Protein AF-A0A077Z8L5-F1 (afdb_monomer_lite)

Foldseek 3Di:
DDDDDDDYDDDDDDPPPPPDDDDDDDPDAQDLPNCPDPVFFFDPPFWWWWKWFWFFPVDPDTDDIDGDDTDGDDDFPCCVVDDDDCDLCNCADPVWDFDPPDDWWKKKWFDFPDLVAFIWIDTDPDPDIDTDHDGDDDDPDPVVVVVVVSVCLVVVQDADPNARKGWDFWPDWDADPGGIMTMTTIGGIPPDPDDDDDDDDDQPPVSLVVVLVLLLQLVVQDADPQARKDWQFWQDWDDDPFAIWTKTWIAGWPHGSLDNDDSVCCPDPVTWGDDDQWIWIWTFGRGSDSPDDTPIDTDDTFGDDPPRDGRPDDDDDDDDDDDDDDDDQDPCPDPVNVQVVVLVCQVVVQPADPNARKDWDDWPDWDDDPFKIKTKTKIAGWDAPDPDADSCRCVDPNTHGDLVDWIWIKIWIGTPDPPDDTDMDTDDTDHPPDPDDDDDDDDDDDDDDDDDDDCPDDPPVVVVVVVVQVCQVVVQDDDVQFRKGFPFWPDWDQDPVRDIDTDTDIDGDQDRPPDVPDDDDDDHVVVVVVVVQVVLVVVLVLVVQLVVQDADWQARKDWDFWDDWDDDPFKIKTKTWIAGWPHGSVDRDPSCCCPDPVTHGDDDQWIWIKTWIGGPDPVADTFMDTDDTDGDDDDDDPDDDDDDDDDDDDDDDDDDDDDDPPVLVVLVVVLVLLCQVVDPDDQPQFRKDWDAWDDDPDSFKTKTKIAGWPHGPVDDDDSCCCPDPVTHGDPVGWIKIKIWTQDPVDNRDTDIDIDTDHDDDDDDDDDDDDDDDDDDDDPPPPDQDPVSVLVLVLVLQVVVQDADSQFRKGWDFWDDWDQDPQWIWTKGWIAGWQHGSVDPADSCRCPDPVGHGPPDQKTWIKTWTRHPDPPDDTDIDTDDIDGDPPDDDDDDDDDDDDDDDDDDPDDDIPVNVVLVVVSVVLSVVQDDDPQARKGWRAWSDWDDDDSIITTMTIIGGIPHGDPPPDPDPCVQVVDDDDCDDPVVLVLVQVLVLVCQVVVQDADPQAGKDWDDWPTWDDDPFWIWTKTKIAGWPHGPVDDADSVRCVDPVTHGDDDQWIWIKTWIRTSFFDDPTPIDTDDTDGPDPPDDDDDDDDDDDDDQDDPVDPVVVLVLVLVLLVVVLDADPQARKDWDDWPDWDCDPHWIKTKGWIAGWQHGSPDDDDSCCCPDPVTHGDDDQKIWIKIFTDDSDPVDDTDIDTDDIDGPVRPLQPDDPPDDDDDDDDDPPCVSVVVVVLVLVLCLQVLVQDADPQARKDWDFWDDWDDDPFFIWTKTWIAGWPHGSPDDDDSCCCPALVIAGDDDQWIWIKGFTRGPDNPDDTDIDTDDIDGDDPVPPDPRDDGDDDDDDFDDPPDPDDPVLVVVLVLVCQVVVQDDDPQARWDWDDWDDWDQDRAAIKTKTKTAGWPHGSVDDDDSVCCVDPVGPGDDDQWIKIKIDGGGSVSPDDTDMDIDIGGNDDDDDDDDDDDDDDDDDDDDDDDDPPDADDQPPVVVVVVVVLVVQVVVLDADPQFRKDWDFWDDWDDDPSWIKTKGKIAGWRRGSVDDDDSVCCPDPSGPHDPPQWMKMWIWTPPDDVPTDIDIDTPCPDDDDDDDDDDDDDDDVVVVQVVVQVVVVVCLVVVVDDDVQARKDWDAWDDWGDPRVDIDTRTDIDGPPHGDDDPDFDADPDKDWDWDQDPVVRWIKIKIFHQWGQDPVRDTQPFQPDRQKIWIWTDADVFAIKIKMKGQQLRGPPDVVVVVCVVDDPPDDDDDNGWIKIKIWGHGPDDDDGPDIDIDTDDDDDD

Structure (mmCIF, N/CA/C/O backbone):
data_AF-A0A077Z8L5-F1
#
_entry.id   AF-A0A077Z8L5-F1
#
loop_
_atom_site.group_PDB
_atom_site.id
_atom_site.type_symbol
_atom_site.label_atom_id
_atom_site.label_alt_id
_atom_site.label_comp_id
_atom_site.label_asym_id
_atom_site.label_entity_id
_atom_site.label_seq_id
_atom_site.pdbx_PDB_ins_code
_atom_site.Cartn_x
_atom_site.Cartn_y
_atom_site.Cartn_z
_atom_site.occupancy
_atom_site.B_iso_or_equiv
_atom_site.auth_seq_id
_atom_site.auth_comp_id
_atom_site.auth_asym_id
_atom_site.auth_atom_id
_atom_site.pdbx_PDB_model_num
ATOM 1 N N . MET A 1 1 ? -53.785 -23.925 39.030 1.00 36.09 1 MET A N 1
ATOM 2 C CA . MET A 1 1 ? -53.206 -25.218 39.455 1.00 36.09 1 MET A CA 1
ATOM 3 C C . MET A 1 1 ? -51.836 -25.347 38.800 1.00 36.09 1 MET A C 1
ATOM 5 O O . MET A 1 1 ? -51.774 -25.018 37.628 1.00 36.09 1 MET A O 1
ATOM 9 N N . SER A 1 2 ? -50.741 -25.802 39.409 1.00 31.23 2 SER A N 1
ATOM 10 C CA . SER A 1 2 ? -50.329 -25.878 40.823 1.00 31.23 2 SER A CA 1
ATOM 11 C C . SER A 1 2 ? -48.831 -26.246 40.832 1.00 31.23 2 SER A C 1
ATOM 13 O O . SER A 1 2 ? -48.542 -27.339 40.372 1.00 31.23 2 SER A O 1
ATOM 15 N N . TYR A 1 3 ? -47.944 -25.395 41.379 1.00 31.72 3 TYR A N 1
ATOM 16 C CA . TYR A 1 3 ? -46.546 -25.689 41.806 1.00 31.72 3 TYR A CA 1
ATOM 17 C C . TYR A 1 3 ? -45.562 -26.273 40.740 1.00 31.72 3 TYR A C 1
ATOM 19 O O . TYR A 1 3 ? -45.799 -27.327 40.174 1.00 31.72 3 TYR A O 1
ATOM 27 N N . SER A 1 4 ? -44.497 -25.564 40.315 1.00 30.45 4 SER A N 1
ATOM 28 C CA . SER A 1 4 ? -43.170 -25.365 40.973 1.00 30.45 4 SER A CA 1
ATOM 29 C C . SER A 1 4 ? -42.267 -26.620 40.994 1.00 30.45 4 SER A C 1
ATOM 31 O O . SER A 1 4 ? -42.808 -27.714 41.014 1.00 30.45 4 SER A O 1
ATOM 33 N N . LEU A 1 5 ? -40.927 -26.609 41.074 1.00 33.72 5 LEU A N 1
ATOM 34 C CA . LEU A 1 5 ? -39.883 -25.666 41.552 1.00 33.72 5 LEU A CA 1
ATOM 35 C C . LEU A 1 5 ? -38.545 -26.195 40.904 1.00 33.72 5 LEU A C 1
ATOM 37 O O . LEU A 1 5 ? -38.436 -27.408 40.757 1.00 33.72 5 LEU A O 1
ATOM 41 N N . SER A 1 6 ? -37.630 -25.431 40.277 1.00 35.78 6 SER A N 1
ATOM 42 C CA . SER A 1 6 ? -36.488 -24.648 40.837 1.00 35.78 6 SER A CA 1
ATOM 43 C C . SER A 1 6 ? -35.387 -25.499 41.561 1.00 35.78 6 SER A C 1
ATOM 45 O O . SER A 1 6 ? -35.708 -26.590 42.014 1.00 35.78 6 SER A O 1
ATOM 47 N N . ARG A 1 7 ? -34.078 -25.156 41.690 1.00 36.53 7 ARG A N 1
ATOM 48 C CA . ARG A 1 7 ? -33.382 -23.842 41.783 1.00 36.53 7 ARG A CA 1
ATOM 49 C C . ARG A 1 7 ? -31.816 -23.933 41.807 1.00 36.53 7 ARG A C 1
ATOM 51 O O . ARG A 1 7 ? -31.328 -24.927 42.325 1.00 36.53 7 ARG A O 1
ATOM 58 N N . HIS A 1 8 ? -31.120 -22.842 41.413 1.00 36.62 8 HIS A N 1
ATOM 59 C CA . HIS A 1 8 ? -29.922 -22.162 42.023 1.00 36.62 8 HIS A CA 1
ATOM 60 C C . HIS A 1 8 ? -28.588 -22.896 42.368 1.00 36.62 8 HIS A C 1
ATOM 62 O O . HIS A 1 8 ? -28.593 -24.099 42.588 1.00 36.62 8 HIS A O 1
ATOM 68 N N . ASP A 1 9 ? -27.415 -22.245 42.567 1.00 36.50 9 ASP A N 1
ATOM 69 C CA . ASP A 1 9 ? -26.832 -20.906 42.220 1.00 36.50 9 ASP A CA 1
ATOM 70 C C . ASP A 1 9 ? -25.323 -20.854 42.641 1.00 36.50 9 ASP A C 1
ATOM 72 O O . ASP A 1 9 ? -24.858 -21.759 43.330 1.00 36.50 9 ASP A O 1
ATOM 76 N N . MET A 1 10 ? -24.645 -19.716 42.363 1.00 35.28 10 MET A N 1
ATOM 77 C CA . MET A 1 10 ? -23.537 -19.082 43.137 1.00 35.28 10 MET A CA 1
ATOM 78 C C . MET A 1 10 ? -22.073 -19.477 42.845 1.00 35.28 10 MET A C 1
ATOM 80 O O . MET A 1 10 ? -21.796 -20.603 42.459 1.00 35.28 10 MET A O 1
ATOM 84 N N . HIS A 1 11 ? -21.055 -18.638 43.127 1.00 35.22 11 HIS A N 1
ATOM 85 C CA . HIS A 1 11 ? -20.845 -17.170 42.973 1.00 35.22 11 HIS A CA 1
ATOM 86 C C . HIS A 1 11 ? -19.391 -16.848 43.421 1.00 35.22 11 HIS A C 1
ATOM 88 O O . HIS A 1 11 ? -19.041 -17.162 44.552 1.00 35.22 11 HIS A O 1
ATOM 94 N N . GLY A 1 12 ? -18.592 -16.130 42.616 1.00 32.78 12 GLY A N 1
ATOM 95 C CA . GLY A 1 12 ? -17.432 -15.329 43.076 1.00 32.78 12 GLY A CA 1
ATOM 96 C C . GLY A 1 12 ? -16.132 -16.018 43.568 1.00 32.78 12 GLY A C 1
ATOM 97 O O . GLY A 1 12 ? -16.125 -17.158 44.007 1.00 32.78 12 GLY A O 1
ATOM 98 N N . VAL A 1 13 ? -15.047 -15.217 43.564 1.00 33.03 13 VAL A N 1
ATOM 99 C CA . VAL A 1 13 ? -13.649 -15.446 44.036 1.00 33.03 13 VAL A CA 1
ATOM 100 C C . VAL A 1 13 ? -12.637 -15.933 42.982 1.00 33.03 13 VAL A C 1
ATOM 102 O O . VAL A 1 13 ? -12.485 -17.131 42.783 1.00 33.03 13 VAL A O 1
ATOM 105 N N . TRP A 1 14 ? -11.848 -15.001 42.406 1.00 33.25 14 TRP A N 1
ATOM 106 C CA . TRP A 1 14 ? -10.445 -15.244 41.977 1.00 33.25 14 TRP A CA 1
ATOM 107 C C . TRP A 1 14 ? -9.602 -13.965 41.709 1.00 33.25 14 TRP A C 1
ATOM 109 O O . TRP A 1 14 ? -8.808 -13.904 40.775 1.00 33.25 14 TRP A O 1
ATOM 119 N N . LEU A 1 15 ? -9.734 -12.918 42.536 1.00 34.53 15 LEU A N 1
ATOM 120 C CA . LEU A 1 15 ? -9.087 -11.607 42.299 1.00 34.53 15 LEU A CA 1
ATOM 121 C C . LEU A 1 15 ? -7.585 -11.519 42.691 1.00 34.53 15 LEU A C 1
ATOM 123 O O . LEU A 1 15 ? -7.054 -10.419 42.774 1.00 34.53 15 LEU A O 1
ATOM 127 N N . VAL A 1 16 ? -6.896 -12.632 43.000 1.00 33.69 16 VAL A N 1
ATOM 128 C CA . VAL A 1 16 ? -5.551 -12.581 43.639 1.00 33.69 16 VAL A CA 1
ATOM 129 C C . VAL A 1 16 ? -4.490 -13.538 43.049 1.00 33.69 16 VAL A C 1
ATOM 131 O O . VAL A 1 16 ? -3.308 -13.330 43.303 1.00 33.69 16 VAL A O 1
ATOM 134 N N . LEU A 1 17 ? -4.832 -14.554 42.237 1.00 32.88 17 LEU A N 1
ATOM 135 C CA . LEU A 1 17 ? -3.891 -15.664 41.950 1.00 32.88 17 LEU A CA 1
ATOM 136 C C . LEU A 1 17 ? -3.488 -15.908 40.476 1.00 32.88 17 LEU A C 1
ATOM 138 O O . LEU A 1 17 ? -2.980 -16.980 40.162 1.00 32.88 17 LEU A O 1
ATOM 142 N N . CYS A 1 18 ? -3.624 -14.921 39.580 1.00 35.06 18 CYS A N 1
ATOM 143 C CA . CYS A 1 18 ? -3.025 -14.990 38.228 1.00 35.06 18 CYS A CA 1
ATOM 144 C C . CYS A 1 18 ? -1.907 -13.963 37.966 1.00 35.06 18 CYS A C 1
ATOM 146 O O . CYS A 1 18 ? -1.423 -13.850 36.843 1.00 35.06 18 CYS A O 1
ATOM 148 N N . LEU A 1 19 ? -1.432 -13.268 39.008 1.00 38.47 19 LEU A N 1
ATOM 149 C CA . LEU A 1 19 ? -0.271 -12.360 38.961 1.00 38.47 19 LEU A CA 1
ATOM 150 C C . LEU A 1 19 ? 1.087 -13.085 38.798 1.00 38.47 19 LEU A C 1
ATOM 152 O O . LEU A 1 19 ? 2.142 -12.470 38.934 1.00 38.47 19 LEU A O 1
ATOM 156 N N . LEU A 1 20 ? 1.080 -14.394 38.521 1.00 32.38 20 LEU A N 1
ATOM 157 C CA . LEU A 1 20 ? 2.266 -15.235 38.373 1.00 32.38 20 LEU A CA 1
ATOM 158 C C . LEU A 1 20 ? 2.078 -16.249 37.223 1.00 32.38 20 LEU A C 1
ATOM 160 O O . LEU A 1 20 ? 1.164 -17.064 37.257 1.00 32.38 20 LEU A O 1
ATOM 164 N N . LEU A 1 21 ? 3.028 -16.238 36.274 1.00 32.47 21 LEU A N 1
ATOM 165 C CA . LEU A 1 21 ? 3.336 -17.297 35.285 1.00 32.47 21 LEU A CA 1
ATOM 166 C C . LEU A 1 21 ? 2.473 -17.418 33.999 1.00 32.47 21 LEU A C 1
ATOM 168 O O . LEU A 1 21 ? 1.848 -18.433 33.718 1.00 32.47 21 LEU A O 1
ATOM 172 N N . ALA A 1 22 ? 2.585 -16.391 33.152 1.00 29.25 22 ALA A N 1
ATOM 173 C CA . ALA A 1 22 ? 3.118 -16.472 31.776 1.00 29.25 22 ALA A CA 1
ATOM 174 C C . ALA A 1 22 ? 2.751 -17.655 30.834 1.00 29.25 22 ALA A C 1
ATOM 176 O O . ALA A 1 22 ? 3.347 -18.728 30.925 1.00 29.25 22 ALA A O 1
ATOM 177 N N . LYS A 1 23 ? 1.964 -17.368 29.778 1.00 31.20 23 LYS A N 1
ATOM 178 C CA . LYS A 1 23 ? 2.406 -17.294 28.352 1.00 31.20 23 LYS A CA 1
ATOM 179 C C . LYS A 1 23 ? 1.210 -17.169 27.378 1.00 31.20 23 LYS A C 1
ATOM 181 O O . LYS A 1 23 ? 0.343 -18.028 27.399 1.00 31.20 23 LYS A O 1
ATOM 186 N N . CYS A 1 24 ? 1.254 -16.121 26.540 1.00 29.27 24 CYS A N 1
ATOM 187 C CA . CYS A 1 24 ? 0.647 -15.908 25.203 1.00 29.27 24 CYS A CA 1
ATOM 188 C C . CYS A 1 24 ? -0.815 -16.343 24.912 1.00 29.27 24 CYS A C 1
ATOM 190 O O . CYS A 1 24 ? -1.207 -17.473 25.165 1.00 29.27 24 CYS A O 1
ATOM 192 N N . SER A 1 25 ? -1.642 -15.535 24.246 1.00 32.62 25 SER A N 1
ATOM 193 C CA . SER A 1 25 ? -1.629 -14.076 24.053 1.00 32.62 25 SER A CA 1
ATOM 194 C C . SER A 1 25 ? -3.080 -13.597 23.928 1.00 32.62 25 SER A C 1
ATOM 196 O O . SER A 1 25 ? -3.942 -14.309 23.413 1.00 32.62 25 SER A O 1
ATOM 198 N N . LEU A 1 26 ? -3.367 -12.388 24.415 1.00 30.72 26 LEU A N 1
ATOM 199 C CA . LEU A 1 26 ? -4.578 -11.675 24.011 1.00 30.72 26 LEU A CA 1
ATOM 200 C C . LEU A 1 26 ? -4.434 -11.365 22.511 1.00 30.72 26 LEU A C 1
ATOM 202 O O . LEU A 1 26 ? -3.340 -10.997 22.087 1.00 30.72 26 LEU A O 1
ATOM 206 N N . HIS A 1 27 ? -5.493 -11.518 21.709 1.00 37.47 27 HIS A N 1
ATOM 207 C CA . HIS A 1 27 ? -5.464 -11.124 20.292 1.00 37.47 27 HIS A CA 1
ATOM 208 C C . HIS A 1 27 ? -5.500 -9.597 20.166 1.00 37.47 27 HIS A C 1
ATOM 210 O O . HIS A 1 27 ? -6.536 -8.993 19.895 1.00 37.47 27 HIS A O 1
ATOM 216 N N . GLU A 1 28 ? -4.342 -9.001 20.415 1.00 49.56 28 GLU A N 1
ATOM 217 C CA . GLU A 1 28 ? -4.007 -7.617 20.126 1.00 49.56 28 GLU A CA 1
ATOM 218 C C . GLU A 1 28 ? -4.118 -7.381 18.612 1.00 49.56 28 GLU A C 1
ATOM 220 O O . GLU A 1 28 ? -3.827 -8.273 17.808 1.00 49.56 28 GLU A O 1
ATOM 225 N N . ALA A 1 29 ? -4.604 -6.205 18.208 1.00 64.62 29 ALA A N 1
ATOM 226 C CA . ALA A 1 29 ? -4.652 -5.860 16.793 1.00 64.62 29 ALA A CA 1
ATOM 227 C C . ALA A 1 29 ? -3.215 -5.790 16.267 1.00 64.62 29 ALA A C 1
ATOM 229 O O . ALA A 1 29 ? -2.403 -5.058 16.829 1.00 64.62 29 ALA A O 1
ATOM 230 N N . ILE A 1 30 ? -2.920 -6.544 15.204 1.00 79.75 30 ILE A N 1
ATOM 231 C CA . ILE A 1 30 ? -1.598 -6.581 14.567 1.00 79.75 30 ILE A CA 1
ATOM 232 C C . ILE A 1 30 ? -1.170 -5.138 14.270 1.00 79.75 30 ILE A C 1
ATOM 234 O O . ILE A 1 30 ? -1.860 -4.478 13.493 1.00 79.75 30 ILE A O 1
ATOM 238 N N . PRO A 1 31 ? -0.098 -4.606 14.884 1.00 88.81 31 PRO A N 1
ATOM 239 C CA . PRO A 1 31 ? 0.326 -3.237 14.631 1.00 88.81 31 PRO A CA 1
ATOM 240 C C . PRO A 1 31 ? 0.767 -3.079 13.172 1.00 88.81 31 PRO A C 1
ATOM 242 O O . PRO A 1 31 ? 1.137 -4.053 12.510 1.00 88.81 31 PRO A O 1
ATOM 245 N N . LEU A 1 32 ? 0.741 -1.846 12.661 1.00 90.12 32 LEU A N 1
ATOM 246 C CA . LEU A 1 32 ? 1.085 -1.544 11.267 1.00 90.12 32 LEU A CA 1
ATOM 247 C C . LEU A 1 32 ? 2.469 -2.106 10.902 1.00 90.12 32 LEU A C 1
ATOM 249 O O . LEU A 1 32 ? 2.672 -2.656 9.825 1.00 90.12 32 LEU A O 1
ATOM 253 N N . GLU A 1 33 ? 3.402 -2.028 11.839 1.00 89.12 33 GLU A N 1
ATOM 254 C CA . GLU A 1 33 ? 4.769 -2.506 11.717 1.00 89.12 33 GLU A CA 1
ATOM 255 C C . GLU A 1 33 ? 4.817 -4.034 11.573 1.00 89.12 33 GLU A C 1
ATOM 257 O O . GLU A 1 33 ? 5.553 -4.531 10.727 1.00 89.12 33 GLU A O 1
ATOM 262 N N . GLN A 1 34 ? 3.987 -4.778 12.317 1.00 88.25 34 GLN A N 1
ATOM 263 C CA . GLN A 1 34 ? 3.878 -6.237 12.195 1.00 88.25 34 GLN A CA 1
ATOM 264 C C . GLN A 1 34 ? 3.148 -6.639 10.906 1.00 88.25 34 GLN A C 1
ATOM 266 O O . GLN A 1 34 ? 3.606 -7.544 10.216 1.00 88.25 34 GLN A O 1
ATOM 271 N N . LEU A 1 35 ? 2.083 -5.927 10.512 1.00 92.25 35 LEU A N 1
ATOM 272 C CA . LEU A 1 35 ? 1.415 -6.148 9.223 1.00 92.25 35 LEU A CA 1
ATOM 273 C C . LEU A 1 35 ? 2.395 -5.989 8.050 1.00 92.25 35 LEU A C 1
ATOM 275 O O . LEU A 1 35 ? 2.289 -6.713 7.065 1.00 92.25 35 LEU A O 1
ATOM 279 N N . TYR A 1 36 ? 3.368 -5.079 8.154 1.00 91.31 36 TYR A N 1
ATOM 280 C CA . TYR A 1 36 ? 4.391 -4.865 7.130 1.00 91.31 36 TYR A CA 1
ATOM 281 C C . TYR A 1 36 ? 5.748 -5.560 7.402 1.00 91.31 36 TYR A C 1
ATOM 283 O O . TYR A 1 36 ? 6.656 -5.408 6.581 1.00 91.31 36 TYR A O 1
ATOM 291 N N . SER A 1 37 ? 5.891 -6.388 8.446 1.00 89.00 37 SER A N 1
ATOM 292 C CA . SER A 1 37 ? 7.124 -7.147 8.744 1.00 89.00 37 SER A CA 1
ATOM 293 C C . SER A 1 37 ? 7.160 -8.536 8.084 1.00 89.00 37 SER A C 1
ATOM 295 O O . SER A 1 37 ? 6.244 -8.924 7.354 1.00 89.00 37 SER A O 1
ATOM 297 N N . GLU A 1 38 ? 8.224 -9.305 8.333 1.00 86.56 38 GLU A N 1
ATOM 298 C CA . GLU A 1 38 ? 8.323 -10.718 7.935 1.00 86.56 38 GLU A CA 1
ATOM 299 C C . GLU A 1 38 ? 7.410 -11.649 8.756 1.00 86.56 38 GLU A C 1
ATOM 301 O O . GLU A 1 38 ? 7.129 -12.760 8.316 1.00 86.56 38 GLU A O 1
ATOM 306 N N . GLU A 1 39 ? 6.898 -11.201 9.910 1.00 86.56 39 GLU A N 1
ATOM 307 C CA . GLU A 1 39 ? 5.978 -11.979 10.760 1.00 86.56 39 GLU A CA 1
ATOM 308 C C . GLU A 1 39 ? 4.585 -12.129 10.133 1.00 86.56 39 GLU A C 1
ATOM 310 O O . GLU A 1 39 ? 3.841 -13.051 10.466 1.00 86.56 39 GLU A O 1
ATOM 315 N N . CYS A 1 40 ? 4.246 -11.241 9.195 1.00 90.88 40 CYS A N 1
ATOM 316 C CA . CYS A 1 40 ? 2.980 -11.222 8.475 1.00 90.88 40 CYS A CA 1
ATOM 317 C C . CYS A 1 40 ? 3.182 -11.476 6.967 1.00 90.88 40 CYS A C 1
ATOM 319 O O . CYS A 1 40 ? 2.805 -10.630 6.145 1.00 90.88 40 CYS A O 1
ATOM 321 N N . PRO A 1 41 ? 3.835 -12.587 6.568 1.00 91.44 41 PRO A N 1
ATOM 322 C CA . PRO A 1 41 ? 4.299 -12.790 5.199 1.00 91.44 41 PRO A CA 1
ATOM 323 C C . PRO A 1 41 ? 3.133 -12.777 4.210 1.00 91.44 41 PRO A C 1
ATOM 325 O O . PRO A 1 41 ? 1.986 -13.033 4.566 1.00 91.44 41 PRO A O 1
ATOM 328 N N . LEU A 1 42 ? 3.406 -12.487 2.945 1.00 92.06 42 LEU A N 1
ATOM 329 C CA . LEU A 1 42 ? 2.372 -12.519 1.912 1.00 92.06 42 LEU A CA 1
ATOM 330 C C . LEU A 1 42 ? 1.950 -13.961 1.626 1.00 92.06 42 LEU A C 1
ATOM 332 O O . LEU A 1 42 ? 2.789 -14.864 1.582 1.00 92.06 42 LEU A O 1
ATOM 336 N N . GLN A 1 43 ? 0.655 -14.172 1.392 1.00 87.44 43 GLN A N 1
ATOM 337 C CA . GLN A 1 43 ? 0.166 -15.442 0.864 1.00 87.44 43 GLN A CA 1
ATOM 338 C C . GLN A 1 43 ? 0.775 -15.652 -0.530 1.00 87.44 43 GLN A C 1
ATOM 340 O O . GLN A 1 43 ? 0.540 -14.867 -1.453 1.00 87.44 43 GLN A O 1
ATOM 345 N N . LYS A 1 44 ? 1.599 -16.695 -0.676 1.00 82.69 44 LYS A N 1
ATOM 346 C CA . LYS A 1 44 ? 2.208 -17.054 -1.963 1.00 82.69 44 LYS A CA 1
ATOM 347 C C . LYS A 1 44 ? 1.109 -17.395 -2.975 1.00 82.69 44 LYS A C 1
ATOM 349 O O . LYS A 1 44 ? 0.064 -17.916 -2.603 1.00 82.69 44 LYS A O 1
ATOM 354 N N . ASN A 1 45 ? 1.359 -17.084 -4.243 1.00 78.19 45 ASN A N 1
ATOM 355 C CA . ASN A 1 45 ? 0.485 -17.359 -5.393 1.00 78.19 45 ASN A CA 1
ATOM 356 C C . ASN A 1 45 ? -0.891 -16.646 -5.373 1.00 78.19 45 ASN A C 1
ATOM 358 O O . ASN A 1 45 ? -1.692 -16.851 -6.281 1.00 78.19 45 ASN A O 1
ATOM 362 N N . MET A 1 46 ? -1.166 -15.753 -4.412 1.00 78.19 46 MET A N 1
ATOM 363 C CA . MET A 1 46 ? -2.375 -14.918 -4.422 1.00 78.19 46 MET A CA 1
ATOM 364 C C . MET A 1 46 ? -2.254 -13.755 -5.411 1.00 78.19 46 MET A C 1
ATOM 366 O O . MET A 1 46 ? -1.338 -12.938 -5.302 1.00 78.19 46 MET A O 1
ATOM 370 N N . LEU A 1 47 ? -3.228 -13.630 -6.319 1.00 83.31 47 LEU A N 1
ATOM 371 C CA . LEU A 1 47 ? -3.391 -12.454 -7.179 1.00 83.31 47 LEU A CA 1
ATOM 372 C C . LEU A 1 47 ? -3.503 -11.176 -6.337 1.00 83.31 47 LEU A C 1
ATOM 374 O O . LEU A 1 47 ? -4.231 -11.124 -5.342 1.00 83.31 47 LEU A O 1
ATOM 378 N N . TRP A 1 48 ? -2.816 -10.120 -6.763 1.00 94.38 48 TRP A N 1
ATOM 379 C CA . TRP A 1 48 ? -2.947 -8.800 -6.153 1.00 94.38 48 TRP A CA 1
ATOM 380 C C . TRP A 1 48 ? -4.196 -8.108 -6.723 1.00 94.38 48 TRP A C 1
ATOM 382 O O . TRP A 1 48 ? -4.632 -8.423 -7.829 1.00 94.38 48 TRP A O 1
ATOM 392 N N . ARG A 1 49 ? -4.777 -7.140 -6.011 1.00 93.25 49 ARG A N 1
ATOM 393 C CA . ARG A 1 49 ? -5.857 -6.275 -6.521 1.00 93.25 49 ARG A CA 1
ATOM 394 C C . ARG A 1 49 ? -5.349 -4.853 -6.705 1.00 93.25 49 ARG A C 1
ATOM 396 O O . ARG A 1 49 ? -4.789 -4.287 -5.772 1.00 93.25 49 ARG A O 1
ATOM 403 N N . LYS A 1 50 ? -5.564 -4.276 -7.885 1.00 94.25 50 LYS A N 1
ATOM 404 C CA . LYS A 1 50 ? -5.311 -2.871 -8.209 1.00 94.25 50 LYS A CA 1
ATOM 405 C C . LYS A 1 50 ? -6.483 -2.017 -7.722 1.00 94.25 50 LYS A C 1
ATOM 407 O O . LYS A 1 50 ? -7.635 -2.322 -8.021 1.00 94.25 50 LYS A O 1
ATOM 412 N N . CYS A 1 51 ? -6.161 -0.966 -6.985 1.00 95.38 51 CYS A N 1
ATOM 413 C CA . CYS A 1 51 ? -7.053 -0.018 -6.336 1.00 95.38 51 CYS A CA 1
ATOM 414 C C . CYS A 1 51 ? -6.778 1.399 -6.841 1.00 95.38 51 CYS A C 1
ATOM 416 O O . CYS A 1 51 ? -5.616 1.769 -6.995 1.00 95.38 51 CYS A O 1
ATOM 418 N N . SER A 1 52 ? -7.825 2.200 -7.028 1.00 92.50 52 SER A N 1
ATOM 419 C CA . SER A 1 52 ? -7.753 3.615 -7.414 1.00 92.50 52 SER A CA 1
ATOM 420 C C . SER A 1 52 ? -8.724 4.466 -6.588 1.00 92.50 52 SER A C 1
ATOM 422 O O . SER A 1 52 ? -9.863 4.045 -6.380 1.00 92.50 52 SER A O 1
ATOM 424 N N . GLY A 1 53 ? -8.318 5.657 -6.142 1.00 87.44 53 GLY A N 1
ATOM 425 C CA . GLY A 1 53 ? -9.183 6.570 -5.376 1.00 87.44 53 GLY A CA 1
ATOM 426 C C . GLY A 1 53 ? -8.509 7.900 -5.019 1.00 87.44 53 GLY A C 1
ATOM 427 O O . GLY A 1 53 ? -7.344 8.098 -5.350 1.00 87.44 53 GLY A O 1
ATOM 428 N N . LEU A 1 54 ? -9.232 8.803 -4.343 1.00 82.88 54 LEU A N 1
ATOM 429 C CA . LEU A 1 54 ? -8.740 10.140 -3.968 1.00 82.88 54 LEU A CA 1
ATOM 430 C C . LEU A 1 54 ? -8.617 10.296 -2.435 1.00 82.88 54 LEU A C 1
ATOM 432 O O . LEU A 1 54 ? -9.586 10.112 -1.694 1.00 82.88 54 LEU A O 1
ATOM 436 N N . PHE A 1 55 ? -7.424 10.671 -1.972 1.00 74.81 55 PHE A N 1
ATOM 437 C CA . PHE A 1 55 ? -7.014 10.816 -0.571 1.00 74.81 55 PHE A CA 1
ATOM 438 C C . PHE A 1 55 ? -6.678 12.259 -0.211 1.00 74.81 55 PHE A C 1
ATOM 440 O O . PHE A 1 55 ? -5.718 12.794 -0.746 1.00 74.81 55 PHE A O 1
ATOM 447 N N . SER A 1 56 ? -7.325 12.885 0.770 1.00 72.50 56 SER A N 1
ATOM 448 C CA . SER A 1 56 ? -6.766 14.138 1.297 1.00 72.50 56 SER A CA 1
ATOM 449 C C . SER A 1 56 ? -5.677 13.873 2.340 1.00 72.50 56 SER A C 1
ATOM 451 O O . SER A 1 56 ? -5.909 13.170 3.317 1.00 72.50 56 SER A O 1
ATOM 453 N N . ILE A 1 57 ? -4.498 14.491 2.183 1.00 64.94 57 ILE A N 1
ATOM 454 C CA . ILE A 1 57 ? -3.485 14.552 3.260 1.00 64.94 57 ILE A CA 1
ATOM 455 C C . ILE A 1 57 ? -3.990 15.438 4.413 1.00 64.94 57 ILE A C 1
ATOM 457 O O . ILE A 1 57 ? -3.649 15.218 5.572 1.00 64.94 57 ILE A O 1
ATOM 461 N N . LYS A 1 58 ? -4.796 16.462 4.093 1.00 56.50 58 LYS A N 1
ATOM 462 C CA . LYS A 1 58 ? -5.277 17.476 5.047 1.00 56.50 58 LYS A CA 1
ATOM 463 C C . LYS A 1 58 ? -6.573 17.087 5.757 1.00 56.50 58 LYS A C 1
ATOM 465 O O . LYS A 1 58 ? -6.841 17.614 6.832 1.00 56.50 58 LYS A O 1
ATOM 470 N N . PHE A 1 59 ? -7.374 16.198 5.173 1.00 51.38 59 PHE A N 1
ATOM 471 C CA . PHE A 1 59 ? -8.673 15.799 5.707 1.00 51.38 59 PHE A CA 1
ATOM 472 C C . PHE A 1 59 ? -8.758 14.277 5.839 1.00 51.38 59 PHE A C 1
ATOM 474 O O . PHE A 1 59 ? -8.531 13.549 4.882 1.00 51.38 59 PHE A O 1
ATOM 481 N N . THR A 1 60 ? -9.167 13.783 7.006 1.00 45.31 60 THR A N 1
ATOM 482 C CA . THR A 1 60 ? -9.316 12.344 7.309 1.00 45.31 60 THR A CA 1
ATOM 483 C C . THR A 1 60 ? -10.458 11.645 6.552 1.00 45.31 60 THR A C 1
ATOM 485 O O . THR A 1 60 ? -10.710 10.460 6.767 1.00 45.31 60 THR A O 1
ATOM 488 N N . PHE A 1 61 ? -11.143 12.356 5.656 1.00 42.44 61 PHE A N 1
ATOM 489 C CA . PHE A 1 61 ? -12.227 11.845 4.823 1.00 42.44 61 PHE A CA 1
ATOM 490 C C . PHE A 1 61 ? -11.683 11.364 3.474 1.00 42.44 61 PHE A C 1
ATOM 492 O O . PHE A 1 61 ? -10.895 12.050 2.824 1.00 42.44 61 PHE A O 1
ATOM 499 N N . THR A 1 62 ? -12.128 10.188 3.038 1.00 47.31 62 THR A N 1
ATOM 500 C CA . THR A 1 62 ? -11.712 9.567 1.773 1.00 47.31 62 THR A CA 1
ATOM 501 C C . THR A 1 62 ? -12.865 9.523 0.782 1.00 47.31 62 THR A C 1
ATOM 503 O O . THR A 1 62 ? -14.013 9.263 1.142 1.00 47.31 62 THR A O 1
ATOM 506 N N . VAL A 1 63 ? -12.548 9.775 -0.487 1.00 56.53 63 VAL A N 1
ATOM 507 C CA . VAL A 1 63 ? -13.428 9.438 -1.612 1.00 56.53 63 VAL A CA 1
ATOM 508 C C . VAL A 1 63 ? -13.362 7.911 -1.785 1.00 56.53 63 VAL A C 1
ATOM 510 O O . VAL A 1 63 ? -12.285 7.346 -1.575 1.00 56.53 63 VAL A O 1
ATOM 513 N N . PRO A 1 64 ? -14.464 7.210 -2.123 1.00 67.44 64 PRO A N 1
ATOM 514 C CA . PRO A 1 64 ? -14.471 5.751 -2.235 1.00 67.44 64 PRO A CA 1
ATOM 515 C C . PRO A 1 64 ? -13.332 5.221 -3.113 1.00 67.44 64 PRO A C 1
ATOM 517 O O . PRO A 1 64 ? -13.220 5.573 -4.287 1.00 67.44 64 PRO A O 1
ATOM 520 N N . ILE A 1 65 ? -12.508 4.345 -2.535 1.00 82.44 65 ILE A N 1
ATOM 521 C CA . ILE A 1 65 ? -11.459 3.628 -3.262 1.00 82.44 65 ILE A CA 1
ATOM 522 C C . ILE A 1 65 ? -12.077 2.411 -3.931 1.00 82.44 65 ILE A C 1
ATOM 524 O O . ILE A 1 65 ? -12.736 1.595 -3.287 1.00 82.44 65 ILE A O 1
ATOM 528 N N . TYR A 1 66 ? -11.839 2.284 -5.229 1.00 85.00 66 TYR A N 1
ATOM 529 C CA . TYR A 1 66 ? -12.370 1.215 -6.054 1.00 85.00 66 TYR A CA 1
ATOM 530 C C . TYR A 1 66 ? -11.245 0.244 -6.421 1.00 85.00 66 TYR A C 1
ATOM 532 O O . TYR A 1 66 ? -10.229 0.668 -6.966 1.00 85.00 66 TYR A O 1
ATOM 540 N N . CYS A 1 67 ? -11.413 -1.051 -6.124 1.00 91.81 67 CYS A N 1
ATOM 541 C CA . CYS A 1 67 ? -10.400 -2.092 -6.359 1.00 91.81 67 CYS A CA 1
ATOM 542 C C . CYS A 1 67 ? -10.883 -3.194 -7.332 1.00 91.81 67 CYS A C 1
ATOM 544 O O . CYS A 1 67 ? -11.051 -4.342 -6.905 1.00 91.81 67 CYS A O 1
ATOM 546 N N . PRO A 1 68 ? -11.169 -2.872 -8.612 1.00 81.69 68 PRO A N 1
ATOM 547 C CA . PRO A 1 68 ? -11.853 -3.787 -9.531 1.00 81.69 68 PRO A CA 1
ATOM 548 C C . PRO A 1 68 ? -10.952 -4.859 -10.153 1.00 81.69 68 PRO A C 1
ATOM 550 O O . PRO A 1 68 ? -11.433 -5.939 -10.486 1.00 81.69 68 PRO A O 1
ATOM 553 N N . THR A 1 69 ? -9.668 -4.563 -10.358 1.00 84.38 69 THR A N 1
ATOM 554 C CA . THR A 1 69 ? -8.821 -5.325 -11.287 1.00 84.38 69 THR A CA 1
ATOM 555 C C . THR A 1 69 ? -7.833 -6.197 -10.529 1.00 84.38 69 THR A C 1
ATOM 557 O O . THR A 1 69 ? -7.089 -5.698 -9.688 1.00 84.38 69 THR A O 1
ATOM 560 N N . PHE A 1 70 ? -7.764 -7.488 -10.847 1.00 88.50 70 PHE A N 1
ATOM 561 C CA . PHE A 1 70 ? -6.672 -8.340 -10.376 1.00 88.50 70 PHE A CA 1
ATOM 562 C C . PHE A 1 70 ? -5.419 -8.128 -11.231 1.00 88.50 70 PHE A C 1
ATOM 564 O O . PHE A 1 70 ? -5.507 -7.948 -12.442 1.00 88.50 70 PHE A O 1
ATOM 571 N N . VAL A 1 71 ? -4.247 -8.158 -10.604 1.00 87.19 71 VAL A N 1
ATOM 572 C CA . VAL A 1 71 ? -2.940 -8.037 -11.260 1.00 87.19 71 VAL A CA 1
ATOM 573 C C . VAL A 1 71 ? -2.017 -9.147 -10.766 1.00 87.19 71 VAL A C 1
ATOM 575 O O . VAL A 1 71 ? -2.087 -9.563 -9.607 1.00 87.19 71 VAL A O 1
ATOM 578 N N . ALA A 1 72 ? -1.176 -9.661 -11.664 1.00 80.75 72 ALA A N 1
ATOM 579 C CA . ALA A 1 72 ? -0.266 -10.756 -11.347 1.00 80.75 72 ALA A CA 1
ATOM 580 C C . ALA A 1 72 ? 0.710 -10.361 -10.218 1.00 80.75 72 ALA A C 1
ATOM 582 O O . ALA A 1 72 ? 1.124 -9.196 -10.162 1.00 80.75 72 ALA A O 1
ATOM 583 N N . PRO A 1 73 ? 1.116 -11.305 -9.345 1.00 77.44 73 PRO A N 1
ATOM 584 C CA . PRO A 1 73 ? 2.138 -11.042 -8.343 1.00 77.44 73 PRO A CA 1
ATOM 585 C C . PRO A 1 73 ? 3.442 -10.655 -9.039 1.00 77.44 73 PRO A C 1
ATOM 587 O O . PRO A 1 73 ? 4.033 -11.461 -9.755 1.00 77.44 73 PRO A O 1
ATOM 590 N N . GLN A 1 74 ? 3.903 -9.424 -8.837 1.00 68.69 74 GLN A N 1
ATOM 591 C CA . GLN A 1 74 ? 5.246 -9.036 -9.259 1.00 68.69 74 GLN A CA 1
ATOM 592 C C . GLN A 1 74 ? 6.227 -9.430 -8.149 1.00 68.69 74 GLN A C 1
ATOM 594 O O . GLN A 1 74 ? 5.879 -9.403 -6.967 1.00 68.69 74 GLN A O 1
ATOM 599 N N . THR A 1 75 ? 7.459 -9.801 -8.498 1.00 55.41 75 THR A N 1
ATOM 600 C CA . THR A 1 75 ? 8.524 -9.941 -7.495 1.00 55.41 75 THR A CA 1
ATOM 601 C C . THR A 1 75 ? 8.602 -8.650 -6.685 1.00 55.41 75 THR A C 1
ATOM 603 O O . THR A 1 75 ? 8.623 -7.571 -7.280 1.00 55.41 75 THR A O 1
ATOM 606 N N . GLN A 1 76 ? 8.598 -8.746 -5.349 1.00 48.31 76 GLN A N 1
ATOM 607 C CA . GLN A 1 76 ? 8.714 -7.568 -4.487 1.00 48.31 76 GLN A CA 1
ATOM 608 C C . GLN A 1 76 ? 9.960 -6.787 -4.886 1.00 48.31 76 GLN A C 1
ATOM 610 O O . GLN A 1 76 ? 11.077 -7.286 -4.759 1.00 48.31 76 GLN A O 1
ATOM 615 N N . ASP A 1 77 ? 9.753 -5.563 -5.362 1.00 41.25 77 ASP A N 1
ATOM 616 C CA . ASP A 1 77 ? 10.839 -4.691 -5.775 1.00 41.25 77 ASP A CA 1
ATOM 617 C C . ASP A 1 77 ? 11.454 -4.036 -4.530 1.00 41.25 77 ASP A C 1
ATOM 619 O O . ASP A 1 77 ? 11.248 -2.862 -4.220 1.00 41.25 77 ASP A O 1
ATOM 623 N N . PHE A 1 78 ? 12.167 -4.859 -3.755 1.00 42.03 78 PHE A N 1
ATOM 624 C CA . PHE A 1 78 ? 12.886 -4.460 -2.544 1.00 42.03 78 PHE A CA 1
ATOM 625 C C . PHE A 1 78 ? 13.990 -3.422 -2.824 1.00 42.03 78 PHE A C 1
ATOM 627 O O . PHE A 1 78 ? 14.534 -2.860 -1.876 1.00 42.03 78 PHE A O 1
ATOM 634 N N . SER A 1 79 ? 14.295 -3.120 -4.093 1.00 34.97 79 SER A N 1
ATOM 635 C CA . SER A 1 79 ? 15.229 -2.059 -4.493 1.00 34.97 79 SER A CA 1
ATOM 636 C C . SER A 1 79 ? 14.782 -0.665 -4.025 1.00 34.97 79 SER A C 1
ATOM 638 O O . SER A 1 79 ? 15.613 0.147 -3.629 1.00 34.97 79 SER A O 1
ATOM 640 N N . LEU A 1 80 ? 13.469 -0.416 -3.928 1.00 40.16 80 LEU A N 1
ATOM 641 C CA . LEU A 1 80 ? 12.911 0.805 -3.325 1.00 40.16 80 LEU A CA 1
ATOM 642 C C . LEU A 1 80 ? 13.030 0.841 -1.786 1.00 40.16 80 LEU A C 1
ATOM 644 O O . LEU A 1 80 ? 12.599 1.807 -1.156 1.00 40.16 80 LEU A O 1
ATOM 648 N N . PHE A 1 81 ? 13.603 -0.201 -1.175 1.00 43.44 81 PHE A N 1
ATOM 649 C CA . PHE A 1 81 ? 13.718 -0.378 0.273 1.00 43.44 81 PHE A CA 1
ATOM 650 C C . PHE A 1 81 ? 15.157 -0.660 0.762 1.00 43.44 81 PHE A C 1
ATOM 652 O O . PHE A 1 81 ? 15.344 -0.818 1.966 1.00 43.44 81 PHE A O 1
ATOM 659 N N . ASN A 1 82 ? 16.176 -0.692 -0.115 1.00 35.78 82 ASN A N 1
ATOM 660 C CA . ASN A 1 82 ? 17.597 -0.753 0.274 1.00 35.78 82 ASN A CA 1
ATOM 661 C C . ASN A 1 82 ? 18.540 -0.237 -0.836 1.00 35.78 82 ASN A C 1
ATOM 663 O O . ASN A 1 82 ? 18.426 -0.636 -1.990 1.00 35.78 82 ASN A O 1
ATOM 667 N N . SER A 1 83 ? 19.511 0.610 -0.473 1.00 29.30 83 SER A N 1
ATOM 668 C CA . SER A 1 83 ? 20.505 1.205 -1.390 1.00 29.30 83 SER A CA 1
ATOM 669 C C . SER A 1 83 ? 21.583 0.199 -1.829 1.00 29.30 83 SER A C 1
ATOM 671 O O . SER A 1 83 ? 22.104 -0.545 -0.997 1.00 29.30 83 SER A O 1
ATOM 673 N N . THR A 1 84 ? 21.980 0.208 -3.110 1.00 38.09 84 THR A N 1
ATOM 674 C CA . THR A 1 84 ? 23.020 -0.691 -3.653 1.00 38.09 84 THR A CA 1
ATOM 675 C C . THR A 1 84 ? 24.209 0.053 -4.268 1.00 38.09 84 THR A C 1
ATOM 677 O O . THR A 1 84 ? 24.243 0.343 -5.463 1.00 38.09 84 THR A O 1
ATOM 680 N N . GLN A 1 85 ? 25.250 0.277 -3.463 1.00 52.06 85 GLN A N 1
ATOM 681 C CA . GLN A 1 85 ? 26.611 0.486 -3.971 1.00 52.06 85 GLN A CA 1
ATOM 682 C C . GLN A 1 85 ? 27.191 -0.849 -4.479 1.00 52.06 85 GLN A C 1
ATOM 684 O O . GLN A 1 85 ? 27.030 -1.878 -3.823 1.00 52.06 85 GLN A O 1
ATOM 689 N N . ILE A 1 86 ? 27.937 -0.843 -5.594 1.00 59.66 86 ILE A N 1
ATOM 690 C CA . ILE A 1 86 ? 28.748 -2.007 -6.010 1.00 59.66 86 ILE A CA 1
ATOM 691 C C . ILE A 1 86 ? 29.784 -2.291 -4.915 1.00 59.66 86 ILE A C 1
ATOM 693 O O . ILE A 1 86 ? 30.667 -1.462 -4.682 1.00 59.66 86 ILE A O 1
ATOM 697 N N . SER A 1 87 ? 29.703 -3.455 -4.266 1.00 77.50 87 SER A N 1
ATOM 698 C CA . SER A 1 87 ? 30.654 -3.841 -3.219 1.00 77.50 87 SER A CA 1
ATOM 699 C C . SER A 1 87 ? 32.039 -4.178 -3.788 1.00 77.50 87 SER A C 1
ATOM 701 O O . SER A 1 87 ? 32.178 -4.574 -4.950 1.00 77.50 87 SER A O 1
ATOM 703 N N . LEU A 1 88 ? 33.072 -4.078 -2.942 1.00 82.62 88 LEU A N 1
ATOM 704 C CA . LEU A 1 88 ? 34.435 -4.502 -3.280 1.00 82.62 88 LEU A CA 1
ATOM 705 C C . LEU A 1 88 ? 34.462 -5.968 -3.751 1.00 82.62 88 LEU A C 1
ATOM 707 O O . LEU A 1 88 ? 35.127 -6.292 -4.734 1.00 82.62 88 LEU A O 1
ATOM 711 N N . ASP A 1 89 ? 33.694 -6.838 -3.091 1.00 81.12 89 ASP A N 1
ATOM 712 C CA . ASP A 1 89 ? 33.581 -8.249 -3.462 1.00 81.12 89 ASP A CA 1
ATOM 713 C C . ASP A 1 89 ? 32.927 -8.425 -4.837 1.00 81.12 89 ASP A C 1
ATOM 715 O O . ASP A 1 89 ? 33.412 -9.224 -5.633 1.00 81.12 89 ASP A O 1
ATOM 719 N N . THR A 1 90 ? 31.908 -7.622 -5.172 1.00 78.06 90 THR A N 1
ATOM 720 C CA . THR A 1 90 ? 31.258 -7.656 -6.495 1.00 78.06 90 THR A CA 1
ATOM 721 C C . THR A 1 90 ? 32.251 -7.297 -7.601 1.00 78.06 90 THR A C 1
ATOM 723 O O . THR A 1 90 ? 32.409 -8.077 -8.540 1.00 78.06 90 THR A O 1
ATOM 726 N N . LEU A 1 91 ? 32.993 -6.186 -7.466 1.00 82.75 91 LEU A N 1
ATOM 727 C CA . LEU A 1 91 ? 33.994 -5.758 -8.460 1.00 82.75 91 LEU A CA 1
ATOM 728 C C . LEU A 1 91 ? 35.100 -6.809 -8.670 1.00 82.75 91 LEU A C 1
ATOM 730 O O . LEU A 1 91 ? 35.641 -6.944 -9.767 1.00 82.75 91 LEU A O 1
ATOM 734 N N . TYR A 1 92 ? 35.449 -7.561 -7.622 1.00 86.12 92 TYR A N 1
ATOM 735 C CA . TYR A 1 92 ? 36.496 -8.581 -7.676 1.00 86.12 92 TYR A CA 1
ATOM 736 C C . TYR A 1 92 ? 36.001 -10.017 -7.897 1.00 86.12 92 TYR A C 1
ATOM 738 O O . TYR A 1 92 ? 36.856 -10.899 -8.034 1.00 86.12 92 TYR A O 1
ATOM 746 N N . SER A 1 93 ? 34.689 -10.237 -8.000 1.00 83.12 93 SER A N 1
ATOM 747 C CA . SER A 1 93 ? 34.051 -11.523 -8.312 1.00 83.12 93 SER A CA 1
ATOM 748 C C . SER A 1 93 ? 34.090 -11.873 -9.806 1.00 83.12 93 SER A C 1
ATOM 750 O O . SER A 1 93 ? 34.431 -11.048 -10.661 1.00 83.12 93 SER A O 1
ATOM 752 N N . ASP A 1 94 ? 33.713 -13.106 -10.139 1.00 81.44 94 ASP A N 1
ATOM 753 C CA . ASP A 1 94 ? 33.581 -13.555 -11.531 1.00 81.44 94 ASP A CA 1
ATOM 754 C C . ASP A 1 94 ? 32.333 -12.979 -12.223 1.00 81.44 94 ASP A C 1
ATOM 756 O O . ASP A 1 94 ? 32.310 -12.869 -13.447 1.00 81.44 94 ASP A O 1
ATOM 760 N N . SER A 1 95 ? 31.369 -12.461 -11.450 1.00 75.56 95 SER A N 1
ATOM 761 C CA . SER A 1 95 ? 30.221 -11.678 -11.933 1.00 75.56 95 SER A CA 1
ATOM 762 C C . SER A 1 95 ? 30.618 -10.341 -12.580 1.00 75.56 95 SER A C 1
ATOM 764 O O . SER A 1 95 ? 29.767 -9.655 -13.139 1.00 75.56 95 SER A O 1
ATOM 766 N N . CYS A 1 96 ? 31.900 -9.957 -12.513 1.00 81.12 96 CYS A N 1
ATOM 767 C CA . CYS A 1 96 ? 32.428 -8.698 -13.029 1.00 81.12 96 CYS A CA 1
ATOM 768 C C . CYS A 1 96 ? 33.466 -8.898 -14.156 1.00 81.12 96 CYS A C 1
ATOM 770 O O . CYS A 1 96 ? 34.673 -8.746 -13.922 1.00 81.12 96 CYS A O 1
ATOM 772 N N . PRO A 1 97 ? 33.057 -9.272 -15.383 1.00 83.38 97 PRO A N 1
ATOM 773 C CA . PRO A 1 97 ? 33.991 -9.656 -16.440 1.00 83.38 97 PRO A CA 1
ATOM 774 C C . PRO A 1 97 ? 34.950 -8.521 -16.838 1.00 83.38 97 PRO A C 1
ATOM 776 O O . PRO A 1 97 ? 34.565 -7.358 -16.954 1.00 83.38 97 PRO A O 1
ATOM 779 N N . LEU A 1 98 ? 36.219 -8.866 -17.071 1.00 87.06 98 LEU A N 1
ATOM 780 C CA . LEU A 1 98 ? 37.227 -7.948 -17.619 1.00 87.06 98 LEU A CA 1
ATOM 781 C C . LEU A 1 98 ? 36.929 -7.638 -19.093 1.00 87.06 98 LEU A C 1
ATOM 783 O O . LEU A 1 98 ? 36.476 -8.521 -19.826 1.00 87.06 98 LEU A O 1
ATOM 787 N N . ASN A 1 99 ? 37.231 -6.422 -19.559 1.00 80.75 99 ASN A N 1
ATOM 788 C CA . ASN A 1 99 ? 37.099 -6.113 -20.980 1.00 80.75 99 ASN A CA 1
ATOM 789 C C . ASN A 1 99 ? 38.242 -6.756 -21.785 1.00 80.75 99 ASN A C 1
ATOM 791 O O . ASN A 1 99 ? 39.371 -6.274 -21.785 1.00 80.75 99 ASN A O 1
ATOM 795 N N . SER A 1 100 ? 37.957 -7.862 -22.477 1.00 71.88 100 SER A N 1
ATOM 796 C CA . SER A 1 100 ? 38.969 -8.691 -23.152 1.00 71.88 100 SER A CA 1
ATOM 797 C C . SER A 1 100 ? 39.640 -8.048 -24.376 1.00 71.88 100 SER A C 1
ATOM 799 O O . SER A 1 100 ? 40.538 -8.656 -24.955 1.00 71.88 100 SER A O 1
ATOM 801 N N . SER A 1 101 ? 39.185 -6.870 -24.810 1.00 65.44 101 SER A N 1
ATOM 802 C CA . SER A 1 101 ? 39.709 -6.134 -25.970 1.00 65.44 101 SER A CA 1
ATOM 803 C C . SER A 1 101 ? 40.826 -5.143 -25.635 1.00 65.44 101 SER A C 1
ATOM 805 O O . SER A 1 101 ? 41.530 -4.709 -26.544 1.00 65.44 101 SER A O 1
ATOM 807 N N . GLU A 1 102 ? 40.999 -4.773 -24.366 1.00 65.44 102 GLU A N 1
ATOM 808 C CA . GLU A 1 102 ? 41.950 -3.736 -23.952 1.00 65.44 102 GLU A CA 1
ATOM 809 C C . GLU A 1 102 ? 43.232 -4.324 -23.354 1.00 65.44 102 GLU A C 1
ATOM 811 O O . GLU A 1 102 ? 43.244 -5.400 -22.749 1.00 65.44 102 GLU A O 1
ATOM 816 N N . LYS A 1 103 ? 44.351 -3.619 -23.555 1.00 78.69 103 LYS A N 1
ATOM 817 C CA . LYS A 1 103 ? 45.645 -4.023 -23.001 1.00 78.69 103 LYS A CA 1
ATOM 818 C C . LYS A 1 103 ? 45.675 -3.758 -21.499 1.00 78.69 103 LYS A C 1
ATOM 820 O O . LYS A 1 103 ? 45.166 -2.753 -21.022 1.00 78.69 103 LYS A O 1
ATOM 825 N N . TYR A 1 104 ? 46.352 -4.637 -20.768 1.00 89.06 104 TYR A N 1
ATOM 826 C CA . TYR A 1 104 ? 46.669 -4.404 -19.363 1.00 89.06 104 TYR A CA 1
ATOM 827 C C . TYR A 1 104 ? 47.578 -3.184 -19.210 1.00 89.06 104 TYR A C 1
ATOM 829 O O . TYR A 1 104 ? 48.642 -3.136 -19.833 1.00 89.06 104 TYR A O 1
ATOM 837 N N . ILE A 1 105 ? 47.201 -2.258 -18.334 1.00 89.69 105 ILE A N 1
ATOM 838 C CA . ILE A 1 105 ? 47.998 -1.069 -18.033 1.00 89.69 105 ILE A CA 1
ATOM 839 C C . ILE A 1 105 ? 48.908 -1.394 -16.839 1.00 89.69 105 ILE A C 1
ATOM 841 O O . ILE A 1 105 ? 48.410 -1.810 -15.783 1.00 89.69 105 ILE A O 1
ATOM 845 N N . PRO A 1 106 ? 50.242 -1.276 -16.983 1.00 93.19 106 PRO A N 1
ATOM 846 C CA . PRO A 1 106 ? 51.166 -1.446 -15.875 1.00 93.19 106 PRO A CA 1
ATOM 847 C C . PRO A 1 106 ? 51.121 -0.231 -14.943 1.00 93.19 106 PRO A C 1
ATOM 849 O O . PRO A 1 106 ? 51.223 0.923 -15.364 1.00 93.19 106 PRO A O 1
ATOM 852 N N . CYS A 1 107 ? 51.024 -0.524 -13.653 1.00 95.00 107 CYS A N 1
ATOM 853 C CA . CYS A 1 107 ? 51.089 0.425 -12.556 1.00 95.00 107 CYS A CA 1
ATOM 854 C C . CYS A 1 107 ? 52.168 -0.003 -11.561 1.00 95.00 107 CYS A C 1
ATOM 856 O O . CYS A 1 107 ? 52.446 -1.190 -11.387 1.00 95.00 107 CYS A O 1
ATOM 858 N N . SER A 1 108 ? 52.748 0.965 -10.863 1.00 94.81 108 SER A N 1
ATOM 859 C CA . SER A 1 108 ? 53.635 0.738 -9.727 1.00 94.81 108 SER A CA 1
ATOM 860 C C . SER A 1 108 ? 53.123 1.474 -8.495 1.00 94.81 108 SER A C 1
ATOM 862 O O . SER A 1 108 ? 52.454 2.501 -8.613 1.00 94.81 108 SER A O 1
ATOM 864 N N . ALA A 1 109 ? 53.414 0.938 -7.312 1.00 92.50 109 ALA A N 1
ATOM 865 C CA . ALA A 1 109 ? 53.120 1.595 -6.046 1.00 92.50 109 ALA A CA 1
ATOM 866 C C . ALA A 1 109 ? 54.218 1.345 -5.013 1.00 92.50 109 ALA A C 1
ATOM 868 O O . ALA A 1 109 ? 54.875 0.303 -5.019 1.00 92.50 109 ALA A O 1
ATOM 869 N N . THR A 1 110 ? 54.397 2.300 -4.101 1.00 91.88 110 THR A N 1
ATOM 870 C CA . THR A 1 110 ? 55.283 2.150 -2.937 1.00 91.88 110 THR A CA 1
ATOM 871 C C . THR A 1 110 ? 54.459 2.245 -1.660 1.00 91.88 110 THR A C 1
ATOM 873 O O . THR A 1 110 ? 53.853 3.281 -1.397 1.00 91.88 110 THR A O 1
ATOM 876 N N . PHE A 1 111 ? 54.454 1.174 -0.865 1.00 88.94 111 PHE A N 1
ATOM 877 C CA . PHE A 1 111 ? 53.815 1.125 0.451 1.00 88.94 111 PHE A CA 1
ATOM 878 C C . PHE A 1 111 ? 54.868 1.391 1.537 1.00 88.94 111 PHE A C 1
ATOM 880 O O . PHE A 1 111 ? 55.729 0.532 1.750 1.00 88.94 111 PHE A O 1
ATOM 887 N N . PRO A 1 112 ? 54.864 2.559 2.199 1.00 85.75 112 PRO A N 1
ATOM 888 C CA . PRO A 1 112 ? 55.914 2.926 3.143 1.00 85.75 112 PRO A CA 1
ATOM 889 C C . PRO A 1 112 ? 55.871 2.094 4.431 1.00 85.75 112 PRO A C 1
ATOM 891 O O . PRO A 1 112 ? 54.810 1.717 4.920 1.00 85.75 112 PRO A O 1
ATOM 894 N N . ASN A 1 113 ? 57.038 1.866 5.041 1.00 79.56 113 ASN A N 1
ATOM 895 C CA . ASN A 1 113 ? 57.159 1.114 6.304 1.00 79.56 113 ASN A CA 1
ATOM 896 C C . ASN A 1 113 ? 56.639 1.877 7.546 1.00 79.56 113 ASN A C 1
ATOM 898 O O . ASN A 1 113 ? 56.727 1.365 8.661 1.00 79.56 113 ASN A O 1
ATOM 902 N N . LYS A 1 114 ? 56.142 3.111 7.391 1.00 78.75 114 LYS A N 1
ATOM 903 C CA . LYS A 1 114 ? 55.613 3.949 8.477 1.00 78.75 114 LYS A CA 1
ATOM 904 C C . LYS A 1 114 ? 54.171 4.335 8.181 1.00 78.75 114 LYS A C 1
ATOM 906 O O . LYS A 1 114 ? 53.895 4.887 7.121 1.00 78.75 114 LYS A O 1
ATOM 911 N N . SER A 1 115 ? 53.289 4.178 9.165 1.00 63.31 115 SER A N 1
ATOM 912 C CA . SER A 1 115 ? 51.856 4.493 9.048 1.00 63.31 115 SER A CA 1
ATOM 913 C C . SER A 1 115 ? 51.528 5.979 8.811 1.00 63.31 115 SER A C 1
ATOM 915 O O . SER A 1 115 ? 50.373 6.324 8.589 1.00 63.31 115 SER A O 1
ATOM 917 N N . THR A 1 116 ? 52.521 6.870 8.879 1.00 70.19 116 THR A N 1
ATOM 918 C CA . THR A 1 116 ? 52.380 8.317 8.649 1.00 70.19 116 THR A CA 1
ATOM 919 C C . THR A 1 116 ? 52.629 8.750 7.204 1.00 70.19 116 THR A C 1
ATOM 921 O O . THR A 1 116 ? 52.388 9.908 6.875 1.00 70.19 116 THR A O 1
ATOM 924 N N . GLU A 1 117 ? 53.178 7.878 6.357 1.00 71.56 117 GLU A N 1
ATOM 925 C CA . GLU A 1 117 ? 53.509 8.190 4.963 1.00 71.56 117 GLU A CA 1
ATOM 926 C C . GLU A 1 117 ? 52.424 7.611 4.031 1.00 71.56 117 GLU A C 1
ATOM 928 O O . GLU A 1 117 ? 51.905 6.520 4.262 1.00 71.56 117 GLU A O 1
ATOM 933 N N . LYS A 1 118 ? 52.038 8.369 2.997 1.00 68.75 118 LYS A N 1
ATOM 934 C CA . LYS A 1 118 ? 50.998 7.979 2.030 1.00 68.75 118 LYS A CA 1
ATOM 935 C C . LYS A 1 118 ? 51.522 6.941 1.034 1.00 68.75 118 LYS A C 1
ATOM 937 O O . LYS A 1 118 ? 52.683 7.012 0.633 1.00 68.75 118 LYS A O 1
ATOM 942 N N . ALA A 1 119 ? 50.660 6.027 0.590 1.00 79.25 119 ALA A N 1
ATOM 943 C CA . ALA A 1 119 ? 50.955 5.195 -0.572 1.00 79.25 119 ALA A CA 1
ATOM 944 C C . ALA A 1 119 ? 50.707 6.011 -1.852 1.00 79.25 119 ALA A C 1
ATOM 946 O O . ALA A 1 119 ? 49.698 6.705 -1.959 1.00 79.25 119 ALA A O 1
ATOM 947 N N . ALA A 1 120 ? 51.626 5.926 -2.813 1.00 80.62 120 ALA A N 1
ATOM 948 C CA . ALA A 1 120 ? 51.503 6.581 -4.114 1.00 80.62 120 ALA A CA 1
ATOM 949 C C . ALA A 1 120 ? 51.424 5.525 -5.221 1.00 80.62 120 ALA A C 1
ATOM 951 O O . ALA A 1 120 ? 52.236 4.595 -5.233 1.00 80.62 120 ALA A O 1
ATOM 952 N N . ILE A 1 121 ? 50.463 5.681 -6.136 1.00 89.50 121 ILE A N 1
ATOM 953 C CA . ILE A 1 121 ? 50.250 4.818 -7.309 1.00 89.50 121 ILE A CA 1
ATOM 954 C C . ILE A 1 121 ? 50.584 5.614 -8.577 1.00 89.50 121 ILE A C 1
ATOM 956 O O . ILE A 1 121 ? 50.169 6.763 -8.713 1.00 89.50 121 ILE A O 1
ATOM 960 N N . GLN A 1 122 ? 51.317 4.999 -9.509 1.00 90.19 122 GLN A N 1
ATOM 961 C CA . GLN A 1 122 ? 51.697 5.585 -10.797 1.00 90.19 122 GLN A CA 1
ATOM 962 C C . GLN A 1 122 ? 51.487 4.566 -11.926 1.00 90.19 122 GLN A C 1
ATOM 964 O O . GLN A 1 122 ? 52.062 3.479 -11.877 1.00 90.19 122 GLN A O 1
ATOM 969 N N . CYS A 1 123 ? 50.693 4.912 -12.943 1.00 91.69 123 CYS A N 1
ATOM 970 C CA . CYS A 1 123 ? 50.368 4.058 -14.095 1.00 91.69 123 CYS A CA 1
ATOM 971 C C . CYS A 1 123 ? 50.873 4.678 -15.407 1.00 91.69 123 CYS A C 1
ATOM 973 O O . CYS A 1 123 ? 51.065 5.888 -15.484 1.00 91.69 123 CYS A O 1
ATOM 975 N N . SER A 1 124 ? 51.112 3.867 -16.443 1.00 79.75 124 SER A N 1
ATOM 976 C CA . SER A 1 124 ? 51.833 4.324 -17.646 1.00 79.75 124 SER A CA 1
ATOM 977 C C . SER A 1 124 ? 51.066 5.237 -18.612 1.00 79.75 124 SER A C 1
ATOM 979 O O . SER A 1 124 ? 51.683 5.736 -19.549 1.00 79.75 124 SER A O 1
ATOM 981 N N . GLU A 1 125 ? 49.756 5.424 -18.436 1.00 68.12 125 GLU A N 1
ATOM 982 C CA . GLU A 1 125 ? 48.895 6.139 -19.400 1.00 68.12 125 GLU A CA 1
ATOM 983 C C . GLU A 1 125 ? 48.179 7.371 -18.811 1.00 68.12 125 GLU A C 1
ATOM 985 O O . GLU A 1 125 ? 47.420 8.021 -19.521 1.00 68.12 125 GLU A O 1
ATOM 990 N N . ASP A 1 126 ? 48.453 7.747 -17.552 1.00 54.28 126 ASP A N 1
ATOM 991 C CA . ASP A 1 126 ? 47.849 8.931 -16.921 1.00 54.28 126 ASP A CA 1
ATOM 992 C C . ASP A 1 126 ? 48.853 9.638 -15.983 1.00 54.28 126 ASP A C 1
ATOM 994 O O . ASP A 1 126 ? 49.359 9.045 -15.029 1.00 54.28 126 ASP A O 1
ATOM 998 N N . GLU A 1 127 ? 49.156 10.920 -16.230 1.00 46.16 127 GLU A N 1
ATOM 999 C CA . GLU A 1 127 ? 50.161 11.713 -15.481 1.00 46.16 127 GLU A CA 1
ATOM 1000 C C . GLU A 1 127 ? 49.675 12.185 -14.087 1.00 46.16 127 GLU A C 1
ATOM 1002 O O . GLU A 1 127 ? 50.245 13.094 -13.478 1.00 46.16 127 GLU A O 1
ATOM 1007 N N . ARG A 1 128 ? 48.616 11.571 -13.544 1.00 51.38 128 ARG A N 1
ATOM 1008 C CA . ARG A 1 128 ? 47.990 11.961 -12.272 1.00 51.38 128 ARG A CA 1
ATOM 1009 C C . ARG A 1 128 ? 48.435 11.069 -11.112 1.00 51.38 128 ARG A C 1
ATOM 1011 O O . ARG A 1 128 ? 47.888 9.994 -10.887 1.00 51.38 128 ARG A O 1
ATOM 1018 N N . THR A 1 129 ? 49.374 11.559 -10.305 1.00 50.25 129 THR A N 1
ATOM 1019 C CA . THR A 1 129 ? 49.645 11.013 -8.962 1.00 50.25 129 THR A CA 1
ATOM 1020 C C . THR A 1 129 ? 48.446 11.213 -8.033 1.00 50.25 129 THR A C 1
ATOM 1022 O O . THR A 1 129 ? 48.018 12.348 -7.815 1.00 50.25 129 THR A O 1
ATOM 1025 N N . ALA A 1 130 ? 47.944 10.125 -7.445 1.00 47.72 130 ALA A N 1
ATOM 1026 C CA . ALA A 1 130 ? 46.909 10.146 -6.411 1.00 47.72 130 ALA A CA 1
ATOM 1027 C C . ALA A 1 130 ? 47.527 9.982 -5.006 1.00 47.72 130 ALA A C 1
ATOM 1029 O O . ALA A 1 130 ? 48.137 8.955 -4.713 1.00 47.72 130 ALA A O 1
ATOM 1030 N N . ASP A 1 131 ? 47.348 10.983 -4.137 1.00 46.72 131 ASP A N 1
ATOM 1031 C CA . ASP A 1 131 ? 47.905 11.022 -2.775 1.00 46.72 131 ASP A CA 1
ATOM 1032 C C . ASP A 1 131 ? 46.872 10.587 -1.714 1.00 46.72 131 ASP A C 1
ATOM 1034 O O . ASP A 1 131 ? 46.144 11.427 -1.170 1.00 46.72 131 ASP A O 1
ATOM 1038 N N . ILE A 1 132 ? 46.851 9.308 -1.322 1.00 46.38 132 ILE A N 1
ATOM 1039 C CA . ILE A 1 132 ? 45.862 8.753 -0.370 1.00 46.38 132 ILE A CA 1
ATOM 1040 C C . ILE A 1 132 ? 46.532 8.305 0.947 1.00 46.38 132 ILE A C 1
ATOM 1042 O O . ILE A 1 132 ? 47.642 7.779 0.959 1.00 46.38 132 ILE A O 1
ATOM 1046 N N . SER A 1 133 ? 45.892 8.583 2.091 1.00 42.12 133 SER A N 1
ATOM 1047 C CA . SER A 1 133 ? 46.403 8.268 3.441 1.00 42.12 133 SER A CA 1
ATOM 1048 C C . SER A 1 133 ? 45.575 7.198 4.142 1.00 42.12 133 SER A C 1
ATOM 1050 O O . SER A 1 133 ? 44.403 7.445 4.423 1.00 42.12 133 SER A O 1
ATOM 1052 N N . HIS A 1 134 ? 46.206 6.093 4.552 1.00 49.69 134 HIS A N 1
ATOM 1053 C CA . HIS A 1 134 ? 45.582 5.119 5.447 1.00 49.69 134 HIS A CA 1
ATOM 1054 C C . HIS A 1 134 ? 46.590 4.435 6.387 1.00 49.69 134 HIS A C 1
ATOM 1056 O O . HIS A 1 134 ? 47.706 4.106 5.997 1.00 49.69 134 HIS A O 1
ATOM 1062 N N . ASN A 1 135 ? 46.177 4.178 7.634 1.00 44.59 135 ASN A N 1
ATOM 1063 C CA . ASN A 1 135 ? 46.952 3.382 8.592 1.00 44.59 135 ASN A CA 1
ATOM 1064 C C . ASN A 1 135 ? 46.875 1.885 8.232 1.00 44.59 135 ASN A C 1
ATOM 1066 O O . ASN A 1 135 ? 45.780 1.317 8.237 1.00 44.59 135 ASN A O 1
ATOM 1070 N N . THR A 1 136 ? 48.018 1.232 8.006 1.00 50.31 136 THR A N 1
ATOM 1071 C CA . THR A 1 136 ? 48.152 -0.238 7.915 1.00 50.31 136 THR A CA 1
ATOM 1072 C C . THR A 1 136 ? 48.901 -0.797 9.126 1.00 50.31 136 THR A C 1
ATOM 1074 O O . THR A 1 136 ? 49.968 -0.290 9.468 1.00 50.31 136 THR A O 1
ATOM 1077 N N . SER A 1 137 ? 48.368 -1.850 9.761 1.00 47.72 137 SER A N 1
ATOM 1078 C CA . SER A 1 137 ? 49.042 -2.560 10.861 1.00 47.72 137 SER A CA 1
ATOM 1079 C C . SER A 1 137 ? 49.954 -3.691 10.365 1.00 47.72 137 SER A C 1
ATOM 1081 O O . SER A 1 137 ? 49.851 -4.145 9.227 1.00 47.72 137 SER A O 1
ATOM 1083 N N . GLU A 1 138 ? 50.843 -4.152 11.244 1.00 54.34 138 GLU A N 1
ATOM 1084 C CA . GLU A 1 138 ? 51.959 -5.061 10.952 1.00 54.34 138 GLU A CA 1
ATOM 1085 C C . GLU A 1 138 ? 51.536 -6.498 10.568 1.00 54.34 138 GLU A C 1
ATOM 1087 O O . GLU A 1 138 ? 51.474 -7.372 11.427 1.00 54.34 138 GLU A O 1
ATOM 1092 N N . ASP A 1 139 ? 51.315 -6.783 9.278 1.00 55.38 139 ASP A N 1
ATOM 1093 C CA . ASP A 1 139 ? 51.428 -8.156 8.745 1.00 55.38 139 ASP A CA 1
ATOM 1094 C C . ASP A 1 139 ? 51.720 -8.182 7.225 1.00 55.38 139 ASP A C 1
ATOM 1096 O O . ASP A 1 139 ? 50.877 -7.837 6.392 1.00 55.38 139 ASP A O 1
ATOM 1100 N N . THR A 1 140 ? 52.930 -8.602 6.842 1.00 64.62 140 THR A N 1
ATOM 1101 C CA . THR A 1 140 ? 53.548 -8.369 5.515 1.00 64.62 140 THR A CA 1
ATOM 1102 C C . THR A 1 140 ? 53.238 -9.429 4.446 1.00 64.62 140 THR A C 1
ATOM 1104 O O . THR A 1 140 ? 53.955 -9.546 3.443 1.00 64.62 140 THR A O 1
ATOM 1107 N N . THR A 1 141 ? 52.171 -10.216 4.619 1.00 82.25 141 THR A N 1
ATOM 1108 C CA . THR A 1 141 ? 51.824 -11.280 3.661 1.00 82.25 141 THR A CA 1
ATOM 1109 C C . THR A 1 141 ? 51.437 -10.735 2.279 1.00 82.25 141 THR A C 1
ATOM 1111 O O . THR A 1 141 ? 50.776 -9.704 2.141 1.00 82.25 141 THR A O 1
ATOM 1114 N N . THR A 1 142 ? 51.769 -11.479 1.218 1.00 85.12 142 THR A N 1
ATOM 1115 C CA . THR A 1 142 ? 51.368 -11.148 -0.165 1.00 85.12 142 THR A CA 1
ATOM 1116 C C . THR A 1 142 ? 49.847 -11.024 -0.324 1.00 85.12 142 THR A C 1
ATOM 1118 O O . THR A 1 142 ? 49.379 -10.232 -1.138 1.00 85.12 142 THR A O 1
ATOM 1121 N N . LYS A 1 143 ? 49.064 -11.760 0.478 1.00 85.56 143 LYS A N 1
ATOM 1122 C CA . LYS A 1 143 ? 47.597 -11.659 0.503 1.00 85.56 143 LYS A CA 1
ATOM 1123 C C . LYS A 1 143 ? 47.135 -10.297 1.032 1.00 85.56 143 LYS A C 1
ATOM 1125 O O . LYS A 1 143 ? 46.234 -9.706 0.444 1.00 85.56 143 LYS A O 1
ATOM 1130 N N . ASN A 1 144 ? 47.779 -9.782 2.081 1.00 84.25 144 ASN A N 1
ATOM 1131 C CA . ASN A 1 144 ? 47.483 -8.457 2.627 1.00 84.25 144 ASN A CA 1
ATOM 1132 C C . ASN A 1 144 ? 47.844 -7.362 1.613 1.00 84.25 144 ASN A C 1
ATOM 1134 O O . ASN A 1 144 ? 47.011 -6.505 1.345 1.00 84.25 144 ASN A O 1
ATOM 1138 N N . ILE A 1 145 ? 49.008 -7.457 0.957 1.00 87.50 145 ILE A N 1
ATOM 1139 C CA . ILE A 1 145 ? 49.412 -6.532 -0.121 1.00 87.50 145 ILE A CA 1
ATOM 1140 C C . ILE A 1 145 ? 48.384 -6.526 -1.266 1.00 87.50 145 ILE A C 1
ATOM 1142 O O . ILE A 1 145 ? 47.936 -5.460 -1.678 1.00 87.50 145 ILE A O 1
ATOM 1146 N N . ILE A 1 146 ? 47.955 -7.698 -1.753 1.00 90.69 146 ILE A N 1
ATOM 1147 C CA . ILE A 1 146 ? 46.928 -7.793 -2.807 1.00 90.69 146 ILE A CA 1
ATOM 1148 C C . ILE A 1 146 ? 45.602 -7.175 -2.346 1.00 90.69 146 ILE A C 1
ATOM 1150 O O . ILE A 1 146 ? 44.982 -6.447 -3.114 1.00 90.69 146 ILE A O 1
ATOM 1154 N N . ASN A 1 147 ? 45.172 -7.424 -1.108 1.00 89.19 147 ASN A N 1
ATOM 1155 C CA . ASN A 1 147 ? 43.936 -6.851 -0.573 1.00 89.19 147 ASN A CA 1
ATOM 1156 C C . ASN A 1 147 ? 44.014 -5.322 -0.415 1.00 89.19 147 ASN A C 1
ATOM 1158 O O . ASN A 1 147 ? 43.028 -4.648 -0.705 1.00 89.19 147 ASN A O 1
ATOM 1162 N N . SER A 1 148 ? 45.170 -4.775 -0.024 1.00 87.81 148 SER A N 1
ATOM 1163 C CA . SER A 1 148 ? 45.404 -3.326 0.001 1.00 87.81 148 SER A CA 1
ATOM 1164 C C . SER A 1 148 ? 45.365 -2.727 -1.405 1.00 87.81 148 SER A C 1
ATOM 1166 O O . SER A 1 148 ? 44.654 -1.754 -1.611 1.00 87.81 148 SER A O 1
ATOM 1168 N N . ILE A 1 149 ? 46.022 -3.338 -2.402 1.00 93.06 149 ILE A N 1
ATOM 1169 C CA . ILE A 1 149 ? 45.952 -2.865 -3.800 1.00 93.06 149 ILE A CA 1
ATOM 1170 C C . ILE A 1 149 ? 44.509 -2.936 -4.327 1.00 93.06 149 ILE A C 1
ATOM 1172 O O . ILE A 1 149 ? 44.038 -1.986 -4.942 1.00 93.06 149 ILE A O 1
ATOM 1176 N N . LYS A 1 150 ? 43.777 -4.031 -4.064 1.00 94.00 150 LYS A N 1
ATOM 1177 C CA . LYS A 1 150 ? 42.363 -4.164 -4.460 1.00 94.00 150 LYS A CA 1
ATOM 1178 C C . LYS A 1 150 ? 41.501 -3.037 -3.894 1.00 94.00 150 LYS A C 1
ATOM 1180 O O . LYS A 1 150 ? 40.675 -2.490 -4.622 1.00 94.00 150 LYS A O 1
ATOM 1185 N N . ARG A 1 151 ? 41.694 -2.731 -2.607 1.00 89.56 151 ARG A N 1
ATOM 1186 C CA . ARG A 1 151 ? 40.987 -1.673 -1.887 1.00 89.56 151 ARG A CA 1
ATOM 1187 C C . ARG A 1 151 ? 41.343 -0.297 -2.435 1.00 89.56 151 ARG A C 1
ATOM 1189 O O . ARG A 1 151 ? 40.435 0.429 -2.802 1.00 89.56 151 ARG A O 1
ATOM 1196 N N . GLU A 1 152 ? 42.625 0.019 -2.588 1.00 88.94 152 GLU A N 1
ATOM 1197 C CA . GLU A 1 152 ? 43.071 1.315 -3.115 1.00 88.94 152 GLU A CA 1
ATOM 1198 C C . GLU A 1 152 ? 42.599 1.553 -4.556 1.00 88.94 152 GLU A C 1
ATOM 1200 O O . GLU A 1 152 ? 42.124 2.637 -4.869 1.00 88.94 152 GLU A O 1
ATOM 1205 N N . VAL A 1 153 ? 42.618 0.542 -5.435 1.00 89.44 153 VAL A N 1
ATOM 1206 C CA . VAL A 1 153 ? 42.059 0.659 -6.802 1.00 89.44 153 VAL A CA 1
ATOM 1207 C C . VAL A 1 153 ? 40.546 0.953 -6.781 1.00 89.44 153 VAL A C 1
ATOM 1209 O O . VAL A 1 153 ? 40.049 1.669 -7.649 1.00 89.44 153 VAL A O 1
ATOM 1212 N N . PHE A 1 154 ? 39.813 0.456 -5.779 1.00 87.31 154 PHE A N 1
ATOM 1213 C CA . PHE A 1 154 ? 38.383 0.735 -5.586 1.00 87.31 154 PHE A CA 1
ATOM 1214 C C . PHE A 1 154 ? 38.130 2.115 -4.945 1.00 87.31 154 PHE A C 1
ATOM 1216 O O . PHE A 1 154 ? 37.314 2.886 -5.448 1.00 87.31 154 PHE A O 1
ATOM 1223 N N . GLU A 1 155 ? 38.838 2.448 -3.862 1.00 85.25 155 GLU A N 1
ATOM 1224 C CA . GLU A 1 155 ? 38.665 3.681 -3.077 1.00 85.25 155 GLU A CA 1
ATOM 1225 C C . GLU A 1 155 ? 39.175 4.927 -3.820 1.00 85.25 155 GLU A C 1
ATOM 1227 O O . GLU A 1 155 ? 38.541 5.979 -3.755 1.00 85.25 155 GLU A O 1
ATOM 1232 N N . SER A 1 156 ? 40.241 4.798 -4.620 1.00 80.56 156 SER A N 1
ATOM 1233 C CA . SER A 1 156 ? 40.715 5.853 -5.535 1.00 80.56 156 SER A CA 1
ATOM 1234 C C . SER A 1 156 ? 39.773 6.133 -6.712 1.00 80.56 156 SER A C 1
ATOM 1236 O O . SER A 1 156 ? 40.002 7.090 -7.450 1.00 80.56 156 SER A O 1
ATOM 1238 N N . LYS A 1 157 ? 38.721 5.317 -6.901 1.00 85.44 157 LYS A N 1
ATOM 1239 C CA . LYS A 1 157 ? 37.811 5.354 -8.059 1.00 85.44 157 LYS A CA 1
ATOM 1240 C C . LYS A 1 157 ? 38.554 5.306 -9.403 1.00 85.44 157 LYS A C 1
ATOM 1242 O O . LYS A 1 157 ? 38.141 5.960 -10.357 1.00 85.44 157 LYS A O 1
ATOM 1247 N N . MET A 1 158 ? 39.646 4.542 -9.488 1.00 84.81 158 MET A N 1
ATOM 1248 C CA . MET A 1 158 ? 40.442 4.434 -10.712 1.00 84.81 158 MET A CA 1
ATOM 1249 C C . MET A 1 158 ? 39.577 3.920 -11.878 1.00 84.81 158 MET A C 1
ATOM 1251 O O . MET A 1 158 ? 38.933 2.872 -11.781 1.00 84.81 158 MET A O 1
ATOM 1255 N N . GLN A 1 159 ? 39.569 4.663 -12.984 1.00 84.62 159 GLN A N 1
ATOM 1256 C CA . GLN A 1 159 ? 38.841 4.348 -14.213 1.00 84.62 159 GLN A CA 1
ATOM 1257 C C . GLN A 1 159 ? 39.798 4.377 -15.408 1.00 84.62 159 GLN A C 1
ATOM 1259 O O . GLN A 1 159 ? 40.711 5.197 -15.447 1.00 84.62 159 GLN A O 1
ATOM 1264 N N . PHE A 1 160 ? 39.544 3.527 -16.400 1.00 76.12 160 PHE A N 1
ATOM 1265 C CA . PHE A 1 160 ? 40.181 3.569 -17.716 1.00 76.12 160 PHE A CA 1
ATOM 1266 C C . PHE A 1 160 ? 39.079 3.647 -18.769 1.00 76.12 160 PHE A C 1
ATOM 1268 O O . PHE A 1 160 ? 38.172 2.818 -18.761 1.00 76.12 160 PHE A O 1
ATOM 1275 N N . HIS A 1 161 ? 39.109 4.680 -19.617 1.00 76.50 161 HIS A N 1
ATOM 1276 C CA . HIS A 1 161 ? 38.058 4.961 -20.608 1.00 76.50 161 HIS A CA 1
ATOM 1277 C C . HIS A 1 161 ? 36.619 4.926 -20.029 1.00 76.50 161 HIS A C 1
ATOM 1279 O O . HIS A 1 161 ? 35.700 4.405 -20.651 1.00 76.50 161 HIS A O 1
ATOM 1285 N N . GLY A 1 162 ? 36.428 5.452 -18.809 1.00 74.50 162 GLY A N 1
ATOM 1286 C CA . GLY A 1 162 ? 35.145 5.461 -18.081 1.00 74.50 162 GLY A CA 1
ATOM 1287 C C . GLY A 1 162 ? 34.781 4.146 -17.372 1.00 74.50 162 GLY A C 1
ATOM 1288 O O . GLY A 1 162 ? 33.939 4.130 -16.477 1.00 74.50 162 GLY A O 1
ATOM 1289 N N . LEU A 1 163 ? 35.454 3.037 -17.686 1.00 80.88 163 LEU A N 1
ATOM 1290 C CA . LEU A 1 163 ? 35.237 1.742 -17.040 1.00 80.88 163 LEU A CA 1
ATOM 1291 C C . LEU A 1 163 ? 36.054 1.632 -15.743 1.00 80.88 163 LEU A C 1
ATOM 1293 O O . LEU A 1 163 ? 37.246 1.945 -15.716 1.00 80.88 163 LEU A O 1
ATOM 1297 N N . ARG A 1 164 ? 35.446 1.138 -14.654 1.00 84.69 164 ARG A N 1
ATOM 1298 C CA . ARG A 1 164 ? 36.149 0.933 -13.370 1.00 84.69 164 ARG A CA 1
ATOM 1299 C C . ARG A 1 164 ? 37.312 -0.047 -13.527 1.00 84.69 164 ARG A C 1
ATOM 1301 O O . ARG A 1 164 ? 37.133 -1.147 -14.056 1.00 84.69 164 ARG A O 1
ATOM 1308 N N . ALA A 1 165 ? 38.480 0.314 -13.007 1.00 90.56 165 ALA A N 1
ATOM 1309 C CA . ALA A 1 165 ? 39.661 -0.537 -13.013 1.00 90.56 165 ALA A CA 1
ATOM 1310 C C . ALA A 1 165 ? 39.512 -1.741 -12.066 1.00 90.56 165 ALA A C 1
ATOM 1312 O O . ALA A 1 165 ? 39.069 -1.611 -10.925 1.00 90.56 165 ALA A O 1
ATOM 1313 N N . ARG A 1 166 ? 39.950 -2.920 -12.518 1.00 92.25 166 ARG A N 1
ATOM 1314 C CA . ARG A 1 166 ? 40.081 -4.144 -11.713 1.00 92.25 166 ARG A CA 1
ATOM 1315 C C . ARG A 1 166 ? 41.540 -4.600 -11.740 1.00 92.25 166 ARG A C 1
ATOM 1317 O O . ARG A 1 166 ? 42.139 -4.739 -12.807 1.00 92.25 166 ARG A O 1
ATOM 1324 N N . LEU A 1 167 ? 42.120 -4.854 -10.564 1.00 95.06 167 LEU A N 1
ATOM 1325 C CA . LEU A 1 167 ? 43.432 -5.501 -10.432 1.00 95.06 167 LEU A CA 1
ATOM 1326 C C . LEU A 1 167 ? 43.410 -6.888 -11.097 1.00 95.06 167 LEU A C 1
ATOM 1328 O O . LEU A 1 167 ? 42.657 -7.764 -10.672 1.00 95.06 167 LEU A O 1
ATOM 1332 N N . VAL A 1 168 ? 44.273 -7.095 -12.095 1.00 91.88 168 VAL A N 1
ATOM 1333 C CA . VAL A 1 168 ? 44.397 -8.362 -12.834 1.00 91.88 168 VAL A CA 1
ATOM 1334 C C . VAL A 1 168 ? 45.496 -9.240 -12.249 1.00 91.88 168 VAL A C 1
ATOM 1336 O O . VAL A 1 168 ? 45.285 -10.428 -12.011 1.00 91.88 168 VAL A O 1
ATOM 1339 N N . LYS A 1 169 ? 46.695 -8.681 -12.040 1.00 93.56 169 LYS A N 1
ATOM 1340 C CA . LYS A 1 169 ? 47.870 -9.459 -11.625 1.00 93.56 169 LYS A CA 1
ATOM 1341 C C . LYS A 1 169 ? 48.928 -8.595 -10.941 1.00 93.56 169 LYS A C 1
ATOM 1343 O O . LYS A 1 169 ? 49.209 -7.491 -11.387 1.00 93.56 169 LYS A O 1
ATOM 1348 N N . LEU A 1 170 ? 49.582 -9.140 -9.916 1.00 94.81 170 LEU A N 1
ATOM 1349 C CA . LEU A 1 170 ? 50.829 -8.603 -9.359 1.00 94.81 170 LEU A CA 1
ATOM 1350 C C . LEU A 1 170 ? 52.012 -9.016 -10.262 1.00 94.81 170 LEU A C 1
ATOM 1352 O O . LEU A 1 170 ? 52.213 -10.208 -10.503 1.00 94.81 170 LEU A O 1
ATOM 1356 N N . ILE A 1 171 ? 52.757 -8.044 -10.792 1.00 94.25 171 ILE A N 1
ATOM 1357 C CA . ILE A 1 171 ? 53.893 -8.241 -11.709 1.00 94.25 171 ILE A CA 1
ATOM 1358 C C . ILE A 1 171 ? 55.170 -8.524 -10.911 1.00 94.25 171 ILE A C 1
ATOM 1360 O O . ILE A 1 171 ? 55.829 -9.535 -11.159 1.00 94.25 171 ILE A O 1
ATOM 1364 N N . SER A 1 172 ? 55.500 -7.666 -9.942 1.00 94.88 172 SER A N 1
ATOM 1365 C CA . SER A 1 172 ? 56.697 -7.797 -9.103 1.00 94.88 172 SER A CA 1
ATOM 1366 C C . SER A 1 172 ? 56.476 -7.234 -7.689 1.00 94.88 172 SER A C 1
ATOM 1368 O O . SER A 1 172 ? 55.546 -6.462 -7.442 1.00 94.88 172 SER A O 1
ATOM 1370 N N . LYS A 1 173 ? 57.325 -7.657 -6.745 1.00 94.31 173 LYS A N 1
ATOM 1371 C CA . LYS A 1 173 ? 57.424 -7.130 -5.375 1.00 94.31 173 LYS A CA 1
ATOM 1372 C C . LYS A 1 173 ? 58.906 -7.065 -5.002 1.00 94.31 173 LYS A C 1
ATOM 1374 O O . LYS A 1 173 ? 59.557 -8.106 -5.001 1.00 94.31 173 LYS A O 1
ATOM 1379 N N . ASN A 1 174 ? 59.396 -5.889 -4.621 1.00 93.25 174 ASN A N 1
ATOM 1380 C CA . ASN A 1 174 ? 60.724 -5.683 -4.042 1.00 93.25 174 ASN A CA 1
ATOM 1381 C C . ASN A 1 174 ? 60.594 -4.915 -2.722 1.00 93.25 174 ASN A C 1
ATOM 1383 O O . ASN A 1 174 ? 60.024 -3.826 -2.687 1.00 93.25 174 ASN A O 1
ATOM 1387 N N . ASP A 1 175 ? 61.161 -5.446 -1.642 1.00 90.94 175 ASP A N 1
ATOM 1388 C CA . ASP A 1 175 ? 61.293 -4.690 -0.396 1.00 90.94 175 ASP A CA 1
ATOM 1389 C C . ASP A 1 175 ? 62.453 -3.683 -0.548 1.00 90.94 175 ASP A C 1
ATOM 1391 O O . ASP A 1 175 ? 63.534 -4.030 -1.027 1.00 90.94 175 ASP A O 1
ATOM 1395 N N . THR A 1 176 ? 62.225 -2.423 -0.173 1.00 90.81 176 THR A N 1
ATOM 1396 C CA . THR A 1 176 ? 63.206 -1.326 -0.248 1.00 90.81 176 THR A CA 1
ATOM 1397 C C . THR A 1 176 ? 63.341 -0.637 1.111 1.00 90.81 176 THR A C 1
ATOM 1399 O O . THR A 1 176 ? 62.431 -0.700 1.938 1.00 90.81 176 THR A O 1
ATOM 1402 N N . ASP A 1 177 ? 64.427 0.110 1.325 1.00 88.38 177 ASP A N 1
ATOM 1403 C CA . ASP A 1 177 ? 64.658 0.878 2.564 1.00 88.38 177 ASP A CA 1
ATOM 1404 C C . ASP A 1 177 ? 63.536 1.891 2.884 1.00 88.38 177 ASP A C 1
ATOM 1406 O O . ASP A 1 177 ? 63.404 2.340 4.023 1.00 88.38 177 ASP A O 1
ATOM 1410 N N . LYS A 1 178 ? 62.725 2.262 1.882 1.00 86.56 178 LYS A N 1
ATOM 1411 C CA . LYS A 1 178 ? 61.589 3.187 2.015 1.00 86.56 178 LYS A CA 1
ATOM 1412 C C . LYS A 1 178 ? 60.242 2.487 2.223 1.00 86.56 178 LYS A C 1
ATOM 1414 O O . LYS A 1 178 ? 59.282 3.154 2.589 1.00 86.56 178 LYS A O 1
ATOM 1419 N N . GLY A 1 179 ? 60.150 1.177 2.002 1.00 90.06 179 GLY A N 1
ATOM 1420 C CA . GLY A 1 179 ? 58.881 0.451 1.974 1.00 90.06 179 GLY A CA 1
ATOM 1421 C C . GLY A 1 179 ? 58.838 -0.656 0.925 1.00 90.06 179 GLY A C 1
ATOM 1422 O O . GLY A 1 179 ? 59.831 -0.945 0.255 1.00 90.06 179 GLY A O 1
ATOM 1423 N N . ILE A 1 180 ? 57.670 -1.264 0.755 1.00 92.38 180 ILE A N 1
ATOM 1424 C CA . ILE A 1 180 ? 57.441 -2.325 -0.227 1.00 92.38 180 ILE A CA 1
ATOM 1425 C C . ILE A 1 180 ? 57.102 -1.683 -1.576 1.00 92.38 180 ILE A C 1
ATOM 1427 O O . ILE A 1 180 ? 56.042 -1.075 -1.727 1.00 92.38 180 ILE A O 1
ATOM 1431 N N . TYR A 1 181 ? 57.988 -1.833 -2.559 1.00 93.94 181 TYR A N 1
ATOM 1432 C CA . TYR A 1 181 ? 57.718 -1.483 -3.952 1.00 93.94 181 TYR A CA 1
ATOM 1433 C C . TYR A 1 181 ? 57.006 -2.649 -4.646 1.00 93.94 181 TYR A C 1
ATOM 1435 O O . TYR A 1 181 ? 57.435 -3.802 -4.538 1.00 93.94 181 TYR A O 1
ATOM 1443 N N . VAL A 1 182 ? 55.929 -2.358 -5.370 1.00 95.12 182 VAL A N 1
ATOM 1444 C CA . VAL A 1 182 ? 55.197 -3.337 -6.180 1.00 95.12 182 VAL A CA 1
ATOM 1445 C C . VAL A 1 182 ? 54.930 -2.810 -7.580 1.00 95.12 182 VAL A C 1
ATOM 1447 O O . VAL A 1 182 ? 54.653 -1.628 -7.770 1.00 95.12 182 VAL A O 1
ATOM 1450 N N . GLU A 1 183 ? 54.922 -3.720 -8.545 1.00 95.56 183 GLU A N 1
ATOM 1451 C CA . GLU A 1 183 ? 54.380 -3.493 -9.885 1.00 95.56 183 GLU A CA 1
ATOM 1452 C C . GLU A 1 183 ? 53.170 -4.406 -10.071 1.00 95.56 183 GLU A C 1
ATOM 1454 O O . GLU A 1 183 ? 53.191 -5.573 -9.668 1.00 95.56 183 GLU A O 1
ATOM 1459 N N . PHE A 1 184 ? 52.107 -3.906 -10.687 1.00 96.56 184 PHE A N 1
ATOM 1460 C CA . PHE A 1 184 ? 50.875 -4.644 -10.934 1.00 96.56 184 PHE A CA 1
ATOM 1461 C C . PHE A 1 184 ? 50.209 -4.206 -12.239 1.00 96.56 184 PHE A C 1
ATOM 1463 O O . PHE A 1 184 ? 50.506 -3.156 -12.795 1.00 96.56 184 PHE A O 1
ATOM 1470 N N . ALA A 1 185 ? 49.320 -5.051 -12.743 1.00 94.00 185 ALA A N 1
ATOM 1471 C CA . ALA A 1 185 ? 48.544 -4.835 -13.950 1.00 94.00 185 ALA A CA 1
ATOM 1472 C C . ALA A 1 185 ? 47.071 -4.631 -13.588 1.00 94.00 185 ALA A C 1
ATOM 1474 O O . ALA A 1 185 ? 46.484 -5.456 -12.876 1.00 94.00 185 ALA A O 1
ATOM 1475 N N . VAL A 1 186 ? 46.476 -3.570 -14.121 1.00 94.62 186 VAL A N 1
ATOM 1476 C CA . VAL A 1 186 ? 45.035 -3.290 -14.070 1.00 94.62 186 VAL A CA 1
ATOM 1477 C C . VAL A 1 186 ? 44.432 -3.412 -15.469 1.00 94.62 186 VAL A C 1
ATOM 1479 O O . VAL A 1 186 ? 45.129 -3.274 -16.474 1.00 94.62 186 VAL A O 1
ATOM 1482 N N . ALA A 1 187 ? 43.138 -3.708 -15.532 1.00 91.81 187 ALA A N 1
ATOM 1483 C CA . ALA A 1 187 ? 42.344 -3.661 -16.756 1.00 91.81 187 ALA A CA 1
ATOM 1484 C C . ALA A 1 187 ? 40.954 -3.090 -16.451 1.00 91.81 187 ALA A C 1
ATOM 1486 O O . ALA A 1 187 ? 40.508 -3.166 -15.299 1.00 91.81 187 ALA A O 1
ATOM 1487 N N . PRO A 1 188 ? 40.251 -2.554 -17.458 1.00 89.44 188 PRO A N 1
ATOM 1488 C CA . PRO A 1 188 ? 38.885 -2.106 -17.275 1.00 89.44 188 PRO A CA 1
ATOM 1489 C C . PRO A 1 188 ? 37.948 -3.297 -17.046 1.00 89.44 188 PRO A C 1
ATOM 1491 O O . PRO A 1 188 ? 38.048 -4.347 -17.692 1.00 89.44 188 PRO A O 1
ATOM 1494 N N . SER A 1 189 ? 37.029 -3.135 -16.100 1.00 86.69 189 SER A N 1
ATOM 1495 C CA . SER A 1 189 ? 35.953 -4.085 -15.830 1.00 86.69 189 SER A CA 1
ATOM 1496 C C . SER A 1 189 ? 34.666 -3.648 -16.520 1.00 86.69 189 SER A C 1
ATOM 1498 O O . SER A 1 189 ? 34.356 -2.462 -16.588 1.00 86.69 189 SER A O 1
ATOM 1500 N N . ARG A 1 190 ? 33.873 -4.615 -16.984 1.00 80.50 190 ARG A N 1
ATOM 1501 C CA . ARG A 1 190 ? 32.535 -4.377 -17.546 1.00 80.50 190 ARG A CA 1
ATOM 1502 C C . ARG A 1 190 ? 31.459 -4.164 -16.472 1.00 80.50 190 ARG A C 1
ATOM 1504 O O . ARG A 1 190 ? 30.279 -4.151 -16.795 1.00 80.50 190 ARG A O 1
ATOM 1511 N N . CYS A 1 191 ? 31.849 -3.959 -15.210 1.00 70.38 191 CYS A N 1
ATOM 1512 C CA . CYS A 1 191 ? 30.960 -3.442 -14.169 1.00 70.38 191 CYS A CA 1
ATOM 1513 C C . CYS A 1 191 ? 30.757 -1.930 -14.335 1.00 70.38 191 CYS A C 1
ATOM 1515 O O . CYS A 1 191 ? 31.193 -1.132 -13.502 1.00 70.38 191 CYS A O 1
ATOM 1517 N N . SER A 1 192 ? 30.099 -1.566 -15.432 1.00 53.38 192 SER A N 1
ATOM 1518 C CA . SER A 1 192 ? 29.456 -0.271 -15.632 1.00 53.38 192 SER A CA 1
ATOM 1519 C C . SER A 1 192 ? 27.949 -0.447 -15.452 1.00 53.38 192 SER A C 1
ATOM 1521 O O . SER A 1 192 ? 27.413 -1.512 -15.759 1.00 53.38 192 SER A O 1
ATOM 1523 N N . SER A 1 193 ? 27.264 0.579 -14.952 1.00 41.22 193 SER A N 1
ATOM 1524 C CA . SER A 1 193 ? 25.802 0.591 -14.806 1.00 41.22 193 SER A CA 1
ATOM 1525 C C . SER A 1 193 ? 25.057 0.745 -16.136 1.00 41.22 193 SER A C 1
ATOM 1527 O O . SER A 1 193 ? 23.846 0.550 -16.170 1.00 41.22 193 SER A O 1
ATOM 1529 N N . GLU A 1 194 ? 25.763 1.060 -17.224 1.00 37.66 194 GLU A N 1
ATOM 1530 C CA . GLU A 1 194 ? 25.190 1.269 -18.553 1.00 37.66 194 GLU A CA 1
ATOM 1531 C C . GLU A 1 194 ? 26.026 0.531 -19.608 1.00 37.66 194 GLU A C 1
ATOM 1533 O O . GLU A 1 194 ? 27.248 0.684 -19.681 1.00 37.66 194 GLU A O 1
ATOM 1538 N N . MET A 1 195 ? 25.361 -0.309 -20.408 1.00 34.28 195 MET A N 1
ATOM 1539 C CA . MET A 1 195 ? 25.961 -1.069 -21.507 1.00 34.28 195 MET A CA 1
ATOM 1540 C C . MET A 1 195 ? 24.960 -1.168 -22.666 1.00 34.28 195 MET A C 1
ATOM 1542 O O . MET A 1 195 ? 24.313 -2.196 -22.869 1.00 34.28 195 MET A O 1
ATOM 1546 N N . GLU A 1 196 ? 24.822 -0.083 -23.430 1.00 34.16 196 GLU A N 1
ATOM 1547 C CA . GLU A 1 196 ? 24.113 -0.117 -24.711 1.00 34.16 196 GLU A CA 1
ATOM 1548 C C . GLU A 1 196 ? 24.938 -0.847 -25.781 1.00 34.16 196 GLU A C 1
ATOM 1550 O O . GLU A 1 196 ? 26.148 -0.656 -25.916 1.00 34.16 196 GLU A O 1
ATOM 1555 N N . VAL A 1 197 ? 24.257 -1.668 -26.582 1.00 38.94 197 VAL A N 1
ATOM 1556 C CA . VAL A 1 197 ? 24.793 -2.284 -27.802 1.00 38.94 197 VAL A CA 1
ATOM 1557 C C . VAL A 1 197 ? 23.818 -1.973 -28.934 1.00 38.94 197 VAL A C 1
ATOM 1559 O O . VAL A 1 197 ? 22.811 -2.655 -29.106 1.00 38.94 197 VAL A O 1
ATOM 1562 N N . SER A 1 198 ? 24.095 -0.911 -29.690 1.00 34.25 198 SER A N 1
ATOM 1563 C CA . SER A 1 198 ? 23.219 -0.444 -30.769 1.00 34.25 198 SER A CA 1
ATOM 1564 C C . SER A 1 198 ? 23.427 -1.249 -32.057 1.00 34.25 198 SER A C 1
ATOM 1566 O O . SER A 1 198 ? 24.535 -1.318 -32.592 1.00 34.25 198 SER A O 1
ATOM 1568 N N . GLY A 1 199 ? 22.341 -1.793 -32.608 1.00 34.28 199 GLY A N 1
ATOM 1569 C CA . GLY A 1 199 ? 22.341 -2.471 -33.904 1.00 34.28 199 GLY A CA 1
ATOM 1570 C C . GLY A 1 199 ? 20.967 -2.444 -34.565 1.00 34.28 199 GLY A C 1
ATOM 1571 O O . GLY A 1 199 ? 20.226 -3.409 -34.437 1.00 34.28 199 GLY A O 1
ATOM 1572 N N . LEU A 1 200 ? 20.650 -1.339 -35.256 1.00 36.22 200 LEU A N 1
ATOM 1573 C CA . LEU A 1 200 ? 19.537 -1.189 -36.216 1.00 36.22 200 LEU A CA 1
ATOM 1574 C C . LEU A 1 200 ? 18.219 -1.903 -35.843 1.00 36.22 200 LEU A C 1
ATOM 1576 O O . LEU A 1 200 ? 17.618 -2.614 -36.646 1.00 36.22 200 LEU A O 1
ATOM 1580 N N . VAL A 1 201 ? 17.741 -1.644 -34.628 1.00 40.16 201 VAL A N 1
ATOM 1581 C CA . VAL A 1 201 ? 16.338 -1.850 -34.253 1.00 40.16 201 VAL A CA 1
ATOM 1582 C C . VAL A 1 201 ? 15.592 -0.554 -34.599 1.00 40.16 201 VAL A C 1
ATOM 1584 O O . VAL A 1 201 ? 16.174 0.527 -34.484 1.00 40.16 201 VAL A O 1
ATOM 1587 N N . GLU A 1 202 ? 14.331 -0.626 -35.045 1.00 47.66 202 GLU A N 1
ATOM 1588 C CA . GLU A 1 202 ? 13.478 0.576 -35.045 1.00 47.66 202 GLU A CA 1
ATOM 1589 C C . GLU A 1 202 ? 13.531 1.199 -33.645 1.00 47.66 202 GLU A C 1
ATOM 1591 O O . GLU A 1 202 ? 13.389 0.438 -32.683 1.00 47.66 202 GLU A O 1
ATOM 1596 N N . PRO A 1 203 ? 13.684 2.532 -33.501 1.00 56.75 203 PRO A N 1
ATOM 1597 C CA . PRO A 1 203 ? 13.735 3.129 -32.179 1.00 56.75 203 PRO A CA 1
ATOM 1598 C C . PRO A 1 203 ? 12.488 2.700 -31.422 1.00 56.75 203 PRO A C 1
ATOM 1600 O O . PRO A 1 203 ? 11.365 2.817 -31.940 1.00 56.75 203 PRO A O 1
ATOM 1603 N N . SER A 1 204 ? 12.700 2.114 -30.244 1.00 78.94 204 SER A N 1
ATOM 1604 C CA . SER A 1 204 ? 11.628 1.502 -29.470 1.00 78.94 204 SER A CA 1
ATOM 1605 C C . SER A 1 204 ? 10.510 2.518 -29.235 1.00 78.94 204 SER A C 1
ATOM 1607 O O . SER A 1 204 ? 10.715 3.733 -29.298 1.00 78.94 204 SER A O 1
ATOM 1609 N N . GLN A 1 205 ? 9.292 2.059 -28.938 1.00 79.94 205 GLN A N 1
ATOM 1610 C CA . GLN A 1 205 ? 8.207 2.999 -28.625 1.00 79.94 205 GLN A CA 1
ATOM 1611 C C . GLN A 1 205 ? 8.580 3.933 -27.450 1.00 79.94 205 GLN A C 1
ATOM 1613 O O . GLN A 1 205 ? 8.130 5.077 -27.428 1.00 79.94 205 GLN A O 1
ATOM 1618 N N . ALA A 1 206 ? 9.481 3.489 -26.559 1.00 81.44 206 ALA A N 1
ATOM 1619 C CA . ALA A 1 206 ? 10.133 4.322 -25.554 1.00 81.44 206 ALA A CA 1
ATOM 1620 C C . ALA A 1 206 ? 11.023 5.412 -26.176 1.00 81.44 206 ALA A C 1
ATOM 1622 O O . ALA A 1 206 ? 10.807 6.584 -25.894 1.00 81.44 206 ALA A O 1
ATOM 1623 N N . GLU A 1 207 ? 11.983 5.077 -27.044 1.00 86.19 207 GLU A N 1
ATOM 1624 C CA . GLU A 1 207 ? 12.855 6.061 -27.717 1.00 86.19 207 GLU A CA 1
ATOM 1625 C C . GLU A 1 207 ? 12.063 7.060 -28.573 1.00 86.19 207 GLU A C 1
ATOM 1627 O O . GLU A 1 207 ? 12.308 8.267 -28.510 1.00 86.19 207 GLU A O 1
ATOM 1632 N N . LYS A 1 208 ? 11.054 6.586 -29.317 1.00 87.31 208 LYS A N 1
ATOM 1633 C CA . LYS A 1 208 ? 10.129 7.452 -30.065 1.00 87.31 208 LYS A CA 1
ATOM 1634 C C . LYS A 1 208 ? 9.393 8.412 -29.118 1.00 87.31 208 LYS A C 1
ATOM 1636 O O . LYS A 1 208 ? 9.255 9.593 -29.441 1.00 87.31 208 LYS A O 1
ATOM 1641 N N . ALA A 1 209 ? 8.982 7.960 -27.930 1.00 91.88 209 ALA A N 1
ATOM 1642 C CA . ALA A 1 209 ? 8.418 8.833 -26.899 1.00 91.88 209 ALA A CA 1
ATOM 1643 C C . ALA A 1 209 ? 9.460 9.815 -26.318 1.00 91.88 209 ALA A C 1
ATOM 1645 O O . ALA A 1 209 ? 9.143 10.995 -26.182 1.00 91.88 209 ALA A O 1
ATOM 1646 N N . VAL A 1 210 ? 10.701 9.381 -26.046 1.00 93.44 210 VAL A N 1
ATOM 1647 C CA . VAL A 1 210 ? 11.812 10.235 -25.568 1.00 93.44 210 VAL A CA 1
ATOM 1648 C C . VAL A 1 210 ? 12.064 11.397 -26.527 1.00 93.44 210 VAL A C 1
ATOM 1650 O O . VAL A 1 210 ? 12.068 12.550 -26.098 1.00 93.44 210 VAL A O 1
ATOM 1653 N N . GLU A 1 211 ? 12.248 11.128 -27.821 1.00 92.19 211 GLU A N 1
ATOM 1654 C CA . GLU A 1 211 ? 12.503 12.183 -28.812 1.00 92.19 211 GLU A CA 1
ATOM 1655 C C . GLU A 1 211 ? 11.290 13.103 -29.010 1.00 92.19 211 GLU A C 1
ATOM 1657 O O . GLU A 1 211 ? 11.446 14.322 -29.144 1.00 92.19 211 GLU A O 1
ATOM 1662 N N . THR A 1 212 ? 10.069 12.563 -28.917 1.00 92.44 212 THR A N 1
ATOM 1663 C CA . THR A 1 212 ? 8.843 13.378 -28.936 1.00 92.44 212 THR A CA 1
ATOM 1664 C C . THR A 1 212 ? 8.772 14.303 -27.710 1.00 92.44 212 THR A C 1
ATOM 1666 O O . THR A 1 212 ? 8.453 15.481 -27.861 1.00 92.44 212 THR A O 1
ATOM 1669 N N . ILE A 1 213 ? 9.147 13.830 -26.514 1.00 95.75 213 ILE A N 1
ATOM 1670 C CA . ILE A 1 213 ? 9.214 14.630 -25.275 1.00 95.75 213 ILE A CA 1
ATOM 1671 C C . ILE A 1 213 ? 10.303 15.712 -25.358 1.00 95.75 213 ILE A C 1
ATOM 1673 O O . ILE A 1 213 ? 10.031 16.875 -25.053 1.00 95.75 213 ILE A O 1
ATOM 1677 N N . LYS A 1 214 ? 11.520 15.371 -25.809 1.00 95.81 214 LYS A N 1
ATOM 1678 C CA . LYS A 1 214 ? 12.619 16.339 -26.012 1.00 95.81 214 LYS A CA 1
ATOM 1679 C C . LYS A 1 214 ? 12.195 17.468 -26.954 1.00 95.81 214 LYS A C 1
ATOM 1681 O O . LYS A 1 214 ? 12.400 18.646 -26.648 1.00 95.81 214 LYS A O 1
ATOM 1686 N N . THR A 1 215 ? 11.560 17.098 -28.067 1.00 93.50 215 THR A N 1
ATOM 1687 C CA . THR A 1 215 ? 11.032 18.023 -29.077 1.00 93.50 215 THR A CA 1
ATOM 1688 C C . THR A 1 215 ? 9.910 18.891 -28.512 1.00 93.50 215 THR A C 1
ATOM 1690 O O . THR A 1 215 ? 9.931 20.111 -28.671 1.00 93.50 215 THR A O 1
ATOM 1693 N N . PHE A 1 216 ? 8.967 18.290 -27.786 1.00 94.69 216 PHE A N 1
ATOM 1694 C CA . PHE A 1 216 ? 7.868 18.988 -27.124 1.00 94.69 216 PHE A CA 1
ATOM 1695 C C . PHE A 1 216 ? 8.356 20.062 -26.142 1.00 94.69 216 PHE A C 1
ATOM 1697 O O . PHE A 1 216 ? 7.943 21.216 -26.252 1.00 94.69 216 PHE A O 1
ATOM 1704 N N . ILE A 1 217 ? 9.276 19.719 -25.233 1.00 94.19 217 ILE A N 1
ATOM 1705 C CA . ILE A 1 217 ? 9.814 20.649 -24.225 1.00 94.19 217 ILE A CA 1
ATOM 1706 C C . ILE A 1 217 ? 10.463 21.873 -24.886 1.00 94.19 217 ILE A C 1
ATOM 1708 O O . ILE A 1 217 ? 10.219 23.003 -24.459 1.00 94.19 217 ILE A O 1
ATOM 1712 N N . SER A 1 218 ? 11.245 21.660 -25.951 1.00 92.88 218 SER A N 1
ATOM 1713 C CA . SER A 1 218 ? 11.902 22.743 -26.691 1.00 92.88 218 SER A CA 1
ATOM 1714 C C . SER A 1 218 ? 10.924 23.597 -27.502 1.00 92.88 218 SER A C 1
ATOM 1716 O O . SER A 1 218 ? 11.131 24.804 -27.619 1.00 92.88 218 SER A O 1
ATOM 1718 N N . ASN A 1 219 ? 9.871 22.999 -28.067 1.00 91.38 219 ASN A N 1
ATOM 1719 C CA . ASN A 1 219 ? 8.902 23.712 -28.903 1.00 91.38 219 ASN A CA 1
ATOM 1720 C C . ASN A 1 219 ? 7.905 24.524 -28.068 1.00 91.38 219 ASN A C 1
ATOM 1722 O O . ASN A 1 219 ? 7.574 25.651 -28.432 1.00 91.38 219 ASN A O 1
ATOM 1726 N N . VAL A 1 220 ? 7.461 23.976 -26.934 1.00 92.06 220 VAL A N 1
ATOM 1727 C CA . VAL A 1 220 ? 6.560 24.649 -25.981 1.00 92.06 220 VAL A CA 1
ATOM 1728 C C . VAL A 1 220 ? 7.319 25.592 -25.037 1.00 92.06 220 VAL A C 1
ATOM 1730 O O . VAL A 1 220 ? 6.701 26.425 -24.379 1.00 92.06 220 VAL A O 1
ATOM 1733 N N . GLN A 1 221 ? 8.658 25.526 -25.024 1.00 92.19 221 GLN A N 1
ATOM 1734 C CA . GLN A 1 221 ? 9.543 26.354 -24.196 1.00 92.19 221 GLN A CA 1
ATOM 1735 C C . GLN A 1 221 ? 9.173 26.274 -22.713 1.00 92.19 221 GLN A C 1
ATOM 1737 O O . GLN A 1 221 ? 8.932 27.292 -22.066 1.00 92.19 221 GLN A O 1
ATOM 1742 N N . ILE A 1 222 ? 9.100 25.056 -22.169 1.00 93.12 222 ILE A N 1
ATOM 1743 C CA . ILE A 1 222 ? 8.820 24.859 -20.740 1.00 93.12 222 ILE A CA 1
ATOM 1744 C C . ILE A 1 222 ? 9.975 25.457 -19.928 1.00 93.12 222 ILE A C 1
ATOM 1746 O O . ILE A 1 222 ? 11.142 25.182 -20.206 1.00 93.12 222 ILE A O 1
ATOM 1750 N N . GLN A 1 223 ? 9.652 26.280 -18.928 1.00 94.81 223 GLN A N 1
ATOM 1751 C CA . GLN A 1 223 ? 10.634 27.007 -18.118 1.00 94.81 223 GLN A CA 1
ATOM 1752 C C . GLN A 1 223 ? 10.440 26.696 -16.636 1.00 94.81 223 GLN A C 1
ATOM 1754 O O . GLN A 1 223 ? 9.310 26.628 -16.156 1.00 94.81 223 GLN A O 1
ATOM 1759 N N . ILE A 1 224 ? 11.543 26.572 -15.901 1.00 94.38 224 ILE A N 1
ATOM 1760 C CA . ILE A 1 224 ? 11.561 26.431 -14.442 1.00 94.38 224 ILE A CA 1
ATOM 1761 C C . ILE A 1 224 ? 12.468 27.535 -13.903 1.00 94.38 224 ILE A C 1
ATOM 1763 O O . ILE A 1 224 ? 13.619 27.649 -14.316 1.00 94.38 224 ILE A O 1
ATOM 1767 N N . ASN A 1 225 ? 11.930 28.393 -13.032 1.00 92.50 225 ASN A N 1
ATOM 1768 C CA . ASN A 1 225 ? 12.634 29.540 -12.435 1.00 92.50 225 ASN A CA 1
ATOM 1769 C C . ASN A 1 225 ? 13.382 30.443 -13.449 1.00 92.50 225 ASN A C 1
ATOM 1771 O O . ASN A 1 225 ? 14.425 31.010 -13.132 1.00 92.50 225 ASN A O 1
ATOM 1775 N N . GLY A 1 226 ? 12.864 30.580 -14.677 1.00 93.69 226 GLY A N 1
ATOM 1776 C CA . GLY A 1 226 ? 13.479 31.386 -15.742 1.00 93.69 226 GLY A CA 1
ATOM 1777 C C . GLY A 1 226 ? 14.608 30.703 -16.529 1.00 93.69 226 GLY A C 1
ATOM 1778 O O . GLY A 1 226 ? 15.197 31.335 -17.405 1.00 93.69 226 GLY A O 1
ATOM 1779 N N . SER A 1 227 ? 14.891 29.424 -16.275 1.00 95.62 227 SER A N 1
ATOM 1780 C CA . SER A 1 227 ? 15.743 28.581 -17.126 1.00 95.62 227 SER A CA 1
ATOM 1781 C C . SER A 1 227 ? 14.905 27.609 -17.958 1.00 95.62 227 SER A C 1
ATOM 1783 O O . SER A 1 227 ? 13.787 27.269 -17.570 1.00 95.62 227 SER A O 1
ATOM 1785 N N . HIS A 1 228 ? 15.440 27.120 -19.078 1.00 96.44 228 HIS A N 1
ATOM 1786 C CA . HIS A 1 228 ? 14.810 26.040 -19.848 1.00 96.44 228 HIS A CA 1
ATOM 1787 C C . HIS A 1 228 ? 14.675 24.780 -18.993 1.00 96.44 228 HIS A C 1
ATOM 1789 O O . HIS A 1 228 ? 15.610 24.404 -18.278 1.00 96.44 228 HIS A O 1
ATOM 1795 N N . ALA A 1 229 ? 13.530 24.114 -19.086 1.00 96.88 229 ALA A N 1
ATOM 1796 C CA . ALA A 1 229 ? 13.316 22.811 -18.479 1.00 96.88 229 ALA A CA 1
ATOM 1797 C C . ALA A 1 229 ? 13.954 21.703 -19.333 1.00 96.88 229 ALA A C 1
ATOM 1799 O O . ALA A 1 229 ? 14.006 21.804 -20.558 1.00 96.88 229 ALA A O 1
ATOM 1800 N N . ARG A 1 230 ? 14.409 20.623 -18.696 1.00 95.62 230 ARG A N 1
ATOM 1801 C CA . ARG A 1 230 ? 15.007 19.459 -19.365 1.00 95.62 230 ARG A CA 1
ATOM 1802 C C . ARG A 1 230 ? 14.369 18.172 -18.850 1.00 95.62 230 ARG A C 1
ATOM 1804 O O . ARG A 1 230 ? 14.231 18.021 -17.638 1.00 95.62 230 ARG A O 1
ATOM 1811 N N . ALA A 1 231 ? 13.975 17.263 -19.746 1.00 96.31 231 ALA A N 1
ATOM 1812 C CA . ALA A 1 231 ? 13.489 15.937 -19.356 1.00 96.31 231 ALA A CA 1
ATOM 1813 C C . ALA A 1 231 ? 14.602 15.140 -18.672 1.00 96.31 231 ALA A C 1
ATOM 1815 O O . ALA A 1 231 ? 15.724 15.098 -19.178 1.00 96.31 231 ALA A O 1
ATOM 1816 N N . VAL A 1 232 ? 14.261 14.500 -17.555 1.00 94.62 232 VAL A N 1
ATOM 1817 C CA . VAL A 1 232 ? 15.186 13.672 -16.764 1.00 94.62 232 VAL A CA 1
ATOM 1818 C C . VAL A 1 232 ? 14.754 12.214 -16.670 1.00 94.62 232 VAL A C 1
ATOM 1820 O O . VAL A 1 232 ? 15.606 11.337 -16.719 1.00 94.62 232 VAL A O 1
ATOM 1823 N N . LYS A 1 233 ? 13.449 11.925 -16.583 1.00 94.19 233 LYS A N 1
ATOM 1824 C CA . LYS A 1 233 ? 12.941 10.552 -16.444 1.00 94.19 233 LYS A CA 1
ATOM 1825 C C . LYS A 1 233 ? 11.566 10.402 -17.085 1.00 94.19 233 LYS A C 1
ATOM 1827 O O . LYS A 1 233 ? 10.750 11.314 -16.995 1.00 94.19 233 LYS A O 1
ATOM 1832 N N . ILE A 1 234 ? 11.300 9.254 -17.707 1.00 95.38 234 ILE A N 1
ATOM 1833 C CA . ILE A 1 234 ? 9.965 8.858 -18.183 1.00 95.38 234 ILE A CA 1
ATOM 1834 C C . ILE A 1 234 ? 9.463 7.741 -17.268 1.00 95.38 234 ILE A C 1
ATOM 1836 O O . ILE A 1 234 ? 10.164 6.753 -17.063 1.00 95.38 234 ILE A O 1
ATOM 1840 N N . TYR A 1 235 ? 8.260 7.905 -16.726 1.00 93.94 235 TYR A N 1
ATOM 1841 C CA . TYR A 1 235 ? 7.592 6.932 -15.858 1.00 93.94 235 TYR A CA 1
ATOM 1842 C C . TYR A 1 235 ? 6.670 6.013 -16.655 1.00 93.94 235 TYR A C 1
ATOM 1844 O O . TYR A 1 235 ? 6.620 4.809 -16.403 1.00 93.94 235 TYR A O 1
ATOM 1852 N N . ARG A 1 236 ? 5.967 6.568 -17.649 1.00 93.56 236 ARG A N 1
ATOM 1853 C CA . ARG A 1 236 ? 5.029 5.828 -18.494 1.00 93.56 236 ARG A CA 1
ATOM 1854 C C . ARG A 1 236 ? 4.955 6.429 -19.892 1.00 93.56 236 ARG A C 1
ATOM 1856 O O . ARG A 1 236 ? 5.025 7.643 -20.069 1.00 93.56 236 ARG A O 1
ATOM 1863 N N . TYR A 1 237 ? 4.748 5.570 -20.883 1.00 95.12 237 TYR A N 1
ATOM 1864 C CA . TYR A 1 237 ? 4.273 5.960 -22.205 1.00 95.12 237 TYR A CA 1
ATOM 1865 C C . TYR A 1 237 ? 3.271 4.915 -22.715 1.00 95.12 237 TYR A C 1
ATOM 1867 O O . TYR A 1 237 ? 3.331 3.749 -22.324 1.00 95.12 237 TYR A O 1
ATOM 1875 N N . GLN A 1 238 ? 2.326 5.328 -23.557 1.00 93.50 238 GLN A N 1
ATOM 1876 C CA . GLN A 1 238 ? 1.339 4.452 -24.186 1.00 93.50 238 GLN A CA 1
ATOM 1877 C C . GLN A 1 238 ? 0.899 5.064 -25.530 1.00 93.50 238 GLN A C 1
ATOM 1879 O O . GLN A 1 238 ? 0.290 6.136 -25.524 1.00 93.50 238 GLN A O 1
ATOM 1884 N N . PRO A 1 239 ? 1.198 4.438 -26.684 1.00 91.00 239 PRO A N 1
ATOM 1885 C CA . PRO A 1 239 ? 0.712 4.918 -27.975 1.00 91.00 239 PRO A CA 1
ATOM 1886 C C . PRO A 1 239 ? -0.804 4.708 -28.108 1.00 91.00 239 PRO A C 1
ATOM 1888 O O . PRO A 1 239 ? -1.351 3.705 -27.649 1.00 91.00 239 PRO A O 1
ATOM 1891 N N . LEU A 1 240 ? -1.469 5.667 -28.746 1.00 91.62 240 LEU A N 1
ATOM 1892 C CA . LEU A 1 240 ? -2.900 5.717 -29.047 1.00 91.62 240 LEU A CA 1
ATOM 1893 C C . LEU A 1 240 ? -3.083 6.349 -30.441 1.00 91.62 240 LEU A C 1
ATOM 1895 O O . LEU A 1 240 ? -2.193 7.040 -30.937 1.00 91.62 240 LEU A O 1
ATOM 1899 N N . ASP A 1 241 ? -4.248 6.183 -31.069 1.00 87.94 241 ASP A N 1
ATOM 1900 C CA . ASP A 1 241 ? -4.487 6.661 -32.446 1.00 87.94 241 ASP A CA 1
ATOM 1901 C C . ASP A 1 241 ? -4.306 8.184 -32.627 1.00 87.94 241 ASP A C 1
ATOM 1903 O O . ASP A 1 241 ? -3.997 8.660 -33.718 1.00 87.94 241 ASP A O 1
ATOM 1907 N N . SER A 1 242 ? -4.488 8.961 -31.554 1.00 88.44 242 SER A N 1
ATOM 1908 C CA . SER A 1 242 ? -4.360 10.425 -31.538 1.00 88.44 242 SER A CA 1
ATOM 1909 C C . SER A 1 242 ? -2.991 10.944 -31.071 1.00 88.44 242 SER A C 1
ATOM 1911 O O . SER A 1 242 ? -2.765 12.155 -31.089 1.00 88.44 242 SER A O 1
ATOM 1913 N N . GLY A 1 243 ? -2.072 10.068 -30.651 1.00 91.50 243 GLY A N 1
ATOM 1914 C CA . GLY A 1 243 ? -0.765 10.445 -30.109 1.00 91.50 243 GLY A CA 1
ATOM 1915 C C . GLY A 1 243 ? -0.220 9.449 -29.088 1.00 91.50 243 GLY A C 1
ATOM 1916 O O . GLY A 1 243 ? -0.767 8.376 -28.875 1.00 91.50 243 GLY A O 1
ATOM 1917 N N . ILE A 1 244 ? 0.852 9.819 -28.403 1.00 93.75 244 ILE A N 1
ATOM 1918 C CA . ILE A 1 244 ? 1.459 9.049 -27.320 1.00 93.75 244 ILE A CA 1
ATOM 1919 C C . ILE A 1 244 ? 1.026 9.682 -25.993 1.00 93.75 244 ILE A C 1
ATOM 1921 O O . ILE A 1 244 ? 1.376 10.829 -25.714 1.00 93.75 244 ILE A O 1
ATOM 1925 N N . TYR A 1 245 ? 0.283 8.956 -25.156 1.00 96.50 245 TYR A N 1
ATOM 1926 C CA . TYR A 1 245 ? 0.147 9.336 -23.749 1.00 96.50 245 TYR A CA 1
ATOM 1927 C C . TYR A 1 245 ? 1.509 9.168 -23.078 1.00 96.50 245 TYR A C 1
ATOM 1929 O O . TYR A 1 245 ? 2.122 8.110 -23.216 1.00 96.50 245 TYR A O 1
ATOM 1937 N N . VAL A 1 246 ? 1.983 10.174 -22.352 1.00 96.81 246 VAL A N 1
ATOM 1938 C CA . VAL A 1 246 ? 3.266 10.138 -21.643 1.00 96.81 246 VAL A CA 1
ATOM 1939 C C . VAL A 1 246 ? 3.135 10.682 -20.226 1.00 96.81 246 VAL A C 1
ATOM 1941 O O . VAL A 1 246 ? 2.267 11.502 -19.932 1.00 96.81 246 VAL A O 1
ATOM 1944 N N . GLU A 1 247 ? 4.043 10.234 -19.370 1.00 97.06 247 GLU A N 1
ATOM 1945 C CA . GLU A 1 247 ? 4.215 10.652 -17.984 1.00 97.06 247 GLU A CA 1
ATOM 1946 C C . GLU A 1 247 ? 5.726 10.731 -17.729 1.00 97.06 247 GLU A C 1
ATOM 1948 O O . GLU A 1 247 ? 6.428 9.717 -17.781 1.00 97.06 247 GLU A O 1
ATOM 1953 N N . PHE A 1 248 ? 6.262 11.937 -17.555 1.00 97.44 248 PHE A N 1
ATOM 1954 C CA . PHE A 1 248 ? 7.702 12.205 -17.499 1.00 97.44 248 PHE A CA 1
ATOM 1955 C C . PHE A 1 248 ? 8.005 13.384 -16.579 1.00 97.44 248 PHE A C 1
ATOM 1957 O O . PHE A 1 248 ? 7.186 14.287 -16.446 1.00 97.44 248 PHE A O 1
ATOM 1964 N N . SER A 1 249 ? 9.185 13.418 -15.963 1.00 96.88 249 SER A N 1
ATOM 1965 C CA . SER A 1 249 ? 9.617 14.559 -15.154 1.00 96.88 249 SER A CA 1
ATOM 1966 C C . SER A 1 249 ? 10.639 15.440 -15.856 1.00 96.88 249 SER A C 1
ATOM 1968 O O . SER A 1 249 ? 11.501 14.973 -16.609 1.00 96.88 249 SER A O 1
ATOM 1970 N N . VAL A 1 250 ? 10.549 16.733 -15.558 1.00 97.25 250 VAL A N 1
ATOM 1971 C CA . VAL A 1 250 ? 11.461 17.782 -16.009 1.00 97.25 250 VAL A CA 1
ATOM 1972 C C . VAL A 1 250 ? 12.110 18.494 -14.826 1.00 97.25 250 VAL A C 1
ATOM 1974 O O . VAL A 1 250 ? 11.511 18.640 -13.764 1.00 97.25 250 VAL A O 1
ATOM 1977 N N . THR A 1 251 ? 13.330 18.979 -15.022 1.00 96.94 251 THR A N 1
ATOM 1978 C CA . THR A 1 251 ? 14.072 19.777 -14.036 1.00 96.94 251 THR A CA 1
ATOM 1979 C C . THR A 1 251 ? 14.613 21.062 -14.657 1.00 96.94 251 THR A C 1
ATOM 1981 O O . THR A 1 251 ? 14.600 21.231 -15.879 1.00 96.94 251 THR A O 1
ATOM 1984 N N . GLN A 1 252 ? 15.093 21.978 -13.820 1.00 95.62 252 GLN A N 1
ATOM 1985 C CA . GLN A 1 252 ? 15.741 23.208 -14.254 1.00 95.62 252 GLN A CA 1
ATOM 1986 C C . GLN A 1 252 ? 17.101 22.899 -14.908 1.00 95.62 252 GLN A C 1
ATOM 1988 O O . GLN A 1 252 ? 17.948 22.256 -14.293 1.00 95.62 252 GLN A O 1
ATOM 1993 N N . SER A 1 253 ? 17.346 23.371 -16.133 1.00 96.19 253 SER A N 1
ATOM 1994 C CA . SER A 1 253 ? 18.701 23.381 -16.714 1.00 96.19 253 SER A CA 1
ATOM 1995 C C . SER A 1 253 ? 19.455 24.668 -16.356 1.00 96.19 253 SER A C 1
ATOM 1997 O O . SER A 1 253 ? 18.862 25.665 -15.940 1.00 96.19 253 SER A O 1
ATOM 1999 N N . ALA A 1 254 ? 20.770 24.690 -16.565 1.00 95.19 254 ALA A N 1
ATOM 2000 C CA . ALA A 1 254 ? 21.580 25.896 -16.388 1.00 95.19 254 ALA A CA 1
ATOM 2001 C C . ALA A 1 254 ? 21.393 26.941 -17.508 1.00 95.19 254 ALA A C 1
ATOM 2003 O O . ALA A 1 254 ? 21.887 28.062 -17.386 1.00 95.19 254 ALA A O 1
ATOM 2004 N N . CYS A 1 255 ? 20.683 26.607 -18.592 1.00 95.12 255 CYS A N 1
ATOM 2005 C CA . CYS A 1 255 ? 20.467 27.519 -19.712 1.00 95.12 255 CYS A CA 1
ATOM 2006 C C . CYS A 1 255 ? 19.270 28.440 -19.476 1.00 95.12 255 CYS A C 1
ATOM 2008 O O . CYS A 1 255 ? 18.140 27.992 -19.283 1.00 95.12 255 CYS A O 1
ATOM 2010 N N . ASN A 1 256 ? 19.519 29.746 -19.540 1.00 93.75 256 ASN A N 1
ATOM 2011 C CA . ASN A 1 256 ? 18.513 30.784 -19.353 1.00 93.75 256 ASN A CA 1
ATOM 2012 C C . ASN A 1 256 ? 17.426 30.697 -20.443 1.00 93.75 256 ASN A C 1
ATOM 2014 O O . ASN A 1 256 ? 17.742 30.632 -21.630 1.00 93.75 256 ASN A O 1
ATOM 2018 N N . ALA A 1 257 ? 16.148 30.741 -20.057 1.00 91.38 257 ALA A N 1
ATOM 2019 C CA . ALA A 1 257 ? 15.025 30.609 -20.986 1.00 91.38 257 ALA A CA 1
ATOM 2020 C C . ALA A 1 257 ? 14.915 31.763 -22.003 1.00 91.38 257 ALA A C 1
ATOM 2022 O O . ALA A 1 257 ? 14.249 31.632 -23.029 1.00 91.38 257 ALA A O 1
ATOM 2023 N N . SER A 1 258 ? 15.590 32.889 -21.746 1.00 90.19 258 SER A N 1
ATOM 2024 C CA . SER A 1 258 ? 15.716 33.995 -22.704 1.00 90.19 258 SER A CA 1
ATOM 2025 C C . SER A 1 258 ? 16.693 33.719 -23.857 1.00 90.19 258 SER A C 1
ATOM 2027 O O . SER A 1 258 ? 16.635 34.409 -24.877 1.00 90.19 258 SER A O 1
ATOM 2029 N N . GLU A 1 259 ? 17.559 32.706 -23.746 1.00 89.56 259 GLU A N 1
ATOM 2030 C CA . GLU A 1 259 ? 18.457 32.293 -24.824 1.00 89.56 259 GLU A CA 1
ATOM 2031 C C . GLU A 1 259 ? 17.776 31.259 -25.730 1.00 89.56 259 GLU A C 1
ATOM 2033 O O . GLU A 1 259 ? 17.314 30.211 -25.276 1.00 89.56 259 GLU A O 1
ATOM 2038 N N . LYS A 1 260 ? 17.735 31.524 -27.043 1.00 90.06 260 LYS A N 1
ATOM 2039 C CA . LYS A 1 260 ? 17.306 30.524 -28.029 1.00 90.06 260 LYS A CA 1
ATOM 2040 C C . LYS A 1 260 ? 18.391 29.462 -28.186 1.00 90.06 260 LYS A C 1
ATOM 2042 O O . LYS A 1 260 ? 19.372 29.670 -28.897 1.00 90.06 260 LYS A O 1
ATOM 2047 N N . ILE A 1 261 ? 18.181 28.320 -27.547 1.00 91.44 261 ILE A N 1
ATOM 2048 C CA . ILE A 1 261 ? 19.021 27.128 -27.659 1.00 91.44 261 ILE A CA 1
ATOM 2049 C C . ILE A 1 261 ? 18.343 26.090 -28.562 1.00 91.44 261 ILE A C 1
ATOM 2051 O O . ILE A 1 261 ? 17.120 25.989 -28.599 1.00 91.44 261 ILE A O 1
ATOM 2055 N N . SER A 1 262 ? 19.134 25.314 -29.303 1.00 93.94 262 SER A N 1
ATOM 2056 C CA . SER A 1 262 ? 18.610 24.159 -30.048 1.00 93.94 262 SER A CA 1
ATOM 2057 C C . SER A 1 262 ? 18.285 22.998 -29.097 1.00 93.94 262 SER A C 1
ATOM 2059 O O . SER A 1 262 ? 18.896 22.917 -28.031 1.00 93.94 262 SER A O 1
ATOM 2061 N N . ILE A 1 263 ? 17.438 22.041 -29.505 1.00 92.94 263 ILE A N 1
ATOM 2062 C CA . ILE A 1 263 ? 17.240 20.763 -28.781 1.00 92.94 263 ILE A CA 1
ATOM 2063 C C . ILE A 1 263 ? 18.595 20.121 -28.454 1.00 92.94 263 ILE A C 1
ATOM 2065 O O . ILE A 1 263 ? 18.874 19.800 -27.302 1.00 92.94 263 ILE A O 1
ATOM 2069 N N . SER A 1 264 ? 19.487 20.033 -29.450 1.00 91.62 264 SER A N 1
ATOM 2070 C CA . SER A 1 264 ? 20.836 19.489 -29.260 1.00 91.62 264 SER A CA 1
ATOM 2071 C C . SER A 1 264 ? 21.692 20.280 -28.268 1.00 91.62 264 SER A C 1
ATOM 2073 O O . SER A 1 264 ? 22.623 19.725 -27.709 1.00 91.62 264 SER A O 1
ATOM 2075 N N . SER A 1 265 ? 21.401 21.562 -28.026 1.00 92.19 265 SER A N 1
ATOM 2076 C CA . SER A 1 265 ? 22.083 22.372 -27.012 1.00 92.19 265 SER A CA 1
ATOM 2077 C C . SER A 1 265 ? 21.457 22.196 -25.626 1.00 92.19 265 SER A C 1
ATOM 2079 O O . SER A 1 265 ? 22.206 22.023 -24.670 1.00 92.19 265 SER A O 1
ATOM 2081 N N . LEU A 1 266 ? 20.121 22.168 -25.531 1.00 94.69 266 LEU A N 1
ATOM 2082 C CA . LEU A 1 266 ? 19.359 21.923 -24.297 1.00 94.69 266 LEU A CA 1
ATOM 2083 C C . LEU A 1 266 ? 19.694 20.569 -23.660 1.00 94.69 266 LEU A C 1
ATOM 2085 O O . LEU A 1 266 ? 19.809 20.479 -22.445 1.00 94.69 266 LEU A O 1
ATOM 2089 N N . TYR A 1 267 ? 19.896 19.536 -24.477 1.00 92.88 267 TYR A N 1
ATOM 2090 C CA . TYR A 1 267 ? 20.316 18.207 -24.022 1.00 92.88 267 TYR A CA 1
ATOM 2091 C C . TYR A 1 267 ? 21.838 17.986 -24.119 1.00 92.88 267 TYR A C 1
ATOM 2093 O O . TYR A 1 267 ? 22.303 16.862 -23.967 1.00 92.88 267 TYR A O 1
ATOM 2101 N N . SER A 1 268 ? 22.624 19.048 -24.342 1.00 91.44 268 SER A N 1
ATOM 2102 C CA . SER A 1 268 ? 24.088 19.010 -24.206 1.00 91.44 268 SER A CA 1
ATOM 2103 C C . SER A 1 268 ? 24.543 19.550 -22.857 1.00 91.44 268 SER A C 1
ATOM 2105 O O . SER A 1 268 ? 23.845 20.307 -22.186 1.00 91.44 268 SER A O 1
ATOM 2107 N N . ARG A 1 269 ? 25.820 19.326 -22.554 1.00 87.88 269 ARG A N 1
ATOM 2108 C CA . ARG A 1 269 ? 26.524 19.873 -21.382 1.00 87.88 269 ARG A CA 1
ATOM 2109 C C . ARG A 1 269 ? 26.745 21.384 -21.389 1.00 87.88 269 ARG A C 1
ATOM 2111 O O . ARG A 1 269 ? 27.375 21.913 -20.482 1.00 87.88 269 ARG A O 1
ATOM 2118 N N . ARG A 1 270 ? 26.241 22.097 -22.400 1.00 88.94 270 ARG A N 1
ATOM 2119 C CA . ARG A 1 270 ? 26.081 23.557 -22.330 1.00 88.94 270 ARG A CA 1
ATOM 2120 C C . ARG A 1 270 ? 24.874 23.947 -21.470 1.00 88.94 270 ARG A C 1
ATOM 2122 O O . ARG A 1 270 ? 24.866 25.045 -20.931 1.00 88.94 270 ARG A O 1
ATOM 2129 N N . CYS A 1 271 ? 23.914 23.034 -21.312 1.00 93.88 271 CYS A N 1
ATOM 2130 C CA . CYS A 1 271 ? 22.711 23.163 -20.495 1.00 93.88 271 CYS A CA 1
ATOM 2131 C C . CYS A 1 271 ? 22.599 21.990 -19.493 1.00 93.88 271 CYS A C 1
ATOM 2133 O O . CYS A 1 271 ? 21.628 21.225 -19.546 1.00 93.88 271 CYS A O 1
ATOM 2135 N N . PRO A 1 272 ? 23.586 21.807 -18.590 1.00 93.19 272 PRO A N 1
ATOM 2136 C CA . PRO A 1 272 ? 23.519 20.762 -17.572 1.00 93.19 272 PRO A CA 1
ATOM 2137 C C . PRO A 1 272 ? 22.277 20.939 -16.696 1.00 93.19 272 PRO A C 1
ATOM 2139 O O . PRO A 1 272 ? 21.791 22.060 -16.504 1.00 93.19 272 PRO A O 1
ATOM 2142 N N . VAL A 1 273 ? 21.769 19.835 -16.160 1.00 93.56 273 VAL A N 1
ATOM 2143 C CA . VAL A 1 273 ? 20.766 19.852 -15.093 1.00 93.56 273 VAL A CA 1
ATOM 2144 C C . VAL A 1 273 ? 21.322 20.619 -13.889 1.00 93.56 273 VAL A C 1
ATOM 2146 O O . VAL A 1 273 ? 22.418 20.330 -13.414 1.00 93.56 273 VAL A O 1
ATOM 2149 N N . LEU A 1 274 ? 20.575 21.607 -13.390 1.00 91.81 274 LEU A N 1
ATOM 2150 C CA . LEU A 1 274 ? 20.876 22.217 -12.098 1.00 91.81 274 LEU A CA 1
ATOM 2151 C C . LEU A 1 274 ? 20.356 21.311 -10.973 1.00 91.81 274 LEU A C 1
ATOM 2153 O O . LEU A 1 274 ? 19.243 20.785 -11.091 1.00 91.81 274 LEU A O 1
ATOM 2157 N N . PRO A 1 275 ? 21.097 21.175 -9.858 1.00 86.06 275 PRO A N 1
ATOM 2158 C CA . PRO A 1 275 ? 20.564 20.583 -8.640 1.00 86.06 275 PRO A CA 1
ATOM 2159 C C . PRO A 1 275 ? 19.304 21.340 -8.212 1.00 86.06 275 PRO A C 1
ATOM 2161 O O . PRO A 1 275 ? 19.342 22.551 -7.984 1.00 86.06 275 PRO A O 1
ATOM 2164 N N . ALA A 1 276 ? 18.187 20.626 -8.125 1.00 85.12 276 ALA A N 1
ATOM 2165 C CA . ALA A 1 276 ? 16.893 21.169 -7.743 1.00 85.12 276 ALA A CA 1
ATOM 2166 C C . ALA A 1 276 ? 16.334 20.347 -6.580 1.00 85.12 276 ALA A C 1
ATOM 2168 O O . ALA A 1 276 ? 16.465 19.128 -6.572 1.00 85.12 276 ALA A O 1
ATOM 2169 N N . GLU A 1 277 ? 15.679 21.001 -5.619 1.00 86.38 277 GLU A N 1
ATOM 2170 C CA . GLU A 1 277 ? 15.024 20.331 -4.479 1.00 86.38 277 GLU A CA 1
ATOM 2171 C C . GLU A 1 277 ? 13.843 19.441 -4.913 1.00 86.38 277 GLU A C 1
ATOM 2173 O O . GLU A 1 277 ? 13.374 18.604 -4.148 1.00 86.38 277 GLU A O 1
ATOM 2178 N N . TYR A 1 278 ? 13.352 19.635 -6.139 1.00 91.12 278 TYR A N 1
ATOM 2179 C CA . TYR A 1 278 ? 12.273 18.880 -6.760 1.00 91.12 278 TYR A CA 1
ATOM 2180 C C . TYR A 1 278 ? 12.428 18.881 -8.285 1.00 91.12 278 TYR A C 1
ATOM 2182 O O . TYR A 1 278 ? 12.951 19.828 -8.877 1.00 91.12 278 TYR A O 1
ATOM 2190 N N . TRP A 1 279 ? 11.900 17.848 -8.930 1.00 96.00 279 TRP A N 1
ATOM 2191 C CA . TRP A 1 279 ? 11.546 17.859 -10.348 1.00 96.00 279 TRP A CA 1
ATOM 2192 C C . TRP A 1 279 ? 10.041 18.103 -10.495 1.00 96.00 279 TRP A C 1
ATOM 2194 O O . TRP A 1 279 ? 9.291 17.983 -9.528 1.00 96.00 279 TRP A O 1
ATOM 2204 N N . ILE A 1 280 ? 9.582 18.451 -11.695 1.00 96.06 280 ILE A N 1
ATOM 2205 C CA . ILE A 1 280 ? 8.157 18.630 -11.997 1.00 96.06 280 ILE A CA 1
ATOM 2206 C C . ILE A 1 280 ? 7.689 17.467 -12.868 1.00 96.06 280 ILE A C 1
ATOM 2208 O O . ILE A 1 280 ? 8.266 17.234 -13.930 1.00 96.06 280 ILE A O 1
ATOM 2212 N N . LEU A 1 281 ? 6.652 16.750 -12.438 1.00 96.62 281 LEU A N 1
ATOM 2213 C CA . LEU A 1 281 ? 5.991 15.715 -13.226 1.00 96.62 281 LEU A CA 1
ATOM 2214 C C . LEU A 1 281 ? 5.043 16.357 -14.252 1.00 96.62 281 LEU A C 1
ATOM 2216 O O . LEU A 1 281 ? 4.274 17.272 -13.940 1.00 96.62 281 LEU A O 1
ATOM 2220 N N . CYS A 1 282 ? 5.119 15.864 -15.484 1.00 97.62 282 CYS A N 1
ATOM 2221 C CA . CYS A 1 282 ? 4.310 16.241 -16.633 1.00 97.62 282 CYS A CA 1
ATOM 2222 C C . CYS A 1 282 ? 3.594 15.000 -17.178 1.00 97.62 282 CYS A C 1
ATOM 2224 O O . CYS A 1 282 ? 4.245 13.996 -17.472 1.00 97.62 282 CYS A O 1
ATOM 2226 N N . SER A 1 283 ? 2.278 15.070 -17.370 1.00 96.69 283 SER A N 1
ATOM 2227 C CA . SER A 1 283 ? 1.479 13.958 -17.898 1.00 96.69 283 SER A CA 1
ATOM 2228 C C . SER A 1 283 ? 0.439 14.418 -18.925 1.00 96.69 283 SER A C 1
ATOM 2230 O O . SER A 1 283 ? 0.025 15.578 -18.922 1.00 96.69 283 SER A O 1
ATOM 2232 N N . GLY A 1 284 ? 0.042 13.530 -19.845 1.00 96.25 284 GLY A N 1
ATOM 2233 C CA . GLY A 1 284 ? -0.991 13.786 -20.862 1.00 96.25 284 GLY A CA 1
ATOM 2234 C C . GLY A 1 284 ? -0.635 13.269 -22.262 1.00 96.25 284 GLY A C 1
ATOM 2235 O O . GLY A 1 284 ? 0.278 12.468 -22.431 1.00 96.25 284 GLY A O 1
ATOM 2236 N N . MET A 1 285 ? -1.353 13.737 -23.286 1.00 95.06 285 MET A N 1
ATOM 2237 C CA . MET A 1 285 ? -1.168 13.337 -24.687 1.00 95.06 285 MET A CA 1
ATOM 2238 C C . MET A 1 285 ? -0.151 14.218 -25.422 1.00 95.06 285 MET A C 1
ATOM 2240 O O . MET A 1 285 ? -0.360 15.430 -25.545 1.00 95.06 285 MET A O 1
ATOM 2244 N N . LEU A 1 286 ? 0.885 13.597 -25.992 1.00 94.62 286 LEU A N 1
ATOM 2245 C CA . LEU A 1 286 ? 1.739 14.157 -27.042 1.00 94.62 286 LEU A CA 1
ATOM 2246 C C . LEU A 1 286 ? 1.273 13.665 -28.420 1.00 94.62 286 LEU A C 1
ATOM 2248 O O . LEU A 1 286 ? 1.424 12.481 -28.713 1.00 94.62 286 LEU A O 1
ATOM 2252 N N . PRO A 1 287 ? 0.732 14.520 -29.299 1.00 90.06 287 PRO A N 1
ATOM 2253 C CA . PRO A 1 287 ? 0.407 14.106 -30.660 1.00 90.06 287 PRO A CA 1
ATOM 2254 C C . PRO A 1 287 ? 1.673 13.748 -31.455 1.00 90.06 287 PRO A C 1
ATOM 2256 O O . PRO A 1 287 ? 2.744 14.309 -31.229 1.00 90.06 287 PRO A O 1
ATOM 2259 N N . PHE A 1 288 ? 1.545 12.845 -32.435 1.00 84.25 288 PHE A N 1
ATOM 2260 C CA . PHE A 1 288 ? 2.669 12.419 -33.291 1.00 84.25 288 PHE A CA 1
ATOM 2261 C C . PHE A 1 288 ? 3.269 13.558 -34.137 1.00 84.25 288 PHE A C 1
ATOM 2263 O O . PHE A 1 288 ? 4.399 13.454 -34.612 1.00 84.25 288 PHE A O 1
ATOM 2270 N N . SER A 1 289 ? 2.515 14.640 -34.346 1.00 82.75 289 SER A N 1
ATOM 2271 C CA . SER A 1 289 ? 3.005 15.888 -34.925 1.00 82.75 289 SER A CA 1
ATOM 2272 C C . SER A 1 289 ? 3.248 16.899 -33.802 1.00 82.75 289 SER A C 1
ATOM 2274 O O . SER A 1 289 ? 2.300 17.225 -33.085 1.00 82.75 289 SER A O 1
ATOM 2276 N N . PRO A 1 290 ? 4.449 17.495 -33.675 1.00 74.00 290 PRO A N 1
ATOM 2277 C CA . PRO A 1 290 ? 4.741 18.484 -32.632 1.00 74.00 290 PRO A CA 1
ATOM 2278 C C . PRO A 1 290 ? 3.980 19.817 -32.793 1.00 74.00 290 PRO A C 1
ATOM 2280 O O . PRO A 1 290 ? 4.180 20.732 -31.998 1.00 74.00 290 PRO A O 1
ATOM 2283 N N . TRP A 1 291 ? 3.138 19.939 -33.825 1.00 78.12 291 TRP A N 1
ATOM 2284 C CA . TRP A 1 291 ? 2.315 21.112 -34.141 1.00 78.12 291 TRP A CA 1
ATOM 2285 C C . TRP A 1 291 ? 0.833 20.948 -33.770 1.00 78.12 291 TRP A C 1
ATOM 2287 O O . TRP A 1 291 ? 0.071 21.914 -33.849 1.00 78.12 291 TRP A O 1
ATOM 2297 N N . ASP A 1 292 ? 0.407 19.739 -33.399 1.00 85.44 292 ASP A N 1
ATOM 2298 C CA . ASP A 1 292 ? -0.977 19.463 -33.010 1.00 85.44 292 ASP A CA 1
ATOM 2299 C C . ASP A 1 292 ? -1.241 19.825 -31.537 1.00 85.44 292 ASP A C 1
ATOM 2301 O O . ASP A 1 292 ? -0.323 20.041 -30.742 1.00 85.44 292 ASP A O 1
ATOM 2305 N N . LYS A 1 293 ? -2.523 19.917 -31.150 1.00 85.69 293 LYS A N 1
ATOM 2306 C CA . LYS A 1 293 ? -2.902 20.219 -29.759 1.00 85.69 293 LYS A CA 1
ATOM 2307 C C . LYS A 1 293 ? -2.480 19.059 -28.844 1.00 85.69 293 LYS A C 1
ATOM 2309 O O . LYS A 1 293 ? -3.055 17.977 -28.918 1.00 85.69 293 LYS A O 1
ATOM 2314 N N . HIS A 1 294 ? -1.520 19.308 -27.959 1.00 92.62 294 HIS A N 1
ATOM 2315 C CA . HIS A 1 294 ? -1.171 18.418 -26.850 1.00 92.62 294 HIS A CA 1
ATOM 2316 C C . HIS A 1 294 ? -2.114 18.613 -25.656 1.00 92.62 294 HIS A C 1
ATOM 2318 O O . HIS A 1 294 ? -2.728 19.670 -25.510 1.00 92.62 294 HIS A O 1
ATOM 2324 N N . SER A 1 295 ? -2.182 17.618 -24.769 1.00 93.31 295 SER A N 1
ATOM 2325 C CA . SER A 1 295 ? -2.878 17.733 -23.475 1.00 93.31 295 SER A CA 1
ATOM 2326 C C . SER A 1 295 ? -1.930 17.651 -22.273 1.00 93.31 295 SER A C 1
ATOM 2328 O O . SER A 1 295 ? -2.384 17.393 -21.162 1.00 93.31 295 SER A O 1
ATOM 2330 N N . ILE A 1 296 ? -0.621 17.824 -22.493 1.00 95.75 296 ILE A N 1
ATOM 2331 C CA . ILE A 1 296 ? 0.384 17.765 -21.424 1.00 95.75 296 ILE A CA 1
ATOM 2332 C C . ILE A 1 296 ? 0.179 18.875 -20.394 1.00 95.75 296 ILE A C 1
ATOM 2334 O O . ILE A 1 296 ? 0.239 20.061 -20.728 1.00 95.75 296 ILE A O 1
ATOM 2338 N N . THR A 1 297 ? 0.021 18.463 -19.141 1.00 94.75 297 THR A N 1
ATOM 2339 C CA . THR A 1 297 ? -0.017 19.304 -17.945 1.00 94.75 297 THR A CA 1
ATOM 2340 C C . THR A 1 297 ? 1.171 18.971 -17.050 1.00 94.75 297 THR A C 1
ATOM 2342 O O . THR A 1 297 ? 1.376 17.809 -16.712 1.00 94.75 297 THR A O 1
ATOM 2345 N N . CYS A 1 298 ? 1.940 19.987 -16.654 1.00 95.50 298 CYS A N 1
ATOM 2346 C CA . CYS A 1 298 ? 3.019 19.878 -15.671 1.00 95.50 298 CYS A CA 1
ATOM 2347 C C . CYS A 1 298 ? 2.587 20.603 -14.394 1.00 95.50 298 CYS A C 1
ATOM 2349 O O . CYS A 1 298 ? 2.187 21.766 -14.485 1.00 95.50 298 CYS A O 1
ATOM 2351 N N . GLY A 1 299 ? 2.656 19.958 -13.228 1.00 82.62 299 GLY A N 1
ATOM 2352 C CA . GLY A 1 299 ? 2.120 20.565 -12.001 1.00 82.62 299 GLY A CA 1
ATOM 2353 C C . GLY A 1 299 ? 2.606 19.960 -10.690 1.00 82.62 299 GLY A C 1
ATOM 2354 O O . GLY A 1 299 ? 2.884 20.706 -9.754 1.00 82.62 299 GLY A O 1
ATOM 2355 N N . GLU A 1 300 ? 2.754 18.640 -10.624 1.00 81.00 300 GLU A N 1
ATOM 2356 C CA . GLU A 1 300 ? 3.200 17.973 -9.403 1.00 81.00 300 GLU A CA 1
ATOM 2357 C C . GLU A 1 300 ? 4.717 18.076 -9.219 1.00 81.00 300 GLU A C 1
ATOM 2359 O O . GLU A 1 300 ? 5.483 17.985 -10.181 1.00 81.00 300 GLU A O 1
ATOM 2364 N N . ARG A 1 301 ? 5.157 18.265 -7.972 1.00 91.06 301 ARG A N 1
ATOM 2365 C CA . ARG A 1 301 ? 6.571 18.245 -7.596 1.00 91.06 301 ARG A CA 1
ATOM 2366 C C . ARG A 1 301 ? 6.926 16.859 -7.080 1.00 91.06 301 ARG A C 1
ATOM 2368 O O . ARG A 1 301 ? 6.304 16.375 -6.146 1.00 91.06 301 ARG A O 1
ATOM 2375 N N . ILE A 1 302 ? 7.960 16.255 -7.644 1.00 90.94 302 ILE A N 1
ATOM 2376 C CA . ILE A 1 302 ? 8.485 14.965 -7.194 1.00 90.94 302 ILE A CA 1
ATOM 2377 C C . ILE A 1 302 ? 9.919 15.144 -6.707 1.00 90.94 302 ILE A C 1
ATOM 2379 O O . ILE A 1 302 ? 10.633 16.025 -7.191 1.00 90.94 302 ILE A O 1
ATOM 2383 N N . GLU A 1 303 ? 10.360 14.327 -5.753 1.00 89.56 303 GLU A N 1
ATOM 2384 C CA . GLU A 1 303 ? 11.763 14.379 -5.340 1.00 89.56 303 GLU A CA 1
ATOM 2385 C C . GLU A 1 303 ? 12.686 13.873 -6.463 1.00 89.56 303 GLU A C 1
ATOM 2387 O O . GLU A 1 303 ? 12.297 12.961 -7.204 1.00 89.56 303 GLU A O 1
ATOM 2392 N N . PRO A 1 304 ? 13.894 14.450 -6.611 1.00 86.50 304 PRO A N 1
ATOM 2393 C CA . PRO A 1 304 ? 14.890 13.947 -7.546 1.00 86.50 304 PRO A CA 1
ATOM 2394 C C . PRO A 1 304 ? 15.218 12.484 -7.250 1.00 86.50 304 PRO A C 1
ATOM 2396 O O . PRO A 1 304 ? 15.464 12.126 -6.100 1.00 86.50 304 PRO A O 1
ATOM 2399 N N . ASP A 1 305 ? 15.269 11.641 -8.280 1.00 78.25 305 ASP A N 1
ATOM 2400 C CA . ASP A 1 305 ? 15.796 10.285 -8.132 1.00 78.25 305 ASP A CA 1
ATOM 2401 C C . ASP A 1 305 ? 17.313 10.374 -7.881 1.00 78.25 305 ASP A C 1
ATOM 2403 O O . ASP A 1 305 ? 18.041 10.792 -8.786 1.00 78.25 305 ASP A O 1
ATOM 2407 N N . PRO A 1 306 ? 17.819 9.991 -6.690 1.00 74.88 306 PRO A N 1
ATOM 2408 C CA . PRO A 1 306 ? 19.239 10.107 -6.360 1.00 74.88 306 PRO A CA 1
ATOM 2409 C C . PRO A 1 306 ? 20.123 9.138 -7.161 1.00 74.88 306 PRO A C 1
ATOM 2411 O O . PRO A 1 306 ? 21.345 9.204 -7.057 1.00 74.88 306 PRO A O 1
ATOM 2414 N N . ASN A 1 307 ? 19.521 8.229 -7.936 1.00 66.81 307 ASN A N 1
ATOM 2415 C CA . ASN A 1 307 ? 20.217 7.282 -8.807 1.00 66.81 307 ASN A CA 1
ATOM 2416 C C . ASN A 1 307 ? 20.276 7.750 -10.269 1.00 66.81 307 ASN A C 1
ATOM 2418 O O . ASN A 1 307 ? 20.798 7.023 -11.113 1.00 66.81 307 ASN A O 1
ATOM 2422 N N . LEU A 1 308 ? 19.719 8.921 -10.597 1.00 63.09 308 LEU A N 1
ATOM 2423 C CA . LEU A 1 308 ? 19.792 9.458 -11.950 1.00 63.09 308 LEU A CA 1
ATOM 2424 C C . LEU A 1 308 ? 21.211 9.999 -12.194 1.00 63.09 308 LEU A C 1
ATOM 2426 O O . LEU A 1 308 ? 21.657 10.843 -11.412 1.00 63.09 308 LEU A O 1
ATOM 2430 N N . PRO A 1 309 ? 21.939 9.535 -13.227 1.00 54.75 309 PRO A N 1
ATOM 2431 C CA . PRO A 1 309 ? 23.301 9.994 -13.466 1.00 54.75 309 PRO A CA 1
ATOM 2432 C C . PRO A 1 309 ? 23.329 11.510 -13.699 1.00 54.75 309 PRO A C 1
ATOM 2434 O O . PRO A 1 309 ? 22.599 12.039 -14.541 1.00 54.75 309 PRO A O 1
ATOM 2437 N N . GLU A 1 310 ? 24.184 12.211 -12.948 1.00 57.03 310 GLU A N 1
ATOM 2438 C CA . GLU A 1 310 ? 24.554 13.592 -13.270 1.00 57.03 310 GLU A CA 1
ATOM 2439 C C . GLU A 1 310 ? 25.162 13.639 -14.684 1.00 57.03 310 GLU A C 1
ATOM 2441 O O . GLU A 1 310 ? 25.731 12.653 -15.149 1.00 57.03 310 GLU A O 1
ATOM 2446 N N . ASP A 1 311 ? 25.056 14.782 -15.371 1.00 54.47 311 ASP A N 1
ATOM 2447 C CA . ASP A 1 311 ? 25.553 14.982 -16.743 1.00 54.47 311 ASP A CA 1
ATOM 2448 C C . ASP A 1 311 ? 27.096 14.851 -16.857 1.00 54.47 311 ASP A C 1
ATOM 2450 O O . ASP A 1 311 ? 27.803 15.851 -17.026 1.00 54.47 311 ASP A O 1
ATOM 2454 N N . GLU A 1 312 ? 27.643 13.631 -16.779 1.00 41.69 312 GLU A N 1
ATOM 2455 C CA . GLU A 1 312 ? 29.091 13.377 -16.782 1.00 41.69 312 GLU A CA 1
ATOM 2456 C C . GLU A 1 312 ? 29.760 13.958 -18.038 1.00 41.69 312 GLU A C 1
ATOM 2458 O O . GLU A 1 312 ? 29.287 13.674 -19.141 1.00 41.69 312 GLU A O 1
ATOM 2463 N N . PRO A 1 313 ? 30.851 14.748 -17.922 1.00 36.22 313 PRO A N 1
ATOM 2464 C CA . PRO A 1 313 ? 31.518 15.439 -19.034 1.00 36.22 313 PRO A CA 1
ATOM 2465 C C . PRO A 1 313 ? 31.923 14.529 -20.205 1.00 36.22 313 PRO A C 1
ATOM 2467 O O . PRO A 1 313 ? 32.382 13.414 -19.998 1.00 36.22 313 PRO A O 1
ATOM 2470 N N . GLU A 1 314 ? 31.784 15.012 -21.449 1.00 34.00 314 GLU A N 1
ATOM 2471 C CA . GLU A 1 314 ? 32.076 14.205 -22.645 1.00 34.00 314 GLU A CA 1
ATOM 2472 C C . GLU A 1 314 ? 33.590 14.006 -22.766 1.00 34.00 314 GLU A C 1
ATOM 2474 O O . GLU A 1 314 ? 34.312 15.005 -22.894 1.00 34.00 314 GLU A O 1
ATOM 2479 N N . PRO A 1 315 ? 34.098 12.762 -22.757 1.00 35.50 315 PRO A N 1
ATOM 2480 C CA . PRO A 1 315 ? 35.475 12.517 -23.132 1.00 35.50 315 PRO A CA 1
ATOM 2481 C C . PRO A 1 315 ? 35.638 12.776 -24.633 1.00 35.50 315 PRO A C 1
ATOM 2483 O O . PRO A 1 315 ? 34.903 12.261 -25.476 1.00 35.50 315 PRO A O 1
ATOM 2486 N N . THR A 1 316 ? 36.628 13.591 -24.974 1.00 34.56 316 THR A N 1
ATOM 2487 C CA . THR A 1 316 ? 37.004 13.889 -26.355 1.00 34.56 316 THR A CA 1
ATOM 2488 C C . THR A 1 316 ? 37.592 12.663 -27.061 1.00 34.56 316 THR A C 1
ATOM 2490 O O . THR A 1 316 ? 38.621 12.161 -26.626 1.00 34.56 316 THR A O 1
ATOM 2493 N N . VAL A 1 317 ? 36.948 12.262 -28.164 1.00 34.28 317 VAL A N 1
ATOM 2494 C CA . VAL A 1 317 ? 37.493 11.718 -29.434 1.00 34.28 317 VAL A CA 1
ATOM 2495 C C . VAL A 1 317 ? 38.847 10.972 -29.400 1.00 34.28 317 VAL A C 1
ATOM 2497 O O . VAL A 1 317 ? 39.875 11.612 -29.224 1.00 34.28 317 VAL A O 1
ATOM 2500 N N . ASP A 1 318 ? 38.826 9.661 -29.704 1.00 35.59 318 ASP A N 1
ATOM 2501 C CA . ASP A 1 318 ? 39.738 8.895 -30.609 1.00 35.59 318 ASP A CA 1
ATOM 2502 C C . ASP A 1 318 ? 39.541 7.373 -30.350 1.00 35.59 318 ASP A C 1
ATOM 2504 O O . ASP A 1 318 ? 39.806 6.876 -29.262 1.00 35.59 318 ASP A O 1
ATOM 2508 N N . GLU A 1 319 ? 38.830 6.600 -31.184 1.00 34.56 319 GLU A N 1
ATOM 2509 C CA . GLU A 1 319 ? 39.247 5.964 -32.458 1.00 34.56 319 GLU A CA 1
ATOM 2510 C C . GLU A 1 319 ? 40.276 4.801 -32.324 1.00 34.56 319 GLU A C 1
ATOM 2512 O O . GLU A 1 319 ? 41.474 5.070 -32.277 1.00 34.56 319 GLU A O 1
ATOM 2517 N N . ARG A 1 320 ? 39.838 3.510 -32.391 1.00 35.41 320 ARG A N 1
ATOM 2518 C CA . ARG A 1 320 ? 40.339 2.482 -33.371 1.00 35.41 320 ARG A CA 1
ATOM 2519 C C . ARG A 1 320 ? 39.866 1.007 -33.258 1.00 35.41 320 ARG A C 1
ATOM 2521 O O . ARG A 1 320 ? 40.387 0.209 -32.490 1.00 35.41 320 ARG A O 1
ATOM 2528 N N . THR A 1 321 ? 39.020 0.635 -34.230 1.00 34.72 321 THR A N 1
ATOM 2529 C CA . THR A 1 321 ? 39.118 -0.523 -35.167 1.00 34.72 321 THR A CA 1
ATOM 2530 C C . THR A 1 321 ? 39.278 -1.992 -34.715 1.00 34.72 321 THR A C 1
ATOM 2532 O O . THR A 1 321 ? 40.367 -2.420 -34.336 1.00 34.72 321 THR A O 1
ATOM 2535 N N . GLY A 1 322 ? 38.280 -2.809 -35.103 1.00 33.03 322 GLY A N 1
ATOM 2536 C CA . GLY A 1 322 ? 38.451 -4.166 -35.668 1.00 33.03 322 GLY A CA 1
ATOM 2537 C C . GLY A 1 322 ? 37.338 -5.170 -35.291 1.00 33.03 322 GLY A C 1
ATOM 2538 O O . GLY A 1 322 ? 37.132 -5.393 -34.108 1.00 33.03 322 GLY A O 1
ATOM 2539 N N . ALA A 1 323 ? 36.620 -5.851 -36.201 1.00 32.03 323 ALA A N 1
ATOM 2540 C CA . ALA A 1 323 ? 36.546 -5.759 -37.670 1.00 32.03 323 ALA A CA 1
ATOM 2541 C C . ALA A 1 323 ? 35.260 -6.451 -38.223 1.00 32.03 323 ALA A C 1
ATOM 2543 O O . ALA A 1 323 ? 34.819 -7.433 -37.636 1.00 32.03 323 ALA A O 1
ATOM 2544 N N . PHE A 1 324 ? 34.767 -5.991 -39.389 1.00 32.34 324 PHE A N 1
ATOM 2545 C CA . PHE A 1 324 ? 33.755 -6.589 -40.301 1.00 32.34 324 PHE A CA 1
ATOM 2546 C C . PHE A 1 324 ? 32.290 -6.815 -39.834 1.00 32.34 324 PHE A C 1
ATOM 2548 O O . PHE A 1 324 ? 32.050 -7.570 -38.902 1.00 32.34 324 PHE A O 1
ATOM 2555 N N . GLU A 1 325 ? 31.234 -6.394 -40.552 1.00 31.30 325 GLU A N 1
ATOM 2556 C CA . GLU A 1 325 ? 30.967 -5.166 -41.343 1.00 31.30 325 GLU A CA 1
ATOM 2557 C C . GLU A 1 325 ? 29.476 -5.132 -41.772 1.00 31.30 325 GLU A C 1
ATOM 2559 O O . GLU A 1 325 ? 29.059 -5.876 -42.656 1.00 31.30 325 GLU A O 1
ATOM 2564 N N . THR A 1 326 ? 28.678 -4.235 -41.186 1.00 35.47 326 THR A N 1
ATOM 2565 C CA . THR A 1 326 ? 27.384 -3.765 -41.727 1.00 35.47 326 THR A CA 1
ATOM 2566 C C . THR A 1 326 ? 27.232 -2.292 -41.355 1.00 35.47 326 THR A C 1
ATOM 2568 O O . THR A 1 326 ? 27.458 -1.917 -40.206 1.00 35.47 326 THR A O 1
ATOM 2571 N N . THR A 1 327 ? 26.935 -1.435 -42.332 1.00 35.16 327 THR A N 1
ATOM 2572 C CA . THR A 1 327 ? 27.137 0.021 -42.233 1.00 35.16 327 THR A CA 1
ATOM 2573 C C . THR A 1 327 ? 26.128 0.720 -41.317 1.00 35.16 327 THR A C 1
ATOM 2575 O O . THR A 1 327 ? 24.961 0.867 -41.677 1.00 35.16 327 THR A O 1
ATOM 2578 N N . ASN A 1 328 ? 26.604 1.199 -40.165 1.00 42.53 328 ASN A N 1
ATOM 2579 C CA . ASN A 1 328 ? 25.814 1.946 -39.184 1.00 42.53 328 ASN A CA 1
ATOM 2580 C C . ASN A 1 328 ? 25.596 3.423 -39.557 1.00 42.53 328 ASN A C 1
ATOM 2582 O O . ASN A 1 328 ? 26.411 4.050 -40.240 1.00 42.53 328 ASN A O 1
ATOM 2586 N N . SER A 1 329 ? 24.498 3.971 -39.023 1.00 41.59 329 SER A N 1
ATOM 2587 C CA . SER A 1 329 ? 24.130 5.390 -39.081 1.00 41.59 329 SER A CA 1
ATOM 2588 C C . SER A 1 329 ? 25.310 6.293 -38.714 1.00 41.59 329 SER A C 1
ATOM 2590 O O . SER A 1 329 ? 25.913 6.149 -37.651 1.00 41.59 329 SER A O 1
ATOM 2592 N N . THR A 1 330 ? 25.660 7.210 -39.613 1.00 53.94 330 THR A N 1
ATOM 2593 C CA . THR A 1 330 ? 26.743 8.179 -39.418 1.00 53.94 330 THR A CA 1
ATOM 2594 C C . THR A 1 330 ? 26.125 9.543 -39.143 1.00 53.94 330 THR A C 1
ATOM 2596 O O . THR A 1 330 ? 25.248 9.955 -39.899 1.00 53.94 330 THR A O 1
ATOM 2599 N N . ASP A 1 331 ? 26.595 10.265 -38.119 1.00 64.81 331 ASP A N 1
ATOM 2600 C CA . ASP A 1 331 ? 26.157 11.646 -37.875 1.00 64.81 331 ASP A CA 1
ATOM 2601 C C . ASP A 1 331 ? 26.345 12.484 -39.150 1.00 64.81 331 ASP A C 1
ATOM 2603 O O . ASP A 1 331 ? 27.469 12.727 -39.602 1.00 64.81 331 ASP A O 1
ATOM 2607 N N . LEU A 1 332 ? 25.222 12.920 -39.728 1.00 74.31 332 LEU A N 1
ATOM 2608 C CA . LEU A 1 332 ? 25.167 13.705 -40.959 1.00 74.31 332 LEU A CA 1
ATOM 2609 C C . LEU A 1 332 ? 25.851 15.070 -40.823 1.00 74.31 332 LEU A C 1
ATOM 2611 O O . LEU A 1 332 ? 26.110 15.702 -41.838 1.00 74.31 332 LEU A O 1
ATOM 2615 N N . ARG A 1 333 ? 26.176 15.532 -39.609 1.00 79.31 333 ARG A N 1
ATOM 2616 C CA . ARG A 1 333 ? 26.952 16.761 -39.378 1.00 79.31 333 ARG A CA 1
ATOM 2617 C C . ARG A 1 333 ? 28.463 16.533 -39.424 1.00 79.31 333 ARG A C 1
ATOM 2619 O O . ARG A 1 333 ? 29.209 17.491 -39.637 1.00 79.31 333 ARG A O 1
ATOM 2626 N N . ASN A 1 334 ? 28.931 15.294 -39.264 1.00 83.38 334 ASN A N 1
ATOM 2627 C CA . ASN A 1 334 ? 30.345 14.959 -39.386 1.00 83.38 334 ASN A CA 1
ATOM 2628 C C . ASN A 1 334 ? 30.735 14.830 -40.868 1.00 83.38 334 ASN A C 1
ATOM 2630 O O . ASN A 1 334 ? 30.063 14.166 -41.657 1.00 83.38 334 ASN A O 1
ATOM 2634 N N . THR A 1 335 ? 31.870 15.415 -41.247 1.00 87.62 335 THR A N 1
ATOM 2635 C CA . THR A 1 335 ? 32.445 15.358 -42.598 1.00 87.62 335 THR A CA 1
ATOM 2636 C C . THR A 1 335 ? 32.559 13.923 -43.132 1.00 87.62 335 THR A C 1
ATOM 2638 O O . THR A 1 335 ? 32.368 13.700 -44.327 1.00 87.62 335 THR A O 1
ATOM 2641 N N . SER A 1 336 ? 32.823 12.929 -42.273 1.00 87.44 336 SER A N 1
ATOM 2642 C CA . SER A 1 336 ? 32.854 11.508 -42.658 1.00 87.44 336 SER A CA 1
ATOM 2643 C C . SER A 1 336 ? 31.470 10.946 -43.018 1.00 87.44 336 SER A C 1
ATOM 2645 O O . SER A 1 336 ? 31.358 10.188 -43.985 1.00 87.44 336 SER A O 1
ATOM 2647 N N . GLY A 1 337 ? 30.416 11.348 -42.300 1.00 84.88 337 GLY A N 1
ATOM 2648 C CA . GLY A 1 337 ? 29.022 10.994 -42.580 1.00 84.88 337 GLY A CA 1
ATOM 2649 C C . GLY A 1 337 ? 28.488 11.681 -43.832 1.00 84.88 337 GLY A C 1
ATOM 2650 O O . GLY A 1 337 ? 27.885 11.026 -44.683 1.00 84.88 337 GLY A O 1
ATOM 2651 N N . ILE A 1 338 ? 28.820 12.962 -44.019 1.00 88.69 338 ILE A N 1
ATOM 2652 C CA . ILE A 1 338 ? 28.555 13.721 -45.251 1.00 88.69 338 ILE A CA 1
ATOM 2653 C C . ILE A 1 338 ? 29.213 13.021 -46.445 1.00 88.69 338 ILE A C 1
ATOM 2655 O O . ILE A 1 338 ? 28.538 12.681 -47.416 1.00 88.69 338 ILE A O 1
ATOM 2659 N N . VAL A 1 339 ? 30.517 12.726 -46.364 1.00 93.12 339 VAL A N 1
ATOM 2660 C CA . VAL A 1 339 ? 31.252 12.013 -47.421 1.00 93.12 339 VAL A CA 1
ATOM 2661 C C . VAL A 1 339 ? 30.636 10.643 -47.702 1.00 93.12 339 VAL A C 1
ATOM 2663 O O . VAL A 1 339 ? 30.424 10.322 -48.868 1.00 93.12 339 VAL A O 1
ATOM 2666 N N . SER A 1 340 ? 30.310 9.849 -46.682 1.00 91.25 340 SER A N 1
ATOM 2667 C CA . SER A 1 340 ? 29.728 8.508 -46.864 1.00 91.25 340 SER A CA 1
ATOM 2668 C C . SER A 1 340 ? 28.335 8.562 -47.498 1.00 91.25 340 SER A C 1
ATOM 2670 O O . SER A 1 340 ? 28.057 7.803 -48.427 1.00 91.25 340 SER A O 1
ATOM 2672 N N . SER A 1 341 ? 27.510 9.532 -47.100 1.00 87.88 341 SER A N 1
ATOM 2673 C CA . SER A 1 341 ? 26.197 9.792 -47.701 1.00 87.88 341 SER A CA 1
ATOM 2674 C C . SER A 1 341 ? 26.316 10.216 -49.167 1.00 87.88 341 SER A C 1
ATOM 2676 O O . SER A 1 341 ? 25.586 9.709 -50.014 1.00 87.88 341 SER A O 1
ATOM 2678 N N . ILE A 1 342 ? 27.288 11.073 -49.507 1.00 92.81 342 ILE A N 1
ATOM 2679 C CA . ILE A 1 342 ? 27.569 11.456 -50.901 1.00 92.81 342 ILE A CA 1
ATOM 2680 C C . ILE A 1 342 ? 28.070 10.252 -51.713 1.00 92.81 342 ILE A C 1
ATOM 2682 O O . ILE A 1 342 ? 27.643 10.078 -52.852 1.00 92.81 342 ILE A O 1
ATOM 2686 N N . LYS A 1 343 ? 28.939 9.394 -51.155 1.00 94.94 343 LYS A N 1
ATOM 2687 C CA . LYS A 1 343 ? 29.392 8.163 -51.833 1.00 94.94 343 LYS A CA 1
ATOM 2688 C C . LYS A 1 343 ? 28.213 7.245 -52.166 1.00 94.94 343 LYS A C 1
ATOM 2690 O O . LYS A 1 343 ? 28.074 6.819 -53.312 1.00 94.94 343 LYS A O 1
ATOM 2695 N N . LEU A 1 344 ? 27.355 6.979 -51.179 1.00 90.75 344 LEU A N 1
ATOM 2696 C CA . LEU A 1 344 ? 26.166 6.142 -51.338 1.00 90.75 344 LEU A CA 1
ATOM 2697 C C . LEU A 1 344 ? 25.162 6.762 -52.322 1.00 90.75 344 LEU A C 1
ATOM 2699 O O . LEU A 1 344 ? 24.592 6.046 -53.144 1.00 90.75 344 LEU A O 1
ATOM 2703 N N . LEU A 1 345 ? 24.981 8.085 -52.298 1.00 89.00 345 LEU A N 1
ATOM 2704 C CA . LEU A 1 345 ? 24.140 8.821 -53.245 1.00 89.00 345 LEU A CA 1
ATOM 2705 C C . LEU A 1 345 ? 24.658 8.716 -54.684 1.00 89.00 345 LEU A C 1
ATOM 2707 O O . LEU A 1 345 ? 23.883 8.397 -55.582 1.00 89.00 345 LEU A O 1
ATOM 2711 N N . MET A 1 346 ? 25.948 8.985 -54.916 1.00 90.31 346 MET A N 1
ATOM 2712 C CA . MET A 1 346 ? 26.550 8.925 -56.255 1.00 90.31 346 MET A CA 1
ATOM 2713 C C . MET A 1 346 ? 26.411 7.525 -56.866 1.00 90.31 346 MET A C 1
ATOM 2715 O O . MET A 1 346 ? 26.130 7.396 -58.059 1.00 90.31 346 MET A O 1
ATOM 2719 N N . PHE A 1 347 ? 26.549 6.496 -56.026 1.00 92.31 347 PHE A N 1
ATOM 2720 C CA . PHE A 1 347 ? 26.346 5.098 -56.382 1.00 92.31 347 PHE A CA 1
ATOM 2721 C C . PHE A 1 347 ? 24.873 4.764 -56.675 1.00 92.31 347 PHE A C 1
ATOM 2723 O O . PHE A 1 347 ? 24.543 4.342 -57.782 1.00 92.31 347 PHE A O 1
ATOM 2730 N N . SER A 1 348 ? 23.973 5.001 -55.715 1.00 88.69 348 SER A N 1
ATOM 2731 C CA . SER A 1 348 ? 22.539 4.671 -55.822 1.00 88.69 348 SER A CA 1
ATOM 2732 C C . SER A 1 348 ? 21.803 5.463 -56.907 1.00 88.69 348 SER A C 1
ATOM 2734 O O . SER A 1 348 ? 20.885 4.938 -57.532 1.00 88.69 348 SER A O 1
ATOM 2736 N N . SER A 1 349 ? 22.244 6.690 -57.192 1.00 87.69 349 SER A N 1
ATOM 2737 C CA . SER A 1 349 ? 21.719 7.517 -58.287 1.00 87.69 349 SER A CA 1
ATOM 2738 C C . SER A 1 349 ? 22.338 7.178 -59.652 1.00 87.69 349 SER A C 1
ATOM 2740 O O . SER A 1 349 ? 21.988 7.816 -60.642 1.00 87.69 349 SER A O 1
ATOM 2742 N N . ASN A 1 350 ? 23.262 6.203 -59.724 1.00 89.94 350 ASN A N 1
ATOM 2743 C CA . ASN A 1 350 ? 23.982 5.792 -60.939 1.00 89.94 350 ASN A CA 1
ATOM 2744 C C . ASN A 1 350 ? 24.586 6.994 -61.695 1.00 89.94 350 ASN A C 1
ATOM 2746 O O . ASN A 1 350 ? 24.451 7.116 -62.916 1.00 89.94 350 ASN A O 1
ATOM 2750 N N . ILE A 1 351 ? 25.230 7.916 -60.965 1.00 88.75 351 ILE A N 1
ATOM 2751 C CA . ILE A 1 351 ? 25.843 9.103 -61.574 1.00 88.75 351 ILE A CA 1
ATOM 2752 C C . ILE A 1 351 ? 27.021 8.644 -62.433 1.00 88.75 351 ILE A C 1
ATOM 2754 O O . ILE A 1 351 ? 27.979 8.048 -61.937 1.00 88.75 351 ILE A O 1
ATOM 2758 N N . ARG A 1 352 ? 26.954 8.936 -63.735 1.00 90.69 352 ARG A N 1
ATOM 2759 C CA . ARG A 1 352 ? 27.985 8.570 -64.710 1.00 90.69 352 ARG A CA 1
ATOM 2760 C C . ARG A 1 352 ? 28.594 9.801 -65.365 1.00 90.69 352 ARG A C 1
ATOM 2762 O O . ARG A 1 352 ? 27.884 10.702 -65.799 1.00 90.69 352 ARG A O 1
ATOM 2769 N N . THR A 1 353 ? 29.913 9.792 -65.502 1.00 86.94 353 THR A N 1
ATOM 2770 C CA . THR A 1 353 ? 30.698 10.777 -66.250 1.00 86.94 353 THR A CA 1
ATOM 2771 C C . THR A 1 353 ? 31.278 10.106 -67.488 1.00 86.94 353 THR A C 1
ATOM 2773 O O . THR A 1 353 ? 31.990 9.110 -67.390 1.00 86.94 353 THR A O 1
ATOM 2776 N N . ASN A 1 354 ? 30.928 10.616 -68.674 1.00 85.25 354 ASN A N 1
ATOM 2777 C CA . ASN A 1 354 ? 31.334 10.055 -69.973 1.00 85.25 354 ASN A CA 1
ATOM 2778 C C . ASN A 1 354 ? 31.084 8.533 -70.118 1.00 85.25 354 ASN A C 1
ATOM 2780 O O . ASN A 1 354 ? 31.839 7.828 -70.781 1.00 85.25 354 ASN A O 1
ATOM 2784 N N . GLY A 1 355 ? 30.022 8.019 -69.486 1.00 88.44 355 GLY A N 1
ATOM 2785 C CA . GLY A 1 355 ? 29.636 6.600 -69.497 1.00 88.44 355 GLY A CA 1
ATOM 2786 C C . GLY A 1 355 ? 30.199 5.755 -68.345 1.00 88.44 355 GLY A C 1
ATOM 2787 O O . GLY A 1 355 ? 29.575 4.752 -67.987 1.00 88.44 355 GLY A O 1
ATOM 2788 N N . SER A 1 356 ? 31.299 6.180 -67.717 1.00 91.06 356 SER A N 1
ATOM 2789 C CA . SER A 1 356 ? 31.885 5.533 -66.534 1.00 91.06 356 SER A CA 1
ATOM 2790 C C . SER A 1 356 ? 31.168 5.937 -65.239 1.00 91.06 356 SER A C 1
ATOM 2792 O O . SER A 1 356 ? 30.707 7.074 -65.144 1.00 91.06 356 SER A O 1
ATOM 2794 N N . PRO A 1 357 ? 31.116 5.075 -64.205 1.00 93.56 357 PRO A N 1
ATOM 2795 C CA . PRO A 1 357 ? 30.667 5.465 -62.867 1.00 93.56 357 PRO A CA 1
ATOM 2796 C C . PRO A 1 357 ? 31.488 6.637 -62.307 1.00 93.56 357 PRO A C 1
ATOM 2798 O O . PRO A 1 357 ? 32.718 6.650 -62.417 1.00 93.56 357 PRO A O 1
ATOM 2801 N N . ALA A 1 358 ? 30.818 7.615 -61.700 1.00 94.69 358 ALA A N 1
ATOM 2802 C CA . ALA A 1 358 ? 31.469 8.754 -61.065 1.00 94.69 358 ALA A CA 1
ATOM 2803 C C . ALA A 1 358 ? 31.891 8.410 -59.626 1.00 94.69 358 ALA A C 1
ATOM 2805 O O . ALA A 1 358 ? 31.088 7.945 -58.821 1.00 94.69 358 ALA A O 1
ATOM 2806 N N . ARG A 1 359 ? 33.149 8.694 -59.281 1.00 94.94 359 ARG A N 1
ATOM 2807 C CA . ARG A 1 359 ? 33.725 8.530 -57.941 1.00 94.94 359 ARG A CA 1
ATOM 2808 C C . ARG A 1 359 ? 33.966 9.902 -57.311 1.00 94.94 359 ARG A C 1
ATOM 2810 O O . ARG A 1 359 ? 34.526 10.800 -57.942 1.00 94.94 359 ARG A O 1
ATOM 2817 N N . LEU A 1 360 ? 33.555 10.062 -56.055 1.00 96.44 360 LEU A N 1
ATOM 2818 C CA . LEU A 1 360 ? 33.837 11.263 -55.256 1.00 96.44 360 LEU A CA 1
ATOM 2819 C C . LEU A 1 360 ? 35.354 11.413 -55.045 1.00 96.44 360 LEU A C 1
ATOM 2821 O O . LEU A 1 360 ? 35.989 10.496 -54.524 1.00 96.44 360 LEU A O 1
ATOM 2825 N N . VAL A 1 361 ? 35.914 12.567 -55.419 1.00 95.38 361 VAL A N 1
ATOM 2826 C CA . VAL A 1 361 ? 37.347 12.891 -55.264 1.00 95.38 361 VAL A CA 1
ATOM 2827 C C . VAL A 1 361 ? 37.590 13.776 -54.047 1.00 95.38 361 VAL A C 1
ATOM 2829 O O . VAL A 1 361 ? 38.528 13.542 -53.290 1.00 95.38 361 VAL A O 1
ATOM 2832 N N . ARG A 1 362 ? 36.765 14.816 -53.865 1.00 93.50 362 ARG A N 1
ATOM 2833 C CA . ARG A 1 362 ? 36.945 15.823 -52.812 1.00 93.50 362 ARG A CA 1
ATOM 2834 C C . ARG A 1 362 ? 35.617 16.471 -52.425 1.00 93.50 362 ARG A C 1
ATOM 2836 O O . ARG A 1 362 ? 34.825 16.815 -53.297 1.00 93.50 362 ARG A O 1
ATOM 2843 N N . LEU A 1 363 ? 35.419 16.707 -51.130 1.00 95.38 363 LEU A N 1
ATOM 2844 C CA . LEU A 1 363 ? 34.452 17.678 -50.618 1.00 95.38 363 LEU A CA 1
ATOM 2845 C C . LEU A 1 363 ? 35.160 19.041 -50.535 1.00 95.38 363 LEU A C 1
ATOM 2847 O O . LEU A 1 363 ? 36.197 19.161 -49.882 1.00 95.38 363 LEU A O 1
ATOM 2851 N N . ASN A 1 364 ? 34.667 20.037 -51.271 1.00 94.19 364 ASN A N 1
ATOM 2852 C CA . ASN A 1 364 ? 35.306 21.352 -51.402 1.00 94.19 364 ASN A CA 1
ATOM 2853 C C . ASN A 1 364 ? 34.819 22.338 -50.335 1.00 94.19 364 ASN A C 1
ATOM 2855 O O . ASN A 1 364 ? 35.621 23.110 -49.817 1.00 94.19 364 ASN A O 1
ATOM 2859 N N . SER A 1 365 ? 33.525 22.304 -50.009 1.00 93.75 365 SER A N 1
ATOM 2860 C CA . SER A 1 365 ? 32.920 23.064 -48.911 1.00 93.75 365 SER A CA 1
ATOM 2861 C C . SER A 1 365 ? 31.615 22.413 -48.449 1.00 93.75 365 SER A C 1
ATOM 2863 O O . SER A 1 365 ? 30.960 21.714 -49.227 1.00 93.75 365 SER A O 1
ATOM 2865 N N . GLN A 1 366 ? 31.239 22.682 -47.198 1.00 92.94 366 GLN A N 1
ATOM 2866 C CA . GLN A 1 366 ? 29.946 22.340 -46.606 1.00 92.94 366 GLN A CA 1
ATOM 2867 C C . GLN A 1 366 ? 29.437 23.533 -45.780 1.00 92.94 366 GLN A C 1
ATOM 2869 O O . GLN A 1 366 ? 30.234 24.184 -45.102 1.00 92.94 366 GLN A O 1
ATOM 2874 N N . GLU A 1 367 ? 28.139 23.813 -45.826 1.00 91.44 367 GLU A N 1
ATOM 2875 C CA . GLU A 1 367 ? 27.462 24.859 -45.056 1.00 91.44 367 GLU A CA 1
ATOM 2876 C C . GLU A 1 367 ? 26.196 24.262 -44.428 1.00 91.44 367 GLU A C 1
ATOM 2878 O O . GLU A 1 367 ? 25.276 23.843 -45.126 1.00 91.44 367 GLU A O 1
ATOM 2883 N N . VAL A 1 368 ? 26.168 24.171 -43.096 1.00 88.31 368 VAL A N 1
ATOM 2884 C CA . VAL A 1 368 ? 25.043 23.584 -42.353 1.00 88.31 368 VAL A CA 1
ATOM 2885 C C . VAL A 1 368 ? 23.979 24.659 -42.135 1.00 88.31 368 VAL A C 1
ATOM 2887 O O . VAL A 1 368 ? 24.211 25.628 -41.413 1.00 88.31 368 VAL A O 1
ATOM 2890 N N . LYS A 1 369 ? 22.815 24.468 -42.751 1.00 88.56 369 LYS A N 1
ATOM 2891 C CA . LYS A 1 369 ? 21.586 25.239 -42.543 1.00 88.56 369 LYS A CA 1
ATOM 2892 C C . LYS A 1 369 ? 20.702 24.543 -41.501 1.00 88.56 369 LYS A C 1
ATOM 2894 O O . LYS A 1 369 ? 21.039 23.488 -40.971 1.00 88.56 369 LYS A O 1
ATOM 2899 N N . GLU A 1 370 ? 19.574 25.165 -41.172 1.00 85.00 370 GLU A N 1
ATOM 2900 C CA . GLU A 1 370 ? 18.672 24.702 -40.108 1.00 85.00 370 GLU A CA 1
ATOM 2901 C C . GLU A 1 370 ? 17.961 23.379 -40.463 1.00 85.00 370 GLU A C 1
ATOM 2903 O O . GLU A 1 370 ? 17.735 22.543 -39.591 1.00 85.00 370 GLU A O 1
ATOM 2908 N N . ASP A 1 371 ? 17.681 23.158 -41.751 1.00 89.12 371 ASP A N 1
ATOM 2909 C CA . ASP A 1 371 ? 16.954 22.005 -42.299 1.00 89.12 371 ASP A CA 1
ATOM 2910 C C . ASP A 1 371 ? 17.768 21.157 -43.297 1.00 89.12 371 ASP A C 1
ATOM 2912 O O . ASP A 1 371 ? 17.290 20.122 -43.769 1.00 89.12 371 ASP A O 1
ATOM 2916 N N . SER A 1 372 ? 18.983 21.589 -43.643 1.00 92.94 372 SER A N 1
ATOM 2917 C CA . SER A 1 372 ? 19.772 21.056 -44.756 1.00 92.94 372 SER A CA 1
ATOM 2918 C C . SER A 1 372 ? 21.273 21.342 -44.603 1.00 92.94 372 SER A C 1
ATOM 2920 O O . SER A 1 372 ? 21.682 22.192 -43.820 1.00 92.94 372 SER A O 1
ATOM 2922 N N . ILE A 1 373 ? 22.123 20.633 -45.344 1.00 92.69 373 ILE A N 1
ATOM 2923 C CA . ILE A 1 373 ? 23.560 20.888 -45.465 1.00 92.69 373 ILE A CA 1
ATOM 2924 C C . ILE A 1 373 ? 23.849 21.127 -46.941 1.00 92.69 373 ILE A C 1
ATOM 2926 O O . ILE A 1 373 ? 23.787 20.194 -47.744 1.00 92.69 373 ILE A O 1
ATOM 2930 N N . ASP A 1 374 ? 24.178 22.362 -47.295 1.00 94.06 374 ASP A N 1
ATOM 2931 C CA . ASP A 1 374 ? 24.636 22.690 -48.639 1.00 94.06 374 ASP A CA 1
ATOM 2932 C C . ASP A 1 374 ? 26.082 22.226 -48.814 1.00 94.06 374 ASP A C 1
ATOM 2934 O O . ASP A 1 374 ? 26.938 22.436 -47.954 1.00 94.06 374 ASP A O 1
ATOM 2938 N N . ILE A 1 375 ? 26.369 21.580 -49.938 1.00 95.56 375 ILE A N 1
ATOM 2939 C CA . ILE A 1 375 ? 27.651 20.937 -50.217 1.00 95.56 375 ILE A CA 1
ATOM 2940 C C . ILE A 1 375 ? 28.140 21.245 -51.629 1.00 95.56 375 ILE A C 1
ATOM 2942 O O . ILE A 1 375 ? 27.371 21.332 -52.587 1.00 95.56 375 ILE A O 1
ATOM 2946 N N . LYS A 1 376 ? 29.464 21.360 -51.760 1.00 96.12 376 LYS A N 1
ATOM 2947 C CA . LYS A 1 376 ? 30.169 21.508 -53.036 1.00 96.12 376 LYS A CA 1
ATOM 2948 C C . LYS A 1 376 ? 31.217 20.411 -53.155 1.00 96.12 376 LYS A C 1
ATOM 2950 O O . LYS A 1 376 ? 32.127 20.348 -52.329 1.00 96.12 376 LYS A O 1
ATOM 2955 N N . VAL A 1 377 ? 31.141 19.564 -54.178 1.00 96.50 377 VAL A N 1
ATOM 2956 C CA . VAL A 1 377 ? 32.013 18.382 -54.339 1.00 96.50 377 VAL A CA 1
ATOM 2957 C C . VAL A 1 377 ? 32.669 18.316 -55.711 1.00 96.50 377 VAL A C 1
ATOM 2959 O O . VAL A 1 377 ? 32.123 18.820 -56.685 1.00 96.50 377 VAL A O 1
ATOM 2962 N N . THR A 1 378 ? 33.820 17.650 -55.796 1.00 96.38 378 THR A N 1
ATOM 2963 C CA . THR A 1 378 ? 34.460 17.270 -57.060 1.00 96.38 378 THR A CA 1
ATOM 2964 C C . THR A 1 378 ? 34.327 15.765 -57.274 1.00 96.38 378 THR A C 1
ATOM 2966 O O . THR A 1 378 ? 34.752 14.972 -56.429 1.00 96.38 378 THR A O 1
ATOM 2969 N N . ALA A 1 379 ? 33.774 15.379 -58.420 1.00 95.94 379 ALA A N 1
ATOM 2970 C CA . ALA A 1 379 ? 33.585 14.009 -58.878 1.00 95.94 379 ALA A CA 1
ATOM 2971 C C . ALA A 1 379 ? 34.429 13.732 -60.132 1.00 95.94 379 ALA A C 1
ATOM 2973 O O . ALA A 1 379 ? 34.593 14.608 -60.979 1.00 95.94 379 ALA A O 1
ATOM 2974 N N . ALA A 1 380 ? 34.935 12.510 -60.286 1.00 95.88 380 ALA A N 1
ATOM 2975 C CA . ALA A 1 380 ? 35.704 12.099 -61.461 1.00 95.88 380 ALA A CA 1
ATOM 2976 C C . ALA A 1 380 ? 35.303 10.691 -61.935 1.00 95.88 380 ALA A C 1
ATOM 2978 O O . ALA A 1 380 ? 34.925 9.863 -61.106 1.00 95.88 380 ALA A O 1
ATOM 2979 N N . PRO A 1 381 ? 35.379 10.391 -63.244 1.00 94.94 381 PRO A N 1
ATOM 2980 C CA . PRO A 1 381 ? 35.130 9.042 -63.762 1.00 94.94 381 PRO A CA 1
ATOM 2981 C C . PRO A 1 381 ? 36.086 8.000 -63.165 1.00 94.94 381 PRO A C 1
ATOM 2983 O O . PRO A 1 381 ? 37.271 8.275 -62.975 1.00 94.94 381 PRO A O 1
ATOM 2986 N N . ALA A 1 382 ? 35.590 6.789 -62.911 1.00 94.94 382 ALA A N 1
ATOM 2987 C CA . ALA A 1 382 ? 36.385 5.640 -62.476 1.00 94.94 382 ALA A CA 1
ATOM 2988 C C . ALA A 1 382 ? 36.599 4.613 -63.606 1.00 94.94 382 ALA A C 1
ATOM 2990 O O . ALA A 1 382 ? 35.701 4.335 -64.403 1.00 94.94 382 ALA A O 1
ATOM 2991 N N . LYS A 1 383 ? 37.790 4.003 -63.655 1.00 93.94 383 LYS A N 1
ATOM 2992 C CA . LYS A 1 383 ? 38.142 2.897 -64.565 1.00 93.94 383 LYS A CA 1
ATOM 2993 C C . LYS A 1 383 ? 37.798 1.541 -63.942 1.00 93.94 383 LYS A C 1
ATOM 2995 O O . LYS A 1 383 ? 38.684 0.774 -63.580 1.00 93.94 383 LYS A O 1
ATOM 3000 N N . CYS A 1 384 ? 36.505 1.257 -63.817 1.00 89.38 384 CYS A N 1
ATOM 3001 C CA . CYS A 1 384 ? 36.005 -0.063 -63.425 1.00 89.38 384 CYS A CA 1
ATOM 3002 C C . CYS A 1 384 ? 35.940 -1.019 -64.632 1.00 89.38 384 CYS A C 1
ATOM 3004 O O . CYS A 1 384 ? 35.719 -0.583 -65.759 1.00 89.38 384 CYS A O 1
ATOM 3006 N N . SER A 1 385 ? 36.128 -2.323 -64.404 1.00 77.94 385 SER A N 1
ATOM 3007 C CA . SER A 1 385 ? 36.232 -3.346 -65.466 1.00 77.94 385 SER A CA 1
ATOM 3008 C C . SER A 1 385 ? 34.939 -4.127 -65.756 1.00 77.94 385 SER A C 1
ATOM 3010 O O . SER A 1 385 ? 34.955 -5.040 -66.580 1.00 77.94 385 SER A O 1
ATOM 3012 N N . LYS A 1 386 ? 33.828 -3.782 -65.093 1.00 73.88 386 LYS A N 1
ATOM 3013 C CA . LYS A 1 386 ? 32.512 -4.432 -65.207 1.00 73.88 386 LYS A CA 1
ATOM 3014 C C . LYS A 1 386 ? 31.402 -3.376 -65.219 1.00 73.88 386 LYS A C 1
ATOM 3016 O O . LYS A 1 386 ? 31.573 -2.314 -64.623 1.00 73.88 386 LYS A O 1
ATOM 3021 N N . ASP A 1 387 ? 30.269 -3.689 -65.848 1.00 76.38 387 ASP A N 1
ATOM 3022 C CA . ASP A 1 387 ? 29.059 -2.847 -65.808 1.00 76.38 387 ASP A CA 1
ATOM 3023 C C . ASP A 1 387 ? 28.350 -2.880 -64.443 1.00 76.38 387 ASP A C 1
ATOM 3025 O O . ASP A 1 387 ? 27.712 -1.901 -64.054 1.00 76.38 387 ASP A O 1
ATOM 3029 N N . GLU A 1 388 ? 28.502 -3.986 -63.712 1.00 84.44 388 GLU A N 1
ATOM 3030 C CA . GLU A 1 388 ? 28.091 -4.149 -62.318 1.00 84.44 388 GLU A CA 1
ATOM 3031 C C . GLU A 1 388 ? 29.318 -3.955 -61.421 1.00 84.44 388 GLU A C 1
ATOM 3033 O O . GLU A 1 388 ? 30.245 -4.767 -61.427 1.00 84.44 388 GLU A O 1
ATOM 3038 N N . VAL A 1 389 ? 29.319 -2.848 -60.682 1.00 89.69 389 VAL A N 1
ATOM 3039 C CA . VAL A 1 389 ? 30.341 -2.466 -59.701 1.00 89.69 389 VAL A CA 1
ATOM 3040 C C . VAL A 1 389 ? 29.626 -2.336 -58.359 1.00 89.69 389 VAL A C 1
ATOM 3042 O O . VAL A 1 389 ? 28.545 -1.749 -58.323 1.00 89.69 389 VAL A O 1
ATOM 3045 N N . THR A 1 390 ? 30.179 -2.852 -57.262 1.00 93.12 390 THR A N 1
ATOM 3046 C CA . THR A 1 390 ? 29.632 -2.578 -55.915 1.00 93.12 390 THR A CA 1
ATOM 3047 C C . THR A 1 390 ? 30.075 -1.206 -55.389 1.00 93.12 390 THR A C 1
ATOM 3049 O O . THR A 1 390 ? 31.010 -0.601 -55.917 1.00 93.12 390 THR A O 1
ATOM 3052 N N . LEU A 1 391 ? 29.434 -0.690 -54.330 1.00 94.06 391 LEU A N 1
ATOM 3053 C CA . LEU A 1 391 ? 29.869 0.559 -53.685 1.00 94.06 391 LEU A CA 1
ATOM 3054 C C . LEU A 1 391 ? 31.338 0.460 -53.236 1.00 94.06 391 LEU A C 1
ATOM 3056 O O . LEU A 1 391 ? 32.129 1.375 -53.478 1.00 94.06 391 LEU A O 1
ATOM 3060 N N . ASP A 1 392 ? 31.712 -0.678 -52.653 1.00 91.38 392 ASP A N 1
ATOM 3061 C CA . ASP A 1 392 ? 33.072 -0.938 -52.189 1.00 91.38 392 ASP A CA 1
ATOM 3062 C C . ASP A 1 392 ? 34.047 -1.099 -53.358 1.00 91.38 392 ASP A C 1
ATOM 3064 O O . ASP A 1 392 ? 35.120 -0.502 -53.331 1.00 91.38 392 ASP A O 1
ATOM 3068 N N . GLU A 1 393 ? 33.677 -1.809 -54.434 1.00 92.94 393 GLU A N 1
ATOM 3069 C CA . GLU A 1 393 ? 34.502 -1.886 -55.648 1.00 92.94 393 GLU A CA 1
ATOM 3070 C C . GLU A 1 393 ? 34.751 -0.482 -56.233 1.00 92.94 393 GLU A C 1
ATOM 3072 O O . GLU A 1 393 ? 35.907 -0.149 -56.505 1.00 92.94 393 GLU A O 1
ATOM 3077 N N . LEU A 1 394 ? 33.719 0.370 -56.343 1.00 94.94 394 LEU A N 1
ATOM 3078 C CA . LEU A 1 394 ? 33.816 1.736 -56.881 1.00 94.94 394 LEU A CA 1
ATOM 3079 C C . LEU A 1 394 ? 34.774 2.622 -56.071 1.00 94.94 394 LEU A C 1
ATOM 3081 O O . LEU A 1 394 ? 35.506 3.433 -56.646 1.00 94.94 394 LEU A O 1
ATOM 3085 N N . TYR A 1 395 ? 34.786 2.467 -54.745 1.00 93.94 395 TYR A N 1
ATOM 3086 C CA . TYR A 1 395 ? 35.650 3.230 -53.842 1.00 93.94 395 TYR A CA 1
ATOM 3087 C C . TYR A 1 395 ? 36.947 2.512 -53.432 1.00 93.94 395 TYR A C 1
ATOM 3089 O O . TYR A 1 395 ? 37.759 3.120 -52.731 1.00 93.94 395 TYR A O 1
ATOM 3097 N N . SER A 1 396 ? 37.195 1.300 -53.935 1.00 92.19 396 SER A N 1
ATOM 3098 C CA . SER A 1 396 ? 38.458 0.561 -53.794 1.00 92.19 396 SER A CA 1
ATOM 3099 C C . SER A 1 396 ? 39.534 1.017 -54.790 1.00 92.19 396 SER A C 1
ATOM 3101 O O . SER A 1 396 ? 39.285 1.800 -55.713 1.00 92.19 396 SER A O 1
ATOM 3103 N N . ASP A 1 397 ? 40.745 0.480 -54.658 1.00 91.62 397 ASP A N 1
ATOM 3104 C CA . ASP A 1 397 ? 41.821 0.680 -55.637 1.00 91.62 397 ASP A CA 1
ATOM 3105 C C . ASP A 1 397 ? 41.606 -0.091 -56.956 1.00 91.62 397 ASP A C 1
ATOM 3107 O O . ASP A 1 397 ? 42.276 0.198 -57.947 1.00 91.62 397 ASP A O 1
ATOM 3111 N N . ASN A 1 398 ? 40.627 -1.008 -57.021 1.00 90.12 398 ASN A N 1
ATOM 3112 C CA . ASN A 1 398 ? 40.280 -1.747 -58.244 1.00 90.12 398 ASN A CA 1
ATOM 3113 C C . ASN A 1 398 ? 39.530 -0.889 -59.284 1.00 90.12 398 ASN A C 1
ATOM 3115 O O . ASN A 1 398 ? 39.478 -1.258 -60.457 1.00 90.12 398 ASN A O 1
ATOM 3119 N N . CYS A 1 399 ? 38.977 0.258 -58.872 1.00 93.75 399 CYS A N 1
ATOM 3120 C CA . CYS A 1 399 ? 38.312 1.247 -59.729 1.00 93.75 399 CYS A CA 1
ATOM 3121 C C . CYS A 1 399 ? 39.054 2.601 -59.697 1.00 93.75 399 CYS A C 1
ATOM 3123 O O . CYS A 1 399 ? 38.513 3.597 -59.198 1.00 93.75 399 CYS A O 1
ATOM 3125 N N . PRO A 1 400 ? 40.306 2.685 -60.185 1.00 94.31 400 PRO A N 1
ATOM 3126 C CA . PRO A 1 400 ? 41.109 3.901 -60.091 1.00 94.31 400 PRO A CA 1
ATOM 3127 C C . PRO A 1 400 ? 40.473 5.071 -60.857 1.00 94.31 400 PRO A C 1
ATOM 3129 O O . PRO A 1 400 ? 39.867 4.891 -61.915 1.00 94.31 400 PRO A O 1
ATOM 3132 N N . ILE A 1 401 ? 40.638 6.289 -60.334 1.00 94.12 401 ILE A N 1
ATOM 3133 C CA . ILE A 1 401 ? 40.138 7.521 -60.964 1.00 94.12 401 ILE A CA 1
ATOM 3134 C C . ILE A 1 401 ? 40.815 7.729 -62.323 1.00 94.12 401 ILE A C 1
ATOM 3136 O O . ILE A 1 401 ? 42.047 7.730 -62.425 1.00 94.12 401 ILE A O 1
ATOM 3140 N N . ASP A 1 402 ? 40.022 7.981 -63.363 1.00 93.25 402 ASP A N 1
ATOM 3141 C CA . ASP A 1 402 ? 40.531 8.322 -64.682 1.00 93.25 402 ASP A CA 1
ATOM 3142 C C . ASP A 1 402 ? 41.005 9.779 -64.741 1.00 93.25 402 ASP A C 1
ATOM 3144 O O . ASP A 1 402 ? 40.262 10.701 -65.071 1.00 93.25 402 ASP A O 1
ATOM 3148 N N . ARG A 1 403 ? 42.295 9.981 -64.468 1.00 91.38 403 ARG A N 1
ATOM 3149 C CA . ARG A 1 403 ? 42.961 11.286 -64.604 1.00 91.38 403 ARG A CA 1
ATOM 3150 C C . ARG A 1 403 ? 43.048 11.800 -66.050 1.00 91.38 403 ARG A C 1
ATOM 3152 O O . ARG A 1 403 ? 43.501 12.920 -66.238 1.00 91.38 403 ARG A O 1
ATOM 3159 N N . THR A 1 404 ? 42.658 11.013 -67.060 1.00 90.25 404 THR A N 1
ATOM 3160 C CA . THR A 1 404 ? 42.683 11.444 -68.475 1.00 90.25 404 THR A CA 1
ATOM 3161 C C . THR A 1 404 ? 41.398 12.135 -68.934 1.00 90.25 404 THR A C 1
ATOM 3163 O O . THR A 1 404 ? 41.332 12.599 -70.069 1.00 90.25 404 THR A O 1
ATOM 3166 N N . GLN A 1 405 ? 40.387 12.231 -68.066 1.00 88.81 405 GLN A N 1
ATOM 3167 C CA . GLN A 1 405 ? 39.107 12.873 -68.358 1.00 88.81 405 GLN A CA 1
ATOM 3168 C C . GLN A 1 405 ? 38.843 14.040 -67.402 1.00 88.81 405 GLN A C 1
ATOM 3170 O O . GLN A 1 405 ? 39.295 14.031 -66.255 1.00 88.81 405 GLN A O 1
ATOM 3175 N N . SER A 1 406 ? 38.083 15.033 -67.869 1.00 88.12 406 SER A N 1
ATOM 3176 C CA . SER A 1 406 ? 37.664 16.185 -67.065 1.00 88.12 406 SER A CA 1
ATOM 3177 C C . SER A 1 406 ? 36.896 15.748 -65.818 1.00 88.12 406 SER A C 1
ATOM 3179 O O . SER A 1 406 ? 36.045 14.857 -65.873 1.00 88.12 406 SER A O 1
ATOM 3181 N N . TRP A 1 407 ? 37.180 16.393 -64.690 1.00 94.19 407 TRP A N 1
ATOM 3182 C CA . TRP A 1 407 ? 36.416 16.206 -63.460 1.00 94.19 407 TRP A CA 1
ATOM 3183 C C . TRP A 1 407 ? 35.189 17.122 -63.485 1.00 94.19 407 TRP A C 1
ATOM 3185 O O . TRP A 1 407 ? 35.175 18.120 -64.204 1.00 94.19 407 TRP A O 1
ATOM 3195 N N . MET A 1 408 ? 34.159 16.798 -62.709 1.00 93.06 408 MET A N 1
ATOM 3196 C CA . MET A 1 408 ? 32.974 17.640 -62.542 1.00 93.06 408 MET A CA 1
ATOM 3197 C C . MET A 1 408 ? 32.920 18.221 -61.137 1.00 93.06 408 MET A C 1
ATOM 3199 O O . MET A 1 408 ? 33.251 17.549 -60.160 1.00 93.06 408 MET A O 1
ATOM 3203 N N . LEU A 1 409 ? 32.450 19.455 -61.044 1.00 94.00 409 LEU A N 1
ATOM 3204 C CA . LEU A 1 409 ? 32.086 20.128 -59.814 1.00 94.00 409 LEU A CA 1
ATOM 3205 C C . LEU A 1 409 ? 30.563 20.078 -59.685 1.00 94.00 409 LEU A C 1
ATOM 3207 O O . LEU A 1 409 ? 29.839 20.443 -60.614 1.00 94.00 409 LEU A O 1
ATOM 3211 N N . CYS A 1 410 ? 30.093 19.595 -58.541 1.00 94.75 410 CYS A N 1
ATOM 3212 C CA . CYS A 1 410 ? 28.677 19.461 -58.245 1.00 94.75 410 CYS A CA 1
ATOM 3213 C C . CYS A 1 410 ? 28.307 20.249 -56.993 1.00 94.75 410 CYS A C 1
ATOM 3215 O O . CYS A 1 410 ? 29.095 20.343 -56.046 1.00 94.75 410 CYS A O 1
ATOM 3217 N N . TYR A 1 411 ? 27.083 20.755 -56.990 1.00 94.19 411 TYR A N 1
ATOM 3218 C CA . TYR A 1 411 ? 26.450 21.463 -55.889 1.00 94.19 411 TYR A CA 1
ATOM 3219 C C . TYR A 1 411 ? 25.207 20.687 -55.461 1.00 94.19 411 TYR A C 1
ATOM 3221 O O . TYR A 1 411 ? 24.521 20.108 -56.301 1.00 94.19 411 TYR A O 1
ATOM 3229 N N . GLY A 1 412 ? 24.895 20.667 -54.172 1.00 91.25 412 GLY A N 1
ATOM 3230 C CA . GLY A 1 412 ? 23.688 20.007 -53.692 1.00 91.25 412 GLY A CA 1
ATOM 3231 C C . GLY A 1 412 ? 23.352 20.345 -52.252 1.00 91.25 412 GLY A C 1
ATOM 3232 O O . GLY A 1 412 ? 24.146 20.981 -51.564 1.00 91.25 412 GLY A O 1
ATOM 3233 N N . SER A 1 413 ? 22.190 19.881 -51.805 1.00 91.50 413 SER A N 1
ATOM 3234 C CA . SER A 1 413 ? 21.696 20.079 -50.440 1.00 91.50 413 SER A CA 1
ATOM 3235 C C . SER A 1 413 ? 21.269 18.733 -49.856 1.00 91.50 413 SER A C 1
ATOM 3237 O O . SER A 1 413 ? 20.406 18.054 -50.422 1.00 91.50 413 SER A O 1
ATOM 3239 N N . ILE A 1 414 ? 21.876 18.341 -48.733 1.00 90.25 414 ILE A N 1
ATOM 3240 C CA . ILE A 1 414 ? 21.507 17.155 -47.951 1.00 90.25 414 ILE A CA 1
ATOM 3241 C C . ILE A 1 414 ? 20.482 17.580 -46.895 1.00 90.25 414 ILE A C 1
ATOM 3243 O O . ILE A 1 414 ? 20.862 18.304 -45.981 1.00 90.25 414 ILE A O 1
ATOM 3247 N N . PRO A 1 415 ? 19.204 17.182 -46.974 1.00 88.56 415 PRO A N 1
ATOM 3248 C CA . PRO A 1 415 ? 18.236 17.506 -45.931 1.00 88.56 415 PRO A CA 1
ATOM 3249 C C . PRO A 1 415 ? 18.629 16.847 -44.602 1.00 88.56 415 PRO A C 1
ATOM 3251 O O . PRO A 1 415 ? 19.004 15.678 -44.566 1.00 88.56 415 PRO A O 1
ATOM 3254 N N . LEU A 1 416 ? 18.509 17.594 -43.503 1.00 84.94 416 LEU A N 1
ATOM 3255 C CA . LEU A 1 416 ? 18.704 17.100 -42.134 1.00 84.94 416 LEU A CA 1
ATOM 3256 C C . LEU A 1 416 ? 17.471 16.354 -41.595 1.00 84.94 416 LEU A C 1
ATOM 3258 O O . LEU A 1 416 ? 17.525 15.789 -40.507 1.00 84.94 416 LEU A O 1
ATOM 3262 N N . ASN A 1 417 ? 16.358 16.369 -42.334 1.00 79.06 417 ASN A N 1
ATOM 3263 C CA . ASN A 1 417 ? 15.140 15.635 -42.008 1.00 79.06 417 ASN A CA 1
ATOM 3264 C C . ASN A 1 417 ? 14.974 14.398 -42.909 1.00 79.06 417 ASN A C 1
ATOM 3266 O O . ASN A 1 417 ? 15.235 14.440 -44.109 1.00 79.06 417 ASN A O 1
ATOM 3270 N N . GLU A 1 418 ? 14.461 13.307 -42.337 1.00 70.81 418 GLU A N 1
ATOM 3271 C CA . GLU A 1 418 ? 14.315 11.994 -42.997 1.00 70.81 418 GLU A CA 1
ATOM 3272 C C . GLU A 1 418 ? 13.341 11.979 -44.195 1.00 70.81 418 GLU A C 1
ATOM 3274 O O . GLU A 1 418 ? 13.217 10.975 -44.893 1.00 70.81 418 GLU A O 1
ATOM 3279 N N . LYS A 1 419 ? 12.617 13.081 -44.437 1.00 70.31 419 LYS A N 1
ATOM 3280 C CA . LYS A 1 419 ? 11.598 13.207 -45.496 1.00 70.31 419 LYS A CA 1
ATOM 3281 C C . LYS A 1 419 ? 12.022 14.109 -46.658 1.00 70.31 419 LYS A C 1
ATOM 3283 O O . LYS A 1 419 ? 11.294 14.199 -47.649 1.00 70.31 419 LYS A O 1
ATOM 3288 N N . GLY A 1 420 ? 13.159 14.791 -46.557 1.00 71.19 420 GLY A N 1
ATOM 3289 C CA . GLY A 1 420 ? 13.638 15.685 -47.603 1.00 71.19 420 GLY A CA 1
ATOM 3290 C C . GLY A 1 420 ? 14.176 14.920 -48.813 1.00 71.19 420 GLY A C 1
ATOM 3291 O O . GLY A 1 420 ? 14.779 13.856 -48.685 1.00 71.19 420 GLY A O 1
ATOM 3292 N N . ARG A 1 421 ? 14.010 15.485 -50.013 1.00 75.00 421 ARG A N 1
ATOM 3293 C CA . ARG A 1 421 ? 14.706 14.990 -51.209 1.00 75.00 421 ARG A CA 1
ATOM 3294 C C . ARG A 1 421 ? 16.069 15.653 -51.323 1.00 75.00 421 ARG A C 1
ATOM 3296 O O . ARG A 1 421 ? 16.156 16.875 -51.389 1.00 75.00 421 ARG A O 1
ATOM 3303 N N . LEU A 1 422 ? 17.110 14.833 -51.397 1.00 78.38 422 LEU A N 1
ATOM 3304 C CA . LEU A 1 422 ? 18.469 15.281 -51.665 1.00 78.38 422 LEU A CA 1
ATOM 3305 C C . LEU A 1 422 ? 18.566 15.742 -53.128 1.00 78.38 422 LEU A C 1
ATOM 3307 O O . LEU A 1 422 ? 18.224 14.991 -54.041 1.00 78.38 422 LEU A O 1
ATOM 3311 N N . ASN A 1 423 ? 18.991 16.987 -53.341 1.00 80.69 423 ASN A N 1
ATOM 3312 C CA . ASN A 1 423 ? 19.089 17.602 -54.666 1.00 80.69 423 ASN A CA 1
ATOM 3313 C C . ASN A 1 423 ? 20.567 17.798 -55.041 1.00 80.69 423 ASN A C 1
ATOM 3315 O O . ASN A 1 423 ? 21.345 18.242 -54.197 1.00 80.69 423 ASN A O 1
ATOM 3319 N N . PHE A 1 424 ? 20.961 17.452 -56.270 1.00 84.88 424 PHE A N 1
ATOM 3320 C CA . PHE A 1 424 ? 22.361 17.453 -56.722 1.00 84.88 424 PHE A CA 1
ATOM 3321 C C . PHE A 1 424 ? 22.447 17.877 -58.194 1.00 84.88 424 PHE A C 1
ATOM 3323 O O . PHE A 1 424 ? 21.836 17.247 -59.057 1.00 84.88 424 PHE A O 1
ATOM 3330 N N . GLU A 1 425 ? 23.228 18.911 -58.492 1.00 90.81 425 GLU A N 1
ATOM 3331 C CA . GLU A 1 425 ? 23.445 19.433 -59.842 1.00 90.81 425 GLU A CA 1
ATOM 3332 C C . GLU A 1 425 ? 24.948 19.484 -60.151 1.00 90.81 425 GLU A C 1
ATOM 3334 O O . GLU A 1 425 ? 25.730 20.067 -59.402 1.00 90.81 425 GLU A O 1
ATOM 3339 N N . CYS A 1 426 ? 25.362 18.864 -61.259 1.00 90.75 426 CYS A N 1
ATOM 3340 C CA . CYS A 1 426 ? 26.747 18.844 -61.733 1.00 90.75 426 CYS A CA 1
ATOM 3341 C C . CYS A 1 426 ? 26.824 19.512 -63.111 1.00 90.75 426 CYS A C 1
ATOM 3343 O O . CYS A 1 426 ? 26.362 18.931 -64.093 1.00 90.75 426 CYS A O 1
ATOM 3345 N N . ASN A 1 427 ? 27.391 20.717 -63.194 1.00 86.44 427 ASN A N 1
ATOM 3346 C CA . ASN A 1 427 ? 27.380 21.527 -64.422 1.00 86.44 427 ASN A CA 1
ATOM 3347 C C . ASN A 1 427 ? 28.725 22.209 -64.761 1.00 86.44 427 ASN A C 1
ATOM 3349 O O . ASN A 1 427 ? 28.915 22.641 -65.897 1.00 86.44 427 ASN A O 1
ATOM 3353 N N . GLU A 1 428 ? 29.683 22.257 -63.832 1.00 88.50 428 GLU A N 1
ATOM 3354 C CA . GLU A 1 428 ? 31.013 22.851 -64.028 1.00 88.50 428 GLU A CA 1
ATOM 3355 C C . GLU A 1 428 ? 32.092 21.764 -64.217 1.00 88.50 428 GLU A C 1
ATOM 3357 O O . GLU A 1 428 ? 32.142 20.789 -63.468 1.00 88.50 428 GLU A O 1
ATOM 3362 N N . THR A 1 429 ? 33.001 21.929 -65.186 1.00 89.56 429 THR A N 1
ATOM 3363 C CA . THR A 1 429 ? 34.160 21.033 -65.390 1.00 89.56 429 THR A CA 1
ATOM 3364 C C . THR A 1 429 ? 35.441 21.589 -64.768 1.00 89.56 429 THR A C 1
ATOM 3366 O O . THR A 1 429 ? 35.730 22.774 -64.915 1.00 89.56 429 THR A O 1
ATOM 3369 N N . VAL A 1 430 ? 36.253 20.727 -64.149 1.00 88.25 430 VAL A N 1
ATOM 3370 C CA . VAL A 1 430 ? 37.512 21.074 -63.463 1.00 88.25 430 VAL A CA 1
ATOM 3371 C C . VAL A 1 430 ? 38.672 20.247 -64.026 1.00 88.25 430 VAL A C 1
ATOM 3373 O O . VAL A 1 430 ? 38.524 19.047 -64.274 1.00 88.25 430 VAL A O 1
ATOM 3376 N N . GLU A 1 431 ? 39.839 20.869 -64.216 1.00 86.75 431 GLU A N 1
ATOM 3377 C CA . GLU A 1 431 ? 41.046 20.164 -64.670 1.00 86.75 431 GLU A CA 1
ATOM 3378 C C . GLU A 1 431 ? 41.787 19.448 -63.517 1.00 86.75 431 GLU A C 1
ATOM 3380 O O . GLU A 1 431 ? 41.895 20.007 -62.420 1.00 86.75 431 GLU A O 1
ATOM 3385 N N . PRO A 1 432 ? 42.353 18.241 -63.740 1.00 78.88 432 PRO A N 1
ATOM 3386 C CA . PRO A 1 432 ? 42.988 17.443 -62.680 1.00 78.88 432 PRO A CA 1
ATOM 3387 C C . PRO A 1 432 ? 44.249 18.038 -62.020 1.00 78.88 432 PRO A C 1
ATOM 3389 O O . PRO A 1 432 ? 44.657 17.559 -60.961 1.00 78.88 432 PRO A O 1
ATOM 3392 N N . GLU A 1 433 ? 44.919 19.018 -62.637 1.00 65.88 433 GLU A N 1
ATOM 3393 C CA . GLU A 1 433 ? 46.315 19.365 -62.300 1.00 65.88 433 GLU A CA 1
ATOM 3394 C C . GLU A 1 433 ? 46.493 20.499 -61.266 1.00 65.88 433 GLU A C 1
ATOM 3396 O O . GLU A 1 433 ? 47.601 20.719 -60.778 1.00 65.88 433 GLU A O 1
ATOM 3401 N N . ALA A 1 434 ? 45.428 21.197 -60.860 1.00 57.34 434 ALA A N 1
ATOM 3402 C CA . ALA A 1 434 ? 45.538 22.446 -60.088 1.00 57.34 434 ALA A CA 1
ATOM 3403 C C . ALA A 1 434 ? 45.702 22.307 -58.550 1.00 57.34 434 ALA A C 1
ATOM 3405 O O . ALA A 1 434 ? 45.720 23.319 -57.852 1.00 57.34 434 ALA A O 1
ATOM 3406 N N . ILE A 1 435 ? 45.763 21.091 -57.982 1.00 52.12 435 ILE A N 1
ATOM 3407 C CA . ILE A 1 435 ? 45.442 20.860 -56.548 1.00 52.12 435 ILE A CA 1
ATOM 3408 C C . ILE A 1 435 ? 46.625 20.346 -55.679 1.00 52.12 435 ILE A C 1
ATOM 3410 O O . ILE A 1 435 ? 46.465 20.135 -54.479 1.00 52.12 435 ILE A O 1
ATOM 3414 N N . GLY A 1 436 ? 47.844 20.198 -56.216 1.00 41.84 436 GLY A N 1
ATOM 3415 C CA . GLY A 1 436 ? 48.977 19.609 -55.473 1.00 41.84 436 GLY A CA 1
ATOM 3416 C C . GLY A 1 436 ? 50.241 20.470 -55.338 1.00 41.84 436 GLY A C 1
ATOM 3417 O O . GLY A 1 436 ? 51.132 20.309 -56.170 1.00 41.84 436 GLY A O 1
ATOM 3418 N N . LYS A 1 437 ? 50.342 21.300 -54.274 1.00 41.84 437 LYS A N 1
ATOM 3419 C CA . LYS A 1 437 ? 51.577 21.736 -53.544 1.00 41.84 437 LYS A CA 1
ATOM 3420 C C . LYS A 1 437 ? 51.328 22.964 -52.637 1.00 41.84 437 LYS A C 1
ATOM 3422 O O . LYS A 1 437 ? 51.294 24.081 -53.142 1.00 41.84 437 LYS A O 1
ATOM 3427 N N . ALA A 1 438 ? 51.253 22.771 -51.316 1.00 35.97 438 ALA A N 1
ATOM 3428 C CA . ALA A 1 438 ? 51.526 23.804 -50.299 1.00 35.97 438 ALA A CA 1
ATOM 3429 C C . ALA A 1 438 ? 51.713 23.164 -48.904 1.00 35.97 438 ALA A C 1
ATOM 3431 O O . ALA A 1 438 ? 50.795 22.525 -48.397 1.00 35.97 438 ALA A O 1
ATOM 3432 N N . GLU A 1 439 ? 52.891 23.332 -48.298 1.00 36.53 439 GLU A N 1
ATOM 3433 C CA . GLU A 1 439 ? 53.188 22.975 -46.896 1.00 36.53 439 GLU A CA 1
ATOM 3434 C C . GLU A 1 439 ? 52.789 24.111 -45.924 1.00 36.53 439 GLU A C 1
ATOM 3436 O O . GLU A 1 439 ? 52.643 25.259 -46.357 1.00 36.53 439 GLU A O 1
ATOM 3441 N N . PRO A 1 440 ? 52.600 23.833 -44.616 1.00 36.25 440 PRO A N 1
ATOM 3442 C CA . PRO A 1 440 ? 52.163 24.836 -43.641 1.00 36.25 440 PRO A CA 1
ATOM 3443 C C . PRO A 1 440 ? 53.302 25.790 -43.212 1.00 36.25 440 PRO A C 1
ATOM 3445 O O . PRO A 1 440 ? 54.427 25.339 -42.990 1.00 36.25 440 PRO A O 1
ATOM 3448 N N . PRO A 1 441 ? 53.041 27.101 -43.029 1.00 41.91 441 PRO A N 1
ATOM 3449 C CA . PRO A 1 441 ? 54.079 28.064 -42.669 1.00 41.91 441 PRO A CA 1
ATOM 3450 C C . PRO A 1 441 ? 54.319 28.163 -41.152 1.00 41.91 441 PRO A C 1
ATOM 3452 O O . PRO A 1 441 ? 53.448 28.575 -40.388 1.00 41.91 441 PRO A O 1
ATOM 3455 N N . SER A 1 442 ? 55.554 27.894 -40.726 1.00 36.41 442 SER A N 1
ATOM 3456 C CA . SER A 1 442 ? 56.099 28.349 -39.438 1.00 36.41 442 SER A CA 1
ATOM 3457 C C . SER A 1 442 ? 56.516 29.824 -39.511 1.00 36.41 442 SER A C 1
ATOM 3459 O O . SER A 1 442 ? 57.119 30.225 -40.508 1.00 36.41 442 SER A O 1
ATOM 3461 N N . VAL A 1 443 ? 56.303 30.616 -38.453 1.00 43.75 443 VAL A N 1
ATOM 3462 C CA . VAL A 1 443 ? 56.716 32.034 -38.407 1.00 43.75 443 VAL A CA 1
ATOM 3463 C C . VAL A 1 443 ? 57.558 32.335 -37.165 1.00 43.75 443 VAL A C 1
ATOM 3465 O O . VAL A 1 443 ? 57.107 32.130 -36.044 1.00 43.75 443 VAL A O 1
ATOM 3468 N N . ASN A 1 444 ? 58.748 32.898 -37.388 1.00 38.06 444 ASN A N 1
ATOM 3469 C CA . ASN A 1 444 ? 59.530 33.662 -36.414 1.00 38.06 444 ASN A CA 1
ATOM 3470 C C . ASN A 1 444 ? 59.981 34.984 -37.075 1.00 38.06 444 ASN A C 1
ATOM 3472 O O . ASN A 1 444 ? 60.152 35.057 -38.291 1.00 38.06 444 ASN A O 1
ATOM 3476 N N . THR A 1 445 ? 60.137 36.030 -36.265 1.00 35.16 445 THR A N 1
ATOM 3477 C CA . THR A 1 445 ? 60.485 37.427 -36.618 1.00 35.16 445 THR A CA 1
ATOM 3478 C C . THR A 1 445 ? 61.905 37.569 -37.239 1.00 35.16 445 THR A C 1
ATOM 3480 O O . THR A 1 445 ? 62.716 36.664 -37.086 1.00 35.16 445 THR A O 1
ATOM 3483 N N . THR A 1 446 ? 62.353 38.647 -37.923 1.00 36.53 446 THR A N 1
ATOM 3484 C CA . THR A 1 446 ? 62.062 40.103 -37.797 1.00 36.53 446 THR A CA 1
ATOM 3485 C C . THR A 1 446 ? 62.646 40.938 -38.983 1.00 36.53 446 THR A C 1
ATOM 3487 O O . THR A 1 446 ? 63.634 40.524 -39.579 1.00 36.53 446 THR A O 1
ATOM 3490 N N . THR A 1 447 ? 62.144 42.176 -39.196 1.00 37.28 447 THR A N 1
ATOM 3491 C CA . THR A 1 447 ? 62.799 43.398 -39.788 1.00 37.28 447 THR A CA 1
ATOM 3492 C C . THR A 1 447 ? 63.319 43.466 -41.247 1.00 37.28 447 THR A C 1
ATOM 3494 O O . THR A 1 447 ? 64.226 42.737 -41.628 1.00 37.28 447 THR A O 1
ATOM 3497 N N . GLY A 1 448 ? 62.893 44.512 -41.989 1.00 35.56 448 GLY A N 1
ATOM 3498 C CA . GLY A 1 448 ? 63.567 45.025 -43.206 1.00 35.56 448 GLY A CA 1
ATOM 3499 C C . GLY A 1 448 ? 62.729 46.003 -44.066 1.00 35.56 448 GLY A C 1
ATOM 3500 O O . GLY A 1 448 ? 61.892 45.563 -44.843 1.00 35.56 448 GLY A O 1
ATOM 3501 N N . GLN A 1 449 ? 62.955 47.319 -43.938 1.00 33.72 449 GLN A N 1
ATOM 3502 C CA . GLN A 1 449 ? 62.266 48.419 -44.663 1.00 33.72 449 GLN A CA 1
ATOM 3503 C C . GLN A 1 449 ? 62.728 48.530 -46.143 1.00 33.72 449 GLN A C 1
ATOM 3505 O O . GLN A 1 449 ? 63.845 48.108 -46.448 1.00 33.72 449 GLN A O 1
ATOM 3510 N N . PRO A 1 450 ? 61.932 49.121 -47.065 1.00 41.12 450 PRO A N 1
ATOM 3511 C CA . PRO A 1 450 ? 62.065 50.570 -47.286 1.00 41.12 450 PRO A CA 1
ATOM 3512 C C . PRO A 1 450 ? 60.740 51.322 -47.540 1.00 41.12 450 PRO A C 1
ATOM 3514 O O . PRO A 1 450 ? 59.664 50.748 -47.672 1.00 41.12 450 PRO A O 1
ATOM 3517 N N . GLU A 1 451 ? 60.846 52.649 -47.569 1.00 32.53 451 GLU A N 1
ATOM 3518 C CA . GLU A 1 451 ? 59.741 53.605 -47.477 1.00 32.53 451 GLU A CA 1
ATOM 3519 C C . GLU A 1 451 ? 59.005 53.840 -48.807 1.00 32.53 451 GLU A C 1
ATOM 3521 O O . GLU A 1 451 ? 59.608 54.178 -49.824 1.00 32.53 451 GLU A O 1
ATOM 3526 N N . ALA A 1 452 ? 57.673 53.793 -48.757 1.00 40.12 452 ALA A N 1
ATOM 3527 C CA . ALA A 1 452 ? 56.800 54.510 -49.681 1.00 40.12 452 ALA A CA 1
ATOM 3528 C C . ALA A 1 452 ? 55.669 55.142 -48.859 1.00 40.12 452 ALA A C 1
ATOM 3530 O O . ALA A 1 452 ? 54.693 54.483 -48.503 1.00 40.12 452 ALA A O 1
ATOM 3531 N N . THR A 1 453 ? 55.844 56.414 -48.500 1.00 30.80 453 THR A N 1
ATOM 3532 C CA . THR A 1 453 ? 55.005 57.147 -47.542 1.00 30.80 453 THR A CA 1
ATOM 3533 C C . THR A 1 453 ? 53.631 57.496 -48.121 1.00 30.80 453 THR A C 1
ATOM 3535 O O . THR A 1 453 ? 53.333 58.655 -48.408 1.00 30.80 453 THR A O 1
ATOM 3538 N N . ILE A 1 454 ? 52.762 56.497 -48.281 1.00 34.41 454 ILE A N 1
ATOM 3539 C CA . ILE A 1 454 ? 51.328 56.735 -48.438 1.00 34.41 454 ILE A CA 1
ATOM 3540 C C . ILE A 1 454 ? 50.752 56.892 -47.037 1.00 34.41 454 ILE A C 1
ATOM 3542 O O . ILE A 1 454 ? 50.631 55.929 -46.282 1.00 34.41 454 ILE A O 1
ATOM 3546 N N . VAL A 1 455 ? 50.389 58.130 -46.708 1.00 35.88 455 VAL A N 1
ATOM 3547 C CA . VAL A 1 455 ? 49.618 58.474 -45.512 1.00 35.88 455 VAL A CA 1
ATOM 3548 C C . VAL A 1 455 ? 48.197 57.929 -45.689 1.00 35.88 455 VAL A C 1
ATOM 3550 O O . VAL A 1 455 ? 47.265 58.660 -46.022 1.00 35.88 455 VAL A O 1
ATOM 3553 N N . VAL A 1 456 ? 48.030 56.617 -45.503 1.00 45.44 456 VAL A N 1
ATOM 3554 C CA . VAL A 1 456 ? 46.721 56.022 -45.224 1.00 45.44 456 VAL A CA 1
ATOM 3555 C C . VAL A 1 456 ? 46.382 56.493 -43.821 1.00 45.44 456 VAL A C 1
ATOM 3557 O O . VAL A 1 456 ? 46.941 55.998 -42.846 1.00 45.44 456 VAL A O 1
ATOM 3560 N N . GLY A 1 457 ? 45.603 57.575 -43.774 1.00 51.22 457 GLY A N 1
ATOM 3561 C CA . GLY A 1 457 ? 45.489 58.427 -42.599 1.00 51.22 457 GLY A CA 1
ATOM 3562 C C . GLY A 1 457 ? 45.138 57.660 -41.334 1.00 51.22 457 GLY A C 1
ATOM 3563 O O . GLY A 1 457 ? 44.425 56.655 -41.385 1.00 51.22 457 GLY A O 1
ATOM 3564 N N . GLU A 1 458 ? 45.627 58.193 -40.211 1.00 52.22 458 GLU A N 1
ATOM 3565 C CA . GLU A 1 458 ? 45.114 57.922 -38.871 1.00 52.22 458 GLU A CA 1
ATOM 3566 C C . GLU A 1 458 ? 43.603 57.700 -38.970 1.00 52.22 458 GLU A C 1
ATOM 3568 O O . GLU A 1 458 ? 42.876 58.587 -39.426 1.00 52.22 458 GLU A O 1
ATOM 3573 N N . VAL A 1 459 ? 43.158 56.471 -38.677 1.00 61.06 459 VAL A N 1
ATOM 3574 C CA . VAL A 1 459 ? 41.754 56.085 -38.828 1.00 61.06 459 VAL A CA 1
ATOM 3575 C C . VAL A 1 459 ? 40.993 56.864 -37.775 1.00 61.06 459 VAL A C 1
ATOM 3577 O O . VAL A 1 459 ? 40.892 56.419 -36.634 1.00 61.06 459 VAL A O 1
ATOM 3580 N N . ASP A 1 460 ? 40.531 58.050 -38.175 1.00 77.44 460 ASP A N 1
ATOM 3581 C CA . ASP A 1 460 ? 39.881 59.042 -37.332 1.00 77.44 460 ASP A CA 1
ATOM 3582 C C . ASP A 1 460 ? 38.809 58.331 -36.514 1.00 77.44 460 ASP A C 1
ATOM 3584 O O . ASP A 1 460 ? 37.771 57.922 -37.039 1.00 77.44 460 ASP A O 1
ATOM 3588 N N . LEU A 1 461 ? 39.117 58.077 -35.240 1.00 78.00 461 LEU A N 1
ATOM 3589 C CA . LEU A 1 461 ? 38.293 57.240 -34.381 1.00 78.00 461 LEU A CA 1
ATOM 3590 C C . LEU A 1 461 ? 36.874 57.825 -34.262 1.00 78.00 461 LEU A C 1
ATOM 3592 O O . LEU A 1 461 ? 35.927 57.038 -34.308 1.00 78.00 461 LEU A O 1
ATOM 3596 N N . PRO A 1 462 ? 36.681 59.161 -34.218 1.00 84.06 462 PRO A N 1
ATOM 3597 C CA . PRO A 1 462 ? 35.423 59.826 -34.555 1.00 84.06 462 PRO A CA 1
ATOM 3598 C C . PRO A 1 462 ? 34.755 59.369 -35.866 1.00 84.06 462 PRO A C 1
ATOM 3600 O O . PRO A 1 462 ? 33.627 58.886 -35.792 1.00 84.06 462 PRO A O 1
ATOM 3603 N N . SER A 1 463 ? 35.390 59.454 -37.042 1.00 82.94 463 SER A N 1
ATOM 3604 C CA . SER A 1 463 ? 34.820 58.971 -38.319 1.00 82.94 463 SER A CA 1
ATOM 3605 C C . SER A 1 463 ? 34.534 57.470 -38.340 1.00 82.94 463 SER A C 1
ATOM 3607 O O . SER A 1 463 ? 33.479 57.064 -38.827 1.00 82.94 463 SER A O 1
ATOM 3609 N N . ALA A 1 464 ? 35.420 56.630 -37.802 1.00 83.56 464 ALA A N 1
ATOM 3610 C CA . ALA A 1 464 ? 35.193 55.190 -37.699 1.00 83.56 464 ALA A CA 1
ATOM 3611 C C . ALA A 1 464 ? 34.009 54.895 -36.769 1.00 83.56 464 ALA A C 1
ATOM 3613 O O . ALA A 1 464 ? 33.100 54.160 -37.145 1.00 83.56 464 ALA A O 1
ATOM 3614 N N . THR A 1 465 ? 33.943 55.549 -35.607 1.00 87.38 465 THR A N 1
ATOM 3615 C CA . THR A 1 465 ? 32.812 55.459 -34.670 1.00 87.38 465 THR A CA 1
ATOM 3616 C C . THR A 1 465 ? 31.524 55.988 -35.296 1.00 87.38 465 THR A C 1
ATOM 3618 O O . THR A 1 465 ? 30.473 55.387 -35.106 1.00 87.38 465 THR A O 1
ATOM 3621 N N . ALA A 1 466 ? 31.574 57.068 -36.078 1.00 87.19 466 ALA A N 1
ATOM 3622 C CA . ALA A 1 466 ? 30.423 57.610 -36.793 1.00 87.19 466 ALA A CA 1
ATOM 3623 C C . ALA A 1 466 ? 29.946 56.659 -37.900 1.00 87.19 466 ALA A C 1
ATOM 3625 O O . ALA A 1 466 ? 28.741 56.461 -38.047 1.00 87.19 466 ALA A O 1
ATOM 3626 N N . LYS A 1 467 ? 30.867 56.021 -38.632 1.00 87.38 467 LYS A N 1
ATOM 3627 C CA . LYS A 1 467 ? 30.555 55.023 -39.663 1.00 87.38 467 LYS A CA 1
ATOM 3628 C C . LYS A 1 467 ? 30.005 53.734 -39.050 1.00 87.38 467 LYS A C 1
ATOM 3630 O O . LYS A 1 467 ? 29.004 53.237 -39.542 1.00 87.38 467 LYS A O 1
ATOM 3635 N N . ILE A 1 468 ? 30.565 53.244 -37.941 1.00 90.06 468 ILE A N 1
ATOM 3636 C CA . ILE A 1 468 ? 30.031 52.096 -37.186 1.00 90.06 468 ILE A CA 1
ATOM 3637 C C . ILE A 1 468 ? 28.664 52.438 -36.584 1.00 90.06 468 ILE A C 1
ATOM 3639 O O . ILE A 1 468 ? 27.732 51.658 -36.728 1.00 90.06 468 ILE A O 1
ATOM 3643 N N . ARG A 1 469 ? 28.493 53.617 -35.972 1.00 90.19 469 ARG A N 1
ATOM 3644 C CA . ARG A 1 469 ? 27.199 54.074 -35.431 1.00 90.19 469 ARG A CA 1
ATOM 3645 C C . ARG A 1 469 ? 26.143 54.168 -36.532 1.00 90.19 469 ARG A C 1
ATOM 3647 O O . ARG A 1 469 ? 25.006 53.774 -36.301 1.00 90.19 469 ARG A O 1
ATOM 3654 N N . ARG A 1 470 ? 26.531 54.648 -37.718 1.00 87.44 470 ARG A N 1
ATOM 3655 C CA . ARG A 1 470 ? 25.678 54.672 -38.908 1.00 87.44 470 ARG A CA 1
ATOM 3656 C C . ARG A 1 470 ? 25.336 53.255 -39.375 1.00 87.44 470 ARG A C 1
ATOM 3658 O O . ARG A 1 470 ? 24.159 52.966 -39.495 1.00 87.44 470 ARG A O 1
ATOM 3665 N N . MET A 1 471 ? 26.310 52.351 -39.515 1.00 86.00 471 MET A N 1
ATOM 3666 C CA . MET A 1 471 ? 26.054 50.948 -39.879 1.00 86.00 471 MET A CA 1
ATOM 3667 C C . MET A 1 471 ? 25.131 50.245 -38.874 1.00 86.00 471 MET A C 1
ATOM 3669 O O . MET A 1 471 ? 24.186 49.593 -39.296 1.00 86.00 471 MET A O 1
ATOM 3673 N N . VAL A 1 472 ? 25.338 50.404 -37.562 1.00 85.12 472 VAL A N 1
ATOM 3674 C CA . VAL A 1 472 ? 24.465 49.817 -36.524 1.00 85.12 472 VAL A CA 1
ATOM 3675 C C . VAL A 1 472 ? 23.024 50.337 -36.643 1.00 85.12 472 VAL A C 1
ATOM 3677 O O . VAL A 1 472 ? 22.088 49.563 -36.468 1.00 85.12 472 VAL A O 1
ATOM 3680 N N . HIS A 1 473 ? 22.845 51.613 -36.999 1.00 81.12 473 HIS A N 1
ATOM 3681 C CA . HIS A 1 473 ? 21.533 52.227 -37.229 1.00 81.12 473 HIS A CA 1
ATOM 3682 C C . HIS A 1 473 ? 20.908 51.845 -38.589 1.00 81.12 473 HIS A C 1
ATOM 3684 O O . HIS A 1 473 ? 19.691 51.734 -38.689 1.00 81.12 473 HIS A O 1
ATOM 3690 N N . GLU A 1 474 ? 21.703 51.667 -39.645 1.00 84.62 474 GLU A N 1
ATOM 3691 C CA . GLU A 1 474 ? 21.233 51.329 -41.002 1.00 84.62 474 GLU A CA 1
ATOM 3692 C C . GLU A 1 474 ? 20.974 49.826 -41.186 1.00 84.62 474 GLU A C 1
ATOM 3694 O O . GLU A 1 474 ? 20.144 49.442 -42.003 1.00 84.62 474 GLU A O 1
ATOM 3699 N N . SER A 1 475 ? 21.644 48.965 -40.413 1.00 81.06 475 SER A N 1
ATOM 3700 C CA . SER A 1 475 ? 21.548 47.500 -40.548 1.00 81.06 475 SER A CA 1
ATOM 3701 C C . SER A 1 475 ? 20.312 46.889 -39.871 1.00 81.06 475 SER A C 1
ATOM 3703 O O . SER A 1 475 ? 20.209 45.667 -39.822 1.00 81.06 475 SER A O 1
ATOM 3705 N N . ASN A 1 476 ? 19.408 47.703 -39.303 1.00 79.81 476 ASN A N 1
ATOM 3706 C CA . ASN A 1 476 ? 18.220 47.258 -38.554 1.00 79.81 476 ASN A CA 1
ATOM 3707 C C . ASN A 1 476 ? 18.508 46.140 -37.526 1.00 79.81 476 ASN A C 1
ATOM 3709 O O . ASN A 1 476 ? 17.710 45.221 -37.349 1.00 79.81 476 ASN A O 1
ATOM 3713 N N . VAL A 1 477 ? 19.649 46.206 -36.827 1.00 76.00 477 VAL A N 1
ATOM 3714 C CA . VAL A 1 477 ? 20.002 45.195 -35.818 1.00 76.00 477 VAL A CA 1
ATOM 3715 C C . VAL A 1 477 ? 19.048 45.325 -34.632 1.00 76.00 477 VAL A C 1
ATOM 3717 O O . VAL A 1 477 ? 19.046 46.346 -33.939 1.00 76.00 477 VAL A O 1
ATOM 3720 N N . GLN A 1 478 ? 18.244 44.290 -34.395 1.00 77.69 478 GLN A N 1
ATOM 3721 C CA . GLN A 1 478 ? 17.266 44.240 -33.312 1.00 77.69 478 GLN A CA 1
ATOM 3722 C C . GLN A 1 478 ? 17.655 43.191 -32.267 1.00 77.69 478 GLN A C 1
ATOM 3724 O O . GLN A 1 478 ? 17.957 42.049 -32.602 1.00 77.69 478 GLN A O 1
ATOM 3729 N N . PHE A 1 479 ? 17.575 43.563 -30.990 1.00 67.62 479 PHE A N 1
ATOM 3730 C CA . PHE A 1 479 ? 17.648 42.640 -29.856 1.00 67.62 479 PHE A CA 1
ATOM 3731 C C . PHE A 1 479 ? 16.269 42.597 -29.199 1.00 67.62 479 PHE A C 1
ATOM 3733 O O . PHE A 1 479 ? 15.882 43.544 -28.523 1.00 67.62 479 PHE A O 1
ATOM 3740 N N . GLY A 1 480 ? 15.492 41.538 -29.446 1.00 60.00 480 GLY A N 1
ATOM 3741 C CA . GLY A 1 480 ? 14.149 41.382 -28.863 1.00 60.00 480 GLY A CA 1
ATOM 3742 C C . GLY A 1 480 ? 13.169 42.519 -29.201 1.00 60.00 480 GLY A C 1
ATOM 3743 O O . GLY A 1 480 ? 12.418 42.952 -28.333 1.00 60.00 480 GLY A O 1
ATOM 3744 N N . GLY A 1 481 ? 13.214 43.051 -30.430 1.00 74.56 481 GLY A N 1
ATOM 3745 C CA . GLY A 1 481 ? 12.379 44.178 -30.887 1.00 74.56 481 GLY A CA 1
ATOM 3746 C C . GLY A 1 481 ? 12.897 45.578 -30.518 1.00 74.56 481 GLY A C 1
ATOM 3747 O O . GLY A 1 481 ? 12.339 46.586 -30.955 1.00 74.56 481 GLY A O 1
ATOM 3748 N N . TRP A 1 482 ? 13.983 45.672 -29.749 1.00 73.12 482 TRP A N 1
ATOM 3749 C CA . TRP A 1 482 ? 14.673 46.931 -29.464 1.00 73.12 482 TRP A CA 1
ATOM 3750 C C . TRP A 1 482 ? 15.766 47.184 -30.504 1.00 73.12 482 TRP A C 1
ATOM 3752 O O . TRP A 1 482 ? 16.550 46.279 -30.798 1.00 73.12 482 TRP A O 1
ATOM 3762 N N . HIS A 1 483 ? 15.868 48.406 -31.036 1.00 79.50 483 HIS A N 1
ATOM 3763 C CA . HIS A 1 483 ? 16.993 48.763 -31.905 1.00 79.50 483 HIS A CA 1
ATOM 3764 C C . HIS A 1 483 ? 18.321 48.682 -31.133 1.00 79.50 483 HIS A C 1
ATOM 3766 O O . HIS A 1 483 ? 18.403 49.076 -29.966 1.00 79.50 483 HIS A O 1
ATOM 3772 N N . ALA A 1 484 ? 19.385 48.218 -31.784 1.00 84.62 484 ALA A N 1
ATOM 3773 C CA . ALA A 1 484 ? 20.726 48.251 -31.216 1.00 84.62 484 ALA A CA 1
ATOM 3774 C C . ALA A 1 484 ? 21.292 49.685 -31.197 1.00 84.62 484 ALA A C 1
ATOM 3776 O O . ALA A 1 484 ? 21.276 50.392 -32.204 1.00 84.62 484 ALA A O 1
ATOM 3777 N N . ARG A 1 485 ? 21.887 50.098 -30.071 1.00 89.25 485 ARG A N 1
ATOM 3778 C CA . ARG A 1 485 ? 22.805 51.247 -30.002 1.00 89.25 485 ARG A CA 1
ATOM 3779 C C . ARG A 1 485 ? 24.249 50.774 -29.902 1.00 89.25 485 ARG A C 1
ATOM 3781 O O . ARG A 1 485 ? 24.554 49.844 -29.159 1.00 89.25 485 ARG A O 1
ATOM 3788 N N . LEU A 1 486 ? 25.150 51.480 -30.582 1.00 91.88 486 LEU A N 1
ATOM 3789 C CA . LEU A 1 486 ? 26.594 51.353 -30.382 1.00 91.88 486 LEU A CA 1
ATOM 3790 C C . LEU A 1 486 ? 26.968 51.866 -28.981 1.00 91.88 486 LEU A C 1
ATOM 3792 O O . LEU A 1 486 ? 26.884 53.067 -28.729 1.00 91.88 486 LEU A O 1
ATOM 3796 N N . VAL A 1 487 ? 27.388 50.963 -28.092 1.00 88.25 487 VAL A N 1
ATOM 3797 C CA . VAL A 1 487 ? 27.814 51.283 -26.717 1.00 88.25 487 VAL A CA 1
ATOM 3798 C C . VAL A 1 487 ? 29.235 51.829 -26.717 1.00 88.25 487 VAL A C 1
ATOM 3800 O O . VAL A 1 487 ? 29.500 52.892 -26.162 1.00 88.25 487 VAL A O 1
ATOM 3803 N N . LYS A 1 488 ? 30.160 51.093 -27.340 1.00 90.44 488 LYS A N 1
ATOM 3804 C CA . LYS A 1 488 ? 31.586 51.423 -27.366 1.00 90.44 488 LYS A CA 1
ATOM 3805 C C . LYS A 1 488 ? 32.268 50.716 -28.530 1.00 90.44 488 LYS A C 1
ATOM 3807 O O . LYS A 1 488 ? 32.031 49.531 -28.747 1.00 90.44 488 LYS A O 1
ATOM 3812 N N . VAL A 1 489 ? 33.161 51.407 -29.231 1.00 90.00 489 VAL A N 1
ATOM 3813 C CA . VAL A 1 489 ? 34.118 50.754 -30.132 1.00 90.00 489 VAL A CA 1
ATOM 3814 C C . VAL A 1 489 ? 35.274 50.219 -29.283 1.00 90.00 489 VAL A C 1
ATOM 3816 O O . VAL A 1 489 ? 35.863 50.961 -28.499 1.00 90.00 489 VAL A O 1
ATOM 3819 N N . ILE A 1 490 ? 35.522 48.914 -29.368 1.00 85.88 490 ILE A N 1
ATOM 3820 C CA . ILE A 1 490 ? 36.527 48.189 -28.577 1.00 85.88 490 ILE A CA 1
ATOM 3821 C C . ILE A 1 490 ? 37.887 48.262 -29.278 1.00 85.88 490 ILE A C 1
ATOM 3823 O O . ILE A 1 490 ? 38.893 48.503 -28.622 1.00 85.88 490 ILE A O 1
ATOM 3827 N N . GLU A 1 491 ? 37.905 48.074 -30.599 1.00 87.56 491 GLU A N 1
ATOM 3828 C CA . GLU A 1 491 ? 39.120 47.968 -31.413 1.00 87.56 491 GLU A CA 1
ATOM 3829 C C . GLU A 1 491 ? 38.809 48.376 -32.862 1.00 87.56 491 GLU A C 1
ATOM 3831 O O . GLU A 1 491 ? 37.718 48.080 -33.355 1.00 87.56 491 GLU A O 1
ATOM 3836 N N . VAL A 1 492 ? 39.745 49.035 -33.553 1.00 85.19 492 VAL A N 1
ATOM 3837 C CA . VAL A 1 492 ? 39.644 49.355 -34.990 1.00 85.19 492 VAL A CA 1
ATOM 3838 C C . VAL A 1 492 ? 41.005 49.141 -35.642 1.00 85.19 492 VAL A C 1
ATOM 3840 O O . VAL A 1 492 ? 41.931 49.906 -35.392 1.00 85.19 492 VAL A O 1
ATOM 3843 N N . ASN A 1 493 ? 41.106 48.138 -36.512 1.00 83.69 493 ASN A N 1
ATOM 3844 C CA . ASN A 1 493 ? 42.326 47.783 -37.230 1.00 83.69 493 ASN A CA 1
ATOM 3845 C C . ASN A 1 493 ? 42.094 47.930 -38.740 1.00 83.69 493 ASN A C 1
ATOM 3847 O O . ASN A 1 493 ? 41.229 47.266 -39.316 1.00 83.69 493 ASN A O 1
ATOM 3851 N N . ALA A 1 494 ? 42.881 48.776 -39.403 1.00 77.44 494 ALA A N 1
ATOM 3852 C CA . ALA A 1 494 ? 42.931 48.802 -40.861 1.00 77.44 494 ALA A CA 1
ATOM 3853 C C . ALA A 1 494 ? 43.820 47.657 -41.371 1.00 77.44 494 ALA A C 1
ATOM 3855 O O . ALA A 1 494 ? 44.952 47.481 -40.927 1.00 77.44 494 ALA A O 1
ATOM 3856 N N . THR A 1 495 ? 43.302 46.882 -42.317 1.00 77.19 495 THR A N 1
ATOM 3857 C CA . THR A 1 495 ? 44.049 45.834 -43.026 1.00 77.19 495 THR A CA 1
ATOM 3858 C C . THR A 1 495 ? 44.769 46.418 -44.245 1.00 77.19 495 THR A C 1
ATOM 3860 O O . THR A 1 495 ? 44.358 47.445 -44.788 1.00 77.19 495 THR A O 1
ATOM 3863 N N . ALA A 1 496 ? 45.846 45.768 -44.701 1.00 76.38 496 ALA A N 1
ATOM 3864 C CA . ALA A 1 496 ? 46.712 46.278 -45.775 1.00 76.38 496 ALA A CA 1
ATOM 3865 C C . ALA A 1 496 ? 46.001 46.486 -47.133 1.00 76.38 496 ALA A C 1
ATOM 3867 O O . ALA A 1 496 ? 46.480 47.240 -47.975 1.00 76.38 496 ALA A O 1
ATOM 3868 N N . ASN A 1 497 ? 44.848 45.848 -47.339 1.00 79.00 497 ASN A N 1
ATOM 3869 C CA . ASN A 1 497 ? 43.965 45.992 -48.499 1.00 79.00 497 ASN A CA 1
ATOM 3870 C C . ASN A 1 497 ? 42.846 47.043 -48.302 1.00 79.00 497 ASN A C 1
ATOM 3872 O O . ASN A 1 497 ? 41.910 47.097 -49.096 1.00 79.00 497 ASN A O 1
ATOM 3876 N N . GLY A 1 498 ? 42.915 47.876 -47.257 1.00 74.44 498 GLY A N 1
ATOM 3877 C CA . GLY A 1 498 ? 41.983 48.986 -47.017 1.00 74.44 498 GLY A CA 1
ATOM 3878 C C . GLY A 1 498 ? 40.669 48.609 -46.321 1.00 74.44 498 GLY A C 1
ATOM 3879 O O . GLY A 1 498 ? 39.868 49.494 -46.016 1.00 74.44 498 GLY A O 1
ATOM 3880 N N . SER A 1 499 ? 40.434 47.329 -46.020 1.00 73.56 499 SER A N 1
ATOM 3881 C CA . SER A 1 499 ? 39.309 46.908 -45.175 1.00 73.56 499 SER A CA 1
ATOM 3882 C C . SER A 1 499 ? 39.530 47.346 -43.723 1.00 73.56 499 SER A C 1
ATOM 3884 O O . SER A 1 499 ? 40.590 47.107 -43.142 1.00 73.56 499 SER A O 1
ATOM 3886 N N . ILE A 1 500 ? 38.523 47.963 -43.107 1.00 78.06 500 ILE A N 1
ATOM 3887 C CA . ILE A 1 500 ? 38.553 48.324 -41.685 1.00 78.06 500 ILE A CA 1
ATOM 3888 C C . ILE A 1 500 ? 37.860 47.208 -40.904 1.00 78.06 500 ILE A C 1
ATOM 3890 O O . ILE A 1 500 ? 36.647 47.037 -41.014 1.00 78.06 500 ILE A O 1
ATOM 3894 N N . PHE A 1 501 ? 38.625 46.463 -40.111 1.00 80.25 501 PHE A N 1
ATOM 3895 C CA . PHE A 1 501 ? 38.090 45.556 -39.103 1.00 80.25 501 PHE A CA 1
ATOM 3896 C C . PHE A 1 501 ? 37.780 46.360 -37.839 1.00 80.25 501 PHE A C 1
ATOM 3898 O O . PHE A 1 501 ? 38.626 47.118 -37.369 1.00 80.25 501 PHE A O 1
ATOM 3905 N N . ALA A 1 502 ? 36.583 46.212 -37.274 1.00 84.25 502 ALA A N 1
ATOM 3906 C CA . ALA A 1 502 ? 36.213 46.899 -36.042 1.00 84.25 502 ALA A CA 1
ATOM 3907 C C . ALA A 1 502 ? 35.476 45.960 -35.088 1.00 84.25 502 ALA A C 1
ATOM 3909 O O . ALA A 1 502 ? 34.463 45.362 -35.447 1.00 84.25 502 ALA A O 1
ATOM 3910 N N . ARG A 1 503 ? 35.960 45.886 -33.848 1.00 84.06 503 ARG A N 1
ATOM 3911 C CA . ARG A 1 503 ? 35.307 45.193 -32.737 1.00 84.06 503 ARG A CA 1
ATOM 3912 C C . ARG A 1 503 ? 34.565 46.234 -31.911 1.00 84.06 503 ARG A C 1
ATOM 3914 O O . ARG A 1 503 ? 35.140 47.261 -31.552 1.00 84.06 503 ARG A O 1
ATOM 3921 N N . PHE A 1 504 ? 33.299 46.004 -31.592 1.00 93.25 504 PHE A N 1
ATOM 3922 C CA . PHE A 1 504 ? 32.488 46.968 -30.848 1.00 93.25 504 PHE A CA 1
ATOM 3923 C C . PHE A 1 504 ? 31.392 46.281 -30.030 1.00 93.25 504 PHE A C 1
ATOM 3925 O O . PHE A 1 504 ? 30.953 45.183 -30.356 1.00 93.25 504 PHE A O 1
ATOM 3932 N N . ALA A 1 505 ? 30.967 46.940 -28.955 1.00 82.44 505 ALA A N 1
ATOM 3933 C CA . ALA A 1 505 ? 29.845 46.533 -28.125 1.00 82.44 505 ALA A CA 1
ATOM 3934 C C . ALA A 1 505 ? 28.570 47.262 -28.564 1.00 82.44 505 ALA A C 1
ATOM 3936 O O . ALA A 1 505 ? 28.583 48.476 -28.801 1.00 82.44 505 ALA A O 1
ATOM 3937 N N . ILE A 1 506 ? 27.463 46.526 -28.605 1.00 91.31 506 ILE A N 1
ATOM 3938 C CA . ILE A 1 506 ? 26.109 47.042 -28.807 1.00 91.31 506 ILE A CA 1
ATOM 3939 C C . ILE A 1 506 ? 25.227 46.648 -27.622 1.00 91.31 506 ILE A C 1
ATOM 3941 O O . ILE A 1 506 ? 25.495 45.662 -26.944 1.00 91.31 506 ILE A O 1
ATOM 3945 N N . ALA A 1 507 ? 24.192 47.438 -27.366 1.00 82.44 507 ALA A N 1
ATOM 3946 C CA . ALA A 1 507 ? 23.159 47.155 -26.375 1.00 82.44 507 ALA A CA 1
ATOM 3947 C C . ALA A 1 507 ? 21.791 47.476 -26.981 1.00 82.44 507 ALA A C 1
ATOM 3949 O O . ALA A 1 507 ? 21.730 48.324 -27.879 1.00 82.44 507 ALA A O 1
ATOM 3950 N N . PRO A 1 508 ? 20.692 46.888 -26.480 1.00 80.69 508 PRO A N 1
ATOM 3951 C CA . PRO A 1 508 ? 19.369 47.428 -26.755 1.00 80.69 508 PRO A CA 1
ATOM 3952 C C . PRO A 1 508 ? 19.333 48.910 -26.350 1.00 80.69 508 PRO A C 1
ATOM 3954 O O . PRO A 1 508 ? 19.886 49.322 -25.322 1.00 80.69 508 PRO A O 1
ATOM 3957 N N . CYS A 1 509 ? 18.731 49.736 -27.197 1.00 75.62 509 CYS A N 1
ATOM 3958 C CA . CYS A 1 509 ? 18.344 51.089 -26.831 1.00 75.62 509 CYS A CA 1
ATOM 3959 C C . CYS A 1 509 ? 16.873 51.102 -26.413 1.00 75.62 509 CYS A C 1
ATOM 3961 O O . CYS A 1 509 ? 16.084 50.293 -26.887 1.00 75.62 509 CYS A O 1
ATOM 3963 N N . GLU A 1 510 ? 16.489 52.065 -25.579 1.00 63.31 510 GLU A N 1
ATOM 3964 C CA . GLU A 1 510 ? 15.104 52.262 -25.113 1.00 63.31 510 GLU A CA 1
ATOM 3965 C C . GLU A 1 510 ? 14.134 52.686 -26.238 1.00 63.31 510 GLU A C 1
ATOM 3967 O O . GLU A 1 510 ? 12.945 52.891 -26.008 1.00 63.31 510 GLU A O 1
ATOM 3972 N N . CYS A 1 511 ? 14.618 52.811 -27.478 1.00 50.94 511 CYS A N 1
ATOM 3973 C CA . CYS A 1 511 ? 13.770 52.948 -28.654 1.00 50.94 511 CYS A CA 1
ATOM 3974 C C . CYS A 1 511 ? 13.426 51.547 -29.177 1.00 50.94 511 CYS A C 1
ATOM 3976 O O . CYS A 1 511 ? 14.158 50.967 -29.986 1.00 50.94 511 CYS A O 1
ATOM 3978 N N . ASN A 1 512 ? 12.284 51.017 -28.735 1.00 50.59 512 ASN A N 1
ATOM 3979 C CA . ASN A 1 512 ? 11.602 49.977 -29.496 1.00 50.59 512 ASN A CA 1
ATOM 3980 C C . ASN A 1 512 ? 11.346 50.499 -30.920 1.00 50.59 512 ASN A C 1
ATOM 3982 O O . ASN A 1 512 ? 11.045 51.685 -31.097 1.00 50.59 512 ASN A O 1
ATOM 3986 N N . ALA A 1 513 ? 11.493 49.629 -31.921 1.00 52.12 513 ALA A N 1
ATOM 3987 C CA . ALA A 1 513 ? 11.455 50.024 -33.327 1.00 52.12 513 ALA A CA 1
ATOM 3988 C C . ALA A 1 513 ? 10.139 50.692 -33.767 1.00 52.12 513 ALA A C 1
ATOM 3990 O O . ALA A 1 513 ? 10.113 51.369 -34.793 1.00 52.12 513 ALA A O 1
ATOM 3991 N N . GLU A 1 514 ? 9.068 50.544 -32.985 1.00 49.84 514 GLU A N 1
ATOM 3992 C CA . GLU A 1 514 ? 7.712 50.836 -33.437 1.00 49.84 514 GLU A CA 1
ATOM 3993 C C . GLU A 1 514 ? 7.008 51.991 -32.691 1.00 49.84 514 GLU A C 1
ATOM 3995 O O . GLU A 1 514 ? 5.825 52.231 -32.917 1.00 49.84 514 GLU A O 1
ATOM 4000 N N . LEU A 1 515 ? 7.709 52.771 -31.847 1.00 41.19 515 LEU A N 1
ATOM 4001 C CA . LEU A 1 515 ? 7.099 53.884 -31.088 1.00 41.19 515 LEU A CA 1
ATOM 4002 C C . LEU A 1 515 ? 7.884 55.211 -31.109 1.00 41.19 515 LEU A C 1
ATOM 4004 O O . LEU A 1 515 ? 8.347 55.693 -30.070 1.00 41.19 515 LEU A O 1
ATOM 4008 N N . LYS A 1 516 ? 7.960 55.874 -32.279 1.00 35.22 516 LYS A N 1
ATOM 4009 C CA . LYS A 1 516 ? 8.205 57.337 -32.333 1.00 35.22 516 LYS A CA 1
ATOM 4010 C C . LYS A 1 516 ? 7.668 58.094 -33.566 1.00 35.22 516 LYS A C 1
ATOM 4012 O O . LYS A 1 516 ? 8.373 58.886 -34.184 1.00 35.22 516 LYS A O 1
ATOM 4017 N N . LYS A 1 517 ? 6.367 57.948 -33.819 1.00 37.72 517 LYS A N 1
ATOM 4018 C CA . LYS A 1 517 ? 5.475 59.047 -34.241 1.00 37.72 517 LYS A CA 1
ATOM 4019 C C . LYS A 1 517 ? 4.078 58.758 -33.682 1.00 37.72 517 LYS A C 1
ATOM 4021 O O . LYS A 1 517 ? 3.528 57.721 -34.011 1.00 37.72 517 LYS A O 1
ATOM 4026 N N . GLU A 1 518 ? 3.464 59.574 -32.832 1.00 40.03 518 GLU A N 1
ATOM 4027 C CA . GLU A 1 518 ? 3.877 60.799 -32.129 1.00 40.03 518 GLU A CA 1
ATOM 4028 C C . GLU A 1 518 ? 3.046 60.839 -30.820 1.00 40.03 518 GLU A C 1
ATOM 4030 O O . GLU A 1 518 ? 1.856 60.562 -30.883 1.00 40.03 518 GLU A O 1
ATOM 4035 N N . SER A 1 519 ? 3.654 61.164 -29.662 1.00 38.81 519 SER A N 1
ATOM 4036 C CA . SER A 1 519 ? 3.016 61.381 -28.328 1.00 38.81 519 SER A CA 1
ATOM 4037 C C . SER A 1 519 ? 2.009 60.318 -27.797 1.00 38.81 519 SER A C 1
ATOM 4039 O O . SER A 1 519 ? 0.904 60.209 -28.305 1.00 38.81 519 SER A O 1
ATOM 4041 N N . SER A 1 520 ? 2.255 59.578 -26.705 1.00 30.58 520 SER A N 1
ATOM 4042 C CA . SER A 1 520 ? 3.351 59.652 -25.722 1.00 30.58 520 SER A CA 1
ATOM 4043 C C . SER A 1 520 ? 3.690 58.292 -25.080 1.00 30.58 520 SER A C 1
ATOM 4045 O O . SER A 1 520 ? 2.829 57.633 -24.508 1.00 30.58 520 SER A O 1
ATOM 4047 N N . THR A 1 521 ? 4.992 57.968 -25.098 1.00 29.28 521 THR A N 1
ATOM 4048 C CA . THR A 1 521 ? 5.721 57.032 -24.205 1.00 29.28 521 THR A CA 1
ATOM 4049 C C . THR A 1 521 ? 5.377 55.530 -24.214 1.00 29.28 521 THR A C 1
ATOM 4051 O O . THR A 1 521 ? 4.750 55.005 -23.304 1.00 29.28 521 THR A O 1
ATOM 4054 N N . THR A 1 522 ? 6.000 54.832 -25.176 1.00 31.00 522 THR A N 1
ATOM 4055 C CA . THR A 1 522 ? 6.749 53.563 -24.983 1.00 31.00 522 THR A CA 1
ATOM 4056 C C . THR A 1 522 ? 6.075 52.388 -24.258 1.00 31.00 522 THR A C 1
ATOM 4058 O O . THR A 1 522 ? 6.329 52.153 -23.079 1.00 31.00 522 THR A O 1
ATOM 4061 N N . LEU A 1 523 ? 5.407 51.520 -25.028 1.00 31.55 523 LEU A N 1
ATOM 4062 C CA . LEU A 1 523 ? 5.331 50.087 -24.732 1.00 31.55 523 LEU A CA 1
ATOM 4063 C C . LEU A 1 523 ? 5.282 49.254 -26.033 1.00 31.55 523 LEU A C 1
ATOM 4065 O O . LEU A 1 523 ? 4.291 49.294 -26.747 1.00 31.55 523 LEU A O 1
ATOM 4069 N N . ASN A 1 524 ? 6.378 48.541 -26.322 1.00 41.06 524 ASN A N 1
ATOM 4070 C CA . ASN A 1 524 ? 6.687 47.684 -27.489 1.00 41.06 524 ASN A CA 1
ATOM 4071 C C . ASN A 1 524 ? 5.503 47.153 -28.315 1.00 41.06 524 ASN A C 1
ATOM 4073 O O . ASN A 1 524 ? 4.531 46.677 -27.750 1.00 41.06 524 ASN A O 1
ATOM 4077 N N . ASN A 1 525 ? 5.622 47.040 -29.639 1.00 44.00 525 ASN A N 1
ATOM 4078 C CA . ASN A 1 525 ? 4.495 46.557 -30.455 1.00 44.00 525 ASN A CA 1
ATOM 4079 C C . ASN A 1 525 ? 4.169 45.054 -30.346 1.00 44.00 525 ASN A C 1
ATOM 4081 O O . ASN A 1 525 ? 3.037 44.656 -30.617 1.00 44.00 525 ASN A O 1
ATOM 4085 N N . THR A 1 526 ? 5.066 44.229 -29.799 1.00 45.22 526 THR A N 1
ATOM 4086 C CA . THR A 1 526 ? 4.693 42.909 -29.250 1.00 45.22 526 THR A CA 1
ATOM 4087 C C . THR A 1 526 ? 3.743 43.023 -28.050 1.00 45.22 526 THR A C 1
ATOM 4089 O O . THR A 1 526 ? 2.854 42.190 -27.883 1.00 45.22 526 THR A O 1
ATOM 4092 N N . ASN A 1 527 ? 3.859 44.094 -27.260 1.00 52.66 527 ASN A N 1
ATOM 4093 C CA . ASN A 1 527 ? 2.862 44.481 -26.264 1.00 52.66 527 ASN A CA 1
ATOM 4094 C C . ASN A 1 527 ? 1.663 45.213 -26.883 1.00 52.66 527 ASN A C 1
ATOM 4096 O O . ASN A 1 527 ? 0.614 45.173 -26.264 1.00 52.66 527 ASN A O 1
ATOM 4100 N N . ALA A 1 528 ? 1.750 45.821 -28.074 1.00 62.50 528 ALA A N 1
ATOM 4101 C CA . ALA A 1 528 ? 0.578 46.371 -28.771 1.00 62.50 528 ALA A CA 1
ATOM 4102 C C . ALA A 1 528 ? -0.353 45.266 -29.300 1.00 62.50 528 ALA A C 1
ATOM 4104 O O . ALA A 1 528 ? -1.562 45.379 -29.118 1.00 62.50 528 ALA A O 1
ATOM 4105 N N . SER A 1 529 ? 0.187 44.167 -29.856 1.00 68.88 529 SER A N 1
ATOM 4106 C CA . SER A 1 529 ? -0.615 42.966 -30.172 1.00 68.88 529 SER A CA 1
ATOM 4107 C C . SER A 1 529 ? -1.264 42.411 -28.906 1.00 68.88 529 SER A C 1
ATOM 4109 O O . SER A 1 529 ? -2.481 42.264 -28.853 1.00 68.88 529 SER A O 1
ATOM 4111 N N . ARG A 1 530 ? -0.485 42.226 -27.829 1.00 76.19 530 ARG A N 1
ATOM 4112 C CA . ARG A 1 530 ? -1.035 41.780 -26.540 1.00 76.19 530 ARG A CA 1
ATOM 4113 C C . ARG A 1 530 ? -2.029 42.762 -25.915 1.00 76.19 530 ARG A C 1
ATOM 4115 O O . ARG A 1 530 ? -2.985 42.302 -25.311 1.00 76.19 530 ARG A O 1
ATOM 4122 N N . LEU A 1 531 ? -1.867 44.081 -26.058 1.00 78.81 531 LEU A N 1
ATOM 4123 C CA . LEU A 1 531 ? -2.859 45.061 -25.598 1.00 78.81 531 LEU A CA 1
ATOM 4124 C C . LEU A 1 531 ? -4.141 44.963 -26.423 1.00 78.81 531 LEU A C 1
ATOM 4126 O O . LEU A 1 531 ? -5.221 45.041 -25.854 1.00 78.81 531 LEU A O 1
ATOM 4130 N N . ALA A 1 532 ? -4.032 44.778 -27.740 1.00 82.75 532 ALA A N 1
ATOM 4131 C CA . ALA A 1 532 ? -5.184 44.579 -28.610 1.00 82.75 532 ALA A CA 1
ATOM 4132 C C . ALA A 1 532 ? -5.908 43.263 -28.283 1.00 82.75 532 ALA A C 1
ATOM 4134 O O . ALA A 1 532 ? -7.133 43.251 -28.220 1.00 82.75 532 ALA A O 1
ATOM 4135 N N . GLU A 1 533 ? -5.178 42.181 -28.002 1.00 84.50 533 GLU A N 1
ATOM 4136 C CA . GLU A 1 533 ? -5.723 40.901 -27.532 1.00 84.50 533 GLU A CA 1
ATOM 4137 C C . GLU A 1 533 ? -6.391 41.038 -26.154 1.00 84.50 533 GLU A C 1
ATOM 4139 O O . GLU A 1 533 ? -7.525 40.596 -25.983 1.00 84.50 533 GLU A O 1
ATOM 4144 N N . ILE A 1 534 ? -5.742 41.702 -25.190 1.00 88.31 534 ILE A N 1
ATOM 4145 C CA . ILE A 1 534 ? -6.276 41.937 -23.839 1.00 88.31 534 ILE A CA 1
ATOM 4146 C C . ILE A 1 534 ? -7.507 42.849 -23.877 1.00 88.31 534 ILE A C 1
ATOM 4148 O O . ILE A 1 534 ? -8.496 42.536 -23.222 1.00 88.31 534 ILE A O 1
ATOM 4152 N N . GLU A 1 535 ? -7.501 43.936 -24.653 1.00 90.94 535 GLU A N 1
ATOM 4153 C CA . GLU A 1 535 ? -8.669 44.815 -24.802 1.00 90.94 535 GLU A CA 1
ATOM 4154 C C . GLU A 1 535 ? -9.793 44.106 -25.571 1.00 90.94 535 GLU A C 1
ATOM 4156 O O . GLU A 1 535 ? -10.953 44.228 -25.191 1.00 90.94 535 GLU A O 1
ATOM 4161 N N . THR A 1 536 ? -9.483 43.291 -26.586 1.00 88.94 536 THR A N 1
ATOM 4162 C CA . THR A 1 536 ? -10.487 42.467 -27.288 1.00 88.94 536 THR A CA 1
ATOM 4163 C C . THR A 1 536 ? -11.118 41.445 -26.342 1.00 88.94 536 THR A C 1
ATOM 4165 O O . THR A 1 536 ? -12.345 41.336 -26.286 1.00 88.94 536 THR A O 1
ATOM 4168 N N . ALA A 1 537 ? -10.313 40.741 -25.542 1.00 91.25 537 ALA A N 1
ATOM 4169 C CA . ALA A 1 537 ? -10.800 39.816 -24.524 1.00 91.25 537 ALA A CA 1
ATOM 4170 C C . ALA A 1 537 ? -11.637 40.545 -23.462 1.00 91.25 537 ALA A C 1
ATOM 4172 O O . ALA A 1 537 ? -12.751 40.123 -23.165 1.00 91.25 537 ALA A O 1
ATOM 4173 N N . LEU A 1 538 ? -11.166 41.688 -22.953 1.00 94.38 538 LEU A N 1
ATOM 4174 C CA . LEU A 1 538 ? -11.879 42.498 -21.966 1.00 94.38 538 LEU A CA 1
ATOM 4175 C C . LEU A 1 538 ? -13.217 43.021 -22.510 1.00 94.38 538 LEU A C 1
ATOM 4177 O O . LEU A 1 538 ? -14.229 42.926 -21.820 1.00 94.38 538 LEU A O 1
ATOM 4181 N N . GLN A 1 539 ? -13.270 43.516 -23.750 1.00 92.69 539 GLN A N 1
ATOM 4182 C CA . GLN A 1 539 ? -14.518 43.907 -24.418 1.00 92.69 539 GLN A CA 1
ATOM 4183 C C . GLN A 1 539 ? -15.469 42.716 -24.606 1.00 92.69 539 GLN A C 1
ATOM 4185 O O . GLN A 1 539 ? -16.679 42.864 -24.422 1.00 92.69 539 GLN A O 1
ATOM 4190 N N . THR A 1 540 ? -14.938 41.531 -24.915 1.00 91.12 540 THR A N 1
ATOM 4191 C CA . THR A 1 540 ? -15.733 40.302 -25.071 1.00 91.12 540 THR A CA 1
ATOM 4192 C C . THR A 1 540 ? -16.317 39.850 -23.728 1.00 91.12 540 THR A C 1
ATOM 4194 O O . THR A 1 540 ? -17.523 39.631 -23.644 1.00 91.12 540 THR A O 1
ATOM 4197 N N . VAL A 1 541 ? -15.526 39.843 -22.646 1.00 94.06 541 VAL A N 1
ATOM 4198 C CA . VAL A 1 541 ? -16.007 39.585 -21.274 1.00 94.06 541 VAL A CA 1
ATOM 4199 C C . VAL A 1 541 ? -17.070 40.610 -20.854 1.00 94.06 541 VAL A C 1
ATOM 4201 O O . VAL A 1 541 ? -18.125 40.237 -20.338 1.00 94.06 541 VAL A O 1
ATOM 4204 N N . ARG A 1 542 ? -16.828 41.909 -21.093 1.00 95.50 542 ARG A N 1
ATOM 4205 C CA . ARG A 1 542 ? -17.779 42.986 -20.761 1.00 95.50 542 ARG A CA 1
ATOM 4206 C C . ARG A 1 542 ? -19.129 42.779 -21.453 1.00 95.50 542 ARG A C 1
ATOM 4208 O O . ARG A 1 542 ? -20.164 42.922 -20.803 1.00 95.50 542 ARG A O 1
ATOM 4215 N N . ARG A 1 543 ? -19.118 42.411 -22.743 1.00 92.44 543 ARG A N 1
ATOM 4216 C CA . ARG A 1 543 ? -20.324 42.065 -23.517 1.00 92.44 543 ARG A CA 1
ATOM 4217 C C . ARG A 1 543 ? -20.991 40.787 -23.019 1.00 92.44 543 ARG A C 1
ATOM 4219 O O . ARG A 1 543 ? -22.210 40.776 -22.908 1.00 92.44 543 ARG A O 1
ATOM 4226 N N . PHE A 1 544 ? -20.227 39.749 -22.684 1.00 92.06 544 PHE A N 1
ATOM 4227 C CA . PHE A 1 544 ? -20.765 38.495 -22.155 1.00 92.06 544 PHE A CA 1
ATOM 4228 C C . PHE A 1 544 ? -21.575 38.720 -20.867 1.00 92.06 544 PHE A C 1
ATOM 4230 O O . PHE A 1 544 ? -22.754 38.378 -20.819 1.00 92.06 544 PHE A O 1
ATOM 4237 N N . ILE A 1 545 ? -20.988 39.390 -19.865 1.00 92.06 545 ILE A N 1
ATOM 4238 C CA . ILE A 1 545 ? -21.657 39.702 -18.585 1.00 92.06 545 ILE A CA 1
ATOM 4239 C C . ILE A 1 545 ? -22.946 40.505 -18.805 1.00 92.06 545 ILE A C 1
ATOM 4241 O O . ILE A 1 545 ? -23.956 40.257 -18.144 1.00 92.06 545 ILE A O 1
ATOM 4245 N N . PHE A 1 546 ? -22.915 41.455 -19.743 1.00 93.00 546 PHE A N 1
ATOM 4246 C CA . PHE A 1 546 ? -24.065 42.283 -20.094 1.00 93.00 546 PHE A CA 1
ATOM 4247 C C . PHE A 1 546 ? -25.178 41.486 -20.793 1.00 93.00 546 PHE A C 1
ATOM 4249 O O . PHE A 1 546 ? -26.341 41.591 -20.407 1.00 93.00 546 PHE A O 1
ATOM 4256 N N . ASN A 1 547 ? -24.825 40.664 -21.785 1.00 90.06 547 ASN A N 1
ATOM 4257 C CA . ASN A 1 547 ? -25.774 39.882 -22.581 1.00 90.06 547 ASN A CA 1
ATOM 4258 C C . ASN A 1 547 ? -26.430 38.759 -21.763 1.00 90.06 547 ASN A C 1
ATOM 4260 O O . ASN A 1 547 ? -27.634 38.542 -21.885 1.00 90.06 547 ASN A O 1
ATOM 4264 N N . VAL A 1 548 ? -25.656 38.075 -20.912 1.00 89.62 548 VAL A N 1
ATOM 4265 C CA . VAL A 1 548 ? -26.139 36.992 -20.034 1.00 89.62 548 VAL A CA 1
ATOM 4266 C C . VAL A 1 548 ? -26.848 37.531 -18.784 1.00 89.62 548 VAL A C 1
ATOM 4268 O O . VAL A 1 548 ? -27.593 36.796 -18.145 1.00 89.62 548 VAL A O 1
ATOM 4271 N N . LYS A 1 549 ? -26.684 38.827 -18.468 1.00 91.88 549 LYS A N 1
ATOM 4272 C CA . LYS A 1 549 ? -27.233 39.489 -17.270 1.00 91.88 549 LYS A CA 1
ATOM 4273 C C . LYS A 1 549 ? -26.817 38.777 -15.982 1.00 91.88 549 LYS A C 1
ATOM 4275 O O . LYS A 1 549 ? -27.653 38.336 -15.202 1.00 91.88 549 LYS A O 1
ATOM 4280 N N . ILE A 1 550 ? -25.510 38.659 -15.760 1.00 91.38 550 ILE A N 1
ATOM 4281 C CA . ILE A 1 550 ? -25.004 38.070 -14.515 1.00 91.38 550 ILE A CA 1
ATOM 4282 C C . ILE A 1 550 ? -25.318 39.019 -13.354 1.00 91.38 550 ILE A C 1
ATOM 4284 O O . ILE A 1 550 ? -24.884 40.175 -13.350 1.00 91.38 550 ILE A O 1
ATOM 4288 N N . GLU A 1 551 ? -26.067 38.517 -12.376 1.00 94.00 551 GLU A N 1
ATOM 4289 C CA . GLU A 1 551 ? -26.491 39.243 -11.181 1.00 94.00 551 GLU A CA 1
ATOM 4290 C C . GLU A 1 551 ? -25.723 38.752 -9.946 1.00 94.00 551 GLU A C 1
ATOM 4292 O O . GLU A 1 551 ? -25.486 37.559 -9.773 1.00 94.00 551 GLU A O 1
ATOM 4297 N N . VAL A 1 552 ? -25.351 39.680 -9.064 1.00 91.44 552 VAL A N 1
ATOM 4298 C CA . VAL A 1 552 ? -24.793 39.404 -7.732 1.00 91.44 552 VAL A CA 1
ATOM 4299 C C . VAL A 1 552 ? -25.587 40.249 -6.741 1.00 91.44 552 VAL A C 1
ATOM 4301 O O . VAL A 1 552 ? -25.619 41.473 -6.872 1.00 91.44 552 VAL A O 1
ATOM 4304 N N . ASN A 1 553 ? -26.258 39.616 -5.773 1.00 90.94 553 ASN A N 1
ATOM 4305 C CA . ASN A 1 553 ? -27.066 40.286 -4.740 1.00 90.94 553 ASN A CA 1
ATOM 4306 C C . ASN A 1 553 ? -28.045 41.345 -5.312 1.00 90.94 553 ASN A C 1
ATOM 4308 O O . ASN A 1 553 ? -28.161 42.458 -4.797 1.00 90.94 553 ASN A O 1
ATOM 4312 N N . GLY A 1 554 ? -28.709 41.023 -6.429 1.00 92.12 554 GLY A N 1
ATOM 4313 C CA . GLY A 1 554 ? -29.754 41.844 -7.064 1.00 92.12 554 GLY A CA 1
ATOM 4314 C C . GLY A 1 554 ? -29.258 43.012 -7.931 1.00 92.12 554 GLY A C 1
ATOM 4315 O O . GLY A 1 554 ? -30.069 43.792 -8.447 1.00 92.12 554 GLY A O 1
ATOM 4316 N N . SER A 1 555 ? -27.944 43.143 -8.121 1.00 94.38 555 SER A N 1
ATOM 4317 C CA . SER A 1 555 ? -27.328 44.101 -9.047 1.00 94.38 555 SER A CA 1
ATOM 4318 C C . SER A 1 555 ? -26.581 43.392 -10.171 1.00 94.38 555 SER A C 1
ATOM 4320 O O . SER A 1 555 ? -26.081 42.287 -9.981 1.00 94.38 555 SER A O 1
ATOM 4322 N N . TYR A 1 556 ? -26.409 44.063 -11.313 1.00 95.81 556 TYR A N 1
ATOM 4323 C CA . TYR A 1 556 ? -25.507 43.588 -12.369 1.00 95.81 556 TYR A CA 1
ATOM 4324 C C . TYR A 1 556 ? -24.078 43.416 -11.832 1.00 95.81 556 TYR A C 1
ATOM 4326 O O . TYR A 1 556 ? -23.583 44.266 -11.084 1.00 95.81 556 TYR A O 1
ATOM 4334 N N . ALA A 1 557 ? -23.397 42.356 -12.256 1.00 96.31 557 ALA A N 1
ATOM 4335 C CA . ALA A 1 557 ? -21.973 42.160 -12.020 1.00 96.31 557 ALA A CA 1
ATOM 4336 C C . ALA A 1 557 ? -21.114 43.087 -12.903 1.00 96.31 557 ALA A C 1
ATOM 4338 O O . ALA A 1 557 ? -21.506 43.464 -14.010 1.00 96.31 557 ALA A O 1
ATOM 4339 N N . ARG A 1 558 ? -19.909 43.429 -12.435 1.00 95.62 558 ARG A N 1
ATOM 4340 C CA . ARG A 1 558 ? -18.914 44.219 -13.177 1.00 95.62 558 ARG A CA 1
ATOM 4341 C C . ARG A 1 558 ? -17.533 43.569 -13.044 1.00 95.62 558 ARG A C 1
ATOM 4343 O O . ARG A 1 558 ? -17.146 43.191 -11.940 1.00 95.62 558 ARG A O 1
ATOM 4350 N N . VAL A 1 559 ? -16.789 43.440 -14.151 1.00 96.19 559 VAL A N 1
ATOM 4351 C CA . VAL A 1 559 ? -15.383 42.974 -14.119 1.00 96.19 559 VAL A CA 1
ATOM 4352 C C . VAL A 1 559 ? -14.542 43.943 -13.294 1.00 96.19 559 VAL A C 1
ATOM 4354 O O . VAL A 1 559 ? -14.542 45.142 -13.585 1.00 96.19 559 VAL A O 1
ATOM 4357 N N . VAL A 1 560 ? -13.804 43.416 -12.318 1.00 95.38 560 VAL A N 1
ATOM 4358 C CA . VAL A 1 560 ? -12.852 44.179 -11.490 1.00 95.38 560 VAL A CA 1
ATOM 4359 C C . VAL A 1 560 ? -11.397 43.912 -11.865 1.00 95.38 560 VAL A C 1
ATOM 4361 O O . VAL A 1 560 ? -10.596 44.842 -11.857 1.00 95.38 560 VAL A O 1
ATOM 4364 N N . LYS A 1 561 ? -11.047 42.677 -12.251 1.00 94.38 561 LYS A N 1
ATOM 4365 C CA . LYS A 1 561 ? -9.668 42.295 -12.594 1.00 94.38 561 LYS A CA 1
ATOM 4366 C C . LYS A 1 561 ? -9.646 41.156 -13.613 1.00 94.38 561 LYS A C 1
ATOM 4368 O O . LYS A 1 561 ? -10.436 40.230 -13.494 1.00 94.38 561 LYS A O 1
ATOM 4373 N N . LEU A 1 562 ? -8.752 41.221 -14.598 1.00 94.69 562 LEU A N 1
ATOM 4374 C CA . LEU A 1 562 ? -8.520 40.185 -15.614 1.00 94.69 562 LEU A CA 1
ATOM 4375 C C . LEU A 1 562 ? -7.124 39.599 -15.359 1.00 94.69 562 LEU A C 1
ATOM 4377 O O . LEU A 1 562 ? -6.134 40.315 -15.488 1.00 94.69 562 LEU A O 1
ATOM 4381 N N . TYR A 1 563 ? -7.052 38.337 -14.935 1.00 93.50 563 TYR A N 1
ATOM 4382 C CA . TYR A 1 563 ? -5.812 37.667 -14.524 1.00 93.50 563 TYR A CA 1
ATOM 4383 C C . TYR A 1 563 ? -5.087 37.009 -15.699 1.00 93.50 563 TYR A C 1
ATOM 4385 O O . TYR A 1 563 ? -3.861 37.080 -15.780 1.00 93.50 563 TYR A O 1
ATOM 4393 N N . LYS A 1 564 ? -5.831 36.381 -16.620 1.00 93.38 564 LYS A N 1
ATOM 4394 C CA . LYS A 1 564 ? -5.259 35.627 -17.744 1.00 93.38 564 LYS A CA 1
ATOM 4395 C C . LYS A 1 564 ? -6.119 35.744 -19.001 1.00 93.38 564 LYS A C 1
ATOM 4397 O O . LYS A 1 564 ? -7.346 35.733 -18.927 1.00 93.38 564 LYS A O 1
ATOM 4402 N N . VAL A 1 565 ? -5.448 35.818 -20.150 1.00 93.06 565 VAL A N 1
ATOM 4403 C CA . VAL A 1 565 ? -6.019 35.746 -21.504 1.00 93.06 565 VAL A CA 1
ATOM 4404 C C . VAL A 1 565 ? -5.126 34.824 -22.331 1.00 93.06 565 VAL A C 1
ATOM 4406 O O . VAL A 1 565 ? -3.904 34.977 -22.297 1.00 93.06 565 VAL A O 1
ATOM 4409 N N . GLN A 1 566 ? -5.703 33.864 -23.054 1.00 90.50 566 GLN A N 1
ATOM 4410 C CA . GLN A 1 566 ? -4.953 32.940 -23.909 1.00 90.50 566 GLN A CA 1
ATOM 4411 C C . GLN A 1 566 ? -5.798 32.503 -25.118 1.00 90.50 566 GLN A C 1
ATOM 4413 O O . GLN A 1 566 ? -6.836 31.870 -24.953 1.00 90.50 566 GLN A O 1
ATOM 4418 N N . ASN A 1 567 ? -5.354 32.829 -26.335 1.00 86.88 567 ASN A N 1
ATOM 4419 C CA . ASN A 1 567 ? -6.071 32.498 -27.574 1.00 86.88 567 ASN A CA 1
ATOM 4420 C C . ASN A 1 567 ? -5.831 31.031 -27.994 1.00 86.88 567 ASN A C 1
ATOM 4422 O O . ASN A 1 567 ? -4.693 30.563 -28.019 1.00 86.88 567 ASN A O 1
ATOM 4426 N N . TYR A 1 568 ? -6.897 30.324 -28.377 1.00 84.19 568 TYR A N 1
ATOM 4427 C CA . TYR A 1 568 ? -6.946 28.902 -28.740 1.00 84.19 568 TYR A CA 1
ATOM 4428 C C . TYR A 1 568 ? -7.682 28.681 -30.081 1.00 84.19 568 TYR A C 1
ATOM 4430 O O . TYR A 1 568 ? -8.775 28.118 -30.126 1.00 84.19 568 TYR A O 1
ATOM 4438 N N . LYS A 1 569 ? -7.040 29.049 -31.199 1.00 81.38 569 LYS A N 1
ATOM 4439 C CA . LYS A 1 569 ? -7.590 29.019 -32.576 1.00 81.38 569 LYS A CA 1
ATOM 4440 C C . LYS A 1 569 ? -8.825 29.918 -32.762 1.00 81.38 569 LYS A C 1
ATOM 4442 O O . LYS A 1 569 ? -8.664 31.028 -33.250 1.00 81.38 569 LYS A O 1
ATOM 4447 N N . ASP A 1 570 ? -10.001 29.456 -32.342 1.00 82.31 570 ASP A N 1
ATOM 4448 C CA . ASP A 1 570 ? -11.308 30.106 -32.555 1.00 82.31 570 ASP A CA 1
ATOM 4449 C C . ASP A 1 570 ? -11.988 30.532 -31.229 1.00 82.31 570 ASP A C 1
ATOM 4451 O O . ASP A 1 570 ? -13.068 31.132 -31.220 1.00 82.31 570 ASP A O 1
ATOM 4455 N N . GLU A 1 571 ? -11.332 30.247 -30.100 1.00 86.31 571 GLU A N 1
ATOM 4456 C CA . GLU A 1 571 ? -11.777 30.537 -28.733 1.00 86.31 571 GLU A CA 1
ATOM 4457 C C . GLU A 1 571 ? -10.692 31.293 -27.949 1.00 86.31 571 GLU A C 1
ATOM 4459 O O . GLU A 1 571 ? -9.499 31.129 -28.194 1.00 86.31 571 GLU A O 1
ATOM 4464 N N . ILE A 1 572 ? -11.098 32.094 -26.969 1.00 88.81 572 ILE A N 1
ATOM 4465 C CA . ILE A 1 572 ? -10.251 32.850 -26.048 1.00 88.81 572 ILE A CA 1
ATOM 4466 C C . ILE A 1 572 ? -10.496 32.302 -24.640 1.00 88.81 572 ILE A C 1
ATOM 4468 O O . ILE A 1 572 ? -11.591 32.448 -24.096 1.00 88.81 572 ILE A O 1
ATOM 4472 N N . TYR A 1 573 ? -9.485 31.694 -24.024 1.00 93.00 573 TYR A N 1
ATOM 4473 C CA . TYR A 1 573 ? -9.520 31.377 -22.597 1.00 93.00 573 TYR A CA 1
ATOM 4474 C C . TYR A 1 573 ? -9.329 32.653 -21.781 1.00 93.00 573 TYR A C 1
ATOM 4476 O O . TYR A 1 573 ? -8.399 33.425 -22.041 1.00 93.00 573 TYR A O 1
ATOM 4484 N N . VAL A 1 574 ? -10.172 32.847 -20.769 1.00 95.38 574 VAL A N 1
ATOM 4485 C CA . VAL A 1 574 ? -10.129 33.995 -19.860 1.00 95.38 574 VAL A CA 1
ATOM 4486 C C . VAL A 1 574 ? -10.275 33.570 -18.400 1.00 95.38 574 VAL A C 1
ATOM 4488 O O . VAL A 1 574 ? -11.021 32.651 -18.066 1.00 95.38 574 VAL A O 1
ATOM 4491 N N . GLU A 1 575 ? -9.583 34.292 -17.524 1.00 96.06 575 GLU A N 1
ATOM 4492 C CA . GLU A 1 575 ? -9.674 34.176 -16.066 1.00 96.06 575 GLU A CA 1
ATOM 4493 C C . GLU A 1 575 ? -9.780 35.580 -15.474 1.00 96.06 575 GLU A C 1
ATOM 4495 O O . GLU A 1 575 ? -8.901 36.417 -15.698 1.00 96.06 575 GLU A O 1
ATOM 4500 N N . PHE A 1 576 ? -10.865 35.876 -14.761 1.00 96.88 576 PHE A N 1
ATOM 4501 C CA . PHE A 1 576 ? -11.168 37.224 -14.278 1.00 96.88 576 PHE A CA 1
ATOM 4502 C C . PHE A 1 576 ? -12.067 37.212 -13.042 1.00 96.88 576 PHE A C 1
ATOM 4504 O O . PHE A 1 576 ? -12.829 36.277 -12.824 1.00 96.88 576 PHE A O 1
ATOM 4511 N N . ALA A 1 577 ? -12.014 38.279 -12.252 1.00 96.75 577 ALA A N 1
ATOM 4512 C CA . ALA A 1 577 ? -12.907 38.493 -11.123 1.00 96.75 577 ALA A CA 1
ATOM 4513 C C . ALA A 1 577 ? -14.039 39.472 -11.456 1.00 96.75 577 ALA A C 1
ATOM 4515 O O . ALA A 1 577 ? -13.842 40.474 -12.157 1.00 96.75 577 ALA A O 1
ATOM 4516 N N . ILE A 1 578 ? -15.214 39.196 -10.893 1.00 97.12 578 ILE A N 1
ATOM 4517 C CA . ILE A 1 578 ? -16.390 40.068 -10.905 1.00 97.12 578 ILE A CA 1
ATOM 4518 C C . ILE A 1 578 ? -16.784 40.472 -9.483 1.00 97.12 578 ILE A C 1
ATOM 4520 O O . ILE A 1 578 ? -16.624 39.711 -8.528 1.00 97.12 578 ILE A O 1
ATOM 4524 N N . ALA A 1 579 ? -17.349 41.669 -9.364 1.00 96.81 579 ALA A N 1
ATOM 4525 C CA . ALA A 1 579 ? -17.938 42.180 -8.134 1.00 96.81 579 ALA A CA 1
ATOM 4526 C C . ALA A 1 579 ? -19.324 42.787 -8.403 1.00 96.81 579 ALA A C 1
ATOM 4528 O O . ALA A 1 579 ? -19.692 43.073 -9.548 1.00 96.81 579 ALA A O 1
ATOM 4529 N N . GLN A 1 580 ? -20.099 42.983 -7.337 1.00 95.88 580 GLN A N 1
ATOM 4530 C CA . GLN A 1 580 ? -21.422 43.600 -7.397 1.00 95.88 580 GLN A CA 1
ATOM 4531 C C . GLN A 1 580 ? -21.321 45.070 -7.846 1.00 95.88 580 GLN A C 1
ATOM 4533 O O . GLN A 1 580 ? -20.506 45.819 -7.311 1.00 95.88 580 GLN A O 1
ATOM 4538 N N . SER A 1 581 ? -22.157 45.520 -8.789 1.00 95.50 581 SER A N 1
ATOM 4539 C CA . SER A 1 581 ? -22.265 46.950 -9.131 1.00 95.50 581 SER A CA 1
ATOM 4540 C C . SER A 1 581 ? -23.388 47.664 -8.365 1.00 95.50 581 SER A C 1
ATOM 4542 O O . SER A 1 581 ? -24.294 47.048 -7.806 1.00 95.50 581 SER A O 1
ATOM 4544 N N . GLY A 1 582 ? -23.378 48.997 -8.380 1.00 94.56 582 GLY A N 1
ATOM 4545 C CA . GLY A 1 582 ? -24.455 49.837 -7.848 1.00 94.56 582 GLY A CA 1
ATOM 4546 C C . GLY A 1 582 ? -25.730 49.858 -8.703 1.00 94.56 582 GLY A C 1
ATOM 4547 O O . GLY A 1 582 ? -26.699 50.519 -8.330 1.00 94.56 582 GLY A O 1
ATOM 4548 N N . CYS A 1 583 ? -25.756 49.165 -9.847 1.00 94.19 583 CYS A N 1
ATOM 4549 C CA . CYS A 1 583 ? -26.892 49.161 -10.764 1.00 94.19 583 CYS A CA 1
ATOM 4550 C C . CYS A 1 583 ? -27.761 47.911 -10.583 1.00 94.19 583 CYS A C 1
ATOM 4552 O O . CYS A 1 583 ? -27.386 46.810 -10.983 1.00 94.19 583 CYS A O 1
ATOM 4554 N N . LYS A 1 584 ? -28.949 48.111 -9.993 1.00 92.69 584 LYS A N 1
ATOM 4555 C CA . LYS A 1 584 ? -29.972 47.072 -9.791 1.00 92.69 584 LYS A CA 1
ATOM 4556 C C . LYS A 1 584 ? -30.362 46.384 -11.102 1.00 92.69 584 LYS A C 1
ATOM 4558 O O . LYS A 1 584 ? -30.633 47.065 -12.091 1.00 92.69 584 LYS A O 1
ATOM 4563 N N . ALA A 1 585 ? -30.523 45.063 -11.057 1.00 87.56 585 ALA A N 1
ATOM 4564 C CA . ALA A 1 585 ? -30.953 44.232 -12.184 1.00 87.56 585 ALA A CA 1
ATOM 4565 C C . ALA A 1 585 ? -32.266 44.706 -12.844 1.00 87.56 585 ALA A C 1
ATOM 4567 O O . ALA A 1 585 ? -32.421 44.664 -14.067 1.00 87.56 585 ALA A O 1
ATOM 4568 N N . THR A 1 586 ? -33.179 45.248 -12.028 1.00 85.50 586 THR A N 1
ATOM 4569 C CA . THR A 1 586 ? -34.511 45.756 -12.410 1.00 85.50 586 THR A CA 1
ATOM 4570 C C . THR A 1 586 ? -34.505 46.914 -13.412 1.00 85.50 586 THR A C 1
ATOM 4572 O O . THR A 1 586 ? -35.551 47.241 -13.973 1.00 85.50 586 THR A O 1
ATOM 4575 N N . LYS A 1 587 ? -33.354 47.548 -13.662 1.00 86.00 587 LYS A N 1
ATOM 4576 C CA . LYS A 1 587 ? -33.168 48.533 -14.732 1.00 86.00 587 LYS A CA 1
ATOM 4577 C C . LYS A 1 587 ? -32.035 48.058 -15.624 1.00 86.00 587 LYS A C 1
ATOM 4579 O O . LYS A 1 587 ? -30.907 47.997 -15.162 1.00 86.00 587 LYS A O 1
ATOM 4584 N N . THR A 1 588 ? -32.303 47.786 -16.897 1.00 87.19 588 THR A N 1
ATOM 4585 C CA . THR A 1 588 ? -31.254 47.502 -17.887 1.00 87.19 588 THR A CA 1
ATOM 4586 C C . THR A 1 588 ? -30.418 48.765 -18.141 1.00 87.19 588 THR A C 1
ATOM 4588 O O . THR A 1 588 ? -30.945 49.699 -18.758 1.00 87.19 588 THR A O 1
ATOM 4591 N N . PRO A 1 589 ? -29.148 48.846 -17.693 1.00 91.19 589 PRO A N 1
ATOM 4592 C CA . PRO A 1 589 ? -28.239 49.885 -18.167 1.00 91.19 589 PRO A CA 1
ATOM 4593 C C . PRO A 1 589 ? -27.920 49.637 -19.654 1.00 91.19 589 PRO A C 1
ATOM 4595 O O . PRO A 1 589 ? -28.242 48.580 -20.195 1.00 91.19 589 PRO A O 1
ATOM 4598 N N . SER A 1 590 ? -27.258 50.578 -20.330 1.00 94.56 590 SER A N 1
ATOM 4599 C CA . SER A 1 590 ? -26.476 50.215 -21.522 1.00 94.56 590 SER A CA 1
ATOM 4600 C C . SER A 1 590 ? -25.142 49.587 -21.097 1.00 94.56 590 SER A C 1
ATOM 4602 O O . SER A 1 590 ? -24.740 49.710 -19.935 1.00 94.56 590 SER A O 1
ATOM 4604 N N . LEU A 1 591 ? -24.426 48.950 -22.027 1.00 94.38 591 LEU A N 1
ATOM 4605 C CA . LEU A 1 591 ? -23.087 48.414 -21.763 1.00 94.38 591 LEU A CA 1
ATOM 4606 C C . LEU A 1 591 ? -22.137 49.520 -21.265 1.00 94.38 591 LEU A C 1
ATOM 4608 O O . LEU A 1 591 ? -21.397 49.331 -20.303 1.00 94.38 591 LEU A O 1
ATOM 4612 N N . GLU A 1 592 ? -22.216 50.705 -21.868 1.00 92.50 592 GLU A N 1
ATOM 4613 C CA . GLU A 1 592 ? -21.439 51.884 -21.479 1.00 92.50 592 GLU A CA 1
ATOM 4614 C C . GLU A 1 592 ? -21.837 52.371 -20.084 1.00 92.50 592 GLU A C 1
ATOM 4616 O O . GLU A 1 592 ? -20.970 52.718 -19.288 1.00 92.50 592 GLU A O 1
ATOM 4621 N N . ALA A 1 593 ? -23.134 52.369 -19.758 1.00 92.50 593 ALA A N 1
ATOM 4622 C CA . ALA A 1 593 ? -23.606 52.773 -18.438 1.00 92.50 593 ALA A CA 1
ATOM 4623 C C . ALA A 1 593 ? -23.137 51.800 -17.338 1.00 92.50 593 ALA A C 1
ATOM 4625 O O . ALA A 1 593 ? -22.665 52.270 -16.300 1.00 92.50 593 ALA A O 1
ATOM 4626 N N . LEU A 1 594 ? -23.171 50.481 -17.578 1.00 95.38 594 LEU A N 1
ATOM 4627 C CA . LEU A 1 594 ? -22.720 49.452 -16.625 1.00 95.38 594 LEU A CA 1
ATOM 4628 C C . LEU A 1 594 ? -21.234 49.595 -16.254 1.00 95.38 594 LEU A C 1
ATOM 4630 O O . LEU A 1 594 ? -20.862 49.390 -15.101 1.00 95.38 594 LEU A O 1
ATOM 4634 N N . TYR A 1 595 ? -20.393 49.991 -17.210 1.00 93.88 595 TYR A N 1
ATOM 4635 C CA . TYR A 1 595 ? -18.959 50.217 -16.986 1.00 93.88 595 TYR A CA 1
ATOM 4636 C C . TYR A 1 595 ? -18.597 51.689 -16.713 1.00 93.88 595 TYR A C 1
ATOM 4638 O O . TYR A 1 595 ? -17.419 52.033 -16.636 1.00 93.88 595 TYR A O 1
ATOM 4646 N N . SER A 1 596 ? -19.592 52.560 -16.514 1.00 91.56 596 SER A N 1
ATOM 4647 C CA . SER A 1 596 ? -19.396 53.971 -16.162 1.00 91.56 596 SER A CA 1
ATOM 4648 C C . SER A 1 596 ? -19.401 54.225 -14.649 1.00 91.56 596 SER A C 1
ATOM 4650 O O . SER A 1 596 ? -19.817 53.391 -13.842 1.00 91.56 596 SER A O 1
ATOM 4652 N N . LYS A 1 597 ? -19.062 55.462 -14.263 1.00 91.75 597 LYS A N 1
ATOM 4653 C CA . LYS A 1 597 ? -19.231 55.985 -12.895 1.00 91.75 597 LYS A CA 1
ATOM 4654 C C . LYS A 1 597 ? -20.675 55.961 -12.360 1.00 91.75 597 LYS A C 1
ATOM 4656 O O . LYS A 1 597 ? -20.872 56.178 -11.172 1.00 91.75 597 LYS A O 1
ATOM 4661 N N . TYR A 1 598 ? -21.684 55.740 -13.210 1.00 91.62 598 TYR A N 1
ATOM 4662 C CA . TYR A 1 598 ? -23.084 55.628 -12.778 1.00 91.62 598 TYR A CA 1
ATOM 4663 C C . TYR A 1 598 ? -23.420 54.246 -12.188 1.00 91.62 598 TYR A C 1
ATOM 4665 O O . TYR A 1 598 ? -24.411 54.128 -11.473 1.00 91.62 598 TYR A O 1
ATOM 4673 N N . CYS A 1 599 ? -22.581 53.231 -12.434 1.00 94.44 599 CYS A N 1
ATOM 4674 C CA . CYS A 1 599 ? -22.690 51.882 -11.873 1.00 94.44 599 CYS A CA 1
ATOM 4675 C C . CYS A 1 599 ? -21.381 51.504 -11.138 1.00 94.44 599 CYS A C 1
ATOM 4677 O O . CYS A 1 599 ? -20.645 50.634 -11.615 1.00 94.44 599 CYS A O 1
ATOM 4679 N N . PRO A 1 600 ? -21.032 52.173 -10.018 1.00 94.12 600 PRO A N 1
ATOM 4680 C CA . PRO A 1 600 ? -19.787 51.914 -9.283 1.00 94.12 600 PRO A CA 1
ATOM 4681 C C . PRO A 1 600 ? -19.731 50.474 -8.759 1.00 94.12 600 PRO A C 1
ATOM 4683 O O . PRO A 1 600 ? -20.773 49.849 -8.571 1.00 94.12 600 PRO A O 1
ATOM 4686 N N . VAL A 1 601 ? -18.536 49.945 -8.502 1.00 94.50 601 VAL A N 1
ATOM 4687 C CA . VAL A 1 601 ? -18.387 48.654 -7.809 1.00 94.50 601 VAL A CA 1
ATOM 4688 C C . VAL A 1 601 ? -18.727 48.848 -6.329 1.00 94.50 601 VAL A C 1
ATOM 4690 O O . VAL A 1 601 ? -18.240 49.789 -5.702 1.00 94.50 601 VAL A O 1
ATOM 4693 N N . LEU A 1 602 ? -19.586 47.994 -5.772 1.00 92.69 602 LEU A N 1
ATOM 4694 C CA . LEU A 1 602 ? -19.925 48.025 -4.351 1.00 92.69 602 LEU A CA 1
ATOM 4695 C C . LEU A 1 602 ? -18.839 47.309 -3.528 1.00 92.69 602 LEU A C 1
ATOM 4697 O O . LEU A 1 602 ? -18.336 46.275 -3.973 1.00 92.69 602 LEU A O 1
ATOM 4701 N N . PRO A 1 603 ? -18.483 47.818 -2.331 1.00 87.56 603 PRO A N 1
ATOM 4702 C CA . PRO A 1 603 ? -17.540 47.141 -1.448 1.00 87.56 603 PRO A CA 1
ATOM 4703 C C . PRO A 1 603 ? -18.039 45.748 -1.059 1.00 87.56 603 PRO A C 1
ATOM 4705 O O . PRO A 1 603 ? -19.191 45.585 -0.656 1.00 87.56 603 PRO A O 1
ATOM 4708 N N . SER A 1 604 ? -17.154 44.763 -1.143 1.00 85.50 604 SER A N 1
ATOM 4709 C CA . SER A 1 604 ? -17.369 43.396 -0.679 1.00 85.50 604 SER A CA 1
ATOM 4710 C C . SER A 1 604 ? -16.033 42.852 -0.196 1.00 85.50 604 SER A C 1
ATOM 4712 O O . SER A 1 604 ? -15.012 43.158 -0.809 1.00 85.50 604 SER A O 1
ATOM 4714 N N . ASP A 1 605 ? -16.033 42.047 0.866 1.00 85.25 605 ASP A N 1
ATOM 4715 C CA . ASP A 1 605 ? -14.813 41.410 1.381 1.00 85.25 605 ASP A CA 1
ATOM 4716 C C . ASP A 1 605 ? -14.259 40.362 0.394 1.00 85.25 605 ASP A C 1
ATOM 4718 O O . ASP A 1 605 ? -13.091 39.969 0.468 1.00 85.25 605 ASP A O 1
ATOM 4722 N N . HIS A 1 606 ? -15.094 39.902 -0.549 1.00 88.19 606 HIS A N 1
ATOM 4723 C CA . HIS A 1 606 ? -14.743 38.893 -1.541 1.00 88.19 606 HIS A CA 1
ATOM 4724 C C . HIS A 1 606 ? -15.202 39.281 -2.953 1.00 88.19 606 HIS A C 1
ATOM 4726 O O . HIS A 1 606 ? -16.295 39.811 -3.152 1.00 88.19 606 HIS A O 1
ATOM 4732 N N . TRP A 1 607 ? -14.407 38.930 -3.960 1.00 96.00 607 TRP A N 1
ATOM 4733 C CA . TRP A 1 607 ? -14.825 38.912 -5.365 1.00 96.00 607 TRP A CA 1
ATOM 4734 C C . TRP A 1 607 ? -15.094 37.475 -5.824 1.00 96.00 607 TRP A C 1
ATOM 4736 O O . TRP A 1 607 ? -14.591 36.519 -5.230 1.00 96.00 607 TRP A O 1
ATOM 4746 N N . LEU A 1 608 ? -15.881 37.315 -6.891 1.00 95.12 608 LEU A N 1
ATOM 4747 C CA . LEU A 1 608 ? -16.109 36.014 -7.524 1.00 95.12 608 LEU A CA 1
ATOM 4748 C C . LEU A 1 608 ? -15.132 35.832 -8.688 1.00 95.12 608 LEU A C 1
ATOM 4750 O O . LEU A 1 608 ? -15.148 36.615 -9.637 1.00 95.12 608 LEU A O 1
ATOM 4754 N N . LEU A 1 609 ? -14.295 34.800 -8.616 1.00 95.38 609 LEU A N 1
ATOM 4755 C CA . LEU A 1 609 ? -13.380 34.385 -9.674 1.00 95.38 609 LEU A CA 1
ATOM 4756 C C . LEU A 1 609 ? -14.117 33.505 -10.694 1.00 95.38 609 LEU A C 1
ATOM 4758 O O . LEU A 1 609 ? -14.714 32.482 -10.343 1.00 95.38 609 LEU A O 1
ATOM 4762 N N . CYS A 1 610 ? -14.037 33.916 -11.955 1.00 95.94 610 CYS A N 1
ATOM 4763 C CA . CYS A 1 610 ? -14.627 33.277 -13.120 1.00 95.94 610 CYS A CA 1
ATOM 4764 C C . CYS A 1 610 ? -13.537 32.798 -14.086 1.00 95.94 610 CYS A C 1
ATOM 4766 O O . CYS A 1 610 ? -12.594 33.533 -14.389 1.00 95.94 610 CYS A O 1
ATOM 4768 N N . ILE A 1 611 ? -13.707 31.588 -14.616 1.00 95.06 611 ILE A N 1
ATOM 4769 C CA . ILE A 1 611 ? -12.834 30.964 -15.620 1.00 95.06 611 ILE A CA 1
ATOM 4770 C C . ILE A 1 611 ? -13.667 30.412 -16.776 1.00 95.06 611 ILE A C 1
ATOM 4772 O O . ILE A 1 611 ? -14.785 29.942 -16.561 1.00 95.06 611 ILE A O 1
ATOM 4776 N N . GLY A 1 612 ? -13.148 30.459 -18.005 1.00 91.75 612 GLY A N 1
ATOM 4777 C CA . GLY A 1 612 ? -13.852 29.877 -19.147 1.00 91.75 612 GLY A CA 1
ATOM 4778 C C . GLY A 1 612 ? -13.263 30.155 -20.526 1.00 91.75 612 GLY A C 1
ATOM 4779 O O . GLY A 1 612 ? -12.222 30.794 -20.667 1.00 91.75 612 GLY A O 1
ATOM 4780 N N . LEU A 1 613 ? -13.973 29.665 -21.543 1.00 90.00 613 LEU A N 1
ATOM 4781 C CA . LEU A 1 613 ? -13.703 29.851 -22.968 1.00 90.00 613 LEU A CA 1
ATOM 4782 C C . LEU A 1 613 ? -14.788 30.744 -23.591 1.00 90.00 613 LEU A C 1
ATOM 4784 O O . LEU A 1 613 ? -15.987 30.499 -23.428 1.00 90.00 613 LEU A O 1
ATOM 4788 N N . LEU A 1 614 ? -14.355 31.773 -24.319 1.00 87.25 614 LEU A N 1
ATOM 4789 C CA . LEU A 1 614 ? -15.192 32.698 -25.084 1.00 87.25 614 LEU A CA 1
ATOM 4790 C C . LEU A 1 614 ? -14.896 32.530 -26.575 1.00 87.25 614 LEU A C 1
ATOM 4792 O O . LEU A 1 614 ? -13.756 32.721 -26.985 1.00 87.25 614 LEU A O 1
ATOM 4796 N N . SER A 1 615 ? -15.882 32.213 -27.410 1.00 82.50 615 SER A N 1
ATOM 4797 C CA . SER A 1 615 ? -15.638 32.158 -28.857 1.00 82.50 615 SER A CA 1
ATOM 4798 C C . SER A 1 615 ? -15.404 33.554 -29.458 1.00 82.50 615 SER A C 1
ATOM 4800 O O . SER A 1 615 ? -15.965 34.546 -28.993 1.00 82.50 615 SER A O 1
ATOM 4802 N N . HIS A 1 616 ? -14.603 33.634 -30.528 1.00 72.62 616 HIS A N 1
ATOM 4803 C CA . HIS A 1 616 ? -14.427 34.862 -31.313 1.00 72.62 616 HIS A CA 1
ATOM 4804 C C . HIS A 1 616 ? -15.707 35.322 -32.040 1.00 72.62 616 HIS A C 1
ATOM 4806 O O . HIS A 1 616 ? -15.807 36.494 -32.407 1.00 72.62 616 HIS A O 1
ATOM 4812 N N . SER A 1 617 ? -16.673 34.424 -32.271 1.00 70.44 617 SER A N 1
ATOM 4813 C CA . SER A 1 617 ? -17.961 34.750 -32.897 1.00 70.44 617 SER A CA 1
ATOM 4814 C C . SER A 1 617 ? -19.032 35.055 -31.840 1.00 70.44 617 SER A C 1
ATOM 4816 O O . SER A 1 617 ? -19.122 34.371 -30.821 1.00 70.44 617 SER A O 1
ATOM 4818 N N . SER A 1 618 ? -19.875 36.059 -32.110 1.00 57.12 618 SER A N 1
ATOM 4819 C CA . SER A 1 618 ? -20.982 36.482 -31.236 1.00 57.12 618 SER A CA 1
ATOM 4820 C C . SER A 1 618 ? -22.081 35.434 -31.055 1.00 57.12 618 SER A C 1
ATOM 4822 O O . SER A 1 618 ? -22.848 35.524 -30.093 1.00 57.12 618 SER A O 1
ATOM 4824 N N . ASP A 1 619 ? -22.144 34.465 -31.969 1.00 57.91 619 ASP A N 1
ATOM 4825 C CA . ASP A 1 619 ? -23.276 33.554 -32.160 1.00 57.91 619 ASP A CA 1
ATOM 4826 C C . ASP A 1 619 ? -22.947 32.121 -31.690 1.00 57.91 619 ASP A C 1
ATOM 4828 O O . ASP A 1 619 ? -23.771 31.213 -31.780 1.00 57.91 619 ASP A O 1
ATOM 4832 N N . SER A 1 620 ? -21.726 31.910 -31.195 1.00 57.28 620 SER A N 1
ATOM 4833 C CA . SER A 1 620 ? -21.180 30.619 -30.763 1.00 57.28 620 SER A CA 1
ATOM 4834 C C . SER A 1 620 ? -21.071 30.559 -29.242 1.00 57.28 620 SER A C 1
ATOM 4836 O O . SER A 1 620 ? -20.672 31.531 -28.604 1.00 57.28 620 SER A O 1
ATOM 4838 N N . GLY A 1 621 ? -21.445 29.409 -28.673 1.00 61.53 621 GLY A N 1
ATOM 4839 C CA . GLY A 1 621 ? -21.620 29.227 -27.232 1.00 61.53 621 GLY A CA 1
ATOM 4840 C C . GLY A 1 621 ? -20.407 29.632 -26.391 1.00 61.53 621 GLY A C 1
ATOM 4841 O O . GLY A 1 621 ? -19.258 29.379 -26.749 1.00 61.53 621 GLY A O 1
ATOM 4842 N N . TYR A 1 622 ? -20.691 30.238 -25.242 1.00 76.94 622 TYR A N 1
ATOM 4843 C CA . TYR A 1 622 ? -19.708 30.607 -24.229 1.00 76.94 622 TYR A CA 1
ATOM 4844 C C . TYR A 1 622 ? -19.738 29.563 -23.106 1.00 76.94 622 TYR A C 1
ATOM 4846 O O . TYR A 1 622 ? -20.819 29.171 -22.672 1.00 76.94 622 TYR A O 1
ATOM 4854 N N . SER A 1 623 ? -18.577 29.146 -22.598 1.00 81.06 623 SER A N 1
ATOM 4855 C CA . SER A 1 623 ? -18.483 28.195 -21.481 1.00 81.06 623 SER A CA 1
ATOM 4856 C C . SER A 1 623 ? -17.681 28.819 -20.349 1.00 81.06 623 SER A C 1
ATOM 4858 O O . SER A 1 623 ? -16.452 28.822 -20.395 1.00 81.06 623 SER A O 1
ATOM 4860 N N . MET A 1 624 ? -18.364 29.328 -19.324 1.00 85.94 624 MET A N 1
ATOM 4861 C CA . MET A 1 624 ? -17.744 29.934 -18.143 1.00 85.94 624 MET A CA 1
ATOM 4862 C C . MET A 1 624 ? -18.323 29.394 -16.836 1.00 85.94 624 MET A C 1
ATOM 4864 O O . MET A 1 624 ? -19.514 29.111 -16.737 1.00 85.94 624 MET A O 1
ATOM 4868 N N . THR A 1 625 ? -17.485 29.347 -15.802 1.00 87.44 625 THR A N 1
ATOM 4869 C CA . THR A 1 625 ? -17.852 28.951 -14.439 1.00 87.44 625 THR A CA 1
ATOM 4870 C C . THR A 1 625 ? -17.298 29.966 -13.442 1.00 87.44 625 THR A C 1
ATOM 4872 O O . THR A 1 625 ? -16.116 30.304 -13.495 1.00 87.44 625 THR A O 1
ATOM 4875 N N . CYS A 1 626 ? -18.141 30.445 -12.524 1.00 92.25 626 CYS A N 1
ATOM 4876 C CA . CYS A 1 626 ? -17.767 31.362 -11.444 1.00 92.25 626 CYS A CA 1
ATOM 4877 C C . CYS A 1 626 ? -18.044 30.682 -10.095 1.00 92.25 626 CYS A C 1
ATOM 4879 O O . CYS A 1 626 ? -19.198 30.596 -9.686 1.00 92.25 626 CYS A O 1
ATOM 4881 N N . GLN A 1 627 ? -17.010 30.164 -9.426 1.00 78.69 627 GLN A N 1
ATOM 4882 C CA . GLN A 1 627 ? -17.163 29.410 -8.164 1.00 78.69 627 GLN A CA 1
ATOM 4883 C C . GLN A 1 627 ? -16.121 29.757 -7.087 1.00 78.69 627 GLN A C 1
ATOM 4885 O O . GLN A 1 627 ? -16.355 29.492 -5.909 1.00 78.69 627 GLN A O 1
ATOM 4890 N N . GLY A 1 628 ? -14.990 30.375 -7.444 1.00 78.50 628 GLY A N 1
ATOM 4891 C CA . GLY A 1 628 ? -13.989 30.791 -6.461 1.00 78.50 628 GLY A CA 1
ATOM 4892 C C . GLY A 1 628 ? -14.386 32.097 -5.773 1.00 78.50 628 GLY A C 1
ATOM 4893 O O . GLY A 1 628 ? -14.694 33.073 -6.451 1.00 78.50 628 GLY A O 1
ATOM 4894 N N . ARG A 1 629 ? -14.329 32.151 -4.439 1.00 88.25 629 ARG A N 1
ATOM 4895 C CA . ARG A 1 629 ? -14.256 33.425 -3.706 1.00 88.25 629 ARG A CA 1
ATOM 4896 C C . ARG A 1 629 ? -12.787 33.785 -3.523 1.00 88.25 629 ARG A C 1
ATOM 4898 O O . ARG A 1 629 ? -12.017 32.947 -3.063 1.00 88.25 629 ARG A O 1
ATOM 4905 N N . ILE A 1 630 ? -12.418 35.012 -3.863 1.00 88.38 630 ILE A N 1
ATOM 4906 C CA . ILE A 1 630 ? -11.081 35.562 -3.614 1.00 88.38 630 ILE A CA 1
ATOM 4907 C C . ILE A 1 630 ? -11.198 36.814 -2.751 1.00 88.38 630 ILE A C 1
ATOM 4909 O O . ILE A 1 630 ? -12.198 37.525 -2.837 1.00 88.38 630 ILE A O 1
ATOM 4913 N N . GLU A 1 631 ? -10.195 37.079 -1.922 1.00 85.94 631 GLU A N 1
ATOM 4914 C CA . GLU A 1 631 ? -10.135 38.287 -1.097 1.00 85.94 631 GLU A CA 1
ATOM 4915 C C . GLU A 1 631 ? -10.091 39.541 -1.988 1.00 85.94 631 GLU A C 1
ATOM 4917 O O . GLU A 1 631 ? -9.397 39.569 -3.008 1.00 85.94 631 GLU A O 1
ATOM 4922 N N . ALA A 1 632 ? -10.887 40.555 -1.648 1.00 85.50 632 ALA A N 1
ATOM 4923 C CA . ALA A 1 632 ? -10.999 41.762 -2.458 1.00 85.50 632 ALA A CA 1
ATOM 4924 C C . ALA A 1 632 ? -9.744 42.643 -2.335 1.00 85.50 632 ALA A C 1
ATOM 4926 O O . ALA A 1 632 ? -9.396 43.101 -1.248 1.00 85.50 632 ALA A O 1
ATOM 4927 N N . GLU A 1 633 ? -9.090 42.947 -3.459 1.00 84.25 633 GLU A N 1
ATOM 4928 C CA . GLU A 1 633 ? -7.972 43.896 -3.461 1.00 84.25 633 GLU A CA 1
ATOM 4929 C C . GLU A 1 633 ? -8.485 45.349 -3.341 1.00 84.25 633 GLU A C 1
ATOM 4931 O O . GLU A 1 633 ? -9.539 45.681 -3.898 1.00 84.25 633 GLU A O 1
ATOM 4936 N N . PRO A 1 634 ? -7.746 46.261 -2.678 1.00 78.31 634 PRO A N 1
ATOM 4937 C CA . PRO A 1 634 ? -8.109 47.675 -2.627 1.00 78.31 634 PRO A CA 1
ATOM 4938 C C . PRO A 1 634 ? -8.189 48.287 -4.033 1.00 78.31 634 PRO A C 1
ATOM 4940 O O . PRO A 1 634 ? -7.174 48.448 -4.714 1.00 78.31 634 PRO A O 1
ATOM 4943 N N . LEU A 1 635 ? -9.396 48.655 -4.472 1.00 71.25 635 LEU A N 1
ATOM 4944 C CA . LEU A 1 635 ? -9.583 49.333 -5.754 1.00 71.25 635 LEU A CA 1
ATOM 4945 C C . LEU A 1 635 ? -8.946 50.736 -5.710 1.00 71.25 635 LEU A C 1
ATOM 4947 O O . LEU A 1 635 ? -9.160 51.466 -4.735 1.00 71.25 635 LEU A O 1
ATOM 4951 N N . PRO A 1 636 ? -8.206 51.157 -6.755 1.00 64.38 636 PRO A N 1
ATOM 4952 C CA . PRO A 1 636 ? -7.760 52.540 -6.863 1.00 64.38 636 PRO A CA 1
ATOM 4953 C C . PRO A 1 636 ? -8.984 53.474 -6.929 1.00 64.38 636 PRO A C 1
ATOM 4955 O O . PRO A 1 636 ? -10.005 53.103 -7.513 1.00 64.38 636 PRO A O 1
ATOM 4958 N N . PRO A 1 637 ? -8.922 54.681 -6.339 1.00 59.25 637 PRO A N 1
ATOM 4959 C CA . PRO A 1 637 ? -10.062 55.590 -6.317 1.00 59.25 637 PRO A CA 1
ATOM 4960 C C . PRO A 1 637 ? -10.477 55.998 -7.740 1.00 59.25 637 PRO A C 1
ATOM 4962 O O . PRO A 1 637 ? -9.666 56.523 -8.497 1.00 59.25 637 PRO A O 1
ATOM 4965 N N . ASP A 1 638 ? -11.764 55.825 -8.063 1.00 52.84 638 ASP A N 1
ATOM 4966 C CA . ASP A 1 638 ? -12.417 56.069 -9.371 1.00 52.84 638 ASP A CA 1
ATOM 4967 C C . ASP A 1 638 ? -12.406 57.554 -9.853 1.00 52.84 638 ASP A C 1
ATOM 4969 O O . ASP A 1 638 ? -13.230 57.965 -10.673 1.00 52.84 638 ASP A O 1
ATOM 4973 N N . ASN A 1 639 ? -11.507 58.402 -9.335 1.00 41.72 639 ASN A N 1
ATOM 4974 C CA . ASN A 1 639 ? -11.508 59.857 -9.515 1.00 41.72 639 ASN A CA 1
ATOM 4975 C C . ASN A 1 639 ? -10.112 60.455 -9.788 1.00 41.72 639 ASN A C 1
ATOM 4977 O O . ASN A 1 639 ? -9.630 61.256 -8.991 1.00 41.72 639 ASN A O 1
ATOM 4981 N N . GLU A 1 640 ? -9.509 60.183 -10.950 1.00 33.47 640 GLU A N 1
ATOM 4982 C CA . GLU A 1 640 ? -8.591 61.161 -11.561 1.00 33.47 640 GLU A CA 1
ATOM 4983 C C . GLU A 1 640 ? -8.558 61.049 -13.104 1.00 33.47 640 GLU A C 1
ATOM 4985 O O . GLU A 1 640 ? -8.102 60.040 -13.644 1.00 33.47 640 GLU A O 1
ATOM 4990 N N . PRO A 1 641 ? -9.083 62.040 -13.857 1.00 42.16 641 PRO A N 1
ATOM 4991 C CA . PRO A 1 641 ? -8.997 62.055 -15.316 1.00 42.16 641 PRO A CA 1
ATOM 4992 C C . PRO A 1 641 ? -7.617 62.558 -15.789 1.00 42.16 641 PRO A C 1
ATOM 4994 O O . PRO A 1 641 ? -7.051 63.455 -15.162 1.00 42.16 641 PRO A O 1
ATOM 4997 N N . PRO A 1 642 ? -7.083 62.063 -16.923 1.00 39.28 642 PRO A N 1
ATOM 4998 C CA . PRO A 1 642 ? -5.774 62.483 -17.421 1.00 39.28 642 PRO A CA 1
ATOM 4999 C C . PRO A 1 642 ? -5.765 63.972 -17.798 1.00 39.28 642 PRO A C 1
ATOM 5001 O O . PRO A 1 642 ? -6.613 64.448 -18.558 1.00 39.28 642 PRO A O 1
ATOM 5004 N N . ALA A 1 643 ? -4.792 64.713 -17.263 1.00 36.19 643 ALA A N 1
ATOM 5005 C CA . ALA A 1 643 ? -4.713 66.162 -17.408 1.00 36.19 643 ALA A CA 1
ATOM 5006 C C . ALA A 1 643 ? -4.412 66.608 -18.852 1.00 36.19 643 ALA A C 1
ATOM 5008 O O . ALA A 1 643 ? -3.469 66.148 -19.497 1.00 36.19 643 ALA A O 1
ATOM 5009 N N . THR A 1 644 ? -5.197 67.568 -19.345 1.00 38.53 644 THR A N 1
ATOM 5010 C CA . THR A 1 644 ? -4.995 68.228 -20.643 1.00 38.53 644 THR A CA 1
ATOM 5011 C C . THR A 1 644 ? -3.748 69.111 -20.675 1.00 38.53 644 THR A C 1
ATOM 5013 O O . THR A 1 644 ? -3.521 69.903 -19.761 1.00 38.53 644 THR A O 1
ATOM 5016 N N . VAL A 1 645 ? -3.032 69.058 -21.801 1.00 35.75 645 VAL A N 1
ATOM 5017 C CA . VAL A 1 645 ? -1.881 69.907 -22.155 1.00 35.75 645 VAL A CA 1
ATOM 5018 C C . VAL A 1 645 ? -2.168 71.405 -21.961 1.00 35.75 645 VAL A C 1
ATOM 5020 O O . VAL A 1 645 ? -3.139 71.930 -22.510 1.00 35.75 645 VAL A O 1
ATOM 5023 N N . LYS A 1 646 ? -1.263 72.105 -21.263 1.00 36.59 646 LYS A N 1
ATOM 5024 C CA . LYS A 1 646 ? -1.076 73.564 -21.331 1.00 36.59 646 LYS A CA 1
ATOM 5025 C C . LYS A 1 646 ? 0.420 73.909 -21.351 1.00 36.59 646 LYS A C 1
ATOM 5027 O O . LYS A 1 646 ? 1.225 73.191 -20.768 1.00 36.59 646 LYS A O 1
ATOM 5032 N N . ASP A 1 647 ? 0.734 74.978 -22.077 1.00 35.22 647 ASP A N 1
ATOM 5033 C CA . ASP A 1 647 ? 2.076 75.484 -22.425 1.00 35.22 647 ASP A CA 1
ATOM 5034 C C . ASP A 1 647 ? 2.648 76.410 -21.298 1.00 35.22 647 ASP A C 1
ATOM 5036 O O . ASP A 1 647 ? 1.984 76.534 -20.266 1.00 35.22 647 ASP A O 1
ATOM 5040 N N . PRO A 1 648 ? 3.859 77.014 -21.373 1.00 41.72 648 PRO A N 1
ATOM 5041 C CA . PRO A 1 648 ? 4.932 76.670 -20.435 1.00 41.72 648 PRO A CA 1
ATOM 5042 C C . PRO A 1 648 ? 5.492 77.851 -19.603 1.00 41.72 648 PRO A C 1
ATOM 5044 O O . PRO A 1 648 ? 5.204 79.017 -19.871 1.00 41.72 648 PRO A O 1
ATOM 5047 N N . ASN A 1 649 ? 6.427 77.516 -18.701 1.00 35.03 649 ASN A N 1
ATOM 5048 C CA . ASN A 1 649 ? 7.231 78.376 -17.807 1.00 35.03 649 ASN A CA 1
ATOM 5049 C C . ASN A 1 649 ? 6.575 78.838 -16.483 1.00 35.03 649 ASN A C 1
ATOM 5051 O O . ASN A 1 649 ? 5.373 79.057 -16.406 1.00 35.03 649 ASN A O 1
ATOM 5055 N N . GLU A 1 650 ? 7.462 79.047 -15.497 1.00 36.84 650 GLU A N 1
ATOM 5056 C CA . GLU A 1 650 ? 7.302 79.644 -14.150 1.00 36.84 650 GLU A CA 1
ATOM 5057 C C . GLU A 1 650 ? 6.948 78.715 -12.950 1.00 36.84 650 GLU A C 1
ATOM 5059 O O . GLU A 1 650 ? 5.871 78.136 -12.831 1.00 36.84 650 GLU A O 1
ATOM 5064 N N . GLU A 1 651 ? 7.939 78.613 -12.050 1.00 38.16 651 GLU A N 1
ATOM 5065 C CA . GLU A 1 651 ? 7.947 78.166 -10.637 1.00 38.16 651 GLU A CA 1
ATOM 5066 C C . GLU A 1 651 ? 7.376 79.264 -9.684 1.00 38.16 651 GLU A C 1
ATOM 5068 O O . GLU A 1 651 ? 7.156 80.381 -10.156 1.00 38.16 651 GLU A O 1
ATOM 5073 N N . PRO A 1 652 ? 7.341 79.109 -8.334 1.00 42.78 652 PRO A N 1
ATOM 5074 C CA . PRO A 1 652 ? 6.931 77.984 -7.469 1.00 42.78 652 PRO A CA 1
ATOM 5075 C C . PRO A 1 652 ? 5.989 78.447 -6.297 1.00 42.78 652 PRO A C 1
ATOM 5077 O O . PRO A 1 652 ? 5.376 79.507 -6.358 1.00 42.78 652 PRO A O 1
ATOM 5080 N N . ASP A 1 653 ? 5.950 77.656 -5.208 1.00 36.34 653 ASP A N 1
ATOM 5081 C CA . ASP A 1 653 ? 5.607 77.991 -3.799 1.00 36.34 653 ASP A CA 1
ATOM 5082 C C . ASP A 1 653 ? 4.168 77.842 -3.211 1.00 36.34 653 ASP A C 1
ATOM 5084 O O . ASP A 1 653 ? 3.278 78.672 -3.359 1.00 36.34 653 ASP A O 1
ATOM 5088 N N . GLU A 1 654 ? 4.059 76.803 -2.359 1.00 38.34 654 GLU A N 1
ATOM 5089 C CA . GLU A 1 654 ? 3.734 76.864 -0.910 1.00 38.34 654 GLU A CA 1
ATOM 5090 C C . GLU A 1 654 ? 2.272 76.754 -0.343 1.00 38.34 654 GLU A C 1
ATOM 5092 O O . GLU A 1 654 ? 1.471 77.678 -0.387 1.00 38.34 654 GLU A O 1
ATOM 5097 N N . LYS A 1 655 ? 2.037 75.632 0.387 1.00 34.84 655 LYS A N 1
ATOM 5098 C CA . LYS A 1 655 ? 1.112 75.346 1.538 1.00 34.84 655 LYS A CA 1
ATOM 5099 C C . LYS A 1 655 ? -0.422 75.532 1.436 1.00 34.84 655 LYS A C 1
ATOM 5101 O O . LYS A 1 655 ? -0.918 76.631 1.230 1.00 34.84 655 LYS A O 1
ATOM 5106 N N . THR A 1 656 ? -1.170 74.508 1.900 1.00 39.72 656 THR A N 1
ATOM 5107 C CA . THR A 1 656 ? -2.153 74.561 3.034 1.00 39.72 656 THR A CA 1
ATOM 5108 C C . THR A 1 656 ? -2.658 73.145 3.430 1.00 39.72 656 THR A C 1
ATOM 5110 O O . THR A 1 656 ? -2.712 72.247 2.598 1.00 39.72 656 THR A O 1
ATOM 5113 N N . HIS A 1 657 ? -2.989 72.928 4.715 1.00 38.41 657 HIS A N 1
ATOM 5114 C CA . HIS A 1 657 ? -3.358 71.633 5.332 1.00 38.41 657 HIS A CA 1
ATOM 5115 C C . HIS A 1 657 ? -4.837 71.198 5.185 1.00 38.41 657 HIS A C 1
ATOM 5117 O O . HIS A 1 657 ? -5.732 72.038 5.185 1.00 38.41 657 HIS A O 1
ATOM 5123 N N . SER A 1 658 ? -5.099 69.881 5.265 1.00 35.47 658 SER A N 1
ATOM 5124 C CA . SER A 1 658 ? -6.335 69.271 5.820 1.00 35.47 658 SER A CA 1
ATOM 5125 C C . SER A 1 658 ? -6.040 67.838 6.368 1.00 35.47 658 SER A C 1
ATOM 5127 O O . SER A 1 658 ? -4.930 67.355 6.131 1.00 35.47 658 SER A O 1
ATOM 5129 N N . PRO A 1 659 ? -6.889 67.223 7.230 1.00 36.31 659 PRO A N 1
ATOM 5130 C CA . PRO A 1 659 ? -6.384 66.497 8.415 1.00 36.31 659 PRO A CA 1
ATOM 5131 C C . PRO A 1 659 ? -6.258 64.954 8.368 1.00 36.31 659 PRO A C 1
ATOM 5133 O O . PRO A 1 659 ? -6.819 64.254 7.535 1.00 36.31 659 PRO A O 1
ATOM 5136 N N . THR A 1 660 ? -5.518 64.466 9.372 1.00 35.78 660 THR A N 1
ATOM 5137 C CA . THR A 1 660 ? -5.059 63.101 9.712 1.00 35.78 660 THR A CA 1
ATOM 5138 C C . THR A 1 660 ? -6.173 62.036 9.896 1.00 35.78 660 THR A C 1
ATOM 5140 O O . THR A 1 660 ? -7.256 62.394 10.362 1.00 35.78 660 THR A O 1
ATOM 5143 N N . PRO A 1 661 ? -5.915 60.717 9.684 1.00 45.91 661 PRO A N 1
ATOM 5144 C CA . PRO A 1 661 ? -6.940 59.647 9.706 1.00 45.91 661 PRO A CA 1
ATOM 5145 C C . PRO A 1 661 ? -7.727 59.403 11.010 1.00 45.91 661 PRO A C 1
ATOM 5147 O O . PRO A 1 661 ? -8.607 58.550 11.037 1.00 45.91 661 PRO A O 1
ATOM 5150 N N . ALA A 1 662 ? -7.456 60.132 12.095 1.00 52.94 662 ALA A N 1
ATOM 5151 C CA . ALA A 1 662 ? -8.177 59.981 13.365 1.00 52.94 662 ALA A CA 1
ATOM 5152 C C . ALA A 1 662 ? -9.669 60.380 13.287 1.00 52.94 662 ALA A C 1
ATOM 5154 O O . ALA A 1 662 ? -10.447 60.028 14.172 1.00 52.94 662 ALA A O 1
ATOM 5155 N N . HIS A 1 663 ? -10.071 61.116 12.246 1.00 60.16 663 HIS A N 1
ATOM 5156 C CA . HIS A 1 663 ? -11.415 61.689 12.129 1.00 60.16 663 HIS A CA 1
ATOM 5157 C C . HIS A 1 663 ? -12.516 60.659 11.786 1.00 60.16 663 HIS A C 1
ATOM 5159 O O . HIS A 1 663 ? -13.674 60.887 12.138 1.00 60.16 663 HIS A O 1
ATOM 5165 N N . ASP A 1 664 ? -12.179 59.527 11.152 1.00 71.69 664 ASP A N 1
ATOM 5166 C CA . ASP A 1 664 ? -13.146 58.453 10.839 1.00 71.69 664 ASP A CA 1
ATOM 5167 C C . ASP A 1 664 ? -13.616 57.735 12.121 1.00 71.69 664 ASP A C 1
ATOM 5169 O O . ASP A 1 664 ? -14.817 57.565 12.348 1.00 71.69 664 ASP A O 1
ATOM 5173 N N . LEU A 1 665 ? -12.686 57.386 13.022 1.00 79.62 665 LEU A N 1
ATOM 5174 C CA . LEU A 1 665 ? -12.997 56.605 14.228 1.00 79.62 665 LEU A CA 1
ATOM 5175 C C . LEU A 1 665 ? -13.928 57.358 15.197 1.00 79.62 665 LEU A C 1
ATOM 5177 O O . LEU A 1 665 ? -14.802 56.752 15.821 1.00 79.62 665 LEU A O 1
ATOM 5181 N N . ASP A 1 666 ? -13.779 58.681 15.321 1.00 85.38 666 ASP A N 1
ATOM 5182 C CA . ASP A 1 666 ? -14.677 59.497 16.146 1.00 85.38 666 ASP A CA 1
ATOM 5183 C C . ASP A 1 666 ? -16.044 59.742 15.475 1.00 85.38 666 ASP A C 1
ATOM 5185 O O . ASP A 1 666 ? -17.051 59.833 16.188 1.00 85.38 666 ASP A O 1
ATOM 5189 N N . GLU A 1 667 ? -16.144 59.752 14.137 1.00 86.62 667 GLU A N 1
ATOM 5190 C CA . GLU A 1 667 ? -17.441 59.742 13.439 1.00 86.62 667 GLU A CA 1
ATOM 5191 C C . GLU A 1 667 ? -18.177 58.412 13.664 1.00 86.62 667 GLU A C 1
ATOM 5193 O O . GLU A 1 667 ? -19.357 58.413 14.036 1.00 86.62 667 GLU A O 1
ATOM 5198 N N . ILE A 1 668 ? -17.478 57.282 13.510 1.00 85.94 668 ILE A N 1
ATOM 5199 C CA . ILE A 1 668 ? -18.003 55.931 13.750 1.00 85.94 668 ILE A CA 1
ATOM 5200 C C . ILE A 1 668 ? -18.454 55.794 15.205 1.00 85.94 668 ILE A C 1
ATOM 5202 O O . ILE A 1 668 ? -19.615 55.474 15.471 1.00 85.94 668 ILE A O 1
ATOM 5206 N N . ARG A 1 669 ? -17.586 56.142 16.163 1.00 92.12 669 ARG A N 1
ATOM 5207 C CA . ARG A 1 669 ? -17.909 56.158 17.596 1.00 92.12 669 ARG A CA 1
ATOM 5208 C C . ARG A 1 669 ? -19.131 57.029 17.881 1.00 92.12 669 ARG A C 1
ATOM 5210 O O . ARG A 1 669 ? -20.004 56.607 18.635 1.00 92.12 669 ARG A O 1
ATOM 5217 N N . THR A 1 670 ? -19.229 58.226 17.305 1.00 91.88 670 THR A N 1
ATOM 5218 C CA . THR A 1 670 ? -20.383 59.116 17.527 1.00 91.88 670 THR A CA 1
ATOM 5219 C C . THR A 1 670 ? -21.664 58.561 16.898 1.00 91.88 670 THR A C 1
ATOM 5221 O O . THR A 1 670 ? -22.742 58.690 17.480 1.00 91.88 670 THR A O 1
ATOM 5224 N N . SER A 1 671 ? -21.561 57.881 15.759 1.00 89.88 671 SER A N 1
ATOM 5225 C CA . SER A 1 671 ? -22.700 57.261 15.077 1.00 89.88 671 SER A CA 1
ATOM 5226 C C . SER A 1 671 ? -23.217 56.026 15.823 1.00 89.88 671 SER A C 1
ATOM 5228 O O . SER A 1 671 ? -24.422 55.936 16.050 1.00 89.88 671 SER A O 1
ATOM 5230 N N . ILE A 1 672 ? -22.333 55.166 16.346 1.00 93.38 672 ILE A N 1
ATOM 5231 C CA . ILE A 1 672 ? -22.703 54.055 17.245 1.00 93.38 672 ILE A CA 1
ATOM 5232 C C . ILE A 1 672 ? -23.351 54.590 18.534 1.00 93.38 672 ILE A C 1
ATOM 5234 O O . ILE A 1 672 ? -24.368 54.064 18.979 1.00 93.38 672 ILE A O 1
ATOM 5238 N N . LYS A 1 673 ? -22.824 55.676 19.122 1.00 95.25 673 LYS A N 1
ATOM 5239 C CA . LYS A 1 673 ? -23.436 56.331 20.295 1.00 95.25 673 LYS A CA 1
ATOM 5240 C C . LYS A 1 673 ? -24.880 56.787 20.017 1.00 95.25 673 LYS A C 1
ATOM 5242 O O . LYS A 1 673 ? -25.757 56.536 20.843 1.00 95.25 673 LYS A O 1
ATOM 5247 N N . ARG A 1 674 ? -25.144 57.426 18.865 1.00 93.62 674 ARG A N 1
ATOM 5248 C CA . ARG A 1 674 ? -26.508 57.825 18.450 1.00 93.62 674 ARG A CA 1
ATOM 5249 C C . ARG A 1 674 ? -27.410 56.616 18.181 1.00 93.62 674 ARG A C 1
ATOM 5251 O O . ARG A 1 674 ? -28.561 56.617 18.615 1.00 93.62 674 ARG A O 1
ATOM 5258 N N . PHE A 1 675 ? -26.889 55.584 17.517 1.00 93.06 675 PHE A N 1
ATOM 5259 C CA . PHE A 1 675 ? -27.608 54.332 17.274 1.00 93.06 675 PHE A CA 1
ATOM 5260 C C . PHE A 1 675 ? -28.043 53.674 18.588 1.00 93.06 675 PHE A C 1
ATOM 5262 O O . PHE A 1 675 ? -29.222 53.402 18.769 1.00 93.06 675 PHE A O 1
ATOM 5269 N N . LEU A 1 676 ? -27.143 53.502 19.561 1.00 94.25 676 LEU A N 1
ATOM 5270 C CA . LEU A 1 676 ? -27.486 52.875 20.843 1.00 94.25 676 LEU A CA 1
ATOM 5271 C C . LEU A 1 676 ? -28.577 53.639 21.603 1.00 94.25 676 LEU A C 1
ATOM 5273 O O . LEU A 1 676 ? -29.483 53.013 22.149 1.00 94.25 676 LEU A O 1
ATOM 5277 N N . MET A 1 677 ? -28.540 54.975 21.564 1.00 92.69 677 MET A N 1
ATOM 5278 C CA . MET A 1 677 ? -29.563 55.833 22.169 1.00 92.69 677 MET A CA 1
ATOM 5279 C C . MET A 1 677 ? -30.932 55.760 21.462 1.00 92.69 677 MET A C 1
ATOM 5281 O O . MET A 1 677 ? -31.953 55.927 22.123 1.00 92.69 677 MET A O 1
ATOM 5285 N N . SER A 1 678 ? -30.970 55.514 20.147 1.00 90.69 678 SER A N 1
ATOM 5286 C CA . SER A 1 678 ? -32.213 55.406 19.354 1.00 90.69 678 SER A CA 1
ATOM 5287 C C . SER A 1 678 ? -32.723 53.969 19.178 1.00 90.69 678 SER A C 1
ATOM 5289 O O . SER A 1 678 ? -33.885 53.765 18.832 1.00 90.69 678 SER A O 1
ATOM 5291 N N . SER A 1 679 ? -31.879 52.968 19.429 1.00 87.94 679 SER A N 1
ATOM 5292 C CA . SER A 1 679 ? -32.194 51.548 19.265 1.00 87.94 679 SER A CA 1
ATOM 5293 C C . SER A 1 679 ? -33.199 51.026 20.299 1.00 87.94 679 SER A C 1
ATOM 5295 O O . SER A 1 679 ? -33.305 51.535 21.420 1.00 87.94 679 SER A O 1
ATOM 5297 N N . ASN A 1 680 ? -33.847 49.906 19.973 1.00 88.44 680 ASN A N 1
ATOM 5298 C CA . ASN A 1 680 ? -34.657 49.118 20.910 1.00 88.44 680 ASN A CA 1
ATOM 5299 C C . ASN A 1 680 ? -33.830 48.105 21.737 1.00 88.44 680 ASN A C 1
ATOM 5301 O O . ASN A 1 680 ? -34.411 47.213 22.346 1.00 88.44 680 ASN A O 1
ATOM 5305 N N . ILE A 1 681 ? -32.493 48.219 21.771 1.00 89.00 681 ILE A N 1
ATOM 5306 C CA . ILE A 1 681 ? -31.617 47.314 22.538 1.00 89.00 681 ILE A CA 1
ATOM 5307 C C . ILE A 1 681 ? -31.767 47.615 24.035 1.00 89.00 681 ILE A C 1
ATOM 5309 O O . ILE A 1 681 ? -31.141 48.540 24.562 1.00 89.00 681 ILE A O 1
ATOM 5313 N N . ASP A 1 682 ? -32.642 46.884 24.716 1.00 86.31 682 ASP A N 1
ATOM 5314 C CA . ASP A 1 682 ? -32.849 46.999 26.158 1.00 86.31 682 ASP A CA 1
ATOM 5315 C C . ASP A 1 682 ? -31.963 46.006 26.923 1.00 86.31 682 ASP A C 1
ATOM 5317 O O . ASP A 1 682 ? -31.942 44.817 26.615 1.00 86.31 682 ASP A O 1
ATOM 5321 N N . LEU A 1 683 ? -31.237 46.501 27.927 1.00 91.31 683 LEU A N 1
ATOM 5322 C CA . LEU A 1 683 ? -30.412 45.694 28.824 1.00 91.31 683 LEU A CA 1
ATOM 5323 C C . LEU A 1 683 ? -31.015 45.790 30.230 1.00 91.31 683 LEU A C 1
ATOM 5325 O O . LEU A 1 683 ? -30.665 46.681 31.002 1.00 91.31 683 LEU A O 1
ATOM 5329 N N . ASN A 1 684 ? -31.961 44.897 30.539 1.00 89.31 684 ASN A N 1
ATOM 5330 C CA . ASN A 1 684 ? -32.699 44.838 31.811 1.00 89.31 684 ASN A CA 1
ATOM 5331 C C . ASN A 1 684 ? -33.408 46.154 32.223 1.00 89.31 684 ASN A C 1
ATOM 5333 O O . ASN A 1 684 ? -33.439 46.512 33.401 1.00 89.31 684 ASN A O 1
ATOM 5337 N N . GLY A 1 685 ? -34.011 46.876 31.272 1.00 91.75 685 GLY A N 1
ATOM 5338 C CA . GLY A 1 685 ? -34.768 48.114 31.513 1.00 91.75 685 GLY A CA 1
ATOM 5339 C C . GLY A 1 685 ? -33.919 49.392 31.526 1.00 91.75 685 GLY A C 1
ATOM 5340 O O . GLY A 1 685 ? -34.431 50.473 31.857 1.00 91.75 685 GLY A O 1
ATOM 5341 N N . SER A 1 686 ? -32.635 49.284 31.176 1.00 94.56 686 SER A N 1
ATOM 5342 C CA . SER A 1 686 ? -31.636 50.354 31.213 1.00 94.56 686 SER A CA 1
ATOM 5343 C C . SER A 1 686 ? -31.091 50.717 29.832 1.00 94.56 686 SER A C 1
ATOM 5345 O O . SER A 1 686 ? -31.046 49.903 28.909 1.00 94.56 686 SER A O 1
ATOM 5347 N N . TYR A 1 687 ? -30.626 51.962 29.686 1.00 95.50 687 TYR A N 1
ATOM 5348 C CA . TYR A 1 687 ? -29.953 52.386 28.458 1.00 95.50 687 TYR A CA 1
ATOM 5349 C C . TYR A 1 687 ? -28.610 51.655 28.283 1.00 95.50 687 TYR A C 1
ATOM 5351 O O . TYR A 1 687 ? -27.802 51.657 29.224 1.00 95.50 687 TYR A O 1
ATOM 5359 N N . PRO A 1 688 ? -28.325 51.104 27.087 1.00 96.00 688 PRO A N 1
ATOM 5360 C CA . PRO A 1 688 ? -27.014 50.564 26.756 1.00 96.00 688 PRO A CA 1
ATOM 5361 C C . PRO A 1 688 ? -25.998 51.692 26.542 1.00 96.00 688 PRO A C 1
ATOM 5363 O O . PRO A 1 688 ? -26.304 52.734 25.959 1.00 96.00 688 PRO A O 1
ATOM 5366 N N . ARG A 1 689 ? -24.756 51.466 26.970 1.00 95.50 689 ARG A N 1
ATOM 5367 C CA . ARG A 1 689 ? -23.635 52.395 26.793 1.00 95.50 689 ARG A CA 1
ATOM 5368 C C . ARG A 1 689 ? -22.455 51.682 26.146 1.00 95.50 689 ARG A C 1
ATOM 5370 O O . ARG A 1 689 ? -22.011 50.649 26.627 1.00 95.50 689 ARG A O 1
ATOM 5377 N N . LEU A 1 690 ? -21.929 52.271 25.073 1.00 96.12 690 LEU A N 1
ATOM 5378 C CA . LEU A 1 690 ? -20.696 51.832 24.402 1.00 96.12 690 LEU A CA 1
ATOM 5379 C C . LEU A 1 690 ? -19.502 51.897 25.371 1.00 96.12 690 LEU A C 1
ATOM 5381 O O . LEU A 1 690 ? -19.155 52.989 25.830 1.00 96.12 690 LEU A O 1
ATOM 5385 N N . VAL A 1 691 ? -18.881 50.746 25.642 1.00 94.25 691 VAL A N 1
ATOM 5386 C CA . VAL A 1 691 ? -17.712 50.590 26.528 1.00 94.25 691 VAL A CA 1
ATOM 5387 C C . VAL A 1 691 ? -16.419 50.448 25.723 1.00 94.25 691 VAL A C 1
ATOM 5389 O O . VAL A 1 691 ? -15.451 51.154 25.995 1.00 94.25 691 VAL A O 1
ATOM 5392 N N . LYS A 1 692 ? -16.400 49.575 24.706 1.00 93.12 692 LYS A N 1
ATOM 5393 C CA . LYS A 1 692 ? -15.211 49.274 23.886 1.00 93.12 692 LYS A CA 1
ATOM 5394 C C . LYS A 1 692 ? -15.595 49.187 22.406 1.00 93.12 692 LYS A C 1
ATOM 5396 O O . LYS A 1 692 ? -16.662 48.682 22.088 1.00 93.12 692 LYS A O 1
ATOM 5401 N N . LEU A 1 693 ? -14.734 49.658 21.511 1.00 91.56 693 LEU A N 1
ATOM 5402 C CA . LEU A 1 693 ? -14.790 49.389 20.067 1.00 91.56 693 LEU A CA 1
ATOM 5403 C C . LEU A 1 693 ? -13.629 48.418 19.802 1.00 91.56 693 LEU A C 1
ATOM 5405 O O . LEU A 1 693 ? -12.515 48.711 20.239 1.00 91.56 693 LEU A O 1
ATOM 5409 N N . ARG A 1 694 ? -13.900 47.230 19.250 1.00 81.62 694 ARG A N 1
ATOM 5410 C CA . ARG A 1 694 ? -12.932 46.121 19.154 1.00 81.62 694 ARG A CA 1
ATOM 5411 C C . ARG A 1 694 ? -12.227 46.057 17.802 1.00 81.62 694 ARG A C 1
ATOM 5413 O O . ARG A 1 694 ? -11.006 45.942 17.797 1.00 81.62 694 ARG A O 1
ATOM 5420 N N . LYS A 1 695 ? -12.972 46.126 16.694 1.00 74.00 695 LYS A N 1
ATOM 5421 C CA . LYS A 1 695 ? -12.444 45.849 15.350 1.00 74.00 695 LYS A CA 1
ATOM 5422 C C . LYS A 1 695 ? -13.190 46.643 14.272 1.00 74.00 695 LYS A C 1
ATOM 5424 O O . LYS A 1 695 ? -14.411 46.786 14.344 1.00 74.00 695 LYS A O 1
ATOM 5429 N N . GLU A 1 696 ? -12.440 47.133 13.291 1.00 75.69 696 GLU A N 1
ATOM 5430 C CA . GLU A 1 696 ? -12.910 47.782 12.061 1.00 75.69 696 GLU A CA 1
ATOM 5431 C C . GLU A 1 696 ? -12.069 47.196 10.917 1.00 75.69 696 GLU A C 1
ATOM 5433 O O . GLU A 1 696 ? -10.907 47.559 10.758 1.00 75.69 696 GLU A O 1
ATOM 5438 N N . GLU A 1 697 ? -12.608 46.212 10.191 1.00 60.28 697 GLU A N 1
ATOM 5439 C CA . GLU A 1 697 ? -11.877 45.527 9.101 1.00 60.28 697 GLU A CA 1
ATOM 5440 C C . GLU A 1 697 ? -12.125 46.173 7.737 1.00 60.28 697 GLU A C 1
ATOM 5442 O O . GLU A 1 697 ? -11.266 46.144 6.866 1.00 60.28 697 GLU A O 1
ATOM 5447 N N . ASN A 1 698 ? -13.280 46.818 7.582 1.00 62.53 698 ASN A N 1
ATOM 5448 C CA . ASN A 1 698 ? -13.661 47.627 6.433 1.00 62.53 698 ASN A CA 1
ATOM 5449 C C . ASN A 1 698 ? -14.594 48.740 6.933 1.00 62.53 698 ASN A C 1
ATOM 5451 O O . ASN A 1 698 ? -15.359 48.508 7.868 1.00 62.53 698 ASN A O 1
ATOM 5455 N N . LYS A 1 699 ? -14.604 49.923 6.290 1.00 71.44 699 LYS A N 1
ATOM 5456 C CA . LYS A 1 699 ? -15.359 51.134 6.727 1.00 71.44 699 LYS A CA 1
ATOM 5457 C C . LYS A 1 699 ? -16.862 50.937 6.998 1.00 71.44 699 LYS A C 1
ATOM 5459 O O . LYS A 1 699 ? -17.523 51.824 7.540 1.00 71.44 699 LYS A O 1
ATOM 5464 N N . ASN A 1 700 ? -17.413 49.803 6.573 1.00 77.75 700 ASN A N 1
ATOM 5465 C CA . ASN A 1 700 ? -18.812 49.448 6.733 1.00 77.75 700 ASN A CA 1
ATOM 5466 C C . ASN A 1 700 ? -19.076 48.436 7.859 1.00 77.75 700 ASN A C 1
ATOM 5468 O O . ASN A 1 700 ? -20.243 48.307 8.195 1.00 77.75 700 ASN A O 1
ATOM 5472 N N . TYR A 1 701 ? -18.088 47.748 8.450 1.00 86.00 701 TYR A N 1
ATOM 5473 C CA . TYR A 1 701 ? -18.293 46.714 9.484 1.00 86.00 701 TYR A CA 1
ATOM 5474 C C . TYR A 1 701 ? -17.579 47.059 10.798 1.00 86.00 701 TYR A C 1
ATOM 5476 O O . TYR A 1 701 ? -16.392 47.382 10.802 1.00 86.00 701 TYR A O 1
ATOM 5484 N N . VAL A 1 702 ? -18.303 46.973 11.919 1.00 89.88 702 VAL A N 1
ATOM 5485 C CA . VAL A 1 702 ? -17.812 47.351 13.252 1.00 89.88 702 VAL A CA 1
ATOM 5486 C C . VAL A 1 702 ? -18.192 46.328 14.326 1.00 89.88 702 VAL A C 1
ATOM 5488 O O . VAL A 1 702 ? -19.354 45.941 14.453 1.00 89.88 702 VAL A O 1
ATOM 5491 N N . GLU A 1 703 ? -17.218 45.949 15.155 1.00 92.75 703 GLU A N 1
ATOM 5492 C CA . GLU A 1 703 ? -17.413 45.135 16.364 1.00 92.75 703 GLU A CA 1
ATOM 5493 C C . GLU A 1 703 ? -17.217 46.004 17.618 1.00 92.75 703 GLU A C 1
ATOM 5495 O O . GLU A 1 703 ? -16.198 46.685 17.768 1.00 92.75 703 GLU A O 1
ATOM 5500 N N . PHE A 1 704 ? -18.169 45.992 18.552 1.00 94.81 704 PHE A N 1
ATOM 5501 C CA . PHE A 1 704 ? -18.144 46.818 19.759 1.00 94.81 704 PHE A CA 1
ATOM 5502 C C . PHE A 1 704 ? -18.824 46.158 20.967 1.00 94.81 704 PHE A C 1
ATOM 5504 O O . PHE A 1 704 ? -19.687 45.306 20.834 1.00 94.81 704 PHE A O 1
ATOM 5511 N N . VAL A 1 705 ? -18.447 46.569 22.177 1.00 95.19 705 VAL A N 1
ATOM 5512 C CA . VAL A 1 705 ? -18.997 46.070 23.446 1.00 95.19 705 VAL A CA 1
ATOM 5513 C C . VAL A 1 705 ? -19.833 47.161 24.104 1.00 95.19 705 VAL A C 1
ATOM 5515 O O . VAL A 1 705 ? -19.366 48.293 24.282 1.00 95.19 705 VAL A O 1
ATOM 5518 N N . ILE A 1 706 ? -21.050 46.806 24.503 1.00 96.25 706 ILE A N 1
ATOM 5519 C CA . ILE A 1 706 ? -21.964 47.638 25.284 1.00 96.25 706 ILE A CA 1
ATOM 5520 C C . ILE A 1 706 ? -22.170 47.045 26.678 1.00 96.25 706 ILE A C 1
ATOM 5522 O O . ILE A 1 706 ? -22.085 45.836 26.877 1.00 96.25 706 ILE A O 1
ATOM 5526 N N . ALA A 1 707 ? -22.473 47.904 27.643 1.00 95.81 707 ALA A N 1
ATOM 5527 C CA . ALA A 1 707 ? -22.887 47.495 28.978 1.00 95.81 707 ALA A CA 1
ATOM 5528 C C . ALA A 1 707 ? -24.136 48.283 29.410 1.00 95.81 707 ALA A C 1
ATOM 5530 O O . ALA A 1 707 ? -24.344 49.410 28.935 1.00 95.81 707 ALA A O 1
ATOM 5531 N N . PRO A 1 708 ? -24.976 47.721 30.293 1.00 95.12 708 PRO A N 1
ATOM 5532 C CA . PRO A 1 708 ? -26.090 48.449 30.888 1.00 95.12 708 PRO A CA 1
ATOM 5533 C C . PRO A 1 708 ? -25.593 49.623 31.735 1.00 95.12 708 PRO A C 1
ATOM 5535 O O . PRO A 1 708 ? -24.462 49.647 32.223 1.00 95.12 708 PRO A O 1
ATOM 5538 N N . THR A 1 709 ? -26.459 50.611 31.937 1.00 96.00 709 THR A N 1
ATOM 5539 C CA . THR A 1 709 ? -26.214 51.736 32.852 1.00 96.00 709 THR A CA 1
ATOM 5540 C C . THR A 1 709 ? -27.198 51.722 34.016 1.00 96.00 709 THR A C 1
ATOM 5542 O O . THR A 1 709 ? -28.272 51.136 33.929 1.00 96.00 709 THR A O 1
ATOM 5545 N N . ASN A 1 710 ? -26.906 52.467 35.082 1.00 94.12 710 ASN A N 1
ATOM 5546 C CA . ASN A 1 710 ? -27.872 52.729 36.161 1.00 94.12 710 ASN A CA 1
ATOM 5547 C C . ASN A 1 710 ? -29.019 53.687 35.750 1.00 94.12 710 ASN A C 1
ATOM 5549 O O . ASN A 1 710 ? -29.748 54.190 36.607 1.00 94.12 710 ASN A O 1
ATOM 5553 N N . CYS A 1 711 ? -29.174 53.988 34.457 1.00 94.38 711 CYS A N 1
ATOM 5554 C CA . CYS A 1 711 ? -30.196 54.885 33.935 1.00 94.38 711 CYS A CA 1
ATOM 5555 C C . CYS A 1 711 ? -31.282 54.097 33.203 1.00 94.38 711 CYS A C 1
ATOM 5557 O O . CYS A 1 711 ? -31.060 53.577 32.111 1.00 94.38 711 CYS A O 1
ATOM 5559 N N . SER A 1 712 ? -32.474 54.052 33.801 1.00 93.00 712 SER A N 1
ATOM 5560 C CA . SER A 1 712 ? -33.638 53.391 33.210 1.00 93.00 712 SER A CA 1
ATOM 5561 C C . SER A 1 712 ? -34.085 54.062 31.908 1.00 93.00 712 SER A C 1
ATOM 5563 O O . SER A 1 712 ? -34.174 55.293 31.846 1.00 93.00 712 SER A O 1
ATOM 5565 N N . ARG A 1 713 ? -34.487 53.248 30.920 1.00 90.19 713 ARG A N 1
ATOM 5566 C CA . ARG A 1 713 ? -35.146 53.691 29.675 1.00 90.19 713 ARG A CA 1
ATOM 5567 C C . ARG A 1 713 ? -36.425 54.508 29.907 1.00 90.19 713 ARG A C 1
ATOM 5569 O O . ARG A 1 713 ? -36.839 55.244 29.021 1.00 90.19 713 ARG A O 1
ATOM 5576 N N . GLN A 1 714 ? -37.029 54.440 31.097 1.00 89.56 714 GLN A N 1
ATOM 5577 C CA . GLN A 1 714 ? -38.209 55.237 31.466 1.00 89.56 714 GLN A CA 1
ATOM 5578 C C . GLN A 1 714 ? -37.918 56.739 31.647 1.00 89.56 714 GLN A C 1
ATOM 5580 O O . GLN A 1 714 ? -38.850 57.529 31.792 1.00 89.56 714 GLN A O 1
ATOM 5585 N N . ARG A 1 715 ? -36.644 57.153 31.686 1.00 89.44 715 ARG A N 1
ATOM 5586 C CA . ARG A 1 715 ? -36.243 58.549 31.902 1.00 89.44 715 ARG A CA 1
ATOM 5587 C C . ARG A 1 715 ? -35.658 59.141 30.623 1.00 89.44 715 ARG A C 1
ATOM 5589 O O . ARG A 1 715 ? -34.715 58.587 30.065 1.00 89.44 715 ARG A O 1
ATOM 5596 N N . GLU A 1 716 ? -36.163 60.295 30.192 1.00 89.81 716 GLU A N 1
ATOM 5597 C CA . GLU A 1 716 ? -35.544 61.045 29.094 1.00 89.81 716 GLU A CA 1
ATOM 5598 C C . GLU A 1 716 ? -34.119 61.473 29.460 1.00 89.81 716 GLU A C 1
ATOM 5600 O O . GLU A 1 716 ? -33.857 62.017 30.542 1.00 89.81 716 GLU A O 1
ATOM 5605 N N . ILE A 1 717 ? -33.188 61.243 28.536 1.00 91.62 717 ILE A N 1
ATOM 5606 C CA . ILE A 1 717 ? -31.778 61.562 28.716 1.00 91.62 717 ILE A CA 1
ATOM 5607 C C . ILE A 1 717 ? -31.155 62.043 27.406 1.00 91.62 717 ILE A C 1
ATOM 5609 O O . ILE A 1 717 ? -31.499 61.554 26.338 1.00 91.62 717 ILE A O 1
ATOM 5613 N N . SER A 1 718 ? -30.237 63.010 27.474 1.00 94.31 718 SER A N 1
ATOM 5614 C CA . SER A 1 718 ? -29.442 63.421 26.313 1.00 94.31 718 SER A CA 1
ATOM 5615 C C . SER A 1 718 ? -28.224 62.515 26.133 1.00 94.31 718 SER A C 1
ATOM 5617 O O . SER A 1 718 ? -27.729 61.935 27.103 1.00 94.31 718 SER A O 1
ATOM 5619 N N . LEU A 1 719 ? -27.689 62.454 24.912 1.00 93.62 719 LEU A N 1
ATOM 5620 C CA . LEU A 1 719 ? -26.498 61.661 24.597 1.00 93.62 719 LEU A CA 1
ATOM 5621 C C . LEU A 1 719 ? -25.322 61.997 25.533 1.00 93.62 719 LEU A C 1
ATOM 5623 O O . LEU A 1 719 ? -24.685 61.100 26.085 1.00 93.62 719 LEU A O 1
ATOM 5627 N N . ASP A 1 720 ? -25.103 63.286 25.799 1.00 92.25 720 ASP A N 1
ATOM 5628 C CA . ASP A 1 720 ? -24.055 63.756 26.712 1.00 92.25 720 ASP A CA 1
ATOM 5629 C C . ASP A 1 720 ? -24.260 63.250 28.142 1.00 92.25 720 ASP A C 1
ATOM 5631 O O . ASP A 1 720 ? -23.303 62.853 28.800 1.00 92.25 720 ASP A O 1
ATOM 5635 N N . LYS A 1 721 ? -25.508 63.214 28.631 1.00 92.75 721 LYS A N 1
ATOM 5636 C CA . LYS A 1 721 ? -25.824 62.704 29.972 1.00 92.75 721 LYS A CA 1
ATOM 5637 C C . LYS A 1 721 ? -25.641 61.189 30.055 1.00 92.75 721 LYS A C 1
ATOM 5639 O O . LYS A 1 721 ? -25.057 60.734 31.039 1.00 92.75 721 LYS A O 1
ATOM 5644 N N . LEU A 1 722 ? -26.054 60.433 29.033 1.00 94.06 722 LEU A N 1
ATOM 5645 C CA . LEU A 1 722 ? -25.874 58.975 28.960 1.00 94.06 722 LEU A CA 1
ATOM 5646 C C . LEU A 1 722 ? -24.388 58.577 28.994 1.00 94.06 722 LEU A C 1
ATOM 5648 O O . LEU A 1 722 ? -24.017 57.613 29.662 1.00 94.06 722 LEU A O 1
ATOM 5652 N N . TYR A 1 723 ? -23.526 59.356 28.334 1.00 93.06 723 TYR A N 1
ATOM 5653 C CA . TYR A 1 723 ? -22.074 59.153 28.339 1.00 93.06 723 TYR A CA 1
ATOM 5654 C C . TYR A 1 723 ? -21.329 59.926 29.448 1.00 93.06 723 TYR A C 1
ATOM 5656 O O . TYR A 1 723 ? -20.111 59.791 29.577 1.00 93.06 723 TYR A O 1
ATOM 5664 N N . SER A 1 724 ? -22.036 60.665 30.308 1.00 92.50 724 SER A N 1
ATOM 5665 C CA . SER A 1 724 ? -21.467 61.314 31.499 1.00 92.50 724 SER A CA 1
ATOM 5666 C C . SER A 1 724 ? -21.405 60.3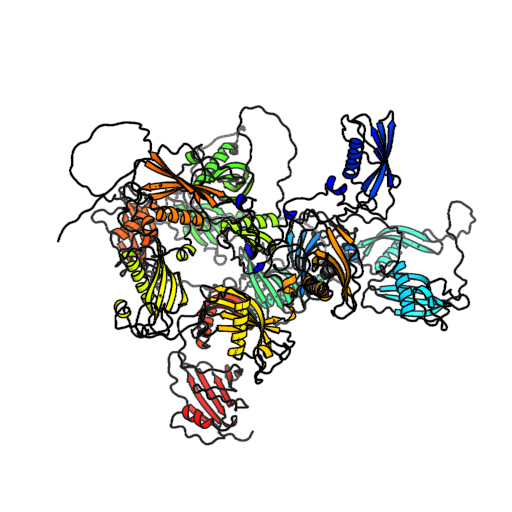72 32.709 1.00 92.50 724 SER A C 1
ATOM 5668 O O . SER A 1 724 ? -21.907 59.248 32.683 1.00 92.50 724 SER A O 1
ATOM 5670 N N . ASN A 1 725 ? -20.862 60.861 33.825 1.00 91.19 725 ASN A N 1
ATOM 5671 C CA . ASN A 1 725 ? -20.892 60.160 35.113 1.00 91.19 725 ASN A CA 1
ATOM 5672 C C . ASN A 1 725 ? -22.289 60.152 35.779 1.00 91.19 725 ASN A C 1
ATOM 5674 O O . ASN A 1 725 ? -22.443 59.556 36.839 1.00 91.19 725 ASN A O 1
ATOM 5678 N N . GLN A 1 726 ? -23.309 60.789 35.181 1.00 92.31 726 GLN A N 1
ATOM 5679 C CA . GLN A 1 726 ? -24.702 60.720 35.657 1.00 92.31 726 GLN A CA 1
ATOM 5680 C C . GLN A 1 726 ? -25.362 59.365 35.348 1.00 92.31 726 GLN A C 1
ATOM 5682 O O . GLN A 1 726 ? -26.310 58.994 36.034 1.00 92.31 726 GLN A O 1
ATOM 5687 N N . CYS A 1 727 ? -24.837 58.622 34.367 1.00 94.56 727 CYS A N 1
ATOM 5688 C CA . CYS A 1 727 ? -25.240 57.252 34.043 1.00 94.56 727 CYS A CA 1
ATOM 5689 C C . CYS A 1 727 ? -24.032 56.316 34.097 1.00 94.56 727 CYS A C 1
ATOM 5691 O O . CYS A 1 727 ? -23.486 55.949 33.050 1.00 94.56 727 CYS A O 1
ATOM 5693 N N . PRO A 1 728 ? -23.569 55.961 35.309 1.00 94.19 728 PRO A N 1
ATOM 5694 C CA . PRO A 1 728 ? -22.504 54.983 35.460 1.00 94.19 728 PRO A CA 1
ATOM 5695 C C . PRO A 1 728 ? -22.930 53.641 34.856 1.00 94.19 728 PRO A C 1
ATOM 5697 O O . PRO A 1 728 ? -24.110 53.279 34.889 1.00 94.19 728 PRO A O 1
ATOM 5700 N N . VAL A 1 729 ? -21.952 52.927 34.299 1.00 94.19 729 VAL A N 1
ATOM 5701 C CA . VAL A 1 729 ? -22.106 51.540 33.844 1.00 94.19 729 VAL A CA 1
ATOM 5702 C C . VAL A 1 729 ? -22.453 50.660 35.045 1.00 94.19 729 VAL A C 1
ATOM 5704 O O . VAL A 1 729 ? -21.869 50.826 36.119 1.00 94.19 729 VAL A O 1
ATOM 5707 N N . ASP A 1 730 ? -23.402 49.745 34.870 1.00 92.69 730 ASP A N 1
ATOM 5708 C CA . ASP A 1 730 ? -23.751 48.759 35.887 1.00 92.69 730 ASP A CA 1
ATOM 5709 C C . ASP A 1 730 ? -22.906 47.490 35.726 1.00 92.69 730 ASP A C 1
ATOM 5711 O O . ASP A 1 730 ? -23.259 46.564 34.999 1.00 92.69 730 ASP A O 1
ATOM 5715 N N . TYR A 1 731 ? -21.793 47.442 36.455 1.00 88.94 731 TYR A N 1
ATOM 5716 C CA . TYR A 1 731 ? -20.869 46.303 36.509 1.00 88.94 731 TYR A CA 1
ATOM 5717 C C . TYR A 1 731 ? -21.458 45.026 37.149 1.00 88.94 731 TYR A C 1
ATOM 5719 O O . TYR A 1 731 ? -20.730 44.052 37.335 1.00 88.94 731 TYR A O 1
ATOM 5727 N N . LYS A 1 732 ? -22.737 45.019 37.557 1.00 86.88 732 LYS A N 1
ATOM 5728 C CA . LYS A 1 732 ? -23.415 43.824 38.092 1.00 86.88 732 LYS A CA 1
ATOM 5729 C C . LYS A 1 732 ? -24.158 43.017 37.034 1.00 86.88 732 LYS A C 1
ATOM 5731 O O . LYS A 1 732 ? -24.429 41.844 37.266 1.00 86.88 732 LYS A O 1
ATOM 5736 N N . ASN A 1 733 ? -24.534 43.648 35.927 1.00 86.00 733 ASN A N 1
ATOM 5737 C CA . ASN A 1 733 ? -25.254 43.003 34.836 1.00 86.00 733 ASN A CA 1
ATOM 5738 C C . ASN A 1 733 ? -24.269 42.633 33.707 1.00 86.00 733 ASN A C 1
ATOM 5740 O O . ASN A 1 733 ? -23.266 43.330 33.525 1.00 86.00 733 ASN A O 1
ATOM 5744 N N . PRO A 1 734 ? -24.523 41.542 32.956 1.00 84.88 734 PRO A N 1
ATOM 5745 C CA . PRO A 1 734 ? -23.613 41.069 31.917 1.00 84.88 734 PRO A CA 1
ATOM 5746 C C . PRO A 1 734 ? -23.402 42.121 30.825 1.00 84.88 734 PRO A C 1
ATOM 5748 O O . PRO A 1 734 ? -24.289 42.923 30.516 1.00 84.88 734 PRO A O 1
ATOM 5751 N N . TRP A 1 735 ? -22.205 42.116 30.245 1.00 91.69 735 TRP A N 1
ATOM 5752 C CA . TRP A 1 735 ? -21.884 42.962 29.101 1.00 91.69 735 TRP A CA 1
ATOM 5753 C C . TRP A 1 735 ? -22.344 42.250 27.826 1.00 91.69 735 TRP A C 1
ATOM 5755 O O . TRP A 1 735 ? -22.617 41.050 27.824 1.00 91.69 735 TRP A O 1
ATOM 5765 N N . VAL A 1 736 ? -22.459 42.988 26.726 1.00 91.81 736 VAL A N 1
ATOM 5766 C CA . VAL A 1 736 ? -22.959 42.448 25.459 1.00 91.81 736 VAL A CA 1
ATOM 5767 C C . VAL A 1 736 ? -22.029 42.884 24.335 1.00 91.81 736 VAL A C 1
ATOM 5769 O O . VAL A 1 736 ? -21.698 44.064 24.207 1.00 91.81 736 VAL A O 1
ATOM 5772 N N . ILE A 1 737 ? -21.574 41.926 23.535 1.00 92.75 737 ILE A N 1
ATOM 5773 C CA . ILE A 1 737 ? -20.755 42.158 22.352 1.00 92.75 737 ILE A CA 1
ATOM 5774 C C . ILE A 1 737 ? -21.664 42.243 21.135 1.00 92.75 737 ILE A C 1
ATOM 5776 O O . ILE A 1 737 ? -22.523 41.394 20.933 1.00 92.75 737 ILE A O 1
ATOM 5780 N N . CYS A 1 738 ? -21.500 43.294 20.351 1.00 94.44 738 CYS A N 1
ATOM 5781 C CA . CYS A 1 738 ? -22.347 43.635 19.228 1.00 94.44 738 CYS A CA 1
ATOM 5782 C C . CYS A 1 738 ? -21.494 43.791 17.970 1.00 94.44 738 CYS A C 1
ATOM 5784 O O . CYS A 1 738 ? -20.472 44.477 17.986 1.00 94.44 738 CYS A O 1
ATOM 5786 N N . ALA A 1 739 ? -21.935 43.188 16.875 1.00 91.94 739 ALA A N 1
ATOM 5787 C CA . ALA A 1 739 ? -21.313 43.299 15.566 1.00 91.94 739 ALA A CA 1
ATOM 5788 C C . ALA A 1 739 ? -22.356 43.766 14.552 1.00 91.94 739 ALA A C 1
ATOM 5790 O O . ALA A 1 739 ? -23.521 43.366 14.621 1.00 91.94 739 ALA A O 1
ATOM 5791 N N . GLY A 1 740 ? -21.967 44.635 13.624 1.00 87.38 740 GLY A N 1
ATOM 5792 C CA . GLY A 1 740 ? -22.921 45.160 12.660 1.00 87.38 740 GLY A CA 1
ATOM 5793 C C . GLY A 1 740 ? -22.329 46.018 11.560 1.00 87.38 740 GLY A C 1
ATOM 5794 O O . GLY A 1 740 ? -21.184 46.464 11.643 1.00 87.38 740 GLY A O 1
ATOM 5795 N N . ALA A 1 741 ? -23.147 46.269 10.538 1.00 84.25 741 ALA A N 1
ATOM 5796 C CA . ALA A 1 741 ? -22.750 47.034 9.365 1.00 84.25 741 ALA A CA 1
ATOM 5797 C C . ALA A 1 741 ? -23.469 48.391 9.250 1.00 84.25 741 ALA A C 1
ATOM 5799 O O . ALA A 1 741 ? -24.679 48.485 9.480 1.00 84.25 741 ALA A O 1
ATOM 5800 N N . ARG A 1 742 ? -22.729 49.441 8.862 1.00 80.75 742 ARG A N 1
ATOM 5801 C CA . ARG A 1 742 ? -23.253 50.773 8.508 1.00 80.75 742 ARG A CA 1
ATOM 5802 C C . ARG A 1 742 ? -23.881 50.692 7.116 1.00 80.75 742 ARG A C 1
ATOM 5804 O O . ARG A 1 742 ? -23.190 50.389 6.146 1.00 80.75 742 ARG A O 1
ATOM 5811 N N . ASN A 1 743 ? -25.174 50.986 6.989 1.00 72.94 743 ASN A N 1
ATOM 5812 C CA . ASN A 1 743 ? -25.828 50.998 5.681 1.00 72.94 743 ASN A CA 1
ATOM 5813 C C . ASN A 1 743 ? -25.299 52.169 4.828 1.00 72.94 743 ASN A C 1
ATOM 5815 O O . ASN A 1 743 ? -25.565 53.334 5.125 1.00 72.94 743 ASN A O 1
ATOM 5819 N N . ALA A 1 744 ? -24.588 51.861 3.739 1.00 62.62 744 ALA A N 1
ATOM 5820 C CA . ALA A 1 744 ? -23.988 52.854 2.843 1.00 62.62 744 ALA A CA 1
ATOM 5821 C C . ALA A 1 744 ? -25.006 53.816 2.187 1.00 62.62 744 ALA A C 1
ATOM 5823 O O . ALA A 1 744 ? -24.630 54.906 1.760 1.00 62.62 744 ALA A O 1
ATOM 5824 N N . VAL A 1 745 ? -26.289 53.440 2.120 1.00 66.75 745 VAL A N 1
ATOM 5825 C CA . VAL A 1 745 ? -27.375 54.255 1.540 1.00 66.75 745 VAL A CA 1
ATOM 5826 C C . VAL A 1 745 ? -28.037 55.165 2.585 1.00 66.75 745 VAL A C 1
ATOM 5828 O O . VAL A 1 745 ? -28.610 56.196 2.236 1.00 66.75 745 VAL A O 1
ATOM 5831 N N . SER A 1 746 ? -27.947 54.825 3.873 1.00 66.12 746 SER A N 1
ATOM 5832 C CA . SER A 1 746 ? -28.563 55.587 4.963 1.00 66.12 746 SER A CA 1
ATOM 5833 C C . SER A 1 746 ? -27.611 55.693 6.153 1.00 66.12 746 SER A C 1
ATOM 5835 O O . SER A 1 746 ? -27.503 54.759 6.949 1.00 66.12 746 SER A O 1
ATOM 5837 N N . GLN A 1 747 ? -26.980 56.861 6.313 1.00 60.03 747 GLN A N 1
ATOM 5838 C CA . GLN A 1 747 ? -25.950 57.143 7.329 1.00 60.03 747 GLN A CA 1
ATOM 5839 C C . GLN A 1 747 ? -26.374 56.895 8.795 1.00 60.03 747 GLN A C 1
ATOM 5841 O O . GLN A 1 747 ? -25.522 56.950 9.681 1.00 60.03 747 GLN A O 1
ATOM 5846 N N . GLU A 1 748 ? -27.661 56.637 9.049 1.00 62.56 748 GLU A N 1
ATOM 5847 C CA . GLU A 1 748 ? -28.278 56.508 10.373 1.00 62.56 748 GLU A CA 1
ATOM 5848 C C . GLU A 1 748 ? -28.649 55.065 10.775 1.00 62.56 748 GLU A C 1
ATOM 5850 O O . GLU A 1 748 ? -28.864 54.814 11.960 1.00 62.56 748 GLU A O 1
ATOM 5855 N N . PHE A 1 749 ? -28.698 54.106 9.839 1.00 69.94 749 PHE A N 1
ATOM 5856 C CA . PHE A 1 749 ? -29.096 52.723 10.141 1.00 69.94 749 PHE A CA 1
ATOM 5857 C C . PHE A 1 749 ? -27.894 51.775 10.203 1.00 69.94 749 PHE A C 1
ATOM 5859 O O . PHE A 1 749 ? -27.187 51.572 9.213 1.00 69.94 749 PHE A O 1
ATOM 5866 N N . PHE A 1 750 ? -27.721 51.146 11.366 1.00 78.06 750 PHE A N 1
ATOM 5867 C CA . PHE A 1 750 ? -26.829 50.007 11.564 1.00 78.06 750 PHE A CA 1
ATOM 5868 C C . PHE A 1 750 ? -27.665 48.733 11.715 1.00 78.06 750 PHE A C 1
ATOM 5870 O O . PHE A 1 750 ? -28.572 48.686 12.549 1.00 78.06 750 PHE A O 1
ATOM 5877 N N . GLY A 1 751 ? -27.348 47.694 10.944 1.00 80.44 751 GLY A N 1
ATOM 5878 C CA . GLY A 1 751 ? -27.825 46.340 11.230 1.00 80.44 751 GLY A CA 1
ATOM 5879 C C . GLY A 1 751 ? -26.881 45.707 12.243 1.00 80.44 751 GLY A C 1
ATOM 5880 O O . GLY A 1 751 ? -25.735 45.452 11.886 1.00 80.44 751 GLY A O 1
ATOM 5881 N N . VAL A 1 752 ? -27.322 45.514 13.491 1.00 87.62 752 VAL A N 1
ATOM 5882 C CA . VAL A 1 752 ? -26.470 45.065 14.608 1.00 87.62 752 VAL A CA 1
ATOM 5883 C C . VAL A 1 752 ? -27.053 43.815 15.265 1.00 87.62 752 VAL A C 1
ATOM 5885 O O . VAL A 1 752 ? -28.194 43.838 15.722 1.00 87.62 752 VAL A O 1
ATOM 5888 N N . ALA A 1 753 ? -26.248 42.758 15.355 1.00 89.06 753 ALA A N 1
ATOM 5889 C CA . ALA A 1 753 ? -26.510 41.564 16.155 1.00 89.06 753 ALA A CA 1
ATOM 5890 C C . ALA A 1 753 ? -25.671 41.613 17.442 1.00 89.06 753 ALA A C 1
ATOM 5892 O O . ALA A 1 753 ? -24.541 42.098 17.416 1.00 89.06 753 ALA A O 1
ATOM 5893 N N . CYS A 1 754 ? -26.215 41.138 18.564 1.00 92.69 754 CYS A N 1
ATOM 5894 C CA . CYS A 1 754 ? -25.612 41.293 19.889 1.00 9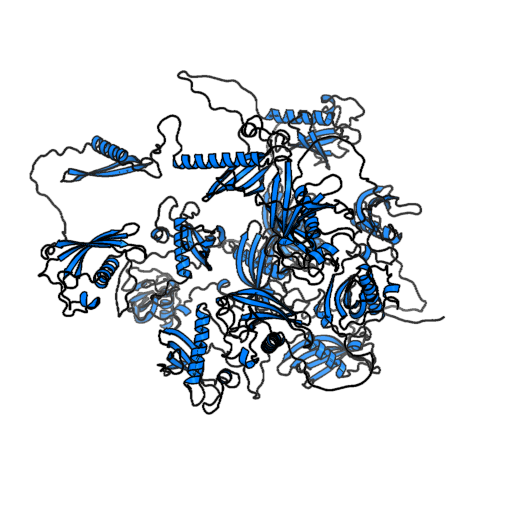2.69 754 CYS A CA 1
ATOM 5895 C C . CYS A 1 754 ? -25.709 39.999 20.717 1.00 92.69 754 CYS A C 1
ATOM 5897 O O . CYS A 1 754 ? -26.802 39.463 20.879 1.00 92.69 754 CYS A O 1
ATOM 5899 N N . ASN A 1 755 ? -24.587 39.553 21.291 1.00 86.44 755 ASN A N 1
ATOM 5900 C CA . ASN A 1 755 ? -24.447 38.347 22.114 1.00 86.44 755 ASN A CA 1
ATOM 5901 C C . ASN A 1 755 ? -23.971 38.706 23.531 1.00 86.44 755 ASN A C 1
ATOM 5903 O O . ASN A 1 755 ? -23.131 39.590 23.703 1.00 86.44 755 ASN A O 1
ATOM 5907 N N . ASN A 1 756 ? -24.463 38.013 24.559 1.00 83.56 756 ASN A N 1
ATOM 5908 C CA . ASN A 1 756 ? -23.995 38.220 25.935 1.00 83.56 756 ASN A CA 1
ATOM 5909 C C . ASN A 1 756 ? -22.534 37.764 26.097 1.00 83.56 756 ASN A C 1
ATOM 5911 O O . ASN A 1 756 ? -22.142 36.731 25.560 1.00 83.56 756 ASN A O 1
ATOM 5915 N N . VAL A 1 757 ? -21.750 38.505 26.882 1.00 78.62 757 VAL A N 1
ATOM 5916 C CA . VAL A 1 757 ? -20.384 38.145 27.289 1.00 78.62 757 VAL A CA 1
ATOM 5917 C C . VAL A 1 757 ? -20.193 38.378 28.782 1.00 78.62 757 VAL A C 1
ATOM 5919 O O . VAL A 1 757 ? -20.551 39.427 29.326 1.00 78.62 757 VAL A O 1
ATOM 5922 N N . THR A 1 758 ? -19.574 37.401 29.437 1.00 66.25 758 THR A N 1
ATOM 5923 C CA . THR A 1 758 ? -19.023 37.564 30.783 1.00 66.25 758 THR A CA 1
ATOM 5924 C C . THR A 1 758 ? -17.907 38.616 30.744 1.00 66.25 758 THR A C 1
ATOM 5926 O O . THR A 1 758 ? -17.196 38.762 29.750 1.00 66.25 758 THR A O 1
ATOM 5929 N N . GLU A 1 759 ? -17.801 39.405 31.809 1.00 56.00 759 GLU A N 1
ATOM 5930 C CA . GLU A 1 759 ? -16.884 40.542 31.931 1.00 56.00 759 GLU A CA 1
ATOM 5931 C C . GLU A 1 759 ? -15.405 40.133 31.749 1.00 56.00 759 GLU A C 1
ATOM 5933 O O . GLU A 1 759 ? -14.931 39.278 32.497 1.00 56.00 759 GLU A O 1
ATOM 5938 N N . PRO A 1 760 ? -14.653 40.745 30.812 1.00 48.75 760 PRO A N 1
ATOM 5939 C CA . PRO A 1 760 ? -13.217 40.512 30.692 1.00 48.75 760 PRO A CA 1
ATOM 5940 C C . PRO A 1 760 ? -12.454 41.253 31.805 1.00 48.75 760 PRO A C 1
ATOM 5942 O O . PRO A 1 760 ? -12.368 42.479 31.779 1.00 48.75 760 PRO A O 1
ATOM 5945 N N . ASP A 1 761 ? -11.922 40.475 32.749 1.00 48.91 761 ASP A N 1
ATOM 5946 C CA . ASP A 1 761 ? -10.983 40.797 33.838 1.00 48.91 761 ASP A CA 1
ATOM 5947 C C . ASP A 1 761 ? -11.176 42.085 34.666 1.00 48.91 761 ASP A C 1
ATOM 5949 O O . ASP A 1 761 ? -10.886 43.214 34.262 1.00 48.91 761 ASP A O 1
ATOM 5953 N N . LYS A 1 762 ? -11.523 41.883 35.946 1.00 40.16 762 LYS A N 1
ATOM 5954 C CA . LYS A 1 762 ? -11.499 42.916 36.991 1.00 40.16 762 LYS A CA 1
ATOM 5955 C C . LYS A 1 762 ? -10.101 43.095 37.611 1.00 40.16 762 LYS A C 1
ATOM 5957 O O . LYS A 1 762 ? -9.779 42.402 38.572 1.00 40.16 762 LYS A O 1
ATOM 5962 N N . GLN A 1 763 ? -9.359 44.119 37.188 1.00 40.53 763 GLN A N 1
ATOM 5963 C CA . GLN A 1 763 ? -8.315 44.842 37.954 1.00 40.53 763 GLN A CA 1
ATOM 5964 C C . GLN A 1 763 ? -8.102 46.217 37.273 1.00 40.53 763 GLN A C 1
ATOM 5966 O O . GLN A 1 763 ? -7.994 46.271 36.055 1.00 40.53 763 GLN A O 1
ATOM 5971 N N . GLU A 1 764 ? -8.065 47.388 37.923 1.00 37.69 764 GLU A N 1
ATOM 5972 C CA . GLU A 1 764 ? -8.154 47.767 39.343 1.00 37.69 764 GLU A CA 1
ATOM 5973 C C . GLU A 1 764 ? -8.733 49.211 39.465 1.00 37.69 764 GLU A C 1
ATOM 5975 O O . GLU A 1 764 ? -8.730 49.976 38.498 1.00 37.69 764 GLU A O 1
ATOM 5980 N N . GLN A 1 765 ? -9.275 49.606 40.629 1.00 37.91 765 GLN A N 1
ATOM 5981 C CA . GLN A 1 765 ? -9.840 50.954 40.862 1.00 37.91 765 GLN A CA 1
ATOM 5982 C C . GLN A 1 765 ? -8.761 52.050 41.057 1.00 37.91 765 GLN A C 1
ATOM 5984 O O . GLN A 1 765 ? -7.681 51.766 41.567 1.00 37.91 765 GLN A O 1
ATOM 5989 N N . PRO A 1 766 ? -9.046 53.330 40.731 1.00 32.34 766 PRO A N 1
ATOM 5990 C CA . PRO A 1 766 ? -8.037 54.393 40.743 1.00 32.34 766 PRO A CA 1
ATOM 5991 C C . PRO A 1 766 ? -7.778 55.015 42.131 1.00 32.34 766 PRO A C 1
ATOM 5993 O O . PRO A 1 766 ? -8.706 55.478 42.796 1.00 32.34 766 PRO A O 1
ATOM 5996 N N . GLN A 1 767 ? -6.498 55.167 42.499 1.00 37.69 767 GLN A N 1
ATOM 5997 C CA . GLN A 1 767 ? -6.027 56.098 43.540 1.00 37.69 767 GLN A CA 1
ATOM 5998 C C . GLN A 1 767 ? -5.226 57.274 42.924 1.00 37.69 767 GLN A C 1
ATOM 6000 O O . GLN A 1 767 ? -4.476 57.059 41.972 1.00 37.69 767 GLN A O 1
ATOM 6005 N N . PRO A 1 768 ? -5.360 58.518 43.433 1.00 37.06 768 PRO A N 1
ATOM 6006 C CA . PRO A 1 768 ? -4.653 59.704 42.924 1.00 37.06 768 PRO A CA 1
ATOM 6007 C C . PRO A 1 768 ? -3.494 60.158 43.855 1.00 37.06 768 PRO A C 1
ATOM 6009 O O . PRO A 1 768 ? -3.446 59.741 45.008 1.00 37.06 768 PRO A O 1
ATOM 6012 N N . PRO A 1 769 ? -2.697 61.180 43.479 1.00 37.50 769 PRO A N 1
ATOM 6013 C CA . PRO A 1 769 ? -1.607 61.205 42.491 1.00 37.50 769 PRO A CA 1
ATOM 6014 C C . PRO A 1 769 ? -0.214 61.423 43.171 1.00 37.50 769 PRO A C 1
ATOM 6016 O O . PRO A 1 769 ? -0.152 61.406 44.393 1.00 37.50 769 PRO A O 1
ATOM 6019 N N . VAL A 1 770 ? 0.852 61.742 42.392 1.00 38.34 770 VAL A N 1
ATOM 6020 C CA . VAL A 1 770 ? 2.148 62.423 42.765 1.00 38.34 770 VAL A CA 1
ATOM 6021 C C . VAL A 1 770 ? 3.479 61.626 42.559 1.00 38.34 770 VAL A C 1
ATOM 6023 O O . VAL A 1 770 ? 3.986 60.979 43.463 1.00 38.34 770 VAL A O 1
ATOM 6026 N N . THR A 1 771 ? 4.101 61.834 41.377 1.00 39.62 771 THR A N 1
ATOM 6027 C CA . THR A 1 771 ? 5.475 62.410 41.192 1.00 39.62 771 THR A CA 1
ATOM 6028 C C . THR A 1 771 ? 6.779 61.557 41.295 1.00 39.62 771 THR A C 1
ATOM 6030 O O . THR A 1 771 ? 7.462 61.573 42.313 1.00 39.62 771 THR A O 1
ATOM 6033 N N . THR A 1 772 ? 7.217 61.050 40.118 1.00 36.09 772 THR A N 1
ATOM 6034 C CA . THR A 1 772 ? 8.613 61.010 39.550 1.00 36.09 772 THR A CA 1
ATOM 6035 C C . THR A 1 772 ? 9.711 60.072 40.163 1.00 36.09 772 THR A C 1
ATOM 6037 O O . THR A 1 772 ? 9.473 59.475 41.205 1.00 36.09 772 THR A O 1
ATOM 6040 N N . PRO A 1 773 ? 10.854 59.765 39.475 1.00 35.44 773 PRO A N 1
ATOM 6041 C CA . PRO A 1 773 ? 11.086 58.374 39.032 1.00 35.44 773 PRO A CA 1
ATOM 6042 C C . PRO A 1 773 ? 12.492 57.767 39.299 1.00 35.44 773 PRO A C 1
ATOM 6044 O O . PRO A 1 773 ? 13.499 58.471 39.334 1.00 35.44 773 PRO A O 1
ATOM 6047 N N . SER A 1 774 ? 12.588 56.432 39.343 1.00 33.97 774 SER A N 1
ATOM 6048 C CA . SER A 1 774 ? 13.832 55.666 39.100 1.00 33.97 774 SER A CA 1
ATOM 6049 C C . SER A 1 774 ? 13.489 54.204 38.723 1.00 33.97 774 SER A C 1
ATOM 6051 O O . SER A 1 774 ? 12.380 53.774 39.047 1.00 33.97 774 SER A O 1
ATOM 6053 N N . PRO A 1 775 ? 14.330 53.454 37.977 1.00 33.38 775 PRO A N 1
ATOM 6054 C CA . PRO A 1 775 ? 13.816 52.436 37.054 1.00 33.38 775 PRO A CA 1
ATOM 6055 C C . PRO A 1 775 ? 14.031 50.984 37.514 1.00 33.38 775 PRO A C 1
ATOM 6057 O O . PRO A 1 775 ? 15.086 50.407 37.254 1.00 33.38 775 PRO A O 1
ATOM 6060 N N . GLU A 1 776 ? 13.012 50.345 38.097 1.00 33.41 776 GLU A N 1
ATOM 6061 C CA . GLU A 1 776 ? 13.100 48.931 38.492 1.00 33.41 776 GLU A CA 1
ATOM 6062 C C . GLU A 1 776 ? 11.969 48.042 37.946 1.00 33.41 776 GLU A C 1
ATOM 6064 O O . GLU A 1 776 ? 10.795 48.206 38.254 1.00 33.41 776 GLU A O 1
ATOM 6069 N N . ILE A 1 777 ? 12.414 47.049 37.165 1.00 33.00 777 ILE A N 1
ATOM 6070 C CA . ILE A 1 777 ? 11.857 45.695 37.028 1.00 33.00 777 ILE A CA 1
ATOM 6071 C C . ILE A 1 777 ? 10.423 45.611 36.468 1.00 33.00 777 ILE A C 1
ATOM 6073 O O . ILE A 1 777 ? 9.430 45.539 37.187 1.00 33.00 777 ILE A O 1
ATOM 6077 N N . LYS A 1 778 ? 10.342 45.466 35.134 1.00 32.78 778 LYS A N 1
ATOM 6078 C CA . LYS A 1 778 ? 9.183 44.842 34.469 1.00 32.78 778 LYS A CA 1
ATOM 6079 C C . LYS A 1 778 ? 8.857 43.511 35.170 1.00 32.78 778 LYS A C 1
ATOM 6081 O O . LYS A 1 778 ? 9.805 42.758 35.417 1.00 32.78 778 LYS A O 1
ATOM 6086 N N . PRO A 1 779 ? 7.579 43.121 35.335 1.00 36.75 779 PRO A N 1
ATOM 6087 C CA . PRO A 1 779 ? 7.265 41.703 35.376 1.00 36.75 779 PRO A CA 1
ATOM 6088 C C . PRO A 1 779 ? 7.676 41.146 34.010 1.00 36.75 779 PRO A C 1
ATOM 6090 O O . PRO A 1 779 ? 6.994 41.348 33.005 1.00 36.75 779 PRO A O 1
ATOM 6093 N N . GLN A 1 780 ? 8.860 40.533 33.933 1.00 37.56 780 GLN A N 1
ATOM 6094 C CA . GLN A 1 780 ? 9.211 39.750 32.759 1.00 37.56 780 GLN A CA 1
ATOM 6095 C C . GLN A 1 780 ? 8.118 38.693 32.636 1.00 37.56 780 GLN A C 1
ATOM 6097 O O . GLN A 1 780 ? 7.896 37.945 33.588 1.00 37.56 780 GLN A O 1
ATOM 6102 N N . SER A 1 781 ? 7.422 38.668 31.493 1.00 52.59 781 SER A N 1
ATOM 6103 C CA . SER A 1 781 ? 6.567 37.543 31.123 1.00 52.59 781 SER A CA 1
ATOM 6104 C C . SER A 1 781 ? 7.468 36.319 31.149 1.00 52.59 781 SER A C 1
ATOM 6106 O O . SER A 1 781 ? 8.270 36.113 30.237 1.00 52.59 781 SER A O 1
ATOM 6108 N N . LYS A 1 782 ? 7.442 35.594 32.269 1.00 67.44 782 LYS A N 1
ATOM 6109 C CA . LYS A 1 782 ? 8.339 34.474 32.486 1.00 67.44 782 LYS A CA 1
ATOM 6110 C C . LYS A 1 782 ? 7.897 33.422 31.484 1.00 67.44 782 LYS A C 1
ATOM 6112 O O . LYS A 1 782 ? 6.753 32.964 31.540 1.00 67.44 782 LYS A O 1
ATOM 6117 N N . VAL A 1 783 ? 8.780 33.129 30.532 1.00 72.44 783 VAL A N 1
ATOM 6118 C CA . VAL A 1 783 ? 8.588 32.025 29.594 1.00 72.44 783 VAL A CA 1
ATOM 6119 C C . VAL A 1 783 ? 8.332 30.785 30.454 1.00 72.44 783 VAL A C 1
ATOM 6121 O O . VAL A 1 783 ? 9.132 30.547 31.369 1.00 72.44 783 VAL A O 1
ATOM 6124 N N . PRO A 1 784 ? 7.214 30.063 30.252 1.00 81.56 784 PRO A N 1
ATOM 6125 C CA . PRO A 1 784 ? 6.934 28.847 30.998 1.00 81.56 784 PRO A CA 1
ATOM 6126 C C . PRO A 1 784 ? 8.133 27.915 30.886 1.00 81.56 784 PRO A C 1
ATOM 6128 O O . PRO A 1 784 ? 8.613 27.651 29.786 1.00 81.56 784 PRO A O 1
ATOM 6131 N N . THR A 1 785 ? 8.639 27.461 32.025 1.00 91.00 785 THR A N 1
ATOM 6132 C CA . THR A 1 785 ? 9.696 26.450 32.056 1.00 91.00 785 THR A CA 1
ATOM 6133 C C . THR A 1 785 ? 9.202 25.167 31.396 1.00 91.00 785 THR A C 1
ATOM 6135 O O . THR A 1 785 ? 8.004 24.883 31.418 1.00 91.00 785 THR A O 1
ATOM 6138 N N . ASP A 1 786 ? 10.112 24.360 30.853 1.00 91.38 786 ASP A N 1
ATOM 6139 C CA . ASP A 1 786 ? 9.760 23.112 30.162 1.00 91.38 786 ASP A CA 1
ATOM 6140 C C . ASP A 1 786 ? 8.884 22.182 31.025 1.00 91.38 786 ASP A C 1
ATOM 6142 O O . ASP A 1 786 ? 8.038 21.474 30.490 1.00 91.38 786 ASP A O 1
ATOM 6146 N N . GLU A 1 787 ? 9.011 22.229 32.359 1.00 91.94 787 GLU A N 1
ATOM 6147 C CA . GLU A 1 787 ? 8.165 21.471 33.293 1.00 91.94 787 GLU A CA 1
ATOM 6148 C C . GLU A 1 787 ? 6.780 22.117 33.525 1.00 91.94 787 GLU A C 1
ATOM 6150 O O . GLU A 1 787 ? 5.779 21.406 33.602 1.00 91.94 787 GLU A O 1
ATOM 6155 N N . GLU A 1 788 ? 6.681 23.454 33.584 1.00 91.12 788 GLU A N 1
ATOM 6156 C CA . GLU A 1 788 ? 5.389 24.171 33.594 1.00 91.12 788 GLU A CA 1
ATOM 6157 C C . GLU A 1 788 ? 4.625 23.909 32.282 1.00 91.12 788 GLU A C 1
ATOM 6159 O O . GLU A 1 788 ? 3.419 23.655 32.293 1.00 91.12 788 GLU A O 1
ATOM 6164 N N . MET A 1 789 ? 5.339 23.884 31.156 1.00 91.75 789 MET A N 1
ATOM 6165 C CA . MET A 1 789 ? 4.782 23.589 29.840 1.00 91.75 789 MET A CA 1
ATOM 6166 C C . MET A 1 789 ? 4.426 22.109 29.673 1.00 91.75 789 MET A C 1
ATOM 6168 O O . MET A 1 789 ? 3.341 21.796 29.188 1.00 91.75 789 MET A O 1
ATOM 6172 N N . ALA A 1 790 ? 5.273 21.191 30.147 1.00 94.94 790 ALA A N 1
ATOM 6173 C CA . ALA A 1 790 ? 4.934 19.776 30.233 1.00 94.94 790 ALA A CA 1
ATOM 6174 C C . ALA A 1 790 ? 3.687 19.562 31.099 1.00 94.94 790 ALA A C 1
ATOM 6176 O O . ALA A 1 790 ? 2.848 18.750 30.740 1.00 94.94 790 ALA A O 1
ATOM 6177 N N . SER A 1 791 ? 3.509 20.303 32.197 1.00 93.69 791 SER A N 1
ATOM 6178 C CA . SER A 1 791 ? 2.293 20.238 33.020 1.00 93.69 791 SER A CA 1
ATOM 6179 C C . SER A 1 791 ? 1.036 20.667 32.244 1.00 93.69 791 SER A C 1
ATOM 6181 O O . SER A 1 791 ? 0.046 19.932 32.225 1.00 93.69 791 SER A O 1
ATOM 6183 N N . LEU A 1 792 ? 1.098 21.798 31.526 1.00 92.62 792 LEU A N 1
ATOM 6184 C CA . LEU A 1 792 ? 0.016 22.267 30.645 1.00 92.62 792 LEU A CA 1
ATOM 6185 C C . LEU A 1 792 ? -0.313 21.247 29.543 1.00 92.62 792 LEU A C 1
ATOM 6187 O O . LEU A 1 792 ? -1.484 20.945 29.313 1.00 92.62 792 LEU A O 1
ATOM 6191 N N . ILE A 1 793 ? 0.702 20.654 28.907 1.00 95.69 793 ILE A N 1
ATOM 6192 C CA . ILE A 1 793 ? 0.521 19.628 27.870 1.00 95.69 793 ILE A CA 1
ATOM 6193 C C . ILE A 1 793 ? -0.051 18.334 28.459 1.00 95.69 793 ILE A C 1
ATOM 6195 O O . ILE A 1 793 ? -1.007 17.794 27.908 1.00 95.69 793 ILE A O 1
ATOM 6199 N N . ARG A 1 794 ? 0.477 17.843 29.590 1.00 96.56 794 ARG A N 1
ATOM 6200 C CA . ARG A 1 794 ? -0.021 16.637 30.279 1.00 96.56 794 ARG A CA 1
ATOM 6201 C C . ARG A 1 794 ? -1.519 16.753 30.554 1.00 96.56 794 ARG A C 1
ATOM 6203 O O . ARG A 1 794 ? -2.260 15.807 30.286 1.00 96.56 794 ARG A O 1
ATOM 6210 N N . ARG A 1 795 ? -1.945 17.925 31.035 1.00 93.75 795 ARG A N 1
ATOM 6211 C CA . ARG A 1 795 ? -3.346 18.272 31.281 1.00 93.75 795 ARG A CA 1
ATOM 6212 C C . ARG A 1 795 ? -4.160 18.365 29.984 1.00 93.75 795 ARG A C 1
ATOM 6214 O O . ARG A 1 795 ? -5.189 17.708 29.889 1.00 93.75 795 ARG A O 1
ATOM 6221 N N . SER A 1 796 ? -3.667 19.069 28.966 1.00 92.31 796 SER A N 1
ATOM 6222 C CA . SER A 1 796 ? -4.365 19.226 27.678 1.00 92.31 796 SER A CA 1
ATOM 6223 C C . SER A 1 796 ? -4.554 17.892 26.935 1.00 92.31 796 SER A C 1
ATOM 6225 O O . SER A 1 796 ? -5.607 17.649 26.351 1.00 92.31 796 SER A O 1
ATOM 6227 N N . VAL A 1 797 ? -3.569 16.986 26.983 1.00 94.31 797 VAL A N 1
ATOM 6228 C CA . VAL A 1 797 ? -3.648 15.626 26.405 1.00 94.31 797 VAL A CA 1
ATOM 6229 C C . VAL A 1 797 ? -4.680 14.759 27.137 1.00 94.31 797 VAL A C 1
ATOM 6231 O O . VAL A 1 797 ? -5.357 13.950 26.509 1.00 94.31 797 VAL A O 1
ATOM 6234 N N . PHE A 1 798 ? -4.835 14.950 28.450 1.00 94.44 798 PHE A N 1
ATOM 6235 C CA . PHE A 1 798 ? -5.860 14.278 29.249 1.00 94.44 798 PHE A CA 1
ATOM 6236 C C . PHE A 1 798 ? -7.266 14.836 28.970 1.00 94.44 798 PHE A C 1
ATOM 6238 O O . PHE A 1 798 ? -8.182 14.076 28.670 1.00 94.44 798 PHE A O 1
ATOM 6245 N N . GLU A 1 799 ? -7.434 16.162 29.003 1.00 91.50 799 GLU A N 1
ATOM 6246 C CA . GLU A 1 799 ? -8.728 16.831 28.795 1.00 91.50 799 GLU A CA 1
ATOM 6247 C C . GLU A 1 799 ? -9.251 16.659 27.354 1.00 91.50 799 GLU A C 1
ATOM 6249 O O . GLU A 1 799 ? -10.453 16.489 27.153 1.00 91.50 799 GLU A O 1
ATOM 6254 N N . SER A 1 800 ? -8.364 16.582 26.354 1.00 87.69 800 SER A N 1
ATOM 6255 C CA . SER A 1 800 ? -8.732 16.285 24.955 1.00 87.69 800 SER A CA 1
ATOM 6256 C C . SER A 1 800 ? -9.154 14.831 24.693 1.00 87.69 800 SER A C 1
ATOM 6258 O O . SER A 1 800 ? -9.612 14.529 23.592 1.00 87.69 800 SER A O 1
ATOM 6260 N N . SER A 1 801 ? -9.046 13.928 25.680 1.00 88.56 801 SER A N 1
ATOM 6261 C CA . SER A 1 801 ? -9.479 12.522 25.579 1.00 88.56 801 SER A CA 1
ATOM 6262 C C . SER A 1 801 ? -8.890 11.758 24.378 1.00 88.56 801 SER A C 1
ATOM 6264 O O . SER A 1 801 ? -9.543 10.881 23.809 1.00 88.56 801 SER A O 1
ATOM 6266 N N . VAL A 1 802 ? -7.654 12.082 23.977 1.00 87.12 802 VAL A N 1
ATOM 6267 C CA . VAL A 1 802 ? -6.964 11.437 22.847 1.00 87.12 802 VAL A CA 1
ATOM 6268 C C . VAL A 1 802 ? -6.660 9.973 23.184 1.00 87.12 802 VAL A C 1
ATOM 6270 O O . VAL A 1 802 ? -6.137 9.659 24.255 1.00 87.12 802 VAL A O 1
ATOM 6273 N N . GLN A 1 803 ? -6.970 9.063 22.257 1.00 91.12 803 GLN A N 1
ATOM 6274 C CA . GLN A 1 803 ? -6.822 7.618 22.448 1.00 91.12 803 GLN A CA 1
ATOM 6275 C C . GLN A 1 803 ? -6.032 6.971 21.308 1.00 91.12 803 GLN A C 1
ATOM 6277 O O . GLN A 1 803 ? -6.217 7.290 20.135 1.00 91.12 803 GLN A O 1
ATOM 6282 N N . PHE A 1 804 ? -5.191 6.001 21.659 1.00 88.69 804 PHE A N 1
ATOM 6283 C CA . PHE A 1 804 ? -4.405 5.185 20.740 1.00 88.69 804 PHE A CA 1
ATOM 6284 C C . PHE A 1 804 ? -4.895 3.742 20.791 1.00 88.69 804 PHE A C 1
ATOM 6286 O O . PHE A 1 804 ? -4.571 3.017 21.724 1.00 88.69 804 PHE A O 1
ATOM 6293 N N . GLY A 1 805 ? -5.694 3.312 19.811 1.00 85.12 805 GLY A N 1
ATOM 6294 C CA . GLY A 1 805 ? -6.091 1.901 19.678 1.00 85.12 805 GLY A CA 1
ATOM 6295 C C . GLY A 1 805 ? -6.816 1.309 20.897 1.00 85.12 805 GLY A C 1
ATOM 6296 O O . GLY A 1 805 ? -6.656 0.125 21.173 1.00 85.12 805 GLY A O 1
ATOM 6297 N N . GLY A 1 806 ? -7.577 2.122 21.637 1.00 91.81 806 GLY A N 1
ATOM 6298 C CA . GLY A 1 806 ? -8.246 1.708 22.875 1.00 91.81 806 GLY A CA 1
ATOM 6299 C C . GLY A 1 806 ? -7.456 1.979 24.161 1.00 91.81 806 GLY A C 1
ATOM 6300 O O . GLY A 1 806 ? -7.922 1.595 25.231 1.00 91.81 806 GLY A O 1
ATOM 6301 N N . TRP A 1 807 ? -6.319 2.674 24.089 1.00 96.19 807 TRP A N 1
ATOM 6302 C CA . TRP A 1 807 ? -5.495 3.104 25.227 1.00 96.19 807 TRP A CA 1
ATOM 6303 C C . TRP A 1 807 ? -5.495 4.633 25.387 1.00 96.19 807 TRP A C 1
ATOM 6305 O O . TRP A 1 807 ? -5.529 5.349 24.387 1.00 96.19 807 TRP A O 1
ATOM 6315 N N . HIS A 1 808 ? -5.411 5.161 26.615 1.00 96.38 808 HIS A N 1
ATOM 6316 C CA . HIS A 1 808 ? -5.278 6.615 26.845 1.00 96.38 808 HIS A CA 1
ATOM 6317 C C . HIS A 1 808 ? -3.930 7.143 26.327 1.00 96.38 808 HIS A C 1
ATOM 6319 O O . HIS A 1 808 ? -2.897 6.503 26.545 1.00 96.38 808 HIS A O 1
ATOM 6325 N N . ALA A 1 809 ? -3.913 8.316 25.688 1.00 96.81 809 ALA A N 1
ATOM 6326 C CA . ALA A 1 809 ? -2.683 8.990 25.273 1.00 96.81 809 ALA A CA 1
ATOM 6327 C C . ALA A 1 809 ? -1.919 9.597 26.457 1.00 96.81 809 ALA A C 1
ATOM 6329 O O . ALA A 1 809 ? -2.502 10.227 27.332 1.00 96.81 809 ALA A O 1
ATOM 6330 N N . ARG A 1 810 ? -0.591 9.467 26.452 1.00 97.00 810 ARG A N 1
ATOM 6331 C CA . ARG A 1 810 ? 0.309 10.012 27.473 1.00 97.00 810 ARG A CA 1
ATOM 6332 C C . ARG A 1 810 ? 1.398 10.854 26.811 1.00 97.00 810 ARG A C 1
ATOM 6334 O O . ARG A 1 810 ? 2.091 10.375 25.918 1.00 97.00 810 ARG A O 1
ATOM 6341 N N . PHE A 1 811 ? 1.571 12.099 27.253 1.00 97.19 811 PHE A N 1
ATOM 6342 C CA . PHE A 1 811 ? 2.711 12.942 26.873 1.00 97.19 811 PHE A CA 1
ATOM 6343 C C . PHE A 1 811 ? 4.037 12.285 27.280 1.00 97.19 811 PHE A C 1
ATOM 6345 O O . PHE A 1 811 ? 4.189 11.846 28.424 1.00 97.19 811 PHE A O 1
ATOM 6352 N N . VAL A 1 812 ? 4.992 12.247 26.345 1.00 96.62 812 VAL A N 1
ATOM 6353 C CA . VAL A 1 812 ? 6.315 11.630 26.546 1.00 96.62 812 VAL A CA 1
ATOM 6354 C C . VAL A 1 812 ? 7.480 12.601 26.376 1.00 96.62 812 VAL A C 1
ATOM 6356 O O . VAL A 1 812 ? 8.466 12.468 27.098 1.00 96.62 812 VAL A O 1
ATOM 6359 N N . LYS A 1 813 ? 7.391 13.582 25.467 1.00 96.38 813 LYS A N 1
ATOM 6360 C CA . LYS A 1 813 ? 8.507 14.494 25.161 1.00 96.38 813 LYS A CA 1
ATOM 6361 C C . LYS A 1 813 ? 8.015 15.830 24.606 1.00 96.38 813 LYS A C 1
ATOM 6363 O O . LYS A 1 813 ? 7.183 15.846 23.706 1.00 96.38 813 LYS A O 1
ATOM 6368 N N . LEU A 1 814 ? 8.559 16.944 25.092 1.00 96.88 814 LEU A N 1
ATOM 6369 C CA . LEU A 1 814 ? 8.432 18.252 24.439 1.00 96.88 814 LEU A CA 1
ATOM 6370 C C . LEU A 1 814 ? 9.484 18.331 23.319 1.00 96.88 814 LEU A C 1
ATOM 6372 O O . LEU A 1 814 ? 10.647 18.015 23.559 1.00 96.88 814 LEU A O 1
ATOM 6376 N N . ILE A 1 815 ? 9.079 18.697 22.101 1.00 96.00 815 ILE A N 1
ATOM 6377 C CA . ILE A 1 815 ? 9.965 18.765 20.924 1.00 96.00 815 ILE A CA 1
ATOM 6378 C C . ILE A 1 815 ? 10.410 20.207 20.684 1.00 96.00 815 ILE A C 1
ATOM 6380 O O . ILE A 1 815 ? 11.596 20.465 20.483 1.00 96.00 815 ILE A O 1
ATOM 6384 N N . LYS A 1 816 ? 9.461 21.147 20.715 1.00 94.81 816 LYS A N 1
ATOM 6385 C CA . LYS A 1 816 ? 9.688 22.571 20.457 1.00 94.81 816 LYS A CA 1
ATOM 6386 C C . LYS A 1 816 ? 8.608 23.401 21.145 1.00 94.81 816 LYS A C 1
ATOM 6388 O O . LYS A 1 816 ? 7.469 22.957 21.272 1.00 94.81 816 LYS A O 1
ATOM 6393 N N . SER A 1 817 ? 8.943 24.624 21.538 1.00 93.50 817 SER A N 1
ATOM 6394 C CA . SER A 1 817 ? 7.961 25.590 22.017 1.00 93.50 817 SER A CA 1
ATOM 6395 C C . SER A 1 817 ? 8.374 27.032 21.746 1.00 93.50 817 SER A C 1
ATOM 6397 O O . SER A 1 817 ? 9.536 27.404 21.894 1.00 93.50 817 SER A O 1
ATOM 6399 N N . ASN A 1 818 ? 7.399 27.844 21.349 1.00 91.06 818 ASN A N 1
ATOM 6400 C CA . ASN A 1 818 ? 7.524 29.264 21.050 1.00 91.06 818 ASN A CA 1
ATOM 6401 C C . ASN A 1 818 ? 6.359 30.026 21.702 1.00 91.06 818 ASN A C 1
ATOM 6403 O O . ASN A 1 818 ? 5.260 29.494 21.827 1.00 91.06 818 ASN A O 1
ATOM 6407 N N . MET A 1 819 ? 6.558 31.297 22.059 1.00 88.75 819 MET A N 1
ATOM 6408 C CA . MET A 1 819 ? 5.440 32.205 22.351 1.00 88.75 819 MET A CA 1
ATOM 6409 C C . MET A 1 819 ? 5.092 33.019 21.105 1.00 88.75 819 MET A C 1
ATOM 6411 O O . MET A 1 819 ? 5.972 33.658 20.526 1.00 88.75 819 MET A O 1
ATOM 6415 N N . VAL A 1 820 ? 3.816 33.019 20.719 1.00 86.56 820 VAL A N 1
ATOM 6416 C CA . VAL A 1 820 ? 3.287 33.742 19.556 1.00 86.56 820 VAL A CA 1
ATOM 6417 C C . VAL A 1 820 ? 1.985 34.425 19.975 1.00 86.56 820 VAL A C 1
ATOM 6419 O O . VAL A 1 820 ? 1.010 33.754 20.276 1.00 86.56 820 VAL A O 1
ATOM 6422 N N . ASN A 1 821 ? 1.962 35.763 19.990 1.00 84.50 821 ASN A N 1
ATOM 6423 C CA . ASN A 1 821 ? 0.779 36.569 20.345 1.00 84.50 821 ASN A CA 1
ATOM 6424 C C . ASN A 1 821 ? 0.135 36.208 21.708 1.00 84.50 821 ASN A C 1
ATOM 6426 O O . ASN A 1 821 ? -1.079 36.086 21.802 1.00 84.50 821 ASN A O 1
ATOM 6430 N N . ASP A 1 822 ? 0.961 36.052 22.749 1.00 85.38 822 ASP A N 1
ATOM 6431 C CA . ASP A 1 822 ? 0.612 35.595 24.114 1.00 85.38 822 ASP A CA 1
ATOM 6432 C C . ASP A 1 822 ? 0.145 34.126 24.259 1.00 85.38 822 ASP A C 1
ATOM 6434 O O . ASP A 1 822 ? 0.188 33.600 25.377 1.00 85.38 822 ASP A O 1
ATOM 6438 N N . ASP A 1 823 ? -0.146 33.426 23.158 1.00 86.69 823 ASP A N 1
ATOM 6439 C CA . ASP A 1 823 ? -0.321 31.968 23.120 1.00 86.69 823 ASP A CA 1
ATOM 6440 C C . ASP A 1 823 ? 1.027 31.221 23.073 1.00 86.69 823 ASP A C 1
ATOM 6442 O O . ASP A 1 823 ? 2.062 31.752 22.646 1.00 86.69 823 ASP A O 1
ATOM 6446 N N . ILE A 1 824 ? 1.026 29.955 23.503 1.00 90.38 824 ILE A N 1
ATOM 6447 C CA . ILE A 1 824 ? 2.191 29.063 23.452 1.00 90.38 824 ILE A CA 1
ATOM 6448 C C . ILE A 1 824 ? 2.020 28.108 22.263 1.00 90.38 824 ILE A C 1
ATOM 6450 O O . ILE A 1 824 ? 1.256 27.149 22.329 1.00 90.38 824 ILE A O 1
ATOM 6454 N N . GLU A 1 825 ? 2.754 28.338 21.178 1.00 92.81 825 GLU A N 1
ATOM 6455 C CA . GLU A 1 825 ? 2.879 27.379 20.078 1.00 92.81 825 GLU A CA 1
ATOM 6456 C C . GLU A 1 825 ? 3.817 26.246 20.529 1.00 92.81 825 GLU A C 1
ATOM 6458 O O . GLU A 1 825 ? 5.021 26.458 20.692 1.00 92.81 825 GLU A O 1
ATOM 6463 N N . ALA A 1 826 ? 3.280 25.047 20.758 1.00 95.06 826 ALA A N 1
ATOM 6464 C CA . ALA A 1 826 ? 4.033 23.895 21.248 1.00 95.06 826 ALA A CA 1
ATOM 6465 C C . ALA A 1 826 ? 3.940 22.701 20.292 1.00 95.06 826 ALA A C 1
ATOM 6467 O O . ALA A 1 826 ? 2.870 22.378 19.777 1.00 95.06 826 ALA A O 1
ATOM 6468 N N . GLU A 1 827 ? 5.065 22.011 20.119 1.00 96.56 827 GLU A N 1
ATOM 6469 C CA . GLU A 1 827 ? 5.199 20.744 19.405 1.00 96.56 827 GLU A CA 1
ATOM 6470 C C . GLU A 1 827 ? 5.718 19.686 20.388 1.00 96.56 827 GLU A C 1
ATOM 6472 O O . GLU A 1 827 ? 6.736 19.884 21.059 1.00 96.56 827 GLU A O 1
ATOM 6477 N N . PHE A 1 828 ? 5.013 18.567 20.519 1.00 97.69 828 PHE A N 1
ATOM 6478 C CA . PHE A 1 828 ? 5.286 17.539 21.520 1.00 97.69 828 PHE A CA 1
ATOM 6479 C C . PHE A 1 828 ? 4.884 16.144 21.041 1.00 97.69 828 PHE A C 1
ATOM 6481 O O . PHE A 1 828 ? 4.006 15.981 20.200 1.00 97.69 828 PHE A O 1
ATOM 6488 N N . ALA A 1 829 ? 5.511 15.118 21.608 1.00 97.44 829 ALA A N 1
ATOM 6489 C CA . ALA A 1 829 ? 5.191 13.723 21.354 1.00 97.44 829 ALA A CA 1
ATOM 6490 C C . ALA A 1 829 ? 4.272 13.139 22.437 1.00 97.44 829 ALA A C 1
ATOM 6492 O O . ALA A 1 829 ? 4.462 13.362 23.641 1.00 97.44 829 ALA A O 1
ATOM 6493 N N . VAL A 1 830 ? 3.319 12.321 21.995 1.00 97.50 830 VAL A N 1
ATOM 6494 C CA . VAL A 1 830 ? 2.458 11.471 22.823 1.00 97.50 830 VAL A CA 1
ATOM 6495 C C . VAL A 1 830 ? 2.596 10.005 22.404 1.00 97.50 830 VAL A C 1
ATOM 6497 O O . VAL A 1 830 ? 2.853 9.689 21.241 1.00 97.50 830 VAL A O 1
ATOM 6500 N N . ALA A 1 831 ? 2.393 9.099 23.354 1.00 97.56 831 ALA A N 1
ATOM 6501 C CA . ALA A 1 831 ? 2.420 7.657 23.145 1.00 97.56 831 ALA A CA 1
ATOM 6502 C C . ALA A 1 831 ? 1.218 6.986 23.839 1.00 97.56 831 ALA A C 1
ATOM 6504 O O . ALA A 1 831 ? 0.683 7.551 24.799 1.00 97.56 831 ALA A O 1
ATOM 6505 N N . PRO A 1 832 ? 0.779 5.792 23.400 1.00 96.44 832 PRO A N 1
ATOM 6506 C CA . PRO A 1 832 ? -0.175 4.982 24.155 1.00 96.44 832 PRO A CA 1
ATOM 6507 C C . PRO A 1 832 ? 0.330 4.695 25.577 1.00 96.44 832 PRO A C 1
ATOM 6509 O O . PRO A 1 832 ? 1.475 4.287 25.774 1.00 96.44 832 PRO A O 1
ATOM 6512 N N . SER A 1 833 ? -0.535 4.874 26.573 1.00 96.25 833 SER A N 1
ATOM 6513 C CA . SER A 1 833 ? -0.322 4.358 27.929 1.00 96.25 833 SER A CA 1
ATOM 6514 C C . SER A 1 833 ? -0.826 2.919 28.065 1.00 96.25 833 SER A C 1
ATOM 6516 O O . SER A 1 833 ? -1.665 2.467 27.299 1.00 96.25 833 SER A O 1
ATOM 6518 N N . GLY A 1 834 ? -0.375 2.202 29.088 1.00 95.44 834 GLY A N 1
ATOM 6519 C CA . GLY A 1 834 ? -0.847 0.867 29.452 1.00 95.44 834 GLY A CA 1
ATOM 6520 C C . GLY A 1 834 ? -2.187 0.862 30.188 1.00 95.44 834 GLY A C 1
ATOM 6521 O O . GLY A 1 834 ? -2.523 -0.139 30.813 1.00 95.44 834 GLY A O 1
ATOM 6522 N N . CYS A 1 835 ? -2.943 1.963 30.142 1.00 95.75 835 CYS A N 1
ATOM 6523 C CA . CYS A 1 835 ? -4.292 2.045 30.688 1.00 95.75 835 CYS A CA 1
ATOM 6524 C C . CYS A 1 835 ? -5.327 2.156 29.570 1.00 95.75 835 CYS A C 1
ATOM 6526 O O . CYS A 1 835 ? -5.304 3.086 28.760 1.00 95.75 835 CYS A O 1
ATOM 6528 N N . SER A 1 836 ? -6.238 1.182 29.534 1.00 93.62 836 SER A N 1
ATOM 6529 C CA . SER A 1 836 ? -7.333 1.144 28.567 1.00 93.62 836 SER A CA 1
ATOM 6530 C C . SER A 1 836 ? -8.221 2.384 28.698 1.00 93.62 836 SER A C 1
ATOM 6532 O O . SER A 1 836 ? -8.517 2.835 29.802 1.00 93.62 836 SER A O 1
ATOM 6534 N N . SER A 1 837 ? -8.688 2.894 27.563 1.00 92.44 837 SER A N 1
ATOM 6535 C CA . SER A 1 837 ? -9.702 3.949 27.460 1.00 92.44 837 SER A CA 1
ATOM 6536 C C . SER A 1 837 ? -11.051 3.576 28.093 1.00 92.44 837 SER A C 1
ATOM 6538 O O . SER A 1 837 ? -11.817 4.465 28.456 1.00 92.44 837 SER A O 1
ATOM 6540 N N . GLU A 1 838 ? -11.319 2.281 28.303 1.00 88.75 838 GLU A N 1
ATOM 6541 C CA . GLU A 1 838 ? -12.480 1.792 29.060 1.00 88.75 838 GLU A CA 1
ATOM 6542 C C . GLU A 1 838 ? -12.356 2.067 30.573 1.00 88.75 838 GLU A C 1
ATOM 6544 O O . GLU A 1 838 ? -13.359 2.134 31.287 1.00 88.75 838 GLU A O 1
ATOM 6549 N N . LEU A 1 839 ? -11.131 2.254 31.083 1.00 88.44 839 LEU A N 1
ATOM 6550 C CA . LEU A 1 839 ? -10.885 2.627 32.474 1.00 88.44 839 LEU A CA 1
ATOM 6551 C C . LEU A 1 839 ? -11.014 4.146 32.644 1.00 88.44 839 LEU A C 1
ATOM 6553 O O . LEU A 1 839 ? -10.405 4.933 31.916 1.00 88.44 839 LEU A O 1
ATOM 6557 N N . LYS A 1 840 ? -11.746 4.567 33.683 1.00 91.25 840 LYS A N 1
ATOM 6558 C CA . LYS A 1 840 ? -11.725 5.953 34.170 1.00 91.25 840 LYS A CA 1
ATOM 6559 C C . LYS A 1 840 ? -10.419 6.213 34.919 1.00 91.25 840 LYS A C 1
ATOM 6561 O O . LYS A 1 840 ? -10.330 5.998 36.124 1.00 91.25 840 LYS A O 1
ATOM 6566 N N . VAL A 1 841 ? -9.418 6.659 34.175 1.00 92.31 841 VAL A N 1
ATOM 6567 C CA . VAL A 1 841 ? -8.094 7.057 34.663 1.00 92.31 841 VAL A CA 1
ATOM 6568 C C . VAL A 1 841 ? -8.142 8.538 35.073 1.00 92.31 841 VAL A C 1
ATOM 6570 O O . VAL A 1 841 ? -8.781 9.333 34.388 1.00 92.31 841 VAL A O 1
ATOM 6573 N N . SER A 1 842 ? -7.503 8.931 36.181 1.00 96.56 842 SER A N 1
ATOM 6574 C CA . SER A 1 842 ? -7.305 10.354 36.524 1.00 96.56 842 SER A CA 1
ATOM 6575 C C . SER A 1 842 ? -6.034 10.911 35.871 1.00 96.56 842 SER A C 1
ATOM 6577 O O . SER A 1 842 ? -5.178 10.141 35.436 1.00 96.56 842 SER A O 1
ATOM 6579 N N . LEU A 1 843 ? -5.855 12.236 35.842 1.00 96.38 843 LEU A N 1
ATOM 6580 C CA . LEU A 1 843 ? -4.619 12.846 35.335 1.00 96.38 843 LEU A CA 1
ATOM 6581 C C . LEU A 1 843 ? -3.382 12.295 36.071 1.00 96.38 843 LEU A C 1
ATOM 6583 O O . LEU A 1 843 ? -2.375 11.957 35.451 1.00 96.38 843 LEU A O 1
ATOM 6587 N N . GLU A 1 844 ? -3.474 12.140 37.390 1.00 95.44 844 GLU A N 1
ATOM 6588 C CA . GLU A 1 844 ? -2.415 11.577 38.228 1.00 95.44 844 GLU A CA 1
ATOM 6589 C C . GLU A 1 844 ? -2.153 10.111 37.876 1.00 95.44 844 GLU A C 1
ATOM 6591 O O . GLU A 1 844 ? -0.998 9.727 37.703 1.00 95.44 844 GLU A O 1
ATOM 6596 N N . MET A 1 845 ? -3.208 9.304 37.720 1.00 95.06 845 MET A N 1
ATOM 6597 C CA . MET A 1 845 ? -3.097 7.883 37.382 1.00 95.06 845 MET A CA 1
ATOM 6598 C C . MET A 1 845 ? -2.472 7.683 35.990 1.00 95.06 845 MET A C 1
ATOM 6600 O O . MET A 1 845 ? -1.553 6.875 35.854 1.00 95.06 845 MET A O 1
ATOM 6604 N N . LEU A 1 846 ? -2.869 8.479 34.989 1.00 96.81 846 LEU A N 1
ATOM 6605 C CA . LEU A 1 846 ? -2.347 8.428 33.616 1.00 96.81 846 LEU A CA 1
ATOM 6606 C C . LEU A 1 846 ? -0.837 8.693 33.553 1.00 96.81 846 LEU A C 1
ATOM 6608 O O . LEU A 1 846 ? -0.120 8.046 32.788 1.00 96.81 846 LEU A O 1
ATOM 6612 N N . TYR A 1 847 ? -0.344 9.624 34.373 1.00 95.50 847 TYR A N 1
ATOM 6613 C CA . TYR A 1 847 ? 1.082 9.948 34.460 1.00 95.50 847 TYR A CA 1
ATOM 6614 C C . TYR A 1 847 ? 1.826 9.184 35.575 1.00 95.50 847 TYR A C 1
ATOM 6616 O O . TYR A 1 847 ? 3.050 9.297 35.685 1.00 95.50 847 TYR A O 1
ATOM 6624 N N . SER A 1 848 ? 1.142 8.324 36.333 1.00 94.81 848 SER A N 1
ATOM 6625 C CA . SER A 1 848 ? 1.744 7.423 37.327 1.00 94.81 848 SER A CA 1
ATOM 6626 C C . SER A 1 848 ? 2.428 6.198 36.683 1.00 94.81 848 SER A C 1
ATOM 6628 O O . SER A 1 848 ? 2.308 5.976 35.474 1.00 94.81 848 SER A O 1
ATOM 6630 N N . PRO A 1 849 ? 3.128 5.353 37.464 1.00 94.75 849 PRO A N 1
ATOM 6631 C CA . PRO A 1 849 ? 3.594 4.042 37.007 1.00 94.75 849 PRO A CA 1
ATOM 6632 C C . PRO A 1 849 ? 2.477 3.025 36.703 1.00 94.75 849 PRO A C 1
ATOM 6634 O O . PRO A 1 849 ? 2.773 1.996 36.106 1.00 94.75 849 PRO A O 1
ATOM 6637 N N . GLU A 1 850 ? 1.223 3.280 37.101 1.00 93.62 850 GLU A N 1
ATOM 6638 C CA . GLU A 1 850 ? 0.083 2.373 36.866 1.00 93.62 850 GLU A CA 1
ATOM 6639 C C . GLU A 1 850 ? -0.364 2.367 35.395 1.00 93.62 850 GLU A C 1
ATOM 6641 O O . GLU A 1 850 ? -0.874 1.361 34.910 1.00 93.62 850 GLU A O 1
ATOM 6646 N N . CYS A 1 851 ? -0.096 3.458 34.667 1.00 96.50 851 CYS A N 1
ATOM 6647 C CA . CYS A 1 851 ? -0.360 3.609 33.235 1.00 96.50 851 CYS A CA 1
ATOM 6648 C C . CYS A 1 851 ? 0.957 3.780 32.445 1.00 96.50 851 CYS A C 1
ATOM 6650 O O . CYS A 1 851 ? 1.187 4.847 31.864 1.00 96.50 851 CYS A O 1
ATOM 6652 N N . PRO A 1 852 ? 1.866 2.781 32.442 1.00 96.25 852 PRO A N 1
ATOM 6653 C CA . PRO A 1 852 ? 3.199 2.904 31.842 1.00 96.25 852 PRO A CA 1
ATOM 6654 C C . PRO A 1 852 ? 3.105 3.205 30.343 1.00 96.25 852 PRO A C 1
ATOM 6656 O O . PRO A 1 852 ? 2.174 2.756 29.689 1.00 96.25 852 PRO A O 1
ATOM 6659 N N . VAL A 1 853 ? 4.056 3.938 29.764 1.00 96.06 853 VAL A N 1
ATOM 6660 C CA . VAL A 1 853 ? 4.094 4.125 28.300 1.00 96.06 853 VAL A CA 1
ATOM 6661 C C . VAL A 1 853 ? 4.285 2.759 27.631 1.00 96.06 853 VAL A C 1
ATOM 6663 O O . VAL A 1 853 ? 5.228 2.045 27.974 1.00 96.06 853 VAL A O 1
ATOM 6666 N N . LEU A 1 854 ? 3.407 2.385 26.696 1.00 94.38 854 LEU A N 1
ATOM 6667 C CA . LEU A 1 854 ? 3.581 1.159 25.917 1.00 94.38 854 LEU A CA 1
ATOM 6668 C C . LEU A 1 854 ? 4.795 1.308 24.995 1.00 94.38 854 LEU A C 1
ATOM 6670 O O . LEU A 1 854 ? 5.010 2.356 24.386 1.00 94.38 854 LEU A O 1
ATOM 6674 N N . ASN A 1 855 ? 5.590 0.243 24.891 1.00 91.06 855 ASN A N 1
ATOM 6675 C CA . ASN A 1 855 ? 6.820 0.224 24.105 1.00 91.06 855 ASN A CA 1
ATOM 6676 C C . ASN A 1 855 ? 6.519 0.106 22.600 1.00 91.06 855 ASN A C 1
ATOM 6678 O O . ASN A 1 855 ? 6.657 -0.963 22.009 1.00 91.06 855 ASN A O 1
ATOM 6682 N N . VAL A 1 856 ? 6.070 1.208 22.005 1.00 91.25 856 VAL A N 1
ATOM 6683 C CA . VAL A 1 856 ? 5.858 1.362 20.561 1.00 91.25 856 VAL A CA 1
ATOM 6684 C C . VAL A 1 856 ? 7.111 1.916 19.884 1.00 91.25 856 VAL A C 1
ATOM 6686 O O . VAL A 1 856 ? 7.844 2.709 20.471 1.00 91.25 856 VAL A O 1
ATOM 6689 N N . SER A 1 857 ? 7.353 1.529 18.631 1.00 89.00 857 SER A N 1
ATOM 6690 C CA . SER A 1 857 ? 8.486 2.012 17.825 1.00 89.00 857 SER A CA 1
ATOM 6691 C C . SER A 1 857 ? 8.388 3.493 17.450 1.00 89.00 857 SER A C 1
ATOM 6693 O O . SER A 1 857 ? 9.412 4.124 17.181 1.00 89.00 857 SER A O 1
ATOM 6695 N N . GLU A 1 858 ? 7.175 4.049 17.433 1.00 91.00 858 GLU A N 1
ATOM 6696 C CA . GLU A 1 858 ? 6.890 5.423 17.024 1.00 91.00 858 GLU A CA 1
ATOM 6697 C C . GLU A 1 858 ? 5.933 6.118 18.003 1.00 91.00 858 GLU A C 1
ATOM 6699 O O . GLU A 1 858 ? 4.933 5.547 18.436 1.00 91.00 858 GLU A O 1
ATOM 6704 N N . TRP A 1 859 ? 6.217 7.380 18.317 1.00 95.94 859 TRP A N 1
ATOM 6705 C CA . TRP A 1 859 ? 5.341 8.290 19.054 1.00 95.94 859 TRP A CA 1
ATOM 6706 C C . TRP A 1 859 ? 4.644 9.243 18.078 1.00 95.94 859 TRP A C 1
ATOM 6708 O O . TRP A 1 859 ? 5.225 9.623 17.058 1.00 95.94 859 TRP A O 1
ATOM 6718 N N . LEU A 1 860 ? 3.411 9.657 18.379 1.00 95.69 860 LEU A N 1
ATOM 6719 C CA . LEU A 1 860 ? 2.684 10.629 17.560 1.00 95.69 860 LEU A CA 1
ATOM 6720 C C . LEU A 1 860 ? 3.107 12.044 17.958 1.00 95.69 860 LEU A C 1
ATOM 6722 O O . LEU A 1 860 ? 3.115 12.381 19.140 1.00 95.69 860 LEU A O 1
ATOM 6726 N N . VAL A 1 861 ? 3.427 12.873 16.971 1.00 96.12 861 VAL A N 1
ATOM 6727 C CA . VAL A 1 861 ? 3.792 14.277 17.156 1.00 96.12 861 VAL A CA 1
ATOM 6728 C C . VAL A 1 861 ? 2.554 15.153 16.969 1.00 96.12 861 VAL A C 1
ATOM 6730 O O . VAL A 1 861 ? 1.862 15.086 15.946 1.00 96.12 861 VAL A O 1
ATOM 6733 N N . CYS A 1 862 ? 2.297 15.966 17.987 1.00 96.94 862 CYS A N 1
ATOM 6734 C CA . CYS A 1 862 ? 1.222 16.935 18.100 1.00 96.94 862 CYS A CA 1
ATOM 6735 C C . CYS A 1 862 ? 1.799 18.351 18.103 1.00 96.94 862 CYS A C 1
ATOM 6737 O O . CYS A 1 862 ? 2.720 18.633 18.864 1.00 96.94 862 CYS A O 1
ATOM 6739 N N . GLY A 1 863 ? 1.241 19.237 17.282 1.00 94.50 863 GLY A N 1
ATOM 6740 C CA . GLY A 1 863 ? 1.540 20.666 17.249 1.00 94.50 863 GLY A CA 1
ATOM 6741 C C . GLY A 1 863 ? 0.267 21.488 17.442 1.00 94.50 863 GLY A C 1
ATOM 6742 O O . GLY A 1 863 ? -0.797 21.110 16.944 1.00 94.50 863 GLY A O 1
ATOM 6743 N N . GLY A 1 864 ? 0.346 22.600 18.168 1.00 91.44 864 GLY A N 1
ATOM 6744 C CA . GLY A 1 864 ? -0.820 23.447 18.409 1.00 91.44 864 GLY A CA 1
ATOM 6745 C C . GLY A 1 864 ? -0.545 24.689 19.244 1.00 91.44 864 GLY A C 1
ATOM 6746 O O . GLY A 1 864 ? 0.532 24.834 19.823 1.00 91.44 864 GLY A O 1
ATOM 6747 N N . THR A 1 865 ? -1.543 25.567 19.330 1.00 91.12 865 THR A N 1
ATOM 6748 C CA . THR A 1 865 ? -1.550 26.688 20.275 1.00 91.12 865 THR A CA 1
ATOM 6749 C C . THR A 1 865 ? -2.195 26.255 21.589 1.00 91.12 865 THR A C 1
ATOM 6751 O O . THR A 1 865 ? -3.351 25.823 21.643 1.00 91.12 865 THR A O 1
ATOM 6754 N N . LEU A 1 866 ? -1.416 26.356 22.662 1.00 89.75 866 LEU A N 1
ATOM 6755 C CA . LEU A 1 866 ? -1.852 26.191 24.040 1.00 89.75 866 LEU A CA 1
ATOM 6756 C C . LEU A 1 866 ? -2.069 27.595 24.618 1.00 89.75 866 LEU A C 1
ATOM 6758 O O . LEU A 1 866 ? -1.086 28.333 24.772 1.00 89.75 866 LEU A O 1
ATOM 6762 N N . PRO A 1 867 ? -3.313 27.993 24.923 1.00 83.31 867 PRO A N 1
ATOM 6763 C CA . PRO A 1 867 ? -3.554 29.262 25.582 1.00 83.31 867 PRO A CA 1
ATOM 6764 C C . PRO A 1 867 ? -2.951 29.291 26.986 1.00 83.31 867 PRO A C 1
ATOM 6766 O O . PRO A 1 867 ? -2.684 28.263 27.617 1.00 83.31 867 PRO A O 1
ATOM 6769 N N . ARG A 1 868 ? -2.720 30.509 27.476 1.00 79.06 868 ARG A N 1
ATOM 6770 C CA . ARG A 1 868 ? -2.133 30.745 28.800 1.00 79.06 868 ARG A CA 1
ATOM 6771 C C . ARG A 1 868 ? -3.165 30.707 29.932 1.00 79.06 868 ARG A C 1
ATOM 6773 O O . ARG A 1 868 ? -2.791 30.435 31.072 1.00 79.06 868 ARG A O 1
ATOM 6780 N N . ASP A 1 869 ? -4.430 30.994 29.627 1.00 76.50 869 ASP A N 1
ATOM 6781 C CA . ASP A 1 869 ? -5.560 30.776 30.531 1.00 76.50 869 ASP A CA 1
ATOM 6782 C C . ASP A 1 869 ? -6.147 29.362 30.359 1.00 76.50 869 ASP A C 1
ATOM 6784 O O . ASP A 1 869 ? -5.893 28.676 29.373 1.00 76.50 869 ASP A O 1
ATOM 6788 N N . SER A 1 870 ? -6.901 28.898 31.358 1.00 66.19 870 SER A N 1
ATOM 6789 C CA . SER A 1 870 ? -7.516 27.564 31.352 1.00 66.19 870 SER A CA 1
ATOM 6790 C C . SER A 1 870 ? -8.957 27.546 30.831 1.00 66.19 870 SER A C 1
ATOM 6792 O O . SER A 1 870 ? -9.616 26.518 30.967 1.00 66.19 870 SER A O 1
ATOM 6794 N N . GLU A 1 871 ? -9.473 28.671 30.328 1.00 71.25 871 GLU A N 1
ATOM 6795 C CA . GLU A 1 871 ? -10.870 28.810 29.884 1.00 71.25 871 GLU A CA 1
ATOM 6796 C C . GLU A 1 871 ? -11.013 28.805 28.357 1.00 71.25 871 GLU A C 1
ATOM 6798 O O . GLU A 1 871 ? -12.066 28.437 27.834 1.00 71.25 871 GLU A O 1
ATOM 6803 N N . SER A 1 872 ? -9.964 29.187 27.630 1.00 73.06 872 SER A N 1
ATOM 6804 C CA . SER A 1 872 ? -9.935 29.176 26.171 1.00 73.06 872 SER A CA 1
ATOM 6805 C C . SER A 1 872 ? -9.562 27.804 25.593 1.00 73.06 872 SER A C 1
ATOM 6807 O O . SER A 1 872 ? -8.883 26.974 26.199 1.00 73.06 872 SER A O 1
ATOM 6809 N N . THR A 1 873 ? -10.073 27.533 24.393 1.00 73.75 873 THR A N 1
ATOM 6810 C CA . THR A 1 873 ? -9.986 26.224 23.739 1.00 73.75 873 THR A CA 1
ATOM 6811 C C . THR A 1 873 ? -8.605 25.974 23.137 1.00 73.75 873 THR A C 1
ATOM 6813 O O . THR A 1 873 ? -8.221 26.648 22.181 1.00 73.75 873 THR A O 1
ATOM 6816 N N . TYR A 1 874 ? -7.897 24.956 23.631 1.00 83.06 874 TYR A N 1
ATOM 6817 C CA . TYR A 1 874 ? -6.641 24.466 23.046 1.00 83.06 874 TYR A CA 1
ATOM 6818 C C . TYR A 1 874 ? -6.861 23.977 21.605 1.00 83.06 874 TYR A C 1
ATOM 6820 O O . TYR A 1 874 ? -7.776 23.188 21.354 1.00 83.06 874 TYR A O 1
ATOM 6828 N N . LEU A 1 875 ? -5.997 24.379 20.668 1.00 83.50 875 LEU A N 1
ATOM 6829 C CA . LEU A 1 875 ? -6.060 23.935 19.272 1.00 83.50 875 LEU A CA 1
ATOM 6830 C C . LEU A 1 875 ? -4.882 23.003 18.959 1.00 83.50 875 LEU A C 1
ATOM 6832 O O . LEU A 1 875 ? -3.866 23.423 18.411 1.00 83.50 875 LEU A O 1
ATOM 6836 N N . ILE A 1 876 ? -5.010 21.729 19.339 1.00 89.38 876 ILE A N 1
ATOM 6837 C CA . ILE A 1 876 ? -3.963 20.708 19.173 1.00 89.38 876 ILE A CA 1
ATOM 6838 C C . ILE A 1 876 ? -4.254 19.855 17.934 1.00 89.38 876 ILE A C 1
ATOM 6840 O O . ILE A 1 876 ? -5.318 19.249 17.819 1.00 89.38 876 ILE A O 1
ATOM 6844 N N . THR A 1 877 ? -3.280 19.756 17.030 1.00 88.88 877 THR A N 1
ATOM 6845 C CA . THR A 1 877 ? -3.331 18.902 15.835 1.00 88.88 877 THR A CA 1
ATOM 6846 C C . THR A 1 877 ? -2.204 17.875 15.868 1.00 88.88 877 THR A C 1
ATOM 6848 O O . THR A 1 877 ? -1.037 18.231 15.995 1.00 88.88 877 THR A O 1
ATOM 6851 N N . CYS A 1 878 ? -2.528 16.588 15.754 1.00 92.62 878 CYS A N 1
ATOM 6852 C CA . CYS A 1 878 ? -1.537 15.511 15.751 1.00 92.62 878 CYS A CA 1
ATOM 6853 C C . CYS A 1 878 ? -1.520 14.805 14.394 1.00 92.62 878 CYS A C 1
ATOM 6855 O O . CYS A 1 878 ? -2.579 14.459 13.873 1.00 92.62 878 CYS A O 1
ATOM 6857 N N . GLY A 1 879 ? -0.336 14.577 13.818 1.00 79.25 879 GLY A N 1
ATOM 6858 C CA . GLY A 1 879 ? -0.241 14.025 12.457 1.00 79.25 879 GLY A CA 1
ATOM 6859 C C . GLY A 1 879 ? 1.136 13.522 12.025 1.00 79.25 879 GLY A C 1
ATOM 6860 O O . GLY A 1 879 ? 1.219 12.541 11.281 1.00 79.25 879 GLY A O 1
ATOM 6861 N N . ALA A 1 880 ? 2.218 14.128 12.517 1.00 88.19 880 ALA A N 1
ATOM 6862 C CA . ALA A 1 880 ? 3.562 13.586 12.332 1.00 88.19 880 ALA A CA 1
ATOM 6863 C C . ALA A 1 880 ? 3.823 12.419 13.307 1.00 88.19 880 ALA A C 1
ATOM 6865 O O . ALA A 1 880 ? 3.079 12.202 14.264 1.00 88.19 880 ALA A O 1
ATOM 6866 N N . ARG A 1 881 ? 4.882 11.644 13.064 1.00 91.25 881 ARG A N 1
ATOM 6867 C CA . ARG A 1 881 ? 5.387 10.616 13.985 1.00 91.25 881 ARG A CA 1
ATOM 6868 C C . ARG A 1 881 ? 6.894 10.781 14.157 1.00 91.25 881 ARG A C 1
ATOM 6870 O O . ARG A 1 881 ? 7.562 11.251 13.240 1.00 91.25 881 ARG A O 1
ATOM 6877 N N . MET A 1 882 ? 7.422 10.369 15.304 1.00 91.94 882 MET A N 1
ATOM 6878 C CA . MET A 1 882 ? 8.862 10.285 15.560 1.00 91.94 882 MET A CA 1
ATOM 6879 C C . MET A 1 882 ? 9.220 8.917 16.141 1.00 91.94 882 MET A C 1
ATOM 6881 O O . MET A 1 882 ? 8.403 8.317 16.835 1.00 91.94 882 MET A O 1
ATOM 6885 N N . LYS A 1 883 ? 10.438 8.424 15.893 1.00 91.50 883 LYS A N 1
ATOM 6886 C CA . LYS A 1 883 ? 10.918 7.182 16.520 1.00 91.50 883 LYS A CA 1
ATOM 6887 C C . LYS A 1 883 ? 10.969 7.347 18.041 1.00 91.50 883 LYS A C 1
ATOM 6889 O O . LYS A 1 883 ? 11.375 8.401 18.528 1.00 91.50 883 LYS A O 1
ATOM 6894 N N . ALA A 1 884 ? 10.581 6.308 18.772 1.00 87.62 884 ALA A N 1
ATOM 6895 C CA . ALA A 1 884 ? 10.715 6.277 20.222 1.00 87.62 884 ALA A CA 1
ATOM 6896 C C . ALA A 1 884 ? 12.199 6.276 20.628 1.00 87.62 884 ALA A C 1
ATOM 6898 O O . ALA A 1 884 ? 12.980 5.453 20.139 1.00 87.62 884 ALA A O 1
ATOM 6899 N N . ASP A 1 885 ? 12.595 7.182 21.526 1.00 78.44 885 ASP A N 1
ATOM 6900 C CA . ASP A 1 885 ? 13.978 7.251 22.008 1.00 78.44 885 ASP A CA 1
ATOM 6901 C C . ASP A 1 885 ? 14.307 6.000 22.846 1.00 78.44 885 ASP A C 1
ATOM 6903 O O . ASP A 1 885 ? 13.811 5.834 23.959 1.00 78.44 885 ASP A O 1
ATOM 6907 N N . GLN A 1 886 ? 15.200 5.132 22.357 1.00 62.50 886 GLN A N 1
ATOM 6908 C CA . GLN A 1 886 ? 15.635 3.916 23.073 1.00 62.50 886 GLN A CA 1
ATOM 6909 C C . GLN A 1 886 ? 16.615 4.198 24.240 1.00 62.50 886 GLN A C 1
ATOM 6911 O O . GLN A 1 886 ? 17.393 3.335 24.652 1.00 62.50 886 GLN A O 1
ATOM 6916 N N . SER A 1 887 ? 16.616 5.415 24.788 1.00 48.41 887 SER A N 1
ATOM 6917 C CA . SER A 1 887 ? 17.603 5.882 25.762 1.00 48.41 887 SER A CA 1
ATOM 6918 C C . SER A 1 887 ? 17.264 5.502 27.213 1.00 48.41 887 SER A C 1
ATOM 6920 O O . SER A 1 887 ? 16.741 6.306 27.979 1.00 48.41 887 SER A O 1
ATOM 6922 N N . GLY A 1 888 ? 17.671 4.291 27.601 1.00 41.94 888 GLY A N 1
ATOM 6923 C CA . GLY A 1 888 ? 18.434 4.075 28.841 1.00 41.94 888 GLY A CA 1
ATOM 6924 C C . GLY A 1 888 ? 17.711 4.088 30.198 1.00 41.94 888 GLY A C 1
ATOM 6925 O O . GLY A 1 888 ? 17.645 5.103 30.885 1.00 41.94 888 GLY A O 1
ATOM 6926 N N . HIS A 1 889 ? 17.373 2.896 30.699 1.00 39.84 889 HIS A N 1
ATOM 6927 C CA . HIS A 1 889 ? 17.324 2.627 32.143 1.00 39.84 889 HIS A CA 1
ATOM 6928 C C . HIS A 1 889 ? 18.747 2.424 32.720 1.00 39.84 889 HIS A C 1
ATOM 6930 O O . HIS A 1 889 ? 19.214 1.291 32.817 1.00 39.84 889 HIS A O 1
ATOM 6936 N N . SER A 1 890 ? 19.425 3.491 33.158 1.00 38.03 890 SER A N 1
ATOM 6937 C CA . SER A 1 890 ? 20.431 3.453 34.245 1.00 38.03 890 SER A CA 1
ATOM 6938 C C . SER A 1 890 ? 20.787 4.875 34.706 1.00 38.03 890 SER A C 1
ATOM 6940 O O . SER A 1 890 ? 20.817 5.803 33.905 1.00 38.03 890 SER A O 1
ATOM 6942 N N . GLY A 1 891 ? 20.988 5.076 36.013 1.00 35.06 891 GLY A N 1
ATOM 6943 C CA . GLY A 1 891 ? 21.161 6.413 36.603 1.00 35.06 891 GLY A CA 1
ATOM 6944 C C . GLY A 1 891 ? 22.603 6.814 36.949 1.00 35.06 891 GLY A C 1
ATOM 6945 O O . GLY A 1 891 ? 23.537 6.036 36.783 1.00 35.06 891 GLY A O 1
ATOM 6946 N N . GLN A 1 892 ? 22.706 7.997 37.573 1.00 40.81 892 GLN A N 1
ATOM 6947 C CA . GLN A 1 892 ? 23.898 8.750 38.023 1.00 40.81 892 GLN A CA 1
ATOM 6948 C C . GLN A 1 892 ? 24.532 9.716 37.007 1.00 40.81 892 GLN A C 1
ATOM 6950 O O . GLN A 1 892 ? 24.477 9.532 35.799 1.00 40.81 892 GLN A O 1
ATOM 6955 N N . ALA A 1 893 ? 25.060 10.821 37.544 1.00 32.44 893 ALA A N 1
ATOM 6956 C CA . ALA A 1 893 ? 25.287 12.068 36.822 1.00 32.44 893 ALA A CA 1
ATOM 6957 C C . ALA A 1 893 ? 26.769 12.457 36.713 1.00 32.44 893 ALA A C 1
ATOM 6959 O O . ALA A 1 893 ? 27.504 12.356 37.694 1.00 32.44 893 ALA A O 1
ATOM 6960 N N . THR A 1 894 ? 27.172 13.012 35.566 1.00 37.34 894 THR A N 1
ATOM 6961 C CA . THR A 1 894 ? 28.067 14.189 35.436 1.00 37.34 894 THR A CA 1
ATOM 6962 C C . THR A 1 894 ? 28.121 14.661 33.975 1.00 37.34 894 THR A C 1
ATOM 6964 O O . THR A 1 894 ? 27.834 13.891 33.064 1.00 37.34 894 THR A O 1
ATOM 6967 N N . ALA A 1 895 ? 28.427 15.942 33.757 1.00 34.41 895 ALA A N 1
ATOM 6968 C CA . ALA A 1 895 ? 28.404 16.598 32.447 1.00 34.41 895 ALA A CA 1
ATOM 6969 C C . ALA A 1 895 ? 29.808 16.729 31.832 1.00 34.41 895 ALA A C 1
ATOM 6971 O O . ALA A 1 895 ? 30.739 17.071 32.561 1.00 34.41 895 ALA A O 1
ATOM 6972 N N . LEU A 1 896 ? 29.925 16.562 30.507 1.00 38.91 896 LEU A N 1
ATOM 6973 C CA . LEU A 1 896 ? 30.456 17.596 29.601 1.00 38.91 896 LEU A CA 1
ATOM 6974 C C . LEU A 1 896 ? 30.196 17.257 28.116 1.00 38.91 896 LEU A C 1
ATOM 6976 O O . LEU A 1 896 ? 29.938 16.110 27.764 1.00 38.91 896 LEU A O 1
ATOM 6980 N N . GLU A 1 897 ? 30.267 18.309 27.303 1.00 39.22 897 GLU A N 1
ATOM 6981 C CA . GLU A 1 897 ? 30.179 18.430 25.836 1.00 39.22 897 GLU A CA 1
ATOM 6982 C C . GLU A 1 897 ? 31.144 17.477 25.055 1.00 39.22 897 GLU A C 1
ATOM 6984 O O . GLU A 1 897 ? 32.047 16.891 25.646 1.00 39.22 897 GLU A O 1
ATOM 6989 N N . ASP A 1 898 ? 31.042 17.250 23.732 1.00 38.81 898 ASP A N 1
ATOM 6990 C CA . ASP A 1 898 ? 30.651 18.207 22.680 1.00 38.81 898 ASP A CA 1
ATOM 6991 C C . ASP A 1 898 ? 30.163 17.581 21.334 1.00 38.81 898 ASP A C 1
ATOM 6993 O O . ASP A 1 898 ? 29.990 16.371 21.202 1.00 38.81 898 ASP A O 1
ATOM 6997 N N . GLN A 1 899 ? 29.886 18.453 20.355 1.00 37.56 899 GLN A N 1
ATOM 6998 C CA . GLN A 1 899 ? 28.992 18.317 19.187 1.00 37.56 899 GLN A CA 1
ATOM 6999 C C . GLN A 1 899 ? 29.492 17.553 17.929 1.00 37.56 899 GLN A C 1
ATOM 7001 O O . GLN A 1 899 ? 30.685 17.351 17.717 1.00 37.56 899 GLN A O 1
ATOM 7006 N N . SER A 1 900 ? 28.530 17.333 17.004 1.00 32.72 900 SER A N 1
ATOM 7007 C CA . SER A 1 900 ? 28.632 16.932 15.575 1.00 32.72 900 SER A CA 1
ATOM 7008 C C . SER A 1 900 ? 28.483 15.418 15.306 1.00 32.72 900 SER A C 1
ATOM 7010 O O . SER A 1 900 ? 29.254 14.623 15.823 1.00 32.72 900 SER A O 1
ATOM 7012 N N . THR A 1 901 ? 27.519 14.922 14.515 1.00 35.06 901 THR A N 1
ATOM 7013 C CA . THR A 1 901 ? 26.791 15.512 13.365 1.00 35.06 901 THR A CA 1
ATOM 7014 C C . THR A 1 901 ? 25.258 15.341 13.443 1.00 35.06 901 THR A C 1
ATOM 7016 O O . THR A 1 901 ? 24.739 14.471 14.132 1.00 35.06 901 THR A O 1
ATOM 7019 N N . ARG A 1 902 ? 24.522 16.216 12.739 1.00 33.44 902 ARG A N 1
ATOM 7020 C CA . ARG A 1 902 ? 23.055 16.403 12.790 1.00 33.44 902 ARG A CA 1
ATOM 7021 C C . ARG A 1 902 ? 22.527 16.555 11.355 1.00 33.44 902 ARG A C 1
ATOM 7023 O O . ARG A 1 902 ? 22.708 17.633 10.795 1.00 33.44 902 ARG A O 1
ATOM 7030 N N . SER A 1 903 ? 21.912 15.525 10.752 1.00 34.22 903 SER A N 1
ATOM 7031 C CA . SER A 1 903 ? 21.373 15.635 9.372 1.00 34.22 903 SER A CA 1
ATOM 7032 C C . SER A 1 903 ? 20.219 14.680 8.982 1.00 34.22 903 SER A C 1
ATOM 7034 O O . SER A 1 903 ? 19.299 15.102 8.286 1.00 34.22 903 SER A O 1
ATOM 7036 N N . ASP A 1 904 ? 20.184 13.436 9.469 1.00 40.44 904 ASP A N 1
ATOM 7037 C CA . ASP A 1 904 ? 19.531 12.323 8.735 1.00 40.44 904 ASP A CA 1
ATOM 7038 C C . ASP A 1 904 ? 18.000 12.132 8.920 1.00 40.44 904 ASP A C 1
ATOM 7040 O O . ASP A 1 904 ? 17.502 11.008 8.863 1.00 40.44 904 ASP A O 1
ATOM 7044 N N . VAL A 1 905 ? 17.223 13.195 9.178 1.00 51.94 905 VAL A N 1
ATOM 7045 C CA . VAL A 1 905 ? 15.759 13.099 9.455 1.00 51.94 905 VAL A CA 1
ATOM 7046 C C . VAL A 1 905 ? 14.912 14.088 8.622 1.00 51.94 905 VAL A C 1
ATOM 7048 O O . VAL A 1 905 ? 13.704 14.193 8.810 1.00 51.94 905 VAL A O 1
ATOM 7051 N N . ALA A 1 906 ? 15.513 14.837 7.690 1.00 39.22 906 ALA A N 1
ATOM 7052 C CA . ALA A 1 906 ? 14.885 16.040 7.120 1.00 39.22 906 ALA A CA 1
ATOM 7053 C C . ALA A 1 906 ? 14.066 15.867 5.818 1.00 39.22 906 ALA A C 1
ATOM 7055 O O . ALA A 1 906 ? 13.344 16.796 5.458 1.00 39.22 906 ALA A O 1
ATOM 7056 N N . GLN A 1 907 ? 14.141 14.733 5.110 1.00 39.97 907 GLN A N 1
ATOM 7057 C CA . GLN A 1 907 ? 13.438 14.521 3.831 1.00 39.97 907 GLN A CA 1
ATOM 7058 C C . GLN A 1 907 ? 12.769 13.136 3.777 1.00 39.97 907 GLN A C 1
ATOM 7060 O O . GLN A 1 907 ? 13.418 12.126 3.523 1.00 39.97 907 GLN A O 1
ATOM 7065 N N . MET A 1 908 ? 11.453 13.100 4.031 1.00 51.31 908 MET A N 1
ATOM 7066 C CA . MET A 1 908 ? 10.580 12.026 3.541 1.00 51.31 908 MET A CA 1
ATOM 7067 C C . MET A 1 908 ? 9.839 12.521 2.302 1.00 51.31 908 MET A C 1
ATOM 7069 O O . MET A 1 908 ? 9.107 13.522 2.374 1.00 51.31 908 MET A O 1
ATOM 7073 N N . THR A 1 909 ? 9.976 11.767 1.214 1.00 80.12 909 THR A N 1
ATOM 7074 C CA . THR A 1 909 ? 9.425 12.124 -0.096 1.00 80.12 909 THR A CA 1
ATOM 7075 C C . THR A 1 909 ? 7.900 12.190 -0.072 1.00 80.12 909 THR A C 1
ATOM 7077 O O . THR A 1 909 ? 7.255 11.532 0.749 1.00 80.12 909 THR A O 1
ATOM 7080 N N . GLU A 1 910 ? 7.275 12.970 -0.960 1.00 75.12 910 GLU A N 1
ATOM 7081 C CA . GLU A 1 910 ? 5.805 12.960 -1.071 1.00 75.12 910 GLU A CA 1
ATOM 7082 C C . GLU A 1 910 ? 5.276 11.566 -1.434 1.00 75.12 910 GLU A C 1
ATOM 7084 O O . GLU A 1 910 ? 4.281 11.127 -0.860 1.00 75.12 910 GLU A O 1
ATOM 7089 N N . ALA A 1 911 ? 6.023 10.800 -2.238 1.00 75.62 911 ALA A N 1
ATOM 7090 C CA . ALA A 1 911 ? 5.737 9.391 -2.491 1.00 75.62 911 ALA A CA 1
ATOM 7091 C C . ALA A 1 911 ? 5.865 8.530 -1.219 1.00 75.62 911 ALA A C 1
ATOM 7093 O O . ALA A 1 911 ? 5.025 7.669 -0.985 1.00 75.62 911 ALA A O 1
ATOM 7094 N N . GLN A 1 912 ? 6.860 8.760 -0.353 1.00 81.12 912 GLN A N 1
ATOM 7095 C CA . GLN A 1 912 ? 6.976 8.056 0.933 1.00 81.12 912 GLN A CA 1
ATOM 7096 C C . GLN A 1 912 ? 5.845 8.432 1.900 1.00 81.12 912 GLN A C 1
ATOM 7098 O O . GLN A 1 912 ? 5.309 7.553 2.572 1.00 81.12 912 GLN A O 1
ATOM 7103 N N . LYS A 1 913 ? 5.436 9.707 1.941 1.00 83.19 913 LYS A N 1
ATOM 7104 C CA . LYS A 1 913 ? 4.262 10.172 2.699 1.00 83.19 913 LYS A CA 1
ATOM 7105 C C . LYS A 1 913 ? 2.976 9.536 2.166 1.00 83.19 913 LYS A C 1
ATOM 7107 O O . LYS A 1 913 ? 2.159 9.095 2.967 1.00 83.19 913 LYS A O 1
ATOM 7112 N N . ALA A 1 914 ? 2.819 9.426 0.845 1.00 85.50 914 ALA A N 1
ATOM 7113 C CA . ALA A 1 914 ? 1.690 8.757 0.203 1.00 85.50 914 ALA A CA 1
ATOM 7114 C C . ALA A 1 914 ? 1.692 7.242 0.467 1.00 85.50 914 ALA A C 1
ATOM 7116 O O . ALA A 1 914 ? 0.668 6.702 0.870 1.00 85.50 914 ALA A O 1
ATOM 7117 N N . ILE A 1 915 ? 2.835 6.558 0.333 1.00 90.62 915 ILE A N 1
ATOM 7118 C CA . ILE A 1 915 ? 2.996 5.139 0.695 1.00 90.62 915 ILE A CA 1
ATOM 7119 C C . ILE A 1 915 ? 2.603 4.931 2.158 1.00 90.62 915 ILE A C 1
ATOM 7121 O O . ILE A 1 915 ? 1.798 4.055 2.450 1.00 90.62 915 ILE A O 1
ATOM 7125 N N . GLU A 1 916 ? 3.121 5.743 3.076 1.00 88.50 916 GLU A N 1
ATOM 7126 C CA . GLU A 1 916 ? 2.839 5.623 4.507 1.00 88.50 916 GLU A CA 1
ATOM 7127 C C . GLU A 1 916 ? 1.372 5.952 4.848 1.00 88.50 916 GLU A C 1
ATOM 7129 O O . GLU A 1 916 ? 0.746 5.252 5.646 1.00 88.50 916 GLU A O 1
ATOM 7134 N N . ALA A 1 917 ? 0.769 6.943 4.184 1.00 86.94 917 ALA A N 1
ATOM 7135 C CA . ALA A 1 917 ? -0.659 7.240 4.292 1.00 86.94 917 ALA A CA 1
ATOM 7136 C C . ALA A 1 917 ? -1.537 6.097 3.750 1.00 86.94 917 ALA A C 1
ATOM 7138 O O . ALA A 1 917 ? -2.515 5.725 4.397 1.00 86.94 917 ALA A O 1
ATOM 7139 N N . ILE A 1 918 ? -1.169 5.482 2.620 1.00 92.00 918 ILE A N 1
ATOM 7140 C CA . ILE A 1 918 ? -1.873 4.328 2.045 1.00 92.00 918 ILE A CA 1
ATOM 7141 C C . ILE A 1 918 ? -1.704 3.096 2.941 1.00 92.00 918 ILE A C 1
ATOM 7143 O O . ILE A 1 918 ? -2.690 2.418 3.218 1.00 92.00 918 ILE A O 1
ATOM 7147 N N . LYS A 1 919 ? -0.501 2.820 3.465 1.00 94.44 919 LYS A N 1
ATOM 7148 C CA . LYS A 1 919 ? -0.267 1.742 4.443 1.00 94.44 919 LYS A CA 1
ATOM 7149 C C . LYS A 1 919 ? -1.182 1.902 5.657 1.00 94.44 919 LYS A C 1
ATOM 7151 O O . LYS A 1 919 ? -1.876 0.952 6.024 1.00 94.44 919 LYS A O 1
ATOM 7156 N N . ARG A 1 920 ? -1.232 3.112 6.230 1.00 87.88 920 ARG A N 1
ATOM 7157 C CA . ARG A 1 920 ? -2.137 3.470 7.335 1.00 87.88 920 ARG A CA 1
ATOM 7158 C C . ARG A 1 920 ? -3.604 3.350 6.944 1.00 87.88 920 ARG A C 1
ATOM 7160 O O . ARG A 1 920 ? -4.381 2.877 7.756 1.00 87.88 920 ARG A O 1
ATOM 7167 N N . PHE A 1 921 ? -4.002 3.725 5.731 1.00 89.50 921 PHE A N 1
ATOM 7168 C CA . PHE A 1 921 ? -5.384 3.582 5.272 1.00 89.50 921 PHE A CA 1
ATOM 7169 C C . PHE A 1 921 ? -5.809 2.123 5.124 1.00 89.50 921 PHE A C 1
ATOM 7171 O O . PHE A 1 921 ? -6.834 1.739 5.678 1.00 89.50 921 PHE A O 1
ATOM 7178 N N . VAL A 1 922 ? -5.016 1.306 4.424 1.00 90.75 922 VAL A N 1
ATOM 7179 C CA . VAL A 1 922 ? -5.287 -0.128 4.219 1.00 90.75 922 VAL A CA 1
ATOM 7180 C C . VAL A 1 922 ? -5.458 -0.831 5.571 1.00 90.75 922 VAL A C 1
ATOM 7182 O O . VAL A 1 922 ? -6.366 -1.645 5.739 1.00 90.75 922 VAL A O 1
ATOM 7185 N N . PHE A 1 923 ? -4.642 -0.440 6.555 1.00 89.69 923 PHE A N 1
ATOM 7186 C CA . PHE A 1 923 ? -4.743 -0.885 7.941 1.00 89.69 923 PHE A CA 1
ATOM 7187 C C . PHE A 1 923 ? -5.983 -0.342 8.681 1.00 89.69 923 PHE A C 1
ATOM 7189 O O . PHE A 1 923 ? -6.772 -1.122 9.213 1.00 89.69 923 PHE A O 1
ATOM 7196 N N . ASN A 1 924 ? -6.192 0.979 8.691 1.00 83.94 924 ASN A N 1
ATOM 7197 C CA . ASN A 1 924 ? -7.254 1.651 9.451 1.00 83.94 924 ASN A CA 1
ATOM 7198 C C . ASN A 1 924 ? -8.662 1.305 8.945 1.00 83.94 924 ASN A C 1
ATOM 7200 O O . ASN A 1 924 ? -9.573 1.122 9.749 1.00 83.94 924 ASN A O 1
ATOM 7204 N N . VAL A 1 925 ? -8.839 1.190 7.625 1.00 84.06 925 VAL A N 1
ATOM 7205 C CA . VAL A 1 925 ? -10.101 0.777 6.983 1.00 84.06 925 VAL A CA 1
ATOM 7206 C C . VAL A 1 925 ? -10.309 -0.739 7.061 1.00 84.06 925 VAL A C 1
ATOM 7208 O O . VAL A 1 925 ? -11.404 -1.216 6.784 1.00 84.06 925 VAL A O 1
ATOM 7211 N N . ARG A 1 926 ? -9.295 -1.495 7.513 1.00 85.94 926 ARG A N 1
ATOM 7212 C CA . ARG A 1 926 ? -9.321 -2.959 7.645 1.00 85.94 926 ARG A CA 1
ATOM 7213 C C . ARG A 1 926 ? -9.727 -3.637 6.339 1.00 85.94 926 ARG A C 1
ATOM 7215 O O . ARG A 1 926 ? -10.637 -4.460 6.318 1.00 85.94 926 ARG A O 1
ATOM 7222 N N . ILE A 1 927 ? -9.058 -3.275 5.243 1.00 86.81 927 ILE A N 1
ATOM 7223 C CA . ILE A 1 927 ? -9.336 -3.905 3.951 1.00 86.81 927 ILE A CA 1
ATOM 7224 C C . ILE A 1 927 ? -8.999 -5.391 4.065 1.00 86.81 927 ILE A C 1
ATOM 7226 O O . ILE A 1 927 ? -7.843 -5.761 4.287 1.00 86.81 927 ILE A O 1
ATOM 7230 N N . GLU A 1 928 ? -10.016 -6.229 3.911 1.00 88.38 928 GLU A N 1
ATOM 7231 C CA . GLU A 1 928 ? -9.875 -7.675 3.938 1.00 88.38 928 GLU A CA 1
ATOM 7232 C C . GLU A 1 928 ? -9.740 -8.244 2.526 1.00 88.38 928 GLU A C 1
ATOM 7234 O O . GLU A 1 928 ? -10.432 -7.843 1.588 1.00 88.38 928 GLU A O 1
ATOM 7239 N N . VAL A 1 929 ? -8.839 -9.210 2.372 1.00 87.31 929 VAL A N 1
ATOM 7240 C CA . VAL A 1 929 ? -8.773 -10.069 1.189 1.00 87.31 929 VAL A CA 1
ATOM 7241 C C . VAL A 1 929 ? -8.875 -11.495 1.705 1.00 87.31 929 VAL A C 1
ATOM 7243 O O . VAL A 1 929 ? -7.991 -11.957 2.419 1.00 87.31 929 VAL A O 1
ATOM 7246 N N . ASN A 1 930 ? -9.988 -12.164 1.400 1.00 86.56 930 ASN A N 1
ATOM 7247 C CA . ASN A 1 930 ? -10.295 -13.536 1.824 1.00 86.56 930 ASN A CA 1
ATOM 7248 C C . ASN A 1 930 ? -10.061 -13.791 3.339 1.00 86.56 930 ASN A C 1
ATOM 7250 O O . ASN A 1 930 ? -9.445 -14.786 3.714 1.00 86.56 930 ASN A O 1
ATOM 7254 N N . GLY A 1 931 ? -10.506 -12.872 4.208 1.00 84.31 931 GLY A N 1
ATOM 7255 C CA . GLY A 1 931 ? -10.408 -12.993 5.674 1.00 84.31 931 GLY A CA 1
ATOM 7256 C C . GLY A 1 931 ? -9.053 -12.625 6.301 1.00 84.31 931 GLY A C 1
ATOM 7257 O O . GLY A 1 931 ? -8.939 -12.585 7.528 1.00 84.31 931 GLY A O 1
ATOM 7258 N N . SER A 1 932 ? -8.033 -12.306 5.498 1.00 91.62 932 SER A N 1
ATOM 7259 C CA . SER A 1 932 ? -6.763 -11.754 5.992 1.00 91.62 932 SER A CA 1
ATOM 7260 C C . SER A 1 932 ? -6.663 -10.248 5.778 1.00 91.62 932 SER A C 1
ATOM 7262 O O . SER A 1 932 ? -7.279 -9.693 4.865 1.00 91.62 932 SER A O 1
ATOM 7264 N N . TYR A 1 933 ? -5.795 -9.594 6.554 1.00 93.69 933 TYR A N 1
ATOM 7265 C CA . TYR A 1 933 ? -5.424 -8.200 6.319 1.00 93.69 933 TYR A CA 1
ATOM 7266 C C . TYR A 1 933 ? -4.792 -8.041 4.931 1.00 93.69 933 TYR A C 1
ATOM 7268 O O . TYR A 1 933 ? -3.901 -8.808 4.545 1.00 93.69 933 TYR A O 1
ATOM 7276 N N . ALA A 1 934 ? -5.201 -7.012 4.198 1.00 95.31 934 ALA A N 1
ATOM 7277 C CA . ALA A 1 934 ? -4.500 -6.571 3.005 1.00 95.31 934 ALA A CA 1
ATOM 7278 C C . ALA A 1 934 ? -3.152 -5.912 3.361 1.00 95.31 934 ALA A C 1
ATOM 7280 O O . ALA A 1 934 ? -3.064 -5.100 4.282 1.00 95.31 934 ALA A O 1
ATOM 7281 N N . ARG A 1 935 ? -2.105 -6.201 2.583 1.00 95.19 935 ARG A N 1
ATOM 7282 C CA . ARG A 1 935 ? -0.853 -5.426 2.543 1.00 95.19 935 ARG A CA 1
ATOM 7283 C C . ARG A 1 935 ? -0.776 -4.668 1.228 1.00 95.19 935 ARG A C 1
ATOM 7285 O O . ARG A 1 935 ? -1.012 -5.249 0.172 1.00 95.19 935 ARG A O 1
ATOM 7292 N N . MET A 1 936 ? -0.411 -3.392 1.279 1.00 94.56 936 MET A N 1
ATOM 7293 C CA . MET A 1 936 ? -0.055 -2.618 0.093 1.00 94.56 936 MET A CA 1
ATOM 7294 C C . MET A 1 936 ? 1.258 -3.146 -0.497 1.00 94.56 936 MET A C 1
ATOM 7296 O O . MET A 1 936 ? 2.238 -3.325 0.227 1.00 94.56 936 MET A O 1
ATOM 7300 N N . MET A 1 937 ? 1.252 -3.414 -1.802 1.00 94.12 937 MET A N 1
ATOM 7301 C CA . MET A 1 937 ? 2.342 -4.081 -2.515 1.00 94.12 937 MET A CA 1
ATOM 7302 C C . MET A 1 937 ? 3.168 -3.139 -3.378 1.00 94.12 937 MET A C 1
ATOM 7304 O O . MET A 1 937 ? 4.395 -3.176 -3.331 1.00 94.12 937 MET A O 1
ATOM 7308 N N . LYS A 1 938 ? 2.498 -2.311 -4.181 1.00 92.69 938 LYS A N 1
ATOM 7309 C CA . LYS A 1 938 ? 3.138 -1.398 -5.130 1.00 92.69 938 LYS A CA 1
ATOM 7310 C C . LYS A 1 938 ? 2.250 -0.183 -5.356 1.00 92.69 938 LYS A C 1
ATOM 7312 O O . LYS A 1 938 ? 1.062 -0.343 -5.630 1.00 92.69 938 LYS A O 1
ATOM 7317 N N . LEU A 1 939 ? 2.822 1.013 -5.262 1.00 93.94 939 LEU A N 1
ATOM 7318 C CA . LEU A 1 939 ? 2.204 2.237 -5.769 1.00 93.94 939 LEU A CA 1
ATOM 7319 C C . LEU A 1 939 ? 2.428 2.266 -7.288 1.00 93.94 939 LEU A C 1
ATOM 7321 O O . LEU A 1 939 ? 3.565 2.133 -7.733 1.00 93.94 939 LEU A O 1
ATOM 7325 N N . TYR A 1 940 ? 1.359 2.369 -8.073 1.00 90.94 940 TYR A N 1
ATOM 7326 C CA . TYR A 1 940 ? 1.426 2.539 -9.528 1.00 90.94 940 TYR A CA 1
ATOM 7327 C C . TYR A 1 940 ? 1.424 4.012 -9.925 1.00 90.94 940 TYR A C 1
ATOM 7329 O O . TYR A 1 940 ? 2.090 4.366 -10.890 1.00 90.94 940 TYR A O 1
ATOM 7337 N N . ARG A 1 941 ? 0.669 4.844 -9.199 1.00 90.06 941 ARG A N 1
ATOM 7338 C CA . ARG A 1 941 ? 0.491 6.271 -9.479 1.00 90.06 941 ARG A CA 1
ATOM 7339 C C . ARG A 1 941 ? 0.125 7.022 -8.199 1.00 90.06 941 ARG A C 1
ATOM 7341 O O . ARG A 1 941 ? -0.597 6.480 -7.359 1.00 90.06 941 ARG A O 1
ATOM 7348 N N . PHE A 1 942 ? 0.586 8.258 -8.070 1.00 89.56 942 PHE A N 1
ATOM 7349 C CA . PHE A 1 942 ? -0.010 9.260 -7.193 1.00 89.56 942 PHE A CA 1
ATOM 7350 C C . PHE A 1 942 ? 0.054 10.612 -7.919 1.00 89.56 942 PHE A C 1
ATOM 7352 O O . PHE A 1 942 ? 1.066 10.862 -8.560 1.00 89.56 942 PHE A O 1
ATOM 7359 N N . ASP A 1 943 ? -1.001 11.427 -7.852 1.00 85.94 943 ASP A N 1
ATOM 7360 C CA . ASP A 1 943 ? -1.018 12.815 -8.334 1.00 85.94 943 ASP A CA 1
ATOM 7361 C C . ASP A 1 943 ? -1.748 13.707 -7.325 1.00 85.94 943 ASP A C 1
ATOM 7363 O O . ASP A 1 943 ? -2.849 13.391 -6.872 1.00 85.94 943 ASP A O 1
ATOM 7367 N N . THR A 1 944 ? -1.190 14.864 -7.006 1.00 79.94 944 THR A N 1
ATOM 7368 C CA . THR A 1 944 ? -1.791 15.874 -6.127 1.00 79.94 944 THR A CA 1
ATOM 7369 C C . THR A 1 944 ? -2.806 16.766 -6.861 1.00 79.94 944 THR A C 1
ATOM 7371 O O . THR A 1 944 ? -2.486 17.831 -7.388 1.00 79.94 944 THR A O 1
ATOM 7374 N N . GLU A 1 945 ? -4.081 16.363 -6.855 1.00 76.31 945 GLU A N 1
ATOM 7375 C CA . GLU A 1 945 ? -5.202 17.149 -7.391 1.00 76.31 945 GLU A CA 1
ATOM 7376 C C . GLU A 1 945 ? -5.901 17.992 -6.300 1.00 76.31 945 GLU A C 1
ATOM 7378 O O . GLU A 1 945 ? -6.764 17.536 -5.542 1.00 76.31 945 GLU A O 1
ATOM 7383 N N . GLY A 1 946 ? -5.551 19.281 -6.237 1.00 79.81 946 GLY A N 1
ATOM 7384 C CA . GLY A 1 946 ? -6.216 20.268 -5.379 1.00 79.81 946 GLY A CA 1
ATOM 7385 C C . GLY A 1 946 ? -5.945 20.056 -3.885 1.00 79.81 946 GLY A C 1
ATOM 7386 O O . GLY A 1 946 ? -4.860 20.359 -3.395 1.00 79.81 946 GLY A O 1
ATOM 7387 N N . SER A 1 947 ? -6.949 19.591 -3.134 1.00 70.06 947 SER A N 1
ATOM 7388 C CA . SER A 1 947 ? -6.808 19.210 -1.715 1.00 70.06 947 SER A CA 1
ATOM 7389 C C . SER A 1 947 ? -6.709 17.692 -1.497 1.00 70.06 947 SER A C 1
ATOM 7391 O O . SER A 1 947 ? -6.634 17.249 -0.344 1.00 70.06 947 SER A O 1
ATOM 7393 N N . GLY A 1 948 ? -6.705 16.906 -2.579 1.00 75.50 948 GLY A N 1
ATOM 7394 C CA . GLY A 1 948 ? -6.546 15.455 -2.583 1.00 75.50 948 GLY A CA 1
ATOM 7395 C C . GLY A 1 948 ? -5.279 14.987 -3.307 1.00 75.50 948 GLY A C 1
ATOM 7396 O O . GLY A 1 948 ? -4.620 15.746 -4.007 1.00 75.50 948 GLY A O 1
ATOM 7397 N N . ILE A 1 949 ? -4.963 13.709 -3.130 1.00 82.12 949 ILE A N 1
ATOM 7398 C CA . ILE A 1 949 ? -4.032 12.911 -3.915 1.00 82.12 949 ILE A CA 1
ATOM 7399 C C . ILE A 1 949 ? -4.877 11.848 -4.619 1.00 82.12 949 ILE A C 1
ATOM 7401 O O . ILE A 1 949 ? -5.482 11.006 -3.951 1.00 82.12 949 ILE A O 1
ATOM 7405 N N . LEU A 1 950 ? -4.934 11.857 -5.943 1.00 88.06 950 LEU A N 1
ATOM 7406 C CA . LEU A 1 950 ? -5.382 10.710 -6.718 1.00 88.06 950 LEU A CA 1
ATOM 7407 C C . LEU A 1 950 ? -4.307 9.627 -6.607 1.00 88.06 950 LEU A C 1
ATOM 7409 O O . LEU A 1 950 ? -3.150 9.902 -6.882 1.00 88.06 950 LEU A O 1
ATOM 7413 N N . VAL A 1 951 ? -4.643 8.406 -6.197 1.00 92.19 951 VAL A N 1
ATOM 7414 C CA . VAL A 1 951 ? -3.664 7.312 -6.092 1.00 92.19 951 VAL A CA 1
ATOM 7415 C C . VAL A 1 951 ? -4.144 6.067 -6.817 1.00 92.19 951 VAL A C 1
ATOM 7417 O O . VAL A 1 951 ? -5.338 5.763 -6.838 1.00 92.19 951 VAL A O 1
ATOM 7420 N N . GLU A 1 952 ? -3.193 5.303 -7.344 1.00 94.38 952 GLU A N 1
ATOM 7421 C CA . GLU A 1 952 ? -3.401 3.964 -7.879 1.00 94.38 952 GLU A CA 1
ATOM 7422 C C . GLU A 1 952 ? -2.357 3.017 -7.269 1.00 94.38 952 GLU A C 1
ATOM 7424 O O . GLU A 1 952 ? -1.159 3.240 -7.410 1.00 94.38 952 GLU A O 1
ATOM 7429 N N . PHE A 1 953 ? -2.774 1.959 -6.573 1.00 96.50 953 PHE A N 1
ATOM 7430 C CA . PHE A 1 953 ? -1.880 1.036 -5.855 1.00 96.50 953 PHE A CA 1
ATOM 7431 C C . PHE A 1 953 ? -2.391 -0.405 -5.912 1.00 96.50 953 PHE A C 1
ATOM 7433 O O . PHE A 1 953 ? -3.561 -0.640 -6.185 1.00 96.50 953 PHE A O 1
ATOM 7440 N N . SER A 1 954 ? -1.532 -1.390 -5.656 1.00 96.25 954 SER A N 1
ATOM 7441 C CA . SER A 1 954 ? -1.946 -2.784 -5.449 1.00 96.25 954 SER A CA 1
ATOM 7442 C C . SER A 1 954 ? -1.977 -3.155 -3.974 1.00 96.25 954 SER A C 1
ATOM 7444 O O . SER A 1 954 ? -1.128 -2.724 -3.191 1.00 96.25 954 SER A O 1
ATOM 7446 N N . ILE A 1 955 ? -2.922 -4.021 -3.625 1.00 96.56 955 ILE A N 1
ATOM 7447 C CA . ILE A 1 955 ? -2.970 -4.753 -2.361 1.00 96.56 955 ILE A CA 1
ATOM 7448 C C . ILE A 1 955 ? -2.881 -6.260 -2.610 1.00 96.56 955 ILE A C 1
ATOM 7450 O O . ILE A 1 955 ? -3.358 -6.754 -3.630 1.00 96.56 955 ILE A O 1
ATOM 7454 N N . ALA A 1 956 ? -2.314 -7.000 -1.666 1.00 95.75 956 ALA A N 1
ATOM 7455 C CA . ALA A 1 956 ? -2.285 -8.458 -1.666 1.00 95.75 956 ALA A CA 1
ATOM 7456 C C . ALA A 1 956 ? -2.699 -9.012 -0.304 1.00 95.75 956 ALA A C 1
ATOM 7458 O O . ALA A 1 956 ? -2.634 -8.321 0.716 1.00 95.75 956 ALA A O 1
ATOM 7459 N N . GLN A 1 957 ? -3.115 -10.275 -0.291 1.00 94.31 957 GLN A N 1
ATOM 7460 C CA . GLN A 1 957 ? -3.483 -10.968 0.934 1.00 94.31 957 GLN A CA 1
ATOM 7461 C C . GLN A 1 957 ? -2.240 -11.257 1.792 1.00 94.31 957 GLN A C 1
ATOM 7463 O O . GLN A 1 957 ? -1.302 -11.919 1.340 1.00 94.31 957 GLN A O 1
ATOM 7468 N N . SER A 1 958 ? -2.228 -10.794 3.043 1.00 94.62 958 SER A N 1
ATOM 7469 C CA . SER A 1 958 ? -1.234 -11.249 4.022 1.00 94.62 958 SER A CA 1
ATOM 7470 C C . SER A 1 958 ? -1.604 -12.614 4.611 1.00 94.62 958 SER A C 1
ATOM 7472 O O . SER A 1 958 ? -2.748 -13.064 4.548 1.00 94.62 958 SER A O 1
ATOM 7474 N N . ALA A 1 959 ? -0.644 -13.279 5.242 1.00 90.81 959 ALA A N 1
ATOM 7475 C CA . ALA A 1 959 ? -0.882 -14.466 6.053 1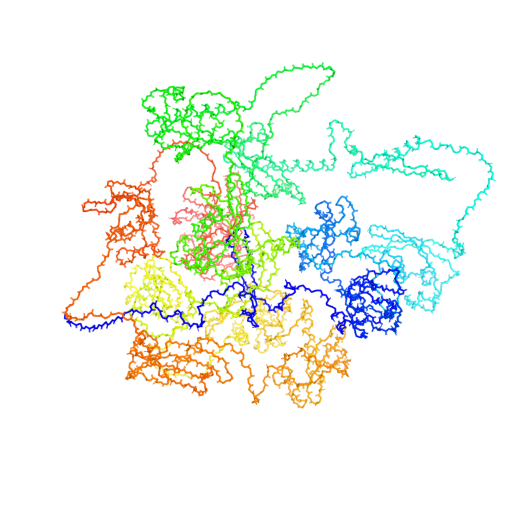.00 90.81 959 ALA A CA 1
ATOM 7476 C C . ALA A 1 959 ? -1.499 -14.140 7.427 1.00 90.81 959 ALA A C 1
ATOM 7478 O O . ALA A 1 959 ? -1.784 -15.060 8.187 1.00 90.81 959 ALA A O 1
ATOM 7479 N N . CYS A 1 960 ? -1.724 -12.861 7.751 1.00 90.12 960 CYS A N 1
ATOM 7480 C CA . CYS A 1 960 ? -2.367 -12.459 8.994 1.00 90.12 960 CYS A CA 1
ATOM 7481 C C . CYS A 1 960 ? -3.898 -12.475 8.883 1.00 90.12 960 CYS A C 1
ATOM 7483 O O . CYS A 1 960 ? -4.452 -11.604 8.201 1.00 90.12 960 CYS A O 1
ATOM 7485 N N . PRO A 1 961 ? -4.605 -13.376 9.587 1.00 86.75 961 PRO A N 1
ATOM 7486 C CA . PRO A 1 961 ? -6.060 -13.329 9.656 1.00 86.75 961 PRO A CA 1
ATOM 7487 C C . PRO A 1 961 ? -6.530 -12.057 10.374 1.00 86.75 961 PRO A C 1
ATOM 7489 O O . PRO A 1 961 ? -5.911 -11.604 11.342 1.00 86.75 961 PRO A O 1
ATOM 7492 N N . ILE A 1 962 ? -7.654 -11.493 9.934 1.00 79.94 962 ILE A N 1
ATOM 7493 C CA . ILE A 1 962 ? -8.348 -10.449 10.693 1.00 79.94 962 ILE A CA 1
ATOM 7494 C C . ILE A 1 962 ? -9.084 -11.126 11.849 1.00 79.94 962 ILE A C 1
ATOM 7496 O O . ILE A 1 962 ? -9.921 -12.000 11.647 1.00 79.94 962 ILE A O 1
ATOM 7500 N N . SER A 1 963 ? -8.777 -10.717 13.082 1.00 61.09 963 SER A N 1
ATOM 7501 C CA . SER A 1 963 ? -9.439 -11.238 14.283 1.00 61.09 963 SER A CA 1
ATOM 7502 C C . SER A 1 963 ? -10.886 -10.725 14.356 1.00 61.09 963 SER A C 1
ATOM 7504 O O . SER A 1 963 ? -11.164 -9.635 14.868 1.00 61.09 963 SER A O 1
ATOM 7506 N N . THR A 1 964 ? -11.826 -11.496 13.805 1.00 47.66 964 THR A N 1
ATOM 7507 C CA . THR A 1 964 ? -13.250 -11.146 13.705 1.00 47.66 964 THR A CA 1
ATOM 7508 C C . THR A 1 964 ? -13.980 -11.279 15.047 1.00 47.66 964 THR A C 1
ATOM 7510 O O . THR A 1 964 ? -14.690 -12.241 15.339 1.00 47.66 964 THR A O 1
ATOM 7513 N N . LYS A 1 965 ? -13.842 -10.240 15.882 1.00 40.16 965 LYS A N 1
ATOM 7514 C CA . LYS A 1 965 ? -14.820 -9.905 16.939 1.00 40.16 965 LYS A CA 1
ATOM 7515 C C . LYS A 1 965 ? -15.824 -8.810 16.541 1.00 40.16 965 LYS A C 1
ATOM 7517 O O . LYS A 1 965 ? -16.667 -8.444 17.353 1.00 40.16 965 LYS A O 1
ATOM 7522 N N . GLY A 1 966 ? -15.779 -8.339 15.293 1.00 38.38 966 GLY A N 1
ATOM 7523 C CA . GLY A 1 966 ? -16.978 -7.857 14.594 1.00 38.38 966 GLY A CA 1
ATOM 7524 C C . GLY A 1 966 ? -17.747 -9.058 14.034 1.00 38.38 966 GLY A C 1
ATOM 7525 O O . GLY A 1 966 ? -17.127 -10.093 13.798 1.00 38.38 966 GLY A O 1
ATOM 7526 N N . ILE A 1 967 ? -19.072 -8.943 13.874 1.00 40.03 967 ILE A N 1
ATOM 7527 C CA . ILE A 1 967 ? -19.957 -10.057 13.483 1.00 40.03 967 ILE A CA 1
ATOM 7528 C C . ILE A 1 967 ? -19.448 -10.702 12.190 1.00 40.03 967 ILE A C 1
ATOM 7530 O O . ILE A 1 967 ? -19.557 -10.130 11.109 1.00 40.03 967 ILE A O 1
ATOM 7534 N N . ASP A 1 968 ? -18.901 -11.906 12.321 1.00 43.53 968 ASP A N 1
ATOM 7535 C CA . ASP A 1 968 ? -18.455 -12.713 11.197 1.00 43.53 968 ASP A CA 1
ATOM 7536 C C . ASP A 1 968 ? -19.684 -13.204 10.421 1.00 43.53 968 ASP A C 1
ATOM 7538 O O . ASP A 1 968 ? -20.376 -14.135 10.834 1.00 43.53 968 ASP A O 1
ATOM 7542 N N . LEU A 1 969 ? -19.987 -12.536 9.308 1.00 45.09 969 LEU A N 1
ATOM 7543 C CA . LEU A 1 969 ? -21.111 -12.886 8.439 1.00 45.09 969 LEU A CA 1
ATOM 7544 C C . LEU A 1 969 ? -20.896 -14.235 7.734 1.00 45.09 969 LEU A C 1
ATOM 7546 O O . LEU A 1 969 ? -21.875 -14.923 7.457 1.00 45.09 969 LEU A O 1
ATOM 7550 N N . ASN A 1 970 ? -19.648 -14.684 7.560 1.00 46.00 970 ASN A N 1
ATOM 7551 C CA . ASN A 1 970 ? -19.347 -16.031 7.057 1.00 46.00 970 ASN A CA 1
ATOM 7552 C C . ASN A 1 970 ? -19.667 -17.112 8.110 1.00 46.00 970 ASN A C 1
ATOM 7554 O O . ASN A 1 970 ? -19.833 -18.291 7.793 1.00 46.00 970 ASN A O 1
ATOM 7558 N N . ARG A 1 971 ? -19.852 -16.713 9.374 1.00 46.69 971 ARG A N 1
ATOM 7559 C CA . ARG A 1 971 ? -20.295 -17.588 10.464 1.00 46.69 971 ARG A CA 1
ATOM 7560 C C . ARG A 1 971 ? -21.784 -17.931 10.413 1.00 46.69 971 ARG A C 1
ATOM 7562 O O . ARG A 1 971 ? -22.177 -18.884 11.082 1.00 46.69 971 ARG A O 1
ATOM 7569 N N . LEU A 1 972 ? -22.602 -17.234 9.607 1.00 46.53 972 LEU A N 1
ATOM 7570 C CA . LEU A 1 972 ? -23.958 -17.705 9.272 1.00 46.53 972 LEU A CA 1
ATOM 7571 C C . LEU A 1 972 ? -23.921 -18.983 8.417 1.00 46.53 972 LEU A C 1
ATOM 7573 O O . LEU A 1 972 ? -24.848 -19.786 8.488 1.00 46.53 972 LEU A O 1
ATOM 7577 N N . ASP A 1 973 ? -22.860 -19.201 7.638 1.00 45.88 973 ASP A N 1
ATOM 7578 C CA . ASP A 1 973 ? -22.702 -20.402 6.808 1.00 45.88 973 ASP A CA 1
ATOM 7579 C C . ASP A 1 973 ? -21.981 -21.545 7.537 1.00 45.88 973 ASP A C 1
ATOM 7581 O O . ASP A 1 973 ? -22.136 -22.707 7.168 1.00 45.88 973 ASP A O 1
ATOM 7585 N N . GLN A 1 974 ? -21.295 -21.247 8.645 1.00 45.94 974 GLN A N 1
ATOM 7586 C CA . GLN A 1 974 ? -20.706 -22.249 9.545 1.00 45.94 974 GLN A CA 1
ATOM 7587 C C . GLN A 1 974 ? -21.639 -22.674 10.702 1.00 45.94 974 GLN A C 1
ATOM 7589 O O . GLN A 1 974 ? -21.298 -23.571 11.475 1.00 45.94 974 GLN A O 1
ATOM 7594 N N . TYR A 1 975 ? -22.825 -22.068 10.843 1.00 44.75 975 TYR A N 1
ATOM 7595 C CA . TYR A 1 975 ? -23.768 -22.401 11.918 1.00 44.75 975 TYR A CA 1
ATOM 7596 C C . TYR A 1 975 ? -24.647 -23.611 11.560 1.00 44.75 975 TYR A C 1
ATOM 7598 O O . TYR A 1 975 ? -25.782 -23.478 11.096 1.00 44.75 975 TYR A O 1
ATOM 7606 N N . THR A 1 976 ? -24.141 -24.821 11.812 1.00 44.41 976 THR A N 1
ATOM 7607 C CA . THR A 1 976 ? -24.975 -26.035 11.788 1.00 44.41 976 THR A CA 1
ATOM 7608 C C . THR A 1 976 ? -26.119 -25.920 12.818 1.00 44.41 976 THR A C 1
ATOM 7610 O O . THR A 1 976 ? -25.894 -25.450 13.939 1.00 44.41 976 THR A O 1
ATOM 7613 N N . PRO A 1 977 ? -27.367 -26.296 12.468 1.00 43.88 977 PRO A N 1
ATOM 7614 C CA . PRO A 1 977 ? -28.555 -25.961 13.257 1.00 43.88 977 PRO A CA 1
ATOM 7615 C C . PRO A 1 977 ? -28.700 -26.838 14.509 1.00 43.88 977 PRO A C 1
ATOM 7617 O O . PRO A 1 977 ? -29.397 -27.853 14.519 1.00 43.88 977 PRO A O 1
ATOM 7620 N N . ASN A 1 978 ? -28.076 -26.405 15.601 1.00 45.25 978 ASN A N 1
ATOM 7621 C CA . ASN A 1 978 ? -28.080 -27.117 16.875 1.00 45.25 978 ASN A CA 1
ATOM 7622 C C . ASN A 1 978 ? -29.078 -26.508 17.854 1.00 45.25 978 ASN A C 1
ATOM 7624 O O . ASN A 1 978 ? -28.798 -25.479 18.460 1.00 45.25 978 ASN A O 1
ATOM 7628 N N . LYS A 1 979 ? -30.238 -27.167 18.002 1.00 52.72 979 LYS A N 1
ATOM 7629 C CA . LYS A 1 979 ? -31.298 -26.858 18.986 1.00 52.72 979 LYS A CA 1
ATOM 7630 C C . LYS A 1 979 ? -31.480 -25.360 19.275 1.00 52.72 979 LYS A C 1
ATOM 7632 O O . LYS A 1 979 ? -31.440 -24.928 20.428 1.00 52.72 979 LYS A O 1
ATOM 7637 N N . THR A 1 980 ? -31.758 -24.592 18.225 1.00 61.31 980 THR A N 1
ATOM 7638 C CA . THR A 1 980 ? -32.301 -23.239 18.360 1.00 61.31 980 THR A CA 1
ATOM 7639 C C . THR A 1 980 ? -33.565 -23.273 19.216 1.00 61.31 980 THR A C 1
ATOM 7641 O O . THR A 1 980 ? -34.410 -24.168 19.095 1.00 61.31 980 THR A O 1
ATOM 7644 N N . ASN A 1 981 ? -33.669 -22.319 20.136 1.00 77.00 981 ASN A N 1
ATOM 7645 C CA . ASN A 1 981 ? -34.759 -22.245 21.094 1.00 77.00 981 ASN A CA 1
ATOM 7646 C C . ASN A 1 981 ? -36.092 -22.042 20.346 1.00 77.00 981 ASN A C 1
ATOM 7648 O O . ASN A 1 981 ? -36.194 -21.115 19.537 1.00 77.00 981 ASN A O 1
ATOM 7652 N N . PRO A 1 982 ? -37.147 -22.840 20.609 1.00 83.56 982 PRO A N 1
ATOM 7653 C CA . PRO A 1 982 ? -38.450 -22.642 19.974 1.00 83.56 982 PRO A CA 1
ATOM 7654 C C . PRO A 1 982 ? -39.019 -21.227 20.165 1.00 83.56 982 PRO A C 1
ATOM 7656 O O . PRO A 1 982 ? -39.774 -20.761 19.314 1.00 83.56 982 PRO A O 1
ATOM 7659 N N . HIS A 1 983 ? -38.637 -20.538 21.248 1.00 84.88 983 HIS A N 1
ATOM 7660 C CA . HIS A 1 983 ? -38.986 -19.137 21.481 1.00 84.88 983 HIS A CA 1
ATOM 7661 C C . HIS A 1 983 ? -38.308 -18.190 20.477 1.00 84.88 983 HIS A C 1
ATOM 7663 O O . HIS A 1 983 ? -38.992 -17.378 19.865 1.00 84.88 983 HIS A O 1
ATOM 7669 N N . GLU A 1 984 ? -36.997 -18.329 20.251 1.00 84.00 984 GLU A N 1
ATOM 7670 C CA . GLU A 1 984 ? -36.226 -17.508 19.299 1.00 84.00 984 GLU A CA 1
ATOM 7671 C C . GLU A 1 984 ? -36.711 -17.716 17.858 1.00 84.00 984 GLU A C 1
ATOM 7673 O O . GLU A 1 984 ? -36.924 -16.748 17.131 1.00 84.00 984 GLU A O 1
ATOM 7678 N N . ILE A 1 985 ? -37.001 -18.964 17.466 1.00 87.88 985 ILE A N 1
ATOM 7679 C CA . ILE A 1 985 ? -37.585 -19.276 16.150 1.00 87.88 985 ILE A CA 1
ATOM 7680 C C . ILE A 1 985 ? -38.953 -18.597 15.988 1.00 87.88 985 ILE A C 1
ATOM 7682 O O . ILE A 1 985 ? -39.244 -18.041 14.925 1.00 87.88 985 ILE A O 1
ATOM 7686 N N . ALA A 1 986 ? -39.806 -18.645 17.017 1.00 90.56 986 ALA A N 1
ATOM 7687 C CA . ALA A 1 986 ? -41.131 -18.027 16.988 1.00 90.56 986 ALA A CA 1
ATOM 7688 C C . ALA A 1 986 ? -41.053 -16.491 16.950 1.00 90.56 986 ALA A C 1
ATOM 7690 O O . ALA A 1 986 ? -41.809 -15.859 16.210 1.00 90.56 986 ALA A O 1
ATOM 7691 N N . GLU A 1 987 ? -40.120 -15.901 17.695 1.00 90.06 987 GLU A N 1
ATOM 7692 C CA . GLU A 1 987 ? -39.860 -14.464 17.746 1.00 90.06 987 GLU A CA 1
ATOM 7693 C C . GLU A 1 987 ? -39.305 -13.942 16.415 1.00 90.06 987 GLU A C 1
ATOM 7695 O O . GLU A 1 987 ? -39.931 -13.076 15.799 1.00 90.06 987 GLU A O 1
ATOM 7700 N N . ALA A 1 988 ? -38.230 -14.543 15.894 1.00 91.06 988 ALA A N 1
ATOM 7701 C CA . ALA A 1 988 ? -37.667 -14.216 14.583 1.00 91.06 988 ALA A CA 1
ATOM 7702 C C . ALA A 1 988 ? -38.711 -14.373 13.464 1.00 91.06 988 ALA A C 1
ATOM 7704 O O . ALA A 1 988 ? -38.881 -13.479 12.632 1.00 91.06 988 ALA A O 1
ATOM 7705 N N . SER A 1 989 ? -39.491 -15.461 13.484 1.00 94.81 989 SER A N 1
ATOM 7706 C CA . SER A 1 989 ? -40.599 -15.652 12.540 1.00 94.81 989 SER A CA 1
ATOM 7707 C C . SER A 1 989 ? -41.655 -14.549 12.665 1.00 94.81 989 SER A C 1
ATOM 7709 O O . SER A 1 989 ? -42.124 -14.045 11.651 1.00 94.81 989 SER A O 1
ATOM 7711 N N . SER A 1 990 ? -42.037 -14.148 13.881 1.00 94.12 990 SER A N 1
ATOM 7712 C CA . SER A 1 990 ? -43.017 -13.078 14.122 1.00 94.12 990 SER A CA 1
ATOM 7713 C C . SER A 1 990 ? -42.533 -11.720 13.595 1.00 94.12 990 SER A C 1
ATOM 7715 O O . SER A 1 990 ? -43.279 -11.012 12.908 1.00 94.12 990 SER A O 1
ATOM 7717 N N . ILE A 1 991 ? -41.260 -11.391 13.836 1.00 91.50 991 ILE A N 1
ATOM 7718 C CA . ILE A 1 991 ? -40.600 -10.181 13.331 1.00 91.50 991 ILE A CA 1
ATOM 7719 C C . ILE A 1 991 ? -40.629 -10.169 11.793 1.00 91.50 991 ILE A C 1
ATOM 7721 O O . ILE A 1 991 ? -41.116 -9.206 11.199 1.00 91.50 991 ILE A O 1
ATOM 7725 N N . ILE A 1 992 ? -40.214 -11.263 11.141 1.00 95.12 992 ILE A N 1
ATOM 7726 C CA . ILE A 1 992 ? -40.190 -11.374 9.672 1.00 95.12 992 ILE A CA 1
ATOM 7727 C C . ILE A 1 992 ? -41.602 -11.309 9.073 1.00 95.12 992 ILE A C 1
ATOM 7729 O O . ILE A 1 992 ? -41.823 -10.584 8.104 1.00 95.12 992 ILE A O 1
ATOM 7733 N N . LYS A 1 993 ? -42.595 -11.992 9.662 1.00 96.56 993 LYS A N 1
ATOM 7734 C CA . LYS A 1 993 ? -43.999 -11.901 9.215 1.00 96.56 993 LYS A CA 1
ATOM 7735 C C . LYS A 1 993 ? -44.515 -10.461 9.254 1.00 96.56 993 LYS A C 1
ATOM 7737 O O . LYS A 1 993 ? -45.149 -10.014 8.299 1.00 96.56 993 LYS A O 1
ATOM 7742 N N . SER A 1 994 ? -44.210 -9.729 10.331 1.00 92.81 994 SER A N 1
ATOM 7743 C CA . SER A 1 994 ? -44.569 -8.314 10.460 1.00 92.81 994 SER A CA 1
ATOM 7744 C C . SER A 1 994 ? -43.813 -7.417 9.475 1.00 92.81 994 SER A C 1
ATOM 7746 O O . SER A 1 994 ? -44.377 -6.402 9.073 1.00 92.81 994 SER A O 1
ATOM 7748 N N . PHE A 1 995 ? -42.571 -7.747 9.111 1.00 92.88 995 PHE A N 1
ATOM 7749 C CA . PHE A 1 995 ? -41.791 -7.025 8.102 1.00 92.88 995 PHE A CA 1
ATOM 7750 C C . PHE A 1 995 ? -42.416 -7.172 6.708 1.00 92.88 995 PHE A C 1
ATOM 7752 O O . PHE A 1 995 ? -42.739 -6.163 6.087 1.00 92.88 995 PHE A O 1
ATOM 7759 N N . LEU A 1 996 ? -42.675 -8.405 6.251 1.00 94.50 996 LEU A N 1
ATOM 7760 C CA . LEU A 1 996 ? -43.233 -8.670 4.914 1.00 94.50 996 LEU A CA 1
ATOM 7761 C C . LEU A 1 996 ? -44.572 -7.946 4.679 1.00 94.50 996 LEU A C 1
ATOM 7763 O O . LEU A 1 996 ? -44.787 -7.367 3.615 1.00 94.50 996 LEU A O 1
ATOM 7767 N N . HIS A 1 997 ? -45.443 -7.930 5.696 1.00 93.94 997 HIS A N 1
ATOM 7768 C CA . HIS A 1 997 ? -46.731 -7.230 5.655 1.00 93.94 997 HIS A CA 1
ATOM 7769 C C . HIS A 1 997 ? -46.576 -5.702 5.637 1.00 93.94 997 HIS A C 1
ATOM 7771 O O . HIS A 1 997 ? -47.134 -5.038 4.763 1.00 93.94 997 HIS A O 1
ATOM 7777 N N . LYS A 1 998 ? -45.785 -5.134 6.560 1.00 90.25 998 LYS A N 1
ATOM 7778 C CA . LYS A 1 998 ? -45.612 -3.674 6.680 1.00 90.25 998 LYS A CA 1
ATOM 7779 C C . LYS A 1 998 ? -44.884 -3.058 5.491 1.00 90.25 998 LYS A C 1
ATOM 7781 O O . LYS A 1 998 ? -45.305 -2.012 5.008 1.00 90.25 998 LYS A O 1
ATOM 7786 N N . SER A 1 999 ? -43.838 -3.720 5.002 1.00 88.06 999 SER A N 1
ATOM 7787 C CA . SER A 1 999 ? -43.048 -3.271 3.850 1.00 88.06 999 SER A CA 1
ATOM 7788 C C . SER A 1 999 ? -43.774 -3.460 2.511 1.00 88.06 999 SER A C 1
ATOM 7790 O O . SER A 1 999 ? -43.239 -3.061 1.482 1.00 88.06 999 SER A O 1
ATOM 7792 N N . ARG A 1 1000 ? -44.983 -4.054 2.511 1.00 90.06 1000 ARG A N 1
ATOM 7793 C CA . ARG A 1 1000 ? -45.820 -4.308 1.322 1.00 90.06 1000 ARG A CA 1
ATOM 7794 C C . ARG A 1 1000 ? -45.054 -4.995 0.186 1.00 90.06 1000 ARG A C 1
ATOM 7796 O O . ARG A 1 1000 ? -45.186 -4.617 -0.976 1.00 90.06 1000 ARG A O 1
ATOM 7803 N N . ILE A 1 1001 ? -44.242 -5.995 0.531 1.00 87.56 1001 ILE A N 1
ATOM 7804 C CA . ILE A 1 1001 ? -43.476 -6.751 -0.462 1.00 87.56 1001 ILE A CA 1
ATOM 7805 C C . ILE A 1 1001 ? -44.461 -7.576 -1.298 1.00 87.56 1001 ILE A C 1
ATOM 7807 O O . ILE A 1 1001 ? -45.264 -8.345 -0.763 1.00 87.56 1001 ILE A O 1
ATOM 7811 N N . GLU A 1 1002 ? -44.406 -7.395 -2.614 1.00 87.44 1002 GLU A N 1
ATOM 7812 C CA . GLU A 1 1002 ? -45.285 -8.051 -3.579 1.00 87.44 1002 GLU A CA 1
ATOM 7813 C C . GLU A 1 1002 ? -44.475 -8.864 -4.591 1.00 87.44 1002 GLU A C 1
ATOM 7815 O O . GLU A 1 1002 ? -43.390 -8.463 -5.011 1.00 87.44 1002 GLU A O 1
ATOM 7820 N N . MET A 1 1003 ? -45.024 -10.000 -5.019 1.00 86.94 1003 MET A N 1
ATOM 7821 C CA . MET A 1 1003 ? -44.502 -10.774 -6.142 1.00 86.94 1003 MET A CA 1
ATOM 7822 C C . MET A 1 1003 ? -45.640 -10.971 -7.142 1.00 86.94 1003 MET A C 1
ATOM 7824 O O . MET A 1 1003 ? -46.714 -11.449 -6.785 1.00 86.94 1003 MET A O 1
ATOM 7828 N N . ASN A 1 1004 ? -45.430 -10.539 -8.389 1.00 86.25 1004 ASN A N 1
ATOM 7829 C CA . ASN A 1 1004 ? -46.453 -10.524 -9.445 1.00 86.25 1004 ASN A CA 1
ATOM 7830 C C . ASN A 1 1004 ? -47.786 -9.847 -9.040 1.00 86.25 1004 ASN A C 1
ATOM 7832 O O . ASN A 1 1004 ? -48.857 -10.295 -9.437 1.00 86.25 1004 ASN A O 1
ATOM 7836 N N . GLY A 1 1005 ? -47.725 -8.754 -8.265 1.00 88.56 1005 GLY A N 1
ATOM 7837 C CA . GLY A 1 1005 ? -48.900 -7.969 -7.842 1.00 88.56 1005 GLY A CA 1
ATOM 7838 C C . GLY A 1 1005 ? -49.722 -8.583 -6.700 1.00 88.56 1005 GLY A C 1
ATOM 7839 O O . GLY A 1 1005 ? -50.780 -8.059 -6.353 1.00 88.56 1005 GLY A O 1
ATOM 7840 N N . SER A 1 1006 ? -49.244 -9.683 -6.114 1.00 92.81 1006 SER A N 1
ATOM 7841 C CA . SER A 1 1006 ? -49.870 -10.338 -4.962 1.00 92.81 1006 SER A CA 1
ATOM 7842 C C . SER A 1 1006 ? -48.973 -10.263 -3.725 1.00 92.81 1006 SER A C 1
ATOM 7844 O O . SER A 1 1006 ? -47.743 -10.252 -3.840 1.00 92.81 1006 SER A O 1
ATOM 7846 N N . TYR A 1 1007 ? -49.577 -10.228 -2.535 1.00 95.31 1007 TYR A N 1
ATOM 7847 C CA . TYR A 1 1007 ? -48.850 -10.207 -1.259 1.00 95.31 1007 TYR A CA 1
ATOM 7848 C C . TYR A 1 1007 ? -47.964 -11.449 -1.087 1.00 95.31 1007 TYR A C 1
ATOM 7850 O O . TYR A 1 1007 ? -48.385 -12.559 -1.424 1.00 95.31 1007 TYR A O 1
ATOM 7858 N N . VAL A 1 1008 ? -46.770 -11.292 -0.503 1.00 95.88 1008 VAL A N 1
ATOM 7859 C CA . VAL A 1 1008 ? -45.880 -12.422 -0.170 1.00 95.88 1008 VAL A CA 1
ATOM 7860 C C . VAL A 1 1008 ? -46.066 -12.927 1.264 1.00 95.88 1008 VAL A C 1
ATOM 7862 O O . VAL A 1 1008 ? -46.396 -12.172 2.180 1.00 95.88 1008 VAL A O 1
ATOM 7865 N N . ARG A 1 1009 ? -45.792 -14.216 1.477 1.00 95.62 1009 ARG A N 1
ATOM 7866 C CA . ARG A 1 1009 ? -45.909 -14.910 2.766 1.00 95.62 1009 ARG A CA 1
ATOM 7867 C C . ARG A 1 1009 ? -44.606 -15.633 3.115 1.00 95.62 1009 ARG A C 1
ATOM 7869 O O . ARG A 1 1009 ? -44.005 -16.266 2.250 1.00 95.62 1009 ARG A O 1
ATOM 7876 N N . LEU A 1 1010 ? -44.192 -15.574 4.384 1.00 96.81 1010 LEU A N 1
ATOM 7877 C CA . LEU A 1 1010 ? -43.068 -16.358 4.913 1.00 96.81 1010 LEU A CA 1
ATOM 7878 C C . LEU A 1 1010 ? -43.399 -17.858 4.848 1.00 96.81 1010 LEU A C 1
ATOM 7880 O O . LEU A 1 1010 ? -44.366 -18.295 5.477 1.00 96.81 1010 LEU A O 1
ATOM 7884 N N . LEU A 1 1011 ? -42.574 -18.628 4.131 1.00 94.50 1011 LEU A N 1
ATOM 7885 C CA . LEU A 1 1011 ? -42.669 -20.087 4.036 1.00 94.50 1011 LEU A CA 1
ATOM 7886 C C . LEU A 1 1011 ? -41.836 -20.782 5.119 1.00 94.50 1011 LEU A C 1
ATOM 7888 O O . LEU A 1 1011 ? -42.378 -21.543 5.919 1.00 94.50 1011 LEU A O 1
ATOM 7892 N N . LYS A 1 1012 ? -40.524 -20.521 5.159 1.00 93.94 1012 LYS A N 1
ATOM 7893 C CA . LYS A 1 1012 ? -39.586 -21.193 6.072 1.00 93.94 1012 LYS A CA 1
ATOM 7894 C C . LYS A 1 1012 ? -38.453 -20.254 6.482 1.00 93.94 1012 LYS A C 1
ATOM 7896 O O . LYS A 1 1012 ? -37.787 -19.682 5.621 1.00 93.94 1012 LYS A O 1
ATOM 7901 N N . LEU A 1 1013 ? -38.213 -20.140 7.788 1.00 94.69 1013 LEU A N 1
ATOM 7902 C CA . LEU A 1 1013 ? -36.985 -19.569 8.346 1.00 94.69 1013 LEU A CA 1
ATOM 7903 C C . LEU A 1 1013 ? -35.870 -20.613 8.184 1.00 94.69 1013 LEU A C 1
ATOM 7905 O O . LEU A 1 1013 ? -36.000 -21.723 8.700 1.00 94.69 1013 LEU A O 1
ATOM 7909 N N . LEU A 1 1014 ? -34.829 -20.294 7.415 1.00 92.62 1014 LEU A N 1
ATOM 7910 C CA . LEU A 1 1014 ? -33.738 -21.212 7.073 1.00 92.62 1014 LEU A CA 1
ATOM 7911 C C . LEU A 1 1014 ? -32.611 -21.118 8.110 1.00 92.62 1014 LEU A C 1
ATOM 7913 O O . LEU A 1 1014 ? -32.212 -22.139 8.665 1.00 92.62 1014 LEU A O 1
ATOM 7917 N N . LYS A 1 1015 ? -32.171 -19.896 8.438 1.00 91.00 1015 LYS A N 1
ATOM 7918 C CA . LYS A 1 1015 ? -31.219 -19.602 9.525 1.00 91.00 1015 LYS A CA 1
ATOM 7919 C C . LYS A 1 1015 ? -31.585 -18.297 10.228 1.00 91.00 1015 LYS A C 1
ATOM 7921 O O . LYS A 1 1015 ? -32.233 -17.431 9.645 1.00 91.00 1015 LYS A O 1
ATOM 7926 N N . HIS A 1 1016 ? -31.150 -18.139 11.475 1.00 92.50 1016 HIS A N 1
ATOM 7927 C CA . HIS A 1 1016 ? -31.172 -16.849 12.164 1.00 92.50 1016 HIS A CA 1
ATOM 7928 C C . HIS A 1 1016 ? -30.064 -16.763 13.217 1.00 92.50 1016 HIS A C 1
ATOM 7930 O O . HIS A 1 1016 ? -29.683 -17.771 13.809 1.00 92.50 1016 HIS A O 1
ATOM 7936 N N . VAL A 1 1017 ? -29.582 -15.545 13.456 1.00 88.00 1017 VAL A N 1
ATOM 7937 C CA . VAL A 1 1017 ? -28.669 -15.165 14.534 1.00 88.00 1017 VAL A CA 1
ATOM 7938 C C . VAL A 1 1017 ? -29.229 -13.888 15.156 1.00 88.00 1017 VAL A C 1
ATOM 7940 O O . VAL A 1 1017 ? -29.202 -12.819 14.544 1.00 88.00 1017 VAL A O 1
ATOM 7943 N N . ALA A 1 1018 ? -29.776 -14.002 16.365 1.00 82.62 1018 ALA A N 1
ATOM 7944 C CA . ALA A 1 1018 ? -30.235 -12.852 17.130 1.00 82.62 1018 ALA A CA 1
ATOM 7945 C C . ALA A 1 1018 ? -29.038 -12.165 17.806 1.00 82.62 1018 ALA A C 1
ATOM 7947 O O . ALA A 1 1018 ? -28.285 -12.796 18.546 1.00 82.62 1018 ALA A O 1
ATOM 7948 N N . THR A 1 1019 ? -28.875 -10.865 17.573 1.00 80.56 1019 THR A N 1
ATOM 7949 C CA . THR A 1 1019 ? -28.037 -9.984 18.397 1.00 80.56 1019 THR A CA 1
ATOM 7950 C C . THR A 1 1019 ? -28.947 -9.104 19.269 1.00 80.56 1019 THR A C 1
ATOM 7952 O O . THR A 1 1019 ? -30.144 -9.016 18.986 1.00 80.56 1019 THR A O 1
ATOM 7955 N N . PRO A 1 1020 ? -28.430 -8.414 20.306 1.00 76.06 1020 PRO A N 1
ATOM 7956 C CA . PRO A 1 1020 ? -29.246 -7.542 21.161 1.00 76.06 1020 PRO A CA 1
ATOM 7957 C C . PRO A 1 1020 ? -29.988 -6.410 20.424 1.00 76.06 1020 PRO A C 1
ATOM 7959 O O . PRO A 1 1020 ? -30.938 -5.849 20.964 1.00 76.06 1020 PRO A O 1
ATOM 7962 N N . THR A 1 1021 ? -29.562 -6.055 19.208 1.00 76.00 1021 THR A N 1
ATOM 7963 C CA . THR A 1 1021 ? -30.129 -4.963 18.399 1.00 76.00 1021 THR A CA 1
ATOM 7964 C C . THR A 1 1021 ? -30.842 -5.458 17.134 1.00 76.00 1021 THR A C 1
ATOM 7966 O O . THR A 1 1021 ? -31.908 -4.937 16.786 1.00 76.00 1021 THR A O 1
ATOM 7969 N N . GLU A 1 1022 ? -30.286 -6.471 16.461 1.00 84.56 1022 GLU A N 1
ATOM 7970 C CA . GLU A 1 1022 ? -30.692 -6.934 15.125 1.00 84.56 1022 GLU A CA 1
ATOM 7971 C C . GLU A 1 1022 ? -30.725 -8.467 15.035 1.00 84.56 1022 GLU A C 1
ATOM 7973 O O . GLU A 1 1022 ? -29.799 -9.141 15.484 1.00 84.56 1022 GLU A O 1
ATOM 7978 N N . THR A 1 1023 ? -31.754 -9.039 14.405 1.00 86.69 1023 THR A N 1
ATOM 7979 C CA . THR A 1 1023 ? -31.775 -10.464 14.046 1.00 86.69 1023 THR A CA 1
ATOM 7980 C C . THR A 1 1023 ? -31.343 -10.617 12.596 1.00 86.69 1023 THR A C 1
ATOM 7982 O O . THR A 1 1023 ? -32.095 -10.266 11.689 1.00 86.69 1023 THR A O 1
ATOM 7985 N N . TYR A 1 1024 ? -30.146 -11.150 12.361 1.00 89.88 1024 TYR A N 1
ATOM 7986 C CA . TYR A 1 1024 ? -29.729 -11.553 11.019 1.00 89.88 1024 TYR A CA 1
ATOM 7987 C C . TYR A 1 1024 ? -30.448 -12.852 10.667 1.00 89.88 1024 TYR A C 1
ATOM 7989 O O . TYR A 1 1024 ? -30.323 -13.834 11.393 1.00 89.88 1024 TYR A O 1
ATOM 7997 N N . ALA A 1 1025 ? -31.225 -12.864 9.588 1.00 92.69 1025 ALA A N 1
ATOM 7998 C CA . ALA A 1 1025 ? -32.045 -14.003 9.195 1.00 92.69 1025 ALA A CA 1
ATOM 7999 C C . ALA A 1 1025 ? -31.897 -14.337 7.708 1.00 92.69 1025 ALA A C 1
ATOM 8001 O O . ALA A 1 1025 ? -31.782 -13.456 6.858 1.00 92.69 1025 ALA A O 1
ATOM 8002 N N . GLU A 1 1026 ? -31.958 -15.632 7.417 1.00 94.62 1026 GLU A N 1
ATOM 8003 C CA . GLU A 1 1026 ? -32.059 -16.221 6.085 1.00 94.62 1026 GLU A CA 1
ATOM 8004 C C . GLU A 1 1026 ? -33.402 -16.956 6.021 1.00 94.62 1026 GLU A C 1
ATOM 8006 O O . GLU A 1 1026 ? -33.675 -17.828 6.850 1.00 94.62 1026 GLU A O 1
ATOM 8011 N N . PHE A 1 1027 ? -34.289 -16.579 5.102 1.00 96.44 1027 PHE A N 1
ATOM 8012 C CA . PHE A 1 1027 ? -35.664 -17.084 5.058 1.00 96.44 1027 PHE A CA 1
ATOM 8013 C C . PHE A 1 1027 ? -36.248 -17.091 3.644 1.00 96.44 1027 PHE A C 1
ATOM 8015 O O . PHE A 1 1027 ? -35.830 -16.328 2.783 1.00 96.44 1027 PHE A O 1
ATOM 8022 N N . SER A 1 1028 ? -37.246 -17.945 3.416 1.00 95.88 1028 SER A N 1
ATOM 8023 C CA . SER A 1 1028 ? -37.919 -18.119 2.121 1.00 95.88 1028 SER A CA 1
ATOM 8024 C C . SER A 1 1028 ? -39.327 -17.518 2.104 1.00 95.88 1028 SER A C 1
ATOM 8026 O O . SER A 1 1028 ? -40.082 -17.644 3.076 1.00 95.88 1028 SER A O 1
ATOM 8028 N N . ILE A 1 1029 ? -39.703 -16.897 0.984 1.00 96.44 1029 ILE A N 1
ATOM 8029 C CA . ILE A 1 1029 ? -41.023 -16.296 0.743 1.00 96.44 1029 ILE A CA 1
ATOM 8030 C C . ILE A 1 1029 ? -41.636 -16.777 -0.580 1.00 96.44 1029 ILE A C 1
ATOM 8032 O O . ILE A 1 1029 ? -40.918 -17.113 -1.521 1.00 96.44 1029 ILE A O 1
ATOM 8036 N N . ALA A 1 1030 ? -42.967 -16.771 -0.669 1.00 95.56 1030 ALA A N 1
ATOM 8037 C CA . ALA A 1 1030 ? -43.706 -17.024 -1.910 1.00 95.56 1030 ALA A CA 1
ATOM 8038 C C . ALA A 1 1030 ? -44.956 -16.138 -2.024 1.00 95.56 1030 ALA A C 1
ATOM 8040 O O . ALA A 1 1030 ? -45.413 -15.565 -1.032 1.00 95.56 1030 ALA A O 1
ATOM 8041 N N . ALA A 1 1031 ? -45.498 -16.017 -3.238 1.00 94.25 1031 ALA A N 1
ATOM 8042 C CA . ALA A 1 1031 ? -46.692 -15.224 -3.525 1.00 94.25 1031 ALA A CA 1
ATOM 8043 C C . ALA A 1 1031 ? -47.949 -15.904 -2.972 1.00 94.25 1031 ALA A C 1
ATOM 8045 O O . ALA A 1 1031 ? -48.073 -17.125 -3.010 1.00 94.25 1031 ALA A O 1
ATOM 8046 N N . THR A 1 1032 ? -48.904 -15.110 -2.503 1.00 96.06 1032 THR A N 1
ATOM 8047 C CA . THR A 1 1032 ? -50.273 -15.557 -2.209 1.00 96.06 1032 THR A CA 1
ATOM 8048 C C . THR A 1 1032 ? -51.204 -15.244 -3.376 1.00 96.06 1032 THR A C 1
ATOM 8050 O O . THR A 1 1032 ? -50.809 -14.573 -4.324 1.00 96.06 1032 THR A O 1
ATOM 8053 N N . ASN A 1 1033 ? -52.444 -15.724 -3.334 1.00 95.12 1033 ASN A N 1
ATOM 8054 C CA . ASN A 1 1033 ? -53.495 -15.332 -4.281 1.00 95.12 1033 ASN A CA 1
ATOM 8055 C C . ASN A 1 1033 ? -54.159 -13.974 -3.944 1.00 95.12 1033 ASN A C 1
ATOM 8057 O O . ASN A 1 1033 ? -55.085 -13.559 -4.642 1.00 95.12 1033 ASN A O 1
ATOM 8061 N N . CYS A 1 1034 ? -53.739 -13.306 -2.865 1.00 94.69 1034 CYS A N 1
ATOM 8062 C CA . CYS A 1 1034 ? -54.315 -12.045 -2.415 1.00 94.69 1034 CYS A CA 1
ATOM 8063 C C . CYS A 1 1034 ? -53.679 -10.860 -3.152 1.00 94.69 1034 CYS A C 1
ATOM 8065 O O . CYS A 1 1034 ? -52.487 -10.581 -2.993 1.00 94.69 1034 CYS A O 1
ATOM 8067 N N . SER A 1 1035 ? -54.493 -10.154 -3.944 1.00 91.00 1035 SER A N 1
ATOM 8068 C CA . SER A 1 1035 ? -54.085 -8.947 -4.673 1.00 91.00 1035 SER A CA 1
ATOM 8069 C C . SER A 1 1035 ? -53.731 -7.809 -3.715 1.00 91.00 1035 SER A C 1
ATOM 8071 O O . SER A 1 1035 ? -54.361 -7.637 -2.669 1.00 91.00 1035 SER A O 1
ATOM 8073 N N . ARG A 1 1036 ? -52.780 -6.965 -4.121 1.00 82.75 1036 ARG A N 1
ATOM 8074 C CA . ARG A 1 1036 ? -52.494 -5.675 -3.476 1.00 82.75 1036 ARG A CA 1
ATOM 8075 C C . ARG A 1 1036 ? -53.702 -4.724 -3.432 1.00 82.75 1036 ARG A C 1
ATOM 8077 O O . ARG A 1 1036 ? -53.749 -3.859 -2.560 1.00 82.75 1036 ARG A O 1
ATOM 8084 N N . ASP A 1 1037 ? -54.666 -4.875 -4.341 1.00 85.81 1037 ASP A N 1
ATOM 8085 C CA . ASP A 1 1037 ? -55.883 -4.046 -4.379 1.00 85.81 1037 ASP A CA 1
ATOM 8086 C C . ASP A 1 1037 ? -56.885 -4.388 -3.260 1.00 85.81 1037 ASP A C 1
ATOM 8088 O O . ASP A 1 1037 ? -57.796 -3.609 -2.976 1.00 85.81 1037 ASP A O 1
ATOM 8092 N N . THR A 1 1038 ? -56.728 -5.548 -2.616 1.00 87.31 1038 THR A N 1
ATOM 8093 C CA . THR A 1 1038 ? -57.488 -5.930 -1.420 1.00 87.31 1038 THR A CA 1
ATOM 8094 C C . THR A 1 1038 ? -56.719 -5.557 -0.157 1.00 87.31 1038 THR A C 1
ATOM 8096 O O . THR A 1 1038 ? -55.557 -5.917 -0.000 1.00 87.31 1038 THR A O 1
ATOM 8099 N N . GLU A 1 1039 ? -57.372 -4.853 0.769 1.00 88.12 1039 GLU A N 1
ATOM 8100 C CA . GLU A 1 1039 ? -56.786 -4.501 2.064 1.00 88.12 1039 GLU A CA 1
ATOM 8101 C C . GLU A 1 1039 ? -56.758 -5.740 2.975 1.00 88.12 1039 GLU A C 1
ATOM 8103 O O . GLU A 1 1039 ? -57.779 -6.154 3.520 1.00 88.12 1039 GLU A O 1
ATOM 8108 N N . VAL A 1 1040 ? -55.582 -6.362 3.088 1.00 92.19 1040 VAL A N 1
ATOM 8109 C CA . VAL A 1 1040 ? -55.359 -7.605 3.842 1.00 92.19 1040 VAL A CA 1
ATOM 8110 C C . VAL A 1 1040 ? -54.587 -7.298 5.128 1.00 92.19 1040 VAL A C 1
ATOM 8112 O O . VAL A 1 1040 ? -53.475 -6.764 5.083 1.00 92.19 1040 VAL A O 1
ATOM 8115 N N . ASP A 1 1041 ? -55.152 -7.640 6.288 1.00 95.00 1041 ASP A N 1
ATOM 8116 C CA . ASP A 1 1041 ? -54.446 -7.565 7.574 1.00 95.00 1041 ASP A CA 1
ATOM 8117 C C . ASP A 1 1041 ? -53.463 -8.739 7.777 1.00 95.00 1041 ASP A C 1
ATOM 8119 O O . ASP A 1 1041 ? -53.419 -9.695 6.999 1.00 95.00 1041 ASP A O 1
ATOM 8123 N N . LEU A 1 1042 ? -52.612 -8.651 8.805 1.00 95.50 1042 LEU A N 1
ATOM 8124 C CA . LEU A 1 1042 ? -51.560 -9.646 9.036 1.00 95.50 1042 LEU A CA 1
ATOM 8125 C C . LEU A 1 1042 ? -52.133 -11.043 9.334 1.00 95.50 1042 LEU A C 1
ATOM 8127 O O . LEU A 1 1042 ? -51.564 -12.038 8.885 1.00 95.50 1042 LEU A O 1
ATOM 8131 N N . ASP A 1 1043 ? -53.250 -11.128 10.055 1.00 94.62 1043 ASP A N 1
ATOM 8132 C CA . ASP A 1 1043 ? -53.868 -12.408 10.400 1.00 94.62 1043 ASP A CA 1
ATOM 8133 C C . ASP A 1 1043 ? -54.505 -13.046 9.158 1.00 94.62 1043 ASP A C 1
ATOM 8135 O O . ASP A 1 1043 ? -54.321 -14.238 8.911 1.00 94.62 1043 ASP A O 1
ATOM 8139 N N . THR A 1 1044 ? -55.145 -12.242 8.307 1.00 94.69 1044 THR A N 1
ATOM 8140 C CA . THR A 1 1044 ? -55.733 -12.650 7.026 1.00 94.69 1044 THR A CA 1
ATOM 8141 C C . THR A 1 1044 ? -54.657 -13.115 6.039 1.00 94.69 1044 THR A C 1
ATOM 8143 O O . THR A 1 1044 ? -54.808 -14.182 5.442 1.00 94.69 1044 THR A O 1
ATOM 8146 N N . LEU A 1 1045 ? -53.520 -12.414 5.935 1.00 96.00 1045 LEU A N 1
ATOM 8147 C CA . LEU A 1 1045 ? -52.387 -12.818 5.084 1.00 96.00 1045 LEU A CA 1
ATOM 8148 C C . LEU A 1 1045 ? -51.801 -14.187 5.482 1.00 96.00 1045 LEU A C 1
ATOM 8150 O O . LEU A 1 1045 ? -51.361 -14.958 4.625 1.00 96.00 1045 LEU A O 1
ATOM 8154 N N . TYR A 1 1046 ? -51.804 -14.505 6.780 1.00 95.00 1046 TYR A N 1
ATOM 8155 C CA . TYR A 1 1046 ? -51.347 -15.797 7.302 1.00 95.00 1046 TYR A CA 1
ATOM 8156 C C . TYR A 1 1046 ? -52.484 -16.812 7.548 1.00 95.00 1046 TYR A C 1
ATOM 8158 O O . TYR A 1 1046 ? -52.208 -17.940 7.970 1.00 95.00 1046 TYR A O 1
ATOM 8166 N N . SER A 1 1047 ? -53.729 -16.475 7.204 1.00 94.00 1047 SER A N 1
ATOM 8167 C CA . SER A 1 1047 ? -54.886 -17.379 7.247 1.00 94.00 1047 SER A CA 1
ATOM 8168 C C . SER A 1 1047 ? -54.957 -18.306 6.023 1.00 94.00 1047 SER A C 1
ATOM 8170 O O . SER A 1 1047 ? -54.056 -18.342 5.183 1.00 94.00 1047 SER A O 1
ATOM 8172 N N . ASP A 1 1048 ? -56.039 -19.070 5.926 1.00 93.81 1048 ASP A N 1
ATOM 8173 C CA . ASP A 1 1048 ? -56.465 -19.844 4.760 1.00 93.81 1048 ASP A CA 1
ATOM 8174 C C . ASP A 1 1048 ? -57.178 -19.001 3.680 1.00 93.81 1048 ASP A C 1
ATOM 8176 O O . ASP A 1 1048 ? -57.467 -19.520 2.604 1.00 93.81 1048 ASP A O 1
ATOM 8180 N N . GLN A 1 1049 ? -57.420 -17.706 3.921 1.00 93.94 1049 GLN A N 1
ATOM 8181 C CA . GLN A 1 1049 ? -58.021 -16.780 2.946 1.00 93.94 1049 GLN A CA 1
ATOM 8182 C C . GLN A 1 1049 ? -57.007 -16.247 1.920 1.00 93.94 1049 GLN A C 1
ATOM 8184 O O . GLN A 1 1049 ? -57.399 -15.919 0.802 1.00 93.94 1049 GLN A O 1
ATOM 8189 N N . CYS A 1 1050 ? -55.715 -16.226 2.276 1.00 95.50 1050 CYS A N 1
ATOM 8190 C CA . CYS A 1 1050 ? -54.595 -15.905 1.385 1.00 95.50 1050 CYS A CA 1
ATOM 8191 C C . CYS A 1 1050 ? -53.644 -17.112 1.216 1.00 95.50 1050 CYS A C 1
ATOM 8193 O O . CYS A 1 1050 ? -52.508 -17.081 1.714 1.00 95.50 1050 CYS A O 1
ATOM 8195 N N . PRO A 1 1051 ? -54.083 -18.216 0.574 1.00 95.31 1051 PRO A N 1
ATOM 8196 C CA . PRO A 1 1051 ? -53.216 -19.344 0.258 1.00 95.31 1051 PRO A CA 1
ATOM 8197 C C . PRO A 1 1051 ? -52.049 -18.931 -0.646 1.00 95.31 1051 PRO A C 1
ATOM 8199 O O . PRO A 1 1051 ? -52.155 -18.028 -1.478 1.00 95.31 1051 PRO A O 1
ATOM 8202 N N . VAL A 1 1052 ? -50.928 -19.631 -0.478 1.00 94.19 1052 VAL A N 1
ATOM 8203 C CA . VAL A 1 1052 ? -49.743 -19.511 -1.336 1.00 94.19 1052 VAL A CA 1
ATOM 8204 C C . VAL A 1 1052 ? -50.083 -20.047 -2.728 1.00 94.19 1052 VAL A C 1
ATOM 8206 O O . VAL A 1 1052 ? -50.687 -21.112 -2.842 1.00 94.19 1052 VAL A O 1
ATOM 8209 N N . VAL A 1 1053 ? -49.704 -19.321 -3.778 1.00 90.31 1053 VAL A N 1
ATOM 8210 C CA . VAL A 1 1053 ? -49.791 -19.813 -5.159 1.00 90.31 1053 VAL A CA 1
ATOM 8211 C C . VAL A 1 1053 ? -48.714 -20.875 -5.338 1.00 90.31 1053 VAL A C 1
ATOM 8213 O O . VAL A 1 1053 ? -47.544 -20.612 -5.068 1.00 90.31 1053 VAL A O 1
ATOM 8216 N N . GLU A 1 1054 ? -49.099 -22.070 -5.781 1.00 83.56 1054 GLU A N 1
ATOM 8217 C CA . GLU A 1 1054 ? -48.150 -23.144 -6.082 1.00 83.56 1054 GLU A CA 1
ATOM 8218 C C . GLU A 1 1054 ? -47.237 -22.712 -7.240 1.00 83.56 1054 GLU A C 1
ATOM 8220 O O . GLU A 1 1054 ? -47.636 -22.701 -8.403 1.00 83.56 1054 GLU A O 1
ATOM 8225 N N . THR A 1 1055 ? -46.010 -22.310 -6.902 1.00 78.81 1055 THR A N 1
ATOM 8226 C CA . THR A 1 1055 ? -44.955 -21.960 -7.854 1.00 78.81 1055 THR A CA 1
ATOM 8227 C C . THR A 1 1055 ? -43.689 -22.738 -7.539 1.00 78.81 1055 THR A C 1
ATOM 8229 O O . THR A 1 1055 ? -43.251 -22.782 -6.391 1.00 78.81 1055 THR A O 1
ATOM 8232 N N . ASP A 1 1056 ? -43.035 -23.258 -8.576 1.00 78.38 1056 ASP A N 1
ATOM 8233 C CA . ASP A 1 1056 ? -41.794 -24.050 -8.496 1.00 78.38 1056 ASP A CA 1
ATOM 8234 C C . ASP A 1 1056 ? -40.591 -23.275 -7.915 1.00 78.38 1056 ASP A C 1
ATOM 8236 O O . ASP A 1 1056 ? -39.501 -23.823 -7.762 1.00 78.38 1056 ASP A O 1
ATOM 8240 N N . ARG A 1 1057 ? -40.775 -21.9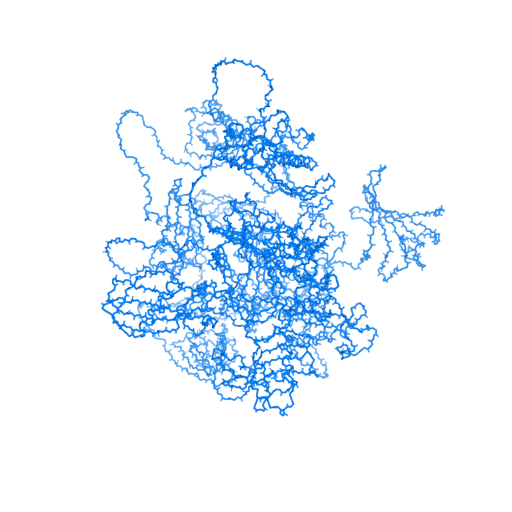81 -7.630 1.00 76.06 1057 ARG A N 1
ATOM 8241 C CA . ARG A 1 1057 ? -39.767 -21.022 -7.183 1.00 76.06 1057 ARG A CA 1
ATOM 8242 C C . ARG A 1 1057 ? -40.270 -20.290 -5.935 1.00 76.06 1057 ARG A C 1
ATOM 8244 O O . ARG A 1 1057 ? -41.316 -19.642 -5.979 1.00 76.06 1057 ARG A O 1
ATOM 8251 N N . TRP A 1 1058 ? -39.505 -20.368 -4.848 1.00 88.19 1058 TRP A N 1
ATOM 8252 C CA . TRP A 1 1058 ? -39.573 -19.453 -3.695 1.00 88.19 1058 TRP A CA 1
ATOM 8253 C C . TRP A 1 1058 ? -38.396 -18.467 -3.765 1.00 88.19 1058 TRP A C 1
ATOM 8255 O O . TRP A 1 1058 ? -37.383 -18.768 -4.391 1.00 88.19 1058 TRP A O 1
ATOM 8265 N N . ILE A 1 1059 ? -38.504 -17.292 -3.143 1.00 90.31 1059 ILE A N 1
ATOM 8266 C CA . ILE A 1 1059 ? -37.385 -16.338 -3.054 1.00 90.31 1059 ILE A CA 1
ATOM 8267 C C . ILE A 1 1059 ? -36.718 -16.484 -1.685 1.00 90.31 1059 ILE A C 1
ATOM 8269 O O . ILE A 1 1059 ? -37.410 -16.430 -0.668 1.00 90.31 1059 ILE A O 1
ATOM 8273 N N . ILE A 1 1060 ? -35.393 -16.641 -1.650 1.00 92.19 1060 ILE A N 1
ATOM 8274 C CA . ILE A 1 1060 ? -34.590 -16.563 -0.426 1.00 92.19 1060 ILE A CA 1
ATOM 8275 C C . ILE A 1 1060 ? -34.170 -15.109 -0.193 1.00 92.19 1060 ILE A C 1
ATOM 8277 O O . ILE A 1 1060 ? -33.638 -14.429 -1.073 1.00 92.19 1060 ILE A O 1
ATOM 8281 N N . CYS A 1 1061 ? -34.415 -14.651 1.028 1.00 94.62 1061 CYS A N 1
ATOM 8282 C CA . CYS A 1 1061 ? -34.043 -13.354 1.560 1.00 94.62 1061 CYS A CA 1
ATOM 8283 C C . CYS A 1 1061 ? -33.024 -13.539 2.687 1.00 94.62 1061 CYS A C 1
ATOM 8285 O O . CYS A 1 1061 ? -33.240 -14.347 3.592 1.00 94.62 1061 CYS A O 1
ATOM 8287 N N . ARG A 1 1062 ? -31.936 -12.767 2.653 1.00 93.62 1062 ARG A N 1
ATOM 8288 C CA . ARG A 1 1062 ? -30.872 -12.739 3.667 1.00 93.62 1062 ARG A CA 1
ATOM 8289 C C . ARG A 1 1062 ? -30.730 -11.313 4.192 1.00 93.62 1062 ARG A C 1
ATOM 8291 O O . ARG A 1 1062 ? -30.688 -10.379 3.392 1.00 93.62 1062 ARG A O 1
ATOM 8298 N N . GLY A 1 1063 ? -30.650 -11.112 5.507 1.00 90.19 1063 GLY A N 1
ATOM 8299 C CA . GLY A 1 1063 ? -30.405 -9.767 6.028 1.00 90.19 1063 GLY A CA 1
ATOM 8300 C C . GLY A 1 1063 ? -30.690 -9.507 7.499 1.00 90.19 1063 GLY A C 1
ATOM 8301 O O . GLY A 1 1063 ? -31.188 -10.369 8.219 1.00 90.19 1063 GLY A O 1
ATOM 8302 N N . ALA A 1 1064 ? -30.389 -8.279 7.918 1.00 87.75 1064 ALA A N 1
ATOM 8303 C CA . ALA A 1 1064 ? -30.642 -7.775 9.262 1.00 87.75 1064 ALA A CA 1
ATOM 8304 C C . ALA A 1 1064 ? -32.093 -7.300 9.405 1.00 87.75 1064 ALA A C 1
ATOM 8306 O O . ALA A 1 1064 ? -32.543 -6.395 8.695 1.00 87.75 1064 ALA A O 1
ATOM 8307 N N . VAL A 1 1065 ? -32.815 -7.883 10.360 1.00 84.25 1065 VAL A N 1
ATOM 8308 C CA . VAL A 1 1065 ? -34.180 -7.503 10.728 1.00 84.25 1065 VAL A CA 1
ATOM 8309 C C . VAL A 1 1065 ? -34.155 -7.018 12.181 1.00 84.25 1065 VAL A C 1
ATOM 8311 O O . VAL A 1 1065 ? -33.996 -7.811 13.112 1.00 84.25 1065 VAL A O 1
ATOM 8314 N N . ARG A 1 1066 ? -34.254 -5.700 12.394 1.00 77.88 1066 ARG A N 1
ATOM 8315 C CA . ARG A 1 1066 ? -34.267 -5.090 13.737 1.00 77.88 1066 ARG A CA 1
ATOM 8316 C C . ARG A 1 1066 ? -35.466 -5.603 14.543 1.00 77.88 1066 ARG A C 1
ATOM 8318 O O . ARG A 1 1066 ? -36.599 -5.606 14.061 1.00 77.88 1066 ARG A O 1
ATOM 8325 N N . ALA A 1 1067 ? -35.204 -6.102 15.756 1.00 64.50 1067 ALA A N 1
ATOM 8326 C CA . ALA A 1 1067 ? -36.195 -6.854 16.537 1.00 64.50 1067 ALA A CA 1
ATOM 8327 C C . ALA A 1 1067 ? -37.363 -5.981 17.030 1.00 64.50 1067 ALA A C 1
ATOM 8329 O O . ALA A 1 1067 ? -38.484 -6.456 17.230 1.00 64.50 1067 ALA A O 1
ATOM 8330 N N . GLN A 1 1068 ? -37.122 -4.681 17.183 1.00 61.34 1068 GLN A N 1
ATOM 8331 C CA . GLN A 1 1068 ? -38.138 -3.667 17.419 1.00 61.34 1068 GLN A CA 1
ATOM 8332 C C . GLN A 1 1068 ? -37.819 -2.465 16.497 1.00 61.34 1068 GLN A C 1
ATOM 8334 O O . GLN A 1 1068 ? -36.679 -2.302 16.091 1.00 61.34 1068 GLN A O 1
ATOM 8339 N N . GLY A 1 1069 ? -38.815 -1.642 16.148 1.00 50.75 1069 GLY A N 1
ATOM 8340 C CA . GLY A 1 1069 ? -38.629 -0.263 15.658 1.00 50.75 1069 GLY A CA 1
ATOM 8341 C C . GLY A 1 1069 ? -37.936 0.055 14.295 1.00 50.75 1069 GLY A C 1
ATOM 8342 O O . GLY A 1 1069 ? -37.093 -0.681 13.800 1.00 50.75 1069 GLY A O 1
ATOM 8343 N N . LYS A 1 1070 ? -38.329 1.208 13.713 1.00 51.50 1070 LYS A N 1
ATOM 8344 C CA . LYS A 1 1070 ? -37.774 1.949 12.544 1.00 51.50 1070 LYS A CA 1
ATOM 8345 C C . LYS A 1 1070 ? -37.100 1.136 11.443 1.00 51.50 1070 LYS A C 1
ATOM 8347 O O . LYS A 1 1070 ? -35.892 0.926 11.477 1.00 51.50 1070 LYS A O 1
ATOM 8352 N N . GLU A 1 1071 ? -37.921 0.819 10.444 1.00 54.59 1071 GLU A N 1
ATOM 8353 C CA . GLU A 1 1071 ? -37.776 0.879 8.969 1.00 54.59 1071 GLU A CA 1
ATOM 8354 C C . GLU A 1 1071 ? -36.414 0.737 8.235 1.00 54.59 1071 GLU A C 1
ATOM 8356 O O . GLU A 1 1071 ? -36.410 0.631 7.010 1.00 54.59 1071 GLU A O 1
ATOM 8361 N N . GLN A 1 1072 ? -35.270 0.618 8.905 1.00 57.59 1072 GLN A N 1
ATOM 8362 C CA . GLN A 1 1072 ? -34.007 0.158 8.330 1.00 57.59 1072 GLN A CA 1
ATOM 8363 C C . GLN A 1 1072 ? -33.933 -1.369 8.415 1.00 57.59 1072 GLN A C 1
ATOM 8365 O O . GLN A 1 1072 ? -33.386 -1.948 9.353 1.00 57.59 1072 GLN A O 1
ATOM 8370 N N . TYR A 1 1073 ? -34.502 -2.016 7.401 1.00 76.62 1073 TYR A N 1
ATOM 8371 C CA . TYR A 1 1073 ? -34.331 -3.442 7.148 1.00 76.62 1073 TYR A CA 1
ATOM 8372 C C . TYR A 1 1073 ? -33.297 -3.614 6.035 1.00 76.62 1073 TYR A C 1
ATOM 8374 O O . TYR A 1 1073 ? -33.581 -3.309 4.877 1.00 76.62 1073 TYR A O 1
ATOM 8382 N N . ASN A 1 1074 ? -32.111 -4.129 6.359 1.00 81.12 1074 ASN A N 1
ATOM 8383 C CA . ASN A 1 1074 ? -31.112 -4.485 5.349 1.00 81.12 1074 ASN A CA 1
ATOM 8384 C C . ASN A 1 1074 ? -31.336 -5.937 4.925 1.00 81.12 1074 ASN A C 1
ATOM 8386 O O . ASN A 1 1074 ? -30.575 -6.822 5.311 1.00 81.12 1074 ASN A O 1
ATOM 8390 N N . VAL A 1 1075 ? -32.418 -6.173 4.175 1.00 89.06 1075 VAL A N 1
ATOM 8391 C CA . VAL A 1 1075 ? -32.804 -7.487 3.639 1.00 89.06 1075 VAL A CA 1
ATOM 8392 C C . VAL A 1 1075 ? -32.634 -7.499 2.124 1.00 89.06 1075 VAL A C 1
ATOM 8394 O O . VAL A 1 1075 ? -33.281 -6.736 1.411 1.00 89.06 1075 VAL A O 1
ATOM 8397 N N . VAL A 1 1076 ? -31.776 -8.396 1.642 1.00 85.75 1076 VAL A N 1
ATOM 8398 C CA . VAL A 1 1076 ? -31.490 -8.626 0.224 1.00 85.75 1076 VAL A CA 1
ATOM 8399 C C . VAL A 1 1076 ? -32.138 -9.948 -0.184 1.00 85.75 1076 VAL A C 1
ATOM 8401 O O . VAL A 1 1076 ? -31.875 -10.985 0.423 1.00 85.75 1076 VAL A O 1
ATOM 8404 N N . CYS A 1 1077 ? -32.996 -9.917 -1.202 1.00 90.75 1077 CYS A N 1
ATOM 8405 C CA . CYS A 1 1077 ? -33.736 -11.076 -1.701 1.00 90.75 1077 CYS A CA 1
ATOM 8406 C C . CYS A 1 1077 ? -33.322 -11.358 -3.152 1.00 90.75 1077 CYS A C 1
ATOM 8408 O O . CYS A 1 1077 ? -33.900 -10.781 -4.070 1.00 90.75 1077 CYS A O 1
ATOM 8410 N N . ASN A 1 1078 ? -32.305 -12.205 -3.348 1.00 70.25 1078 ASN A N 1
ATOM 8411 C CA . ASN A 1 1078 ? -31.623 -12.355 -4.644 1.00 70.25 1078 ASN A CA 1
ATOM 8412 C C . ASN A 1 1078 ? -31.731 -13.749 -5.287 1.00 70.25 1078 ASN A C 1
ATOM 8414 O O . ASN A 1 1078 ? -31.417 -13.882 -6.465 1.00 70.25 1078 ASN A O 1
ATOM 8418 N N . GLU A 1 1079 ? -32.160 -14.781 -4.558 1.00 61.28 1079 GLU A N 1
ATOM 8419 C CA . GLU A 1 1079 ? -32.096 -16.170 -5.035 1.00 61.28 1079 GLU A CA 1
ATOM 8420 C C . GLU A 1 1079 ? -33.503 -16.758 -5.194 1.00 61.28 1079 GLU A C 1
ATOM 8422 O O . GLU A 1 1079 ? -34.243 -16.878 -4.216 1.00 61.28 1079 GLU A O 1
ATOM 8427 N N . THR A 1 1080 ? -33.881 -17.174 -6.408 1.00 68.69 1080 THR A N 1
ATOM 8428 C CA . THR A 1 1080 ? -35.030 -18.073 -6.600 1.00 68.69 1080 THR A CA 1
ATOM 8429 C C . THR A 1 1080 ? -34.577 -19.517 -6.445 1.00 68.69 1080 THR A C 1
ATOM 8431 O O . THR A 1 1080 ? -34.120 -20.126 -7.411 1.00 68.69 1080 THR A O 1
ATOM 8434 N N . ALA A 1 1081 ? -34.709 -20.082 -5.250 1.00 60.78 1081 ALA A N 1
ATOM 8435 C CA . ALA A 1 1081 ? -34.435 -21.500 -5.049 1.00 60.78 1081 ALA A CA 1
ATOM 8436 C C . ALA A 1 1081 ? -35.616 -22.370 -5.534 1.00 60.78 1081 ALA A C 1
ATOM 8438 O O . ALA A 1 1081 ? -36.760 -21.913 -5.623 1.00 60.78 1081 ALA A O 1
ATOM 8439 N N . GLN A 1 1082 ? -35.358 -23.650 -5.809 1.00 65.25 1082 GLN A N 1
ATOM 8440 C CA . GLN A 1 1082 ? -36.420 -24.661 -5.836 1.00 65.25 1082 GLN A CA 1
ATOM 8441 C C . GLN A 1 1082 ? -36.689 -25.159 -4.406 1.00 65.25 1082 GLN A C 1
ATOM 8443 O O . GLN A 1 1082 ? -35.770 -25.173 -3.581 1.00 65.25 1082 GLN A O 1
ATOM 8448 N N . PRO A 1 1083 ? -37.923 -25.575 -4.076 1.00 57.75 1083 PRO A N 1
ATOM 8449 C CA . PRO A 1 1083 ? -38.187 -26.267 -2.824 1.00 57.75 1083 PRO A CA 1
ATOM 8450 C C . PRO A 1 1083 ? -37.509 -27.643 -2.817 1.00 57.75 1083 PRO A C 1
ATOM 8452 O O . PRO A 1 1083 ? -37.742 -28.460 -3.712 1.00 57.75 1083 PRO A O 1
ATOM 8455 N N . ASP A 1 1084 ? -36.717 -27.925 -1.776 1.00 57.22 1084 ASP A N 1
ATOM 8456 C CA . ASP A 1 1084 ? -36.195 -29.269 -1.504 1.00 57.22 1084 ASP A CA 1
ATOM 8457 C C . ASP A 1 1084 ? -37.349 -30.280 -1.520 1.00 57.22 1084 ASP A C 1
ATOM 8459 O O . ASP A 1 1084 ? -38.246 -30.230 -0.674 1.00 57.22 1084 ASP A O 1
ATOM 8463 N N . LYS A 1 1085 ? -37.321 -31.238 -2.456 1.00 50.00 1085 LYS A N 1
ATOM 8464 C CA . LYS A 1 1085 ? -38.391 -32.238 -2.661 1.00 50.00 1085 LYS A CA 1
ATOM 8465 C C . LYS A 1 1085 ? -38.451 -33.323 -1.567 1.00 50.00 1085 LYS A C 1
ATOM 8467 O O . LYS A 1 1085 ? -38.847 -34.458 -1.826 1.00 50.00 1085 LYS A O 1
ATOM 8472 N N . GLN A 1 1086 ? -38.081 -32.993 -0.330 1.00 43.25 1086 GLN A N 1
ATOM 8473 C CA . GLN A 1 1086 ? -38.215 -33.860 0.839 1.00 43.25 1086 GLN A CA 1
ATOM 8474 C C . GLN A 1 1086 ? -39.378 -33.409 1.726 1.00 43.25 1086 GLN A C 1
ATOM 8476 O O . GLN A 1 1086 ? -39.204 -32.672 2.694 1.00 43.25 1086 GLN A O 1
ATOM 8481 N N . GLY A 1 1087 ? -40.565 -33.943 1.422 1.00 36.59 1087 GLY A N 1
ATOM 8482 C CA . GLY A 1 1087 ? -41.673 -33.984 2.376 1.00 36.59 1087 GLY A CA 1
ATOM 8483 C C . GLY A 1 1087 ? -42.961 -33.285 1.956 1.00 36.59 1087 GLY A C 1
ATOM 8484 O O . GLY A 1 1087 ? -43.422 -32.432 2.701 1.00 36.59 1087 GLY A O 1
ATOM 8485 N N . ILE A 1 1088 ? -43.579 -33.708 0.845 1.00 36.28 1088 ILE A N 1
ATOM 8486 C CA . ILE A 1 1088 ? -45.044 -33.859 0.700 1.00 36.28 1088 ILE A CA 1
ATOM 8487 C C . ILE A 1 1088 ? -45.355 -34.700 -0.561 1.00 36.28 1088 ILE A C 1
ATOM 8489 O O . ILE A 1 1088 ? -44.807 -34.456 -1.630 1.00 36.28 1088 ILE A O 1
ATOM 8493 N N . LEU A 1 1089 ? -46.272 -35.666 -0.400 1.00 34.88 1089 LEU A N 1
ATOM 8494 C CA . LEU A 1 1089 ? -46.909 -36.537 -1.412 1.00 34.88 1089 LEU A CA 1
ATOM 8495 C C . LEU A 1 1089 ? -46.101 -37.684 -2.067 1.00 34.88 1089 LEU A C 1
ATOM 8497 O O . LEU A 1 1089 ? -44.880 -37.777 -2.013 1.00 34.88 1089 LEU A O 1
ATOM 8501 N N . THR A 1 1090 ? -46.866 -38.668 -2.552 1.00 34.53 1090 THR A N 1
ATOM 8502 C CA . THR A 1 1090 ? -46.515 -40.093 -2.678 1.00 34.53 1090 THR A CA 1
ATOM 8503 C C . THR A 1 1090 ? -46.512 -40.610 -4.124 1.00 34.53 1090 THR A C 1
ATOM 8505 O O . THR A 1 1090 ? -47.345 -40.192 -4.923 1.00 34.53 1090 THR A O 1
ATOM 8508 N N . SER A 1 1091 ? -45.709 -41.663 -4.386 1.00 33.34 1091 SER A N 1
ATOM 8509 C CA . SER A 1 1091 ? -45.754 -42.556 -5.579 1.00 33.34 1091 SER A CA 1
ATOM 8510 C C . SER A 1 1091 ? -45.255 -41.915 -6.904 1.00 33.34 1091 SER A C 1
ATOM 8512 O O . SER A 1 1091 ? -45.563 -40.763 -7.161 1.00 33.34 1091 SER A O 1
ATOM 8514 N N . THR A 1 1092 ? -44.492 -42.529 -7.828 1.00 32.00 1092 THR A N 1
ATOM 8515 C CA . THR A 1 1092 ? -43.806 -43.843 -7.991 1.00 32.00 1092 THR A CA 1
ATOM 8516 C C . THR A 1 1092 ? -42.618 -43.625 -8.976 1.00 32.00 1092 THR A C 1
ATOM 8518 O O . THR A 1 1092 ? -42.757 -42.759 -9.838 1.00 32.00 1092 THR A O 1
ATOM 8521 N N . PRO A 1 1093 ? -41.461 -44.327 -8.902 1.00 31.44 1093 PRO A N 1
ATOM 8522 C CA . PRO A 1 1093 ? -40.225 -43.876 -9.573 1.00 31.44 1093 PRO A CA 1
ATOM 8523 C C . PRO A 1 1093 ? -39.972 -44.416 -11.000 1.00 31.44 1093 PRO A C 1
ATOM 8525 O O . PRO A 1 1093 ? -40.407 -45.512 -11.354 1.00 31.44 1093 PRO A O 1
ATOM 8528 N N . ALA A 1 1094 ? -39.153 -43.678 -11.762 1.00 33.53 1094 ALA A N 1
ATOM 8529 C CA . ALA A 1 1094 ? -38.458 -44.095 -12.990 1.00 33.53 1094 ALA A CA 1
ATOM 8530 C C . ALA A 1 1094 ? -37.014 -43.512 -12.996 1.00 33.53 1094 ALA A C 1
ATOM 8532 O O . ALA A 1 1094 ? -36.773 -42.571 -12.237 1.00 33.53 1094 ALA A O 1
ATOM 8533 N N . PRO A 1 1095 ? -36.035 -44.081 -13.738 1.00 36.78 1095 PRO A N 1
ATOM 8534 C CA . PRO A 1 1095 ? -34.672 -44.157 -13.200 1.00 36.78 1095 PRO A CA 1
ATOM 8535 C C . PRO A 1 1095 ? -33.556 -43.393 -13.955 1.00 36.78 1095 PRO A C 1
ATOM 8537 O O . PRO A 1 1095 ? -33.504 -43.398 -15.180 1.00 36.78 1095 PRO A O 1
ATOM 8540 N N . ASP A 1 1096 ? -32.593 -42.932 -13.147 1.00 31.84 1096 ASP A N 1
ATOM 8541 C CA . ASP A 1 1096 ? -31.128 -42.924 -13.356 1.00 31.84 1096 ASP A CA 1
ATOM 8542 C C . ASP A 1 1096 ? -30.418 -41.888 -14.273 1.00 31.84 1096 ASP A C 1
ATOM 8544 O O . ASP A 1 1096 ? -30.907 -41.459 -15.312 1.00 31.84 1096 ASP A O 1
ATOM 8548 N N . VAL A 1 1097 ? -29.171 -41.593 -13.870 1.00 31.97 1097 VAL A N 1
ATOM 8549 C CA . VAL A 1 1097 ? -28.070 -40.889 -14.570 1.00 31.97 1097 VAL A CA 1
ATOM 8550 C C . VAL A 1 1097 ? -28.187 -39.374 -14.842 1.00 31.97 1097 VAL A C 1
ATOM 8552 O O . VAL A 1 1097 ? -28.495 -38.951 -15.953 1.00 31.97 1097 VAL A O 1
ATOM 8555 N N . LEU A 1 1098 ? -27.696 -38.558 -13.893 1.00 35.28 1098 LEU A N 1
ATOM 8556 C CA . LEU A 1 1098 ? -26.698 -37.496 -14.159 1.00 35.28 1098 LEU A CA 1
ATOM 8557 C C . LEU A 1 1098 ? -26.106 -36.953 -12.843 1.00 35.28 1098 LEU A C 1
ATOM 8559 O O . LEU A 1 1098 ? -26.796 -36.350 -12.028 1.00 35.28 1098 LEU A O 1
ATOM 8563 N N . THR A 1 1099 ? -24.812 -37.194 -12.628 1.00 42.47 1099 THR A N 1
ATOM 8564 C CA . THR A 1 1099 ? -24.063 -36.772 -11.435 1.00 42.47 1099 THR A CA 1
ATOM 8565 C C . THR A 1 1099 ? -23.825 -35.263 -11.386 1.00 42.47 1099 THR A C 1
ATOM 8567 O O . THR A 1 1099 ? -23.556 -34.628 -12.407 1.00 42.47 1099 THR A O 1
ATOM 8570 N N . THR A 1 1100 ? -23.860 -34.712 -10.170 1.00 43.50 1100 THR A N 1
ATOM 8571 C CA . THR A 1 1100 ? -23.568 -33.312 -9.835 1.00 43.50 1100 THR A CA 1
ATOM 8572 C C . THR A 1 1100 ? -22.231 -32.870 -10.438 1.00 43.50 1100 THR A C 1
ATOM 8574 O O . THR A 1 1100 ? -21.182 -33.403 -10.076 1.00 43.50 1100 THR A O 1
ATOM 8577 N N . ARG A 1 1101 ? -22.254 -31.907 -11.368 1.00 57.53 1101 ARG A N 1
ATOM 8578 C CA . ARG A 1 1101 ? -21.039 -31.366 -11.999 1.00 57.53 1101 ARG A CA 1
ATOM 8579 C C . ARG A 1 1101 ? -20.502 -30.172 -11.214 1.00 57.53 1101 ARG A C 1
ATOM 8581 O O . ARG A 1 1101 ? -21.263 -29.279 -10.849 1.00 57.53 1101 ARG A O 1
ATOM 8588 N N . ASN A 1 1102 ? -19.186 -30.131 -11.010 1.00 60.59 1102 ASN A N 1
ATOM 8589 C CA . ASN A 1 1102 ? -18.502 -28.960 -10.466 1.00 60.59 1102 ASN A CA 1
ATOM 8590 C C . ASN A 1 1102 ? -18.418 -27.869 -11.544 1.00 60.59 1102 ASN A C 1
ATOM 8592 O O . ASN A 1 1102 ? -17.536 -27.900 -12.396 1.00 60.59 1102 ASN A O 1
ATOM 8596 N N . LEU A 1 1103 ? -19.317 -26.882 -11.478 1.00 76.19 1103 LEU A N 1
ATOM 8597 C CA . LEU A 1 1103 ? -19.321 -25.691 -12.344 1.00 76.19 1103 LEU A CA 1
ATOM 8598 C C . LEU A 1 1103 ? -18.143 -24.723 -12.091 1.00 76.19 1103 LEU A C 1
ATOM 8600 O O . LEU A 1 1103 ? -18.017 -23.714 -12.774 1.00 76.19 1103 LEU A O 1
ATOM 8604 N N . SER A 1 1104 ? -17.260 -25.033 -11.139 1.00 78.38 1104 SER A N 1
ATOM 8605 C CA . SER A 1 1104 ? -16.010 -24.304 -10.895 1.00 78.38 1104 SER A CA 1
ATOM 8606 C C . SER A 1 1104 ? -14.912 -24.577 -11.932 1.00 78.38 1104 SER A C 1
ATOM 8608 O O . SER A 1 1104 ? -13.898 -23.884 -11.930 1.00 78.38 1104 SER A O 1
ATOM 8610 N N . ASP A 1 1105 ? -15.093 -25.576 -12.797 1.00 85.31 1105 ASP A N 1
ATOM 8611 C CA . ASP A 1 1105 ? -14.149 -25.953 -13.849 1.00 85.31 1105 ASP A CA 1
ATOM 8612 C C . ASP A 1 1105 ? -14.395 -25.132 -15.141 1.00 85.31 1105 ASP A C 1
ATOM 8614 O O . ASP A 1 1105 ? -15.461 -25.268 -15.761 1.00 85.31 1105 ASP A O 1
ATOM 8618 N N . PRO A 1 1106 ? -13.434 -24.291 -15.585 1.00 89.50 1106 PRO A N 1
ATOM 8619 C CA . PRO A 1 1106 ? -13.591 -23.452 -16.772 1.00 89.50 1106 PRO A CA 1
ATOM 8620 C C . PRO A 1 1106 ? -13.735 -24.242 -18.080 1.00 89.50 1106 PRO A C 1
ATOM 8622 O O . PRO A 1 1106 ? -14.357 -23.731 -19.018 1.00 89.50 1106 PRO A O 1
ATOM 8625 N N . GLU A 1 1107 ? -13.230 -25.477 -18.169 1.00 89.69 1107 GLU A N 1
ATOM 8626 C CA . GLU A 1 1107 ? -13.430 -26.326 -19.350 1.00 89.69 1107 GLU A CA 1
ATOM 8627 C C . GLU A 1 1107 ? -14.865 -26.854 -19.407 1.00 89.69 1107 GLU A C 1
ATOM 8629 O O . GLU A 1 1107 ? -15.520 -26.764 -20.450 1.00 89.69 1107 GLU A O 1
ATOM 8634 N N . GLN A 1 1108 ? -15.407 -27.327 -18.279 1.00 87.31 1108 GLN A N 1
ATOM 8635 C CA . GLN A 1 1108 ? -16.810 -27.752 -18.201 1.00 87.31 1108 GLN A CA 1
ATOM 8636 C C . GLN A 1 1108 ? -17.778 -26.597 -18.462 1.00 87.31 1108 GLN A C 1
ATOM 8638 O O . GLN A 1 1108 ? -18.772 -26.785 -19.167 1.00 87.31 1108 GLN A O 1
ATOM 8643 N N . VAL A 1 1109 ? -17.479 -25.397 -17.960 1.00 91.31 1109 VAL A N 1
ATOM 8644 C CA . VAL A 1 1109 ? -18.263 -24.196 -18.272 1.00 91.31 1109 VAL A CA 1
ATOM 8645 C C . VAL A 1 1109 ? -18.178 -23.846 -19.760 1.00 91.31 1109 VAL A C 1
ATOM 8647 O O . VAL A 1 1109 ? -19.211 -23.617 -20.390 1.00 91.31 1109 VAL A O 1
ATOM 8650 N N . SER A 1 1110 ? -16.984 -23.881 -20.357 1.00 95.12 1110 SER A N 1
ATOM 8651 C CA . SER A 1 1110 ? -16.815 -23.645 -21.796 1.00 95.12 1110 SER A CA 1
ATOM 8652 C C . SER A 1 1110 ? -17.609 -24.658 -22.631 1.00 95.12 1110 SER A C 1
ATOM 8654 O O . SER A 1 1110 ? -18.318 -24.268 -23.556 1.00 95.12 1110 SER A O 1
ATOM 8656 N N . LEU A 1 1111 ? -17.589 -25.946 -22.265 1.00 91.88 1111 LEU A N 1
ATOM 8657 C CA . LEU A 1 1111 ? -18.388 -26.994 -22.912 1.00 91.88 1111 LEU A CA 1
ATOM 8658 C C . LEU A 1 1111 ? -19.904 -26.773 -22.765 1.00 91.88 1111 LEU A C 1
ATOM 8660 O O . LEU A 1 1111 ? -20.651 -27.050 -23.706 1.00 91.88 1111 LEU A O 1
ATOM 8664 N N . LEU A 1 1112 ? -20.373 -26.257 -21.624 1.00 91.25 1112 LEU A N 1
ATOM 8665 C CA . LEU A 1 1112 ? -21.784 -25.908 -21.420 1.00 91.25 1112 LEU A CA 1
ATOM 8666 C C . LEU A 1 1112 ? -22.209 -24.700 -22.265 1.00 91.25 1112 LEU A C 1
ATOM 8668 O O . LEU A 1 1112 ? -23.262 -24.756 -22.894 1.00 91.25 1112 LEU A O 1
ATOM 8672 N N . ILE A 1 1113 ? -21.381 -23.654 -22.354 1.00 94.56 1113 ILE A N 1
ATOM 8673 C CA . ILE A 1 1113 ? -21.635 -22.486 -23.217 1.00 94.56 1113 ILE A CA 1
ATOM 8674 C C . ILE A 1 1113 ? -21.667 -22.914 -24.693 1.00 94.56 1113 ILE A C 1
ATOM 8676 O O . ILE A 1 1113 ? -22.605 -22.582 -25.416 1.00 94.56 1113 ILE A O 1
ATOM 8680 N N . VAL A 1 1114 ? -20.692 -23.718 -25.131 1.00 94.81 1114 VAL A N 1
ATOM 8681 C CA . VAL A 1 1114 ? -20.632 -24.309 -26.481 1.00 94.81 1114 VAL A CA 1
ATOM 8682 C C . VAL A 1 1114 ? -21.895 -25.123 -26.794 1.00 94.81 1114 VAL A C 1
ATOM 8684 O O . VAL A 1 1114 ? -22.471 -24.979 -27.875 1.00 94.81 1114 VAL A O 1
ATOM 8687 N N . LYS A 1 1115 ? -22.367 -25.941 -25.844 1.00 91.25 1115 LYS A N 1
ATOM 8688 C CA . LYS A 1 1115 ? -23.612 -26.707 -25.978 1.00 91.25 1115 LYS A CA 1
ATOM 8689 C C . LYS A 1 1115 ? -24.843 -25.791 -26.056 1.00 91.25 1115 LYS A C 1
ATOM 8691 O O . LYS A 1 1115 ? -25.694 -26.001 -26.917 1.00 91.25 1115 LYS A O 1
ATOM 8696 N N . TYR A 1 1116 ? -24.929 -24.764 -25.212 1.00 91.31 1116 TYR A N 1
ATOM 8697 C CA . TYR A 1 1116 ? -26.058 -23.833 -25.203 1.00 91.31 1116 TYR A CA 1
ATOM 8698 C C . TYR A 1 1116 ? -26.176 -23.031 -26.505 1.00 91.31 1116 TYR A C 1
ATOM 8700 O O . TYR A 1 1116 ? -27.266 -22.942 -27.069 1.00 91.31 1116 TYR A O 1
ATOM 8708 N N . LEU A 1 1117 ? -25.073 -22.477 -27.023 1.00 93.50 1117 LEU A N 1
ATOM 8709 C CA . LEU A 1 1117 ? -25.063 -21.733 -28.294 1.00 93.50 1117 LEU A CA 1
ATOM 8710 C C . LEU A 1 1117 ? -25.573 -22.601 -29.455 1.00 93.50 1117 LEU A C 1
ATOM 8712 O O . LEU A 1 1117 ? -26.312 -22.129 -30.320 1.00 93.50 1117 LEU A O 1
ATOM 8716 N N . TRP A 1 1118 ? -25.227 -23.891 -29.426 1.00 92.56 1118 TRP A N 1
ATOM 8717 C CA . TRP A 1 1118 ? -25.702 -24.889 -30.377 1.00 92.56 1118 TRP A CA 1
ATOM 8718 C C . TRP A 1 1118 ? -27.203 -25.192 -30.241 1.00 92.56 1118 TRP A C 1
ATOM 8720 O O . TRP A 1 1118 ? -27.929 -25.183 -31.236 1.00 92.56 1118 TRP A O 1
ATOM 8730 N N . GLU A 1 1119 ? -27.692 -25.442 -29.023 1.00 89.88 1119 GLU A N 1
ATOM 8731 C CA . GLU A 1 1119 ? -29.097 -25.803 -28.773 1.00 89.88 1119 GLU A CA 1
ATOM 8732 C C . GLU A 1 1119 ? -30.058 -24.614 -28.955 1.00 89.88 1119 GLU A C 1
ATOM 8734 O O . GLU A 1 1119 ? -31.157 -24.788 -29.487 1.00 89.88 1119 GLU A O 1
ATOM 8739 N N . SER A 1 1120 ? -29.620 -23.400 -28.608 1.00 88.88 1120 SER A N 1
ATOM 8740 C CA . SER A 1 1120 ? -30.361 -22.145 -28.820 1.00 88.88 1120 SER A CA 1
ATOM 8741 C C . SER A 1 1120 ? -30.369 -21.657 -30.276 1.00 88.88 1120 SER A C 1
ATOM 8743 O O . SER A 1 1120 ? -31.180 -20.797 -30.614 1.00 88.88 1120 SER A O 1
ATOM 8745 N N . LYS A 1 1121 ? -29.518 -22.225 -31.149 1.00 93.31 1121 LYS A N 1
ATOM 8746 C CA . LYS A 1 1121 ? -29.293 -21.785 -32.542 1.00 93.31 1121 LYS A CA 1
ATOM 8747 C C . LYS A 1 1121 ? -28.857 -20.318 -32.647 1.00 93.31 1121 LYS A C 1
ATOM 8749 O O . LYS A 1 1121 ? -29.334 -19.595 -33.520 1.00 93.31 1121 LYS A O 1
ATOM 8754 N N . ALA A 1 1122 ? -27.973 -19.880 -31.754 1.00 92.62 1122 ALA A N 1
ATOM 8755 C CA . ALA A 1 1122 ? -27.486 -18.506 -31.741 1.00 92.62 1122 ALA A CA 1
ATOM 8756 C C . ALA A 1 1122 ? -26.783 -18.140 -33.065 1.00 92.62 1122 ALA A C 1
ATOM 8758 O O . ALA A 1 1122 ? -25.877 -18.847 -33.517 1.00 92.62 1122 ALA A O 1
ATOM 8759 N N . ASP A 1 1123 ? -27.167 -17.012 -33.665 1.00 94.88 1123 ASP A N 1
ATOM 8760 C CA . ASP A 1 1123 ? -26.554 -16.475 -34.879 1.00 94.88 1123 ASP A CA 1
ATOM 8761 C C . ASP A 1 1123 ? -26.078 -15.026 -34.695 1.00 94.88 1123 ASP A C 1
ATOM 8763 O O . ASP A 1 1123 ? -26.581 -14.276 -33.859 1.00 94.88 1123 ASP A O 1
ATOM 8767 N N . ILE A 1 1124 ? -25.064 -14.643 -35.469 1.00 94.31 1124 ILE A N 1
ATOM 8768 C CA . ILE A 1 1124 ? -24.548 -13.277 -35.559 1.00 94.31 1124 ILE A CA 1
ATOM 8769 C C . ILE A 1 1124 ? -24.654 -12.863 -37.026 1.00 94.31 1124 ILE A C 1
ATOM 8771 O O . ILE A 1 1124 ? -23.911 -13.351 -37.882 1.00 94.31 1124 ILE A O 1
ATOM 8775 N N . SER A 1 1125 ? -25.589 -11.960 -37.325 1.00 92.25 1125 SER A N 1
ATOM 8776 C CA . SER A 1 1125 ? -25.843 -11.443 -38.679 1.00 92.25 1125 SER A CA 1
ATOM 8777 C C . SER A 1 1125 ? -26.117 -12.542 -39.725 1.00 92.25 1125 SER A C 1
ATOM 8779 O O . SER A 1 1125 ? -25.668 -12.446 -40.869 1.00 92.25 1125 SER A O 1
ATOM 8781 N N . GLY A 1 1126 ? -26.843 -13.599 -39.346 1.00 94.38 1126 GLY A N 1
ATOM 8782 C CA . GLY A 1 1126 ? -27.231 -14.713 -40.215 1.00 94.38 1126 GLY A CA 1
ATOM 8783 C C . GLY A 1 1126 ? -26.214 -15.856 -40.323 1.00 94.38 1126 GLY A C 1
ATOM 8784 O O . GLY A 1 1126 ? -26.437 -16.784 -41.112 1.00 94.38 1126 GLY A O 1
ATOM 8785 N N . TRP A 1 1127 ? -25.127 -15.820 -39.549 1.00 96.44 1127 TRP A N 1
ATOM 8786 C CA . TRP A 1 1127 ? -24.091 -16.858 -39.465 1.00 96.44 1127 TRP A CA 1
ATOM 8787 C C . TRP A 1 1127 ? -24.104 -17.525 -38.088 1.00 96.44 1127 TRP A C 1
ATOM 8789 O O . TRP A 1 1127 ? -24.260 -16.823 -37.094 1.00 96.44 1127 TRP A O 1
ATOM 8799 N N . HIS A 1 1128 ? -23.901 -18.847 -37.997 1.00 96.06 1128 HIS A N 1
ATOM 8800 C CA . HIS A 1 1128 ? -23.855 -19.547 -36.699 1.00 96.06 1128 HIS A CA 1
ATOM 8801 C C . HIS A 1 1128 ? -22.802 -18.905 -35.786 1.00 96.06 1128 HIS A C 1
ATOM 8803 O O . HIS A 1 1128 ? -21.648 -18.740 -36.203 1.00 96.06 1128 HIS A O 1
ATOM 8809 N N . ALA A 1 1129 ? -23.184 -18.559 -34.556 1.00 96.44 1129 ALA A N 1
ATOM 8810 C CA . ALA A 1 1129 ? -22.277 -17.993 -33.566 1.00 96.44 1129 ALA A CA 1
ATOM 8811 C C . ALA A 1 1129 ? -21.283 -19.058 -33.079 1.00 96.44 1129 ALA A C 1
ATOM 8813 O O . ALA A 1 1129 ? -21.660 -20.193 -32.784 1.00 96.44 1129 ALA A O 1
ATOM 8814 N N . LYS A 1 1130 ? -20.004 -18.693 -32.977 1.00 96.25 1130 LYS A N 1
ATOM 8815 C CA . LYS A 1 1130 ? -18.933 -19.574 -32.504 1.00 96.25 1130 LYS A CA 1
ATOM 8816 C C . LYS A 1 1130 ? -18.291 -18.966 -31.262 1.00 96.25 1130 LYS A C 1
ATOM 8818 O O . LYS A 1 1130 ? -17.872 -17.809 -31.271 1.00 96.25 1130 LYS A O 1
ATOM 8823 N N . PHE A 1 1131 ? -18.248 -19.752 -30.188 1.00 96.25 1131 PHE A N 1
ATOM 8824 C CA . PHE A 1 1131 ? -17.515 -19.411 -28.966 1.00 96.25 1131 PHE A CA 1
ATOM 8825 C C . PHE A 1 1131 ? -16.030 -19.226 -29.284 1.00 96.25 1131 PHE A C 1
ATOM 8827 O O . PHE A 1 1131 ? -15.434 -20.099 -29.920 1.00 96.25 1131 PHE A O 1
ATOM 8834 N N . VAL A 1 1132 ? -15.458 -18.105 -28.842 1.00 95.88 1132 VAL A N 1
ATOM 8835 C CA . VAL A 1 1132 ? -14.043 -17.771 -29.048 1.00 95.88 1132 VAL A CA 1
ATOM 8836 C C . VAL A 1 1132 ? -13.239 -18.019 -27.775 1.00 95.88 1132 VAL A C 1
ATOM 8838 O O . VAL A 1 1132 ? -12.249 -18.743 -27.811 1.00 95.88 1132 VAL A O 1
ATOM 8841 N N . LYS A 1 1133 ? -13.659 -17.428 -26.649 1.00 94.00 1133 LYS A N 1
ATOM 8842 C CA . LYS A 1 1133 ? -12.895 -17.431 -25.392 1.00 94.00 1133 LYS A CA 1
ATOM 8843 C C . LYS A 1 1133 ? -13.795 -17.153 -24.185 1.00 94.00 1133 LYS A C 1
ATOM 8845 O O . LYS A 1 1133 ? -14.670 -16.291 -24.251 1.00 94.00 1133 LYS A O 1
ATOM 8850 N N . LEU A 1 1134 ? -13.523 -17.821 -23.064 1.00 95.62 1134 LEU A N 1
ATOM 8851 C CA . LEU A 1 1134 ? -14.044 -17.460 -21.743 1.00 95.62 1134 LEU A CA 1
ATOM 8852 C C . LEU A 1 1134 ? -13.197 -16.305 -21.181 1.00 95.62 1134 LEU A C 1
ATOM 8854 O O . LEU A 1 1134 ? -11.985 -16.440 -21.033 1.00 95.62 1134 LEU A O 1
ATOM 8858 N N . LEU A 1 1135 ? -13.820 -15.155 -20.928 1.00 94.25 1135 LEU A N 1
ATOM 8859 C CA . LEU A 1 1135 ? -13.157 -13.938 -20.443 1.00 94.25 1135 LEU A CA 1
ATOM 8860 C C . LEU A 1 1135 ? -13.120 -13.863 -18.909 1.00 94.25 1135 LEU A C 1
ATOM 8862 O O . LEU A 1 1135 ? -12.236 -13.220 -18.355 1.00 94.25 1135 LEU A O 1
ATOM 8866 N N . GLY A 1 1136 ? -14.052 -14.526 -18.221 1.00 91.81 1136 GLY A N 1
ATOM 8867 C CA . GLY A 1 1136 ? -14.039 -14.633 -16.765 1.00 91.81 1136 GLY A CA 1
ATOM 8868 C C . GLY A 1 1136 ? -15.144 -15.529 -16.211 1.00 91.81 1136 GLY A C 1
ATOM 8869 O O . GLY A 1 1136 ? -16.179 -15.726 -16.851 1.00 91.81 1136 GLY A O 1
ATOM 8870 N N . LEU A 1 1137 ? -14.912 -16.042 -15.001 1.00 92.75 1137 LEU A N 1
ATOM 8871 C CA . LEU A 1 1137 ? -15.899 -16.740 -14.180 1.00 92.75 1137 LEU A CA 1
ATOM 8872 C C . LEU A 1 1137 ? -15.965 -16.112 -12.796 1.00 92.75 1137 LEU A C 1
ATOM 8874 O O . LEU A 1 1137 ? -14.937 -15.840 -12.178 1.00 92.75 1137 LEU A O 1
ATOM 8878 N N . GLN A 1 1138 ? -17.182 -15.937 -12.297 1.00 87.81 1138 GLN A N 1
ATOM 8879 C CA . GLN A 1 1138 ? -17.453 -15.451 -10.957 1.00 87.81 1138 GLN A CA 1
ATOM 8880 C C . GLN A 1 1138 ? -18.590 -16.281 -10.360 1.00 87.81 1138 GLN A C 1
ATOM 8882 O O . GLN A 1 1138 ? -19.720 -16.233 -10.833 1.00 87.81 1138 GLN A O 1
ATOM 8887 N N . ASN A 1 1139 ? -18.305 -17.051 -9.313 1.00 83.94 1139 ASN A N 1
ATOM 8888 C CA . ASN A 1 1139 ? -19.356 -17.732 -8.559 1.00 83.94 1139 ASN A CA 1
ATOM 8889 C C . ASN A 1 1139 ? -20.065 -16.695 -7.677 1.00 83.94 1139 ASN A C 1
ATOM 8891 O O . ASN A 1 1139 ? -19.409 -16.020 -6.880 1.00 83.94 1139 ASN A O 1
ATOM 8895 N N . VAL A 1 1140 ? -21.380 -16.541 -7.843 1.00 77.31 1140 VAL A N 1
ATOM 8896 C CA . VAL A 1 1140 ? -22.193 -15.531 -7.154 1.00 77.31 1140 VAL A CA 1
ATOM 8897 C C . VAL A 1 1140 ? -23.370 -16.217 -6.462 1.00 77.31 1140 VAL A C 1
ATOM 8899 O O . VAL A 1 1140 ? -24.352 -16.596 -7.094 1.00 77.31 1140 VAL A O 1
ATOM 8902 N N . GLN A 1 1141 ? -23.252 -16.322 -5.137 1.00 64.75 1141 GLN A N 1
ATOM 8903 C CA . GLN A 1 1141 ? -24.237 -16.855 -4.183 1.00 64.75 1141 GLN A CA 1
ATOM 8904 C C . GLN A 1 1141 ? -24.560 -18.357 -4.372 1.00 64.75 1141 GLN A C 1
ATOM 8906 O O . GLN A 1 1141 ? -24.132 -19.138 -3.526 1.00 64.75 1141 GLN A O 1
ATOM 8911 N N . GLU A 1 1142 ? -25.139 -18.786 -5.500 1.00 72.06 1142 GLU A N 1
ATOM 8912 C CA . GLU A 1 1142 ? -25.207 -20.208 -5.916 1.00 72.06 1142 GLU A CA 1
ATOM 8913 C C . GLU A 1 1142 ? -24.998 -20.458 -7.427 1.00 72.06 1142 GLU A C 1
ATOM 8915 O O . GLU A 1 1142 ? -24.709 -21.594 -7.815 1.00 72.06 1142 GLU A O 1
ATOM 8920 N N . ASP A 1 1143 ? -25.097 -19.425 -8.271 1.00 78.56 1143 ASP A N 1
ATOM 8921 C CA . ASP A 1 1143 ? -24.918 -19.529 -9.724 1.00 78.56 1143 ASP A CA 1
ATOM 8922 C C . ASP A 1 1143 ? -23.481 -19.189 -10.149 1.00 78.56 1143 ASP A C 1
ATOM 8924 O O . ASP A 1 1143 ? -22.783 -18.378 -9.530 1.00 78.56 1143 ASP A O 1
ATOM 8928 N N . THR A 1 1144 ? -23.040 -19.762 -11.270 1.00 87.81 1144 THR A N 1
ATOM 8929 C CA . THR A 1 1144 ? -21.766 -19.396 -11.901 1.00 87.81 1144 THR A CA 1
ATOM 8930 C C . THR A 1 1144 ? -22.022 -18.340 -12.975 1.00 87.81 1144 THR A C 1
ATOM 8932 O O . THR A 1 1144 ? -22.581 -18.629 -14.033 1.00 87.81 1144 THR A O 1
ATOM 8935 N N . PHE A 1 1145 ? -21.613 -17.098 -12.716 1.00 91.38 1145 PHE A N 1
ATOM 8936 C CA . PHE A 1 1145 ? -21.660 -16.010 -13.688 1.00 91.38 1145 PHE A CA 1
ATOM 8937 C C . PHE A 1 1145 ? -20.456 -16.113 -14.633 1.00 91.38 1145 PHE A C 1
ATOM 8939 O O . PHE A 1 1145 ? -19.307 -16.131 -14.189 1.00 91.38 1145 PHE A O 1
ATOM 8946 N N . ALA A 1 1146 ? -20.710 -16.192 -15.937 1.00 95.06 1146 ALA A N 1
ATOM 8947 C CA . ALA A 1 1146 ? -19.690 -16.329 -16.969 1.00 95.06 1146 ALA A CA 1
ATOM 8948 C C . ALA A 1 1146 ? -19.712 -15.138 -17.928 1.00 95.06 1146 ALA A C 1
ATOM 8950 O O . ALA A 1 1146 ? -20.768 -14.749 -18.428 1.00 95.06 1146 ALA A O 1
ATOM 8951 N N . THR A 1 1147 ? -18.526 -14.619 -18.239 1.00 95.44 1147 THR A N 1
ATOM 8952 C CA . THR A 1 1147 ? -18.304 -13.612 -19.284 1.00 95.44 1147 THR A CA 1
ATOM 8953 C C . THR A 1 1147 ? -17.475 -14.248 -20.395 1.00 95.44 1147 THR A C 1
ATOM 8955 O O . THR A 1 1147 ? -16.431 -14.835 -20.116 1.00 95.44 1147 THR A O 1
ATOM 8958 N N . PHE A 1 1148 ? -17.907 -14.165 -21.654 1.00 97.44 1148 PHE A N 1
ATOM 8959 C CA . PHE A 1 1148 ? -17.264 -14.833 -22.795 1.00 97.44 1148 PHE A CA 1
ATOM 8960 C C . PHE A 1 1148 ? -17.427 -14.055 -24.107 1.00 97.44 1148 PHE A C 1
ATOM 8962 O O . PHE A 1 1148 ? -18.328 -13.233 -24.250 1.00 97.44 1148 PHE A O 1
ATOM 8969 N N . ALA A 1 1149 ? -16.553 -14.329 -25.077 1.00 97.12 1149 ALA A N 1
ATOM 8970 C CA . ALA A 1 1149 ? -16.556 -13.713 -26.401 1.00 97.12 1149 ALA A CA 1
ATOM 8971 C C . ALA A 1 1149 ? -17.103 -14.658 -27.487 1.00 97.12 1149 ALA A C 1
ATOM 8973 O O . ALA A 1 1149 ? -16.773 -15.850 -27.524 1.00 97.12 1149 ALA A O 1
ATOM 8974 N N . LEU A 1 1150 ? -17.896 -14.098 -28.403 1.00 97.00 1150 LEU A N 1
ATOM 8975 C CA . LEU A 1 1150 ? -18.469 -14.749 -29.581 1.00 97.00 1150 LEU A CA 1
ATOM 8976 C C . LEU A 1 1150 ? -18.035 -14.044 -30.872 1.00 97.00 1150 LEU A C 1
ATOM 8978 O O . LEU A 1 1150 ? -17.937 -12.817 -30.927 1.00 97.00 1150 LEU A O 1
ATOM 8982 N N . ALA A 1 1151 ? -17.882 -14.819 -31.943 1.00 96.75 1151 ALA A N 1
ATOM 8983 C CA . ALA A 1 1151 ? -17.679 -14.309 -33.296 1.00 96.75 1151 ALA A CA 1
ATOM 8984 C C . ALA A 1 1151 ? -18.480 -15.140 -34.321 1.00 96.75 1151 ALA A C 1
ATOM 8986 O O . ALA A 1 1151 ? -18.792 -16.309 -34.063 1.00 96.75 1151 ALA A O 1
ATOM 8987 N N . PRO A 1 1152 ? -18.856 -14.567 -35.479 1.00 96.12 1152 PRO A N 1
ATOM 8988 C CA . PRO A 1 1152 ? -19.580 -15.299 -36.514 1.00 96.12 1152 PRO A CA 1
ATOM 8989 C C . PRO A 1 1152 ? -18.688 -16.363 -37.174 1.00 96.12 1152 PRO A C 1
ATOM 8991 O O . PRO A 1 1152 ? -17.538 -16.105 -37.539 1.00 96.12 1152 PRO A O 1
ATOM 8994 N N . SER A 1 1153 ? -19.225 -17.568 -37.366 1.00 95.44 1153 SER A N 1
ATOM 8995 C CA . SER A 1 1153 ? -18.571 -18.606 -38.172 1.00 95.44 1153 SER A CA 1
ATOM 8996 C C . SER A 1 1153 ? -18.801 -18.399 -39.675 1.00 95.44 1153 SER A C 1
ATOM 8998 O O . SER A 1 1153 ? -19.737 -17.731 -40.098 1.00 95.44 1153 SER A O 1
ATOM 9000 N N . GLY A 1 1154 ? -17.995 -19.045 -40.514 1.00 94.50 1154 GLY A N 1
ATOM 9001 C CA . GLY A 1 1154 ? -18.165 -19.095 -41.969 1.00 94.50 1154 GLY A CA 1
ATOM 9002 C C . GLY A 1 1154 ? -19.317 -19.991 -42.441 1.00 94.50 1154 GLY A C 1
ATOM 9003 O O . GLY A 1 1154 ? -19.413 -20.274 -43.633 1.00 94.50 1154 GLY A O 1
ATOM 9004 N N . CYS A 1 1155 ? -20.181 -20.454 -41.533 1.00 95.56 1155 CYS A N 1
ATOM 9005 C CA . CYS A 1 1155 ? -21.343 -21.285 -41.828 1.00 95.56 1155 CYS A CA 1
ATOM 9006 C C . CYS A 1 1155 ? -22.636 -20.503 -41.564 1.00 95.56 1155 CYS A C 1
ATOM 9008 O O . CYS A 1 1155 ? -22.891 -20.049 -40.449 1.00 95.56 1155 CYS A O 1
ATOM 9010 N N . ARG A 1 1156 ? -23.464 -20.336 -42.601 1.00 94.94 1156 ARG A N 1
ATOM 9011 C CA . ARG A 1 1156 ? -24.754 -19.636 -42.500 1.00 94.94 1156 ARG A CA 1
ATOM 9012 C C . ARG A 1 1156 ? -25.722 -20.411 -41.597 1.00 94.94 1156 ARG A C 1
ATOM 9014 O O . ARG A 1 1156 ? -25.707 -21.642 -41.607 1.00 94.94 1156 ARG A O 1
ATOM 9021 N N . HIS A 1 1157 ? -26.565 -19.703 -40.845 1.00 92.38 1157 HIS A N 1
ATOM 9022 C CA . HIS A 1 1157 ? -27.470 -20.303 -39.849 1.00 92.38 1157 HIS A CA 1
ATOM 9023 C C . HIS A 1 1157 ? -28.494 -21.297 -40.451 1.00 92.38 1157 HIS A C 1
ATOM 9025 O O . HIS A 1 1157 ? -28.961 -22.206 -39.765 1.00 92.38 1157 HIS A O 1
ATOM 9031 N N . ASP A 1 1158 ? -28.819 -21.157 -41.743 1.00 90.88 1158 ASP A N 1
ATOM 9032 C CA . ASP A 1 1158 ? -29.710 -22.044 -42.502 1.00 90.88 1158 ASP A CA 1
ATOM 9033 C C . ASP A 1 1158 ? -29.065 -23.402 -42.851 1.00 90.88 1158 ASP A C 1
ATOM 9035 O O . ASP A 1 1158 ? -29.767 -24.367 -43.173 1.00 90.88 1158 ASP A O 1
ATOM 9039 N N . LEU A 1 1159 ? -27.737 -23.518 -42.741 1.00 91.94 1159 LEU A N 1
ATOM 9040 C CA . LEU A 1 1159 ? -27.011 -24.762 -42.969 1.00 91.94 1159 LEU A CA 1
ATOM 9041 C C . LEU A 1 1159 ? -27.102 -25.687 -41.745 1.00 91.94 1159 LEU A C 1
ATOM 9043 O O . LEU A 1 1159 ? -26.645 -25.350 -40.650 1.00 91.94 1159 LEU A O 1
ATOM 9047 N N . LYS A 1 1160 ? -27.616 -26.908 -41.950 1.00 90.62 1160 LYS A N 1
ATOM 9048 C CA . LYS A 1 1160 ? -27.558 -27.994 -40.958 1.00 90.62 1160 LYS A CA 1
ATOM 9049 C C . LYS A 1 1160 ? -26.137 -28.543 -40.832 1.00 90.62 1160 LYS A C 1
ATOM 9051 O O . LYS A 1 1160 ? -25.784 -29.516 -41.496 1.00 90.62 1160 LYS A O 1
ATOM 9056 N N . VAL A 1 1161 ? -25.351 -27.929 -39.961 1.00 91.88 1161 VAL A N 1
ATOM 9057 C CA . VAL A 1 1161 ? -24.102 -28.500 -39.447 1.00 91.88 1161 VAL A CA 1
ATOM 9058 C C . VAL A 1 1161 ? -24.371 -29.413 -38.241 1.00 91.88 1161 VAL A C 1
ATOM 9060 O O . VAL A 1 1161 ? -25.501 -29.519 -37.762 1.00 91.88 1161 VAL A O 1
ATOM 9063 N N . SER A 1 1162 ? -23.351 -30.118 -37.763 1.00 93.94 1162 SER A N 1
ATOM 9064 C CA . SER A 1 1162 ? -23.304 -30.703 -36.417 1.00 93.94 1162 SER A CA 1
ATOM 9065 C C . SER A 1 1162 ? -22.377 -29.880 -35.518 1.00 93.94 1162 SER A C 1
ATOM 9067 O O . SER A 1 1162 ? -21.557 -29.116 -36.028 1.00 93.94 1162 SER A O 1
ATOM 9069 N N . LEU A 1 1163 ? -22.434 -30.078 -34.195 1.00 93.19 1163 LEU A N 1
ATOM 9070 C CA . LEU A 1 1163 ? -21.517 -29.415 -33.256 1.00 93.19 1163 LEU A CA 1
ATOM 9071 C C . LEU A 1 1163 ? -20.039 -29.620 -33.653 1.00 93.19 1163 LEU A C 1
ATOM 9073 O O . LEU A 1 1163 ? -19.275 -28.662 -33.754 1.00 93.19 1163 LEU A O 1
ATOM 9077 N N . ASN A 1 1164 ? -19.664 -30.856 -34.000 1.00 91.00 1164 ASN A N 1
ATOM 9078 C CA . ASN A 1 1164 ? -18.317 -31.182 -34.472 1.00 91.00 1164 ASN A CA 1
ATOM 9079 C C . ASN A 1 1164 ? -17.971 -30.453 -35.782 1.00 91.00 1164 ASN A C 1
ATOM 9081 O O . ASN A 1 1164 ? -16.834 -30.024 -35.953 1.00 91.00 1164 ASN A O 1
ATOM 9085 N N . GLN A 1 1165 ? -18.925 -30.274 -36.705 1.00 93.19 1165 GLN A N 1
ATOM 9086 C CA . GLN A 1 1165 ? -18.687 -29.519 -37.943 1.00 93.19 1165 GLN A CA 1
ATOM 9087 C C . GLN A 1 1165 ? -18.525 -28.017 -37.678 1.00 93.19 1165 GLN A C 1
ATOM 9089 O O . GLN A 1 1165 ? -17.603 -27.422 -38.236 1.00 93.19 1165 GLN A O 1
ATOM 9094 N N . LEU A 1 1166 ? -19.344 -27.430 -36.795 1.00 94.69 1166 LEU A N 1
ATOM 9095 C CA . LEU A 1 1166 ? -19.274 -26.014 -36.419 1.00 94.69 1166 LEU A CA 1
ATOM 9096 C C . LEU A 1 1166 ? -17.915 -25.646 -35.804 1.00 94.69 1166 LEU A C 1
ATOM 9098 O O . LEU A 1 1166 ? -17.375 -24.577 -36.091 1.00 94.69 1166 LEU A O 1
ATOM 9102 N N . TYR A 1 1167 ? -17.327 -26.535 -35.000 1.00 91.44 1167 TYR A N 1
ATOM 9103 C CA . TYR A 1 1167 ? -16.009 -26.301 -34.403 1.00 91.44 1167 TYR A CA 1
ATOM 9104 C C . TYR A 1 1167 ? -14.832 -26.759 -35.282 1.00 91.44 1167 TYR A C 1
ATOM 9106 O O . TYR A 1 1167 ? -13.745 -26.202 -35.149 1.00 91.44 1167 TYR A O 1
ATOM 9114 N N . SER A 1 1168 ? -15.051 -27.648 -36.258 1.00 91.25 1168 SER A N 1
ATOM 9115 C CA . SER A 1 1168 ? -14.037 -28.034 -37.254 1.00 91.25 1168 SER A CA 1
ATOM 9116 C C . SER A 1 1168 ? -13.659 -26.919 -38.246 1.00 91.25 1168 SER A C 1
ATOM 9118 O O . SER A 1 1168 ? -14.332 -25.892 -38.366 1.00 91.25 1168 SER A O 1
ATOM 9120 N N . ALA A 1 1169 ? -12.633 -27.191 -39.060 1.00 90.25 1169 ALA A N 1
ATOM 9121 C CA . ALA A 1 1169 ? -12.233 -26.370 -40.205 1.00 90.25 1169 ALA A CA 1
ATOM 9122 C C . ALA A 1 1169 ? -13.315 -26.209 -41.300 1.00 90.25 1169 ALA A C 1
ATOM 9124 O O . ALA A 1 1169 ? -13.149 -25.373 -42.184 1.00 90.25 1169 ALA A O 1
ATOM 9125 N N . ALA A 1 1170 ? -14.423 -26.966 -41.260 1.00 91.44 1170 ALA A N 1
ATOM 9126 C CA . ALA A 1 1170 ? -15.552 -26.770 -42.176 1.00 91.44 1170 ALA A CA 1
ATOM 9127 C C . ALA A 1 1170 ? -16.318 -25.456 -41.917 1.00 91.44 1170 ALA A C 1
ATOM 9129 O O . ALA A 1 1170 ? -16.937 -24.926 -42.835 1.00 91.44 1170 ALA A O 1
ATOM 9130 N N . CYS A 1 1171 ? -16.249 -24.925 -40.691 1.00 95.25 1171 CYS A N 1
ATOM 9131 C CA . CYS A 1 1171 ? -16.828 -23.641 -40.296 1.00 95.25 1171 CYS A CA 1
ATOM 9132 C C . CYS A 1 1171 ? -15.737 -22.760 -39.651 1.00 95.25 1171 CYS A C 1
ATOM 9134 O O . CYS A 1 1171 ? -15.677 -22.645 -38.419 1.00 95.25 1171 CYS A O 1
ATOM 9136 N N . PRO A 1 1172 ? -14.830 -22.164 -40.451 1.00 94.19 1172 PRO A N 1
ATOM 9137 C CA . PRO A 1 1172 ? -13.788 -21.273 -39.936 1.00 94.19 1172 PRO A CA 1
ATOM 9138 C C . PRO A 1 1172 ? -14.409 -20.054 -39.238 1.00 94.19 1172 PRO A C 1
ATOM 9140 O O . PRO A 1 1172 ? -15.553 -19.704 -39.511 1.00 94.19 1172 PRO A O 1
ATOM 9143 N N . LEU A 1 1173 ? -13.682 -19.395 -38.337 1.00 92.94 1173 LEU A N 1
ATOM 9144 C CA . LEU A 1 1173 ? -14.100 -18.082 -37.830 1.00 92.94 1173 LEU A CA 1
ATOM 9145 C C . LEU A 1 1173 ? -14.016 -17.060 -38.974 1.00 92.94 1173 LEU A C 1
ATOM 9147 O O . LEU A 1 1173 ? -13.036 -17.062 -39.722 1.00 92.94 1173 LEU A O 1
ATOM 9151 N N . LEU A 1 1174 ? -15.032 -16.208 -39.141 1.00 90.31 1174 LEU A N 1
ATOM 9152 C CA . LEU A 1 1174 ? -14.926 -15.087 -40.075 1.00 90.31 1174 LEU A CA 1
ATOM 9153 C C . LEU A 1 1174 ? -13.979 -14.039 -39.490 1.00 90.31 1174 LEU A C 1
ATOM 9155 O O . LEU A 1 1174 ? -14.061 -13.716 -38.306 1.00 90.31 1174 LEU A O 1
ATOM 9159 N N . ASN A 1 1175 ? -13.091 -13.503 -40.328 1.00 82.00 1175 ASN A N 1
ATOM 9160 C CA . ASN A 1 1175 ? -12.124 -12.492 -39.915 1.00 82.00 1175 ASN A CA 1
ATOM 9161 C C . ASN A 1 1175 ? -12.837 -11.149 -39.677 1.00 82.00 1175 ASN A C 1
ATOM 9163 O O . ASN A 1 1175 ? -13.047 -10.370 -40.609 1.00 82.00 1175 ASN A O 1
ATOM 9167 N N . VAL A 1 1176 ? -13.274 -10.929 -38.437 1.00 85.56 1176 VAL A N 1
ATOM 9168 C CA . VAL A 1 1176 ? -13.940 -9.710 -37.970 1.00 85.56 1176 VAL A CA 1
ATOM 9169 C C . VAL A 1 1176 ? -13.028 -8.971 -36.998 1.00 85.56 1176 VAL A C 1
ATOM 9171 O O . VAL A 1 1176 ? -12.441 -9.580 -36.111 1.00 85.56 1176 VAL A O 1
ATOM 9174 N N . THR A 1 1177 ? -12.951 -7.646 -37.123 1.00 83.25 1177 THR A N 1
ATOM 9175 C CA . THR A 1 1177 ? -12.143 -6.793 -36.233 1.00 83.25 1177 THR A CA 1
ATOM 9176 C C . THR A 1 1177 ? -12.749 -6.623 -34.838 1.00 83.25 1177 THR A C 1
ATOM 9178 O O . THR A 1 1177 ? -12.088 -6.108 -33.944 1.00 83.25 1177 THR A O 1
ATOM 9181 N N . GLN A 1 1178 ? -14.003 -7.042 -34.632 1.00 86.38 1178 GLN A N 1
ATOM 9182 C CA . GLN A 1 1178 ? -14.719 -6.938 -33.360 1.00 86.38 1178 GLN A CA 1
ATOM 9183 C C . GLN A 1 1178 ? -15.412 -8.260 -33.012 1.00 86.38 1178 GLN A C 1
ATOM 9185 O O . GLN A 1 1178 ? -16.163 -8.802 -33.826 1.00 86.38 1178 GLN A O 1
ATOM 9190 N N . TRP A 1 1179 ? -15.204 -8.745 -31.790 1.00 94.94 1179 TRP A N 1
ATOM 9191 C CA . TRP A 1 1179 ? -15.953 -9.846 -31.178 1.00 94.94 1179 TRP A CA 1
ATOM 9192 C C . TRP A 1 1179 ? -17.080 -9.285 -30.305 1.00 94.94 1179 TRP A C 1
ATOM 9194 O O . TRP A 1 1179 ? -16.969 -8.178 -29.776 1.00 94.94 1179 TRP A O 1
ATOM 9204 N N . ILE A 1 1180 ? -18.165 -10.043 -30.146 1.00 94.94 1180 ILE A N 1
ATOM 9205 C CA . ILE A 1 1180 ? -19.280 -9.691 -29.256 1.00 94.94 1180 ILE A CA 1
ATOM 9206 C C . ILE A 1 1180 ? -19.004 -10.297 -27.884 1.00 94.94 1180 ILE A C 1
ATOM 9208 O O . ILE A 1 1180 ? -18.744 -11.494 -27.782 1.00 94.94 1180 ILE A O 1
ATOM 9212 N N . VAL A 1 1181 ? -19.076 -9.487 -26.831 1.00 95.38 1181 VAL A N 1
ATOM 9213 C CA . VAL A 1 1181 ? -18.910 -9.938 -25.448 1.00 95.38 1181 VAL A CA 1
ATOM 9214 C C . VAL A 1 1181 ? -20.282 -10.164 -24.817 1.00 95.38 1181 VAL A C 1
ATOM 9216 O O . VAL A 1 1181 ? -21.163 -9.302 -24.858 1.00 95.38 1181 VAL A O 1
ATOM 9219 N N . CYS A 1 1182 ? -20.445 -11.349 -24.240 1.00 96.56 1182 CYS A N 1
ATOM 9220 C CA . CYS A 1 1182 ? -21.640 -11.804 -23.549 1.00 96.56 1182 CYS A CA 1
ATOM 9221 C C . CYS A 1 1182 ? -21.339 -12.047 -22.070 1.00 96.56 1182 CYS A C 1
ATOM 9223 O O . CYS A 1 1182 ? -20.259 -12.529 -21.725 1.00 96.56 1182 CYS A O 1
ATOM 9225 N N . ASN A 1 1183 ? -22.307 -11.765 -21.203 1.00 94.88 1183 ASN A N 1
ATOM 9226 C CA . ASN A 1 1183 ? -22.252 -12.059 -19.776 1.00 94.88 1183 ASN A CA 1
ATOM 9227 C C . ASN A 1 1183 ? -23.583 -12.642 -19.274 1.00 94.88 1183 ASN A C 1
ATOM 9229 O O . ASN A 1 1183 ? -24.638 -12.386 -19.854 1.00 94.88 1183 ASN A O 1
ATOM 9233 N N . GLY A 1 1184 ? -23.554 -13.465 -18.226 1.00 91.50 1184 GLY A N 1
ATOM 9234 C CA . GLY A 1 1184 ? -24.776 -14.045 -17.663 1.00 91.50 1184 GLY A CA 1
ATOM 9235 C C . GLY A 1 1184 ? -24.559 -15.246 -16.751 1.00 91.50 1184 GLY A C 1
ATOM 9236 O O . GLY A 1 1184 ? -23.431 -15.700 -16.567 1.00 91.50 1184 GLY A O 1
ATOM 9237 N N . THR A 1 1185 ? -25.645 -15.763 -16.178 1.00 90.31 1185 THR A N 1
ATOM 9238 C CA . THR A 1 1185 ? -25.613 -16.898 -15.245 1.00 90.31 1185 THR A CA 1
ATOM 9239 C C . THR A 1 1185 ? -25.778 -18.242 -15.953 1.00 90.31 1185 THR A C 1
ATOM 9241 O O . THR A 1 1185 ? -26.632 -18.425 -16.824 1.00 90.31 1185 THR A O 1
ATOM 9244 N N . LEU A 1 1186 ? -24.954 -19.207 -15.544 1.00 88.69 1186 LEU A N 1
ATOM 9245 C CA . LEU A 1 1186 ? -25.122 -20.627 -15.831 1.00 88.69 1186 LEU A CA 1
ATOM 9246 C C . LEU A 1 1186 ? -25.921 -21.247 -14.678 1.00 88.69 1186 LEU A C 1
ATOM 9248 O O . LEU A 1 1186 ? -25.366 -21.363 -13.581 1.00 88.69 1186 LEU A O 1
ATOM 9252 N N . PRO A 1 1187 ? -27.189 -21.641 -14.893 1.00 78.62 1187 PRO A N 1
ATOM 9253 C CA . PRO A 1 1187 ? -27.986 -22.241 -13.839 1.00 78.62 1187 PRO A CA 1
ATOM 9254 C C . PRO A 1 1187 ? -27.400 -23.590 -13.426 1.00 78.62 1187 PRO A C 1
ATOM 9256 O O . PRO A 1 1187 ? -26.973 -24.403 -14.253 1.00 78.62 1187 PRO A O 1
ATOM 9259 N N . ARG A 1 1188 ? -27.428 -23.849 -12.117 1.00 75.88 1188 ARG A N 1
ATOM 9260 C CA . ARG A 1 1188 ? -26.953 -25.104 -11.509 1.00 75.88 1188 ARG A CA 1
ATOM 9261 C C . ARG A 1 1188 ? -27.717 -26.340 -12.009 1.00 75.88 1188 ARG A C 1
ATOM 9263 O O . ARG A 1 1188 ? -27.163 -27.438 -12.052 1.00 75.88 1188 ARG A O 1
ATOM 9270 N N . ASN A 1 1189 ? -28.977 -26.149 -12.400 1.00 73.94 1189 ASN A N 1
ATOM 9271 C CA . ASN A 1 1189 ? -29.829 -27.140 -13.046 1.00 73.94 1189 ASN A CA 1
ATOM 9272 C C . ASN A 1 1189 ? -29.798 -26.952 -14.581 1.00 73.94 1189 ASN A C 1
ATOM 9274 O O . ASN A 1 1189 ? -30.214 -25.895 -15.054 1.00 73.94 1189 ASN A O 1
ATOM 9278 N N . PRO A 1 1190 ? -29.377 -27.954 -15.380 1.00 68.62 1190 PRO A N 1
ATOM 9279 C CA . PRO A 1 1190 ? -29.333 -27.844 -16.842 1.00 68.62 1190 PRO A CA 1
ATOM 9280 C C . PRO A 1 1190 ? -30.713 -27.786 -17.529 1.00 68.62 1190 PRO A C 1
ATOM 9282 O O . PRO A 1 1190 ? -30.756 -27.649 -18.750 1.00 68.62 1190 PRO A O 1
ATOM 9285 N N . GLU A 1 1191 ? -31.821 -27.922 -16.790 1.00 75.19 1191 GLU A N 1
ATOM 9286 C CA . GLU A 1 1191 ? -33.182 -27.699 -17.310 1.00 75.19 1191 GLU A CA 1
ATOM 9287 C C . GLU A 1 1191 ? -33.660 -26.239 -17.193 1.00 75.19 1191 GLU A C 1
ATOM 9289 O O . GLU A 1 1191 ? -34.608 -25.857 -17.881 1.00 75.19 1191 GLU A O 1
ATOM 9294 N N . ASP A 1 1192 ? -33.028 -25.410 -16.354 1.00 76.31 1192 ASP A N 1
ATOM 9295 C CA . ASP A 1 1192 ? -33.378 -23.990 -16.247 1.00 76.31 1192 ASP A CA 1
ATOM 9296 C C . ASP A 1 1192 ? -32.787 -23.184 -17.428 1.00 76.31 1192 ASP A C 1
ATOM 9298 O O . ASP A 1 1192 ? -31.706 -23.499 -17.936 1.00 76.31 1192 ASP A O 1
ATOM 9302 N N . PRO A 1 1193 ? -33.481 -22.135 -17.911 1.00 76.44 1193 PRO A N 1
ATOM 9303 C CA . PRO A 1 1193 ? -33.042 -21.379 -19.079 1.00 76.44 1193 PRO A CA 1
ATOM 9304 C C . PRO A 1 1193 ? -31.799 -20.534 -18.770 1.00 76.44 1193 PRO A C 1
ATOM 9306 O O . PRO A 1 1193 ? -31.827 -19.658 -17.908 1.00 76.44 1193 PRO A O 1
ATOM 9309 N N . TYR A 1 1194 ? -30.729 -20.752 -19.535 1.00 83.06 1194 TYR A N 1
ATOM 9310 C CA . TYR A 1 1194 ? -29.523 -19.926 -19.502 1.00 83.06 1194 TYR A CA 1
ATOM 9311 C C . TYR A 1 1194 ? -29.839 -18.461 -19.858 1.00 83.06 1194 TYR A C 1
ATOM 9313 O O . TYR A 1 1194 ? -30.467 -18.184 -20.883 1.00 83.06 1194 TYR A O 1
ATOM 9321 N N . LEU A 1 1195 ? -29.373 -17.515 -19.038 1.00 83.44 1195 LEU A N 1
ATOM 9322 C CA . LEU A 1 1195 ? -29.660 -16.084 -19.183 1.00 83.44 1195 LEU A CA 1
ATOM 9323 C C . LEU A 1 1195 ? -28.382 -15.301 -19.497 1.00 83.44 1195 LEU A C 1
ATOM 9325 O O . LEU A 1 1195 ? -27.724 -14.788 -18.594 1.00 83.44 1195 LEU A O 1
ATOM 9329 N N . PHE A 1 1196 ? -28.058 -15.174 -20.787 1.00 92.06 1196 PHE A N 1
ATOM 9330 C CA . PHE A 1 1196 ? -26.933 -14.368 -21.273 1.00 92.06 1196 PHE A CA 1
ATOM 9331 C C . PHE A 1 1196 ? -27.407 -13.073 -21.953 1.00 92.06 1196 PHE A C 1
ATOM 9333 O O . PHE A 1 1196 ? -28.319 -13.097 -22.780 1.00 92.06 1196 PHE A O 1
ATOM 9340 N N . LYS A 1 1197 ? -26.762 -11.943 -21.639 1.00 91.25 1197 LYS A N 1
ATOM 9341 C CA . LYS A 1 1197 ? -26.892 -10.654 -22.338 1.00 91.25 1197 LYS A CA 1
ATOM 9342 C C . LYS A 1 1197 ? -25.612 -10.391 -23.137 1.00 91.25 1197 LYS A C 1
ATOM 9344 O O . LYS A 1 1197 ? -24.519 -10.639 -22.643 1.00 91.25 1197 LYS A O 1
ATOM 9349 N N . CYS A 1 1198 ? -25.741 -9.890 -24.365 1.00 94.06 1198 CYS A N 1
ATOM 9350 C CA . CYS A 1 1198 ? -24.623 -9.677 -25.292 1.00 94.06 1198 CYS A CA 1
ATOM 9351 C C . CYS A 1 1198 ? -24.699 -8.266 -25.890 1.00 94.06 1198 CYS A C 1
ATOM 9353 O O . CYS A 1 1198 ? -25.338 -8.070 -26.923 1.00 94.06 1198 CYS A O 1
ATOM 9355 N N . ASN A 1 1199 ? -24.081 -7.285 -25.227 1.00 80.94 1199 ASN A N 1
ATOM 9356 C CA . ASN A 1 1199 ? -24.174 -5.867 -25.610 1.00 80.94 1199 ASN A CA 1
ATOM 9357 C C . ASN A 1 1199 ? -22.821 -5.234 -25.969 1.00 80.94 1199 ASN A C 1
ATOM 9359 O O . ASN A 1 1199 ? -22.786 -4.280 -26.747 1.00 80.94 1199 ASN A O 1
ATOM 9363 N N . ASP A 1 1200 ? -21.722 -5.758 -25.427 1.00 85.19 1200 ASP A N 1
ATOM 9364 C CA . ASP A 1 1200 ? -20.400 -5.148 -25.544 1.00 85.19 1200 ASP A CA 1
ATOM 9365 C C . ASP A 1 1200 ? -19.622 -5.698 -26.749 1.00 85.19 1200 ASP A C 1
ATOM 9367 O O . ASP A 1 1200 ? -19.908 -6.781 -27.273 1.00 85.19 1200 ASP A O 1
ATOM 9371 N N . ARG A 1 1201 ? -18.615 -4.945 -27.205 1.00 88.62 1201 ARG A N 1
ATOM 9372 C CA . ARG A 1 1201 ? -17.706 -5.356 -28.284 1.00 88.62 1201 ARG A CA 1
ATOM 9373 C C . ARG A 1 1201 ? -16.252 -5.190 -27.865 1.00 88.62 1201 ARG A C 1
ATOM 9375 O O . ARG A 1 1201 ? -15.893 -4.171 -27.286 1.00 88.62 1201 ARG A O 1
ATOM 9382 N N . MET A 1 1202 ? -15.425 -6.166 -28.216 1.00 84.81 1202 MET A N 1
ATOM 9383 C CA . MET A 1 1202 ? -13.980 -6.201 -27.961 1.00 84.81 1202 MET A CA 1
ATOM 9384 C C . MET A 1 1202 ? -13.238 -6.260 -29.299 1.00 84.81 1202 MET A C 1
ATOM 9386 O O . MET A 1 1202 ? -13.722 -6.921 -30.218 1.00 84.81 1202 MET A O 1
ATOM 9390 N N . SER A 1 1203 ? -12.096 -5.580 -29.445 1.00 84.19 1203 SER A N 1
ATOM 9391 C CA . SER A 1 1203 ? -11.296 -5.714 -30.672 1.00 84.19 1203 SER A CA 1
ATOM 9392 C C . SER A 1 1203 ? -10.656 -7.102 -30.736 1.00 84.19 1203 SER A C 1
ATOM 9394 O O . SER A 1 1203 ? -10.096 -7.577 -29.750 1.00 84.19 1203 SER A O 1
ATOM 9396 N N . ALA A 1 1204 ? -10.710 -7.743 -31.904 1.00 79.75 1204 ALA A N 1
ATOM 9397 C CA . ALA A 1 1204 ? -10.102 -9.057 -32.123 1.00 79.75 1204 ALA A CA 1
ATOM 9398 C C . ALA A 1 1204 ? -8.581 -9.046 -31.875 1.00 79.75 1204 ALA A C 1
ATOM 9400 O O . ALA A 1 1204 ? -8.024 -10.017 -31.374 1.00 79.75 1204 ALA A O 1
ATOM 9401 N N . GLU A 1 1205 ? -7.928 -7.913 -32.144 1.00 68.88 1205 GLU A N 1
ATOM 9402 C CA . GLU A 1 1205 ? -6.487 -7.700 -31.939 1.00 68.88 1205 GLU A CA 1
ATOM 9403 C C . GLU A 1 1205 ? -6.126 -7.493 -30.456 1.00 68.88 1205 GLU A C 1
ATOM 9405 O O . GLU A 1 1205 ? -4.974 -7.632 -30.061 1.00 68.88 1205 GLU A O 1
ATOM 9410 N N . GLN A 1 1206 ? -7.112 -7.196 -29.604 1.00 55.47 1206 GLN A N 1
ATOM 9411 C CA . GLN A 1 1206 ? -6.916 -6.871 -28.187 1.00 55.47 1206 GLN A CA 1
ATOM 9412 C C . GLN A 1 1206 ? -6.833 -8.113 -27.285 1.00 55.47 1206 GLN A C 1
ATOM 9414 O O . GLN A 1 1206 ? -6.775 -7.982 -26.066 1.00 55.47 1206 GLN A O 1
ATOM 9419 N N . THR A 1 1207 ? -6.860 -9.321 -27.863 1.00 51.53 1207 THR A N 1
ATOM 9420 C CA . THR A 1 1207 ? -7.042 -10.564 -27.090 1.00 51.53 1207 THR A CA 1
ATOM 9421 C C . THR A 1 1207 ? -5.880 -11.556 -27.186 1.00 51.53 1207 THR A C 1
ATOM 9423 O O . THR A 1 1207 ? -5.764 -12.417 -26.311 1.00 51.53 1207 THR A O 1
ATOM 9426 N N . ASP A 1 1208 ? -4.966 -11.378 -28.145 1.00 42.84 1208 ASP A N 1
ATOM 9427 C CA . ASP A 1 1208 ? -3.712 -12.148 -28.241 1.00 42.84 1208 ASP A CA 1
ATOM 9428 C C . ASP A 1 1208 ? -2.642 -11.686 -27.224 1.00 42.84 1208 ASP A C 1
ATOM 9430 O O . ASP A 1 1208 ? -1.614 -12.340 -27.044 1.00 42.84 1208 ASP A O 1
ATOM 9434 N N . SER A 1 1209 ? -2.899 -10.588 -26.504 1.00 39.06 1209 SER A N 1
ATOM 9435 C CA . SER A 1 1209 ? -2.064 -10.052 -25.420 1.00 39.06 1209 SER A CA 1
ATOM 9436 C C . SER A 1 1209 ? -2.512 -10.457 -24.004 1.00 39.06 1209 SER A C 1
ATOM 9438 O O . SER A 1 1209 ? -1.717 -10.340 -23.074 1.00 39.06 1209 SER A O 1
ATOM 9440 N N . GLU A 1 1210 ? -3.744 -10.954 -23.813 1.00 46.78 1210 GLU A N 1
ATOM 9441 C CA . GLU A 1 1210 ? -4.347 -11.189 -22.481 1.00 46.78 1210 GLU A CA 1
ATOM 9442 C C . GLU A 1 1210 ? -5.011 -12.579 -22.326 1.00 46.78 1210 GLU A C 1
ATOM 9444 O O . GLU A 1 1210 ? -6.083 -12.738 -21.733 1.00 46.78 1210 GLU A O 1
ATOM 9449 N N . SER A 1 1211 ? -4.384 -13.637 -22.854 1.00 32.22 1211 SER A N 1
ATOM 9450 C CA . SER A 1 1211 ? -4.671 -15.016 -22.407 1.00 32.22 1211 SER A CA 1
ATOM 9451 C C . SER A 1 1211 ? -3.581 -16.029 -22.728 1.00 32.22 1211 SER A C 1
ATOM 9453 O O . SER A 1 1211 ? -3.737 -16.836 -23.644 1.00 32.22 1211 SER A O 1
ATOM 9455 N N . ARG A 1 1212 ? -2.531 -16.074 -21.896 1.00 38.53 1212 ARG A N 1
ATOM 9456 C CA . ARG A 1 1212 ? -1.758 -17.314 -21.725 1.00 38.53 1212 ARG A CA 1
ATOM 9457 C C . ARG A 1 1212 ? -1.013 -17.488 -20.391 1.00 38.53 1212 ARG A C 1
ATOM 9459 O O . ARG A 1 1212 ? 0.087 -18.022 -20.383 1.00 38.53 1212 ARG A O 1
ATOM 9466 N N . SER A 1 1213 ? -1.626 -17.084 -19.277 1.00 30.80 1213 SER A N 1
ATOM 9467 C CA . SER A 1 1213 ? -1.241 -17.524 -17.918 1.00 30.80 1213 SER A CA 1
ATOM 9468 C C . SER A 1 1213 ? -2.296 -17.088 -16.887 1.00 30.80 1213 SER A C 1
ATOM 9470 O O . SER A 1 1213 ? -2.072 -16.205 -16.063 1.00 30.80 1213 SER A O 1
ATOM 9472 N N . GLY A 1 1214 ? -3.488 -17.684 -16.986 1.00 32.81 1214 GLY A N 1
ATOM 9473 C CA . GLY A 1 1214 ? -4.513 -17.691 -15.928 1.00 32.81 1214 GLY A CA 1
ATOM 9474 C C . GLY A 1 1214 ? -4.627 -19.066 -15.255 1.00 32.81 1214 GLY A C 1
ATOM 9475 O O . GLY A 1 1214 ? -5.682 -19.411 -14.738 1.00 32.81 1214 GLY A O 1
ATOM 9476 N N . PHE A 1 1215 ? -3.570 -19.871 -15.378 1.00 39.41 1215 PHE A N 1
ATOM 9477 C CA . PHE A 1 1215 ? -3.379 -21.233 -14.884 1.00 39.41 1215 PHE A CA 1
ATOM 9478 C C . PHE A 1 1215 ? -1.879 -21.555 -15.072 1.00 39.41 1215 PHE A C 1
ATOM 9480 O O . PHE A 1 1215 ? -1.286 -21.035 -16.019 1.00 39.41 1215 PHE A O 1
ATOM 9487 N N . GLU A 1 1216 ? -1.312 -22.404 -14.209 1.00 36.47 1216 GLU A N 1
ATOM 9488 C CA . GLU A 1 1216 ? 0.126 -22.729 -14.054 1.00 36.47 1216 GLU A CA 1
ATOM 9489 C C . GLU A 1 1216 ? 1.006 -21.694 -13.307 1.00 36.47 1216 GLU A C 1
ATOM 9491 O O . GLU A 1 1216 ? 0.882 -20.477 -13.449 1.00 36.47 1216 GLU A O 1
ATOM 9496 N N . ASP A 1 1217 ? 1.866 -22.245 -12.445 1.00 29.78 1217 ASP A N 1
ATOM 9497 C CA . ASP A 1 1217 ? 2.650 -21.608 -11.380 1.00 29.78 1217 ASP A CA 1
ATOM 9498 C C . ASP A 1 1217 ? 4.061 -21.144 -11.801 1.00 29.78 1217 ASP A C 1
ATOM 9500 O O . ASP A 1 1217 ? 4.681 -21.766 -12.656 1.00 29.78 1217 ASP A O 1
ATOM 9504 N N . PHE A 1 1218 ? 4.623 -20.194 -11.028 1.00 30.62 1218 PHE A N 1
ATOM 9505 C CA . PHE A 1 1218 ? 6.074 -19.991 -10.791 1.00 30.62 1218 PHE A CA 1
ATOM 9506 C C . PHE A 1 1218 ? 6.984 -19.660 -12.031 1.00 30.62 1218 PHE A C 1
ATOM 9508 O O . PHE A 1 1218 ? 6.615 -19.813 -13.184 1.00 30.62 1218 PHE A O 1
ATOM 9515 N N . ILE A 1 1219 ? 8.207 -19.153 -11.785 1.00 32.38 1219 ILE A N 1
ATOM 9516 C CA . ILE A 1 1219 ? 9.224 -18.643 -12.757 1.00 32.38 1219 ILE A CA 1
ATOM 9517 C C . ILE A 1 1219 ? 8.953 -17.279 -13.466 1.00 32.38 1219 ILE A C 1
ATOM 9519 O O . ILE A 1 1219 ? 8.391 -17.189 -14.549 1.00 32.38 1219 ILE A O 1
ATOM 9523 N N . SER A 1 1220 ? 9.527 -16.222 -12.879 1.00 29.14 1220 SER A N 1
ATOM 9524 C CA . SER A 1 1220 ? 10.461 -15.231 -13.472 1.00 29.14 1220 SER A CA 1
ATOM 9525 C C . SER A 1 1220 ? 10.305 -14.620 -14.897 1.00 29.14 1220 SER A C 1
ATOM 9527 O O . SER A 1 1220 ? 10.498 -15.284 -15.908 1.00 29.14 1220 SER A O 1
ATOM 9529 N N . THR A 1 1221 ? 10.307 -13.273 -14.914 1.00 31.09 1221 THR A N 1
ATOM 9530 C CA . THR A 1 1221 ? 11.057 -12.374 -15.842 1.00 31.09 1221 THR A CA 1
ATOM 9531 C C . THR A 1 1221 ? 10.518 -12.019 -17.250 1.00 31.09 1221 THR A C 1
ATOM 9533 O O . THR A 1 1221 ? 10.775 -12.710 -18.225 1.00 31.09 1221 THR A O 1
ATOM 9536 N N . SER A 1 1222 ? 9.977 -10.788 -17.316 1.00 26.88 1222 SER A N 1
ATOM 9537 C CA . SER A 1 1222 ? 10.019 -9.765 -18.395 1.00 26.88 1222 SER A CA 1
ATOM 9538 C C . SER A 1 1222 ? 9.435 -10.036 -19.804 1.00 26.88 1222 SER A C 1
ATOM 9540 O O . SER A 1 1222 ? 8.969 -11.120 -20.133 1.00 26.88 1222 SER A O 1
ATOM 9542 N N . LEU A 1 1223 ? 9.433 -8.949 -20.600 1.00 32.56 1223 LEU A N 1
ATOM 9543 C CA . LEU A 1 1223 ? 8.895 -8.763 -21.960 1.00 32.56 1223 LEU A CA 1
ATOM 9544 C C . LEU A 1 1223 ? 7.348 -8.748 -22.106 1.00 32.56 1223 LEU A C 1
ATOM 9546 O O . LEU A 1 1223 ? 6.616 -9.310 -21.300 1.00 32.56 1223 LEU A O 1
ATOM 9550 N N . SER A 1 1224 ? 6.872 -7.972 -23.098 1.00 35.56 1224 SER A N 1
ATOM 9551 C CA . SER A 1 1224 ? 5.682 -8.130 -23.974 1.00 35.56 1224 SER A CA 1
ATOM 9552 C C . SER A 1 1224 ? 5.193 -6.750 -24.455 1.00 35.56 1224 SER A C 1
ATOM 9554 O O . SER A 1 1224 ? 4.802 -5.942 -23.624 1.00 35.56 1224 SER A O 1
ATOM 9556 N N . ALA A 1 1225 ? 5.232 -6.348 -25.730 1.00 32.28 1225 ALA A N 1
ATOM 9557 C CA . ALA A 1 1225 ? 4.703 -7.035 -26.918 1.00 32.28 1225 ALA A CA 1
ATOM 9558 C C . ALA A 1 1225 ? 5.426 -8.310 -27.384 1.00 32.28 1225 ALA A C 1
ATOM 9560 O O . ALA A 1 1225 ? 4.789 -9.201 -27.933 1.00 32.28 1225 ALA A O 1
ATOM 9561 N N . ASN A 1 1226 ? 6.716 -8.456 -27.078 1.00 48.19 1226 ASN A N 1
ATOM 9562 C CA . ASN A 1 1226 ? 7.473 -9.681 -27.346 1.00 48.19 1226 ASN A CA 1
ATOM 9563 C C . ASN A 1 1226 ? 6.915 -10.990 -26.728 1.00 48.19 1226 ASN A C 1
ATOM 9565 O O . ASN A 1 1226 ? 7.385 -12.036 -27.154 1.00 48.19 1226 ASN A O 1
ATOM 9569 N N . ASN A 1 1227 ? 5.963 -11.032 -25.773 1.00 53.84 1227 ASN A N 1
ATOM 9570 C CA . ASN A 1 1227 ? 5.555 -12.326 -25.184 1.00 53.84 1227 ASN A CA 1
ATOM 9571 C C . ASN A 1 1227 ? 4.553 -13.107 -26.019 1.00 53.84 1227 ASN A C 1
ATOM 9573 O O . ASN A 1 1227 ? 4.524 -14.322 -25.851 1.00 53.84 1227 ASN A O 1
ATOM 9577 N N . SER A 1 1228 ? 3.772 -12.498 -26.918 1.00 63.47 1228 SER A N 1
ATOM 9578 C CA . SER A 1 1228 ? 3.007 -13.312 -27.875 1.00 63.47 1228 SER A CA 1
ATOM 9579 C C . SER A 1 1228 ? 3.980 -14.040 -28.807 1.00 63.47 1228 SER A C 1
ATOM 9581 O O . SER A 1 1228 ? 3.906 -15.263 -28.928 1.00 63.47 1228 SER A O 1
ATOM 9583 N N . GLU A 1 1229 ? 4.980 -13.326 -29.336 1.00 70.25 1229 GLU A N 1
ATOM 9584 C CA . GLU A 1 1229 ? 6.049 -13.902 -30.157 1.00 70.25 1229 GLU A CA 1
ATOM 9585 C C . GLU A 1 1229 ? 6.877 -14.936 -29.379 1.00 70.25 1229 GLU A C 1
ATOM 9587 O O . GLU A 1 1229 ? 7.041 -16.060 -29.852 1.00 70.25 1229 GLU A O 1
ATOM 9592 N N . ILE A 1 1230 ? 7.338 -14.632 -28.161 1.00 75.06 1230 ILE A N 1
ATOM 9593 C CA . ILE A 1 1230 ? 8.112 -15.567 -27.327 1.00 75.06 1230 ILE A CA 1
ATOM 9594 C C . ILE A 1 1230 ? 7.266 -16.786 -26.932 1.00 75.06 1230 ILE A C 1
ATOM 9596 O O . ILE A 1 1230 ? 7.771 -17.901 -27.021 1.00 75.06 1230 ILE A O 1
ATOM 9600 N N . MET A 1 1231 ? 5.985 -16.645 -26.569 1.00 75.88 1231 MET A N 1
ATOM 9601 C CA . MET A 1 1231 ? 5.114 -17.792 -26.250 1.00 75.88 1231 MET A CA 1
ATOM 9602 C C . MET A 1 1231 ? 4.813 -18.662 -27.474 1.00 75.88 1231 MET A C 1
ATOM 9604 O O . MET A 1 1231 ? 4.844 -19.892 -27.380 1.00 75.88 1231 MET A O 1
ATOM 9608 N N . GLN A 1 1232 ? 4.547 -18.048 -28.630 1.00 80.69 1232 GLN A N 1
ATOM 9609 C CA . GLN A 1 1232 ? 4.384 -18.760 -29.899 1.00 80.69 1232 GLN A CA 1
ATOM 9610 C C . GLN A 1 1232 ? 5.680 -19.486 -30.291 1.00 80.69 1232 GLN A C 1
ATOM 9612 O O . GLN A 1 1232 ? 5.651 -20.580 -30.857 1.00 80.69 1232 GLN A O 1
ATOM 9617 N N . SER A 1 1233 ? 6.827 -18.923 -29.920 1.00 81.06 1233 SER A N 1
ATOM 9618 C CA . SER A 1 1233 ? 8.149 -19.471 -30.220 1.00 81.06 1233 SER A CA 1
ATOM 9619 C C . SER A 1 1233 ? 8.591 -20.549 -29.240 1.00 81.06 1233 SER A C 1
ATOM 9621 O O . SER A 1 1233 ? 9.191 -21.532 -29.665 1.00 81.06 1233 SER A O 1
ATOM 9623 N N . ILE A 1 1234 ? 8.212 -20.453 -27.963 1.00 89.50 1234 ILE A N 1
ATOM 9624 C CA . ILE A 1 1234 ? 8.324 -21.547 -26.996 1.00 89.50 1234 ILE A CA 1
ATOM 9625 C C . ILE A 1 1234 ? 7.527 -22.750 -27.508 1.00 89.50 1234 ILE A C 1
ATOM 9627 O O . ILE A 1 1234 ? 8.083 -23.842 -27.565 1.00 89.50 1234 ILE A O 1
ATOM 9631 N N . GLU A 1 1235 ? 6.284 -22.573 -27.971 1.00 89.62 1235 GLU A N 1
ATOM 9632 C CA . GLU A 1 1235 ? 5.529 -23.678 -28.587 1.00 89.62 1235 GLU A CA 1
ATOM 9633 C C . GLU A 1 1235 ? 6.157 -24.186 -29.879 1.00 89.62 1235 GLU A C 1
ATOM 9635 O O . GLU A 1 1235 ? 6.254 -25.394 -30.072 1.00 89.62 1235 GLU A O 1
ATOM 9640 N N . THR A 1 1236 ? 6.657 -23.296 -30.737 1.00 89.12 1236 THR A N 1
ATOM 9641 C CA . THR A 1 1236 ? 7.376 -23.695 -31.957 1.00 89.12 1236 THR A CA 1
ATOM 9642 C C . THR A 1 1236 ? 8.609 -24.544 -31.620 1.00 89.12 1236 THR A C 1
ATOM 9644 O O . THR A 1 1236 ? 8.863 -25.548 -32.285 1.00 89.12 1236 THR A O 1
ATOM 9647 N N . VAL A 1 1237 ? 9.336 -24.220 -30.543 1.00 93.06 1237 VAL A N 1
ATOM 9648 C CA . VAL A 1 1237 ? 10.478 -25.007 -30.047 1.00 93.06 1237 VAL A CA 1
ATOM 9649 C C . VAL A 1 1237 ? 10.029 -26.315 -29.377 1.00 93.06 1237 VAL A C 1
ATOM 9651 O O . VAL A 1 1237 ? 10.644 -27.347 -29.640 1.00 93.06 1237 VAL A O 1
ATOM 9654 N N . LYS A 1 1238 ? 8.943 -26.340 -28.587 1.00 95.06 1238 LYS A N 1
ATOM 9655 C CA . LYS A 1 1238 ? 8.367 -27.588 -28.034 1.00 95.06 1238 LYS A CA 1
ATOM 9656 C C . LYS A 1 1238 ? 7.946 -28.551 -29.153 1.00 95.06 1238 LYS A C 1
ATOM 9658 O O . LYS A 1 1238 ? 8.348 -29.715 -29.158 1.00 95.06 1238 LYS A O 1
ATOM 9663 N N . LEU A 1 1239 ? 7.196 -28.049 -30.137 1.00 92.06 1239 LEU A N 1
ATOM 9664 C CA . LEU A 1 1239 ? 6.781 -28.786 -31.333 1.00 92.06 1239 LEU A CA 1
ATOM 9665 C C . LEU A 1 1239 ? 7.985 -29.254 -32.154 1.00 92.06 1239 LEU A C 1
ATOM 9667 O O . LEU A 1 1239 ? 7.973 -30.373 -32.656 1.00 92.06 1239 LEU A O 1
ATOM 9671 N N . PHE A 1 1240 ? 9.037 -28.443 -32.276 1.00 94.12 1240 PHE A N 1
ATOM 9672 C CA . PHE A 1 1240 ? 10.280 -28.840 -32.937 1.00 94.12 1240 PHE A CA 1
ATOM 9673 C C . PHE A 1 1240 ? 10.975 -30.007 -32.217 1.00 94.12 1240 PHE A C 1
ATOM 9675 O O . PHE A 1 1240 ? 11.277 -31.013 -32.858 1.00 94.12 1240 PHE A O 1
ATOM 9682 N N . ILE A 1 1241 ? 11.171 -29.912 -30.896 1.00 93.81 1241 ILE A N 1
ATOM 9683 C CA . ILE A 1 1241 ? 11.793 -30.962 -30.065 1.00 93.81 1241 ILE A CA 1
ATOM 9684 C C . ILE A 1 1241 ? 11.025 -32.287 -30.203 1.00 93.81 1241 ILE A C 1
ATOM 9686 O O . ILE A 1 1241 ? 11.637 -33.335 -30.428 1.00 93.81 1241 ILE A O 1
ATOM 9690 N N . PHE A 1 1242 ? 9.691 -32.229 -30.138 1.00 93.88 1242 PHE A N 1
ATOM 9691 C CA . PHE A 1 1242 ? 8.813 -33.392 -30.271 1.00 93.88 1242 PHE A CA 1
ATOM 9692 C C . PHE A 1 1242 ? 8.826 -33.991 -31.690 1.00 93.88 1242 PHE A C 1
ATOM 9694 O O . PHE A 1 1242 ? 9.045 -35.192 -31.852 1.00 93.88 1242 PHE A O 1
ATOM 9701 N N . ASN A 1 1243 ? 8.657 -33.165 -32.731 1.00 91.50 1243 ASN A N 1
ATOM 9702 C CA . ASN A 1 1243 ? 8.572 -33.627 -34.123 1.00 91.50 1243 ASN A CA 1
ATOM 9703 C C . ASN A 1 1243 ? 9.908 -34.158 -34.668 1.00 91.50 1243 ASN A C 1
ATOM 9705 O O . ASN A 1 1243 ? 9.914 -35.122 -35.432 1.00 91.50 1243 ASN A O 1
ATOM 9709 N N . VAL A 1 1244 ? 11.039 -33.564 -34.269 1.00 91.19 1244 VAL A N 1
ATOM 9710 C CA . VAL A 1 1244 ? 12.385 -34.045 -34.639 1.00 91.19 1244 VAL A CA 1
ATOM 9711 C C . VAL A 1 1244 ? 12.826 -35.236 -33.775 1.00 91.19 1244 VAL A C 1
ATOM 9713 O O . VAL A 1 1244 ? 13.771 -35.929 -34.144 1.00 91.19 1244 VAL A O 1
ATOM 9716 N N . ARG A 1 1245 ? 12.106 -35.531 -32.681 1.00 92.31 1245 ARG A N 1
ATOM 9717 C CA . ARG A 1 1245 ? 12.416 -36.593 -31.708 1.00 92.31 1245 ARG A CA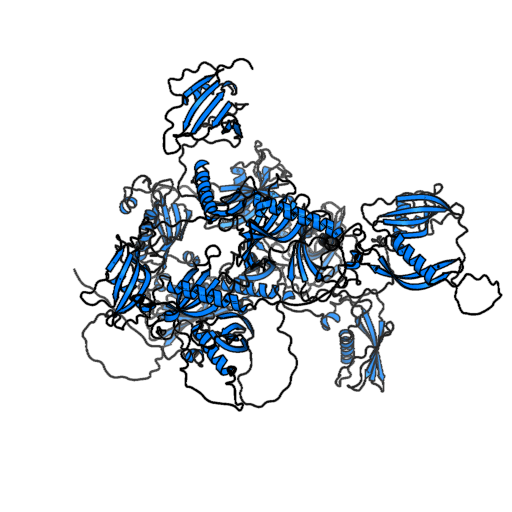 1
ATOM 9718 C C . ARG A 1 1245 ? 13.828 -36.461 -31.136 1.00 92.31 1245 ARG A C 1
ATOM 9720 O O . ARG A 1 1245 ? 14.622 -37.397 -31.194 1.00 92.31 1245 ARG A O 1
ATOM 9727 N N . LEU A 1 1246 ? 14.145 -35.287 -30.591 1.00 93.75 1246 LEU A N 1
ATOM 9728 C CA . LEU A 1 1246 ? 15.399 -35.120 -29.855 1.00 93.75 1246 LEU A CA 1
ATOM 9729 C C . LEU A 1 1246 ? 15.382 -36.014 -28.607 1.00 93.75 1246 LEU A C 1
ATOM 9731 O O . LEU A 1 1246 ? 14.422 -35.994 -27.834 1.00 93.75 1246 LEU A O 1
ATOM 9735 N N . GLU A 1 1247 ? 16.447 -36.789 -28.417 1.00 94.06 1247 GLU A N 1
ATOM 9736 C CA . GLU A 1 1247 ? 16.565 -37.757 -27.327 1.00 94.06 1247 GLU A CA 1
ATOM 9737 C C . GLU A 1 1247 ? 17.865 -37.582 -26.540 1.00 94.06 1247 GLU A C 1
ATOM 9739 O O . GLU A 1 1247 ? 18.904 -37.203 -27.083 1.00 94.06 1247 GLU A O 1
ATOM 9744 N N . ILE A 1 1248 ? 17.802 -37.870 -25.240 1.00 94.06 1248 ILE A N 1
ATOM 9745 C CA . ILE A 1 1248 ? 18.956 -37.900 -24.339 1.00 94.06 1248 ILE A CA 1
ATOM 9746 C C . ILE A 1 1248 ? 18.940 -39.267 -23.658 1.00 94.06 1248 ILE A C 1
ATOM 9748 O O . ILE A 1 1248 ? 17.983 -39.613 -22.970 1.00 94.06 1248 ILE A O 1
ATOM 9752 N N . ASN A 1 1249 ? 19.990 -40.062 -23.880 1.00 92.50 1249 ASN A N 1
ATOM 9753 C CA . ASN A 1 1249 ? 20.144 -41.422 -23.342 1.00 92.50 1249 ASN A CA 1
ATOM 9754 C C . ASN A 1 1249 ? 18.947 -42.371 -23.616 1.00 92.50 1249 ASN A C 1
ATOM 9756 O O . ASN A 1 1249 ? 18.684 -43.268 -22.818 1.00 92.50 1249 ASN A O 1
ATOM 9760 N N . GLY A 1 1250 ? 18.228 -42.185 -24.733 1.00 92.88 1250 GLY A N 1
ATOM 9761 C CA . GLY A 1 1250 ? 17.053 -42.988 -25.117 1.00 92.88 1250 GLY A CA 1
ATOM 9762 C C . GLY A 1 1250 ? 15.715 -42.537 -24.511 1.00 92.88 1250 GLY A C 1
ATOM 9763 O O . GLY A 1 1250 ? 14.682 -43.139 -24.796 1.00 92.88 1250 GLY A O 1
ATOM 9764 N N . SER A 1 1251 ? 15.696 -41.470 -23.709 1.00 95.38 1251 SER A N 1
ATOM 9765 C CA . SER A 1 1251 ? 14.452 -40.795 -23.320 1.00 95.38 1251 SER A CA 1
ATOM 9766 C C . SER A 1 1251 ? 14.187 -39.574 -24.195 1.00 95.38 1251 SER A C 1
ATOM 9768 O O . SER A 1 1251 ? 15.125 -38.929 -24.670 1.00 95.38 1251 SER A O 1
ATOM 9770 N N . TYR A 1 1252 ? 12.917 -39.187 -24.328 1.00 96.81 1252 TYR A N 1
ATOM 9771 C CA . TYR A 1 1252 ? 12.540 -37.911 -24.935 1.00 96.81 1252 TYR A CA 1
ATOM 9772 C C . TYR A 1 1252 ? 13.227 -36.739 -24.217 1.00 96.81 1252 TYR A C 1
ATOM 9774 O O . TYR A 1 1252 ? 13.224 -36.666 -22.982 1.00 96.81 1252 TYR A O 1
ATOM 9782 N N . ALA A 1 1253 ? 13.784 -35.803 -24.984 1.00 96.12 1253 ALA A N 1
ATOM 9783 C CA . ALA A 1 1253 ? 14.271 -34.535 -24.460 1.00 96.12 1253 ALA A CA 1
ATOM 9784 C C . ALA A 1 1253 ? 13.104 -33.573 -24.181 1.00 96.12 1253 ALA A C 1
ATOM 9786 O O . ALA A 1 1253 ? 12.123 -33.532 -24.924 1.00 96.12 1253 ALA A O 1
ATOM 9787 N N . ARG A 1 1254 ? 13.228 -32.761 -23.128 1.00 95.62 1254 ARG A N 1
ATOM 9788 C CA . ARG A 1 1254 ? 12.259 -31.723 -22.747 1.00 95.62 1254 ARG A CA 1
ATOM 9789 C C . ARG A 1 1254 ? 12.979 -30.376 -22.635 1.00 95.62 1254 ARG A C 1
ATOM 9791 O O . ARG A 1 1254 ? 14.126 -30.316 -22.195 1.00 95.62 1254 ARG A O 1
ATOM 9798 N N . LEU A 1 1255 ? 12.319 -29.307 -23.088 1.00 96.38 1255 LEU A N 1
ATOM 9799 C CA . LEU A 1 1255 ? 12.845 -27.934 -23.055 1.00 96.38 1255 LEU A CA 1
ATOM 9800 C C . LEU A 1 1255 ? 13.010 -27.465 -21.604 1.00 96.38 1255 LEU A C 1
ATOM 9802 O O . LEU A 1 1255 ? 12.035 -27.494 -20.856 1.00 96.38 1255 LEU A O 1
ATOM 9806 N N . THR A 1 1256 ? 14.211 -27.008 -21.238 1.00 93.62 1256 THR A N 1
ATOM 9807 C CA . THR A 1 1256 ? 14.524 -26.518 -19.884 1.00 93.62 1256 THR A CA 1
ATOM 9808 C C . THR A 1 1256 ? 14.641 -24.995 -19.826 1.00 93.62 1256 THR A C 1
ATOM 9810 O O . THR A 1 1256 ? 14.151 -24.382 -18.884 1.00 93.62 1256 THR A O 1
ATOM 9813 N N . LYS A 1 1257 ? 15.292 -24.364 -20.817 1.00 93.00 1257 LYS A N 1
ATOM 9814 C CA . LYS A 1 1257 ? 15.507 -22.904 -20.856 1.00 93.00 1257 LYS A CA 1
ATOM 9815 C C . LYS A 1 1257 ? 15.702 -22.409 -22.291 1.00 93.00 1257 LYS A C 1
ATOM 9817 O O . LYS A 1 1257 ? 16.389 -23.067 -23.065 1.00 93.00 1257 LYS A O 1
ATOM 9822 N N . LEU A 1 1258 ? 15.145 -21.252 -22.641 1.00 94.00 1258 LEU A N 1
ATOM 9823 C CA . LEU A 1 1258 ? 15.386 -20.545 -23.908 1.00 94.00 1258 LEU A CA 1
ATOM 9824 C C . LEU A 1 1258 ? 16.288 -19.333 -23.610 1.00 94.00 1258 LEU A C 1
ATOM 9826 O O . LEU A 1 1258 ? 15.954 -18.534 -22.741 1.00 94.00 1258 LEU A O 1
ATOM 9830 N N . TYR A 1 1259 ? 17.441 -19.229 -24.274 1.00 91.19 1259 TYR A N 1
ATOM 9831 C CA . TYR A 1 1259 ? 18.444 -18.170 -24.066 1.00 91.19 1259 TYR A CA 1
ATOM 9832 C C . TYR A 1 1259 ? 18.404 -17.086 -25.151 1.00 91.19 1259 TYR A C 1
ATOM 9834 O O . TYR A 1 1259 ? 18.588 -15.913 -24.840 1.00 91.19 1259 TYR A O 1
ATOM 9842 N N . ARG A 1 1260 ? 18.169 -17.461 -26.417 1.00 91.69 1260 ARG A N 1
ATOM 9843 C CA . ARG A 1 1260 ? 18.039 -16.527 -27.551 1.00 91.69 1260 ARG A CA 1
ATOM 9844 C C . ARG A 1 1260 ? 16.908 -16.960 -28.472 1.00 91.69 1260 ARG A C 1
ATOM 9846 O O . ARG A 1 1260 ? 16.718 -18.153 -28.715 1.00 91.69 1260 ARG A O 1
ATOM 9853 N N . PHE A 1 1261 ? 16.214 -15.970 -29.012 1.00 89.94 1261 PHE A N 1
ATOM 9854 C CA . PHE A 1 1261 ? 15.181 -16.089 -30.029 1.00 89.94 1261 PHE A CA 1
ATOM 9855 C C . PHE A 1 1261 ? 15.300 -14.890 -30.978 1.00 89.94 1261 PHE A C 1
ATOM 9857 O O . PHE A 1 1261 ? 15.433 -13.761 -30.510 1.00 89.94 1261 PHE A O 1
ATOM 9864 N N . GLU A 1 1262 ? 15.275 -15.133 -32.287 1.00 89.88 1262 GLU A N 1
ATOM 9865 C CA . GLU A 1 1262 ? 15.352 -14.094 -33.318 1.00 89.88 1262 GLU A CA 1
ATOM 9866 C C . GLU A 1 1262 ? 14.651 -14.589 -34.603 1.00 89.88 1262 GLU A C 1
ATOM 9868 O O . GLU A 1 1262 ? 15.087 -15.586 -35.195 1.00 89.88 1262 GLU A O 1
ATOM 9873 N N . PRO A 1 1263 ? 13.536 -13.969 -35.034 1.00 87.19 1263 PRO A N 1
ATOM 9874 C CA . PRO A 1 1263 ? 12.794 -14.405 -36.214 1.00 87.19 1263 PRO A CA 1
ATOM 9875 C C . PRO A 1 1263 ? 13.554 -14.075 -37.508 1.00 87.19 1263 PRO A C 1
ATOM 9877 O O . PRO A 1 1263 ? 14.162 -13.017 -37.642 1.00 87.19 1263 PRO A O 1
ATOM 9880 N N . VAL A 1 1264 ? 13.504 -14.978 -38.490 1.00 90.25 1264 VAL A N 1
ATOM 9881 C CA . VAL A 1 1264 ? 14.149 -14.818 -39.806 1.00 90.25 1264 VAL A CA 1
ATOM 9882 C C . VAL A 1 1264 ? 13.197 -15.249 -40.929 1.00 90.25 1264 VAL A C 1
ATOM 9884 O O . VAL A 1 1264 ? 12.239 -15.980 -40.705 1.00 90.25 1264 VAL A O 1
ATOM 9887 N N . THR A 1 1265 ? 13.431 -14.804 -42.165 1.00 85.38 1265 THR A N 1
ATOM 9888 C CA . THR A 1 1265 ? 12.439 -14.892 -43.266 1.00 85.38 1265 THR A CA 1
ATOM 9889 C C . THR A 1 1265 ? 11.952 -16.305 -43.624 1.00 85.38 1265 THR A C 1
ATOM 9891 O O . THR A 1 1265 ? 10.881 -16.458 -44.206 1.00 85.38 1265 THR A O 1
ATOM 9894 N N . ASP A 1 1266 ? 12.711 -17.340 -43.274 1.00 87.81 1266 ASP A N 1
ATOM 9895 C CA . ASP A 1 1266 ? 12.439 -18.761 -43.516 1.00 87.81 1266 ASP A CA 1
ATOM 9896 C C . ASP A 1 1266 ? 12.484 -19.621 -42.228 1.00 87.81 1266 ASP A C 1
ATOM 9898 O O . ASP A 1 1266 ? 12.554 -20.852 -42.297 1.00 87.81 1266 ASP A O 1
ATOM 9902 N N . GLY A 1 1267 ? 12.442 -19.006 -41.038 1.00 88.75 1267 GLY A N 1
ATOM 9903 C CA . GLY A 1 1267 ? 12.488 -19.725 -39.763 1.00 88.75 1267 GLY A CA 1
ATOM 9904 C C . GLY A 1 1267 ? 12.695 -18.836 -38.538 1.00 88.75 1267 GLY A C 1
ATOM 9905 O O . GLY A 1 1267 ? 12.345 -17.666 -38.513 1.00 88.75 1267 GLY A O 1
ATOM 9906 N N . VAL A 1 1268 ? 13.306 -19.406 -37.510 1.00 91.12 1268 VAL A N 1
ATOM 9907 C CA . VAL A 1 1268 ? 13.643 -18.747 -36.252 1.00 91.12 1268 VAL A CA 1
ATOM 9908 C C . VAL A 1 1268 ? 15.042 -19.188 -35.847 1.00 91.12 1268 VAL A C 1
ATOM 9910 O O . VAL A 1 1268 ? 15.312 -20.388 -35.778 1.00 91.12 1268 VAL A O 1
ATOM 9913 N N . LEU A 1 1269 ? 15.932 -18.243 -35.567 1.00 93.50 1269 LEU A N 1
ATOM 9914 C CA . LEU A 1 1269 ? 17.219 -18.515 -34.939 1.00 93.50 1269 LEU A CA 1
ATOM 9915 C C . LEU A 1 1269 ? 17.017 -18.632 -33.419 1.00 93.50 1269 LEU A C 1
ATOM 9917 O O . LEU A 1 1269 ? 16.465 -17.733 -32.788 1.00 93.50 1269 LEU A O 1
ATOM 9921 N N . VAL A 1 1270 ? 17.440 -19.751 -32.832 1.00 95.00 1270 VAL A N 1
ATOM 9922 C CA . VAL A 1 1270 ? 17.225 -20.075 -31.415 1.00 95.00 1270 VAL A CA 1
ATOM 9923 C C . VAL A 1 1270 ? 18.487 -20.591 -30.729 1.00 95.00 1270 VAL A C 1
ATOM 9925 O O . VAL A 1 1270 ? 19.334 -21.255 -31.335 1.00 95.00 1270 VAL A O 1
ATOM 9928 N N . GLU A 1 1271 ? 18.561 -20.339 -29.427 1.00 96.19 1271 GLU A N 1
ATOM 9929 C CA . GLU A 1 1271 ? 19.524 -20.924 -28.495 1.00 96.19 1271 GLU A CA 1
ATOM 9930 C C . GLU A 1 1271 ? 18.772 -21.391 -27.247 1.00 96.19 1271 GLU A C 1
ATOM 9932 O O . GLU A 1 1271 ? 18.141 -20.577 -26.576 1.00 96.19 1271 GLU A O 1
ATOM 9937 N N . PHE A 1 1272 ? 18.786 -22.689 -26.942 1.00 96.81 1272 PHE A N 1
ATOM 9938 C CA . PHE A 1 1272 ? 17.973 -23.281 -25.874 1.00 96.81 1272 PHE A CA 1
ATOM 9939 C C . PHE A 1 1272 ? 18.641 -24.507 -25.243 1.00 96.81 1272 PHE A C 1
ATOM 9941 O O . PHE A 1 1272 ? 19.347 -25.246 -25.920 1.00 96.81 1272 PHE A O 1
ATOM 9948 N N . ALA A 1 1273 ? 18.405 -24.749 -23.954 1.00 96.56 1273 ALA A N 1
ATOM 9949 C CA . ALA A 1 1273 ? 18.843 -25.950 -23.250 1.00 96.56 1273 ALA A CA 1
ATOM 9950 C C . ALA A 1 1273 ? 17.716 -26.981 -23.107 1.00 96.56 1273 ALA A C 1
ATOM 9952 O O . ALA A 1 1273 ? 16.561 -26.634 -22.841 1.00 96.56 1273 ALA A O 1
ATOM 9953 N N . ILE A 1 1274 ? 18.087 -28.255 -23.230 1.00 96.88 1274 ILE A N 1
ATOM 9954 C CA . ILE A 1 1274 ? 17.228 -29.428 -23.043 1.00 96.88 1274 ILE A CA 1
ATOM 9955 C C . ILE A 1 1274 ? 17.776 -30.353 -21.948 1.00 96.88 1274 ILE A C 1
ATOM 9957 O O . ILE A 1 1274 ? 18.986 -30.420 -21.714 1.00 96.88 1274 ILE A O 1
ATOM 9961 N N . SER A 1 1275 ? 16.873 -31.090 -21.300 1.00 96.31 1275 SER A N 1
ATOM 9962 C CA . SER A 1 1275 ? 17.183 -32.124 -20.306 1.00 96.31 1275 SER A CA 1
ATOM 9963 C C . SER A 1 1275 ? 16.396 -33.417 -20.572 1.00 96.31 1275 SER A C 1
ATOM 9965 O O . SER A 1 1275 ? 15.445 -33.438 -21.359 1.00 96.31 1275 SER A O 1
ATOM 9967 N N . GLN A 1 1276 ? 16.830 -34.517 -19.956 1.00 95.00 1276 GLN A N 1
ATOM 9968 C CA . GLN A 1 1276 ? 16.254 -35.850 -20.124 1.00 95.00 1276 GLN A CA 1
ATOM 9969 C C . GLN A 1 1276 ? 14.902 -35.953 -19.394 1.00 95.00 1276 GLN A C 1
ATOM 9971 O O . GLN A 1 1276 ? 14.815 -35.613 -18.216 1.00 95.00 1276 GLN A O 1
ATOM 9976 N N . SER A 1 1277 ? 13.850 -36.449 -20.055 1.00 96.06 1277 SER A N 1
ATOM 9977 C CA . SER A 1 1277 ? 12.584 -36.806 -19.387 1.00 96.06 1277 SER A CA 1
ATOM 9978 C C . SER A 1 1277 ? 12.548 -38.279 -18.956 1.00 96.06 1277 SER A C 1
ATOM 9980 O O . SER A 1 1277 ? 13.361 -39.096 -19.389 1.00 96.06 1277 SER A O 1
ATOM 9982 N N . ALA A 1 1278 ? 11.588 -38.646 -18.109 1.00 94.75 1278 ALA A N 1
ATOM 9983 C CA . ALA A 1 1278 ? 11.366 -40.031 -17.694 1.00 94.75 1278 ALA A CA 1
ATOM 9984 C C . ALA A 1 1278 ? 10.697 -40.914 -18.773 1.00 94.75 1278 ALA A C 1
ATOM 9986 O O . ALA A 1 1278 ? 10.639 -42.130 -18.604 1.00 94.75 1278 ALA A O 1
ATOM 9987 N N . CYS A 1 1279 ? 10.202 -40.333 -19.873 1.00 95.00 1279 CYS A N 1
ATOM 9988 C CA . CYS A 1 1279 ? 9.495 -41.060 -20.931 1.00 95.00 1279 CYS A CA 1
ATOM 9989 C C . CYS A 1 1279 ? 10.445 -41.562 -22.026 1.00 95.00 1279 CYS A C 1
ATOM 9991 O O . CYS A 1 1279 ? 11.261 -40.806 -22.558 1.00 95.00 1279 CYS A O 1
ATOM 9993 N N . ASN A 1 1280 ? 10.320 -42.841 -22.382 1.00 93.44 1280 ASN A N 1
ATOM 9994 C CA . ASN A 1 1280 ? 11.177 -43.517 -23.356 1.00 93.44 1280 ASN A CA 1
ATOM 9995 C C . ASN A 1 1280 ? 10.760 -43.154 -24.793 1.00 93.44 1280 ASN A C 1
ATOM 9997 O O . ASN A 1 1280 ? 9.567 -43.060 -25.077 1.00 93.44 1280 ASN A O 1
ATOM 10001 N N . THR A 1 1281 ? 11.709 -42.997 -25.725 1.00 92.50 1281 THR A N 1
ATOM 10002 C CA . THR A 1 1281 ? 11.391 -42.733 -27.145 1.00 92.50 1281 THR A CA 1
ATOM 10003 C C . THR A 1 1281 ? 10.696 -43.900 -27.858 1.00 92.50 1281 THR A C 1
ATOM 10005 O O . THR A 1 1281 ? 10.190 -43.734 -28.973 1.00 92.50 1281 THR A O 1
ATOM 10008 N N . THR A 1 1282 ? 10.601 -45.071 -27.214 1.00 92.12 1282 THR A N 1
ATOM 10009 C CA . THR A 1 1282 ? 9.746 -46.188 -27.651 1.00 92.12 1282 THR A CA 1
ATOM 10010 C C . THR A 1 1282 ? 8.253 -45.973 -27.406 1.00 92.12 1282 THR A C 1
ATOM 10012 O O . THR A 1 1282 ? 7.441 -46.641 -28.050 1.00 92.12 1282 THR A O 1
ATOM 10015 N N . ASP A 1 1283 ? 7.878 -45.088 -26.482 1.00 89.81 1283 ASP A N 1
ATOM 10016 C CA . ASP A 1 1283 ? 6.496 -44.941 -26.034 1.00 89.81 1283 ASP A CA 1
ATOM 10017 C C . ASP A 1 1283 ? 5.729 -43.968 -26.936 1.00 89.81 1283 ASP A C 1
ATOM 10019 O O . ASP A 1 1283 ? 6.178 -42.855 -27.210 1.00 89.81 1283 ASP A O 1
ATOM 10023 N N . GLN A 1 1284 ? 4.532 -44.357 -27.386 1.00 90.06 1284 GLN A N 1
ATOM 10024 C CA . GLN A 1 1284 ? 3.636 -43.425 -28.073 1.00 90.06 1284 GLN A CA 1
ATOM 10025 C C . GLN A 1 1284 ? 3.010 -42.479 -27.044 1.00 90.06 1284 GLN A C 1
ATOM 10027 O O . GLN A 1 1284 ? 2.104 -42.857 -26.300 1.00 90.06 1284 GLN A O 1
ATOM 10032 N N . ILE A 1 1285 ? 3.521 -41.251 -27.007 1.00 90.88 1285 ILE A N 1
ATOM 10033 C CA . ILE A 1 1285 ? 3.029 -40.158 -26.168 1.00 90.88 1285 ILE A CA 1
ATOM 10034 C C . ILE A 1 1285 ? 2.609 -38.975 -27.042 1.00 90.88 1285 ILE A C 1
ATOM 10036 O O . ILE A 1 1285 ? 3.210 -38.720 -28.085 1.00 90.88 1285 ILE A O 1
ATOM 10040 N N . GLU A 1 1286 ? 1.576 -38.259 -26.611 1.00 93.00 1286 GLU A N 1
ATOM 10041 C CA . GLU A 1 1286 ? 1.169 -36.974 -27.190 1.00 93.00 1286 GLU A CA 1
ATOM 10042 C C . GLU A 1 1286 ? 2.059 -35.849 -26.622 1.00 93.00 1286 GLU A C 1
ATOM 10044 O O . GLU A 1 1286 ? 2.737 -36.042 -25.604 1.00 93.00 1286 GLU A O 1
ATOM 10049 N N . ILE A 1 1287 ? 2.109 -34.682 -27.273 1.00 92.25 1287 ILE A N 1
ATOM 10050 C CA . ILE A 1 1287 ? 3.020 -33.597 -26.864 1.00 92.25 1287 ILE A CA 1
ATOM 10051 C C . ILE A 1 1287 ? 2.636 -33.040 -25.484 1.00 92.25 1287 ILE A C 1
ATOM 10053 O O . ILE A 1 1287 ? 3.499 -32.795 -24.642 1.00 92.25 1287 ILE A O 1
ATOM 10057 N N . GLU A 1 1288 ? 1.338 -32.967 -25.211 1.00 90.19 1288 GLU A N 1
ATOM 10058 C CA . GLU A 1 1288 ? 0.735 -32.646 -23.921 1.00 90.19 1288 GLU A CA 1
ATOM 10059 C C . GLU A 1 1288 ? 1.259 -33.603 -22.844 1.00 90.19 1288 GLU A C 1
ATOM 10061 O O . GLU A 1 1288 ? 1.681 -33.179 -21.769 1.00 90.19 1288 GLU A O 1
ATOM 10066 N N . LYS A 1 1289 ? 1.339 -34.902 -23.159 1.00 91.44 1289 LYS A N 1
ATOM 10067 C CA . LYS A 1 1289 ? 1.836 -35.923 -22.235 1.00 91.44 1289 LYS A CA 1
ATOM 10068 C C . LYS A 1 1289 ? 3.334 -35.764 -21.946 1.00 91.44 1289 LYS A C 1
ATOM 10070 O O . LYS A 1 1289 ? 3.714 -35.892 -20.782 1.00 91.44 1289 LYS A O 1
ATOM 10075 N N . LEU A 1 1290 ? 4.159 -35.418 -22.942 1.00 94.56 1290 LEU A N 1
ATOM 10076 C CA . LEU A 1 1290 ? 5.597 -35.145 -22.758 1.00 94.56 1290 LEU A CA 1
ATOM 10077 C C . LEU A 1 1290 ? 5.866 -33.952 -21.823 1.00 94.56 1290 LEU A C 1
ATOM 10079 O O . LEU A 1 1290 ? 6.826 -33.976 -21.051 1.00 94.56 1290 LEU A O 1
ATOM 10083 N N . TYR A 1 1291 ? 5.020 -32.921 -21.871 1.00 92.69 1291 TYR A N 1
ATOM 10084 C CA . TYR A 1 1291 ? 5.135 -31.751 -20.996 1.00 92.69 1291 TYR A CA 1
ATOM 10085 C C . TYR A 1 1291 ? 4.306 -31.864 -19.695 1.00 92.69 1291 TYR A C 1
ATOM 10087 O O . TYR A 1 1291 ? 4.436 -31.017 -18.815 1.00 92.69 1291 TYR A O 1
ATOM 10095 N N . SER A 1 1292 ? 3.552 -32.950 -19.502 1.00 89.56 1292 SER A N 1
ATOM 10096 C CA . SER A 1 1292 ? 2.794 -33.241 -18.272 1.00 89.56 1292 SER A CA 1
ATOM 10097 C C . SER A 1 1292 ? 3.614 -33.931 -17.163 1.00 89.56 1292 SER A C 1
ATOM 10099 O O . SER A 1 1292 ? 4.806 -34.222 -17.307 1.00 89.56 1292 SER A O 1
ATOM 10101 N N . SER A 1 1293 ? 2.906 -34.277 -16.086 1.00 89.50 1293 SER A N 1
ATOM 10102 C CA . SER A 1 1293 ? 3.246 -35.220 -15.010 1.00 89.50 1293 SER A CA 1
ATOM 10103 C C . SER A 1 1293 ? 3.574 -36.632 -15.441 1.00 89.50 1293 SER A C 1
ATOM 10105 O O . SER A 1 1293 ? 4.256 -37.355 -14.723 1.00 89.50 1293 SER A O 1
ATOM 10107 N N . SER A 1 1294 ? 3.109 -37.055 -16.611 1.00 90.44 1294 SER A N 1
ATOM 10108 C CA . SER A 1 1294 ? 3.434 -38.392 -17.104 1.00 90.44 1294 SER A CA 1
ATOM 10109 C C . SER A 1 1294 ? 4.915 -38.535 -17.471 1.00 90.44 1294 SER A C 1
ATOM 10111 O O . SER A 1 1294 ? 5.400 -39.660 -17.550 1.00 90.44 1294 SER A O 1
ATOM 10113 N N . CYS A 1 1295 ? 5.618 -37.420 -17.711 1.00 93.69 1295 CYS A N 1
ATOM 10114 C CA . CYS A 1 1295 ? 6.997 -37.379 -18.200 1.00 93.69 1295 CYS A CA 1
ATOM 10115 C C . CYS A 1 1295 ? 7.844 -36.327 -17.439 1.00 93.69 1295 CYS A C 1
ATOM 10117 O O . CYS A 1 1295 ? 8.276 -35.334 -18.040 1.00 93.69 1295 CYS A O 1
ATOM 10119 N N . PRO A 1 1296 ? 8.092 -36.508 -16.123 1.00 92.75 1296 PRO A N 1
ATOM 10120 C CA . PRO A 1 1296 ? 8.913 -35.592 -15.327 1.00 92.75 1296 PRO A CA 1
ATOM 10121 C C . PRO A 1 1296 ? 10.366 -35.538 -15.824 1.00 92.75 1296 PRO A C 1
ATOM 10123 O O . PRO A 1 1296 ? 10.842 -36.453 -16.501 1.00 92.75 1296 PRO A O 1
ATOM 10126 N N . LEU A 1 1297 ? 11.087 -34.467 -15.479 1.00 94.06 1297 LEU A N 1
ATOM 10127 C CA . LEU A 1 1297 ? 12.521 -34.354 -15.757 1.00 94.06 1297 LEU A CA 1
ATOM 10128 C C . LEU A 1 1297 ? 13.333 -35.301 -14.862 1.00 94.06 1297 LEU A C 1
ATOM 10130 O O . LEU A 1 1297 ? 13.090 -35.412 -13.661 1.00 94.06 1297 LEU A O 1
ATOM 10134 N N . VAL A 1 1298 ? 14.332 -35.961 -15.448 1.00 92.12 1298 VAL A N 1
ATOM 10135 C CA . VAL A 1 1298 ? 15.332 -36.741 -14.713 1.00 92.12 1298 VAL A CA 1
ATOM 10136 C C . VAL A 1 1298 ? 16.374 -35.767 -14.147 1.00 92.12 1298 VAL A C 1
ATOM 10138 O O . VAL A 1 1298 ? 16.938 -34.990 -14.921 1.00 92.12 1298 VAL A O 1
ATOM 10141 N N . PRO A 1 1299 ? 16.666 -35.787 -12.832 1.00 86.12 1299 PRO A N 1
ATOM 10142 C CA . PRO A 1 1299 ? 17.741 -34.981 -12.261 1.00 86.12 1299 PRO A CA 1
ATOM 10143 C C . PRO A 1 1299 ? 19.094 -35.362 -12.877 1.00 86.12 1299 PRO A C 1
ATOM 10145 O O . PRO A 1 1299 ? 19.484 -36.530 -12.846 1.00 86.12 1299 PRO A O 1
ATOM 10148 N N . VAL A 1 1300 ? 19.800 -34.377 -13.431 1.00 85.50 1300 VAL A N 1
ATOM 10149 C CA . VAL A 1 1300 ? 21.103 -34.531 -14.094 1.00 85.50 1300 VAL A CA 1
ATOM 10150 C C . VAL A 1 1300 ? 22.011 -33.355 -13.743 1.00 85.50 1300 VAL A C 1
ATOM 10152 O O . VAL A 1 1300 ? 21.534 -32.233 -13.596 1.00 85.50 1300 VAL A O 1
ATOM 10155 N N . ASP A 1 1301 ? 23.319 -33.601 -13.660 1.00 85.69 1301 ASP A N 1
ATOM 10156 C CA . ASP A 1 1301 ? 24.318 -32.590 -13.269 1.00 85.69 1301 ASP A CA 1
ATOM 10157 C C . ASP A 1 1301 ? 24.595 -31.538 -14.369 1.00 85.69 1301 ASP A C 1
ATOM 10159 O O . ASP A 1 1301 ? 25.296 -30.552 -14.142 1.00 85.69 1301 ASP A O 1
ATOM 10163 N N . TYR A 1 1302 ? 24.070 -31.747 -15.583 1.00 89.75 1302 TYR A N 1
ATOM 10164 C CA . TYR A 1 1302 ? 24.264 -30.873 -16.741 1.00 89.75 1302 TYR A CA 1
ATOM 10165 C C . TYR A 1 1302 ? 23.028 -30.835 -17.650 1.00 89.75 1302 TYR A C 1
ATOM 10167 O O . TYR A 1 1302 ? 22.313 -31.827 -17.794 1.00 89.75 1302 TYR A O 1
ATOM 10175 N N . TRP A 1 1303 ? 22.826 -29.716 -18.344 1.00 95.19 1303 TRP A N 1
ATOM 10176 C CA . TRP A 1 1303 ? 21.904 -29.603 -19.479 1.00 95.19 1303 TRP A CA 1
ATOM 10177 C C . TRP A 1 1303 ? 22.673 -29.616 -20.806 1.00 95.19 1303 TRP A C 1
ATOM 10179 O O . TRP A 1 1303 ? 23.875 -29.341 -20.842 1.00 95.19 1303 TRP A O 1
ATOM 10189 N N . VAL A 1 1304 ? 21.989 -29.921 -21.913 1.00 95.56 1304 VAL A N 1
ATOM 10190 C CA . VAL A 1 1304 ? 22.570 -29.848 -23.266 1.00 95.56 1304 VAL A CA 1
ATOM 10191 C C . VAL A 1 1304 ? 22.057 -28.597 -23.971 1.00 95.56 1304 VAL A C 1
ATOM 10193 O O . VAL A 1 1304 ? 20.849 -28.422 -24.111 1.00 95.56 1304 VAL A O 1
ATOM 10196 N N . LEU A 1 1305 ? 22.971 -27.740 -24.425 1.00 95.62 1305 LEU A N 1
ATOM 10197 C CA . LEU A 1 1305 ? 22.674 -26.523 -25.172 1.00 95.62 1305 LEU A CA 1
ATOM 10198 C C . LEU A 1 1305 ? 22.592 -26.806 -26.678 1.00 95.62 1305 LEU A C 1
ATOM 10200 O O . LEU A 1 1305 ? 23.513 -27.357 -27.288 1.00 95.62 1305 LEU A O 1
ATOM 10204 N N . CYS A 1 1306 ? 21.491 -26.360 -27.269 1.00 97.31 1306 CYS A N 1
ATOM 10205 C CA . CYS A 1 1306 ? 21.175 -26.389 -28.686 1.00 97.31 1306 CYS A CA 1
ATOM 10206 C C . CYS A 1 1306 ? 21.216 -24.972 -29.273 1.00 97.31 1306 CYS A C 1
ATOM 10208 O O . CYS A 1 1306 ? 20.612 -24.052 -28.724 1.00 97.31 1306 CYS A O 1
ATOM 10210 N N . ARG A 1 1307 ? 21.877 -24.798 -30.423 1.00 96.38 1307 ARG A N 1
ATOM 10211 C CA . ARG A 1 1307 ? 21.935 -23.538 -31.190 1.00 96.38 1307 ARG A CA 1
ATOM 10212 C C . ARG A 1 1307 ? 21.599 -23.795 -32.656 1.00 96.38 1307 ARG A C 1
ATOM 10214 O O . ARG A 1 1307 ? 22.075 -24.779 -33.221 1.00 96.38 1307 ARG A O 1
ATOM 10221 N N . GLY A 1 1308 ? 20.831 -22.914 -33.293 1.00 95.06 1308 GLY A N 1
ATOM 10222 C CA . GLY A 1 1308 ? 20.630 -22.925 -34.747 1.00 95.06 1308 GLY A CA 1
ATOM 10223 C C . GLY A 1 1308 ? 19.235 -22.489 -35.182 1.00 95.06 1308 GLY A C 1
ATOM 10224 O O . GLY A 1 1308 ? 18.570 -21.743 -34.475 1.00 95.06 1308 GLY A O 1
ATOM 10225 N N . LYS A 1 1309 ? 18.799 -22.928 -36.367 1.00 94.31 1309 LYS A N 1
ATOM 10226 C CA . LYS A 1 1309 ? 17.571 -22.442 -37.012 1.00 94.31 1309 LYS A CA 1
ATOM 10227 C C . LYS A 1 1309 ? 16.452 -23.484 -37.007 1.00 94.31 1309 LYS A C 1
ATOM 10229 O O . LYS A 1 1309 ? 16.617 -24.566 -37.579 1.00 94.31 1309 LYS A O 1
ATOM 10234 N N . VAL A 1 1310 ? 15.318 -23.134 -36.407 1.00 93.94 1310 VAL A N 1
ATOM 10235 C CA . VAL A 1 1310 ? 14.059 -23.894 -36.415 1.00 93.94 1310 VAL A CA 1
ATOM 10236 C C . VAL A 1 1310 ? 13.142 -23.304 -37.492 1.00 93.94 1310 VAL A C 1
ATOM 10238 O O . VAL A 1 1310 ? 12.863 -22.111 -37.450 1.00 93.94 1310 VAL A O 1
ATOM 10241 N N . PRO A 1 1311 ? 12.675 -24.072 -38.487 1.00 90.75 1311 PRO A N 1
ATOM 10242 C CA . PRO A 1 1311 ? 11.780 -23.540 -39.508 1.00 90.75 1311 PRO A CA 1
ATOM 10243 C C . PRO A 1 1311 ? 10.345 -23.367 -38.987 1.00 90.75 1311 PRO A C 1
ATOM 10245 O O . PRO A 1 1311 ? 9.869 -24.172 -38.192 1.00 90.75 1311 PRO A O 1
ATOM 10248 N N . LEU A 1 1312 ? 9.620 -22.379 -39.525 1.00 81.19 1312 LEU A N 1
ATOM 10249 C CA . LEU A 1 1312 ? 8.207 -22.108 -39.194 1.00 81.19 1312 LEU A CA 1
ATOM 10250 C C . LEU A 1 1312 ? 7.245 -23.252 -39.577 1.00 81.19 1312 LEU A C 1
ATOM 10252 O O . LEU A 1 1312 ? 6.127 -23.320 -39.076 1.00 81.19 1312 LEU A O 1
ATOM 10256 N N . LEU A 1 1313 ? 7.664 -24.148 -40.477 1.00 79.44 1313 LEU A N 1
ATOM 10257 C CA . LEU A 1 1313 ? 6.910 -25.334 -40.883 1.00 79.44 1313 LEU A CA 1
ATOM 10258 C C . LEU A 1 1313 ? 7.706 -26.596 -40.508 1.00 79.44 1313 LEU A C 1
ATOM 10260 O O . LEU A 1 1313 ? 8.858 -26.714 -40.936 1.00 79.44 1313 LEU A O 1
ATOM 10264 N N . PRO A 1 1314 ? 7.110 -27.579 -39.801 1.00 68.81 1314 PRO A N 1
ATOM 10265 C CA . PRO A 1 1314 ? 7.834 -28.734 -39.251 1.00 68.81 1314 PRO A CA 1
ATOM 10266 C C . PRO A 1 1314 ? 8.422 -29.684 -40.310 1.00 68.81 1314 PRO A C 1
ATOM 10268 O O . PRO A 1 1314 ? 9.236 -30.541 -39.984 1.00 68.81 1314 PRO A O 1
ATOM 10271 N N . TYR A 1 1315 ? 8.029 -29.534 -41.578 1.00 78.06 1315 TYR A N 1
ATOM 10272 C CA . TYR A 1 1315 ? 8.514 -30.338 -42.706 1.00 78.06 1315 TYR A CA 1
ATOM 10273 C C . TYR A 1 1315 ? 9.758 -29.759 -43.401 1.00 78.06 1315 TYR A C 1
ATOM 10275 O O . TYR A 1 1315 ? 10.356 -30.423 -44.249 1.00 78.06 1315 TYR A O 1
ATOM 10283 N N . ASN A 1 1316 ? 10.148 -28.525 -43.075 1.00 83.31 1316 ASN A N 1
ATOM 10284 C CA . ASN A 1 1316 ? 11.328 -27.890 -43.655 1.00 83.31 1316 ASN A CA 1
ATOM 10285 C C . ASN A 1 1316 ? 12.613 -28.370 -42.957 1.00 83.31 1316 ASN A C 1
ATOM 10287 O O . ASN A 1 1316 ? 12.601 -28.855 -41.825 1.00 83.31 1316 ASN A O 1
ATOM 10291 N N . LYS A 1 1317 ? 13.759 -28.221 -43.630 1.00 84.62 1317 LYS A N 1
ATOM 10292 C CA . LYS A 1 1317 ? 15.060 -28.549 -43.029 1.00 84.62 1317 LYS A CA 1
ATOM 10293 C C . LYS A 1 1317 ? 15.402 -27.547 -41.924 1.00 84.62 1317 LYS A C 1
ATOM 10295 O O . LYS A 1 1317 ? 15.311 -26.343 -42.133 1.00 84.62 1317 LYS A O 1
ATOM 10300 N N . HIS A 1 1318 ? 15.841 -28.063 -40.782 1.00 89.31 1318 HIS A N 1
ATOM 10301 C CA . HIS A 1 1318 ? 16.375 -27.292 -39.661 1.00 89.31 1318 HIS A CA 1
ATOM 10302 C C . HIS A 1 1318 ? 17.910 -27.291 -39.676 1.00 89.31 1318 HIS A C 1
ATOM 10304 O O . HIS A 1 1318 ? 18.529 -28.113 -40.353 1.00 89.31 1318 HIS A O 1
ATOM 10310 N N . SER A 1 1319 ? 18.527 -26.388 -38.910 1.00 91.88 1319 SER A N 1
ATOM 10311 C CA . SER A 1 1319 ? 19.989 -26.317 -38.747 1.00 91.88 1319 SER A CA 1
ATOM 10312 C C . SER A 1 1319 ? 20.419 -26.207 -37.276 1.00 91.88 1319 SER A C 1
ATOM 10314 O O . SER A 1 1319 ? 21.369 -25.495 -36.953 1.00 91.88 1319 SER A O 1
ATOM 10316 N N . VAL A 1 1320 ? 19.678 -26.856 -36.376 1.00 94.62 1320 VAL A N 1
ATOM 10317 C CA . VAL A 1 1320 ? 19.952 -26.883 -34.929 1.00 94.62 1320 VAL A CA 1
ATOM 10318 C C . VAL A 1 1320 ? 21.015 -27.938 -34.600 1.00 94.62 1320 VAL A C 1
ATOM 10320 O O . VAL A 1 1320 ? 20.934 -29.067 -35.075 1.00 94.62 1320 VAL A O 1
ATOM 10323 N N . SER A 1 1321 ? 21.997 -27.570 -33.776 1.00 95.31 1321 SER A N 1
ATOM 10324 C CA . SER A 1 1321 ? 23.097 -28.421 -33.304 1.00 95.31 1321 SER A CA 1
ATOM 10325 C C . SER A 1 1321 ? 23.167 -28.393 -31.774 1.00 95.31 1321 SER A C 1
ATOM 10327 O O . SER A 1 1321 ? 23.170 -27.311 -31.191 1.00 95.31 1321 SER A O 1
ATOM 10329 N N . CYS A 1 1322 ? 23.261 -29.562 -31.130 1.00 95.62 1322 CYS A N 1
ATOM 10330 C CA . CYS A 1 1322 ? 23.139 -29.742 -29.675 1.00 95.62 1322 CYS A CA 1
ATOM 10331 C C . CYS A 1 1322 ? 24.368 -30.462 -29.084 1.00 95.62 1322 CYS A C 1
ATOM 10333 O O . CYS A 1 1322 ? 24.299 -31.644 -28.752 1.00 95.62 1322 CYS A O 1
ATOM 10335 N N . ASN A 1 1323 ? 25.510 -29.769 -28.999 1.00 87.19 1323 ASN A N 1
ATOM 10336 C CA . ASN A 1 1323 ? 26.811 -30.396 -28.689 1.00 87.19 1323 ASN A CA 1
ATOM 10337 C C . ASN A 1 1323 ? 27.477 -29.880 -27.401 1.00 87.19 1323 ASN A C 1
ATOM 10339 O O . ASN A 1 1323 ? 28.495 -30.429 -26.981 1.00 87.19 1323 ASN A O 1
ATOM 10343 N N . GLU A 1 1324 ? 26.954 -28.814 -26.800 1.00 88.94 1324 GLU A N 1
ATOM 10344 C CA . GLU A 1 1324 ? 27.571 -28.120 -25.667 1.00 88.94 1324 GLU A CA 1
ATOM 10345 C C . GLU A 1 1324 ? 26.847 -28.495 -24.367 1.00 88.94 1324 GLU A C 1
ATOM 10347 O O . GLU A 1 1324 ? 25.627 -28.650 -24.356 1.00 88.94 1324 GLU A O 1
ATOM 10352 N N . ARG A 1 1325 ? 27.594 -28.699 -23.276 1.00 90.69 1325 ARG A N 1
ATOM 10353 C CA . ARG A 1 1325 ? 27.037 -29.010 -21.950 1.00 90.69 1325 ARG A CA 1
ATOM 10354 C C . ARG A 1 1325 ? 27.168 -27.790 -21.050 1.00 90.69 1325 ARG A C 1
ATOM 10356 O O . ARG A 1 1325 ? 28.234 -27.185 -21.022 1.00 90.69 1325 ARG A O 1
ATOM 10363 N N . ILE A 1 1326 ? 26.115 -27.481 -20.303 1.00 89.62 1326 ILE A N 1
ATOM 10364 C CA . ILE A 1 1326 ? 26.097 -26.416 -19.293 1.00 89.62 1326 ILE A CA 1
ATOM 10365 C C . ILE A 1 1326 ? 25.862 -27.069 -17.930 1.00 89.62 1326 ILE A C 1
ATOM 10367 O O . ILE A 1 1326 ? 24.967 -27.906 -17.806 1.00 89.62 1326 ILE A O 1
ATOM 10371 N N . GLU A 1 1327 ? 26.661 -26.711 -16.927 1.00 85.19 1327 GLU A N 1
ATOM 10372 C CA . GLU A 1 1327 ? 26.460 -27.146 -15.537 1.00 85.19 1327 GLU A CA 1
ATOM 10373 C C . GLU A 1 1327 ? 25.160 -26.555 -14.970 1.00 85.19 1327 GLU A C 1
ATOM 10375 O O . GLU A 1 1327 ? 24.793 -25.420 -15.280 1.00 85.19 1327 GLU A O 1
ATOM 10380 N N . VAL A 1 1328 ? 24.433 -27.330 -14.163 1.00 80.94 1328 VAL A N 1
ATOM 10381 C CA . VAL A 1 1328 ? 23.174 -26.858 -13.569 1.00 80.94 1328 VAL A CA 1
ATOM 10382 C C . VAL A 1 1328 ? 23.470 -25.887 -12.429 1.00 80.94 1328 VAL A C 1
ATOM 10384 O O . VAL A 1 1328 ? 24.132 -26.248 -11.459 1.00 80.94 1328 VAL A O 1
ATOM 10387 N N . ASP A 1 1329 ? 22.952 -24.665 -12.549 1.00 62.69 1329 ASP A N 1
ATOM 10388 C CA . ASP A 1 1329 ? 23.069 -23.612 -11.539 1.00 62.69 1329 ASP A CA 1
ATOM 10389 C C . ASP A 1 1329 ? 22.476 -24.075 -10.185 1.00 62.69 1329 ASP A C 1
ATOM 10391 O O . ASP A 1 1329 ? 21.269 -24.347 -10.121 1.00 62.69 1329 ASP A O 1
ATOM 10395 N N . PRO A 1 1330 ? 23.277 -24.168 -9.102 1.00 55.28 1330 PRO A N 1
ATOM 10396 C CA . PRO A 1 1330 ? 22.805 -24.615 -7.790 1.00 55.28 1330 PRO A CA 1
ATOM 10397 C C . PRO A 1 1330 ? 21.691 -23.749 -7.184 1.00 55.28 1330 PRO A C 1
ATOM 10399 O O . PRO A 1 1330 ? 20.941 -24.234 -6.329 1.00 55.28 1330 PRO A O 1
ATOM 10402 N N . GLU A 1 1331 ? 21.571 -22.485 -7.604 1.00 48.69 1331 GLU A N 1
ATOM 10403 C CA . GLU A 1 1331 ? 20.553 -21.559 -7.097 1.00 48.69 1331 GLU A CA 1
ATOM 10404 C C . GLU A 1 1331 ? 19.177 -21.760 -7.761 1.00 48.69 1331 GLU A C 1
ATOM 10406 O O . GLU A 1 1331 ? 18.159 -21.327 -7.213 1.00 48.69 1331 GLU A O 1
ATOM 10411 N N . LEU A 1 1332 ? 19.085 -22.526 -8.861 1.00 49.12 1332 LEU A N 1
ATOM 10412 C CA . LEU A 1 1332 ? 17.802 -23.013 -9.384 1.00 49.12 1332 LEU A CA 1
ATOM 10413 C C . LEU A 1 1332 ? 17.280 -24.212 -8.573 1.00 49.12 1332 LEU A C 1
ATOM 10415 O O . LEU A 1 1332 ? 17.261 -25.360 -9.023 1.00 49.12 1332 LEU A O 1
ATOM 10419 N N . HIS A 1 1333 ? 16.766 -23.926 -7.375 1.00 41.56 1333 HIS A N 1
ATOM 10420 C CA . HIS A 1 1333 ? 15.993 -24.887 -6.589 1.00 41.56 1333 HIS A CA 1
ATOM 10421 C C . HIS A 1 1333 ? 14.626 -25.196 -7.237 1.00 41.56 1333 HIS A C 1
ATOM 10423 O O . HIS A 1 1333 ? 13.598 -24.597 -6.933 1.00 41.56 1333 HIS A O 1
ATOM 10429 N N . ASP A 1 1334 ? 14.669 -26.167 -8.148 1.00 36.66 1334 ASP A N 1
ATOM 10430 C CA . ASP A 1 1334 ? 13.640 -27.165 -8.460 1.00 36.66 1334 ASP A CA 1
ATOM 10431 C C . ASP A 1 1334 ? 12.185 -26.681 -8.622 1.00 36.66 1334 ASP A C 1
ATOM 10433 O O . ASP A 1 1334 ? 11.270 -27.116 -7.926 1.00 36.66 1334 ASP A O 1
ATOM 10437 N N . GLN A 1 1335 ? 11.950 -25.862 -9.648 1.00 39.22 1335 GLN A N 1
ATOM 10438 C CA . GLN A 1 1335 ? 10.606 -25.600 -10.189 1.00 39.22 1335 GLN A CA 1
ATOM 10439 C C . GLN A 1 1335 ? 10.194 -26.676 -11.226 1.00 39.22 1335 GLN A C 1
ATOM 10441 O O . GLN A 1 1335 ? 9.473 -26.395 -12.177 1.00 39.22 1335 GLN A O 1
ATOM 10446 N N . SER A 1 1336 ? 10.686 -27.918 -11.066 1.00 38.47 1336 SER A N 1
ATOM 10447 C CA . SER A 1 1336 ? 10.405 -29.060 -11.958 1.00 38.47 1336 SER A CA 1
ATOM 10448 C C . SER A 1 1336 ? 9.808 -30.291 -11.260 1.00 38.47 1336 SER A C 1
ATOM 10450 O O . SER A 1 1336 ? 9.429 -31.254 -11.931 1.00 38.47 1336 SER A O 1
ATOM 10452 N N . ARG A 1 1337 ? 9.684 -30.255 -9.926 1.00 38.75 1337 ARG A N 1
ATOM 10453 C CA . ARG A 1 1337 ? 9.051 -31.290 -9.101 1.00 38.75 1337 ARG A CA 1
ATOM 10454 C C . ARG A 1 1337 ? 7.794 -30.785 -8.384 1.00 38.75 1337 ARG A C 1
ATOM 10456 O O . ARG A 1 1337 ? 7.833 -30.564 -7.180 1.00 38.75 1337 ARG A O 1
ATOM 10463 N N . ASP A 1 1338 ? 6.662 -30.748 -9.081 1.00 31.78 1338 ASP A N 1
ATOM 10464 C CA . ASP A 1 1338 ? 5.450 -31.342 -8.495 1.00 31.78 1338 ASP A CA 1
ATOM 10465 C C . ASP A 1 1338 ? 4.443 -31.753 -9.568 1.00 31.78 1338 ASP A C 1
ATOM 10467 O O . ASP A 1 1338 ? 3.534 -31.012 -9.924 1.00 31.78 1338 ASP A O 1
ATOM 10471 N N . LEU A 1 1339 ? 4.648 -32.941 -10.136 1.00 34.69 1339 LEU A N 1
ATOM 10472 C CA . LEU A 1 1339 ? 3.700 -33.556 -11.058 1.00 34.69 1339 LEU A CA 1
ATOM 10473 C C . LEU A 1 1339 ? 3.951 -35.091 -11.095 1.00 34.69 1339 LEU A C 1
ATOM 10475 O O . LEU A 1 1339 ? 4.408 -35.659 -12.079 1.00 34.69 1339 LEU A O 1
ATOM 10479 N N . THR A 1 1340 ? 3.642 -35.728 -9.952 1.00 29.61 1340 THR A N 1
ATOM 10480 C CA . THR A 1 1340 ? 3.409 -37.173 -9.659 1.00 29.61 1340 THR A CA 1
ATOM 10481 C C . THR A 1 1340 ? 4.494 -38.243 -9.912 1.00 29.61 1340 THR A C 1
ATOM 10483 O O . THR A 1 1340 ? 4.800 -38.561 -11.054 1.00 29.61 1340 THR A O 1
ATOM 10486 N N . PHE A 1 1341 ? 4.891 -38.970 -8.850 1.00 33.94 1341 PHE A N 1
ATOM 10487 C CA . PHE A 1 1341 ? 4.719 -40.442 -8.746 1.00 33.94 1341 PHE A CA 1
ATOM 10488 C C . PHE A 1 1341 ? 4.915 -40.949 -7.297 1.00 33.94 1341 PHE A C 1
ATOM 10490 O O . PHE A 1 1341 ? 5.754 -40.441 -6.555 1.00 33.94 1341 PHE A O 1
ATOM 10497 N N . GLU A 1 1342 ? 4.144 -41.959 -6.883 1.00 29.94 1342 GLU A N 1
ATOM 10498 C CA . GLU A 1 1342 ? 4.148 -42.506 -5.515 1.00 29.94 1342 GLU A CA 1
ATOM 10499 C C . GLU A 1 1342 ? 5.388 -43.376 -5.213 1.00 29.94 1342 GLU A C 1
ATOM 10501 O O . GLU A 1 1342 ? 5.525 -44.469 -5.763 1.00 29.94 1342 GLU A O 1
ATOM 10506 N N . ALA A 1 1343 ? 6.252 -42.959 -4.275 1.00 36.75 1343 ALA A N 1
ATOM 10507 C CA . ALA A 1 1343 ? 7.243 -43.844 -3.640 1.00 36.75 1343 ALA A CA 1
ATOM 10508 C C . ALA A 1 1343 ? 7.760 -43.314 -2.282 1.00 36.75 1343 ALA A C 1
ATOM 10510 O O . ALA A 1 1343 ? 8.752 -42.597 -2.209 1.00 36.75 1343 ALA A O 1
ATOM 10511 N N . VAL A 1 1344 ? 7.084 -43.717 -1.201 1.00 33.25 1344 VAL A N 1
ATOM 10512 C CA . VAL A 1 1344 ? 7.564 -43.851 0.196 1.00 33.25 1344 VAL A CA 1
ATOM 10513 C C . VAL A 1 1344 ? 8.921 -43.195 0.552 1.00 33.25 1344 VAL A C 1
ATOM 10515 O O . VAL A 1 1344 ? 9.952 -43.866 0.589 1.00 33.25 1344 VAL A O 1
ATOM 10518 N N . ASN A 1 1345 ? 8.906 -41.922 0.960 1.00 35.28 1345 ASN A N 1
ATOM 10519 C CA . ASN A 1 1345 ? 9.676 -41.433 2.118 1.00 35.28 1345 ASN A CA 1
ATOM 10520 C C . ASN A 1 1345 ? 9.171 -40.046 2.583 1.00 35.28 1345 ASN A C 1
ATOM 10522 O O . ASN A 1 1345 ? 8.481 -39.366 1.824 1.00 35.28 1345 ASN A O 1
ATOM 10526 N N . PRO A 1 1346 ? 9.399 -39.657 3.852 1.00 32.59 1346 PRO A N 1
ATOM 10527 C CA . PRO A 1 1346 ? 8.488 -38.747 4.539 1.00 32.59 1346 PRO A CA 1
ATOM 10528 C C . PRO A 1 1346 ? 8.813 -37.253 4.391 1.00 32.59 1346 PRO A C 1
ATOM 10530 O O . PRO A 1 1346 ? 9.965 -36.839 4.462 1.00 32.59 1346 PRO A O 1
ATOM 10533 N N . LEU A 1 1347 ? 7.732 -36.465 4.416 1.00 30.48 1347 LEU A N 1
ATOM 10534 C CA . LEU A 1 1347 ? 7.645 -35.065 4.856 1.00 30.48 1347 LEU A CA 1
ATOM 10535 C C . LEU A 1 1347 ? 8.243 -33.936 4.000 1.00 30.48 1347 LEU A C 1
ATOM 10537 O O . LEU A 1 1347 ? 9.449 -33.709 3.985 1.00 30.48 1347 LEU A O 1
ATOM 10541 N N . ARG A 1 1348 ? 7.341 -33.041 3.575 1.00 33.00 1348 ARG A N 1
ATOM 10542 C CA . ARG A 1 1348 ? 7.295 -31.629 4.021 1.00 33.00 1348 ARG A CA 1
ATOM 10543 C C . ARG A 1 1348 ? 5.907 -31.042 3.731 1.00 33.00 1348 ARG A C 1
ATOM 10545 O O . ARG A 1 1348 ? 5.700 -30.311 2.772 1.00 33.00 1348 ARG A O 1
ATOM 10552 N N . VAL A 1 1349 ? 4.931 -31.410 4.562 1.00 38.44 1349 VAL A N 1
ATOM 10553 C CA . VAL A 1 1349 ? 3.565 -30.874 4.472 1.00 38.44 1349 VAL A CA 1
ATOM 10554 C C . VAL A 1 1349 ? 3.565 -29.454 5.034 1.00 38.44 1349 VAL A C 1
ATOM 10556 O O . VAL A 1 1349 ? 3.619 -29.270 6.246 1.00 38.44 1349 VAL A O 1
ATOM 10559 N N . ASN A 1 1350 ? 3.528 -28.458 4.149 1.00 38.72 1350 ASN A N 1
ATOM 10560 C CA . ASN A 1 1350 ? 3.551 -27.040 4.515 1.00 38.72 1350 ASN A CA 1
ATOM 10561 C C . ASN A 1 1350 ? 2.136 -26.425 4.584 1.00 38.72 1350 ASN A C 1
ATOM 10563 O O . ASN A 1 1350 ? 1.960 -25.235 4.334 1.00 38.72 1350 ASN A O 1
ATOM 10567 N N . THR A 1 1351 ? 1.115 -27.231 4.906 1.00 50.34 1351 THR A N 1
ATOM 10568 C CA . THR A 1 1351 ? -0.231 -26.720 5.196 1.00 50.34 1351 THR A CA 1
ATOM 10569 C C . THR A 1 1351 ? -0.228 -25.998 6.538 1.00 50.34 1351 THR A C 1
ATOM 10571 O O . THR A 1 1351 ? -0.037 -26.620 7.585 1.00 50.34 1351 THR A O 1
ATOM 10574 N N . THR A 1 1352 ? -0.504 -24.698 6.517 1.00 57.41 1352 THR A N 1
ATOM 10575 C CA . THR A 1 1352 ? -0.953 -23.948 7.693 1.00 57.41 1352 THR A CA 1
ATOM 10576 C C . THR A 1 1352 ? -2.263 -24.550 8.201 1.00 57.41 1352 THR A C 1
ATOM 10578 O O . THR A 1 1352 ? -3.289 -24.444 7.533 1.00 57.41 1352 THR A O 1
ATOM 10581 N N . ILE A 1 1353 ? -2.224 -25.210 9.359 1.00 75.00 1353 ILE A N 1
ATOM 10582 C CA . ILE A 1 1353 ? -3.400 -25.821 9.992 1.00 75.00 1353 ILE A CA 1
ATOM 10583 C C . ILE A 1 1353 ? -4.067 -24.775 10.883 1.00 75.00 1353 ILE A C 1
ATOM 10585 O O . ILE A 1 1353 ? -3.418 -24.205 11.760 1.00 75.00 1353 ILE A O 1
ATOM 10589 N N . ASP A 1 1354 ? -5.358 -24.541 10.665 1.00 79.94 1354 ASP A N 1
ATOM 10590 C CA . ASP A 1 1354 ? -6.149 -23.587 11.442 1.00 79.94 1354 ASP A CA 1
ATOM 10591 C C . ASP A 1 1354 ? -6.411 -24.115 12.868 1.00 79.94 1354 ASP A C 1
ATOM 10593 O O . ASP A 1 1354 ? -6.752 -25.285 13.077 1.00 79.94 1354 ASP A O 1
ATOM 10597 N N . ILE A 1 1355 ? -6.311 -23.232 13.865 1.00 88.50 1355 ILE A N 1
ATOM 10598 C CA . ILE A 1 1355 ? -6.693 -23.507 15.254 1.00 88.50 1355 ILE A CA 1
ATOM 10599 C C . ILE A 1 1355 ? -8.170 -23.920 15.378 1.00 88.50 1355 ILE A C 1
ATOM 10601 O O . ILE A 1 1355 ? -8.503 -24.708 16.269 1.00 88.50 1355 ILE A O 1
ATOM 10605 N N . LEU A 1 1356 ? -9.051 -23.462 14.479 1.00 87.50 1356 LEU A N 1
ATOM 10606 C CA . LEU A 1 1356 ? -10.433 -23.941 14.377 1.00 87.50 1356 LEU A CA 1
ATOM 10607 C C . LEU A 1 1356 ? -10.474 -25.430 14.016 1.00 87.50 1356 LEU A C 1
ATOM 10609 O O . LEU A 1 1356 ? -11.097 -26.204 14.740 1.00 87.50 1356 LEU A O 1
ATOM 10613 N N . GLN A 1 1357 ? -9.727 -25.857 12.994 1.00 88.12 1357 GLN A N 1
ATOM 10614 C CA . GLN A 1 1357 ? -9.654 -27.260 12.569 1.00 88.12 1357 GLN A CA 1
ATOM 10615 C C . GLN A 1 1357 ? -9.084 -28.167 13.675 1.00 88.12 1357 GLN A C 1
ATOM 10617 O O . GLN A 1 1357 ? -9.610 -29.259 13.917 1.00 88.12 1357 GLN A O 1
ATOM 10622 N N . VAL A 1 1358 ? -8.058 -27.705 14.406 1.00 92.12 1358 VAL A N 1
ATOM 10623 C CA . VAL A 1 1358 ? -7.539 -28.406 15.599 1.00 92.12 1358 VAL A CA 1
ATOM 10624 C C . VAL A 1 1358 ? -8.615 -28.499 16.682 1.00 92.12 1358 VAL A C 1
ATOM 10626 O O . VAL A 1 1358 ? -8.822 -29.567 17.257 1.00 92.12 1358 VAL A O 1
ATOM 10629 N N . THR A 1 1359 ? -9.334 -27.405 16.947 1.00 93.56 1359 THR A N 1
ATOM 10630 C CA . THR A 1 1359 ? -10.366 -27.344 17.992 1.00 93.56 1359 THR A CA 1
ATOM 10631 C C . THR A 1 1359 ? -11.565 -28.233 17.667 1.00 93.56 1359 THR A C 1
ATOM 10633 O O . THR A 1 1359 ? -12.047 -28.935 18.552 1.00 93.56 1359 THR A O 1
ATOM 10636 N N . GLU A 1 1360 ? -12.044 -28.257 16.426 1.00 91.94 1360 GLU A N 1
ATOM 10637 C CA . GLU A 1 1360 ? -13.156 -29.114 15.997 1.00 91.94 1360 GLU A CA 1
ATOM 10638 C C . GLU A 1 1360 ? -12.779 -30.594 16.027 1.00 91.94 1360 GLU A C 1
ATOM 10640 O O . GLU A 1 1360 ? -13.503 -31.401 16.614 1.00 91.94 1360 GLU A O 1
ATOM 10645 N N . THR A 1 1361 ? -11.602 -30.944 15.500 1.00 91.69 1361 THR A N 1
ATOM 10646 C CA . THR A 1 1361 ? -11.080 -32.318 15.552 1.00 91.69 1361 THR A CA 1
ATOM 10647 C C . THR A 1 1361 ? -10.890 -32.781 17.003 1.00 91.69 1361 THR A C 1
ATOM 10649 O O . THR A 1 1361 ? -11.193 -33.926 17.337 1.00 91.69 1361 THR A O 1
ATOM 10652 N N . LEU A 1 1362 ? -10.479 -31.880 17.903 1.00 94.12 1362 LEU A N 1
ATOM 10653 C CA . LEU A 1 1362 ? -10.358 -32.150 19.336 1.00 94.12 1362 LEU A CA 1
ATOM 10654 C C . LEU A 1 1362 ? -11.718 -32.287 20.047 1.00 94.12 1362 LEU A C 1
ATOM 10656 O O . LEU A 1 1362 ? -11.893 -33.194 20.860 1.00 94.12 1362 LEU A O 1
ATOM 10660 N N . ARG A 1 1363 ? -12.702 -31.430 19.739 1.00 95.06 1363 ARG A N 1
ATOM 10661 C CA . ARG A 1 1363 ? -14.083 -31.565 20.246 1.00 95.06 1363 ARG A CA 1
ATOM 10662 C C . ARG A 1 1363 ? -14.686 -32.905 19.831 1.00 95.06 1363 ARG A C 1
ATOM 10664 O O . ARG A 1 1363 ? -15.292 -33.585 20.659 1.00 95.06 1363 ARG A O 1
ATOM 10671 N N . LYS A 1 1364 ? -14.465 -33.295 18.573 1.00 92.94 1364 LYS A N 1
ATOM 10672 C CA . LYS A 1 1364 ? -14.882 -34.581 18.017 1.00 92.94 1364 LYS A CA 1
ATOM 10673 C C . LYS A 1 1364 ? -14.205 -35.747 18.737 1.00 92.94 1364 LYS A C 1
ATOM 10675 O O . LYS A 1 1364 ? -14.909 -36.615 19.240 1.00 92.94 1364 LYS A O 1
ATOM 10680 N N . PHE A 1 1365 ? -12.882 -35.704 18.914 1.00 93.44 1365 PHE A N 1
ATOM 10681 C CA . PHE A 1 1365 ? -12.142 -36.705 19.690 1.00 93.44 1365 PHE A CA 1
ATOM 10682 C C . PHE A 1 1365 ? -12.679 -36.869 21.124 1.00 93.44 1365 PHE A C 1
ATOM 10684 O O . PHE A 1 1365 ? -12.861 -37.997 21.575 1.00 93.44 1365 PHE A O 1
ATOM 10691 N N . ILE A 1 1366 ? -12.958 -35.776 21.846 1.00 94.06 1366 ILE A N 1
ATOM 10692 C CA . ILE A 1 1366 ? -13.462 -35.830 23.234 1.00 94.06 1366 ILE A CA 1
ATOM 10693 C C . ILE A 1 1366 ? -14.850 -36.486 23.303 1.00 94.06 1366 ILE A C 1
ATOM 10695 O O . ILE A 1 1366 ? -15.109 -37.274 24.216 1.00 94.06 1366 ILE A O 1
ATOM 10699 N N . TYR A 1 1367 ? -15.718 -36.187 22.333 1.00 93.88 1367 TYR A N 1
ATOM 10700 C CA . TYR A 1 1367 ? -17.048 -36.782 22.217 1.00 93.88 1367 TYR A CA 1
ATOM 10701 C C . TYR A 1 1367 ? -16.985 -38.274 21.839 1.00 93.88 1367 TYR A C 1
ATOM 10703 O O . TYR A 1 1367 ? -17.543 -39.109 22.551 1.00 93.88 1367 TYR A O 1
ATOM 10711 N N . GLU A 1 1368 ? -16.254 -38.621 20.775 1.00 92.12 1368 GLU A N 1
ATOM 10712 C CA . GLU A 1 1368 ? -16.124 -39.994 20.258 1.00 92.12 1368 GLU A CA 1
ATOM 10713 C C . GLU A 1 1368 ? -15.340 -40.923 21.203 1.00 92.12 1368 GLU A C 1
ATOM 10715 O O . GLU A 1 1368 ? -15.586 -42.126 21.235 1.00 92.12 1368 GLU A O 1
ATOM 10720 N N . SER A 1 1369 ? -14.438 -40.380 22.029 1.00 90.06 1369 SER A N 1
ATOM 10721 C CA . SER A 1 1369 ? -13.701 -41.153 23.043 1.00 90.06 1369 SER A CA 1
ATOM 10722 C C . SER A 1 1369 ? -14.515 -41.462 24.305 1.00 90.06 1369 SER A C 1
ATOM 10724 O O . SER A 1 1369 ? -13.992 -42.113 25.208 1.00 90.06 1369 SER A O 1
ATOM 10726 N N . HIS A 1 1370 ? -15.763 -40.983 24.404 1.00 90.69 1370 HIS A N 1
ATOM 10727 C CA . HIS A 1 1370 ? -16.661 -41.206 25.544 1.00 90.69 1370 HIS A CA 1
ATOM 10728 C C . HIS A 1 1370 ? -16.019 -40.915 26.917 1.00 90.69 1370 HIS A C 1
ATOM 10730 O O . HIS A 1 1370 ? -16.215 -41.661 27.878 1.00 90.69 1370 HIS A O 1
ATOM 10736 N N . ILE A 1 1371 ? -15.240 -39.831 27.034 1.00 89.12 1371 ILE A N 1
ATOM 10737 C CA . ILE A 1 1371 ? -14.468 -39.558 28.257 1.00 89.12 1371 ILE A CA 1
ATOM 10738 C C . ILE A 1 1371 ? -15.414 -39.281 29.438 1.00 89.12 1371 ILE A C 1
ATOM 10740 O O . ILE A 1 1371 ? -16.121 -38.268 29.457 1.00 89.12 1371 ILE A O 1
ATOM 10744 N N . ASP A 1 1372 ? -15.422 -40.195 30.413 1.00 90.56 1372 ASP A N 1
ATOM 10745 C CA . ASP A 1 1372 ? -16.257 -40.118 31.614 1.00 90.56 1372 ASP A CA 1
ATOM 10746 C C . ASP A 1 1372 ? -15.561 -39.357 32.744 1.00 90.56 1372 ASP A C 1
ATOM 10748 O O . ASP A 1 1372 ? -14.422 -39.645 33.123 1.00 90.56 1372 ASP A O 1
ATOM 10752 N N . ILE A 1 1373 ? -16.279 -38.391 33.312 1.00 91.56 1373 ILE A N 1
ATOM 10753 C CA . ILE A 1 1373 ? -15.891 -37.652 34.506 1.00 91.56 1373 ILE A CA 1
ATOM 10754 C C . ILE A 1 1373 ? -17.054 -37.741 35.501 1.00 91.56 1373 ILE A C 1
ATOM 10756 O O . ILE A 1 1373 ? -17.943 -36.894 35.514 1.00 91.56 1373 ILE A O 1
ATOM 10760 N N . GLU A 1 1374 ? -17.042 -38.776 36.350 1.00 90.19 1374 GLU A N 1
ATOM 10761 C CA . GLU A 1 1374 ? -18.076 -39.048 37.371 1.00 90.19 1374 GLU A CA 1
ATOM 10762 C C . GLU A 1 1374 ? -19.512 -39.168 36.814 1.00 90.19 1374 GLU A C 1
ATOM 10764 O O . GLU A 1 1374 ? -20.444 -38.530 37.317 1.00 90.19 1374 GLU A O 1
ATOM 10769 N N . GLY A 1 1375 ? -19.703 -39.993 35.784 1.00 91.94 1375 GLY A N 1
ATOM 10770 C CA . GLY A 1 1375 ? -21.002 -40.258 35.159 1.00 91.94 1375 GLY A CA 1
ATOM 10771 C C . GLY A 1 1375 ? -21.494 -39.149 34.223 1.00 91.94 1375 GLY A C 1
ATOM 10772 O O . GLY A 1 1375 ? -22.660 -39.179 33.809 1.00 91.94 1375 GLY A O 1
ATOM 10773 N N . SER A 1 1376 ? -20.630 -38.186 33.896 1.00 94.06 1376 SER A N 1
ATOM 10774 C CA . SER A 1 1376 ? -20.881 -37.039 33.018 1.00 94.06 1376 SER A CA 1
ATOM 10775 C C . SER A 1 1376 ? -19.881 -36.997 31.868 1.00 94.06 1376 SER A C 1
ATOM 10777 O O . SER A 1 1376 ? -18.715 -37.351 32.029 1.00 94.06 1376 SER A O 1
ATOM 10779 N N . TYR A 1 1377 ? -20.316 -36.485 30.717 1.00 95.44 1377 TYR A N 1
ATOM 10780 C CA . TYR A 1 1377 ? -19.414 -36.216 29.599 1.00 95.44 1377 TYR A CA 1
ATOM 10781 C C . TYR A 1 1377 ? -18.354 -35.175 29.989 1.00 95.44 1377 TYR A C 1
ATOM 10783 O O . TYR A 1 1377 ? -18.684 -34.133 30.572 1.00 95.44 1377 TYR A O 1
ATOM 10791 N N . GLY A 1 1378 ? -17.094 -35.423 29.631 1.00 94.88 1378 GLY A N 1
ATOM 10792 C CA . GLY A 1 1378 ? -16.042 -34.410 29.680 1.00 94.88 1378 GLY A CA 1
ATOM 10793 C C . GLY A 1 1378 ? -16.247 -33.322 28.621 1.00 94.88 1378 GLY A C 1
ATOM 10794 O O . GLY A 1 1378 ? -16.541 -33.618 27.466 1.00 94.88 1378 GLY A O 1
ATOM 10795 N N . LYS A 1 1379 ? -16.069 -32.053 29.002 1.00 95.19 1379 LYS A N 1
ATOM 10796 C CA . LYS A 1 1379 ? -16.153 -30.886 28.110 1.00 95.19 1379 LYS A CA 1
ATOM 10797 C C . LYS A 1 1379 ? -14.807 -30.167 28.055 1.00 95.19 1379 LYS A C 1
ATOM 10799 O O . LYS A 1 1379 ? -14.194 -29.931 29.095 1.00 95.19 1379 LYS A O 1
ATOM 10804 N N . LEU A 1 1380 ? -14.351 -29.828 26.845 1.00 96.31 1380 LEU A N 1
ATOM 10805 C CA . LEU A 1 1380 ? -13.116 -29.060 26.609 1.00 96.31 1380 LEU A CA 1
ATOM 10806 C C . LEU A 1 1380 ? -13.212 -27.686 27.281 1.00 96.31 1380 LEU A C 1
ATOM 10808 O O . LEU A 1 1380 ? -14.141 -26.936 26.988 1.00 96.31 1380 LEU A O 1
ATOM 10812 N N . THR A 1 1381 ? -12.254 -27.361 28.151 1.00 92.88 1381 THR A N 1
ATOM 10813 C CA . THR A 1 1381 ? -12.215 -26.077 28.870 1.00 92.88 1381 THR A CA 1
ATOM 10814 C C . THR A 1 1381 ? -11.082 -25.167 28.420 1.00 92.88 1381 THR A C 1
ATOM 10816 O O . THR A 1 1381 ? -11.262 -23.953 28.393 1.00 92.88 1381 THR A O 1
ATOM 10819 N N . ARG A 1 1382 ? -9.925 -25.726 28.041 1.00 92.94 1382 ARG A N 1
ATOM 10820 C CA . ARG A 1 1382 ? -8.773 -24.954 27.553 1.00 92.94 1382 ARG A CA 1
ATOM 10821 C C . ARG A 1 1382 ? -7.879 -25.801 26.650 1.00 92.94 1382 ARG A C 1
ATOM 10823 O O . ARG A 1 1382 ? -7.554 -26.928 27.010 1.00 92.94 1382 ARG A O 1
ATOM 10830 N N . LEU A 1 1383 ? -7.452 -25.248 25.518 1.00 95.38 1383 LEU A N 1
ATOM 10831 C CA . LEU A 1 1383 ? -6.301 -25.727 24.747 1.00 95.38 1383 LEU A CA 1
ATOM 10832 C C . LEU A 1 1383 ? -5.071 -24.958 25.261 1.00 95.38 1383 LEU A C 1
ATOM 10834 O O . LEU A 1 1383 ? -5.122 -23.733 25.361 1.00 95.38 1383 LEU A O 1
ATOM 10838 N N . HIS A 1 1384 ? -4.013 -25.661 25.664 1.00 93.31 1384 HIS A N 1
ATOM 10839 C CA . HIS A 1 1384 ? -2.800 -25.070 26.253 1.00 93.31 1384 HIS A CA 1
ATOM 10840 C C . HIS A 1 1384 ? -1.696 -24.860 25.217 1.00 93.31 1384 HIS A C 1
ATOM 10842 O O . HIS A 1 1384 ? -0.991 -23.858 25.284 1.00 93.31 1384 HIS A O 1
ATOM 10848 N N . SER A 1 1385 ? -1.547 -25.780 24.262 1.00 93.50 1385 SER A N 1
ATOM 10849 C CA . SER A 1 1385 ? -0.584 -25.674 23.159 1.00 93.50 1385 SER A CA 1
ATOM 10850 C C . SER A 1 1385 ? -0.946 -26.602 21.996 1.00 93.50 1385 SER A C 1
ATOM 10852 O O . SER A 1 1385 ? -1.677 -27.582 22.174 1.00 93.50 1385 SER A O 1
ATOM 10854 N N . TYR A 1 1386 ? -0.421 -26.288 20.808 1.00 94.44 1386 TYR A N 1
ATOM 10855 C CA . TYR A 1 1386 ? -0.400 -27.181 19.651 1.00 94.44 1386 TYR A CA 1
ATOM 10856 C C . TYR A 1 1386 ? 0.881 -26.970 18.818 1.00 94.44 1386 TYR A C 1
ATOM 10858 O O . TYR A 1 1386 ? 1.410 -25.861 18.771 1.00 94.44 1386 TYR A O 1
ATOM 10866 N N . GLU A 1 1387 ? 1.390 -28.024 18.176 1.00 89.75 1387 GLU A N 1
ATOM 10867 C CA . GLU A 1 1387 ? 2.598 -28.016 17.337 1.00 89.75 1387 GLU A CA 1
ATOM 10868 C C . GLU A 1 1387 ? 2.408 -28.965 16.140 1.00 89.75 1387 GLU A C 1
ATOM 10870 O O . GLU A 1 1387 ? 2.075 -30.138 16.312 1.00 89.75 1387 GLU A O 1
ATOM 10875 N N . VAL A 1 1388 ? 2.620 -28.485 14.911 1.00 88.94 1388 VAL A N 1
ATOM 10876 C CA . VAL A 1 1388 ? 2.455 -29.306 13.698 1.00 88.94 1388 VAL A CA 1
ATOM 10877 C C . VAL A 1 1388 ? 3.659 -30.231 13.524 1.00 88.94 1388 VAL A C 1
ATOM 10879 O O . VAL A 1 1388 ? 4.787 -29.764 13.378 1.00 88.94 1388 VAL A O 1
ATOM 10882 N N . LYS A 1 1389 ? 3.430 -31.549 13.516 1.00 87.94 1389 LYS A N 1
ATOM 10883 C CA . LYS A 1 1389 ? 4.478 -32.571 13.401 1.00 87.94 1389 LYS A CA 1
ATOM 10884 C C . LYS A 1 1389 ? 4.270 -33.507 12.210 1.00 87.94 1389 LYS A C 1
ATOM 10886 O O . LYS A 1 1389 ? 3.154 -33.672 11.724 1.00 87.94 1389 LYS A O 1
ATOM 10891 N N . PRO A 1 1390 ? 5.339 -34.213 11.794 1.00 82.06 1390 PRO A N 1
ATOM 10892 C CA . PRO A 1 1390 ? 5.296 -35.305 10.825 1.00 82.06 1390 PRO A CA 1
ATOM 10893 C C . PRO A 1 1390 ? 4.097 -36.258 10.861 1.00 82.06 1390 PRO A C 1
ATOM 10895 O O . PRO A 1 1390 ? 3.665 -36.732 9.816 1.00 82.06 1390 PRO A O 1
ATOM 10898 N N . ALA A 1 1391 ? 3.599 -36.576 12.056 1.00 84.81 1391 ALA A N 1
ATOM 10899 C CA . ALA A 1 1391 ? 2.577 -37.594 12.277 1.00 84.81 1391 ALA A CA 1
ATOM 10900 C C . ALA A 1 1391 ? 1.177 -37.019 12.585 1.00 84.81 1391 ALA A C 1
ATOM 10902 O O . ALA A 1 1391 ? 0.272 -37.784 12.911 1.00 84.81 1391 ALA A O 1
ATOM 10903 N N . GLY A 1 1392 ? 1.002 -35.694 12.543 1.00 89.88 1392 GLY A N 1
ATOM 10904 C CA . GLY A 1 1392 ? -0.198 -35.000 13.022 1.00 89.88 1392 GLY A CA 1
ATOM 10905 C C . GLY A 1 1392 ? 0.142 -33.770 13.866 1.00 89.88 1392 GLY A C 1
ATOM 10906 O O . GLY A 1 1392 ? 1.298 -33.365 13.950 1.00 89.88 1392 GLY A O 1
ATOM 10907 N N . VAL A 1 1393 ? -0.849 -33.179 14.526 1.00 92.31 1393 VAL A N 1
ATOM 10908 C CA . VAL A 1 1393 ? -0.650 -32.052 15.452 1.00 92.31 1393 VAL A CA 1
ATOM 10909 C C . VAL A 1 1393 ? -0.446 -32.587 16.868 1.00 92.31 1393 VAL A C 1
ATOM 10911 O O . VAL A 1 1393 ? -1.317 -33.267 17.399 1.00 92.31 1393 VAL A O 1
ATOM 10914 N N . ASP A 1 1394 ? 0.689 -32.293 17.491 1.00 94.38 1394 ASP A N 1
ATOM 10915 C CA . ASP A 1 1394 ? 0.915 -32.552 18.917 1.00 94.38 1394 ASP A CA 1
ATOM 10916 C C . ASP A 1 1394 ? 0.187 -31.481 19.736 1.00 94.38 1394 ASP A C 1
ATOM 10918 O O . ASP A 1 1394 ? 0.348 -30.295 19.459 1.00 94.38 1394 ASP A O 1
ATOM 10922 N N . ILE A 1 1395 ? -0.655 -31.875 20.690 1.00 96.12 1395 ILE A N 1
ATOM 10923 C CA . ILE A 1 1395 ? -1.572 -30.982 21.414 1.00 96.12 1395 ILE A CA 1
ATOM 10924 C C . ILE A 1 1395 ? -1.518 -31.204 22.927 1.00 96.12 1395 ILE A C 1
ATOM 10926 O O . ILE A 1 1395 ? -1.296 -32.320 23.396 1.00 96.12 1395 ILE A O 1
ATOM 10930 N N . GLN A 1 1396 ? -1.804 -30.154 23.704 1.00 96.38 1396 GLN A N 1
ATOM 10931 C CA . GLN A 1 1396 ? -2.059 -30.237 25.150 1.00 96.38 1396 GLN A CA 1
ATOM 10932 C C . GLN A 1 1396 ? -3.326 -29.457 25.507 1.00 96.38 1396 GLN A C 1
ATOM 10934 O O . GLN A 1 1396 ? -3.485 -28.311 25.092 1.00 96.38 1396 GLN A O 1
ATOM 10939 N N . PHE A 1 1397 ? -4.237 -30.044 26.282 1.00 97.31 1397 PHE A N 1
ATOM 10940 C CA . PHE A 1 1397 ? -5.554 -29.476 26.591 1.00 97.31 1397 PHE A CA 1
ATOM 10941 C C . PHE A 1 1397 ? -6.090 -29.925 27.959 1.00 97.31 1397 PHE A C 1
ATOM 10943 O O . PHE A 1 1397 ? -5.578 -30.855 28.574 1.00 97.31 1397 PHE A O 1
ATOM 10950 N N . SER A 1 1398 ? -7.141 -29.270 28.451 1.00 96.06 1398 SER A N 1
ATOM 10951 C CA . SER A 1 1398 ? -7.864 -29.659 29.664 1.00 96.06 1398 SER A CA 1
ATOM 10952 C C . SER A 1 1398 ? -9.358 -29.828 29.418 1.00 96.06 1398 SER A C 1
ATOM 10954 O O . SER A 1 1398 ? -9.975 -29.080 28.657 1.00 96.06 1398 SER A O 1
ATOM 10956 N N . ILE A 1 1399 ? -9.935 -30.804 30.116 1.00 95.75 1399 ILE A N 1
ATOM 10957 C CA . ILE A 1 1399 ? -11.364 -31.114 30.139 1.00 95.75 1399 ILE A CA 1
ATOM 10958 C C . ILE A 1 1399 ? -11.887 -31.100 31.585 1.00 95.75 1399 ILE A C 1
ATOM 10960 O O . ILE A 1 1399 ? -11.162 -31.413 32.535 1.00 95.75 1399 ILE A O 1
ATOM 10964 N N . MET A 1 1400 ? -13.157 -30.739 31.758 1.00 94.56 1400 MET A N 1
ATOM 10965 C CA . MET A 1 1400 ? -13.861 -30.747 33.048 1.00 94.56 1400 MET A CA 1
ATOM 10966 C C . MET A 1 1400 ? -15.231 -31.414 32.924 1.00 94.56 1400 MET A C 1
ATOM 10968 O O . MET A 1 1400 ? -15.731 -31.641 31.821 1.00 94.56 1400 MET A O 1
ATOM 10972 N N . LYS A 1 1401 ? -15.832 -31.735 34.071 1.00 94.44 1401 LYS A N 1
ATOM 10973 C CA . LYS A 1 1401 ? -17.156 -32.352 34.168 1.00 94.44 1401 LYS A CA 1
ATOM 10974 C C . LYS A 1 1401 ? -18.233 -31.445 33.560 1.00 94.44 1401 LYS A C 1
ATOM 10976 O O . LYS A 1 1401 ? -18.338 -30.286 33.953 1.00 94.44 1401 LYS A O 1
ATOM 10981 N N . SER A 1 1402 ? -19.058 -31.956 32.647 1.00 95.56 1402 SER A N 1
ATOM 10982 C CA . SER A 1 1402 ? -20.284 -31.259 32.226 1.00 95.56 1402 SER A CA 1
ATOM 10983 C C . SER A 1 1402 ? -21.492 -31.630 33.099 1.00 95.56 1402 SER A C 1
ATOM 10985 O O . SER A 1 1402 ? -21.499 -32.648 33.797 1.00 95.56 1402 SER A O 1
ATOM 10987 N N . SER A 1 1403 ? -22.552 -30.826 33.036 1.00 95.31 1403 SER A N 1
ATOM 10988 C CA . SER A 1 1403 ? -23.855 -31.118 33.648 1.00 95.31 1403 SER A CA 1
ATOM 10989 C C . SER A 1 1403 ? -24.606 -32.271 32.964 1.00 95.31 1403 SER A C 1
ATOM 10991 O O . SER A 1 1403 ? -25.598 -32.762 33.502 1.00 95.31 1403 SER A O 1
ATOM 10993 N N . CYS A 1 1404 ? -24.141 -32.733 31.799 1.00 95.38 1404 CYS A N 1
ATOM 10994 C CA . CYS A 1 1404 ? -24.789 -33.780 31.020 1.00 95.38 1404 CYS A CA 1
ATOM 10995 C C . CYS A 1 1404 ? -24.243 -35.169 31.361 1.00 95.38 1404 CYS A C 1
ATOM 10997 O O . CYS A 1 1404 ? -23.061 -35.461 31.169 1.00 95.38 1404 CYS A O 1
ATOM 10999 N N . SER A 1 1405 ? -25.131 -36.044 31.839 1.00 94.06 1405 SER A N 1
ATOM 11000 C CA . SER A 1 1405 ? -24.788 -37.426 32.181 1.00 94.06 1405 SER A CA 1
ATOM 11001 C C . SER A 1 1405 ? -24.525 -38.279 30.938 1.00 94.06 1405 SER A C 1
ATOM 11003 O O . SER A 1 1405 ? -25.307 -38.227 29.990 1.00 94.06 1405 SER A O 1
ATOM 11005 N N . GLN A 1 1406 ? -23.509 -39.147 30.995 1.00 90.12 1406 GLN A N 1
ATOM 11006 C CA . GLN A 1 1406 ? -23.238 -40.150 29.953 1.00 90.12 1406 GLN A CA 1
ATOM 11007 C C . GLN A 1 1406 ? -24.388 -41.149 29.733 1.00 90.12 1406 GLN A C 1
ATOM 11009 O O . GLN A 1 1406 ? -24.482 -41.766 28.677 1.00 90.12 1406 GLN A O 1
ATOM 11014 N N . ASN A 1 1407 ? -25.302 -41.286 30.700 1.00 91.00 1407 ASN A N 1
ATOM 11015 C CA . ASN A 1 1407 ? -26.470 -42.165 30.584 1.00 91.00 1407 ASN A CA 1
ATOM 11016 C C . ASN A 1 1407 ? -27.555 -41.630 29.632 1.00 91.00 1407 ASN A C 1
ATOM 11018 O O . ASN A 1 1407 ? -28.531 -42.332 29.362 1.00 91.00 1407 ASN A O 1
ATOM 11022 N N . LYS A 1 1408 ? -27.430 -40.386 29.156 1.00 91.19 1408 LYS A N 1
ATOM 11023 C CA . LYS A 1 1408 ? -28.344 -39.781 28.189 1.00 91.19 1408 LYS A CA 1
ATOM 11024 C C . LYS A 1 1408 ? -27.591 -39.585 26.870 1.00 91.19 1408 LYS A C 1
ATOM 11026 O O . LYS A 1 1408 ? -26.588 -38.877 26.886 1.00 91.19 1408 LYS A O 1
ATOM 11031 N N . PRO A 1 1409 ? -28.063 -40.141 25.738 1.00 90.94 1409 PRO A N 1
ATOM 11032 C CA . PRO A 1 1409 ? -27.468 -39.826 24.448 1.00 90.94 1409 PRO A CA 1
ATOM 11033 C C . PRO A 1 1409 ? -27.654 -38.332 24.181 1.00 90.94 1409 PRO A C 1
ATOM 11035 O O . PRO A 1 1409 ? -28.780 -37.827 24.216 1.00 90.94 1409 PRO A O 1
ATOM 11038 N N . ILE A 1 1410 ? -26.538 -37.649 23.950 1.00 93.00 1410 ILE A N 1
ATOM 11039 C CA . ILE A 1 1410 ? -26.490 -36.259 23.502 1.00 93.00 1410 ILE A CA 1
ATOM 11040 C C . ILE A 1 1410 ? -25.696 -36.177 22.203 1.00 93.00 1410 ILE A C 1
ATOM 11042 O O . ILE A 1 1410 ? -24.831 -37.025 21.964 1.00 93.00 1410 ILE A O 1
ATOM 11046 N N . THR A 1 1411 ? -25.954 -35.173 21.374 1.00 95.12 1411 THR A N 1
ATOM 11047 C CA . THR A 1 1411 ? -25.092 -34.876 20.219 1.00 95.12 1411 THR A CA 1
ATOM 11048 C C . THR A 1 1411 ? -23.813 -34.150 20.662 1.00 95.12 1411 THR A C 1
ATOM 11050 O O . THR A 1 1411 ? -23.720 -33.654 21.791 1.00 95.12 1411 THR A O 1
ATOM 11053 N N . ILE A 1 1412 ? -22.801 -34.083 19.790 1.00 94.25 1412 ILE A N 1
ATOM 11054 C CA . ILE A 1 1412 ? -21.567 -33.328 20.070 1.00 94.25 1412 ILE A CA 1
ATOM 11055 C C . ILE A 1 1412 ? -21.876 -31.849 20.338 1.00 94.25 1412 ILE A C 1
ATOM 11057 O O . ILE A 1 1412 ? -21.266 -31.209 21.191 1.00 94.25 1412 ILE A O 1
ATOM 11061 N N . GLU A 1 1413 ? -22.877 -31.303 19.668 1.00 92.44 1413 GLU A N 1
ATOM 11062 C CA . GLU A 1 1413 ? -23.244 -29.899 19.755 1.00 92.44 1413 GLU A CA 1
ATOM 11063 C C . GLU A 1 1413 ? -24.126 -29.617 20.975 1.00 92.44 1413 GLU A C 1
ATOM 11065 O O . GLU A 1 1413 ? -23.966 -28.576 21.609 1.00 92.44 1413 GLU A O 1
ATOM 11070 N N . GLU A 1 1414 ? -24.959 -30.572 21.405 1.00 94.25 1414 GLU A N 1
ATOM 11071 C CA . GLU A 1 1414 ? -25.585 -30.528 22.730 1.00 94.25 1414 GLU A CA 1
ATOM 11072 C C . GLU A 1 1414 ? -24.522 -30.497 23.841 1.00 94.25 1414 GLU A C 1
ATOM 11074 O O . GLU A 1 1414 ? -24.611 -29.643 24.726 1.00 94.25 1414 GLU A O 1
ATOM 11079 N N . LEU A 1 1415 ? -23.475 -31.334 23.760 1.00 95.88 1415 LEU A N 1
ATOM 11080 C CA . LEU A 1 1415 ? -22.349 -31.324 24.709 1.00 95.88 1415 LEU A CA 1
ATOM 11081 C C . LEU A 1 1415 ? -21.647 -29.959 24.765 1.00 95.88 1415 LEU A C 1
ATOM 11083 O O . LEU A 1 1415 ? -21.283 -29.492 25.848 1.00 95.88 1415 LEU A O 1
ATOM 11087 N N . TYR A 1 1416 ? -21.467 -29.286 23.628 1.00 94.75 1416 TYR A N 1
ATOM 11088 C CA . TYR A 1 1416 ? -20.831 -27.967 23.599 1.00 94.75 1416 TYR A CA 1
ATOM 11089 C C . TYR A 1 1416 ? -21.789 -26.786 23.850 1.00 94.75 1416 TYR A C 1
ATOM 11091 O O . TYR A 1 1416 ? -21.309 -25.739 24.287 1.00 94.75 1416 TYR A O 1
ATOM 11099 N N . SER A 1 1417 ? -23.110 -26.977 23.766 1.00 92.94 1417 SER A N 1
ATOM 11100 C CA . SER A 1 1417 ? -24.139 -25.985 24.130 1.00 92.94 1417 SER A CA 1
ATOM 11101 C C . SER A 1 1417 ? -24.166 -25.618 25.625 1.00 92.94 1417 SER A C 1
ATOM 11103 O O . SER A 1 1417 ? -23.552 -26.282 26.469 1.00 92.94 1417 SER A O 1
ATOM 11105 N N . GLU A 1 1418 ? -24.935 -24.583 25.981 1.00 89.69 1418 GLU A N 1
ATOM 11106 C CA . GLU A 1 1418 ? -25.165 -24.180 27.378 1.00 89.69 1418 GLU A CA 1
ATOM 11107 C C . GLU A 1 1418 ? -25.928 -25.229 28.205 1.00 89.69 1418 GLU A C 1
ATOM 11109 O O . GLU A 1 1418 ? -25.769 -25.273 29.427 1.00 89.69 1418 GLU A O 1
ATOM 11114 N N . GLN A 1 1419 ? -26.685 -26.128 27.554 1.00 90.62 1419 GLN A N 1
ATOM 11115 C CA . GLN A 1 1419 ? -27.431 -27.216 28.211 1.00 90.62 1419 GLN A CA 1
ATOM 11116 C C . GLN A 1 1419 ? -26.489 -28.173 28.963 1.00 90.62 1419 GLN A C 1
ATOM 11118 O O . GLN A 1 1419 ? -26.858 -28.729 29.998 1.00 90.62 1419 GLN A O 1
ATOM 11123 N N . CYS A 1 1420 ? -25.257 -28.315 28.466 1.00 95.25 1420 CYS A N 1
ATOM 11124 C CA . CYS A 1 1420 ? -24.177 -29.088 29.070 1.00 95.25 1420 CYS A CA 1
ATOM 11125 C C . CYS A 1 1420 ? -23.099 -28.150 29.645 1.00 95.25 1420 CYS A C 1
ATOM 11127 O O . CYS A 1 1420 ? -21.942 -28.147 29.216 1.00 95.25 1420 CYS A O 1
ATOM 11129 N N . SER A 1 1421 ? -23.490 -27.293 30.588 1.00 93.31 1421 SER A N 1
ATOM 11130 C CA . SER A 1 1421 ? -22.616 -26.349 31.300 1.00 93.31 1421 SER A CA 1
ATOM 11131 C C . SER A 1 1421 ? -21.497 -27.078 32.067 1.00 93.31 1421 SER A C 1
ATOM 11133 O O . SER A 1 1421 ? -21.642 -28.244 32.432 1.00 93.31 1421 SER A O 1
ATOM 11135 N N . ILE A 1 1422 ? -20.366 -26.414 32.327 1.00 92.56 1422 ILE A N 1
ATOM 11136 C CA . ILE A 1 1422 ? -19.281 -27.001 33.136 1.00 92.56 1422 ILE A CA 1
ATOM 11137 C C . ILE A 1 1422 ? -19.694 -26.972 34.612 1.00 92.56 1422 ILE A C 1
ATOM 11139 O O . ILE A 1 1422 ? -20.031 -25.918 35.144 1.00 92.56 1422 ILE A O 1
ATOM 11143 N N . VAL A 1 1423 ? -19.640 -28.123 35.280 1.00 89.56 1423 VAL A N 1
ATOM 11144 C CA . VAL A 1 1423 ? -19.850 -28.249 36.727 1.00 89.56 1423 VAL A CA 1
ATOM 11145 C C . VAL A 1 1423 ? -18.495 -28.123 37.418 1.00 89.56 1423 VAL A C 1
ATOM 11147 O O . VAL A 1 1423 ? -17.529 -28.764 37.002 1.00 89.56 1423 VAL A O 1
ATOM 11150 N N . GLN A 1 1424 ? -18.409 -27.321 38.483 1.00 80.56 1424 GLN A N 1
ATOM 11151 C CA . GLN A 1 1424 ? -17.200 -27.246 39.306 1.00 80.56 1424 GLN A CA 1
ATOM 11152 C C . GLN A 1 1424 ? -16.886 -28.625 39.910 1.00 80.56 1424 GLN A C 1
ATOM 11154 O O . GLN A 1 1424 ? -17.578 -29.103 40.807 1.00 80.56 1424 GLN A O 1
ATOM 11159 N N . SER A 1 1425 ? -15.829 -29.264 39.409 1.00 79.50 1425 SER A N 1
ATOM 11160 C CA . SER A 1 1425 ? -15.221 -30.462 39.988 1.00 79.50 1425 SER A CA 1
ATOM 11161 C C . SER A 1 1425 ? -13.914 -30.084 40.698 1.00 79.50 1425 SER A C 1
ATOM 11163 O O . SER A 1 1425 ? -13.164 -29.272 40.156 1.00 79.50 1425 SER A O 1
ATOM 11165 N N . PRO A 1 1426 ? -13.560 -30.702 41.846 1.00 82.88 1426 PRO A N 1
ATOM 11166 C CA . PRO A 1 1426 ? -12.329 -30.397 42.602 1.00 82.88 1426 PRO A CA 1
ATOM 11167 C C . PRO A 1 1426 ? -11.027 -30.828 41.889 1.00 82.88 1426 PRO A C 1
ATOM 11169 O O . PRO A 1 1426 ? -9.940 -30.865 42.463 1.00 82.88 1426 PRO A O 1
ATOM 11172 N N . TYR A 1 1427 ? -11.134 -31.202 40.621 1.00 81.06 1427 TYR A N 1
ATOM 11173 C CA . TYR A 1 1427 ? -10.050 -31.585 39.742 1.00 81.06 1427 TYR A CA 1
ATOM 11174 C C . TYR A 1 1427 ? -10.424 -31.241 38.301 1.00 81.06 1427 TYR A C 1
ATOM 11176 O O . TYR A 1 1427 ? -11.599 -31.223 37.925 1.00 81.06 1427 TYR A O 1
ATOM 11184 N N . SER A 1 1428 ? -9.400 -31.033 37.486 1.00 87.75 1428 SER A N 1
ATOM 11185 C CA . SER A 1 1428 ? -9.494 -30.987 36.027 1.00 87.75 1428 SER A CA 1
ATOM 11186 C C . SER A 1 1428 ? -8.695 -32.151 35.452 1.00 87.75 1428 SER A C 1
ATOM 11188 O O . SER A 1 1428 ? -7.747 -32.617 36.086 1.00 87.75 1428 SER A O 1
ATOM 11190 N N . VAL A 1 1429 ? -9.066 -32.649 34.278 1.00 92.75 1429 VAL A N 1
ATOM 11191 C CA . VAL A 1 1429 ? -8.270 -33.670 33.589 1.00 92.75 1429 VAL A CA 1
ATOM 11192 C C . VAL A 1 1429 ? -7.455 -32.969 32.509 1.00 92.75 1429 VAL A C 1
ATOM 11194 O O . VAL A 1 1429 ? -7.995 -32.203 31.713 1.00 92.75 1429 VAL A O 1
ATOM 11197 N N . HIS A 1 1430 ? -6.144 -33.176 32.525 1.00 93.69 1430 HIS A N 1
ATOM 11198 C CA . HIS A 1 1430 ? -5.188 -32.591 31.594 1.00 93.69 1430 HIS A CA 1
ATOM 11199 C C . HIS A 1 1430 ? -4.721 -33.680 30.634 1.00 93.69 1430 HIS A C 1
ATOM 11201 O O . HIS A 1 1430 ? -4.356 -34.769 31.068 1.00 93.69 1430 HIS A O 1
ATOM 11207 N N . CYS A 1 1431 ? -4.776 -33.413 29.338 1.00 96.00 1431 CYS A N 1
ATOM 11208 C CA . CYS A 1 1431 ? -4.550 -34.390 28.286 1.00 96.00 1431 CYS A CA 1
ATOM 11209 C C . CYS A 1 1431 ? -3.529 -33.869 27.275 1.00 96.00 1431 CYS A C 1
ATOM 11211 O O . CYS A 1 1431 ? -3.503 -32.675 26.986 1.00 96.00 1431 CYS A O 1
ATOM 11213 N N . GLY A 1 1432 ? -2.729 -34.757 26.689 1.00 95.38 1432 GLY A N 1
ATOM 11214 C CA . GLY A 1 1432 ? -1.827 -34.392 25.601 1.00 95.38 1432 GLY A CA 1
ATOM 11215 C C . GLY A 1 1432 ? -1.387 -35.568 24.735 1.00 95.38 1432 GLY A C 1
ATOM 11216 O O . GLY A 1 1432 ? -1.460 -36.725 25.161 1.00 95.38 1432 GLY A O 1
ATOM 11217 N N . GLY A 1 1433 ? -0.965 -35.269 23.507 1.00 94.94 1433 GLY A N 1
ATOM 11218 C CA . GLY A 1 1433 ? -0.538 -36.253 22.513 1.00 94.94 1433 GLY A CA 1
ATOM 11219 C C . GLY A 1 1433 ? -0.804 -35.829 21.067 1.00 94.94 1433 GLY A C 1
ATOM 11220 O O . GLY A 1 1433 ? -1.188 -34.694 20.812 1.00 94.94 1433 GLY A O 1
ATOM 11221 N N . ILE A 1 1434 ? -0.624 -36.753 20.116 1.00 93.75 1434 ILE A N 1
ATOM 11222 C CA . ILE A 1 1434 ? -0.690 -36.452 18.672 1.00 93.75 1434 ILE A CA 1
ATOM 11223 C C . ILE A 1 1434 ? -2.092 -36.722 18.098 1.00 93.75 1434 ILE A C 1
ATOM 11225 O O . ILE A 1 1434 ? -2.654 -37.808 18.278 1.00 93.75 1434 ILE A O 1
ATOM 11229 N N . LEU A 1 1435 ? -2.612 -35.730 17.370 1.00 92.88 1435 LEU A N 1
ATOM 11230 C CA . LEU A 1 1435 ? -3.905 -35.680 16.688 1.00 92.88 1435 LEU A CA 1
ATOM 11231 C C . LEU A 1 1435 ? -3.705 -35.763 15.151 1.00 92.88 1435 LEU A C 1
ATOM 11233 O O . LEU A 1 1435 ? -3.123 -34.845 14.567 1.00 92.88 1435 LEU A O 1
ATOM 11237 N N . PRO A 1 1436 ? -4.154 -36.830 14.467 1.00 88.69 1436 PRO A N 1
ATOM 11238 C CA . PRO A 1 1436 ? -3.990 -36.978 13.019 1.00 88.69 1436 PRO A CA 1
ATOM 11239 C C . PRO A 1 1436 ? -4.939 -36.051 12.236 1.00 88.69 1436 PRO A C 1
ATOM 11241 O O . PRO A 1 1436 ? -6.147 -36.039 12.468 1.00 88.69 1436 PRO A O 1
ATOM 11244 N N . ILE A 1 1437 ? -4.383 -35.282 11.295 1.00 75.88 1437 ILE A N 1
ATOM 11245 C CA . ILE A 1 1437 ? -5.084 -34.212 10.548 1.00 75.88 1437 ILE A CA 1
ATOM 11246 C C . ILE A 1 1437 ? -5.991 -34.776 9.444 1.00 75.88 1437 ILE A C 1
ATOM 11248 O O . ILE A 1 1437 ? -7.007 -34.184 9.097 1.00 75.88 1437 ILE A O 1
ATOM 11252 N N . ASP A 1 1438 ? -5.640 -35.944 8.907 1.00 76.94 1438 ASP A N 1
ATOM 11253 C CA . ASP A 1 1438 ? -6.380 -36.637 7.847 1.00 76.94 1438 ASP A CA 1
ATOM 11254 C C . ASP A 1 1438 ? -7.678 -37.312 8.333 1.00 76.94 1438 ASP A C 1
ATOM 11256 O O . ASP A 1 1438 ? -8.424 -37.876 7.528 1.00 76.94 1438 ASP A O 1
ATOM 11260 N N . GLY A 1 1439 ? -7.930 -37.302 9.649 1.00 69.50 1439 GLY A N 1
ATOM 11261 C CA . GLY A 1 1439 ? -9.033 -38.017 10.292 1.00 69.50 1439 GLY A CA 1
ATOM 11262 C C . GLY A 1 1439 ? -8.961 -39.545 10.158 1.00 69.50 1439 GLY A C 1
ATOM 11263 O O . GLY A 1 1439 ? -9.968 -40.211 10.393 1.00 69.50 1439 GLY A O 1
ATOM 11264 N N . LYS A 1 1440 ? -7.813 -40.106 9.745 1.00 73.31 1440 LYS A N 1
ATOM 11265 C CA . LYS A 1 1440 ? -7.629 -41.532 9.410 1.00 73.31 1440 LYS A CA 1
ATOM 11266 C C . LYS A 1 1440 ? -6.483 -42.212 10.174 1.00 73.31 1440 LYS A C 1
ATOM 11268 O O . LYS A 1 1440 ? -6.364 -43.436 10.107 1.00 73.31 1440 LYS A O 1
ATOM 11273 N N . GLY A 1 1441 ? -5.673 -41.466 10.926 1.00 73.81 1441 GLY A N 1
ATOM 11274 C CA . GLY A 1 1441 ? -4.680 -42.020 11.857 1.00 73.81 1441 GLY A CA 1
ATOM 11275 C C . GLY A 1 1441 ? -5.249 -42.508 13.204 1.00 73.81 1441 GLY A C 1
ATOM 11276 O O . GLY A 1 1441 ? -6.379 -42.206 13.578 1.00 73.81 1441 GLY A O 1
ATOM 11277 N N . GLN A 1 1442 ? -4.432 -43.231 13.981 1.00 79.38 1442 GLN A N 1
ATOM 11278 C CA . GLN A 1 1442 ? -4.741 -43.569 15.379 1.00 79.38 1442 GLN A CA 1
ATOM 11279 C C . GLN A 1 1442 ? -4.403 -42.399 16.318 1.00 79.38 1442 GLN A C 1
ATOM 11281 O O . GLN A 1 1442 ? -3.290 -41.872 16.284 1.00 79.38 1442 GLN A O 1
ATOM 11286 N N . TYR A 1 1443 ? -5.338 -42.036 17.198 1.00 84.06 1443 TYR A N 1
ATOM 11287 C CA . TYR A 1 1443 ? -5.139 -41.014 18.230 1.00 84.06 1443 TYR A CA 1
ATOM 11288 C C . TYR A 1 1443 ? -4.191 -41.502 19.334 1.00 84.06 1443 TYR A C 1
ATOM 11290 O O . TYR A 1 1443 ? -4.443 -42.530 19.960 1.00 84.06 1443 TYR A O 1
ATOM 11298 N N . ASN A 1 1444 ? -3.135 -40.738 19.629 1.00 87.00 1444 ASN A N 1
ATOM 11299 C CA . ASN A 1 1444 ? -2.150 -41.071 20.667 1.00 87.00 1444 ASN A CA 1
ATOM 11300 C C . ASN A 1 1444 ? -2.190 -40.062 21.824 1.00 87.00 1444 ASN A C 1
ATOM 11302 O O . ASN A 1 1444 ? -1.184 -39.425 22.129 1.00 87.00 1444 ASN A O 1
ATOM 11306 N N . ILE A 1 1445 ? -3.358 -39.904 22.456 1.00 92.00 1445 ILE A N 1
ATOM 11307 C CA . ILE A 1 1445 ? -3.607 -38.920 23.522 1.00 92.00 1445 ILE A CA 1
ATOM 11308 C C . ILE A 1 1445 ? -3.679 -39.615 24.890 1.00 92.00 1445 ILE A C 1
ATOM 11310 O O . ILE A 1 1445 ? -4.377 -40.614 25.058 1.00 92.00 1445 ILE A O 1
ATOM 11314 N N . LYS A 1 1446 ? -2.964 -39.077 25.884 1.00 93.94 1446 LYS A N 1
ATOM 11315 C CA . LYS A 1 1446 ? -2.974 -39.529 27.287 1.00 93.94 1446 LYS A CA 1
ATOM 11316 C C . LYS A 1 1446 ? -3.565 -38.447 28.180 1.00 93.94 1446 LYS A C 1
ATOM 11318 O O . LYS A 1 1446 ? -3.312 -37.274 27.938 1.00 93.94 1446 LYS A O 1
ATOM 11323 N N . CYS A 1 1447 ? -4.295 -38.841 29.222 1.00 92.88 1447 CYS A N 1
ATOM 11324 C CA . CYS A 1 1447 ? -4.958 -37.931 30.158 1.00 92.88 1447 CYS A CA 1
ATOM 11325 C C . CYS A 1 1447 ? -4.593 -38.245 31.619 1.00 92.88 1447 CYS A C 1
ATOM 11327 O O . CYS A 1 1447 ? -4.557 -39.410 32.013 1.00 92.88 1447 CYS A O 1
ATOM 11329 N N . GLU A 1 1448 ? -4.378 -37.206 32.425 1.00 91.00 1448 GLU A N 1
ATOM 11330 C CA . GLU A 1 1448 ? -4.033 -37.262 33.849 1.00 91.00 1448 GLU A CA 1
ATOM 11331 C C . GLU A 1 1448 ? -4.966 -36.360 34.678 1.00 91.00 1448 GLU A C 1
ATOM 11333 O O . GLU A 1 1448 ? -5.373 -35.279 34.250 1.00 91.00 1448 GLU A O 1
ATOM 11338 N N . LYS A 1 1449 ? -5.339 -36.811 35.881 1.00 89.38 1449 LYS A N 1
ATOM 11339 C CA . LYS A 1 1449 ? -6.278 -36.118 36.775 1.00 89.38 1449 LYS A CA 1
ATOM 11340 C C . LYS A 1 1449 ? -5.524 -35.183 37.726 1.00 89.38 1449 LYS A C 1
ATOM 11342 O O . LYS A 1 1449 ? -4.891 -35.650 38.668 1.00 89.38 1449 LYS A O 1
ATOM 11347 N N . ILE A 1 1450 ? -5.648 -33.871 37.524 1.00 84.50 1450 ILE A N 1
ATOM 11348 C CA . ILE A 1 1450 ? -5.003 -32.837 38.345 1.00 84.50 1450 ILE A CA 1
ATOM 11349 C C . ILE A 1 1450 ? -6.003 -32.289 39.369 1.00 84.50 1450 ILE A C 1
ATOM 11351 O O . ILE A 1 1450 ? -7.004 -31.670 39.003 1.00 84.50 1450 ILE A O 1
ATOM 11355 N N . ILE A 1 1451 ? -5.721 -32.496 40.657 1.00 79.44 1451 ILE A N 1
ATOM 11356 C CA . ILE A 1 1451 ? -6.490 -31.933 41.779 1.00 79.44 1451 ILE A CA 1
ATOM 11357 C C . ILE A 1 1451 ? -6.224 -30.424 41.861 1.00 79.44 1451 ILE A C 1
ATOM 11359 O O . ILE A 1 1451 ? -5.067 -30.002 41.845 1.00 79.44 1451 ILE A O 1
ATOM 11363 N N . GLN A 1 1452 ? -7.275 -29.609 41.973 1.00 63.16 1452 GLN A N 1
ATOM 11364 C CA . GLN A 1 1452 ? -7.120 -28.172 42.208 1.00 63.16 1452 GLN A CA 1
ATOM 11365 C C . GLN A 1 1452 ? -6.771 -27.945 43.687 1.00 63.16 1452 GLN A C 1
ATOM 11367 O O . GLN A 1 1452 ? -7.604 -28.137 44.567 1.00 63.16 1452 GLN A O 1
ATOM 11372 N N . ALA A 1 1453 ? -5.516 -27.591 43.970 1.00 54.94 1453 ALA A N 1
ATOM 11373 C CA . ALA A 1 1453 ? -5.039 -27.373 45.334 1.00 54.94 1453 ALA A CA 1
ATOM 11374 C C . ALA A 1 1453 ? -5.412 -25.966 45.841 1.00 54.94 1453 ALA A C 1
ATOM 11376 O O . ALA A 1 1453 ? -4.818 -24.967 45.435 1.00 54.94 1453 ALA A O 1
ATOM 11377 N N . GLU A 1 1454 ? -6.382 -25.895 46.754 1.00 48.81 1454 GLU A N 1
ATOM 11378 C CA . GLU A 1 1454 ? -6.803 -24.659 47.424 1.00 48.81 1454 GLU A CA 1
ATOM 11379 C C . GLU A 1 1454 ? -5.733 -24.144 48.407 1.00 48.81 1454 GLU A C 1
ATOM 11381 O O . GLU A 1 1454 ? -5.634 -24.597 49.554 1.00 48.81 1454 GLU A O 1
ATOM 11386 N N . ASN A 1 1455 ? -4.945 -23.146 47.995 1.00 44.31 1455 ASN A N 1
ATOM 11387 C CA . ASN A 1 1455 ? -4.070 -22.418 48.917 1.00 44.31 1455 ASN A CA 1
ATOM 11388 C C . ASN A 1 1455 ? -4.879 -21.395 49.738 1.00 44.31 1455 ASN A C 1
ATOM 11390 O O . ASN A 1 1455 ? -5.315 -20.359 49.241 1.00 44.31 1455 ASN A O 1
ATOM 11394 N N . ASN A 1 1456 ? -5.080 -21.741 51.011 1.00 40.53 1456 ASN A N 1
ATOM 11395 C CA . ASN A 1 1456 ? -5.919 -21.059 52.000 1.00 40.53 1456 ASN A CA 1
ATOM 11396 C C . ASN A 1 1456 ? -5.284 -19.782 52.600 1.00 40.53 1456 ASN A C 1
ATOM 11398 O O . ASN A 1 1456 ? -4.062 -19.691 52.698 1.00 40.53 1456 ASN A O 1
ATOM 11402 N N . GLY A 1 1457 ? -6.115 -18.838 53.085 1.00 37.38 1457 GLY A N 1
ATOM 11403 C CA . GLY A 1 1457 ? -5.641 -17.520 53.561 1.00 37.38 1457 GLY A CA 1
ATOM 11404 C C . GLY A 1 1457 ? -6.474 -16.719 54.589 1.00 37.38 1457 GLY A C 1
ATOM 11405 O O . GLY A 1 1457 ? -6.182 -15.542 54.760 1.00 37.38 1457 GLY A O 1
ATOM 11406 N N . GLY A 1 1458 ? -7.448 -17.309 55.305 1.00 35.44 1458 GLY A N 1
ATOM 11407 C CA . GLY A 1 1458 ? -8.131 -16.696 56.477 1.00 35.44 1458 GLY A CA 1
ATOM 11408 C C . GLY A 1 1458 ? -9.223 -15.634 56.183 1.00 35.44 1458 GLY A C 1
ATOM 11409 O O . GLY A 1 1458 ? -9.184 -14.971 55.158 1.00 35.44 1458 GLY A O 1
ATOM 11410 N N . SER A 1 1459 ? -10.247 -15.411 57.025 1.00 36.81 1459 SER A N 1
ATOM 11411 C CA . SER A 1 1459 ? -10.537 -15.942 58.374 1.00 36.81 1459 SER A CA 1
ATOM 11412 C C . SER A 1 1459 ? -12.034 -16.262 58.591 1.00 36.81 1459 SER A C 1
ATOM 11414 O O . SER A 1 1459 ? -12.915 -15.639 58.011 1.00 36.81 1459 SER A O 1
ATOM 11416 N N . ILE A 1 1460 ? -12.285 -17.242 59.465 1.00 39.78 1460 ILE A N 1
ATOM 11417 C CA . ILE A 1 1460 ? -13.551 -17.951 59.760 1.00 39.78 1460 ILE A CA 1
ATOM 11418 C C . ILE A 1 1460 ? -14.400 -17.226 60.839 1.00 39.78 1460 ILE A C 1
ATOM 11420 O O . ILE A 1 1460 ? -13.830 -16.438 61.592 1.00 39.78 1460 ILE A O 1
ATOM 11424 N N . ILE A 1 1461 ? -15.700 -17.606 60.954 1.00 41.56 1461 ILE A N 1
ATOM 11425 C CA . ILE A 1 1461 ? -16.637 -17.657 62.134 1.00 41.56 1461 ILE A CA 1
ATOM 11426 C C . ILE A 1 1461 ? -17.995 -16.970 61.821 1.00 41.56 1461 ILE A C 1
ATOM 11428 O O . ILE A 1 1461 ? -17.978 -15.806 61.447 1.00 41.56 1461 ILE A O 1
ATOM 11432 N N . THR A 1 1462 ? -19.209 -17.540 61.982 1.00 36.88 1462 THR A N 1
ATOM 11433 C CA . THR A 1 1462 ? -19.757 -18.927 62.124 1.00 36.88 1462 THR A CA 1
ATOM 11434 C C . THR A 1 1462 ? -21.251 -18.946 61.663 1.00 36.88 1462 THR A C 1
ATOM 11436 O O . THR A 1 1462 ? -21.843 -17.875 61.542 1.00 36.88 1462 THR A O 1
ATOM 11439 N N . PRO A 1 1463 ? -21.897 -20.112 61.393 1.00 35.84 1463 PRO A N 1
ATOM 11440 C CA . PRO A 1 1463 ? -23.222 -20.179 60.735 1.00 35.84 1463 PRO A CA 1
ATOM 11441 C C . PRO A 1 1463 ? -24.442 -20.415 61.662 1.00 35.84 1463 PRO A C 1
ATOM 11443 O O . PRO A 1 1463 ? -24.303 -20.996 62.738 1.00 35.84 1463 PRO A O 1
ATOM 11446 N N . GLY A 1 1464 ? -25.662 -20.080 61.193 1.00 33.66 1464 GLY A N 1
ATOM 11447 C CA . GLY A 1 1464 ? -26.919 -20.429 61.886 1.00 33.66 1464 GLY A CA 1
ATOM 11448 C C . GLY A 1 1464 ? -28.262 -20.135 61.169 1.00 33.66 1464 GLY A C 1
ATOM 11449 O O . GLY A 1 1464 ? -28.796 -19.044 61.291 1.00 33.66 1464 GLY A O 1
ATOM 11450 N N . VAL A 1 1465 ? -28.851 -21.169 60.544 1.00 37.97 1465 VAL A N 1
ATOM 11451 C CA . VAL A 1 1465 ? -30.307 -21.507 60.532 1.00 37.97 1465 VAL A CA 1
ATOM 11452 C C . VAL A 1 1465 ? -31.351 -20.514 59.931 1.00 37.97 1465 VAL A C 1
ATOM 11454 O O . VAL A 1 1465 ? -32.009 -19.758 60.632 1.00 37.97 1465 VAL A O 1
ATOM 11457 N N . SER A 1 1466 ? -31.597 -20.676 58.620 1.00 32.81 1466 SER A N 1
ATOM 11458 C CA . SER A 1 1466 ? -32.900 -20.709 57.891 1.00 32.81 1466 SER A CA 1
ATOM 11459 C C . SER A 1 1466 ? -34.075 -19.726 58.161 1.00 32.81 1466 SER A C 1
ATOM 11461 O O . SER A 1 1466 ? -34.864 -19.968 59.073 1.00 32.81 1466 SER A O 1
ATOM 11463 N N . THR A 1 1467 ? -34.358 -18.838 57.185 1.00 34.53 1467 THR A N 1
ATOM 11464 C CA . THR A 1 1467 ? -35.697 -18.560 56.567 1.00 34.53 1467 THR A CA 1
ATOM 11465 C C . THR A 1 1467 ? -35.544 -17.719 55.262 1.00 34.53 1467 THR A C 1
ATOM 11467 O O . THR A 1 1467 ? -34.447 -17.215 55.029 1.00 34.53 1467 THR A O 1
ATOM 11470 N N . PRO A 1 1468 ? -36.549 -17.629 54.349 1.00 33.34 1468 PRO A N 1
ATOM 11471 C CA . PRO A 1 1468 ? -36.333 -17.209 52.944 1.00 33.34 1468 PRO A CA 1
ATOM 11472 C C . PRO A 1 1468 ? -36.759 -15.767 52.548 1.00 33.34 1468 PRO A C 1
ATOM 11474 O O . PRO A 1 1468 ? -37.651 -15.196 53.168 1.00 33.34 1468 PRO A O 1
ATOM 11477 N N . ALA A 1 1469 ? -36.227 -15.304 51.395 1.00 35.72 1469 ALA A N 1
ATOM 11478 C CA . ALA A 1 1469 ? -36.460 -14.023 50.673 1.00 35.72 1469 ALA A CA 1
ATOM 11479 C C . ALA A 1 1469 ? -35.732 -12.784 51.270 1.00 35.72 1469 ALA A C 1
ATOM 11481 O O . ALA A 1 1469 ? -35.527 -12.750 52.482 1.00 35.72 1469 ALA A O 1
ATOM 11482 N N . PRO A 1 1470 ? -35.242 -11.830 50.436 1.00 37.59 1470 PRO A N 1
ATOM 11483 C CA . PRO A 1 1470 ? -36.105 -10.894 49.692 1.00 37.59 1470 PRO A CA 1
ATOM 11484 C C . PRO A 1 1470 ? -35.700 -10.612 48.219 1.00 37.59 1470 PRO A C 1
ATOM 11486 O O . PRO A 1 1470 ? -34.767 -11.202 47.679 1.00 37.59 1470 PRO A O 1
ATOM 11489 N N . GLU A 1 1471 ? -36.460 -9.720 47.576 1.00 35.22 1471 GLU A N 1
ATOM 11490 C CA . GLU A 1 1471 ? -36.363 -9.265 46.176 1.00 35.22 1471 GLU A CA 1
ATOM 11491 C C . GLU A 1 1471 ? -35.243 -8.217 45.953 1.00 35.22 1471 GLU A C 1
ATOM 11493 O O . GLU A 1 1471 ? -34.887 -7.502 46.893 1.00 35.22 1471 GLU A O 1
ATOM 11498 N N . PRO A 1 1472 ? -34.711 -8.055 44.722 1.00 40.34 1472 PRO A N 1
ATOM 11499 C CA . PRO A 1 1472 ? -33.828 -6.940 44.386 1.00 40.34 1472 PRO A CA 1
ATOM 11500 C C . PRO A 1 1472 ? -34.633 -5.647 44.168 1.00 40.34 1472 PRO A C 1
ATOM 11502 O O . PRO A 1 1472 ? -35.337 -5.491 43.172 1.00 40.34 1472 PRO A O 1
ATOM 11505 N N . THR A 1 1473 ? -34.504 -4.700 45.097 1.00 37.12 1473 THR A N 1
ATOM 11506 C CA . THR A 1 1473 ? -35.052 -3.338 44.985 1.00 37.12 1473 THR A CA 1
ATOM 11507 C C . THR A 1 1473 ? -34.461 -2.567 43.805 1.00 37.12 1473 THR A C 1
ATOM 11509 O O . THR A 1 1473 ? -33.242 -2.456 43.682 1.00 37.12 1473 THR A O 1
ATOM 11512 N N . THR A 1 1474 ? -35.326 -1.960 42.992 1.00 35.16 1474 THR A N 1
ATOM 11513 C CA . THR A 1 1474 ? -34.952 -0.975 41.969 1.00 35.16 1474 THR A CA 1
ATOM 11514 C C . THR A 1 1474 ? -34.509 0.327 42.641 1.00 35.16 1474 THR A C 1
ATOM 11516 O O . THR A 1 1474 ? -35.296 0.962 43.340 1.00 35.16 1474 THR A O 1
ATOM 11519 N N . THR A 1 1475 ? -33.250 0.724 42.460 1.00 39.91 1475 THR A N 1
ATOM 11520 C CA . THR A 1 1475 ? -32.694 1.938 43.077 1.00 39.91 1475 THR A CA 1
ATOM 11521 C C . THR A 1 1475 ? -33.133 3.190 42.312 1.00 39.91 1475 THR A C 1
ATOM 11523 O O . THR A 1 1475 ? -32.689 3.407 41.187 1.00 39.91 1475 THR A O 1
ATOM 11526 N N . GLU A 1 1476 ? -33.967 4.036 42.922 1.00 51.06 1476 GLU A N 1
ATOM 11527 C CA . GLU A 1 1476 ? -34.267 5.374 42.390 1.00 51.06 1476 GLU A CA 1
ATOM 11528 C C . GLU A 1 1476 ? -33.004 6.264 42.353 1.00 51.06 1476 GLU A C 1
ATOM 11530 O O . GLU A 1 1476 ? -32.190 6.215 43.284 1.00 51.06 1476 GLU A O 1
ATOM 11535 N N . PRO A 1 1477 ? -32.837 7.137 41.340 1.00 54.72 1477 PRO A N 1
ATOM 11536 C CA . PRO A 1 1477 ? -31.755 8.120 41.306 1.00 54.72 1477 PRO A CA 1
ATOM 11537 C C . PRO A 1 1477 ? -32.008 9.245 42.329 1.00 54.72 1477 PRO A C 1
ATOM 11539 O O . PRO A 1 1477 ? -32.595 10.278 42.016 1.00 54.72 1477 PRO A O 1
ATOM 11542 N N . SER A 1 1478 ? -31.568 9.046 43.577 1.00 54.47 1478 SER A N 1
ATOM 11543 C CA . SER A 1 1478 ? -31.851 9.954 44.703 1.00 54.47 1478 SER A CA 1
ATOM 11544 C C . SER A 1 1478 ? -30.826 11.087 44.911 1.00 54.47 1478 SER A C 1
ATOM 11546 O O . SER A 1 1478 ? -30.812 11.713 45.975 1.00 54.47 1478 SER A O 1
ATOM 11548 N N . SER A 1 1479 ? -29.921 11.332 43.960 1.00 63.44 1479 SER A N 1
ATOM 11549 C CA . SER A 1 1479 ? -28.928 12.414 44.022 1.00 63.44 1479 SER A CA 1
ATOM 11550 C C . SER A 1 1479 ? -29.493 13.731 43.476 1.00 63.44 1479 SER A C 1
ATOM 11552 O O . SER A 1 1479 ? -30.257 13.755 42.515 1.00 63.44 1479 SER A O 1
ATOM 11554 N N . ALA A 1 1480 ? -29.117 14.856 44.090 1.00 79.19 1480 ALA A N 1
ATOM 11555 C CA . ALA A 1 1480 ? -29.576 16.174 43.655 1.00 79.19 1480 ALA A CA 1
ATOM 11556 C C . ALA A 1 1480 ? -29.037 16.517 42.253 1.00 79.19 1480 ALA A C 1
ATOM 11558 O O . ALA A 1 1480 ? -27.825 16.587 42.056 1.00 79.19 1480 ALA A O 1
ATOM 11559 N N . LEU A 1 1481 ? -29.942 16.758 41.298 1.00 88.81 1481 LEU A N 1
ATOM 11560 C CA . LEU A 1 1481 ? -29.600 17.160 39.931 1.00 88.81 1481 LEU A CA 1
ATOM 11561 C C . LEU A 1 1481 ? -28.964 18.560 39.913 1.00 88.81 1481 LEU A C 1
ATOM 11563 O O . LEU A 1 1481 ? -29.520 19.518 40.456 1.00 88.81 1481 LEU A O 1
ATOM 11567 N N . ASN A 1 1482 ? -27.811 18.680 39.257 1.00 89.50 1482 ASN A N 1
ATOM 11568 C CA . ASN A 1 1482 ? -27.135 19.952 39.016 1.00 89.50 1482 ASN A CA 1
ATOM 11569 C C . ASN A 1 1482 ? -27.719 20.607 37.745 1.00 89.50 1482 ASN A C 1
ATOM 11571 O O . ASN A 1 1482 ? -27.698 19.954 36.704 1.00 89.50 1482 ASN A O 1
ATOM 11575 N N . PRO A 1 1483 ? -28.197 21.871 37.771 1.00 93.12 1483 PRO A N 1
ATOM 11576 C CA . PRO A 1 1483 ? -28.744 22.553 36.588 1.00 93.12 1483 PRO A CA 1
ATOM 11577 C C . PRO A 1 1483 ? -27.760 22.676 35.409 1.00 93.12 1483 PRO A C 1
ATOM 11579 O O . PRO A 1 1483 ? -28.208 22.851 34.279 1.00 93.12 1483 PRO A O 1
ATOM 11582 N N . ASN A 1 1484 ? -26.451 22.573 35.670 1.00 92.00 1484 ASN A N 1
ATOM 11583 C CA . ASN A 1 1484 ? -25.390 22.651 34.663 1.00 92.00 1484 ASN A CA 1
ATOM 11584 C C . ASN A 1 1484 ? -24.956 21.266 34.135 1.00 92.00 1484 ASN A C 1
ATOM 11586 O O . ASN A 1 1484 ? -24.195 21.192 33.175 1.00 92.00 1484 ASN A O 1
ATOM 11590 N N . ASP A 1 1485 ? -25.407 20.165 34.749 1.00 93.44 1485 ASP A N 1
ATOM 11591 C CA . ASP A 1 1485 ? -25.116 18.808 34.270 1.00 93.44 1485 ASP A CA 1
ATOM 11592 C C . ASP A 1 1485 ? -26.185 18.396 33.252 1.00 93.44 1485 ASP A C 1
ATOM 11594 O O . ASP A 1 1485 ? -27.164 17.711 33.559 1.00 93.44 1485 ASP A O 1
ATOM 11598 N N . HIS A 1 1486 ? -26.016 18.882 32.021 1.00 94.94 1486 HIS A N 1
ATOM 11599 C CA . HIS A 1 1486 ? -26.976 18.649 30.943 1.00 94.94 1486 HIS A CA 1
ATOM 11600 C C . HIS A 1 1486 ? -27.139 17.151 30.642 1.00 94.94 1486 HIS A C 1
ATOM 11602 O O . HIS A 1 1486 ? -28.233 16.735 30.273 1.00 94.94 1486 HIS A O 1
ATOM 11608 N N . ALA A 1 1487 ? -26.102 16.329 30.841 1.00 93.38 1487 ALA A N 1
ATOM 11609 C CA . ALA A 1 1487 ? -26.186 14.884 30.642 1.00 93.38 1487 ALA A CA 1
ATOM 11610 C C . ALA A 1 1487 ? -27.109 14.232 31.684 1.00 93.38 1487 ALA A C 1
ATOM 11612 O O . ALA A 1 1487 ? -28.065 13.551 31.309 1.00 93.38 1487 ALA A O 1
ATOM 11613 N N . ALA A 1 1488 ? -26.903 14.516 32.976 1.00 93.31 1488 ALA A N 1
ATOM 11614 C CA . ALA A 1 1488 ? -27.765 14.006 34.043 1.00 93.31 1488 ALA A CA 1
ATOM 11615 C C . ALA A 1 1488 ? -29.219 14.502 33.923 1.00 93.31 1488 ALA A C 1
ATOM 11617 O O . ALA A 1 1488 ? -30.156 13.749 34.192 1.00 93.31 1488 ALA A O 1
ATOM 11618 N N . ILE A 1 1489 ? -29.425 15.751 33.484 1.00 96.12 1489 ILE A N 1
ATOM 11619 C CA . ILE A 1 1489 ? -30.760 16.302 33.202 1.00 96.12 1489 ILE A CA 1
ATOM 11620 C C . ILE A 1 1489 ? -31.430 15.554 32.048 1.00 96.12 1489 ILE A C 1
ATOM 11622 O O . ILE A 1 1489 ? -32.581 15.136 32.177 1.00 96.12 1489 ILE A O 1
ATOM 11626 N N . ILE A 1 1490 ? -30.723 15.377 30.929 1.00 96.38 1490 ILE A N 1
ATOM 11627 C CA . ILE A 1 1490 ? -31.248 14.691 29.746 1.00 96.38 1490 ILE A CA 1
ATOM 11628 C C . ILE A 1 1490 ? -31.617 13.249 30.098 1.00 96.38 1490 ILE A C 1
ATOM 11630 O O . ILE A 1 1490 ? -32.725 12.825 29.782 1.00 96.38 1490 ILE A O 1
ATOM 11634 N N . ASP A 1 1491 ? -30.755 12.508 30.792 1.00 93.88 1491 ASP A N 1
ATOM 11635 C CA . ASP A 1 1491 ? -31.040 11.115 31.150 1.00 93.88 1491 ASP A CA 1
ATOM 11636 C C . ASP A 1 1491 ? -32.193 10.990 32.162 1.00 93.88 1491 ASP A C 1
ATOM 11638 O O . ASP A 1 1491 ? -33.029 10.094 32.018 1.00 93.88 1491 ASP A O 1
ATOM 11642 N N . TYR A 1 1492 ? -32.339 11.937 33.100 1.00 95.12 1492 TYR A N 1
ATOM 11643 C CA . TYR A 1 1492 ? -33.524 12.008 33.962 1.00 95.12 1492 TYR A CA 1
ATOM 11644 C C . TYR A 1 1492 ? -34.809 12.273 33.158 1.00 95.12 1492 TYR A C 1
ATOM 11646 O O . TYR A 1 1492 ? -35.822 11.617 33.388 1.00 95.12 1492 TYR A O 1
ATOM 11654 N N . VAL A 1 1493 ? -34.783 13.187 32.178 1.00 95.31 1493 VAL A N 1
ATOM 11655 C CA . VAL A 1 1493 ? -35.938 13.471 31.303 1.00 95.31 1493 VAL A CA 1
ATOM 11656 C C . VAL A 1 1493 ? -36.275 12.272 30.405 1.00 95.31 1493 VAL A C 1
ATOM 11658 O O . VAL A 1 1493 ? -37.451 11.934 30.263 1.00 95.31 1493 VAL A O 1
ATOM 11661 N N . LYS A 1 1494 ? -35.275 11.576 29.846 1.00 96.00 1494 LYS A N 1
ATOM 11662 C CA . LYS A 1 1494 ? -35.481 10.331 29.082 1.00 96.00 1494 LYS A CA 1
ATOM 11663 C C . LYS A 1 1494 ? -36.164 9.260 29.932 1.00 96.00 1494 LYS A C 1
ATOM 11665 O O . LYS A 1 1494 ? -37.118 8.643 29.459 1.00 96.00 1494 LYS A O 1
ATOM 11670 N N . TYR A 1 1495 ? -35.684 9.053 31.163 1.00 93.88 1495 TYR A N 1
ATOM 11671 C CA . TYR A 1 1495 ? -36.263 8.107 32.118 1.00 93.88 1495 TYR A CA 1
ATOM 11672 C C . TYR A 1 1495 ? -37.704 8.483 32.467 1.00 93.88 1495 TYR A C 1
ATOM 11674 O O . TYR A 1 1495 ? -38.591 7.642 32.373 1.00 93.88 1495 TYR A O 1
ATOM 11682 N N . LEU A 1 1496 ? -37.950 9.757 32.776 1.00 92.81 1496 LEU A N 1
ATOM 11683 C CA . LEU A 1 1496 ? -39.259 10.272 33.168 1.00 92.81 1496 LEU A CA 1
ATOM 11684 C C . LEU A 1 1496 ? -40.330 10.073 32.083 1.00 92.81 1496 LEU A C 1
ATOM 11686 O O . LEU A 1 1496 ? -41.439 9.637 32.376 1.00 92.81 1496 LEU A O 1
ATOM 11690 N N . MET A 1 1497 ? -39.999 10.324 30.813 1.00 91.75 1497 MET A N 1
ATOM 11691 C CA . MET A 1 1497 ? -40.935 10.064 29.709 1.00 91.75 1497 MET A CA 1
ATOM 11692 C C . MET A 1 1497 ? -41.249 8.576 29.518 1.00 91.75 1497 MET A C 1
ATOM 11694 O O . MET A 1 1497 ? -42.323 8.240 29.019 1.00 91.75 1497 MET A O 1
ATOM 11698 N N . PHE A 1 1498 ? -40.316 7.696 29.887 1.00 91.75 1498 PHE A N 1
ATOM 11699 C CA . PHE A 1 1498 ? -40.493 6.251 29.809 1.00 91.75 1498 PHE A CA 1
ATOM 11700 C C . PHE A 1 1498 ? -41.298 5.702 30.995 1.00 91.75 1498 PHE A C 1
ATOM 11702 O O . PHE A 1 1498 ? -42.192 4.883 30.793 1.00 91.75 1498 PHE A O 1
ATOM 11709 N N . SER A 1 1499 ? -41.019 6.172 32.217 1.00 90.50 1499 SER A N 1
ATOM 11710 C CA . SER A 1 1499 ? -41.687 5.719 33.443 1.00 90.50 1499 SER A CA 1
ATOM 11711 C C . SER A 1 1499 ? -43.146 6.166 33.539 1.00 90.50 1499 SER A C 1
ATOM 11713 O O . SER A 1 1499 ? -43.966 5.424 34.069 1.00 90.50 1499 SER A O 1
ATOM 11715 N N . GLU A 1 1500 ? -43.480 7.341 33.001 1.00 88.56 1500 GLU A N 1
ATOM 11716 C CA . GLU A 1 1500 ? -44.846 7.894 32.991 1.00 88.56 1500 GLU A CA 1
ATOM 11717 C C . GLU A 1 1500 ? -45.711 7.386 31.810 1.00 88.56 1500 GLU A C 1
ATOM 11719 O O . GLU A 1 1500 ? -46.784 7.927 31.550 1.00 88.56 1500 GLU A O 1
ATOM 11724 N N . GLU A 1 1501 ? -45.245 6.378 31.054 1.00 86.75 1501 GLU A N 1
ATOM 11725 C CA . GLU A 1 1501 ? -45.932 5.774 29.889 1.00 86.75 1501 GLU A CA 1
ATOM 11726 C C . GLU A 1 1501 ? -46.458 6.798 28.848 1.00 86.75 1501 GLU A C 1
ATOM 11728 O O . GLU A 1 1501 ? -47.465 6.577 28.159 1.00 86.75 1501 GLU A O 1
ATOM 11733 N N . ILE A 1 1502 ? -45.758 7.932 28.700 1.00 87.50 1502 ILE A N 1
ATOM 11734 C CA . ILE A 1 1502 ? -46.145 9.007 27.777 1.00 87.50 1502 ILE A CA 1
ATOM 11735 C C . ILE A 1 1502 ? -46.180 8.457 26.347 1.00 87.50 1502 ILE A C 1
ATOM 11737 O O . ILE A 1 1502 ? -45.268 7.759 25.903 1.00 87.50 1502 ILE A O 1
ATOM 11741 N N . ASN A 1 1503 ? -47.226 8.800 25.593 1.00 90.81 1503 ASN A N 1
ATOM 11742 C CA . ASN A 1 1503 ? -47.326 8.470 24.176 1.00 90.81 1503 ASN A CA 1
ATOM 11743 C C . ASN A 1 1503 ? -47.893 9.637 23.360 1.00 90.81 1503 ASN A C 1
ATOM 11745 O O . ASN A 1 1503 ? -48.754 10.384 23.819 1.00 90.81 1503 ASN A O 1
ATOM 11749 N N . ILE A 1 1504 ? -47.406 9.773 22.128 1.00 91.12 1504 ILE A N 1
ATOM 11750 C CA . ILE A 1 1504 ? -47.852 10.763 21.148 1.00 91.12 1504 ILE A CA 1
ATOM 11751 C C . ILE A 1 1504 ? -48.570 9.996 20.039 1.00 91.12 1504 ILE A C 1
ATOM 11753 O O . ILE A 1 1504 ? -47.929 9.306 19.249 1.00 91.12 1504 ILE A O 1
ATOM 11757 N N . ASN A 1 1505 ? -49.901 10.088 19.983 1.00 88.81 1505 ASN A N 1
ATOM 11758 C CA . ASN A 1 1505 ? -50.740 9.429 18.968 1.00 88.81 1505 ASN A CA 1
ATOM 11759 C C . ASN A 1 1505 ? -50.456 7.915 18.798 1.00 88.81 1505 ASN A C 1
ATOM 11761 O O . ASN A 1 1505 ? -50.462 7.401 17.677 1.00 88.81 1505 ASN A O 1
ATOM 11765 N N . GLY A 1 1506 ? -50.185 7.203 19.902 1.00 90.81 1506 GLY A N 1
ATOM 11766 C CA . GLY A 1 1506 ? -49.873 5.766 19.901 1.00 90.81 1506 GLY A CA 1
ATOM 11767 C C . GLY A 1 1506 ? -48.400 5.401 19.662 1.00 90.81 1506 GLY A C 1
ATOM 11768 O O . GLY A 1 1506 ? -48.106 4.241 19.373 1.00 90.81 1506 GLY A O 1
ATOM 11769 N N . TRP A 1 1507 ? -47.475 6.358 19.776 1.00 94.19 1507 TRP A N 1
ATOM 11770 C CA . TRP A 1 1507 ? -46.028 6.161 19.604 1.00 94.19 1507 TRP A CA 1
ATOM 11771 C C . TRP A 1 1507 ? -45.261 6.667 20.823 1.00 94.19 1507 TRP A C 1
ATOM 11773 O O . TRP A 1 1507 ? -45.659 7.664 21.426 1.00 94.19 1507 TRP A O 1
ATOM 11783 N N . TYR A 1 1508 ? -44.154 6.016 21.179 1.00 94.88 1508 TYR A N 1
ATOM 11784 C CA . TYR A 1 1508 ? -43.274 6.517 22.235 1.00 94.88 1508 TYR A CA 1
ATOM 11785 C C . TYR A 1 1508 ? -42.683 7.878 21.837 1.00 94.88 1508 TYR A C 1
ATOM 11787 O O . TYR A 1 1508 ? -42.232 8.017 20.691 1.00 94.88 1508 TYR A O 1
ATOM 11795 N N . PRO A 1 1509 ? -42.648 8.873 22.740 1.00 95.06 1509 PRO A N 1
ATOM 11796 C CA . PRO A 1 1509 ? -41.926 10.114 22.516 1.00 95.06 1509 PRO A CA 1
ATOM 11797 C C . PRO A 1 1509 ? -40.421 9.848 22.494 1.00 95.06 1509 PRO A C 1
ATOM 11799 O O . PRO A 1 1509 ? -39.904 9.003 23.225 1.00 95.06 1509 PRO A O 1
ATOM 11802 N N . ARG A 1 1510 ? -39.706 10.617 21.678 1.00 94.75 1510 ARG A N 1
ATOM 11803 C CA . ARG A 1 1510 ? -38.248 10.679 21.676 1.00 94.75 1510 ARG A CA 1
ATOM 11804 C C . ARG A 1 1510 ? -37.815 12.108 21.966 1.00 94.75 1510 ARG A C 1
ATOM 11806 O O . ARG A 1 1510 ? -38.278 13.041 21.311 1.00 94.75 1510 ARG A O 1
ATOM 11813 N N . PHE A 1 1511 ? -36.923 12.250 22.943 1.00 96.06 1511 PHE A N 1
ATOM 11814 C CA . PHE A 1 1511 ? -36.216 13.496 23.226 1.00 96.06 1511 PHE A CA 1
ATOM 11815 C C . PHE A 1 1511 ? -35.457 13.982 21.983 1.00 96.06 1511 PHE A C 1
ATOM 11817 O O . PHE A 1 1511 ? -34.740 13.191 21.366 1.00 96.06 1511 PHE A O 1
ATOM 11824 N N . LEU A 1 1512 ? -35.602 15.264 21.642 1.00 94.50 1512 LEU A N 1
ATOM 11825 C CA . LEU A 1 1512 ? -34.836 15.920 20.580 1.00 94.50 1512 LEU A CA 1
ATOM 11826 C C . LEU A 1 1512 ? -33.751 16.836 21.154 1.00 94.50 1512 LEU A C 1
ATOM 11828 O O . LEU A 1 1512 ? -32.583 16.679 20.814 1.00 94.50 1512 LEU A O 1
ATOM 11832 N N . GLU A 1 1513 ? -34.133 17.779 22.019 1.00 95.44 1513 GLU A N 1
ATOM 11833 C CA . GLU A 1 1513 ? -33.275 18.900 22.424 1.00 95.44 1513 GLU A CA 1
ATOM 11834 C C . GLU A 1 1513 ? -33.680 19.469 23.796 1.00 95.44 1513 GLU A C 1
ATOM 11836 O O . GLU A 1 1513 ? -34.870 19.547 24.113 1.00 95.44 1513 GLU A O 1
ATOM 11841 N N . LEU A 1 1514 ? -32.694 19.891 24.600 1.00 97.19 1514 LEU A N 1
ATOM 11842 C CA . LEU A 1 1514 ? -32.898 20.661 25.834 1.00 97.19 1514 LEU A CA 1
ATOM 11843 C C . LEU A 1 1514 ? -32.858 22.152 25.480 1.00 97.19 1514 LEU A C 1
ATOM 11845 O O . LEU A 1 1514 ? -31.813 22.643 25.067 1.00 97.19 1514 LEU A O 1
ATOM 11849 N N . LEU A 1 1515 ? -33.971 22.865 25.650 1.00 96.38 1515 LEU A N 1
ATOM 11850 C CA . LEU A 1 1515 ? -34.073 24.287 25.307 1.00 96.38 1515 LEU A CA 1
ATOM 11851 C C . LEU A 1 1515 ? -33.594 25.199 26.446 1.00 96.38 1515 LEU A C 1
ATOM 11853 O O . LEU A 1 1515 ? -32.900 26.179 26.199 1.00 96.38 1515 LEU A O 1
ATOM 11857 N N . GLU A 1 1516 ? -33.985 24.907 27.691 1.00 96.31 1516 GLU A N 1
ATOM 11858 C CA . GLU A 1 1516 ? -33.626 25.708 28.872 1.00 96.31 1516 GLU A CA 1
ATOM 11859 C C . GLU A 1 1516 ? -33.481 24.808 30.113 1.00 96.31 1516 GLU A C 1
ATOM 11861 O O . GLU A 1 1516 ? -34.308 23.916 30.331 1.00 96.31 1516 GLU A O 1
ATOM 11866 N N . SER A 1 1517 ? -32.485 25.078 30.967 1.00 96.75 1517 SER A N 1
ATOM 11867 C CA . SER A 1 1517 ? -32.363 24.494 32.313 1.00 96.75 1517 SER A CA 1
ATOM 11868 C C . SER A 1 1517 ? -31.799 25.491 33.331 1.00 96.75 1517 SER A C 1
ATOM 11870 O O . SER A 1 1517 ? -30.828 26.189 33.055 1.00 96.75 1517 SER A O 1
ATOM 11872 N N . TYR A 1 1518 ? -32.400 25.579 34.525 1.00 96.69 1518 TYR A N 1
ATOM 11873 C CA . TYR A 1 1518 ? -31.896 26.418 35.628 1.00 96.69 1518 TYR A CA 1
ATOM 11874 C C . TYR A 1 1518 ? -32.455 25.996 36.999 1.00 96.69 1518 TYR A C 1
ATOM 11876 O O . TYR A 1 1518 ? -33.452 25.283 37.081 1.00 96.69 1518 TYR A O 1
ATOM 11884 N N . ASN A 1 1519 ? -31.838 26.431 38.106 1.00 94.56 1519 ASN A N 1
ATOM 11885 C CA . ASN A 1 1519 ? -32.351 26.131 39.451 1.00 94.56 1519 ASN A CA 1
ATOM 11886 C C . ASN A 1 1519 ? -33.544 27.034 39.817 1.00 94.56 1519 ASN A C 1
ATOM 11888 O O . ASN A 1 1519 ? -33.442 28.260 39.768 1.00 94.56 1519 ASN A O 1
ATOM 11892 N N . LYS A 1 1520 ? -34.656 26.425 40.230 1.00 93.44 1520 LYS A N 1
ATOM 11893 C CA . LYS A 1 1520 ? -35.877 27.082 40.696 1.00 93.44 1520 LYS A CA 1
ATOM 11894 C C . LYS A 1 1520 ? -36.374 26.370 41.955 1.00 93.44 1520 LYS A C 1
ATOM 11896 O O . LYS A 1 1520 ? -36.685 25.181 41.930 1.00 93.44 1520 LYS A O 1
ATOM 11901 N N . ASP A 1 1521 ? -36.407 27.100 43.069 1.00 90.12 1521 ASP A N 1
ATOM 11902 C CA . ASP A 1 1521 ? -36.865 26.629 44.386 1.00 90.12 1521 ASP A CA 1
ATOM 11903 C C . ASP A 1 1521 ? -36.164 25.348 44.898 1.00 90.12 1521 ASP A C 1
ATOM 11905 O O . ASP A 1 1521 ? -36.776 24.483 45.530 1.00 90.12 1521 ASP A O 1
ATOM 11909 N N . GLY A 1 1522 ? -34.859 25.212 44.624 1.00 89.81 1522 GLY A N 1
ATOM 11910 C CA . GLY A 1 1522 ? -34.053 24.057 45.042 1.00 89.81 1522 GLY A CA 1
ATOM 11911 C C . GLY A 1 1522 ? -34.264 22.802 44.187 1.00 89.81 1522 GLY A C 1
ATOM 11912 O O . GLY A 1 1522 ? -33.872 21.710 44.594 1.00 89.81 1522 GLY A O 1
ATOM 11913 N N . ARG A 1 1523 ? -34.892 22.953 43.019 1.00 94.25 1523 ARG A N 1
ATOM 11914 C CA . ARG A 1 1523 ? -35.091 21.933 41.980 1.00 94.25 1523 ARG A CA 1
ATOM 11915 C C . ARG A 1 1523 ? -34.629 22.483 40.633 1.00 94.25 1523 ARG A C 1
ATOM 11917 O O . ARG A 1 1523 ? -34.351 23.674 40.528 1.00 94.25 1523 ARG A O 1
ATOM 11924 N N . VAL A 1 1524 ? -34.534 21.652 39.601 1.00 95.62 1524 VAL A N 1
ATOM 11925 C CA . VAL A 1 1524 ? -34.162 22.115 38.256 1.00 95.62 1524 VAL A CA 1
ATOM 11926 C C . VAL A 1 1524 ? -35.440 22.346 37.449 1.00 95.62 1524 VAL A C 1
ATOM 11928 O O . VAL A 1 1524 ? -36.249 21.437 37.294 1.00 95.62 1524 VAL A O 1
ATOM 11931 N N . TYR A 1 1525 ? -35.653 23.565 36.960 1.00 97.31 1525 TYR A N 1
ATOM 11932 C CA . TYR A 1 1525 ? -36.628 23.833 35.905 1.00 97.31 1525 TYR A CA 1
ATOM 11933 C C . TYR A 1 1525 ? -36.029 23.415 34.567 1.00 97.31 1525 TYR A C 1
ATOM 11935 O O . TYR A 1 1525 ? -34.860 23.707 34.313 1.00 97.31 1525 TYR A O 1
ATOM 11943 N N . VAL A 1 1526 ? -36.822 22.748 33.731 1.00 97.50 1526 VAL A N 1
ATOM 11944 C CA . VAL A 1 1526 ? -36.421 22.279 32.402 1.00 97.50 1526 VAL A CA 1
ATOM 11945 C C . VAL A 1 1526 ? -37.484 22.601 31.359 1.00 97.50 1526 VAL A C 1
ATOM 11947 O O . VAL A 1 1526 ? -38.681 22.550 31.646 1.00 97.50 1526 VAL A O 1
ATOM 11950 N N . LYS A 1 1527 ? -37.032 22.866 30.134 1.00 97.50 1527 LYS A N 1
ATOM 11951 C CA . LYS A 1 1527 ? -37.853 23.029 28.930 1.00 97.50 1527 LYS A CA 1
ATOM 11952 C C . LYS A 1 1527 ? -37.171 22.302 27.775 1.00 97.50 1527 LYS A C 1
ATOM 11954 O O . LYS A 1 1527 ? -35.970 22.474 27.582 1.00 97.50 1527 LYS A O 1
ATOM 11959 N N . TYR A 1 1528 ? -37.897 21.477 27.029 1.00 97.62 1528 TYR A N 1
ATOM 11960 C CA . TYR A 1 1528 ? -37.317 20.566 26.035 1.00 97.62 1528 TYR A CA 1
ATOM 11961 C C . TYR A 1 1528 ? -38.289 20.226 24.895 1.00 97.62 1528 TYR A C 1
ATOM 11963 O O . TYR A 1 1528 ? -39.503 20.397 25.019 1.00 97.62 1528 TYR A O 1
ATOM 11971 N N . LEU A 1 1529 ? -37.739 19.746 23.777 1.00 96.50 1529 LEU A N 1
ATOM 11972 C CA . LEU A 1 1529 ? -38.473 19.308 22.587 1.00 96.50 1529 LEU A CA 1
ATOM 11973 C C . LEU A 1 1529 ? -38.576 17.783 22.515 1.00 96.50 1529 LEU A C 1
ATOM 11975 O O . LEU A 1 1529 ? -37.590 17.069 22.724 1.00 96.50 1529 LEU A O 1
ATOM 11979 N N . ILE A 1 1530 ? -39.758 17.291 22.140 1.00 96.25 1530 ILE A N 1
ATOM 11980 C CA . ILE A 1 1530 ? -40.022 15.876 21.860 1.00 96.25 1530 ILE A CA 1
ATOM 11981 C C . ILE A 1 1530 ? -40.774 15.714 20.536 1.00 96.25 1530 ILE A C 1
ATOM 11983 O O . ILE A 1 1530 ? -41.518 16.597 20.103 1.00 96.25 1530 ILE A O 1
ATOM 11987 N N . ALA A 1 1531 ? -40.607 14.555 19.908 1.00 95.62 1531 ALA A N 1
ATOM 11988 C CA . ALA A 1 1531 ? -41.359 14.138 18.727 1.00 95.62 1531 ALA A CA 1
ATOM 11989 C C . ALA A 1 1531 ? -41.744 12.651 18.837 1.00 95.62 1531 ALA A C 1
ATOM 11991 O O . ALA A 1 1531 ? -41.078 11.900 19.557 1.00 95.62 1531 ALA A O 1
ATOM 11992 N N . PRO A 1 1532 ? -42.806 12.187 18.152 1.00 94.69 1532 PRO A N 1
ATOM 11993 C CA . PRO A 1 1532 ? -43.140 10.765 18.107 1.00 94.69 1532 PRO A CA 1
ATOM 11994 C C . PRO A 1 1532 ? -42.006 9.956 17.460 1.00 94.69 1532 PRO A C 1
ATOM 11996 O O . PRO A 1 1532 ? -41.413 10.383 16.474 1.00 94.69 1532 PRO A O 1
ATOM 11999 N N . SER A 1 1533 ? -41.717 8.762 17.971 1.00 94.50 1533 SER A N 1
ATOM 12000 C CA . SER A 1 1533 ? -40.897 7.752 17.282 1.00 94.50 1533 SER A CA 1
ATOM 12001 C C . SER A 1 1533 ? -41.746 6.911 16.302 1.00 94.50 1533 SER A C 1
ATOM 12003 O O . SER A 1 1533 ? -42.953 7.112 16.184 1.00 94.50 1533 SER A O 1
ATOM 12005 N N . GLU A 1 1534 ? -41.144 5.940 15.599 1.00 93.56 1534 GLU A N 1
ATOM 12006 C CA . GLU A 1 1534 ? -41.896 4.829 14.955 1.00 93.56 1534 GLU A CA 1
ATOM 12007 C C . GLU A 1 1534 ? -41.896 3.570 15.838 1.00 93.56 1534 GLU A C 1
ATOM 12009 O O . GLU A 1 1534 ? -42.102 2.452 15.367 1.00 93.56 1534 GLU A O 1
ATOM 12014 N N . CYS A 1 1535 ? -41.668 3.735 17.140 1.00 93.06 1535 CYS A N 1
ATOM 12015 C CA . CYS A 1 1535 ? -41.843 2.670 18.112 1.00 93.06 1535 CYS A CA 1
ATOM 12016 C C . CYS A 1 1535 ? -43.229 2.841 18.740 1.00 93.06 1535 CYS A C 1
ATOM 12018 O O . CYS A 1 1535 ? -43.455 3.811 19.466 1.00 93.06 1535 CYS A O 1
ATOM 12020 N N . PRO A 1 1536 ? -44.204 1.980 18.391 1.00 91.81 1536 PRO A N 1
ATOM 12021 C CA . PRO A 1 1536 ? -45.577 2.162 18.827 1.00 91.81 1536 PRO A CA 1
ATOM 12022 C C . PRO A 1 1536 ? -45.676 1.847 20.321 1.00 91.81 1536 PRO A C 1
ATOM 12024 O O . PRO A 1 1536 ? -45.158 0.827 20.777 1.00 91.81 1536 PRO A O 1
ATOM 12027 N N . SER A 1 1537 ? -46.369 2.695 21.081 1.00 90.38 1537 SER A N 1
ATOM 12028 C CA . SER A 1 1537 ? -46.465 2.582 22.545 1.00 90.38 1537 SER A CA 1
ATOM 12029 C C . SER A 1 1537 ? -47.260 1.357 23.018 1.00 90.38 1537 SER A C 1
ATOM 12031 O O . SER A 1 1537 ? -47.283 1.046 24.203 1.00 90.38 1537 SER A O 1
ATOM 12033 N N . ASN A 1 1538 ? -47.900 0.630 22.094 1.00 89.38 1538 ASN A N 1
ATOM 12034 C CA . ASN A 1 1538 ? -48.578 -0.637 22.369 1.00 89.38 1538 ASN A CA 1
ATOM 12035 C C . ASN A 1 1538 ? -47.634 -1.856 22.437 1.00 89.38 1538 ASN A C 1
ATOM 12037 O O . ASN A 1 1538 ? -48.080 -2.945 22.798 1.00 89.38 1538 ASN A O 1
ATOM 12041 N N . ARG A 1 1539 ? -46.347 -1.703 22.099 1.00 85.75 1539 ARG A N 1
ATOM 12042 C CA . ARG A 1 1539 ? -45.306 -2.716 22.324 1.00 85.75 1539 ARG A CA 1
ATOM 12043 C C . ARG A 1 1539 ? -44.441 -2.273 23.494 1.00 85.75 1539 ARG A C 1
ATOM 12045 O O . ARG A 1 1539 ? -44.007 -1.134 23.509 1.00 85.75 1539 ARG A O 1
ATOM 12052 N N . LYS A 1 1540 ? -44.122 -3.172 24.429 1.00 87.50 1540 LYS A N 1
ATOM 12053 C CA . LYS A 1 1540 ? -43.128 -2.880 25.473 1.00 87.50 1540 LYS A CA 1
ATOM 12054 C C . LYS A 1 1540 ? -41.733 -2.853 24.846 1.00 87.50 1540 LYS A C 1
ATOM 12056 O O . LYS A 1 1540 ? -41.222 -3.895 24.441 1.00 87.50 1540 LYS A O 1
ATOM 12061 N N . VAL A 1 1541 ? -41.159 -1.660 24.752 1.00 86.81 1541 VAL A N 1
ATOM 12062 C CA . VAL A 1 1541 ? -39.846 -1.382 24.154 1.00 86.81 1541 VAL A CA 1
ATOM 12063 C C . VAL A 1 1541 ? -38.903 -0.921 25.277 1.00 86.81 1541 VAL A C 1
ATOM 12065 O O . VAL A 1 1541 ? -39.330 -0.080 26.064 1.00 86.81 1541 VAL A O 1
ATOM 12068 N N . PRO A 1 1542 ? -37.669 -1.447 25.421 1.00 91.12 1542 PRO A N 1
ATOM 12069 C CA . PRO A 1 1542 ? -36.708 -0.952 26.414 1.00 91.12 1542 PRO A CA 1
ATOM 12070 C C . PRO A 1 1542 ? -36.348 0.522 26.185 1.00 91.12 1542 PRO A C 1
ATOM 12072 O O . PRO A 1 1542 ? -36.371 0.997 25.047 1.00 91.12 1542 PRO A O 1
ATOM 12075 N N . ILE A 1 1543 ? -35.969 1.252 27.238 1.00 91.44 1543 ILE A N 1
ATOM 12076 C CA . ILE A 1 1543 ? -35.633 2.681 27.120 1.00 91.44 1543 ILE A CA 1
ATOM 12077 C C . ILE A 1 1543 ? -34.444 2.910 26.177 1.00 91.44 1543 ILE A C 1
ATOM 12079 O O . ILE A 1 1543 ? -34.487 3.802 25.332 1.00 91.44 1543 ILE A O 1
ATOM 12083 N N . GLU A 1 1544 ? -33.428 2.050 26.240 1.00 88.88 1544 GLU A N 1
ATOM 12084 C CA . GLU A 1 1544 ? -32.256 2.044 25.358 1.00 88.88 1544 GLU A CA 1
ATOM 12085 C C . GLU A 1 1544 ? -32.686 1.935 23.891 1.00 88.88 1544 GLU A C 1
ATOM 12087 O O . GLU A 1 1544 ? -32.131 2.572 22.994 1.00 88.88 1544 GLU A O 1
ATOM 12092 N N . TYR A 1 1545 ? -33.739 1.156 23.660 1.00 90.44 1545 TYR A N 1
ATOM 12093 C CA . TYR A 1 1545 ? -34.267 0.881 22.343 1.00 90.44 1545 TYR A CA 1
ATOM 12094 C C . TYR A 1 1545 ? -35.024 2.094 21.772 1.00 90.44 1545 TYR A C 1
ATOM 12096 O O . TYR A 1 1545 ? -34.830 2.410 20.600 1.00 90.44 1545 TYR A O 1
ATOM 12104 N N . ILE A 1 1546 ? -35.755 2.867 22.594 1.00 92.00 1546 ILE A N 1
ATOM 12105 C CA . ILE A 1 1546 ? -36.398 4.148 22.202 1.00 92.00 1546 ILE A CA 1
ATOM 12106 C C . ILE A 1 1546 ? -35.374 5.189 21.696 1.00 92.00 1546 ILE A C 1
ATOM 12108 O O . ILE A 1 1546 ? -35.685 6.012 20.823 1.00 92.00 1546 ILE A O 1
ATOM 12112 N N . TYR A 1 1547 ? -34.132 5.129 22.183 1.00 91.31 1547 TYR A N 1
ATOM 12113 C CA . TYR A 1 1547 ? -33.047 6.025 21.761 1.00 91.31 1547 TYR A CA 1
ATOM 12114 C C . TYR A 1 1547 ? -32.114 5.443 20.686 1.00 91.31 1547 TYR A C 1
ATOM 12116 O O . TYR A 1 1547 ? -31.400 6.207 20.033 1.00 91.31 1547 TYR A O 1
ATOM 12124 N N . SER A 1 1548 ? -32.192 4.142 20.396 1.00 89.00 1548 SER A N 1
ATOM 12125 C CA . SER A 1 1548 ? -31.486 3.507 19.271 1.00 89.00 1548 SER A CA 1
ATOM 12126 C C . SER A 1 1548 ? -31.932 4.046 17.900 1.00 89.00 1548 SER A C 1
ATOM 12128 O O . SER A 1 1548 ? -32.981 4.687 17.784 1.00 89.00 1548 SER A O 1
ATOM 12130 N N . GLU A 1 1549 ? -31.173 3.785 16.832 1.00 86.44 1549 GLU A N 1
ATOM 12131 C CA . GLU A 1 1549 ? -31.601 4.096 15.454 1.00 86.44 1549 GLU A CA 1
ATOM 12132 C C . GLU A 1 1549 ? -32.948 3.451 15.111 1.00 86.44 1549 GLU A C 1
ATOM 12134 O O . GLU A 1 1549 ? -33.794 4.070 14.462 1.00 86.44 1549 GLU A O 1
ATOM 12139 N N . SER A 1 1550 ? -33.200 2.265 15.668 1.00 84.88 1550 SER A N 1
ATOM 12140 C CA . SER A 1 1550 ? -34.478 1.575 15.596 1.00 84.88 1550 SER A CA 1
ATOM 12141 C C . SER A 1 1550 ? -35.656 2.377 16.184 1.00 84.88 1550 SER A C 1
ATOM 12143 O O . SER A 1 1550 ? -36.793 1.999 15.975 1.00 84.88 1550 SER A O 1
ATOM 12145 N N . CYS A 1 1551 ? -35.484 3.514 16.866 1.00 90.88 1551 CYS A N 1
ATOM 12146 C CA . CYS A 1 1551 ? -36.610 4.388 17.259 1.00 90.88 1551 CYS A CA 1
ATOM 12147 C C . CYS A 1 1551 ? -36.432 5.878 16.852 1.00 90.88 1551 CYS A C 1
ATOM 12149 O O . CYS A 1 1551 ? -37.064 6.770 17.421 1.00 90.88 1551 CYS A O 1
ATOM 12151 N N . ALA A 1 1552 ? -35.615 6.179 15.834 1.00 91.06 1552 ALA A N 1
ATOM 12152 C CA . ALA A 1 1552 ? -35.216 7.523 15.384 1.00 91.06 1552 ALA A CA 1
ATOM 12153 C C . ALA A 1 1552 ? -36.299 8.429 14.734 1.00 91.06 1552 ALA A C 1
ATOM 12155 O O . ALA A 1 1552 ? -36.326 8.550 13.518 1.00 91.06 1552 ALA A O 1
ATOM 12156 N N . VAL A 1 1553 ? -37.167 9.087 15.523 1.00 93.12 1553 VAL A N 1
ATOM 12157 C CA . VAL A 1 1553 ? -37.989 10.295 15.175 1.00 93.12 1553 VAL A CA 1
ATOM 12158 C C . VAL A 1 1553 ? -38.852 10.220 13.897 1.00 93.12 1553 VAL A C 1
ATOM 12160 O O . VAL A 1 1553 ? -38.358 10.233 12.777 1.00 93.12 1553 VAL A O 1
ATOM 12163 N N . ARG A 1 1554 ? -40.175 10.110 14.026 1.00 86.19 1554 ARG A N 1
ATOM 12164 C CA . ARG A 1 1554 ? -41.118 9.962 12.903 1.00 86.19 1554 ARG A CA 1
ATOM 12165 C C . ARG A 1 1554 ? -41.369 11.303 12.206 1.00 86.19 1554 ARG A C 1
ATOM 12167 O O . ARG A 1 1554 ? -41.806 12.255 12.849 1.00 86.19 1554 ARG A O 1
ATOM 12174 N N . ASP A 1 1555 ? -41.149 11.352 10.894 1.00 71.31 1555 ASP A N 1
ATOM 12175 C CA . ASP A 1 1555 ? -41.279 12.573 10.086 1.00 71.31 1555 ASP A CA 1
ATOM 12176 C C . ASP A 1 1555 ? -42.751 12.889 9.751 1.00 71.31 1555 ASP A C 1
ATOM 12178 O O . ASP A 1 1555 ? -43.252 12.637 8.658 1.00 71.31 1555 ASP A O 1
ATOM 12182 N N . VAL A 1 1556 ? -43.490 13.364 10.759 1.00 65.19 1556 VAL A N 1
ATOM 12183 C CA . VAL A 1 1556 ? -44.916 13.742 10.663 1.00 65.19 1556 VAL A CA 1
ATOM 12184 C C . VAL A 1 1556 ? -45.163 15.228 10.946 1.00 65.19 1556 VAL A C 1
ATOM 12186 O O . VAL A 1 1556 ? -46.299 15.625 11.180 1.00 65.19 1556 VAL A O 1
ATOM 12189 N N . GLY A 1 1557 ? -44.112 16.054 10.983 1.00 75.31 1557 GLY A N 1
ATOM 12190 C CA . GLY A 1 1557 ? -44.207 17.496 11.264 1.00 75.31 1557 GLY A CA 1
ATOM 12191 C C . GLY A 1 1557 ? -44.658 17.874 12.686 1.00 75.31 1557 GLY A C 1
ATOM 12192 O O . GLY A 1 1557 ? -44.690 19.053 13.017 1.00 75.31 1557 GLY A O 1
ATOM 12193 N N . VAL A 1 1558 ? -44.981 16.906 13.551 1.00 81.62 1558 VAL A N 1
ATOM 12194 C CA . VAL A 1 1558 ? -45.426 17.156 14.931 1.00 81.62 1558 VAL A CA 1
ATOM 12195 C C . VAL A 1 1558 ? -44.221 17.257 15.866 1.00 81.62 1558 VAL A C 1
ATOM 12197 O O . VAL A 1 1558 ? -43.658 16.242 16.280 1.00 81.62 1558 VAL A O 1
ATOM 12200 N N . ARG A 1 1559 ? -43.865 18.489 16.236 1.00 90.56 1559 ARG A N 1
ATOM 12201 C CA . ARG A 1 1559 ? -42.976 18.799 17.365 1.00 90.56 1559 ARG A CA 1
ATOM 12202 C C . ARG A 1 1559 ? -43.824 19.190 18.578 1.00 90.56 1559 ARG A C 1
ATOM 12204 O O . ARG A 1 1559 ? -44.896 19.775 18.426 1.00 90.56 1559 ARG A O 1
ATOM 12211 N N . ILE A 1 1560 ? -43.378 18.831 19.778 1.00 93.56 1560 ILE A N 1
ATOM 12212 C CA . ILE A 1 1560 ? -44.058 19.154 21.038 1.00 93.56 1560 ILE A CA 1
ATOM 12213 C C . ILE A 1 1560 ? -43.027 19.748 21.997 1.00 93.56 1560 ILE A C 1
ATOM 12215 O O . ILE A 1 1560 ? -41.988 19.139 22.250 1.00 93.56 1560 ILE A O 1
ATOM 12219 N N . VAL A 1 1561 ? -43.323 20.931 22.530 1.00 95.62 1561 VAL A N 1
ATOM 12220 C CA . VAL A 1 1561 ? -42.512 21.612 23.546 1.00 95.62 1561 VAL A CA 1
ATOM 12221 C C . VAL A 1 1561 ? -43.082 21.279 24.921 1.00 95.62 1561 VAL A C 1
ATOM 12223 O O . VAL A 1 1561 ? -44.273 21.492 25.156 1.00 95.62 1561 VAL A O 1
ATOM 12226 N N . CYS A 1 1562 ? -42.239 20.788 25.826 1.00 96.75 1562 CYS A N 1
ATOM 12227 C CA . CYS A 1 1562 ? -42.598 20.440 27.199 1.00 96.75 1562 CYS A CA 1
ATOM 12228 C C . CYS A 1 1562 ? -41.783 21.253 28.214 1.00 96.75 1562 CYS A C 1
ATOM 12230 O O . CYS A 1 1562 ? -40.593 21.479 27.998 1.00 96.75 1562 CYS A O 1
ATOM 12232 N N . ASP A 1 1563 ? -42.393 21.652 29.333 1.00 96.62 1563 ASP A N 1
ATOM 12233 C CA . ASP A 1 1563 ? -41.719 22.330 30.448 1.00 96.62 1563 ASP A CA 1
ATOM 12234 C C . ASP A 1 1563 ? -42.200 21.871 31.842 1.00 96.62 1563 ASP A C 1
ATOM 12236 O O . ASP A 1 1563 ? -43.320 21.383 32.000 1.00 96.62 1563 ASP A O 1
ATOM 12240 N N . GLY A 1 1564 ? -41.332 21.958 32.862 1.00 95.44 1564 GLY A N 1
ATOM 12241 C CA . GLY A 1 1564 ? -41.633 21.476 34.220 1.00 95.44 1564 GLY A CA 1
ATOM 12242 C C . GLY A 1 1564 ? -40.488 21.602 35.240 1.00 95.44 1564 GLY A C 1
ATOM 12243 O O . GLY A 1 1564 ? -39.419 22.130 34.940 1.00 95.44 1564 GLY A O 1
ATOM 12244 N N . LEU A 1 1565 ? -40.717 21.119 36.470 1.00 95.69 1565 LEU A N 1
ATOM 12245 C CA . LEU A 1 1565 ? -39.727 21.058 37.562 1.00 95.69 1565 LEU A CA 1
ATOM 12246 C C . LEU A 1 1565 ? -39.311 19.608 37.844 1.00 95.69 1565 LEU A C 1
ATOM 12248 O O . LEU A 1 1565 ? -40.170 18.779 38.128 1.00 95.69 1565 LEU A O 1
ATOM 12252 N N . ILE A 1 1566 ? -38.007 19.321 37.861 1.00 95.69 1566 ILE A N 1
ATOM 12253 C CA . ILE A 1 1566 ? -37.445 18.000 38.177 1.00 95.69 1566 ILE A CA 1
ATOM 12254 C C . ILE A 1 1566 ? -36.517 18.039 39.415 1.00 95.69 1566 ILE A C 1
ATOM 12256 O O . ILE A 1 1566 ? -35.800 19.025 39.619 1.00 95.69 1566 ILE A O 1
ATOM 12260 N N . PRO A 1 1567 ? -36.498 16.990 40.262 1.00 92.31 1567 PRO A N 1
ATOM 12261 C CA . PRO A 1 1567 ? -37.406 15.841 40.249 1.00 92.31 1567 PRO A CA 1
ATOM 12262 C C . PRO A 1 1567 ? -38.847 16.232 40.631 1.00 92.31 1567 PRO A C 1
ATOM 12264 O O . PRO A 1 1567 ? -39.070 17.168 41.417 1.00 92.31 1567 PRO A O 1
ATOM 12267 N N . LEU A 1 1568 ? -39.822 15.512 40.067 1.00 88.50 1568 LEU A N 1
ATOM 12268 C CA . LEU A 1 1568 ? -41.241 15.695 40.386 1.00 88.50 1568 LEU A CA 1
ATOM 12269 C C . LEU A 1 1568 ? -41.506 15.334 41.857 1.00 88.50 1568 LEU A C 1
ATOM 12271 O O . LEU A 1 1568 ? -40.918 14.404 42.407 1.00 88.50 1568 LEU A O 1
ATOM 12275 N N . ARG A 1 1569 ? -42.406 16.074 42.504 1.00 89.56 1569 ARG A N 1
ATOM 12276 C CA . ARG A 1 1569 ? -43.013 15.731 43.796 1.00 89.56 1569 ARG A CA 1
ATOM 12277 C C . ARG A 1 1569 ? -44.513 15.526 43.579 1.00 89.56 1569 ARG A C 1
ATOM 12279 O O . ARG A 1 1569 ? -45.063 15.913 42.550 1.00 89.56 1569 ARG A O 1
ATOM 12286 N N . ASN A 1 1570 ? -45.193 14.955 44.573 1.00 83.25 1570 ASN A N 1
ATOM 12287 C CA . ASN A 1 1570 ? -46.648 14.778 44.542 1.00 83.25 1570 ASN A CA 1
ATOM 12288 C C . ASN A 1 1570 ? -47.368 16.103 44.228 1.00 83.25 1570 ASN A C 1
ATOM 12290 O O . ASN A 1 1570 ? -47.404 17.001 45.070 1.00 83.25 1570 ASN A O 1
ATOM 12294 N N . GLY A 1 1571 ? -47.969 16.188 43.038 1.00 84.62 1571 GLY A N 1
ATOM 12295 C CA . GLY A 1 1571 ? -48.730 17.346 42.563 1.00 84.62 1571 GLY A CA 1
ATOM 12296 C C . GLY A 1 1571 ? -48.021 18.238 41.537 1.00 84.62 1571 GLY A C 1
ATOM 12297 O O . GLY A 1 1571 ? -48.670 19.138 41.009 1.00 84.62 1571 GLY A O 1
ATOM 12298 N N . ASP A 1 1572 ? -46.744 18.003 41.221 1.00 88.44 1572 ASP A N 1
ATOM 12299 C CA . ASP A 1 1572 ? -46.118 18.619 40.044 1.00 88.44 1572 ASP A CA 1
ATOM 12300 C C . ASP A 1 1572 ? -46.590 17.939 38.751 1.00 88.44 1572 ASP A C 1
ATOM 12302 O O . ASP A 1 1572 ? -46.952 16.763 38.740 1.00 88.44 1572 ASP A O 1
ATOM 12306 N N . PHE A 1 1573 ? -46.558 18.682 37.647 1.00 88.75 1573 PHE A N 1
ATOM 12307 C CA . PHE A 1 1573 ? -46.936 18.212 36.318 1.00 88.75 1573 PHE A CA 1
ATOM 12308 C C . PHE A 1 1573 ? -46.002 18.815 35.265 1.00 88.75 1573 PHE A C 1
ATOM 12310 O O . PHE A 1 1573 ? -45.532 19.944 35.413 1.00 88.75 1573 PHE A O 1
ATOM 12317 N N . ILE A 1 1574 ? -45.746 18.058 34.197 1.00 92.44 1574 ILE A N 1
ATOM 12318 C CA . ILE A 1 1574 ? -45.055 18.548 33.000 1.00 92.44 1574 ILE A CA 1
ATOM 12319 C C . ILE A 1 1574 ? -46.121 19.103 32.059 1.00 92.44 1574 ILE A C 1
ATOM 12321 O O . ILE A 1 1574 ? -47.099 18.422 31.751 1.00 92.44 1574 ILE A O 1
ATOM 12325 N N . ASN A 1 1575 ? -45.946 20.338 31.606 1.00 93.75 1575 ASN A N 1
ATOM 12326 C CA . ASN A 1 1575 ? -46.851 20.977 30.668 1.00 93.75 1575 ASN A CA 1
ATOM 12327 C C . ASN A 1 1575 ? -46.304 20.811 29.247 1.00 93.75 1575 ASN A C 1
ATOM 12329 O O . ASN A 1 1575 ? -45.220 21.305 28.956 1.00 93.75 1575 ASN A O 1
ATOM 12333 N N . CYS A 1 1576 ? -47.034 20.123 28.368 1.00 94.69 1576 CYS A N 1
ATOM 12334 C CA . CYS A 1 1576 ? -46.627 19.877 26.984 1.00 94.69 1576 CYS A CA 1
ATOM 12335 C C . CYS A 1 1576 ? -47.633 20.490 26.006 1.00 94.69 1576 CYS A C 1
ATOM 12337 O O . CYS A 1 1576 ? -48.839 20.276 26.128 1.00 94.69 1576 CYS A O 1
ATOM 12339 N N . ARG A 1 1577 ? -47.133 21.215 25.003 1.00 93.06 1577 ARG A N 1
ATOM 12340 C CA . ARG A 1 1577 ? -47.926 21.839 23.936 1.00 93.06 1577 ARG A CA 1
ATOM 12341 C C . ARG A 1 1577 ? -47.360 21.475 22.570 1.00 93.06 1577 ARG A C 1
ATOM 12343 O O . ARG A 1 1577 ? -46.143 21.447 22.397 1.00 93.06 1577 ARG A O 1
ATOM 12350 N N . ILE A 1 1578 ? -48.241 21.201 21.609 1.00 88.94 1578 ILE A N 1
ATOM 12351 C CA . ILE A 1 1578 ? -47.835 21.068 20.206 1.00 88.94 1578 ILE A CA 1
ATOM 12352 C C . ILE A 1 1578 ? -47.226 22.404 19.776 1.00 88.94 1578 ILE A C 1
ATOM 12354 O O . ILE A 1 1578 ? -47.716 23.468 20.162 1.00 88.94 1578 ILE A O 1
ATOM 12358 N N . ASP A 1 1579 ? -46.144 22.329 19.015 1.00 85.25 1579 ASP A N 1
ATOM 12359 C CA . ASP A 1 1579 ? -45.457 23.485 18.459 1.00 85.25 1579 ASP A CA 1
ATOM 12360 C C . ASP A 1 1579 ? -46.300 24.072 17.312 1.00 85.25 1579 ASP A C 1
ATOM 12362 O O . ASP A 1 1579 ? -46.103 23.773 16.137 1.00 85.25 1579 ASP A O 1
ATOM 12366 N N . GLU A 1 1580 ? -47.342 24.835 17.664 1.00 70.25 1580 GLU A N 1
ATOM 12367 C CA . GLU A 1 1580 ? -48.277 25.464 16.721 1.00 70.25 1580 GLU A CA 1
ATOM 12368 C C . GLU A 1 1580 ? -47.685 26.710 16.022 1.00 70.25 1580 GLU A C 1
ATOM 12370 O O . GLU A 1 1580 ? -48.416 27.673 15.765 1.00 70.25 1580 GLU A O 1
ATOM 12375 N N . GLU A 1 1581 ? -46.388 26.719 15.686 1.00 57.53 1581 GLU A N 1
ATOM 12376 C CA . GLU A 1 1581 ? -45.822 27.717 14.766 1.00 57.53 1581 GLU A CA 1
ATOM 12377 C C . GLU A 1 1581 ? -46.345 27.464 13.345 1.00 57.53 1581 GLU A C 1
ATOM 12379 O O . GLU A 1 1581 ? -45.755 26.796 12.498 1.00 57.53 1581 GLU A O 1
ATOM 12384 N N . LYS A 1 1582 ? -47.555 27.984 13.132 1.00 42.47 1582 LYS A N 1
ATOM 12385 C CA . LYS A 1 1582 ? -48.309 27.943 11.887 1.00 42.47 1582 LYS A CA 1
ATOM 12386 C C . LYS A 1 1582 ? -47.612 28.760 10.811 1.00 42.47 1582 LYS A C 1
ATOM 12388 O O . LYS A 1 1582 ? -47.344 29.948 10.994 1.00 42.47 1582 LYS A O 1
ATOM 12393 N N . ASP A 1 1583 ? -47.522 28.163 9.626 1.00 41.62 1583 ASP A N 1
ATOM 12394 C CA . ASP A 1 1583 ? -47.574 28.918 8.380 1.00 41.62 1583 ASP A CA 1
ATOM 12395 C C . ASP A 1 1583 ? -48.719 29.946 8.442 1.00 41.62 1583 ASP A C 1
ATOM 12397 O O . ASP A 1 1583 ? -49.883 29.589 8.653 1.00 41.62 1583 ASP A O 1
ATOM 12401 N N . ASN A 1 1584 ? -48.379 31.209 8.169 1.00 36.81 1584 ASN A N 1
ATOM 12402 C CA . ASN A 1 1584 ? -49.219 32.412 8.251 1.00 36.81 1584 ASN A CA 1
ATOM 12403 C C . ASN A 1 1584 ? -49.410 33.020 9.656 1.00 36.81 1584 ASN A C 1
ATOM 12405 O O . ASN A 1 1584 ? -50.518 33.029 10.191 1.00 36.81 1584 ASN A O 1
ATOM 12409 N N . ASP A 1 1585 ? -48.401 33.761 10.125 1.00 39.72 1585 ASP A N 1
ATOM 12410 C CA . ASP A 1 1585 ? -48.702 35.141 10.518 1.00 39.72 1585 ASP A CA 1
ATOM 12411 C C . ASP A 1 1585 ? -47.666 36.142 9.987 1.00 39.72 1585 ASP A C 1
ATOM 12413 O O . ASP A 1 1585 ? -46.451 35.963 10.071 1.00 39.72 1585 ASP A O 1
ATOM 12417 N N . SER A 1 1586 ? -48.171 37.195 9.357 1.00 35.41 1586 SER A N 1
ATOM 12418 C CA . SER A 1 1586 ? -47.391 38.109 8.529 1.00 35.41 1586 SER A CA 1
ATOM 12419 C C . SER A 1 1586 ? -47.045 39.402 9.261 1.00 35.41 1586 SER A C 1
ATOM 12421 O O . SER A 1 1586 ? -47.940 40.117 9.716 1.00 35.41 1586 SER A O 1
ATOM 12423 N N . LYS A 1 1587 ? -45.775 39.819 9.209 1.00 37.16 1587 LYS A N 1
ATOM 12424 C CA . LYS A 1 1587 ? -45.425 41.248 9.219 1.00 37.16 1587 LYS A CA 1
ATOM 12425 C C . LYS A 1 1587 ? -44.595 41.606 7.994 1.00 37.16 1587 LYS A C 1
ATOM 12427 O O . LYS A 1 1587 ? -43.417 41.292 7.895 1.00 37.16 1587 LYS A O 1
ATOM 12432 N N . GLN A 1 1588 ? -45.258 42.283 7.061 1.00 31.89 1588 GLN A N 1
ATOM 12433 C CA . GLN A 1 1588 ? -44.675 42.825 5.839 1.00 31.89 1588 GLN A CA 1
ATOM 12434 C C . GLN A 1 1588 ? -43.616 43.896 6.148 1.00 31.89 1588 GLN A C 1
ATOM 12436 O O . GLN A 1 1588 ? -43.963 44.944 6.689 1.00 31.89 1588 GLN A O 1
ATOM 12441 N N . VAL A 1 1589 ? -42.379 43.698 5.685 1.00 33.88 1589 VAL A N 1
ATOM 12442 C CA . VAL A 1 1589 ? -41.503 44.772 5.173 1.00 33.88 1589 VAL A CA 1
ATOM 12443 C C . VAL A 1 1589 ? -40.755 44.218 3.951 1.00 33.88 1589 VAL A C 1
ATOM 12445 O O . VAL A 1 1589 ? -40.422 43.039 3.899 1.00 33.88 1589 VAL A O 1
ATOM 12448 N N . GLN A 1 1590 ? -40.576 45.047 2.924 1.00 29.22 1590 GLN A N 1
ATOM 12449 C CA . GLN A 1 1590 ? -40.101 44.668 1.586 1.00 29.22 1590 GLN A CA 1
ATOM 12450 C C . GLN A 1 1590 ? -38.568 44.498 1.516 1.00 29.22 1590 GLN A C 1
ATOM 12452 O O . GLN A 1 1590 ? -37.867 45.285 2.150 1.00 29.22 1590 GLN A O 1
ATOM 12457 N N . THR A 1 1591 ? -38.053 43.608 0.642 1.00 31.59 1591 THR A N 1
ATOM 12458 C CA . THR A 1 1591 ? -37.133 43.917 -0.502 1.00 31.59 1591 THR A CA 1
ATOM 12459 C C . THR A 1 1591 ? -36.246 42.721 -0.941 1.00 31.59 1591 THR A C 1
ATOM 12461 O O . THR A 1 1591 ? -35.289 42.376 -0.266 1.00 31.59 1591 THR A O 1
ATOM 12464 N N . GLU A 1 1592 ? -36.576 42.154 -2.110 1.00 32.41 1592 GLU A N 1
ATOM 12465 C CA . GLU A 1 1592 ? -35.746 41.588 -3.212 1.00 32.41 1592 GLU A CA 1
ATOM 12466 C C . GLU A 1 1592 ? -34.303 41.021 -3.016 1.00 32.41 1592 GLU A C 1
ATOM 12468 O O . GLU A 1 1592 ? -33.382 41.778 -2.731 1.00 32.41 1592 GLU A O 1
ATOM 12473 N N . ALA A 1 1593 ? -34.126 39.764 -3.485 1.00 31.11 1593 ALA A N 1
ATOM 12474 C CA . ALA A 1 1593 ? -32.968 39.166 -4.209 1.00 31.11 1593 ALA A CA 1
ATOM 12475 C C . ALA A 1 1593 ? -31.617 38.936 -3.462 1.00 31.11 1593 ALA A C 1
ATOM 12477 O O . ALA A 1 1593 ? -31.208 39.748 -2.647 1.00 31.11 1593 ALA A O 1
ATOM 12478 N N . THR A 1 1594 ? -30.831 37.868 -3.697 1.00 33.81 1594 THR A N 1
ATOM 12479 C CA . THR A 1 1594 ? -30.836 36.783 -4.717 1.00 33.81 1594 THR A CA 1
ATOM 12480 C C . THR A 1 1594 ? -30.601 35.401 -4.096 1.00 33.81 1594 THR A C 1
ATOM 12482 O O . THR A 1 1594 ? -29.652 35.243 -3.334 1.00 33.81 1594 THR A O 1
ATOM 12485 N N . ASP A 1 1595 ? -31.366 34.393 -4.523 1.00 37.12 1595 ASP A N 1
ATOM 12486 C CA . ASP A 1 1595 ? -31.132 32.977 -4.192 1.00 37.12 1595 ASP A CA 1
ATOM 12487 C C . ASP A 1 1595 ? -31.523 32.112 -5.410 1.00 37.12 1595 ASP A C 1
ATOM 12489 O O . ASP A 1 1595 ? -32.698 31.805 -5.635 1.00 37.12 1595 ASP A O 1
ATOM 12493 N N . GLN A 1 1596 ? -30.567 31.891 -6.323 1.00 40.38 1596 GLN A N 1
ATOM 12494 C CA . GLN A 1 1596 ? -30.871 31.570 -7.730 1.00 40.38 1596 GLN A CA 1
ATOM 12495 C C . GLN A 1 1596 ? -30.486 30.139 -8.151 1.00 40.38 1596 GLN A C 1
ATOM 12497 O O . GLN A 1 1596 ? -31.212 29.546 -8.958 1.00 40.38 1596 GLN A O 1
ATOM 12502 N N . ASP A 1 1597 ? -29.442 29.551 -7.552 1.00 45.53 1597 ASP A N 1
ATOM 12503 C CA . ASP A 1 1597 ? -28.985 28.180 -7.847 1.00 45.53 1597 ASP A CA 1
ATOM 12504 C C . ASP A 1 1597 ? -29.938 27.101 -7.302 1.00 45.53 1597 ASP A C 1
ATOM 12506 O O . ASP A 1 1597 ? -30.321 26.177 -8.030 1.00 45.53 1597 ASP A O 1
ATOM 12510 N N . ASP A 1 1598 ? -30.432 27.254 -6.069 1.00 54.91 1598 ASP A N 1
ATOM 12511 C CA . ASP A 1 1598 ? -31.362 26.285 -5.464 1.00 54.91 1598 ASP A CA 1
ATOM 12512 C C . ASP A 1 1598 ? -32.723 26.255 -6.197 1.00 54.91 1598 ASP A C 1
ATOM 12514 O O . ASP A 1 1598 ? -33.390 25.218 -6.293 1.00 54.91 1598 ASP A O 1
ATOM 12518 N N . SER A 1 1599 ? -33.107 27.370 -6.836 1.00 62.75 1599 SER A N 1
ATOM 12519 C CA . SER A 1 1599 ? -34.270 27.440 -7.735 1.00 62.75 1599 SER A CA 1
ATOM 12520 C C . SER A 1 1599 ? -34.086 26.577 -8.990 1.00 62.75 1599 SER A C 1
ATOM 12522 O O . SER A 1 1599 ? -35.043 25.926 -9.425 1.00 62.75 1599 SER A O 1
ATOM 12524 N N . LEU A 1 1600 ? -32.889 26.565 -9.591 1.00 69.69 1600 LEU A N 1
ATOM 12525 C CA . LEU A 1 1600 ? -32.635 25.827 -10.830 1.00 69.69 1600 LEU A CA 1
ATOM 12526 C C . LEU A 1 1600 ? -32.604 24.318 -10.573 1.00 69.69 1600 LEU A C 1
ATOM 12528 O O . LEU A 1 1600 ? -33.314 23.576 -11.253 1.00 69.69 1600 LEU A O 1
ATOM 12532 N N . SER A 1 1601 ? -31.883 23.879 -9.537 1.00 69.94 1601 SER A N 1
ATOM 12533 C CA . SER A 1 1601 ? -31.823 22.471 -9.114 1.00 69.94 1601 SER A CA 1
ATOM 12534 C C . SER A 1 1601 ? -33.217 21.897 -8.813 1.00 69.94 1601 SER A C 1
ATOM 12536 O O . SER A 1 1601 ? -33.580 20.812 -9.288 1.00 69.94 1601 SER A O 1
ATOM 12538 N N . LYS A 1 1602 ? -34.064 22.663 -8.110 1.00 79.38 1602 LYS A N 1
ATOM 12539 C CA . LYS A 1 1602 ? -35.448 22.271 -7.800 1.00 79.38 1602 LYS A CA 1
ATOM 12540 C C . LYS A 1 1602 ? -36.323 22.176 -9.057 1.00 79.38 1602 LYS A C 1
ATOM 12542 O O . LYS A 1 1602 ? -37.024 21.177 -9.227 1.00 79.38 1602 LYS A O 1
ATOM 12547 N N . LYS A 1 1603 ? -36.230 23.148 -9.977 1.00 82.81 1603 LYS A N 1
ATOM 12548 C CA . LYS A 1 1603 ? -36.942 23.131 -11.274 1.00 82.81 1603 LYS A CA 1
ATOM 12549 C C . LYS A 1 1603 ? -36.492 21.978 -12.175 1.00 82.81 1603 LYS A C 1
ATOM 12551 O O . LYS A 1 1603 ? -37.341 21.300 -12.746 1.00 82.81 1603 LYS A O 1
ATOM 12556 N N . MET A 1 1604 ? -35.188 21.713 -12.270 1.00 83.81 1604 MET A N 1
ATOM 12557 C CA . MET A 1 1604 ? -34.635 20.581 -13.024 1.00 83.81 1604 MET A CA 1
ATOM 12558 C C . MET A 1 1604 ? -35.075 19.240 -12.439 1.00 83.81 1604 MET A C 1
ATOM 12560 O O . MET A 1 1604 ? -35.483 18.351 -13.181 1.00 83.81 1604 MET A O 1
ATOM 12564 N N . THR A 1 1605 ? -35.070 19.106 -11.111 1.00 87.12 1605 THR A N 1
ATOM 12565 C CA . THR A 1 1605 ? -35.558 17.907 -10.415 1.00 87.12 1605 THR A CA 1
ATOM 12566 C C . THR A 1 1605 ? -37.041 17.650 -10.702 1.00 87.12 1605 THR A C 1
ATOM 12568 O O . THR A 1 1605 ? -37.436 16.505 -10.924 1.00 87.12 1605 THR A O 1
ATOM 12571 N N . GLU A 1 1606 ? -37.878 18.692 -10.722 1.00 86.88 1606 GLU A N 1
ATOM 12572 C CA . GLU A 1 1606 ? -39.301 18.563 -11.062 1.00 86.88 1606 GLU A CA 1
ATOM 12573 C C . GLU A 1 1606 ? -39.518 18.258 -12.556 1.00 86.88 1606 GLU A C 1
ATOM 12575 O O . GLU A 1 1606 ? -40.326 17.389 -12.896 1.00 86.88 1606 GLU A O 1
ATOM 12580 N N . TYR A 1 1607 ? -38.751 18.897 -13.445 1.00 86.62 1607 TYR A N 1
ATOM 12581 C CA . TYR A 1 1607 ? -38.785 18.641 -14.887 1.00 86.62 1607 TYR A CA 1
ATOM 12582 C C . TYR A 1 1607 ? -38.363 17.206 -15.227 1.00 86.62 1607 TYR A C 1
ATOM 12584 O O . TYR A 1 1607 ? -39.100 16.512 -15.922 1.00 86.62 1607 TYR A O 1
ATOM 12592 N N . LEU A 1 1608 ? -37.248 16.713 -14.673 1.00 89.94 1608 LEU A N 1
ATOM 12593 C CA . LEU A 1 1608 ? -36.798 15.326 -14.843 1.00 89.94 1608 LEU A CA 1
ATOM 12594 C C . LEU A 1 1608 ? -37.837 14.324 -14.324 1.00 89.94 1608 LEU A C 1
ATOM 12596 O O . LEU A 1 1608 ? -38.128 13.347 -15.007 1.00 89.94 1608 LEU A O 1
ATOM 12600 N N . LYS A 1 1609 ? -38.455 14.571 -13.159 1.00 89.38 1609 LYS A N 1
ATOM 12601 C CA . LYS A 1 1609 ? -39.543 13.718 -12.643 1.00 89.38 1609 LYS A CA 1
ATOM 12602 C C . LYS A 1 1609 ? -40.746 13.677 -13.591 1.00 89.38 1609 LYS A C 1
ATOM 12604 O O . LYS A 1 1609 ? -41.302 12.601 -13.803 1.00 89.38 1609 LYS A O 1
ATOM 12609 N N . ARG A 1 1610 ? -41.135 14.812 -14.188 1.00 84.81 1610 ARG A N 1
ATOM 12610 C CA . ARG A 1 1610 ? -42.186 14.848 -15.221 1.00 84.81 1610 ARG A CA 1
ATOM 12611 C C . ARG A 1 1610 ? -41.765 14.111 -16.490 1.00 84.81 1610 ARG A C 1
ATOM 12613 O O . ARG A 1 1610 ? -42.561 13.338 -17.005 1.00 84.81 1610 ARG A O 1
ATOM 12620 N N . LEU A 1 1611 ? -40.539 14.311 -16.968 1.00 85.00 1611 LEU A N 1
ATOM 12621 C CA . LEU A 1 1611 ? -40.032 13.706 -18.201 1.00 85.00 1611 LEU A CA 1
ATOM 12622 C C . LEU A 1 1611 ? -39.947 12.175 -18.087 1.00 85.00 1611 LEU A C 1
ATOM 12624 O O . LEU A 1 1611 ? -40.493 11.470 -18.929 1.00 85.00 1611 LEU A O 1
ATOM 12628 N N . LEU A 1 1612 ? -39.394 11.660 -16.982 1.00 87.25 1612 LEU A N 1
ATOM 12629 C CA . LEU A 1 1612 ? -39.363 10.226 -16.660 1.00 87.25 1612 LEU A CA 1
ATOM 12630 C C . LEU A 1 1612 ? -40.761 9.574 -16.650 1.00 87.25 1612 LEU A C 1
ATOM 12632 O O . LEU A 1 1612 ? -40.898 8.412 -17.028 1.00 87.25 1612 LEU A O 1
ATOM 12636 N N . TYR A 1 1613 ? -41.793 10.314 -16.230 1.00 79.69 1613 TYR A N 1
ATOM 12637 C CA . TYR A 1 1613 ? -43.181 9.846 -16.203 1.00 79.69 1613 TYR A CA 1
ATOM 12638 C C . TYR A 1 1613 ? -43.882 9.953 -17.572 1.00 79.69 1613 TYR A C 1
ATOM 12640 O O . TYR A 1 1613 ? -44.585 9.027 -17.979 1.00 79.69 1613 TYR A O 1
ATOM 12648 N N . ILE A 1 1614 ? -43.690 11.067 -18.287 1.00 80.12 1614 ILE A N 1
ATOM 12649 C CA . ILE A 1 1614 ? -44.336 11.360 -19.579 1.00 80.12 1614 ILE A CA 1
ATOM 12650 C C . ILE A 1 1614 ? -43.792 10.457 -20.692 1.00 80.12 1614 ILE A C 1
ATOM 12652 O O . ILE A 1 1614 ? -44.583 9.881 -21.437 1.00 80.12 1614 ILE A O 1
ATOM 12656 N N . GLU A 1 1615 ? -42.472 10.264 -20.759 1.00 79.38 1615 GLU A N 1
ATOM 12657 C CA . GLU A 1 1615 ? -41.807 9.446 -21.789 1.00 79.38 1615 GLU A CA 1
ATOM 12658 C C . GLU A 1 1615 ? -42.007 7.931 -21.594 1.00 79.38 1615 GLU A C 1
ATOM 12660 O O . GLU A 1 1615 ? -41.523 7.131 -22.392 1.00 79.38 1615 GLU A O 1
ATOM 12665 N N . ARG A 1 1616 ? -42.712 7.506 -20.530 1.00 76.94 1616 ARG A N 1
ATOM 12666 C CA . ARG A 1 1616 ? -42.951 6.088 -20.182 1.00 76.94 1616 ARG A CA 1
ATOM 12667 C C . ARG A 1 1616 ? -41.674 5.237 -20.160 1.00 76.94 1616 ARG A C 1
ATOM 12669 O O . ARG A 1 1616 ? -41.710 4.040 -20.457 1.00 76.94 1616 ARG A O 1
ATOM 12676 N N . LEU A 1 1617 ? -40.556 5.850 -19.774 1.00 76.69 1617 LEU A N 1
ATOM 12677 C CA . LEU A 1 1617 ? -39.319 5.133 -19.490 1.00 76.69 1617 LEU A CA 1
ATOM 12678 C C . LEU A 1 1617 ? -39.604 4.043 -18.452 1.00 76.69 1617 LEU A C 1
ATOM 12680 O O . LEU A 1 1617 ? -40.438 4.224 -17.563 1.00 76.69 1617 LEU A O 1
ATOM 12684 N N . ASN A 1 1618 ? -38.935 2.902 -18.583 1.00 84.75 1618 ASN A N 1
ATOM 12685 C CA . ASN A 1 1618 ? -39.098 1.782 -17.669 1.00 84.75 1618 ASN A CA 1
ATOM 12686 C C . ASN A 1 1618 ? -37.755 1.111 -17.388 1.00 84.75 1618 ASN A C 1
ATOM 12688 O O . ASN A 1 1618 ? -36.884 1.071 -18.255 1.00 84.75 1618 ASN A O 1
ATOM 12692 N N . ILE A 1 1619 ? -37.606 0.606 -16.168 1.00 78.62 1619 ILE A N 1
ATOM 12693 C CA . ILE A 1 1619 ? -36.490 -0.234 -15.738 1.00 78.62 1619 ILE A CA 1
ATOM 12694 C C . ILE A 1 1619 ? -37.113 -1.598 -15.459 1.00 78.62 1619 ILE A C 1
ATOM 12696 O O . ILE A 1 1619 ? -37.881 -1.725 -14.508 1.00 78.62 1619 ILE A O 1
ATOM 12700 N N . ASP A 1 1620 ? -36.874 -2.570 -16.339 1.00 77.50 1620 ASP A N 1
ATOM 12701 C CA . ASP A 1 1620 ? -37.420 -3.935 -16.264 1.00 77.50 1620 ASP A CA 1
ATOM 12702 C C . ASP A 1 1620 ? -38.947 -3.989 -16.000 1.00 77.50 1620 ASP A C 1
ATOM 12704 O O . ASP A 1 1620 ? -39.443 -4.776 -15.194 1.00 77.50 1620 ASP A O 1
ATOM 12708 N N . GLY A 1 1621 ? -39.716 -3.116 -16.666 1.00 81.81 1621 GLY A N 1
ATOM 12709 C CA . GLY A 1 1621 ? -41.177 -3.023 -16.528 1.00 81.81 1621 GLY A CA 1
ATOM 12710 C C . GLY A 1 1621 ? -41.688 -2.168 -15.358 1.00 81.81 1621 GLY A C 1
ATOM 12711 O O . GLY A 1 1621 ? -42.903 -2.038 -15.187 1.00 81.81 1621 GLY A O 1
ATOM 12712 N N . TRP A 1 1622 ? -40.800 -1.546 -14.579 1.00 86.12 1622 TRP A N 1
ATOM 12713 C CA . TRP A 1 1622 ? -41.136 -0.629 -13.485 1.00 86.12 1622 TRP A CA 1
ATOM 12714 C C . TRP A 1 1622 ? -40.932 0.835 -13.895 1.00 86.12 1622 TRP A C 1
ATOM 12716 O O . TRP A 1 1622 ? -39.976 1.158 -14.600 1.00 86.12 1622 TRP A O 1
ATOM 12726 N N . TYR A 1 1623 ? -41.783 1.749 -13.417 1.00 83.88 1623 TYR A N 1
ATOM 12727 C CA . TYR A 1 1623 ? -41.550 3.190 -13.582 1.00 83.88 1623 TYR A CA 1
ATOM 12728 C C . TYR A 1 1623 ? -40.220 3.590 -12.904 1.00 83.88 1623 TYR A C 1
ATOM 12730 O O . TYR A 1 1623 ? -39.954 3.118 -11.794 1.00 83.88 1623 TYR A O 1
ATOM 12738 N N . PRO A 1 1624 ? -39.391 4.465 -13.495 1.00 88.56 1624 PRO A N 1
ATOM 12739 C CA . PRO A 1 1624 ? -38.158 4.949 -12.883 1.00 88.56 1624 PRO A CA 1
ATOM 12740 C C . PRO A 1 1624 ? -38.418 6.018 -11.811 1.00 88.56 1624 PRO A C 1
ATOM 12742 O O . PRO A 1 1624 ? -39.305 6.863 -11.926 1.00 88.56 1624 PRO A O 1
ATOM 12745 N N . ARG A 1 1625 ? -37.579 6.020 -10.775 1.00 88.25 1625 ARG A N 1
ATOM 12746 C CA . ARG A 1 1625 ? -37.500 7.021 -9.708 1.00 88.25 1625 ARG A CA 1
ATOM 12747 C C . ARG A 1 1625 ? -36.150 7.729 -9.787 1.00 88.25 1625 ARG A C 1
ATOM 12749 O O . ARG A 1 1625 ? -35.113 7.086 -9.655 1.00 88.25 1625 ARG A O 1
ATOM 12756 N N . LEU A 1 1626 ? -36.166 9.053 -9.943 1.00 91.56 1626 LEU A N 1
ATOM 12757 C CA . LEU A 1 1626 ? -34.974 9.900 -9.833 1.00 91.56 1626 LEU A CA 1
ATOM 12758 C C . LEU A 1 1626 ? -34.407 9.828 -8.403 1.00 91.56 1626 LEU A C 1
ATOM 12760 O O . LEU A 1 1626 ? -35.120 10.140 -7.446 1.00 91.56 1626 LEU A O 1
ATOM 12764 N N . VAL A 1 1627 ? -33.144 9.416 -8.271 1.00 87.69 1627 VAL A N 1
ATOM 12765 C CA . VAL A 1 1627 ? -32.431 9.269 -6.990 1.00 87.69 1627 VAL A CA 1
ATOM 12766 C C . VAL A 1 1627 ? -31.698 10.561 -6.632 1.00 87.69 1627 VAL A C 1
ATOM 12768 O O . VAL A 1 1627 ? -31.930 11.122 -5.565 1.00 87.69 1627 VAL A O 1
ATOM 12771 N N . LYS A 1 1628 ? -30.825 11.041 -7.526 1.00 86.44 1628 LYS A N 1
ATOM 12772 C CA . LYS A 1 1628 ? -30.025 12.263 -7.354 1.00 86.44 1628 LYS A CA 1
ATOM 12773 C C . LYS A 1 1628 ? -29.531 12.760 -8.718 1.00 86.44 1628 LYS A C 1
ATOM 12775 O O . LYS A 1 1628 ? -29.227 11.938 -9.580 1.00 86.44 1628 LYS A O 1
ATOM 12780 N N . ILE A 1 1629 ? -29.409 14.075 -8.894 1.00 86.44 1629 ILE A N 1
ATOM 12781 C CA . ILE A 1 1629 ? -28.627 14.672 -9.988 1.00 86.44 1629 ILE A CA 1
ATOM 12782 C C . ILE A 1 1629 ? -27.149 14.659 -9.559 1.00 86.44 1629 ILE A C 1
ATOM 12784 O O . ILE A 1 1629 ? -26.823 15.087 -8.452 1.00 86.44 1629 ILE A O 1
ATOM 12788 N N . LEU A 1 1630 ? -26.280 14.089 -10.393 1.00 80.25 1630 LEU A N 1
ATOM 12789 C CA . LEU A 1 1630 ? -24.842 13.943 -10.149 1.00 80.25 1630 LEU A CA 1
ATOM 12790 C C . LEU A 1 1630 ? -24.041 15.126 -10.704 1.00 80.25 1630 LEU A C 1
ATOM 12792 O O . LEU A 1 1630 ? -23.138 15.607 -10.031 1.00 80.25 1630 LEU A O 1
ATOM 12796 N N . GLU A 1 1631 ? -24.386 15.591 -11.906 1.00 80.31 1631 GLU A N 1
ATOM 12797 C CA . GLU A 1 1631 ? -23.703 16.682 -12.608 1.00 80.31 1631 GLU A CA 1
ATOM 12798 C C . GLU A 1 1631 ? -24.721 17.472 -13.441 1.00 80.31 1631 GLU A C 1
ATOM 12800 O O . GLU A 1 1631 ? -25.656 16.901 -14.012 1.00 80.31 1631 GLU A O 1
ATOM 12805 N N . THR A 1 1632 ? -24.528 18.785 -13.537 1.00 75.31 1632 THR A N 1
ATOM 12806 C CA . THR A 1 1632 ? -25.282 19.673 -14.428 1.00 75.31 1632 THR A CA 1
ATOM 12807 C C . THR A 1 1632 ? -24.297 20.521 -15.218 1.00 75.31 1632 THR A C 1
ATOM 12809 O O . THR A 1 1632 ? -23.553 21.303 -14.626 1.00 75.31 1632 THR A O 1
ATOM 12812 N N . ARG A 1 1633 ? -24.297 20.389 -16.544 1.00 69.94 1633 ARG A N 1
ATOM 12813 C CA . ARG A 1 1633 ? -23.375 21.091 -17.438 1.00 69.94 1633 ARG A CA 1
ATOM 12814 C C . ARG A 1 1633 ? -24.153 21.820 -18.523 1.00 69.94 1633 ARG A C 1
ATOM 12816 O O . ARG A 1 1633 ? -24.783 21.195 -19.374 1.00 69.94 1633 ARG A O 1
ATOM 12823 N N . ASP A 1 1634 ? -24.115 23.145 -18.483 1.00 70.94 1634 ASP A N 1
ATOM 12824 C CA . ASP A 1 1634 ? -24.692 23.986 -19.530 1.00 70.94 1634 ASP A CA 1
ATOM 12825 C C . ASP A 1 1634 ? -23.852 23.884 -20.820 1.00 70.94 1634 ASP A C 1
ATOM 12827 O O . ASP A 1 1634 ? -22.620 23.842 -20.769 1.00 70.94 1634 ASP A O 1
ATOM 12831 N N . ALA A 1 1635 ? -24.521 23.794 -21.968 1.00 70.62 1635 ALA A N 1
ATOM 12832 C CA . ALA A 1 1635 ? -23.939 23.755 -23.309 1.00 70.62 1635 ALA A CA 1
ATOM 12833 C C . ALA A 1 1635 ? -24.577 24.798 -24.255 1.00 70.62 1635 ALA A C 1
ATOM 12835 O O . ALA A 1 1635 ? -24.493 24.674 -25.477 1.00 70.62 1635 ALA A O 1
ATOM 12836 N N . GLY A 1 1636 ? -25.211 25.841 -23.708 1.00 65.25 1636 GLY A N 1
ATOM 12837 C CA . GLY A 1 1636 ? -25.666 27.030 -24.435 1.00 65.25 1636 GLY A CA 1
ATOM 12838 C C . GLY A 1 1636 ? -27.074 26.911 -25.020 1.00 65.25 1636 GLY A C 1
ATOM 12839 O O . GLY A 1 1636 ? -27.935 27.723 -24.696 1.00 65.25 1636 GLY A O 1
ATOM 12840 N N . ASP A 1 1637 ? -27.332 25.903 -25.861 1.00 72.81 1637 ASP A N 1
ATOM 12841 C CA . ASP A 1 1637 ? -28.685 25.592 -26.370 1.00 72.81 1637 ASP A CA 1
ATOM 12842 C C . ASP A 1 1637 ? -29.338 24.391 -25.659 1.00 72.81 1637 ASP A C 1
ATOM 12844 O O . ASP A 1 1637 ? -30.518 24.093 -25.860 1.00 72.81 1637 ASP A O 1
ATOM 12848 N N . LYS A 1 1638 ? -28.563 23.693 -24.823 1.00 69.25 1638 LYS A N 1
ATOM 12849 C CA . LYS A 1 1638 ? -28.917 22.457 -24.116 1.00 69.25 1638 LYS A CA 1
ATOM 12850 C C . LYS A 1 1638 ? -28.273 22.464 -22.736 1.00 69.25 1638 LYS A C 1
ATOM 12852 O O . LYS A 1 1638 ? -27.157 22.945 -22.584 1.00 69.25 1638 LYS A O 1
ATOM 12857 N N . VAL A 1 1639 ? -28.918 21.823 -21.763 1.00 71.00 1639 VAL A N 1
ATOM 12858 C CA . VAL A 1 1639 ? -28.268 21.458 -20.498 1.00 71.00 1639 VAL A CA 1
ATOM 12859 C C . VAL A 1 1639 ? -28.064 19.949 -20.468 1.00 71.00 1639 VAL A C 1
ATOM 12861 O O . VAL A 1 1639 ? -29.022 19.182 -20.572 1.00 71.00 1639 VAL A O 1
ATOM 12864 N N . HIS A 1 1640 ? -26.816 19.521 -20.307 1.00 74.62 1640 HIS A N 1
ATOM 12865 C CA . HIS A 1 1640 ? -26.466 18.137 -20.027 1.00 74.62 1640 HIS A CA 1
ATOM 12866 C C . HIS A 1 1640 ? -26.689 17.858 -18.537 1.00 74.62 1640 HIS A C 1
ATOM 12868 O O . HIS A 1 1640 ? -26.184 18.571 -17.671 1.00 74.62 1640 HIS A O 1
ATOM 12874 N N . LEU A 1 1641 ? -27.460 16.813 -18.240 1.00 82.75 1641 LEU A N 1
ATOM 12875 C CA . LEU A 1 1641 ? -27.798 16.396 -16.881 1.00 82.75 1641 LEU A CA 1
ATOM 12876 C C . LEU A 1 1641 ? -27.328 14.953 -16.692 1.00 82.75 1641 LEU A C 1
ATOM 12878 O O . LEU A 1 1641 ? -27.832 14.055 -17.366 1.00 82.75 1641 LEU A O 1
ATOM 12882 N N . LEU A 1 1642 ? -26.399 14.725 -15.766 1.00 80.56 1642 LEU A N 1
ATOM 12883 C CA . LEU A 1 1642 ? -26.042 13.388 -15.295 1.00 80.56 1642 LEU A CA 1
ATOM 12884 C C . LEU A 1 1642 ? -26.846 13.108 -14.026 1.00 80.56 1642 LEU A C 1
ATOM 12886 O O . LEU A 1 1642 ? -26.820 13.905 -13.088 1.00 80.56 1642 LEU A O 1
ATOM 12890 N N . PHE A 1 1643 ? -27.580 12.000 -13.969 1.00 90.62 1643 PHE A N 1
ATOM 12891 C CA . PHE A 1 1643 ? -28.445 11.685 -12.832 1.00 90.62 1643 PHE A CA 1
ATOM 12892 C C . PHE A 1 1643 ? -28.651 10.179 -12.658 1.00 90.62 1643 PHE A C 1
ATOM 12894 O O . PHE A 1 1643 ? -28.674 9.423 -13.625 1.00 90.62 1643 PHE A O 1
ATOM 12901 N N . ASN A 1 1644 ? -28.860 9.757 -11.411 1.00 84.88 1644 ASN A N 1
ATOM 12902 C CA . ASN A 1 1644 ? -29.171 8.372 -11.069 1.00 84.88 1644 ASN A CA 1
ATOM 12903 C C . ASN A 1 1644 ? -30.685 8.136 -11.061 1.00 84.88 1644 ASN A C 1
ATOM 12905 O O . ASN A 1 1644 ? -31.439 8.911 -10.461 1.00 84.88 1644 ASN A O 1
ATOM 12909 N N . ILE A 1 1645 ? -31.116 7.020 -11.649 1.00 89.19 1645 ILE A N 1
ATOM 12910 C CA . ILE A 1 1645 ? -32.478 6.479 -11.552 1.00 89.19 1645 ILE A CA 1
ATOM 12911 C C . ILE A 1 1645 ? -32.454 5.074 -10.942 1.00 89.19 1645 ILE A C 1
ATOM 12913 O O . ILE A 1 1645 ? -31.479 4.345 -11.086 1.00 89.19 1645 ILE A O 1
ATOM 12917 N N . THR A 1 1646 ? -33.536 4.695 -10.267 1.00 86.00 1646 THR A N 1
ATOM 12918 C CA . THR A 1 1646 ? -33.779 3.337 -9.750 1.00 86.00 1646 THR A CA 1
ATOM 12919 C C . THR A 1 1646 ? -35.223 2.919 -10.034 1.00 86.00 1646 THR A C 1
ATOM 12921 O O . THR A 1 1646 ? -36.046 3.770 -10.376 1.00 86.00 1646 THR A O 1
ATOM 12924 N N . ALA A 1 1647 ? -35.571 1.639 -9.904 1.00 84.00 1647 ALA A N 1
ATOM 12925 C CA . ALA A 1 1647 ? -36.960 1.200 -10.026 1.00 84.00 1647 ALA A CA 1
ATOM 12926 C C . ALA A 1 1647 ? -37.821 1.812 -8.899 1.00 84.00 1647 ALA A C 1
ATOM 12928 O O . ALA A 1 1647 ? -37.434 1.826 -7.733 1.00 84.00 1647 ALA A O 1
ATOM 12929 N N . SER A 1 1648 ? -38.999 2.341 -9.234 1.00 83.12 1648 SER A N 1
ATOM 12930 C CA . SER A 1 1648 ? -39.881 3.020 -8.265 1.00 83.12 1648 SER A CA 1
ATOM 12931 C C . SER A 1 1648 ? -40.685 2.089 -7.354 1.00 83.12 1648 SER A C 1
ATOM 12933 O O . SER A 1 1648 ? -41.275 2.572 -6.390 1.00 83.12 1648 SER A O 1
ATOM 12935 N N . GLY A 1 1649 ? -40.765 0.793 -7.674 1.00 80.62 1649 GLY A N 1
ATOM 12936 C CA . GLY A 1 1649 ? -41.722 -0.133 -7.054 1.00 80.62 1649 GLY A CA 1
ATOM 12937 C C . GLY A 1 1649 ? -43.157 -0.029 -7.602 1.00 80.62 1649 GLY A C 1
ATOM 12938 O O . GLY A 1 1649 ? -44.069 -0.626 -7.038 1.00 80.62 1649 GLY A O 1
ATOM 12939 N N . CYS A 1 1650 ? -43.381 0.698 -8.704 1.00 75.88 1650 CYS A N 1
ATOM 12940 C CA . CYS A 1 1650 ? -44.644 0.688 -9.453 1.00 75.88 1650 CYS A CA 1
ATOM 12941 C C . CYS A 1 1650 ? -44.448 0.050 -10.840 1.00 75.88 1650 CYS A C 1
ATOM 12943 O O . CYS A 1 1650 ? -43.625 0.529 -11.621 1.00 75.88 1650 CYS A O 1
ATOM 12945 N N . ARG A 1 1651 ? -45.196 -1.013 -11.159 1.00 75.50 1651 ARG A N 1
ATOM 12946 C CA . ARG A 1 1651 ? -45.150 -1.713 -12.459 1.00 75.50 1651 ARG A CA 1
ATOM 12947 C C . ARG A 1 1651 ? -45.994 -0.983 -13.514 1.00 75.50 1651 ARG A C 1
ATOM 12949 O O . ARG A 1 1651 ? -47.039 -0.420 -13.189 1.00 75.50 1651 ARG A O 1
ATOM 12956 N N . ILE A 1 1652 ? -45.562 -0.994 -14.774 1.00 74.44 1652 ILE A N 1
ATOM 12957 C CA . ILE A 1 1652 ? -46.323 -0.425 -15.897 1.00 74.44 1652 ILE A CA 1
ATOM 12958 C C . ILE A 1 1652 ? -47.366 -1.447 -16.374 1.00 74.44 1652 ILE A C 1
ATOM 12960 O O . ILE A 1 1652 ? -47.026 -2.584 -16.692 1.00 74.44 1652 ILE A O 1
ATOM 12964 N N . GLY A 1 1653 ? -48.641 -1.047 -16.401 1.00 64.00 1653 GLY A N 1
ATOM 12965 C CA . GLY A 1 1653 ? -49.763 -1.917 -16.776 1.00 64.00 1653 GLY A CA 1
ATOM 12966 C C . GLY A 1 1653 ? -49.842 -2.233 -18.277 1.00 64.00 1653 GLY A C 1
ATOM 12967 O O . GLY A 1 1653 ? -49.470 -1.416 -19.115 1.00 64.00 1653 GLY A O 1
ATOM 12968 N N . GLU A 1 1654 ? -50.403 -3.400 -18.604 1.00 49.41 1654 GLU A N 1
ATOM 12969 C CA . GLU A 1 1654 ? -50.303 -4.127 -19.890 1.00 49.41 1654 GLU A CA 1
ATOM 12970 C C . GLU A 1 1654 ? -50.944 -3.459 -21.137 1.00 49.41 1654 GLU A C 1
ATOM 12972 O O . GLU A 1 1654 ? -51.003 -4.065 -22.201 1.00 49.41 1654 GLU A O 1
ATOM 12977 N N . ASN A 1 1655 ? -51.417 -2.210 -21.049 1.00 42.84 1655 ASN A N 1
ATOM 12978 C CA . ASN A 1 1655 ? -52.243 -1.547 -22.076 1.00 42.84 1655 ASN A CA 1
ATOM 12979 C C . ASN A 1 1655 ? -51.525 -0.406 -22.840 1.00 42.84 1655 ASN A C 1
ATOM 12981 O O . ASN A 1 1655 ? -52.148 0.599 -23.199 1.00 42.84 1655 ASN A O 1
ATOM 12985 N N . THR A 1 1656 ? -50.211 -0.498 -23.072 1.00 35.22 1656 THR A N 1
ATOM 12986 C CA . THR A 1 1656 ? -49.403 0.586 -23.671 1.00 35.22 1656 THR A CA 1
ATOM 12987 C C . THR A 1 1656 ? -48.944 0.302 -25.111 1.00 35.22 1656 THR A C 1
ATOM 12989 O O . THR A 1 1656 ? -48.252 -0.667 -25.397 1.00 35.22 1656 THR A O 1
ATOM 12992 N N . VAL A 1 1657 ? -49.310 1.196 -26.041 1.00 32.78 1657 VAL A N 1
ATOM 12993 C CA . VAL A 1 1657 ? -48.894 1.158 -27.461 1.00 32.78 1657 VAL A CA 1
ATOM 12994 C C . VAL A 1 1657 ? -47.402 1.489 -27.605 1.00 32.78 1657 VAL A C 1
ATOM 12996 O O . VAL A 1 1657 ? -46.949 2.501 -27.068 1.00 32.78 1657 VAL A O 1
ATOM 12999 N N . TYR A 1 1658 ? -46.667 0.680 -28.374 1.00 37.31 1658 TYR A N 1
ATOM 13000 C CA . TYR A 1 1658 ? -45.251 0.888 -28.705 1.00 37.31 1658 TYR A CA 1
ATOM 13001 C C . TYR A 1 1658 ? -45.082 1.898 -29.857 1.00 37.31 1658 TYR A C 1
ATOM 13003 O O . TYR A 1 1658 ? -45.664 1.723 -30.928 1.00 37.31 1658 TYR A O 1
ATOM 13011 N N . MET A 1 1659 ? -44.250 2.929 -29.672 1.00 32.84 1659 MET A N 1
ATOM 13012 C CA . MET A 1 1659 ? -43.793 3.801 -30.765 1.00 32.84 1659 MET A CA 1
ATOM 13013 C C . MET A 1 1659 ? -42.443 3.302 -31.315 1.00 32.84 1659 MET A C 1
ATOM 13015 O O . MET A 1 1659 ? -41.531 3.067 -30.523 1.00 32.84 1659 MET A O 1
ATOM 13019 N N . PRO A 1 1660 ? -42.278 3.144 -32.643 1.00 43.06 1660 PRO A N 1
ATOM 13020 C CA . PRO A 1 1660 ? -41.004 2.735 -33.236 1.00 43.06 1660 PRO A CA 1
ATOM 13021 C C . PRO A 1 1660 ? -39.961 3.875 -33.238 1.00 43.06 1660 PRO A C 1
ATOM 13023 O O . PRO A 1 1660 ? -40.334 5.049 -33.233 1.00 43.06 1660 PRO A O 1
ATOM 13026 N N . PRO A 1 1661 ? -38.651 3.560 -33.319 1.00 40.91 1661 PRO A N 1
ATOM 13027 C CA . PRO A 1 1661 ? -37.541 4.492 -33.047 1.00 40.91 1661 PRO A CA 1
ATOM 13028 C C . PRO A 1 1661 ? -37.329 5.643 -34.057 1.00 40.91 1661 PRO A C 1
ATOM 13030 O O . PRO A 1 1661 ? -36.343 6.368 -33.956 1.00 40.91 1661 PRO A O 1
ATOM 13033 N N . PHE A 1 1662 ? -38.228 5.842 -35.026 1.00 41.06 1662 PHE A N 1
ATOM 13034 C CA . PHE A 1 1662 ? -38.121 6.882 -36.058 1.00 41.06 1662 PHE A CA 1
ATOM 13035 C C . PHE A 1 1662 ? -39.319 7.840 -36.022 1.00 41.06 1662 PHE A C 1
ATOM 13037 O O . PHE A 1 1662 ? -40.213 7.782 -36.869 1.00 41.06 1662 PHE A O 1
ATOM 13044 N N . VAL A 1 1663 ? -39.312 8.751 -35.047 1.00 44.22 1663 VAL A N 1
ATOM 13045 C CA . VAL A 1 1663 ? -40.280 9.851 -34.927 1.00 44.22 1663 VAL A CA 1
ATOM 13046 C C . VAL A 1 1663 ? -39.591 11.162 -35.306 1.00 44.22 1663 VAL A C 1
ATOM 13048 O O . VAL A 1 1663 ? -38.644 11.579 -34.644 1.00 44.22 1663 VAL A O 1
ATOM 13051 N N . GLN A 1 1664 ? -40.056 11.829 -36.367 1.00 51.53 1664 GLN A N 1
ATOM 13052 C CA . GLN A 1 1664 ? -39.510 13.125 -36.782 1.00 51.53 1664 GLN A CA 1
ATOM 13053 C C . GLN A 1 1664 ? -40.435 14.253 -36.316 1.00 51.53 1664 GLN A C 1
ATOM 13055 O O . GLN A 1 1664 ? -41.531 14.428 -36.855 1.00 51.53 1664 GLN A O 1
ATOM 13060 N N . ALA A 1 1665 ? -39.980 15.017 -35.323 1.00 56.25 1665 ALA A N 1
ATOM 13061 C CA . ALA A 1 1665 ? -40.614 16.254 -34.879 1.00 56.25 1665 ALA A CA 1
ATOM 13062 C C . ALA A 1 1665 ? -39.949 17.463 -35.555 1.00 56.25 1665 ALA A C 1
ATOM 13064 O O . ALA A 1 1665 ? -38.730 17.511 -35.712 1.00 56.25 1665 ALA A O 1
ATOM 13065 N N . THR A 1 1666 ? -40.741 18.449 -35.969 1.00 62.75 1666 THR A N 1
ATOM 13066 C CA . THR A 1 1666 ? -40.238 19.701 -36.551 1.00 62.75 1666 THR A CA 1
ATOM 13067 C C . THR A 1 1666 ? -40.989 20.882 -35.935 1.00 62.75 1666 THR A C 1
ATOM 13069 O O . THR A 1 1666 ? -42.216 20.949 -36.084 1.00 62.75 1666 THR A O 1
ATOM 13072 N N . PRO A 1 1667 ? -40.303 21.793 -35.222 1.00 67.00 1667 PRO A N 1
ATOM 13073 C CA . PRO A 1 1667 ? -40.917 23.010 -34.714 1.00 67.00 1667 PRO A CA 1
ATOM 13074 C C . PRO A 1 1667 ? -41.120 24.014 -35.853 1.00 67.00 1667 PRO A C 1
ATOM 13076 O O . PRO A 1 1667 ? -40.250 24.191 -36.704 1.00 67.00 1667 PRO A O 1
ATOM 13079 N N . HIS A 1 1668 ? -42.261 24.696 -35.851 1.00 70.69 1668 HIS A N 1
ATOM 13080 C CA . HIS A 1 1668 ? -42.551 25.808 -36.748 1.00 70.69 1668 HIS A CA 1
ATOM 13081 C C . HIS A 1 1668 ? -43.132 26.960 -35.928 1.00 70.69 1668 HIS A C 1
ATOM 13083 O O . HIS A 1 1668 ? -44.232 26.849 -35.377 1.00 70.69 1668 HIS A O 1
ATOM 13089 N N . TYR A 1 1669 ? -42.378 28.056 -35.853 1.00 70.12 1669 TYR A N 1
ATOM 13090 C CA . TYR A 1 1669 ? -42.855 29.334 -35.329 1.00 70.12 1669 TYR A CA 1
ATOM 13091 C C . TYR A 1 1669 ? -43.743 29.999 -36.386 1.00 70.12 1669 TYR A C 1
ATOM 13093 O O . TYR A 1 1669 ? -43.373 30.029 -37.564 1.00 70.12 1669 TYR A O 1
ATOM 13101 N N . ASP A 1 1670 ? -44.920 30.475 -35.986 1.00 71.00 1670 ASP A N 1
ATOM 13102 C CA . ASP A 1 1670 ? -45.843 31.218 -36.846 1.00 71.00 1670 ASP A CA 1
ATOM 13103 C C . ASP A 1 1670 ? -45.855 32.692 -36.424 1.00 71.00 1670 ASP A C 1
ATOM 13105 O O . ASP A 1 1670 ? -46.495 33.076 -35.441 1.00 71.00 1670 ASP A O 1
ATOM 13109 N N . SER A 1 1671 ? -45.150 33.528 -37.189 1.00 64.44 1671 SER A N 1
ATOM 13110 C CA . SER A 1 1671 ? -45.003 34.958 -36.907 1.00 64.44 1671 SER A CA 1
ATOM 13111 C C . SER A 1 1671 ? -46.294 35.772 -37.077 1.00 64.44 1671 SER A C 1
ATOM 13113 O O . SER A 1 1671 ? -46.286 36.959 -36.763 1.00 64.44 1671 SER A O 1
ATOM 13115 N N . GLN A 1 1672 ? -47.388 35.196 -37.600 1.00 71.44 1672 GLN A N 1
ATOM 13116 C CA . GLN A 1 1672 ? -48.701 35.859 -37.621 1.00 71.44 1672 GLN A CA 1
ATOM 13117 C C . GLN A 1 1672 ? -49.542 35.582 -36.371 1.00 71.44 1672 GLN A C 1
ATOM 13119 O O . GLN A 1 1672 ? -50.463 36.352 -36.098 1.00 71.44 1672 GLN A O 1
ATOM 13124 N N . MET A 1 1673 ? -49.250 34.515 -35.623 1.00 67.75 1673 MET A N 1
ATOM 13125 C CA . MET A 1 1673 ? -49.993 34.149 -34.408 1.00 67.75 1673 MET A CA 1
ATOM 13126 C C . MET A 1 1673 ? -49.154 34.183 -33.125 1.00 67.75 1673 MET A C 1
ATOM 13128 O O . MET A 1 1673 ? -49.708 33.939 -32.060 1.00 67.75 1673 MET A O 1
ATOM 13132 N N . ASP A 1 1674 ? -47.855 34.486 -33.228 1.00 67.69 1674 ASP A N 1
ATOM 13133 C CA . ASP A 1 1674 ? -46.883 34.474 -32.121 1.00 67.69 1674 ASP A CA 1
ATOM 13134 C C . ASP A 1 1674 ? -46.939 33.156 -31.324 1.00 67.69 1674 ASP A C 1
ATOM 13136 O O . ASP A 1 1674 ? -46.976 33.121 -30.097 1.00 67.69 1674 ASP A O 1
ATOM 13140 N N . SER A 1 1675 ? -47.029 32.053 -32.076 1.00 62.38 1675 SER A N 1
ATOM 13141 C CA . SER A 1 1675 ? -47.314 30.708 -31.568 1.00 62.38 1675 SER A CA 1
ATOM 13142 C C . SER A 1 1675 ? -46.291 29.700 -32.079 1.00 62.38 1675 SER A C 1
ATOM 13144 O O . SER A 1 1675 ? -45.802 29.800 -33.213 1.00 62.38 1675 SER A O 1
ATOM 13146 N N . MET A 1 1676 ? -45.966 28.710 -31.248 1.00 64.12 1676 MET A N 1
ATOM 13147 C CA . MET A 1 1676 ? -45.028 27.646 -31.598 1.00 64.12 1676 MET A CA 1
ATOM 13148 C C . MET A 1 1676 ? -45.801 26.352 -31.830 1.00 64.12 1676 MET A C 1
ATOM 13150 O O . MET A 1 1676 ? -46.458 25.830 -30.937 1.00 64.12 1676 MET A O 1
ATOM 13154 N N . SER A 1 1677 ? -45.713 25.801 -33.041 1.00 69.19 1677 SER A N 1
ATOM 13155 C CA . SER A 1 1677 ? -46.384 24.541 -33.362 1.00 69.19 1677 SER A CA 1
ATOM 13156 C C . SER A 1 1677 ? -45.388 23.431 -33.659 1.00 69.19 1677 SER A C 1
ATOM 13158 O O . SER A 1 1677 ? -44.463 23.601 -34.453 1.00 69.19 1677 SER A O 1
ATOM 13160 N N . ILE A 1 1678 ? -45.582 22.272 -33.032 1.00 67.56 1678 ILE A N 1
ATOM 13161 C CA . ILE A 1 1678 ? -44.756 21.084 -33.267 1.00 67.56 1678 ILE A CA 1
ATOM 13162 C C . ILE A 1 1678 ? -45.507 20.177 -34.236 1.00 67.56 1678 ILE A C 1
ATOM 13164 O O . ILE A 1 1678 ? -46.640 19.777 -33.963 1.00 67.56 1678 ILE A O 1
ATOM 13168 N N . THR A 1 1679 ? -44.876 19.854 -35.367 1.00 74.50 1679 THR A N 1
ATOM 13169 C CA . THR A 1 1679 ? -45.387 18.863 -36.323 1.00 74.50 1679 THR A CA 1
ATOM 13170 C C . THR A 1 1679 ? -44.620 17.556 -36.165 1.00 74.50 1679 THR A C 1
ATOM 13172 O O . THR A 1 1679 ? -43.414 17.520 -36.391 1.00 74.50 1679 THR A O 1
ATOM 13175 N N . ILE A 1 1680 ? -45.317 16.481 -35.808 1.00 66.69 1680 ILE A N 1
ATOM 13176 C CA . ILE A 1 1680 ? -44.777 15.123 -35.683 1.00 66.69 1680 ILE A CA 1
ATOM 13177 C C . ILE A 1 1680 ? -45.218 14.316 -36.906 1.00 66.69 1680 ILE A C 1
ATOM 13179 O O . ILE A 1 1680 ? -46.414 14.238 -37.192 1.00 66.69 1680 ILE A O 1
ATOM 13183 N N . SER A 1 1681 ? -44.272 13.718 -37.632 1.00 72.06 1681 SER A N 1
ATOM 13184 C CA . SER A 1 1681 ? -44.550 12.813 -38.758 1.00 72.06 1681 SER A CA 1
ATOM 13185 C C . SER A 1 1681 ? -44.229 11.367 -38.385 1.00 72.06 1681 SER A C 1
ATOM 13187 O O . SER A 1 1681 ? -43.130 11.086 -37.907 1.00 72.06 1681 SER A O 1
ATOM 13189 N N . ILE A 1 1682 ? -45.173 10.455 -38.635 1.00 69.38 1682 ILE A N 1
ATOM 13190 C CA . ILE A 1 1682 ? -45.056 9.026 -38.307 1.00 69.38 1682 ILE A CA 1
ATOM 13191 C C . ILE A 1 1682 ? -45.001 8.208 -39.606 1.00 69.38 1682 ILE A C 1
ATOM 13193 O O . ILE A 1 1682 ? -45.800 8.439 -40.518 1.00 69.38 1682 ILE A O 1
ATOM 13197 N N . LYS A 1 1683 ? -44.049 7.266 -39.688 1.00 66.44 1683 LYS A N 1
ATOM 13198 C CA . LYS A 1 1683 ? -43.858 6.372 -40.848 1.00 66.44 1683 LYS A CA 1
ATOM 13199 C C . LYS A 1 1683 ? -44.394 4.955 -40.617 1.00 66.44 1683 LYS A C 1
ATOM 13201 O O . LYS A 1 1683 ? -45.160 4.477 -41.444 1.00 66.44 1683 LYS A O 1
ATOM 13206 N N . ASN A 1 1684 ? -44.081 4.343 -39.472 1.00 64.31 1684 ASN A N 1
ATOM 13207 C CA . ASN A 1 1684 ? -44.528 2.992 -39.104 1.00 64.31 1684 ASN A CA 1
ATOM 13208 C C . ASN A 1 1684 ? -45.329 3.038 -37.790 1.00 64.31 1684 ASN A C 1
ATOM 13210 O O . ASN A 1 1684 ? -45.030 3.857 -36.920 1.00 64.31 1684 ASN A O 1
ATOM 13214 N N . VAL A 1 1685 ? -46.318 2.153 -37.632 1.00 51.84 1685 VAL A N 1
ATOM 13215 C CA . VAL A 1 1685 ? -47.098 1.958 -36.393 1.00 51.84 1685 VAL A CA 1
ATOM 13216 C C . VAL A 1 1685 ? -47.403 0.470 -36.239 1.00 51.84 1685 VAL A C 1
ATOM 13218 O O . VAL A 1 1685 ? -47.956 -0.126 -37.159 1.00 51.84 1685 VAL A O 1
ATOM 13221 N N . ILE A 1 1686 ? -47.086 -0.102 -35.075 1.00 55.38 1686 ILE A N 1
ATOM 13222 C CA . ILE A 1 1686 ? -47.445 -1.479 -34.707 1.00 55.38 1686 ILE A CA 1
ATOM 13223 C C . ILE A 1 1686 ? -48.664 -1.411 -33.781 1.00 55.38 1686 ILE A C 1
ATOM 13225 O O . ILE A 1 1686 ? -48.646 -0.694 -32.777 1.00 55.38 1686 ILE A O 1
ATOM 13229 N N . PHE A 1 1687 ? -49.736 -2.131 -34.115 1.00 54.25 1687 PHE A N 1
ATOM 13230 C CA . PHE A 1 1687 ? -50.936 -2.179 -33.275 1.00 54.25 1687 PHE A CA 1
ATOM 13231 C C . PHE A 1 1687 ? -50.810 -3.219 -32.142 1.00 54.25 1687 PHE A C 1
ATOM 13233 O O . PHE A 1 1687 ? -50.101 -4.213 -32.302 1.00 54.25 1687 PHE A O 1
ATOM 13240 N N . PRO A 1 1688 ? -51.536 -3.055 -31.012 1.00 40.97 1688 PRO A N 1
ATOM 13241 C CA . PRO A 1 1688 ? -51.514 -4.008 -29.891 1.00 40.97 1688 PRO A CA 1
ATOM 13242 C C . PRO A 1 1688 ? -51.949 -5.446 -30.221 1.00 40.97 1688 PRO A C 1
ATOM 13244 O O . PRO A 1 1688 ? -51.751 -6.336 -29.404 1.00 40.97 1688 PRO A O 1
ATOM 13247 N N . ASP A 1 1689 ? -52.554 -5.683 -31.389 1.00 64.75 1689 ASP A N 1
ATOM 13248 C CA . ASP A 1 1689 ? -52.927 -7.017 -31.878 1.00 64.75 1689 ASP A CA 1
ATOM 13249 C C . ASP A 1 1689 ? -51.817 -7.710 -32.697 1.00 64.75 1689 ASP A C 1
ATOM 13251 O O . ASP A 1 1689 ? -52.043 -8.778 -33.264 1.00 64.75 1689 ASP A O 1
ATOM 13255 N N . GLY A 1 1690 ? -50.615 -7.123 -32.749 1.00 47.03 1690 GLY A N 1
ATOM 13256 C CA . GLY A 1 1690 ? -49.469 -7.654 -33.490 1.00 47.03 1690 GLY A CA 1
ATOM 13257 C C . GLY A 1 1690 ? -49.494 -7.346 -34.989 1.00 47.03 1690 GLY A C 1
ATOM 13258 O O . GLY A 1 1690 ? -48.647 -7.850 -35.724 1.00 47.03 1690 GLY A O 1
ATOM 13259 N N . THR A 1 1691 ? -50.439 -6.527 -35.466 1.00 57.44 1691 THR A N 1
ATOM 13260 C CA . THR A 1 1691 ? -50.474 -6.105 -36.871 1.00 57.44 1691 THR A CA 1
ATOM 13261 C C . THR A 1 1691 ? -49.390 -5.059 -37.144 1.00 57.44 1691 THR A C 1
ATOM 13263 O O . THR A 1 1691 ? -49.520 -3.902 -36.734 1.00 57.44 1691 THR A O 1
ATOM 13266 N N . ASP A 1 1692 ? -48.342 -5.463 -37.864 1.00 53.59 1692 ASP A N 1
ATOM 13267 C CA . ASP A 1 1692 ? -47.307 -4.564 -38.385 1.00 53.59 1692 ASP A CA 1
ATOM 13268 C C . ASP A 1 1692 ? -47.741 -3.929 -39.723 1.00 53.59 1692 ASP A C 1
ATOM 13270 O O . ASP A 1 1692 ? -48.296 -4.594 -40.603 1.00 53.59 1692 ASP A O 1
ATOM 13274 N N . LEU A 1 1693 ? -47.494 -2.627 -39.877 1.00 57.28 1693 LEU A N 1
ATOM 13275 C CA . LEU A 1 1693 ? -47.784 -1.836 -41.077 1.00 57.28 1693 LEU A CA 1
ATOM 13276 C C . LEU A 1 1693 ? -46.510 -1.577 -41.904 1.00 57.28 1693 LEU A C 1
ATOM 13278 O O . LEU A 1 1693 ? -46.235 -0.441 -42.295 1.00 57.28 1693 LEU A O 1
ATOM 13282 N N . GLU A 1 1694 ? -45.768 -2.629 -42.265 1.00 57.75 1694 GLU A N 1
ATOM 13283 C CA . GLU A 1 1694 ? -44.586 -2.541 -43.152 1.00 57.75 1694 GLU A CA 1
ATOM 13284 C C . GLU A 1 1694 ? -44.880 -1.967 -44.566 1.00 57.75 1694 GLU A C 1
ATOM 13286 O O . GLU A 1 1694 ? -43.974 -1.784 -45.380 1.00 57.75 1694 GLU A O 1
ATOM 13291 N N . SER A 1 1695 ? -46.143 -1.672 -44.902 1.00 57.34 1695 SER A N 1
ATOM 13292 C CA . SER A 1 1695 ? -46.585 -1.276 -46.246 1.00 57.34 1695 SER A CA 1
ATOM 13293 C C . SER A 1 1695 ? -46.836 0.226 -46.471 1.00 57.34 1695 SER A C 1
ATOM 13295 O O . SER A 1 1695 ? -47.323 0.597 -47.544 1.00 57.34 1695 SER A O 1
ATOM 13297 N N . CYS A 1 1696 ? -46.551 1.098 -45.500 1.00 65.56 1696 CYS A N 1
ATOM 13298 C CA . CYS A 1 1696 ? -46.659 2.556 -45.653 1.00 65.56 1696 CYS A CA 1
ATOM 13299 C C . CYS A 1 1696 ? -45.318 3.157 -46.110 1.00 65.56 1696 CYS A C 1
ATOM 13301 O O . CYS A 1 1696 ? -44.402 3.336 -45.313 1.00 65.56 1696 CYS A O 1
ATOM 13303 N N . LYS A 1 1697 ? -45.178 3.485 -47.403 1.00 61.31 1697 LYS A N 1
ATOM 13304 C CA . LYS A 1 1697 ? -43.910 4.017 -47.954 1.00 61.31 1697 LYS A CA 1
ATOM 13305 C C . LYS A 1 1697 ? -43.656 5.497 -47.644 1.00 61.31 1697 LYS A C 1
ATOM 13307 O O . LYS A 1 1697 ? -42.548 5.983 -47.865 1.00 61.31 1697 LYS A O 1
ATOM 13312 N N . GLU A 1 1698 ? -44.662 6.218 -47.158 1.00 73.00 1698 GLU A N 1
ATOM 13313 C CA . GLU A 1 1698 ? -44.615 7.663 -46.932 1.00 73.00 1698 GLU A CA 1
ATOM 13314 C C . GLU A 1 1698 ? -45.260 8.055 -45.592 1.00 73.00 1698 GLU A C 1
ATOM 13316 O O . GLU A 1 1698 ? -45.954 7.259 -44.964 1.00 73.00 1698 GLU A O 1
ATOM 13321 N N . ASN A 1 1699 ? -45.054 9.307 -45.165 1.00 75.25 1699 ASN A N 1
ATOM 13322 C CA . ASN A 1 1699 ? -45.636 9.872 -43.942 1.00 75.25 1699 ASN A CA 1
ATOM 13323 C C . ASN A 1 1699 ? -47.179 9.903 -44.033 1.00 75.25 1699 ASN A C 1
ATOM 13325 O O . ASN A 1 1699 ? -47.747 10.883 -44.524 1.00 75.25 1699 ASN A O 1
ATOM 13329 N N . PHE A 1 1700 ? -47.854 8.851 -43.563 1.00 82.06 1700 PHE A N 1
ATOM 13330 C CA . PHE A 1 1700 ? -49.314 8.706 -43.647 1.00 82.06 1700 PHE A CA 1
ATOM 13331 C C . PHE A 1 1700 ? -50.073 9.452 -42.535 1.00 82.06 1700 PHE A C 1
ATOM 13333 O O . PHE A 1 1700 ? -51.255 9.756 -42.694 1.00 82.06 1700 PHE A O 1
ATOM 13340 N N . MET A 1 1701 ? -49.403 9.770 -41.420 1.00 82.44 1701 MET A N 1
ATOM 13341 C CA . MET A 1 1701 ? -49.967 10.534 -40.303 1.00 82.44 1701 MET A CA 1
ATOM 13342 C C . MET A 1 1701 ? -49.068 11.722 -39.932 1.00 82.44 1701 MET A C 1
ATOM 13344 O O . MET A 1 1701 ? -47.861 11.569 -39.720 1.00 82.44 1701 MET A O 1
ATOM 13348 N N . LYS A 1 1702 ? -49.681 12.906 -39.814 1.00 81.88 1702 LYS A N 1
ATOM 13349 C CA . LYS A 1 1702 ? -49.071 14.136 -39.282 1.00 81.88 1702 LYS A CA 1
ATOM 13350 C C . LYS A 1 1702 ? -49.854 14.620 -38.067 1.00 81.88 1702 LYS A C 1
ATOM 13352 O O . LYS A 1 1702 ? -51.067 14.778 -38.165 1.00 81.88 1702 LYS A O 1
ATOM 13357 N N . ILE A 1 1703 ? -49.182 14.917 -36.961 1.00 83.62 1703 ILE A N 1
ATOM 13358 C CA . ILE A 1 1703 ? -49.792 15.472 -35.744 1.00 83.62 1703 ILE A CA 1
ATOM 13359 C C . ILE A 1 1703 ? -49.248 16.888 -35.538 1.00 83.62 1703 ILE A C 1
ATOM 13361 O O . ILE A 1 1703 ? -48.041 17.055 -35.398 1.00 83.62 1703 ILE A O 1
ATOM 13365 N N . LYS A 1 1704 ? -50.120 17.899 -35.523 1.00 82.00 1704 LYS A N 1
ATOM 13366 C CA . LYS A 1 1704 ? -49.803 19.288 -35.170 1.00 82.00 1704 LYS A CA 1
ATOM 13367 C C . LYS A 1 1704 ? -50.334 19.573 -33.765 1.00 82.00 1704 LYS A C 1
ATOM 13369 O O . LYS A 1 1704 ? -51.539 19.466 -33.529 1.00 82.00 1704 LYS A O 1
ATOM 13374 N N . VAL A 1 1705 ? -49.438 19.930 -32.852 1.00 82.44 1705 VAL A N 1
ATOM 13375 C CA . VAL A 1 1705 ? -49.771 20.339 -31.479 1.00 82.44 1705 VAL A CA 1
ATOM 13376 C C . VAL A 1 1705 ? -49.719 21.865 -31.395 1.00 82.44 1705 VAL A C 1
ATOM 13378 O O . VAL A 1 1705 ? -48.764 22.470 -31.890 1.00 82.44 1705 VAL A O 1
ATOM 13381 N N . SER A 1 1706 ? -50.763 22.469 -30.827 1.00 78.00 1706 SER A N 1
ATOM 13382 C CA . SER A 1 1706 ? -50.884 23.919 -30.607 1.00 78.00 1706 SER A CA 1
ATOM 13383 C C . SER A 1 1706 ? -50.426 24.324 -29.203 1.00 78.00 1706 SER A C 1
ATOM 13385 O O . SER A 1 1706 ? -50.340 23.476 -28.315 1.00 78.00 1706 SER A O 1
ATOM 13387 N N . ASP A 1 1707 ? -50.237 25.625 -28.974 1.00 75.06 1707 ASP A N 1
ATOM 13388 C CA . ASP A 1 1707 ? -50.029 26.168 -27.628 1.00 75.06 1707 ASP A CA 1
ATOM 13389 C C . ASP A 1 1707 ? -51.186 25.825 -26.658 1.00 75.06 1707 ASP A C 1
ATOM 13391 O O . ASP A 1 1707 ? -52.334 25.633 -27.092 1.00 75.06 1707 ASP A O 1
ATOM 13395 N N . PRO A 1 1708 ? -50.921 25.747 -25.337 1.00 72.69 1708 PRO A N 1
ATOM 13396 C CA . PRO A 1 1708 ? -51.948 25.473 -24.337 1.00 72.69 1708 PRO A CA 1
ATOM 13397 C C . PRO A 1 1708 ? -53.028 26.561 -24.311 1.00 72.69 1708 PRO A C 1
ATOM 13399 O O . PRO A 1 1708 ? -52.739 27.741 -24.118 1.00 72.69 1708 PRO A O 1
ATOM 13402 N N . VAL A 1 1709 ? -54.293 26.156 -24.420 1.00 78.75 1709 VAL A N 1
ATOM 13403 C CA . VAL A 1 1709 ? -55.451 27.032 -24.196 1.00 78.75 1709 VAL A CA 1
ATOM 13404 C C . VAL A 1 1709 ? -56.054 26.771 -22.809 1.00 78.75 1709 VAL A C 1
ATOM 13406 O O . VAL A 1 1709 ? -55.889 25.679 -22.256 1.00 78.75 1709 VAL A O 1
ATOM 13409 N N . PRO A 1 1710 ? -56.805 27.722 -22.222 1.00 76.38 1710 PRO A N 1
ATOM 13410 C CA . PRO A 1 1710 ? -57.577 27.457 -21.012 1.00 76.38 1710 PRO A CA 1
ATOM 13411 C C . PRO A 1 1710 ? -58.503 26.244 -21.206 1.00 76.38 1710 PRO A C 1
ATOM 13413 O O . PRO A 1 1710 ? -59.455 26.293 -21.982 1.00 76.38 1710 PRO A O 1
ATOM 13416 N N . GLY A 1 1711 ? -58.200 25.143 -20.512 1.00 79.00 1711 GLY A N 1
ATOM 13417 C CA . GLY A 1 1711 ? -58.933 23.875 -20.595 1.00 79.00 1711 GLY A CA 1
ATOM 13418 C C . GLY A 1 1711 ? -58.215 22.723 -21.312 1.00 79.00 1711 GLY A C 1
ATOM 13419 O O . GLY A 1 1711 ? -58.668 21.589 -21.178 1.00 79.00 1711 GLY A O 1
ATOM 13420 N N . GLY A 1 1712 ? -57.095 22.947 -22.013 1.00 82.31 1712 GLY A N 1
ATOM 13421 C CA . GLY A 1 1712 ? -56.337 21.855 -22.634 1.00 82.31 1712 GLY A CA 1
ATOM 13422 C C . GLY A 1 1712 ? -55.358 22.265 -23.734 1.00 82.31 1712 GLY A C 1
ATOM 13423 O O . GLY A 1 1712 ? -55.164 23.438 -24.024 1.00 82.31 1712 GLY A O 1
ATOM 13424 N N . ILE A 1 1713 ? -54.755 21.271 -24.377 1.00 82.19 1713 ILE A N 1
ATOM 13425 C CA . ILE A 1 1713 ? -53.921 21.423 -25.572 1.00 82.19 1713 ILE A CA 1
ATOM 13426 C C . ILE A 1 1713 ? -54.735 20.951 -26.779 1.00 82.19 1713 ILE A C 1
ATOM 13428 O O . ILE A 1 1713 ? -55.310 19.859 -26.753 1.00 82.19 1713 ILE A O 1
ATOM 13432 N N . TYR A 1 1714 ? -54.792 21.756 -27.842 1.00 82.31 1714 TYR A N 1
ATOM 13433 C CA . TYR A 1 1714 ? -55.373 21.310 -29.109 1.00 82.31 1714 TYR A CA 1
ATOM 13434 C C . TYR A 1 1714 ? -54.381 20.425 -29.867 1.00 82.31 1714 TYR A C 1
ATOM 13436 O O . TYR A 1 1714 ? -53.256 20.832 -30.160 1.00 82.31 1714 TYR A O 1
ATOM 13444 N N . VAL A 1 1715 ? -54.833 19.227 -30.228 1.00 82.94 1715 VAL A N 1
ATOM 13445 C CA . VAL A 1 1715 ? -54.100 18.277 -31.066 1.00 82.94 1715 VAL A CA 1
ATOM 13446 C C . VAL A 1 1715 ? -54.867 18.105 -32.370 1.00 82.94 1715 VAL A C 1
ATOM 13448 O O . VAL A 1 1715 ? -56.023 17.676 -32.367 1.00 82.94 1715 VAL A O 1
ATOM 13451 N N . VAL A 1 1716 ? -54.232 18.446 -33.490 1.00 82.06 1716 VAL A N 1
ATOM 13452 C CA . VAL A 1 1716 ? -54.788 18.268 -34.835 1.00 82.06 1716 VAL A CA 1
ATOM 13453 C C . VAL A 1 1716 ? -53.995 17.185 -35.549 1.00 82.06 1716 VAL A C 1
ATOM 13455 O O . VAL A 1 1716 ? -52.823 17.385 -35.850 1.00 82.06 1716 VAL A O 1
ATOM 13458 N N . PHE A 1 1717 ? -54.613 16.046 -35.850 1.00 85.50 1717 PHE A N 1
ATOM 13459 C CA . PHE A 1 1717 ? -53.971 14.974 -36.606 1.00 85.50 1717 PHE A CA 1
ATOM 13460 C C . PHE A 1 1717 ? -54.596 14.823 -37.992 1.00 85.50 1717 PHE A C 1
ATOM 13462 O O . PHE A 1 1717 ? -55.815 14.809 -38.155 1.00 85.50 1717 PHE A O 1
ATOM 13469 N N . THR A 1 1718 ? -53.731 14.745 -38.999 1.00 83.31 1718 THR A N 1
ATOM 13470 C CA . THR A 1 1718 ? -54.090 14.567 -40.406 1.00 83.31 1718 THR A CA 1
ATOM 13471 C C . THR A 1 1718 ? -53.660 13.172 -40.836 1.00 83.31 1718 THR A C 1
ATOM 13473 O O . THR A 1 1718 ? -52.489 12.824 -40.666 1.00 83.31 1718 THR A O 1
ATOM 13476 N N . VAL A 1 1719 ? -54.591 12.382 -41.366 1.00 82.12 1719 VAL A N 1
ATOM 13477 C CA . VAL A 1 1719 ? -54.352 11.009 -41.831 1.00 82.12 1719 VAL A CA 1
ATOM 13478 C C . VAL A 1 1719 ? -54.672 10.922 -43.316 1.00 82.12 1719 VAL A C 1
ATOM 13480 O O . VAL A 1 1719 ? -55.776 11.273 -43.731 1.00 82.12 1719 VAL A O 1
ATOM 13483 N N . ASP A 1 1720 ? -53.714 10.432 -44.096 1.00 83.56 1720 ASP A N 1
ATOM 13484 C CA . ASP A 1 1720 ? -53.846 10.169 -45.527 1.00 83.56 1720 ASP A CA 1
ATOM 13485 C C . ASP A 1 1720 ? -53.750 8.651 -45.779 1.00 83.56 1720 ASP A C 1
ATOM 13487 O O . ASP A 1 1720 ? -52.644 8.102 -45.829 1.00 83.56 1720 ASP A O 1
ATOM 13491 N N . PRO A 1 1721 ? -54.890 7.942 -45.917 1.00 74.56 1721 PRO A N 1
ATOM 13492 C CA . PRO A 1 1721 ? -54.905 6.498 -46.141 1.00 74.56 1721 PRO A CA 1
ATOM 13493 C C . PRO A 1 1721 ? -54.271 6.081 -47.473 1.00 74.56 1721 PRO A C 1
ATOM 13495 O O . PRO A 1 1721 ? -53.861 4.929 -47.601 1.00 74.56 1721 PRO A O 1
ATOM 13498 N N . SER A 1 1722 ? -54.174 6.990 -48.454 1.00 77.19 1722 SER A N 1
ATOM 13499 C CA . SER A 1 1722 ? -53.684 6.676 -49.804 1.00 77.19 1722 SER A CA 1
ATOM 13500 C C . SER A 1 1722 ? -52.182 6.355 -49.849 1.00 77.19 1722 SER A C 1
ATOM 13502 O O . SER A 1 1722 ? -51.701 5.742 -50.801 1.00 77.19 1722 SER A O 1
ATOM 13504 N N . LYS A 1 1723 ? -51.440 6.707 -48.789 1.00 81.88 1723 LYS A N 1
ATOM 13505 C CA . LYS A 1 1723 ? -49.991 6.479 -48.639 1.00 81.88 1723 LYS A CA 1
ATOM 13506 C C . LYS A 1 1723 ? -49.605 5.065 -48.177 1.00 81.88 1723 LYS A C 1
ATOM 13508 O O . LYS A 1 1723 ? -48.419 4.781 -47.992 1.00 81.88 1723 LYS A O 1
ATOM 13513 N N . CYS A 1 1724 ? -50.581 4.175 -48.000 1.00 73.38 1724 CYS A N 1
ATOM 13514 C CA . CYS A 1 1724 ? -50.388 2.814 -47.504 1.00 73.38 1724 CYS A CA 1
ATOM 13515 C C . CYS A 1 1724 ? -51.128 1.790 -48.375 1.00 73.38 1724 CYS A C 1
ATOM 13517 O O . CYS A 1 1724 ? -52.226 2.055 -48.861 1.00 73.38 1724 CYS A O 1
ATOM 13519 N N . ALA A 1 1725 ? -50.549 0.598 -48.551 1.00 64.19 1725 ALA A N 1
ATOM 13520 C CA . ALA A 1 1725 ? -51.211 -0.482 -49.288 1.00 64.19 1725 ALA A CA 1
ATOM 13521 C C . ALA A 1 1725 ? -52.515 -0.960 -48.602 1.00 64.19 1725 ALA A C 1
ATOM 13523 O O . ALA A 1 1725 ? -52.698 -0.796 -47.394 1.00 64.19 1725 ALA A O 1
ATOM 13524 N N . GLU A 1 1726 ? -53.426 -1.551 -49.385 1.00 58.84 1726 GLU A N 1
ATOM 13525 C CA . GLU A 1 1726 ? -54.795 -1.917 -48.982 1.00 58.84 1726 GLU A CA 1
ATOM 13526 C C . GLU A 1 1726 ? -54.892 -2.641 -47.621 1.00 58.84 1726 GLU A C 1
ATOM 13528 O O . GLU A 1 1726 ? -54.583 -3.830 -47.538 1.00 58.84 1726 GLU A O 1
ATOM 13533 N N . ARG A 1 1727 ? -55.400 -1.943 -46.583 1.00 61.38 1727 ARG A N 1
ATOM 13534 C CA . ARG A 1 1727 ? -56.183 -2.482 -45.427 1.00 61.38 1727 ARG A CA 1
ATOM 13535 C C . ARG A 1 1727 ? -56.477 -1.473 -44.305 1.00 61.38 1727 ARG A C 1
ATOM 13537 O O . ARG A 1 1727 ? -57.334 -1.761 -43.461 1.00 61.38 1727 ARG A O 1
ATOM 13544 N N . ILE A 1 1728 ? -55.822 -0.305 -44.295 1.00 63.88 1728 ILE A N 1
ATOM 13545 C CA . ILE A 1 1728 ? -55.924 0.699 -43.213 1.00 63.88 1728 ILE A CA 1
ATOM 13546 C C . ILE A 1 1728 ? -57.361 1.145 -42.893 1.00 63.88 1728 ILE A C 1
ATOM 13548 O O . ILE A 1 1728 ? -57.673 1.333 -41.714 1.00 63.88 1728 ILE A O 1
ATOM 13552 N N . GLU A 1 1729 ? -58.261 1.244 -43.884 1.00 62.03 1729 GLU A N 1
ATOM 13553 C CA . GLU A 1 1729 ? -59.662 1.646 -43.653 1.00 62.03 1729 GLU A CA 1
ATOM 13554 C C . GLU A 1 1729 ? -60.336 0.861 -42.517 1.00 62.03 1729 GLU A C 1
ATOM 13556 O O . GLU A 1 1729 ? -61.065 1.441 -41.717 1.00 62.03 1729 GLU A O 1
ATOM 13561 N N . THR A 1 1730 ? -60.085 -0.448 -42.416 1.00 66.00 1730 THR A N 1
ATOM 13562 C CA . THR A 1 1730 ? -60.732 -1.321 -41.420 1.00 66.00 1730 THR A CA 1
ATOM 13563 C C . THR A 1 1730 ? -60.326 -0.970 -39.986 1.00 66.00 1730 THR A C 1
ATOM 13565 O O . THR A 1 1730 ? -61.113 -1.154 -39.060 1.00 66.00 1730 THR A O 1
ATOM 13568 N N . HIS A 1 1731 ? -59.112 -0.446 -39.799 1.00 66.00 1731 HIS A N 1
ATOM 13569 C CA . HIS A 1 1731 ? -58.565 -0.076 -38.493 1.00 66.00 1731 HIS A CA 1
ATOM 13570 C C . HIS A 1 1731 ? -58.930 1.370 -38.130 1.00 66.00 1731 HIS A C 1
ATOM 13572 O O . HIS A 1 1731 ? -59.368 1.623 -37.009 1.00 66.00 1731 HIS A O 1
ATOM 13578 N N . LEU A 1 1732 ? -58.911 2.300 -39.096 1.00 61.69 1732 LEU A N 1
ATOM 13579 C CA . LEU A 1 1732 ? -59.456 3.652 -38.898 1.00 61.69 1732 LEU A CA 1
ATOM 13580 C C . LEU A 1 1732 ? -60.956 3.624 -38.552 1.00 61.69 1732 LEU A C 1
ATOM 13582 O O . LEU A 1 1732 ? -61.405 4.363 -37.677 1.00 61.69 1732 LEU A O 1
ATOM 13586 N N . ARG A 1 1733 ? -61.725 2.704 -39.153 1.00 65.31 1733 ARG A N 1
ATOM 13587 C CA . ARG A 1 1733 ? -63.156 2.498 -38.859 1.00 65.31 1733 ARG A CA 1
ATOM 13588 C C . ARG A 1 1733 ? -63.431 1.920 -37.456 1.00 65.31 1733 ARG A C 1
ATOM 13590 O O . ARG A 1 1733 ? -64.575 1.964 -37.021 1.00 65.31 1733 ARG A O 1
ATOM 13597 N N . LYS A 1 1734 ? -62.416 1.402 -36.744 1.00 64.25 1734 LYS A N 1
ATOM 13598 C CA . LYS A 1 1734 ? -62.502 1.044 -35.309 1.00 64.25 1734 LYS A CA 1
ATOM 13599 C C . LYS A 1 1734 ? -62.159 2.221 -34.382 1.00 64.25 1734 LYS A C 1
ATOM 13601 O O . LYS A 1 1734 ? -62.638 2.249 -33.254 1.00 64.25 1734 LYS A O 1
ATOM 13606 N N . LEU A 1 1735 ? -61.324 3.163 -34.834 1.00 55.69 1735 LEU A N 1
ATOM 13607 C CA . LEU A 1 1735 ? -60.882 4.330 -34.054 1.00 55.69 1735 LEU A CA 1
ATOM 13608 C C . LEU A 1 1735 ? -61.899 5.479 -34.079 1.00 55.69 1735 LEU A C 1
ATOM 13610 O O . LEU A 1 1735 ? -62.069 6.183 -33.085 1.00 55.69 1735 LEU A O 1
ATOM 13614 N N . CYS A 1 1736 ? -62.599 5.666 -35.197 1.00 54.28 1736 CYS A N 1
ATOM 13615 C CA . CYS A 1 1736 ? -63.710 6.606 -35.288 1.00 54.28 1736 CYS A CA 1
ATOM 13616 C C . CYS A 1 1736 ? -65.025 5.935 -34.860 1.00 54.28 1736 CYS A C 1
ATOM 13618 O O . CYS A 1 1736 ? -65.333 4.829 -35.295 1.00 54.28 1736 CYS A O 1
ATOM 13620 N N . SER A 1 1737 ? -65.818 6.625 -34.031 1.00 53.44 1737 SER A N 1
ATOM 13621 C CA . SER A 1 1737 ? -67.106 6.128 -33.519 1.00 53.44 1737 SER A CA 1
ATOM 13622 C C . SER A 1 1737 ? -68.047 5.632 -34.628 1.00 53.44 1737 SER A C 1
ATOM 13624 O O . SER A 1 1737 ? -68.046 6.160 -35.740 1.00 53.44 1737 SER A O 1
ATOM 13626 N N . SER A 1 1738 ? -68.910 4.669 -34.280 1.00 50.50 1738 SER A N 1
ATOM 13627 C CA . SER A 1 1738 ? -69.857 3.934 -35.148 1.00 50.50 1738 SER A CA 1
ATOM 13628 C C . SER A 1 1738 ? -70.750 4.748 -36.108 1.00 50.50 1738 SER A C 1
ATOM 13630 O O . SER A 1 1738 ? -71.381 4.160 -36.982 1.00 50.50 1738 SER A O 1
ATOM 13632 N N . ASN A 1 1739 ? -70.779 6.080 -35.996 1.00 57.50 1739 ASN A N 1
ATOM 13633 C CA . ASN A 1 1739 ? -71.520 6.989 -36.875 1.00 57.50 1739 ASN A CA 1
ATOM 13634 C C . ASN A 1 1739 ? -70.677 7.605 -38.020 1.00 57.50 1739 ASN A C 1
ATOM 13636 O O . ASN A 1 1739 ? -71.220 8.352 -38.834 1.00 57.50 1739 ASN A O 1
ATOM 13640 N N . CYS A 1 1740 ? -69.370 7.328 -38.116 1.00 50.22 1740 CYS A N 1
ATOM 13641 C CA . CYS A 1 1740 ? -68.523 7.873 -39.186 1.00 50.22 1740 CYS A CA 1
ATOM 13642 C C . CYS A 1 1740 ? -68.711 7.139 -40.526 1.00 50.22 1740 CYS A C 1
ATOM 13644 O O . CYS A 1 1740 ? -68.203 6.038 -40.739 1.00 50.22 1740 CYS A O 1
ATOM 13646 N N . SER A 1 1741 ? -69.384 7.799 -41.473 1.00 56.25 1741 SER A N 1
ATOM 13647 C CA . SER A 1 1741 ? -69.427 7.380 -42.880 1.00 56.25 1741 SER A CA 1
ATOM 13648 C C . SER A 1 1741 ? -68.115 7.761 -43.578 1.00 56.25 1741 SER A C 1
ATOM 13650 O O . SER A 1 1741 ? -67.815 8.944 -43.696 1.00 56.25 1741 SER A O 1
ATOM 13652 N N . ILE A 1 1742 ? -67.339 6.772 -44.032 1.00 50.47 1742 ILE A N 1
ATOM 13653 C CA . ILE A 1 1742 ? -66.025 6.933 -44.689 1.00 50.47 1742 ILE A CA 1
ATOM 13654 C C . ILE A 1 1742 ? -66.227 7.039 -46.218 1.00 50.47 1742 ILE A C 1
ATOM 13656 O O . ILE A 1 1742 ? -66.621 6.042 -46.827 1.00 50.47 1742 ILE A O 1
ATOM 13660 N N . PRO A 1 1743 ? -65.987 8.201 -46.867 1.00 55.25 1743 PRO A N 1
ATOM 13661 C CA . PRO A 1 1743 ? -66.246 8.375 -48.298 1.00 55.25 1743 PRO A CA 1
ATOM 13662 C C . PRO A 1 1743 ? -65.060 7.968 -49.199 1.00 55.25 1743 PRO A C 1
ATOM 13664 O O . PRO A 1 1743 ? -64.550 8.779 -49.967 1.00 55.25 1743 PRO A O 1
ATOM 13667 N N . GLY A 1 1744 ? -64.686 6.686 -49.165 1.00 64.25 1744 GLY A N 1
ATOM 13668 C CA . GLY A 1 1744 ? -63.776 6.053 -50.133 1.00 64.25 1744 GLY A CA 1
ATOM 13669 C C . GLY A 1 1744 ? -62.268 6.320 -49.947 1.00 64.25 1744 GLY A C 1
ATOM 13670 O O . GLY A 1 1744 ? -61.875 7.167 -49.146 1.00 64.25 1744 GLY A O 1
ATOM 13671 N N . PRO A 1 1745 ? -61.411 5.618 -50.717 1.00 59.19 1745 PRO A N 1
ATOM 13672 C CA . PRO A 1 1745 ? -59.975 5.473 -50.429 1.00 59.19 1745 PRO A CA 1
ATOM 13673 C C . PRO A 1 1745 ? -59.104 6.716 -50.694 1.00 59.19 1745 PRO A C 1
ATOM 13675 O O . PRO A 1 1745 ? -57.919 6.707 -50.372 1.00 59.19 1745 PRO A O 1
ATOM 13678 N N . ASN A 1 1746 ? -59.669 7.787 -51.263 1.00 67.50 1746 ASN A N 1
ATOM 13679 C CA . ASN A 1 1746 ? -58.935 8.971 -51.738 1.00 67.50 1746 ASN A CA 1
ATOM 13680 C C . ASN A 1 1746 ? -59.249 10.225 -50.899 1.00 67.50 1746 ASN A C 1
ATOM 13682 O O . ASN A 1 1746 ? -59.463 11.308 -51.448 1.00 67.50 1746 ASN A O 1
ATOM 13686 N N . VAL A 1 1747 ? -59.367 10.077 -49.577 1.00 72.44 1747 VAL A N 1
ATOM 13687 C CA . VAL A 1 1747 ? -59.809 11.151 -48.675 1.00 72.44 1747 VAL A CA 1
ATOM 13688 C C . VAL A 1 1747 ? -58.835 11.351 -47.522 1.00 72.44 1747 VAL A C 1
ATOM 13690 O O . VAL A 1 1747 ? -58.542 10.421 -46.773 1.00 72.44 1747 VAL A O 1
ATOM 13693 N N . VAL A 1 1748 ? -58.389 12.597 -47.355 1.00 77.56 1748 VAL A N 1
ATOM 13694 C CA . VAL A 1 1748 ? -57.576 13.031 -46.218 1.00 77.56 1748 VAL A CA 1
ATOM 13695 C C . VAL A 1 1748 ? -58.498 13.400 -45.055 1.00 77.56 1748 VAL A C 1
ATOM 13697 O O . VAL A 1 1748 ? -59.427 14.200 -45.201 1.00 77.56 1748 VAL A O 1
ATOM 13700 N N . TYR A 1 1749 ? -58.239 12.814 -43.887 1.00 79.44 1749 TYR A N 1
ATOM 13701 C CA . TYR A 1 1749 ? -58.987 13.064 -42.656 1.00 79.44 1749 TYR A CA 1
ATOM 13702 C C . TYR A 1 1749 ? -58.242 14.058 -41.780 1.00 79.44 1749 TYR A C 1
ATOM 13704 O O . TYR A 1 1749 ? -57.092 13.813 -41.420 1.00 79.44 1749 TYR A O 1
ATOM 13712 N N . ARG A 1 1750 ? -58.907 15.147 -41.385 1.00 85.88 1750 ARG A N 1
ATOM 13713 C CA . ARG A 1 1750 ? -58.348 16.177 -40.505 1.00 85.88 1750 ARG A CA 1
ATOM 13714 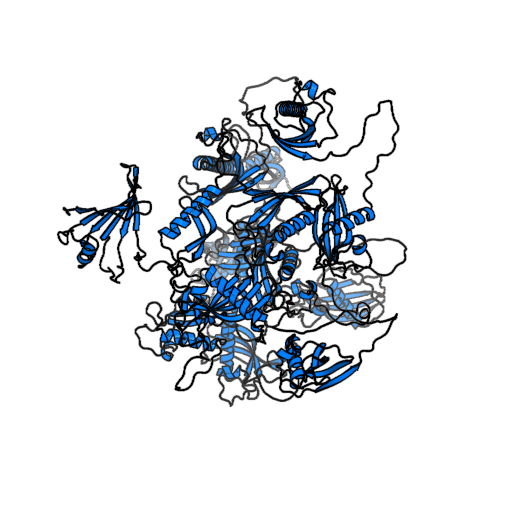C C . ARG A 1 1750 ? -59.115 16.197 -39.187 1.00 85.88 1750 ARG A C 1
ATOM 13716 O O . ARG A 1 1750 ? -60.196 16.772 -39.097 1.00 85.88 1750 ARG A O 1
ATOM 13723 N N . CYS A 1 1751 ? -58.567 15.544 -38.170 1.00 83.75 1751 CYS A N 1
ATOM 13724 C CA . CYS A 1 1751 ? -59.194 15.380 -36.862 1.00 83.75 1751 CYS A CA 1
ATOM 13725 C C . CYS A 1 1751 ? -58.624 16.358 -35.832 1.00 83.75 1751 CYS A C 1
ATOM 13727 O O . CYS A 1 1751 ? -57.417 16.581 -35.782 1.00 83.75 1751 CYS A O 1
ATOM 13729 N N . ARG A 1 1752 ? -59.490 16.920 -34.986 1.00 83.69 1752 ARG A N 1
ATOM 13730 C CA . ARG A 1 1752 ? -59.153 17.823 -33.879 1.00 83.69 1752 ARG A CA 1
ATOM 13731 C C . ARG A 1 1752 ? -59.614 17.209 -32.560 1.00 83.69 1752 ARG A C 1
ATOM 13733 O O . ARG A 1 1752 ? -60.741 16.724 -32.465 1.00 83.69 1752 ARG A O 1
ATOM 13740 N N . ALA A 1 1753 ? -58.761 17.265 -31.545 1.00 84.19 1753 ALA A N 1
ATOM 13741 C CA . ALA A 1 1753 ? -59.061 16.858 -30.177 1.00 84.19 1753 ALA A CA 1
ATOM 13742 C C . ALA A 1 1753 ? -58.560 17.922 -29.189 1.00 84.19 1753 ALA A C 1
ATOM 13744 O O . ALA A 1 1753 ? -57.526 18.549 -29.425 1.00 84.19 1753 ALA A O 1
ATOM 13745 N N . LEU A 1 1754 ? -59.278 18.107 -28.079 1.00 83.38 1754 LEU A N 1
ATOM 13746 C CA . LEU A 1 1754 ? -58.835 18.922 -26.944 1.00 83.38 1754 LEU A CA 1
ATOM 13747 C C . LEU A 1 1754 ? -58.396 17.983 -25.814 1.00 83.38 1754 LEU A C 1
ATOM 13749 O O . LEU A 1 1754 ? -59.204 17.198 -25.314 1.00 83.38 1754 LEU A O 1
ATOM 13753 N N . VAL A 1 1755 ? -57.122 18.051 -25.429 1.00 79.06 1755 VAL A N 1
ATOM 13754 C CA . VAL A 1 1755 ? -56.522 17.198 -24.393 1.00 79.06 1755 VAL A CA 1
ATOM 13755 C C . VAL A 1 1755 ? -56.386 18.005 -23.095 1.00 79.06 1755 VAL A C 1
ATOM 13757 O O . VAL A 1 1755 ? -55.575 18.931 -23.059 1.00 79.06 1755 VAL A O 1
ATOM 13760 N N . PRO A 1 1756 ? -57.167 17.722 -22.037 1.00 74.62 1756 PRO A N 1
ATOM 13761 C CA . PRO A 1 1756 ? -57.141 18.516 -20.809 1.00 74.62 1756 PRO A CA 1
ATOM 13762 C C . PRO A 1 1756 ? -55.822 18.358 -20.038 1.00 74.62 1756 PRO A C 1
ATOM 13764 O O . PRO A 1 1756 ? -55.277 17.263 -19.931 1.00 74.62 1756 PRO A O 1
ATOM 13767 N N . LEU A 1 1757 ? -55.328 19.458 -19.459 1.00 65.19 1757 LEU A N 1
ATOM 13768 C CA . LEU A 1 1757 ? -54.026 19.512 -18.769 1.00 65.19 1757 LEU A CA 1
ATOM 13769 C C . LEU A 1 1757 ? -53.992 18.761 -17.421 1.00 65.19 1757 LEU A C 1
ATOM 13771 O O . LEU A 1 1757 ? -52.910 18.422 -16.942 1.00 65.19 1757 LEU A O 1
ATOM 13775 N N . HIS A 1 1758 ? -55.150 18.487 -16.810 1.00 58.22 1758 HIS A N 1
ATOM 13776 C CA . HIS A 1 1758 ? -55.289 17.729 -15.561 1.00 58.22 1758 HIS A CA 1
ATOM 13777 C C . HIS A 1 1758 ? -56.490 16.771 -15.637 1.00 58.22 1758 HIS A C 1
ATOM 13779 O O . HIS A 1 1758 ? -57.596 17.212 -15.937 1.00 58.22 1758 HIS A O 1
ATOM 13785 N N . ASN A 1 1759 ? -56.256 15.482 -15.347 1.00 42.16 1759 ASN A N 1
ATOM 13786 C CA . ASN A 1 1759 ? -57.229 14.406 -15.075 1.00 42.16 1759 ASN A CA 1
ATOM 13787 C C . ASN A 1 1759 ? -58.620 14.528 -15.738 1.00 42.16 1759 ASN A C 1
ATOM 13789 O O . ASN A 1 1759 ? -59.645 14.507 -15.058 1.00 42.16 1759 ASN A O 1
ATOM 13793 N N . GLY A 1 1760 ? -58.661 14.600 -17.071 1.00 44.00 1760 GLY A N 1
ATOM 13794 C CA . GLY A 1 1760 ? -59.902 14.573 -17.847 1.00 44.00 1760 GLY A CA 1
ATOM 13795 C C . GLY A 1 1760 ? -59.828 13.595 -19.019 1.00 44.00 1760 GLY A C 1
ATOM 13796 O O . GLY A 1 1760 ? -58.779 13.422 -19.637 1.00 44.00 1760 GLY A O 1
ATOM 13797 N N . ILE A 1 1761 ? -60.955 12.959 -19.339 1.00 47.09 1761 ILE A N 1
ATOM 13798 C CA . ILE A 1 1761 ? -61.091 12.098 -20.521 1.00 47.09 1761 ILE A CA 1
ATOM 13799 C C . ILE A 1 1761 ? -61.205 13.001 -21.762 1.00 47.09 1761 ILE A C 1
ATOM 13801 O O . ILE A 1 1761 ? -61.834 14.057 -21.710 1.00 47.09 1761 ILE A O 1
ATOM 13805 N N . VAL A 1 1762 ? -60.619 12.601 -22.897 1.00 47.94 1762 VAL A N 1
ATOM 13806 C CA . VAL A 1 1762 ? -60.774 13.327 -24.173 1.00 47.94 1762 VAL A CA 1
ATOM 13807 C C . VAL A 1 1762 ? -62.233 13.217 -24.632 1.00 47.94 1762 VAL A C 1
ATOM 13809 O O . VAL A 1 1762 ? -62.644 12.219 -25.218 1.00 47.94 1762 VAL A O 1
ATOM 13812 N N . HIS A 1 1763 ? -63.041 14.234 -24.325 1.00 56.44 1763 HIS A N 1
ATOM 13813 C CA . HIS A 1 1763 ? -64.501 14.142 -24.434 1.00 56.44 1763 HIS A CA 1
ATOM 13814 C C . HIS A 1 1763 ? -65.066 14.265 -25.860 1.00 56.44 1763 HIS A C 1
ATOM 13816 O O . HIS A 1 1763 ? -66.251 13.989 -26.058 1.00 56.44 1763 HIS A O 1
ATOM 13822 N N . LYS A 1 1764 ? -64.265 14.668 -26.857 1.00 65.75 1764 LYS A N 1
ATOM 13823 C CA . LYS A 1 1764 ? -64.697 14.734 -28.262 1.00 65.75 1764 LYS A CA 1
ATOM 13824 C C . LYS A 1 1764 ? -63.502 14.751 -29.221 1.00 65.75 1764 LYS A C 1
ATOM 13826 O O . LYS A 1 1764 ? -62.543 15.484 -28.992 1.00 65.75 1764 LYS A O 1
ATOM 13831 N N . ILE A 1 1765 ? -63.600 13.987 -30.309 1.00 70.00 1765 ILE A N 1
ATOM 13832 C CA . ILE A 1 1765 ? -62.742 14.112 -31.495 1.00 70.00 1765 ILE A CA 1
ATOM 13833 C C . ILE A 1 1765 ? -63.653 14.530 -32.650 1.00 70.00 1765 ILE A C 1
ATOM 13835 O O . ILE A 1 1765 ? -64.650 13.860 -32.920 1.00 70.00 1765 ILE A O 1
ATOM 13839 N N . GLU A 1 1766 ? -63.330 15.635 -33.315 1.00 79.38 1766 GLU A N 1
ATOM 13840 C CA . GLU A 1 1766 ? -64.079 16.151 -34.465 1.00 79.38 1766 GLU A CA 1
ATOM 13841 C C . GLU A 1 1766 ? -63.219 16.019 -35.723 1.00 79.38 1766 GLU A C 1
ATOM 13843 O O . GLU A 1 1766 ? -62.134 16.591 -35.786 1.00 79.38 1766 GLU A O 1
ATOM 13848 N N . CYS A 1 1767 ? -63.676 15.243 -36.710 1.00 75.88 1767 CYS A N 1
ATOM 13849 C CA . CYS A 1 1767 ? -62.946 14.998 -37.955 1.00 75.88 1767 CYS A CA 1
ATOM 13850 C C . CYS A 1 1767 ? -63.667 15.620 -39.152 1.00 75.88 1767 CYS A C 1
ATOM 13852 O O . CYS A 1 1767 ? -64.835 15.326 -39.403 1.00 75.88 1767 CYS A O 1
ATOM 13854 N N . GLU A 1 1768 ? -62.940 16.434 -39.911 1.00 80.31 1768 GLU A N 1
ATOM 13855 C CA . GLU A 1 1768 ? -63.377 17.037 -41.168 1.00 80.31 1768 GLU A CA 1
ATOM 13856 C C . GLU A 1 1768 ? -62.780 16.262 -42.359 1.00 80.31 1768 GLU A C 1
ATOM 13858 O O . GLU A 1 1768 ? -61.678 15.711 -42.279 1.00 80.31 1768 GLU A O 1
ATOM 13863 N N . VAL A 1 1769 ? -63.530 16.205 -43.463 1.00 76.50 1769 VAL A N 1
ATOM 13864 C CA . VAL A 1 1769 ? -63.122 15.578 -44.730 1.00 76.50 1769 VAL A CA 1
ATOM 13865 C C . VAL A 1 1769 ? -62.595 16.664 -45.664 1.00 76.50 1769 VAL A C 1
ATOM 13867 O O . VAL A 1 1769 ? -63.360 17.516 -46.118 1.00 76.50 1769 VAL A O 1
ATOM 13870 N N . GLU A 1 1770 ? -61.300 16.624 -45.968 1.00 67.62 1770 GLU A N 1
ATOM 13871 C CA . GLU A 1 1770 ? -60.647 17.579 -46.865 1.00 67.62 1770 GLU A CA 1
ATOM 13872 C C . GLU A 1 1770 ? -60.581 16.948 -48.270 1.00 67.62 1770 GLU A C 1
ATOM 13874 O O . GLU A 1 1770 ? -59.959 15.903 -48.476 1.00 67.62 1770 GLU A O 1
ATOM 13879 N N . LYS A 1 1771 ? -61.298 17.525 -49.248 1.00 57.78 1771 LYS A N 1
ATOM 13880 C CA . LYS A 1 1771 ? -61.264 17.038 -50.638 1.00 57.78 1771 LYS A CA 1
ATOM 13881 C C . LYS A 1 1771 ? -59.906 17.363 -51.253 1.00 57.78 1771 LYS A C 1
ATOM 13883 O O . LYS A 1 1771 ? -59.579 18.537 -51.393 1.00 57.78 1771 LYS A O 1
ATOM 13888 N N . ALA A 1 1772 ? -59.181 16.342 -51.703 1.00 47.91 1772 ALA A N 1
ATOM 13889 C CA . ALA A 1 1772 ? -58.014 16.535 -52.554 1.00 47.91 1772 ALA A CA 1
ATOM 13890 C C . ALA A 1 1772 ? -58.440 17.181 -53.888 1.00 47.91 1772 ALA A C 1
ATOM 13892 O O . ALA A 1 1772 ? -59.210 16.597 -54.652 1.00 47.91 1772 ALA A O 1
ATOM 13893 N N . THR A 1 1773 ? -57.956 18.395 -54.146 1.00 48.91 1773 THR A N 1
ATOM 13894 C CA . THR A 1 1773 ? -58.074 19.102 -55.430 1.00 48.91 1773 THR A CA 1
ATOM 13895 C C . THR A 1 1773 ? -56.676 19.405 -55.954 1.00 48.91 1773 THR A C 1
ATOM 13897 O O . THR A 1 1773 ? -55.894 20.006 -55.223 1.00 48.91 1773 THR A O 1
ATOM 13900 N N . ASP A 1 1774 ? -56.412 18.982 -57.192 1.00 35.38 1774 ASP A N 1
ATOM 13901 C CA . ASP A 1 1774 ? -55.144 19.012 -57.942 1.00 35.38 1774 ASP A CA 1
ATOM 13902 C C . ASP A 1 1774 ? -54.055 20.008 -57.478 1.00 35.38 1774 ASP A C 1
ATOM 13904 O O . ASP A 1 1774 ? -54.133 21.200 -57.789 1.00 35.38 1774 ASP A O 1
ATOM 13908 N N . VAL A 1 1775 ? -52.993 19.473 -56.849 1.00 32.00 1775 VAL A N 1
ATOM 13909 C CA . VAL A 1 1775 ? -51.585 19.937 -56.910 1.00 32.00 1775 VAL A CA 1
ATOM 13910 C C . VAL A 1 1775 ? -50.667 18.717 -56.828 1.00 32.00 1775 VAL A C 1
ATOM 13912 O O . VAL A 1 1775 ? -50.880 17.909 -55.896 1.00 32.00 1775 VAL A O 1
#

Organism: Trichuris trichiura (NCBI:txid36087)

pLDDT: mean 77.49, std 20.79, range [26.88, 97.69]

Sequence (1775 aa):
MSYSLSRHDMHGVWLVLCLLLAKCSLHEAIPLEQLYSEECPLQKNMLWRKCSGLFSIKFTFTVPIYCPTFVAPQTQDFSLFNSTQISLDTLYSDSCPLNSSEKYIPCSATFPNKSTEKAAIQCSEDERTADISHNTSEDTTTKNIINSIKREVFESKMQFHGLRARLVKLISKNDTDKGIYVEFAVAPSRCSSEMEVSGLVEPSQAEKAVETIKTFISNVQIQINGSHARAVKIYRYQPLDSGIYVEFSVTQSACNASEKISISSLYSRRCPVLPAEYWILCSGMLPFSPWDKHSITCGERIEPDPNLPEDEPEPTVDERTGAFETTNSTDLRNTSGIVSSIKLLMFSSNIRTNGSPARLVRLNSQEVKEDSIDIKVTAAPAKCSKDEVTLDELYSDNCPIDRTQSWMLCYGSIPLNEKGRLNFECNETVEPEAIGKAEPPSVNTTTGQPEATIVVGEVDLPSATAKIRRMVHESNVQFGGWHARLVKVIEVNATANGSIFARFAIAPCECNAELKKESSTTLNNTNASRLAEIETALQTVRRFIFNVKIEVNGSYARVVKLYKVQNYKDEIYVEFAIAQSGCKATKTPSLEALYSKYCPVLPSDHWLLCIGLLSHSSDSGYSMTCQGRIEAEPLPPDNEPPATVKDPNEEPDEKTHSPTPAHDLDEIRTSIKRFLMSSNIDLNGSYPRLVKLRKEENKNYVEFVIAPTNCSRQREISLDKLYSNQCPVDYKNPWVICAGARNAVSQEFFGVACNNVTEPDKQEQPQPPVTTPSPEIKPQSKVPTDEEMASLIRRSVFESSVQFGGWHARFVKLIKSNMVNDDIEAEFAVAPSGCSSELKVSLEMLYSPECPVLNVSEWLVCGGTLPRDSESTYLITCGARMKADQSGHSGQATALEDQSTRSDVAQMTEAQKAIEAIKRFVFNVRIEVNGSYARMMKLYRFDTEGSGILVEFSIAQSACPISTKGIDLNRLDQYTPNKTNPHEIAEASSIIKSFLHKSRIEMNGSYVRLLKLLKHVATPTETYAEFSIAATNCSRDTEVDLDTLYSDQCPVVETDRWIICRGAVRAQGKEQYNVVCNETAQPDKQGILTSTPAPDVLTTRNLSDPEQVSLLIVKYLWESKADISGWHAKFVKLLGLQNVQEDTFATFALAPSGCRHDLKVSLNQLYSAACPLLNVTQWIVCNGTLPRNPEDPYLFKCNDRMSAEQTDSESRSGFEDFISTSLSANNSEIMQSIETVKLFIFNVRLEINGSYARLTKLYRFEPVTDGVLVEFAISQSACNTTDQIEIEKLYSSSCPLVPVDYWVLCRGKVPLLPYNKHSVSCNERIEVDPELHDQSRDLTFEAVNPLRVNTTIDILQVTETLRKFIYESHIDIEGSYGKLTRLHSYEVKPAGVDIQFSIMKSSCSQNKPITIEELYSEQCSIVQSPYSVHCGGILPIDGKGQYNIKCEKIIQAENNGGSIITPGVSTPAPEPTTTEPSSALNPNDHAAIIDYVKYLMFSEEININGWYPRFLELLESYNKDGRVYVKYLIAPSECPSNRKVPIEYIYSESCAVRDVGVRIVCDGLIPLRNGDFINCRIDEEKDNDSKQVQTEATDQDDSLSKKMTEYLKRLLYIERLNIDGWYPRLVKILETRDAGDKVHLLFNITASGCRIGENTVYMPPFVQATPHYDSQMDSMSITISIKNVIFPDGTDLESCKENFMKIKVSDPVPGGIYVVFTVDPSKCAERIETHLRKLCSSNCSIPGPNVVYRCRALVPLHNGIVHKIECEVEKATDV

Secondary structure (DSSP, 8-state):
--------------SSS-SS-----------HHHHTSTTS-B-TTPPEEEEEEEE-SS-S-BPPPEEEEEE--PPP-GGGGS--PPPHHHHHSTTS-B-TTSPPEEEEEEEESSTTSPEEEEETTEEEEEEE-----S---HHHHHHHHHHHHHHTT-EETTEEEEEEEEEEEEEETTEEEEEEEEEEBS--S-------PPPPHHHHHHHHHHHHHHHHT-EETTEEEEEEEEEEEEEETTEEEEEEEEEEEEEETTS---HHHHTSTTSPBPP-S-EEEEEEEE-SSTTS----EEEEEE---TTSPP-PPPPP---------------TTSHHHHHHHHHHHHHHTT-EETTEEEEEEEEEEEEE-SSEEEEEEEEEEB--SSSS--HHHHHSTTS-B-TTS-EEEEEEEEESSTTPPPEEEEEEEE-TTTT---PPPP------------------HHHHHHHHHHHHHHTT-EETTEEEEEEEEEEEEE-TTS-EEEEEEEEEEEEETT--SSSS----HHHHHHHHHHHHHHHHHHHHHHHHT-EETTEEEEEEEEEEEEEETTEEEEEEEEEEEEEETTS---HHHHTSTTSPBPP-SEEEEEEEEEESSTTS--EEEEEEEEEPP-PPPS--PPPPP---------------THHHHHHHHHHHHHHHHHS---BTTEEEEEEEEEEEEETTEEEEEEEEEEEETTS---HHHHTSTTS-B-TTSPEEEEEEEE-TT-TT-EEEEEEEE-------------------------PPPHHHHHHHHHHHHHHTT-EETTEEEEEEEEEEEEEETTEEEEEEEEEEEEEETTS---HHHHHSTTSPBP--SEEEEEEEEE-SSSSSPPEEEEEEEEE-----S--------------TTS---HHHHHHHHHHHHHHHTT-EETTEEEEEEEEEEEEEETTEEEEEEEEEEEEEE----S--GGGGTS-------HHHHHHHHHHHHHHHHHTT-EETTEEEEEEEEEEEEE-SSEEEEEEEEEEEEEETTS---HHHHTSSSSPBP--S-EEEEEEEEESSSSS--EEEEEEEEPPPS-SS--------------TT-HHHHHHHHHHHHHHHT-EETTEEEEEEEEEEEEEETTEEEEEEEEEEEEEETTS---HHHHHSTTSPBP--SEEEEEEEEE-SSTTSPPEEEEEEEEEGGGSTTS-S-SS--------SSHHHHHHHHHHHHHHHHHHHT-EETTEEEEEEEEEEEEEETTEEEEEEEEEEEEEETTS---HHHHHSTTSPBPP-SEEEEEEEEE-SSTTSPP--EEEEEEEPPTT---TT--S---------------HHHHHHHHHHHHHHTT-EETTEEEEEEEEEEEEEETTEEEEEEEEEEEEEETTS---HHHHHSGGGPBP--SEEEEEEEEE-TTS-SPPEEEEEEEE---------------------------SPPPTT-HHHHHHHHHHHHHHTT--BTTEEEEEEEEEEEEEETTEEEEEEEEEEEEEETTS---HHHHHSGGG----SS--EEEEEEES--TT---EEEE----S-------------HHHHHHHHHHHHHHHHHHTT--BTTEEEEEEEEEEEEE-SS-EEEEEEEEEEEEEPPS--PPPPS-EEEEEEEETTTTEEEEEEEE---B-TTS-B-TTB-S--EEEEEEEEETTEEEEEEEE-GGGB-TTTHHHHHHHS-TT-----SS-EEEEEEEE-SSS-----EEEEEE-----

Radius of gyration: 48.29 Å; chains: 1; bounding box: 136×126×132 Å